Protein 6SO3 (pdb70)

Secondary structure (P-SEA, 3-state):
cccccccccccbbbbbccccccccbbbbbccbbbbbccbbbbbbbbccccccbbbbbcccccccccccccbbbbccccccccccccccccccaaaaaaaaaaaaaaccccccccccccccccccccccccaaaaaaacccccccccccaaaaaaaaaaaaacccbbbbbbbbccccccaaaaaaaaaaaaaaaaccccccccccccccccccccccccaaaaaaaaacccccccccbbbcbbbbbbcccccccccccbbbbbcccccccccccccccccccccccccccccaaaaaaacccccccccccccccccccccccccccccccaaaaaaacccaaaaaaaaaaaaaaaaaccccccccccccbbbcccccccccccccccccccccccccccbbbbcccccccccccccccccccccaaaaaaaaaaaccccccccccccccccccccccccccccccccccccccaaaaaaaaaaaaaaaaaacaaaaaaaaaacccccccccccccccccccccccccaaaaaaaacccccccaaaaaaaaaacccccccccccccccccccccccccccccccbbbbbcccccccccccccccccccccccccaaaaaaccccccccccccccccccccccccccccccaaaaaaaaaaaaaaaaaacbbbbbbbbbcccccccccccaaaaaaaacccaaaaaaaaaaccccccccccccccccccccccccccccccaaaaaaacccccccccccccccccccccccaaaaaaacccccccccccaaaaaaaaaaaaaaaaaaaaaaaaaaaaaaaaaaaaaaaaaacccccccccccc/ccccccccccccccccccccccccccccccbbbbbbccbbbbbbbbcccccccccccccccccccccccccccccccccccccccccccccccaaaaaaaaaaaaacccccccccbbbbbccccccccccaaaaaaacccccccccccaaaaaaaaaaaaaaccbbbbbbbbbcccccaaaaaaaaaaaaaacbbbbbbccccccccccccaaaaaaaaaaaaaaaccccccccccccccbbbbbbccccccccccccccccccccccccccccccccccaaaaaaaccccaaaaaaacccccccccccccccccccccccaaaaaaaaaaaaaaacccaaaaaaaaaaaaaaaaacccccccccccccccccccaaaaaacccccccaaaaaaaacccccccccbbbbccccaaaaaaaaaaaaaaaaaaaaaaaaaaaaaaacccccccbbbbbbbbbbbcccccccaaaaaaaaaaaaaaaaaaaaaccaaaaaaaaacccccbbbbbbbccccccccccccccccccccccccccccaaaaaaaaaaccccccccbbbbbccccccccbbbbbbcccccccccccaaaaaaaccccaaaaaaaaccccccccccccccccccccccccccccccccccccccccaaaaaaaaaaaacccccccccccccccccccccccccccaaaaaaaaaaaccccccccccccccbbbbaaaaaaaacccccccccccccccccaaaaaaaccccccccccccccbbbbbcccccaaaaaaaaacccaaaaaaaaaaaaaaacccccccaaaaaaaaaaaaaacccccccccccccccccccc/cccccaaaaaaaaaaccccccccbbbbcaaaaaaaaaaacccccaaaaaaacccccccccccccccaaaaaaaaaaccccccccccccccccccccccccccccccccccccccccccaaaaaaaaccccccccccccaaaaaaaaaacccccccc/cccccaaaaaaaaaaaaaacccccccccccaaaaaaaaacccccaaaaaaaccccccccccccaaaaaaaaaaaccccccccaaaaaaaaccccccccccccaaaaaaaaaaccccccaaaaaaaacccccccbbbbbaaaaaaaaaacccccccc/cccaaaaaaaaacccccccbbbcccccccccccccccccccccccccccccccccccccccccccccccccccccaaaaaaaaacccccccaaaaaaaaaacccccccaaaaaaaaacccccccaaaaaccccccccccccccaaaaaaaaacccccccaaaaaccccccccccccccaaaaaaaacccccccccc/ccaaaaaaaaaaacccccccccccccccccccccccccccbbbbbbbbbccccccccccccccccccccccccccccccccccccccccccccaaaaaaaaccccccccaaaaaaaacccccccccccccccccccccccccccaaaaaaaacccccccaaaaaaaaaaccccccccccccccccccccccccccc

Structure (mmCIF, N/CA/C/O backbone):
data_6SO3
#
_entry.id   6SO3
#
_cell.length_a   1.00
_cell.length_b   1.00
_cell.length_c   1.00
_cell.angle_alpha   90.00
_cell.angle_beta   90.00
_cell.angle_gamma   90.00
#
_symmetry.space_group_name_H-M   'P 1'
#
loop_
_entity.id
_entity.type
_entity.pdbx_description
1 polymer 'Myosin 2 heavy chain striated muscle'
2 polymer 'Myosin 2 essential light chain striated muscle'
3 polymer 'Myosin 2 regulatory light chain striated muscle'
#
loop_
_atom_site.group_PDB
_atom_site.id
_atom_site.type_symbol
_atom_site.label_atom_id
_atom_site.label_alt_id
_atom_site.label_comp_id
_atom_site.label_asym_id
_atom_site.label_entity_id
_atom_site.label_seq_id
_atom_site.pdbx_PDB_ins_code
_atom_site.Cartn_x
_atom_site.Cartn_y
_atom_site.Cartn_z
_atom_site.occupancy
_atom_site.B_iso_or_equiv
_atom_site.auth_seq_id
_atom_site.auth_comp_id
_atom_site.auth_asym_id
_atom_site.auth_atom_id
_atom_site.pdbx_PDB_model_num
ATOM 1 N N . MET A 1 1 ? 179.689 -3.684 160.785 1.00 0.00 1 MET B N 1
ATOM 2 C CA . MET A 1 1 ? 179.766 -5.042 160.173 1.00 0.00 1 MET B CA 1
ATOM 3 C C . MET A 1 1 ? 181.180 -5.492 160.088 1.00 0.00 1 MET B C 1
ATOM 4 O O . MET A 1 1 ? 182.086 -4.653 160.348 1.00 0.00 1 MET B O 1
ATOM 20 N N . ALA A 1 2 ? 181.401 -6.754 159.701 1.00 0.00 2 ALA B N 1
ATOM 21 C CA . ALA A 1 2 ? 182.677 -7.344 159.602 1.00 0.00 2 ALA B CA 1
ATOM 22 C C . ALA A 1 2 ? 182.560 -8.573 158.843 1.00 0.00 2 ALA B C 1
ATOM 23 O O . ALA A 1 2 ? 183.462 -9.307 158.774 1.00 0.00 2 ALA B O 1
ATOM 30 N N . GLU A 1 3 ? 181.370 -8.740 158.112 1.00 0.00 3 GLU B N 1
ATOM 31 C CA . GLU A 1 3 ? 181.016 -9.742 157.169 1.00 0.00 3 GLU B CA 1
ATOM 32 C C . GLU A 1 3 ? 180.304 -10.966 157.830 1.00 0.00 3 GLU B C 1
ATOM 33 O O . GLU A 1 3 ? 180.375 -12.044 157.287 1.00 0.00 3 GLU B O 1
ATOM 45 N N . ASP A 1 4 ? 179.649 -10.757 159.049 1.00 0.00 4 ASP B N 1
ATOM 46 C CA . ASP A 1 4 ? 178.828 -11.689 159.801 1.00 0.00 4 ASP B CA 1
ATOM 47 C C . ASP A 1 4 ? 177.581 -10.819 160.169 1.00 0.00 4 ASP B C 1
ATOM 48 O O . ASP A 1 4 ? 177.683 -9.656 160.567 1.00 0.00 4 ASP B O 1
ATOM 57 N N . PRO A 1 5 ? 176.338 -11.379 160.111 1.00 0.00 5 PRO B N 1
ATOM 58 C CA . PRO A 1 5 ? 175.147 -10.777 160.546 1.00 0.00 5 PRO B CA 1
ATOM 59 C C . PRO A 1 5 ? 175.095 -10.655 162.023 1.00 0.00 5 PRO B C 1
ATOM 60 O O . PRO A 1 5 ? 175.846 -11.330 162.732 1.00 0.00 5 PRO B O 1
ATOM 71 N N . ASP A 1 6 ? 174.337 -9.712 162.428 1.00 0.00 6 ASP B N 1
ATOM 72 C CA . ASP A 1 6 ? 174.332 -9.171 163.822 1.00 0.00 6 ASP B CA 1
ATOM 73 C C . ASP A 1 6 ? 173.277 -9.949 164.605 1.00 0.00 6 ASP B C 1
ATOM 74 O O . ASP A 1 6 ? 172.123 -9.801 164.203 1.00 0.00 6 ASP B O 1
ATOM 83 N N . PRO A 1 7 ? 173.551 -10.750 165.636 1.00 0.00 7 PRO B N 1
ATOM 84 C CA . PRO A 1 7 ? 172.526 -11.499 166.339 1.00 0.00 7 PRO B CA 1
ATOM 85 C C . PRO A 1 7 ? 171.499 -10.552 167.015 1.00 0.00 7 PRO B C 1
ATOM 86 O O . PRO A 1 7 ? 171.895 -9.614 167.732 1.00 0.00 7 PRO B O 1
ATOM 97 N N . THR A 1 8 ? 170.187 -10.927 166.830 1.00 0.00 8 THR B N 1
ATOM 98 C CA . THR A 1 8 ? 169.090 -10.394 167.623 1.00 0.00 8 THR B CA 1
ATOM 99 C C . THR A 1 8 ? 168.170 -11.555 167.842 1.00 0.00 8 THR B C 1
ATOM 100 O O . THR A 1 8 ? 168.085 -12.077 168.922 1.00 0.00 8 THR B O 1
ATOM 111 N N . GLU A 1 9 ? 167.487 -11.964 166.807 1.00 0.00 9 GLU B N 1
ATOM 112 C CA . GLU A 1 9 ? 166.882 -13.295 166.781 1.00 0.00 9 GLU B CA 1
ATOM 113 C C . GLU A 1 9 ? 168.006 -14.349 166.692 1.00 0.00 9 GLU B C 1
ATOM 114 O O . GLU A 1 9 ? 169.100 -14.119 166.132 1.00 0.00 9 GLU B O 1
ATOM 126 N N . TYR A 1 10 ? 167.739 -15.462 167.321 1.00 0.00 10 TYR B N 1
ATOM 127 C CA . TYR A 1 10 ? 168.756 -16.362 167.721 1.00 0.00 10 TYR B CA 1
ATOM 128 C C . TYR A 1 10 ? 169.116 -17.245 166.565 1.00 0.00 10 TYR B C 1
ATOM 129 O O . TYR A 1 10 ? 168.441 -17.231 165.547 1.00 0.00 10 TYR B O 1
ATOM 147 N N . LEU A 1 11 ? 170.169 -18.099 166.736 1.00 0.00 11 LEU B N 1
ATOM 148 C CA . LEU A 1 11 ? 170.745 -18.943 165.676 1.00 0.00 11 LEU B CA 1
ATOM 149 C C . LEU A 1 11 ? 171.102 -18.192 164.397 1.00 0.00 11 LEU B C 1
ATOM 150 O O . LEU A 1 11 ? 170.564 -18.499 163.364 1.00 0.00 11 LEU B O 1
ATOM 166 N N . TYR A 1 12 ? 171.870 -17.098 164.457 1.00 0.00 12 TYR B N 1
ATOM 167 C CA . TYR A 1 12 ? 172.525 -16.487 163.355 1.00 0.00 12 TYR B CA 1
ATOM 168 C C . TYR A 1 12 ? 173.950 -16.889 163.406 1.00 0.00 12 TYR B C 1
ATOM 169 O O . TYR A 1 12 ? 174.504 -17.074 164.503 1.00 0.00 12 TYR B O 1
ATOM 187 N N . ILE A 1 13 ? 174.517 -17.323 162.237 1.00 0.00 13 ILE B N 1
ATOM 188 C CA . ILE A 1 13 ? 175.863 -17.703 161.954 1.00 0.00 13 ILE B CA 1
ATOM 189 C C . ILE A 1 13 ? 176.764 -16.579 162.324 1.00 0.00 13 ILE B C 1
ATOM 190 O O . ILE A 1 13 ? 176.511 -15.403 162.073 1.00 0.00 13 ILE B O 1
ATOM 206 N N . SER A 1 14 ? 178.062 -16.869 162.799 1.00 0.00 14 SER B N 1
ATOM 207 C CA . SER A 1 14 ? 179.178 -15.992 162.820 1.00 0.00 14 SER B CA 1
ATOM 208 C C . SER A 1 14 ? 180.289 -16.722 162.185 1.00 0.00 14 SER B C 1
ATOM 209 O O . SER A 1 14 ? 180.738 -17.755 162.721 1.00 0.00 14 SER B O 1
ATOM 217 N N . MET A 1 15 ? 180.712 -16.307 160.932 1.00 0.00 15 MET B N 1
ATOM 218 C CA . MET A 1 15 ? 181.392 -17.167 159.993 1.00 0.00 15 MET B CA 1
ATOM 219 C C . MET A 1 15 ? 182.797 -17.288 160.334 1.00 0.00 15 MET B C 1
ATOM 220 O O . MET A 1 15 ? 183.337 -16.472 161.038 1.00 0.00 15 MET B O 1
ATOM 234 N N . GLU A 1 16 ? 183.393 -18.401 159.823 1.00 0.00 16 GLU B N 1
ATOM 235 C CA . GLU A 1 16 ? 184.848 -18.422 159.556 1.00 0.00 16 GLU B CA 1
ATOM 236 C C . GLU A 1 16 ? 185.018 -18.324 158.034 1.00 0.00 16 GLU B C 1
ATOM 237 O O . GLU A 1 16 ? 185.325 -17.277 157.511 1.00 0.00 16 GLU B O 1
ATOM 249 N N . GLN A 1 17 ? 184.803 -19.410 157.318 1.00 0.00 17 GLN B N 1
ATOM 250 C CA . GLN A 1 17 ? 184.838 -19.415 155.853 1.00 0.00 17 GLN B CA 1
ATOM 251 C C . GLN A 1 17 ? 183.763 -18.464 155.112 1.00 0.00 17 GLN B C 1
ATOM 252 O O . GLN A 1 17 ? 182.732 -18.124 155.636 1.00 0.00 17 GLN B O 1
ATOM 266 N N . LYS A 1 18 ? 184.151 -18.141 153.826 1.00 0.00 18 LYS B N 1
ATOM 267 C CA . LYS A 1 18 ? 183.359 -17.454 152.885 1.00 0.00 18 LYS B CA 1
ATOM 268 C C . LYS A 1 18 ? 183.265 -18.414 151.702 1.00 0.00 18 LYS B C 1
ATOM 269 O O . LYS A 1 18 ? 184.246 -18.984 151.236 1.00 0.00 18 LYS B O 1
ATOM 288 N N . ARG A 1 19 ? 181.992 -18.563 151.224 1.00 0.00 19 ARG B N 1
ATOM 289 C CA . ARG A 1 19 ? 181.654 -19.347 150.102 1.00 0.00 19 ARG B CA 1
ATOM 290 C C . ARG A 1 19 ? 181.838 -18.465 148.888 1.00 0.00 19 ARG B C 1
ATOM 291 O O . ARG A 1 19 ? 180.962 -17.691 148.527 1.00 0.00 19 ARG B O 1
ATOM 312 N N . LYS A 1 20 ? 183.022 -18.573 148.336 1.00 0.00 20 LYS B N 1
ATOM 313 C CA . LYS A 1 20 ? 183.607 -17.762 147.291 1.00 0.00 20 LYS B CA 1
ATOM 314 C C . LYS A 1 20 ? 184.635 -18.762 146.745 1.00 0.00 20 LYS B C 1
ATOM 315 O O . LYS A 1 20 ? 184.846 -19.840 147.199 1.00 0.00 20 LYS B O 1
ATOM 334 N N . ASP A 1 21 ? 185.277 -18.352 145.615 1.00 0.00 21 ASP B N 1
ATOM 335 C CA . ASP A 1 21 ? 186.083 -19.137 144.738 1.00 0.00 21 ASP B CA 1
ATOM 336 C C . ASP A 1 21 ? 187.173 -20.059 145.347 1.00 0.00 21 ASP B C 1
ATOM 337 O O . ASP A 1 21 ? 187.395 -21.136 144.747 1.00 0.00 21 ASP B O 1
ATOM 346 N N . GLN A 1 22 ? 187.861 -19.699 146.463 1.00 0.00 22 GLN B N 1
ATOM 347 C CA . GLN A 1 22 ? 188.798 -20.575 147.219 1.00 0.00 22 GLN B CA 1
ATOM 348 C C . GLN A 1 22 ? 188.384 -21.975 147.444 1.00 0.00 22 GLN B C 1
ATOM 349 O O . GLN A 1 22 ? 189.208 -22.930 147.354 1.00 0.00 22 GLN B O 1
ATOM 363 N N . THR A 1 23 ? 187.159 -22.241 147.861 1.00 0.00 23 THR B N 1
ATOM 364 C CA . THR A 1 23 ? 186.619 -23.496 148.276 1.00 0.00 23 THR B CA 1
ATOM 365 C C . THR A 1 23 ? 186.551 -24.530 147.170 1.00 0.00 23 THR B C 1
ATOM 366 O O . THR A 1 23 ? 186.552 -25.699 147.404 1.00 0.00 23 THR B O 1
ATOM 377 N N . LYS A 1 24 ? 186.555 -24.098 145.912 1.00 0.00 24 LYS B N 1
ATOM 378 C CA . LYS A 1 24 ? 186.344 -24.845 144.722 1.00 0.00 24 LYS B CA 1
ATOM 379 C C . LYS A 1 24 ? 187.407 -25.871 144.361 1.00 0.00 24 LYS B C 1
ATOM 380 O O . LYS A 1 24 ? 187.009 -26.925 143.947 1.00 0.00 24 LYS B O 1
ATOM 399 N N . PRO A 1 25 ? 188.681 -25.655 144.606 1.00 0.00 25 PRO B N 1
ATOM 400 C CA . PRO A 1 25 ? 189.629 -26.742 144.400 1.00 0.00 25 PRO B CA 1
ATOM 401 C C . PRO A 1 25 ? 189.644 -27.816 145.506 1.00 0.00 25 PRO B C 1
ATOM 402 O O . PRO A 1 25 ? 190.329 -28.839 145.376 1.00 0.00 25 PRO B O 1
ATOM 413 N N . TYR A 1 26 ? 188.965 -27.578 146.635 1.00 0.00 26 TYR B N 1
ATOM 414 C CA . TYR A 1 26 ? 188.798 -28.656 147.626 1.00 0.00 26 TYR B CA 1
ATOM 415 C C . TYR A 1 26 ? 187.565 -29.372 147.104 1.00 0.00 26 TYR B C 1
ATOM 416 O O . TYR A 1 26 ? 186.605 -28.733 146.719 1.00 0.00 26 TYR B O 1
ATOM 434 N N . ASP A 1 27 ? 187.662 -30.708 147.083 1.00 0.00 27 ASP B N 1
ATOM 435 C CA . ASP A 1 27 ? 186.618 -31.570 146.584 1.00 0.00 27 ASP B CA 1
ATOM 436 C C . ASP A 1 27 ? 187.343 -32.922 146.727 1.00 0.00 27 ASP B C 1
ATOM 437 O O . ASP A 1 27 ? 188.344 -33.221 146.052 1.00 0.00 27 ASP B O 1
ATOM 446 N N . GLY A 1 28 ? 186.703 -33.843 147.559 1.00 0.00 28 GLY B N 1
ATOM 447 C CA . GLY A 1 28 ? 187.257 -35.124 147.828 1.00 0.00 28 GLY B CA 1
ATOM 448 C C . GLY A 1 28 ? 188.671 -35.108 148.343 1.00 0.00 28 GLY B C 1
ATOM 449 O O . GLY A 1 28 ? 189.091 -34.180 149.052 1.00 0.00 28 GLY B O 1
ATOM 453 N N . LYS A 1 29 ? 189.517 -36.156 148.121 1.00 0.00 29 LYS B N 1
ATOM 454 C CA . LYS A 1 29 ? 189.062 -37.434 147.557 1.00 0.00 29 LYS B CA 1
ATOM 455 C C . LYS A 1 29 ? 189.506 -38.588 148.455 1.00 0.00 29 LYS B C 1
ATOM 456 O O . LYS A 1 29 ? 188.932 -39.679 148.280 1.00 0.00 29 LYS B O 1
ATOM 475 N N . LYS A 1 30 ? 190.524 -38.310 149.328 1.00 0.00 30 LYS B N 1
ATOM 476 C CA . LYS A 1 30 ? 191.354 -39.204 150.087 1.00 0.00 30 LYS B CA 1
ATOM 477 C C . LYS A 1 30 ? 190.533 -40.055 151.006 1.00 0.00 30 LYS B C 1
ATOM 478 O O . LYS A 1 30 ? 190.835 -41.194 151.152 1.00 0.00 30 LYS B O 1
ATOM 497 N N . MET A 1 31 ? 189.582 -39.326 151.671 1.00 0.00 31 MET B N 1
ATOM 498 C CA . MET A 1 31 ? 188.646 -39.893 152.635 1.00 0.00 31 MET B CA 1
ATOM 499 C C . MET A 1 31 ? 187.364 -39.866 151.959 1.00 0.00 31 MET B C 1
ATOM 500 O O . MET A 1 31 ? 187.012 -38.942 151.219 1.00 0.00 31 MET B O 1
ATOM 514 N N . VAL A 1 32 ? 186.458 -40.850 152.290 1.00 0.00 32 VAL B N 1
ATOM 515 C CA . VAL A 1 32 ? 185.204 -40.993 151.643 1.00 0.00 32 VAL B CA 1
ATOM 516 C C . VAL A 1 32 ? 184.268 -41.504 152.794 1.00 0.00 32 VAL B C 1
ATOM 517 O O . VAL A 1 32 ? 184.755 -41.855 153.873 1.00 0.00 32 VAL B O 1
ATOM 530 N N . TRP A 1 33 ? 182.952 -41.569 152.504 1.00 0.00 33 TRP B N 1
ATOM 531 C CA . TRP A 1 33 ? 181.978 -42.055 153.388 1.00 0.00 33 TRP B CA 1
ATOM 532 C C . TRP A 1 33 ? 181.475 -43.405 152.968 1.00 0.00 33 TRP B C 1
ATOM 533 O O . TRP A 1 33 ? 180.963 -43.492 151.848 1.00 0.00 33 TRP B O 1
ATOM 554 N N . VAL A 1 34 ? 181.649 -44.464 153.806 1.00 0.00 34 VAL B N 1
ATOM 555 C CA . VAL A 1 34 ? 181.188 -45.800 153.600 1.00 0.00 34 VAL B CA 1
ATOM 556 C C . VAL A 1 34 ? 180.026 -46.036 154.478 1.00 0.00 34 VAL B C 1
ATOM 557 O O . VAL A 1 34 ? 179.807 -45.399 155.493 1.00 0.00 34 VAL B O 1
ATOM 570 N N . ALA A 1 35 ? 179.141 -46.962 153.978 1.00 0.00 35 ALA B N 1
ATOM 571 C CA . ALA A 1 35 ? 177.912 -47.263 154.651 1.00 0.00 35 ALA B CA 1
ATOM 572 C C . ALA A 1 35 ? 178.105 -48.318 155.697 1.00 0.00 35 ALA B C 1
ATOM 573 O O . ALA A 1 35 ? 178.639 -49.406 155.419 1.00 0.00 35 ALA B O 1
ATOM 580 N N . ASP A 1 36 ? 177.547 -48.044 156.909 1.00 0.00 36 ASP B N 1
ATOM 581 C CA . ASP A 1 36 ? 177.561 -48.978 158.009 1.00 0.00 36 ASP B CA 1
ATOM 582 C C . ASP A 1 36 ? 176.461 -49.953 157.671 1.00 0.00 36 ASP B C 1
ATOM 583 O O . ASP A 1 36 ? 175.496 -49.623 157.026 1.00 0.00 36 ASP B O 1
ATOM 592 N N . GLU A 1 37 ? 176.596 -51.161 158.279 1.00 0.00 37 GLU B N 1
ATOM 593 C CA . GLU A 1 37 ? 175.632 -52.233 158.318 1.00 0.00 37 GLU B CA 1
ATOM 594 C C . GLU A 1 37 ? 174.610 -52.057 159.459 1.00 0.00 37 GLU B C 1
ATOM 595 O O . GLU A 1 37 ? 173.584 -52.711 159.517 1.00 0.00 37 GLU B O 1
ATOM 607 N N . LYS A 1 38 ? 174.849 -51.038 160.359 1.00 0.00 38 LYS B N 1
ATOM 608 C CA . LYS A 1 38 ? 174.041 -50.876 161.549 1.00 0.00 38 LYS B CA 1
ATOM 609 C C . LYS A 1 38 ? 173.193 -49.667 161.350 1.00 0.00 38 LYS B C 1
ATOM 610 O O . LYS A 1 38 ? 172.647 -49.264 162.369 1.00 0.00 38 LYS B O 1
ATOM 629 N N . GLU A 1 39 ? 173.137 -49.070 160.141 1.00 0.00 39 GLU B N 1
ATOM 630 C CA . GLU A 1 39 ? 172.438 -47.874 159.653 1.00 0.00 39 GLU B CA 1
ATOM 631 C C . GLU A 1 39 ? 173.325 -46.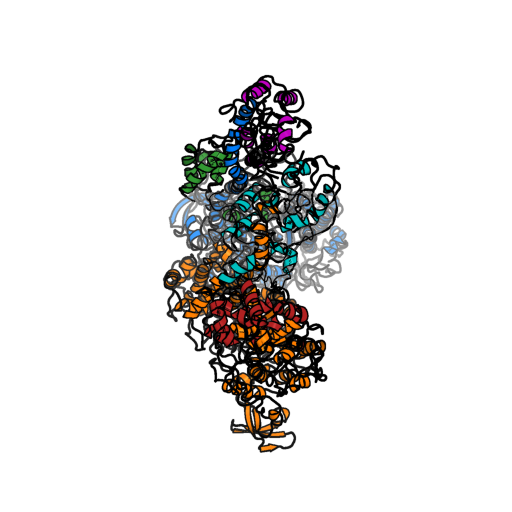640 159.896 1.00 0.00 39 GLU B C 1
ATOM 632 O O . GLU A 1 39 ? 173.901 -46.538 161.007 1.00 0.00 39 GLU B O 1
ATOM 644 N N . GLY A 1 40 ? 173.493 -45.756 158.849 1.00 0.00 40 GLY B N 1
ATOM 645 C CA . GLY A 1 40 ? 174.337 -44.573 158.956 1.00 0.00 40 GLY B CA 1
ATOM 646 C C . GLY A 1 40 ? 175.452 -44.603 157.968 1.00 0.00 40 GLY B C 1
ATOM 647 O O . GLY A 1 40 ? 175.601 -45.603 157.239 1.00 0.00 40 GLY B O 1
ATOM 651 N N . TYR A 1 41 ? 176.199 -43.458 157.910 1.00 0.00 41 TYR B N 1
ATOM 652 C CA . TYR A 1 41 ? 177.317 -43.307 157.095 1.00 0.00 41 TYR B CA 1
ATOM 653 C C . TYR A 1 41 ? 178.453 -42.832 157.998 1.00 0.00 41 TYR B C 1
ATOM 654 O O . TYR A 1 41 ? 178.274 -41.965 158.898 1.00 0.00 41 TYR B O 1
ATOM 672 N N . LEU A 1 42 ? 179.647 -43.357 157.811 1.00 0.00 42 LEU B N 1
ATOM 673 C CA . LEU A 1 42 ? 180.766 -42.914 158.624 1.00 0.00 42 LEU B CA 1
ATOM 674 C C . LEU A 1 42 ? 181.927 -42.784 157.654 1.00 0.00 42 LEU B C 1
ATOM 675 O O . LEU A 1 42 ? 181.711 -42.914 156.403 1.00 0.00 42 LEU B O 1
ATOM 691 N N . LEU A 1 43 ? 183.128 -42.512 158.158 1.00 0.00 43 LEU B N 1
ATOM 692 C CA . LEU A 1 43 ? 184.262 -42.013 157.393 1.00 0.00 43 LEU B CA 1
ATOM 693 C C . LEU A 1 43 ? 185.241 -43.099 157.240 1.00 0.00 43 LEU B C 1
ATOM 694 O O . LEU A 1 43 ? 185.719 -43.688 158.246 1.00 0.00 43 LEU B O 1
ATOM 710 N N . GLY A 1 44 ? 185.627 -43.356 155.999 1.00 0.00 44 GLY B N 1
ATOM 711 C CA . GLY A 1 44 ? 186.527 -44.428 155.603 1.00 0.00 44 GLY B CA 1
ATOM 712 C C . GLY A 1 44 ? 187.588 -43.850 154.811 1.00 0.00 44 GLY B C 1
ATOM 713 O O . GLY A 1 44 ? 187.503 -42.731 154.350 1.00 0.00 44 GLY B O 1
ATOM 717 N N . LEU A 1 45 ? 188.705 -44.586 154.736 1.00 0.00 45 LEU B N 1
ATOM 718 C CA . LEU A 1 45 ? 189.904 -44.229 153.965 1.00 0.00 45 LEU B CA 1
ATOM 719 C C . LEU A 1 45 ? 190.117 -45.331 152.971 1.00 0.00 45 LEU B C 1
ATOM 720 O O . LEU A 1 45 ? 189.832 -46.456 153.288 1.00 0.00 45 LEU B O 1
ATOM 736 N N . ILE A 1 46 ? 190.504 -45.032 151.681 1.00 0.00 46 ILE B N 1
ATOM 737 C CA . ILE A 1 46 ? 190.811 -46.016 150.592 1.00 0.00 46 ILE B CA 1
ATOM 738 C C . ILE A 1 46 ? 192.241 -46.543 150.913 1.00 0.00 46 ILE B C 1
ATOM 739 O O . ILE A 1 46 ? 193.159 -45.703 151.116 1.00 0.00 46 ILE B O 1
ATOM 755 N N . LYS A 1 47 ? 192.310 -47.872 151.172 1.00 0.00 47 LYS B N 1
ATOM 756 C CA . LYS A 1 47 ? 193.563 -48.507 151.620 1.00 0.00 47 LYS B CA 1
ATOM 757 C C . LYS A 1 47 ? 194.309 -49.044 150.413 1.00 0.00 47 LYS B C 1
ATOM 758 O O . LYS A 1 47 ? 195.578 -48.901 150.337 1.00 0.00 47 LYS B O 1
ATOM 777 N N . SER A 1 48 ? 193.511 -49.532 149.418 1.00 0.00 48 SER B N 1
ATOM 778 C CA . SER A 1 48 ? 194.042 -49.952 148.098 1.00 0.00 48 SER B CA 1
ATOM 779 C C . SER A 1 48 ? 192.854 -49.889 147.068 1.00 0.00 48 SER B C 1
ATOM 780 O O . SER A 1 48 ? 191.776 -50.263 147.400 1.00 0.00 48 SER B O 1
ATOM 788 N N . THR A 1 49 ? 193.064 -49.451 145.837 1.00 0.00 49 THR B N 1
ATOM 789 C CA . THR A 1 49 ? 192.040 -49.383 144.791 1.00 0.00 49 THR B CA 1
ATOM 790 C C . THR A 1 49 ? 192.407 -50.248 143.644 1.00 0.00 49 THR B C 1
ATOM 791 O O . THR A 1 49 ? 193.395 -50.033 142.936 1.00 0.00 49 THR B O 1
ATOM 802 N N . GLN A 1 50 ? 191.555 -51.248 143.385 1.00 0.00 50 GLN B N 1
ATOM 803 C CA . GLN A 1 50 ? 191.804 -52.210 142.347 1.00 0.00 50 GLN B CA 1
ATOM 804 C C . GLN A 1 50 ? 191.146 -51.798 141.077 1.00 0.00 50 GLN B C 1
ATOM 805 O O . GLN A 1 50 ? 190.681 -52.640 140.316 1.00 0.00 50 GLN B O 1
ATOM 819 N N . GLY A 1 51 ? 191.209 -50.528 140.706 1.00 0.00 51 GLY B N 1
ATOM 820 C CA . GLY A 1 51 ? 190.484 -49.997 139.522 1.00 0.00 51 GLY B CA 1
ATOM 821 C C . GLY A 1 51 ? 189.223 -49.531 140.010 1.00 0.00 51 GLY B C 1
ATOM 822 O O . GLY A 1 51 ? 189.113 -48.721 140.901 1.00 0.00 51 GLY B O 1
ATOM 826 N N . ASP A 1 52 ? 188.200 -50.094 139.434 1.00 0.00 52 ASP B N 1
ATOM 827 C CA . ASP A 1 52 ? 186.806 -49.777 139.639 1.00 0.00 52 ASP B CA 1
ATOM 828 C C . ASP A 1 52 ? 186.265 -50.304 140.879 1.00 0.00 52 ASP B C 1
ATOM 829 O O . ASP A 1 52 ? 185.198 -49.820 141.340 1.00 0.00 52 ASP B O 1
ATOM 838 N N . ILE A 1 53 ? 186.927 -51.282 141.538 1.00 0.00 53 ILE B N 1
ATOM 839 C CA . ILE A 1 53 ? 186.574 -51.813 142.829 1.00 0.00 53 ILE B CA 1
ATOM 840 C C . ILE A 1 53 ? 187.582 -51.039 143.759 1.00 0.00 53 ILE B C 1
ATOM 841 O O . ILE A 1 53 ? 188.652 -50.633 143.299 1.00 0.00 53 ILE B O 1
ATOM 857 N N . CYS A 1 54 ? 187.281 -50.890 145.072 1.00 0.00 54 CYS B N 1
ATOM 858 C CA . CYS A 1 54 ? 188.091 -50.237 146.085 1.00 0.00 54 CYS B CA 1
ATOM 859 C C . CYS A 1 54 ? 188.037 -51.017 147.392 1.00 0.00 54 CYS B C 1
ATOM 860 O O . CYS A 1 54 ? 187.050 -51.779 147.570 1.00 0.00 54 CYS B O 1
ATOM 868 N N . THR A 1 55 ? 189.053 -50.909 148.338 1.00 0.00 55 THR B N 1
ATOM 869 C CA . THR A 1 55 ? 188.878 -51.539 149.607 1.00 0.00 55 THR B CA 1
ATOM 870 C C . THR A 1 55 ? 188.824 -50.466 150.608 1.00 0.00 55 THR B C 1
ATOM 871 O O . THR A 1 55 ? 189.826 -49.855 150.855 1.00 0.00 55 THR B O 1
ATOM 882 N N . VAL A 1 56 ? 187.622 -50.118 151.153 1.00 0.00 56 VAL B N 1
ATOM 883 C CA . VAL A 1 56 ? 187.386 -48.981 151.989 1.00 0.00 56 VAL B CA 1
ATOM 884 C C . VAL A 1 56 ? 186.887 -49.662 153.250 1.00 0.00 56 VAL B C 1
ATOM 885 O O . VAL A 1 56 ? 185.885 -50.377 153.314 1.00 0.00 56 VAL B O 1
ATOM 898 N N . ASP A 1 57 ? 187.666 -49.388 154.302 1.00 0.00 57 ASP B N 1
ATOM 899 C CA . ASP A 1 57 ? 187.516 -49.677 155.710 1.00 0.00 57 ASP B CA 1
ATOM 900 C C . ASP A 1 57 ? 186.582 -48.676 156.381 1.00 0.00 57 ASP B C 1
ATOM 901 O O . ASP A 1 57 ? 186.324 -47.622 155.830 1.00 0.00 57 ASP B O 1
ATOM 910 N N . ILE A 1 58 ? 186.012 -49.026 157.579 1.00 0.00 58 ILE B N 1
ATOM 911 C CA . ILE A 1 58 ? 184.934 -48.339 158.177 1.00 0.00 58 ILE B CA 1
ATOM 912 C C . ILE A 1 58 ? 185.348 -48.288 159.607 1.00 0.00 58 ILE B C 1
ATOM 913 O O . ILE A 1 58 ? 186.194 -49.030 160.069 1.00 0.00 58 ILE B O 1
ATOM 929 N N . GLU A 1 59 ? 184.794 -47.329 160.428 1.00 0.00 59 GLU B N 1
ATOM 930 C CA . GLU A 1 59 ? 185.074 -47.395 161.884 1.00 0.00 59 GLU B CA 1
ATOM 931 C C . GLU A 1 59 ? 184.188 -48.397 162.625 1.00 0.00 59 GLU B C 1
ATOM 932 O O . GLU A 1 59 ? 184.209 -48.455 163.878 1.00 0.00 59 GLU B O 1
ATOM 944 N N . GLY A 1 60 ? 183.386 -49.210 161.876 1.00 0.00 60 GLY B N 1
ATOM 945 C CA . GLY A 1 60 ? 182.549 -50.329 162.320 1.00 0.00 60 GLY B CA 1
ATOM 946 C C . GLY A 1 60 ? 183.561 -51.425 162.611 1.00 0.00 60 GLY B C 1
ATOM 947 O O . GLY A 1 60 ? 183.194 -52.258 163.436 1.00 0.00 60 GLY B O 1
ATOM 951 N N . GLN A 1 61 ? 184.724 -51.389 161.927 1.00 0.00 61 GLN B N 1
ATOM 952 C CA . GLN A 1 61 ? 185.877 -52.241 162.018 1.00 0.00 61 GLN B CA 1
ATOM 953 C C . GLN A 1 61 ? 185.906 -53.361 160.987 1.00 0.00 61 GLN B C 1
ATOM 954 O O . GLN A 1 61 ? 186.306 -54.447 161.326 1.00 0.00 61 GLN B O 1
ATOM 968 N N . GLU A 1 62 ? 185.353 -53.154 159.791 1.00 0.00 62 GLU B N 1
ATOM 969 C CA . GLU A 1 62 ? 185.212 -54.093 158.673 1.00 0.00 62 GLU B CA 1
ATOM 970 C C . GLU A 1 62 ? 186.104 -53.661 157.603 1.00 0.00 62 GLU B C 1
ATOM 971 O O . GLU A 1 62 ? 186.499 -52.453 157.539 1.00 0.00 62 GLU B O 1
ATOM 983 N N . SER A 1 63 ? 186.353 -54.528 156.654 1.00 0.00 63 SER B N 1
ATOM 984 C CA . SER A 1 63 ? 187.149 -54.116 155.474 1.00 0.00 63 SER B CA 1
ATOM 985 C C . SER A 1 63 ? 186.294 -54.552 154.332 1.00 0.00 63 SER B C 1
ATOM 986 O O . SER A 1 63 ? 185.734 -55.663 154.331 1.00 0.00 63 SER B O 1
ATOM 994 N N . ARG A 1 64 ? 186.114 -53.673 153.304 1.00 0.00 64 ARG B N 1
ATOM 995 C CA . ARG A 1 64 ? 184.960 -53.936 152.424 1.00 0.00 64 ARG B CA 1
ATOM 996 C C . ARG A 1 64 ? 185.377 -53.564 151.043 1.00 0.00 64 ARG B C 1
ATOM 997 O O . ARG A 1 64 ? 185.969 -52.520 150.810 1.00 0.00 64 ARG B O 1
ATOM 1018 N N . GLN A 1 65 ? 185.040 -54.483 150.105 1.00 0.00 65 GLN B N 1
ATOM 1019 C CA . GLN A 1 65 ? 185.259 -54.203 148.721 1.00 0.00 65 GLN B CA 1
ATOM 1020 C C . GLN A 1 65 ? 184.031 -53.558 148.113 1.00 0.00 65 GLN B C 1
ATOM 1021 O O . GLN A 1 65 ? 182.950 -54.123 148.193 1.00 0.00 65 GLN B O 1
ATOM 1035 N N . VAL A 1 66 ? 184.216 -52.311 147.582 1.00 0.00 66 VAL B N 1
ATOM 1036 C CA . VAL A 1 66 ? 183.090 -51.530 147.231 1.00 0.00 66 VAL B CA 1
ATOM 1037 C C . VAL A 1 66 ? 183.375 -51.122 145.813 1.00 0.00 66 VAL B C 1
ATOM 1038 O O . VAL A 1 66 ? 184.509 -51.257 145.352 1.00 0.00 66 VAL B O 1
ATOM 1051 N N . LYS A 1 67 ? 182.297 -50.649 145.145 1.00 0.00 67 LYS B N 1
ATOM 1052 C CA . LYS A 1 67 ? 182.037 -50.227 143.787 1.00 0.00 67 LYS B CA 1
ATOM 1053 C C . LYS A 1 67 ? 181.948 -48.738 143.784 1.00 0.00 67 LYS B C 1
ATOM 1054 O O . LYS A 1 67 ? 181.181 -48.196 144.606 1.00 0.00 67 LYS B O 1
ATOM 1073 N N . LYS A 1 68 ? 182.765 -48.112 142.904 1.00 0.00 68 LYS B N 1
ATOM 1074 C CA . LYS A 1 68 ? 182.848 -46.662 142.685 1.00 0.00 68 LYS B CA 1
ATOM 1075 C C . LYS A 1 68 ? 181.824 -45.781 143.193 1.00 0.00 68 LYS B C 1
ATOM 1076 O O . LYS A 1 68 ? 182.064 -44.923 144.006 1.00 0.00 68 LYS B O 1
ATOM 1095 N N . ASP A 1 69 ? 180.534 -46.002 142.736 1.00 0.00 69 ASP B N 1
ATOM 1096 C CA . ASP A 1 69 ? 179.573 -44.966 142.749 1.00 0.00 69 ASP B CA 1
ATOM 1097 C C . ASP A 1 69 ? 178.976 -44.732 144.153 1.00 0.00 69 ASP B C 1
ATOM 1098 O O . ASP A 1 69 ? 178.369 -43.691 144.369 1.00 0.00 69 ASP B O 1
ATOM 1107 N N . LEU A 1 70 ? 179.130 -45.790 144.979 1.00 0.00 70 LEU B N 1
ATOM 1108 C CA . LEU A 1 70 ? 178.656 -45.873 146.371 1.00 0.00 70 LEU B CA 1
ATOM 1109 C C . LEU A 1 70 ? 179.449 -45.016 147.311 1.00 0.00 70 LEU B C 1
ATOM 1110 O O . LEU A 1 70 ? 178.934 -44.427 148.278 1.00 0.00 70 LEU B O 1
ATOM 1126 N N . LEU A 1 71 ? 180.765 -44.825 147.056 1.00 0.00 71 LEU B N 1
ATOM 1127 C CA . LEU A 1 71 ? 181.638 -44.160 148.053 1.00 0.00 71 LEU B CA 1
ATOM 1128 C C . LEU A 1 71 ? 181.705 -42.679 147.716 1.00 0.00 71 LEU B C 1
ATOM 1129 O O . LEU A 1 71 ? 182.266 -42.268 146.694 1.00 0.00 71 LEU B O 1
ATOM 1145 N N . GLN A 1 72 ? 181.024 -41.865 148.522 1.00 0.00 72 GLN B N 1
ATOM 1146 C CA . GLN A 1 72 ? 180.951 -40.404 148.403 1.00 0.00 72 GLN B CA 1
ATOM 1147 C C . GLN A 1 72 ? 182.202 -39.790 148.910 1.00 0.00 72 GLN B C 1
ATOM 1148 O O . GLN A 1 72 ? 182.646 -39.949 150.078 1.00 0.00 72 GLN B O 1
ATOM 1162 N N . GLN A 1 73 ? 182.842 -39.004 147.979 1.00 0.00 73 GLN B N 1
ATOM 1163 C CA . GLN A 1 73 ? 183.982 -38.169 148.229 1.00 0.00 73 GLN B CA 1
ATOM 1164 C C . GLN A 1 73 ? 183.552 -37.061 149.126 1.00 0.00 73 GLN B C 1
ATOM 1165 O O . GLN A 1 73 ? 182.407 -36.578 149.110 1.00 0.00 73 GLN B O 1
ATOM 1179 N N . VAL A 1 74 ? 184.412 -36.764 150.103 1.00 0.00 74 VAL B N 1
ATOM 1180 C CA . VAL A 1 74 ? 184.212 -35.900 151.232 1.00 0.00 74 VAL B CA 1
ATOM 1181 C C . VAL A 1 74 ? 183.897 -34.440 150.770 1.00 0.00 74 VAL B C 1
ATOM 1182 O O . VAL A 1 74 ? 184.560 -33.873 149.881 1.00 0.00 74 VAL B O 1
ATOM 1195 N N . ASN A 1 75 ? 182.870 -33.884 151.355 1.00 0.00 75 ASN B N 1
ATOM 1196 C CA . ASN A 1 75 ? 182.290 -32.647 151.112 1.00 0.00 75 ASN B CA 1
ATOM 1197 C C . ASN A 1 75 ? 183.253 -31.578 151.547 1.00 0.00 75 ASN B C 1
ATOM 1198 O O . ASN A 1 75 ? 183.824 -31.585 152.634 1.00 0.00 75 ASN B O 1
ATOM 1209 N N . PRO A 1 76 ? 183.517 -30.553 150.764 1.00 0.00 76 PRO B N 1
ATOM 1210 C CA . PRO A 1 76 ? 184.626 -29.600 150.939 1.00 0.00 76 PRO B CA 1
ATOM 1211 C C . PRO A 1 76 ? 184.190 -28.526 151.950 1.00 0.00 76 PRO B C 1
ATOM 1212 O O . PRO A 1 76 ? 183.025 -28.506 152.229 1.00 0.00 76 PRO B O 1
ATOM 1223 N N . PRO A 1 77 ? 184.977 -27.561 152.516 1.00 0.00 77 PRO B N 1
ATOM 1224 C CA . PRO A 1 77 ? 184.560 -26.485 153.420 1.00 0.00 77 PRO B CA 1
ATOM 1225 C C . PRO A 1 77 ? 183.473 -25.563 153.006 1.00 0.00 77 PRO B C 1
ATOM 1226 O O . PRO A 1 77 ? 183.294 -24.590 153.799 1.00 0.00 77 PRO B O 1
ATOM 1237 N N . LYS A 1 78 ? 182.806 -25.775 151.820 1.00 0.00 78 LYS B N 1
ATOM 1238 C CA . LYS A 1 78 ? 181.708 -24.991 151.390 1.00 0.00 78 LYS B CA 1
ATOM 1239 C C . LYS A 1 78 ? 180.540 -25.172 152.348 1.00 0.00 78 LYS B C 1
ATOM 1240 O O . LYS A 1 78 ? 179.585 -24.400 152.413 1.00 0.00 78 LYS B O 1
ATOM 1259 N N . TYR A 1 79 ? 180.616 -26.267 153.167 1.00 0.00 79 TYR B N 1
ATOM 1260 C CA . TYR A 1 79 ? 179.606 -26.637 154.165 1.00 0.00 79 TYR B CA 1
ATOM 1261 C C . TYR A 1 79 ? 180.191 -26.775 155.483 1.00 0.00 79 TYR B C 1
ATOM 1262 O O . TYR A 1 79 ? 179.851 -27.705 156.280 1.00 0.00 79 TYR B O 1
ATOM 1280 N N . GLU A 1 80 ? 181.113 -25.802 155.716 1.00 0.00 80 GLU B N 1
ATOM 1281 C CA . GLU A 1 80 ? 181.719 -25.674 157.041 1.00 0.00 80 GLU B CA 1
ATOM 1282 C C . GLU A 1 80 ? 181.864 -24.195 157.275 1.00 0.00 80 GLU B C 1
ATOM 1283 O O . GLU A 1 80 ? 182.690 -23.590 156.672 1.00 0.00 80 GLU B O 1
ATOM 1295 N N . LYS A 1 81 ? 181.013 -23.618 158.153 1.00 0.00 81 LYS B N 1
ATOM 1296 C CA . LYS A 1 81 ? 181.111 -22.277 158.616 1.00 0.00 81 LYS B CA 1
ATOM 1297 C C . LYS A 1 81 ? 180.882 -21.278 157.426 1.00 0.00 81 LYS B C 1
ATOM 1298 O O . LYS A 1 81 ? 181.597 -20.280 157.130 1.00 0.00 81 LYS B O 1
ATOM 1317 N N . CYS A 1 82 ? 179.774 -21.649 156.790 1.00 0.00 82 CYS B N 1
ATOM 1318 C CA . CYS A 1 82 ? 179.254 -20.851 155.734 1.00 0.00 82 CYS B CA 1
ATOM 1319 C C . CYS A 1 82 ? 177.745 -20.888 155.810 1.00 0.00 82 CYS B C 1
ATOM 1320 O O . CYS A 1 82 ? 177.285 -21.756 156.527 1.00 0.00 82 CYS B O 1
ATOM 1328 N N . GLU A 1 83 ? 177.052 -19.862 15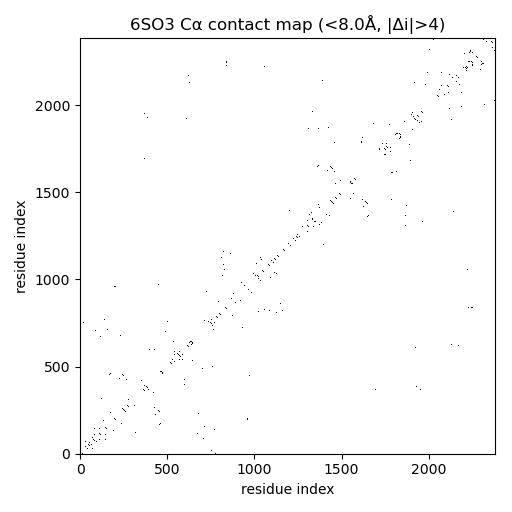5.150 1.00 0.00 83 GLU B N 1
ATOM 1329 C CA . GLU A 1 83 ? 175.576 -19.749 155.198 1.00 0.00 83 GLU B CA 1
ATOM 1330 C C . GLU A 1 83 ? 174.962 -20.695 154.283 1.00 0.00 83 GLU B C 1
ATOM 1331 O O . GLU A 1 83 ? 173.799 -21.094 154.372 1.00 0.00 83 GLU B O 1
ATOM 1343 N N . ASP A 1 84 ? 175.816 -21.013 153.291 1.00 0.00 84 ASP B N 1
ATOM 1344 C CA . ASP A 1 84 ? 175.678 -22.036 152.260 1.00 0.00 84 ASP B CA 1
ATOM 1345 C C . ASP A 1 84 ? 175.312 -23.407 152.725 1.00 0.00 84 ASP B C 1
ATOM 1346 O O . ASP A 1 84 ? 175.884 -24.009 153.605 1.00 0.00 84 ASP B O 1
ATOM 1355 N N . MET A 1 85 ? 174.350 -24.020 151.989 1.00 0.00 85 MET B N 1
ATOM 1356 C CA . MET A 1 85 ? 174.344 -25.441 151.690 1.00 0.00 85 MET B CA 1
ATOM 1357 C C . MET A 1 85 ? 173.436 -25.655 150.493 1.00 0.00 85 MET B C 1
ATOM 1358 O O . MET A 1 85 ? 173.091 -26.807 150.161 1.00 0.00 85 MET B O 1
ATOM 1372 N N . SER A 1 86 ? 173.116 -24.523 149.789 1.00 0.00 86 SER B N 1
ATOM 1373 C CA . SER A 1 86 ? 172.361 -24.302 148.567 1.00 0.00 86 SER B CA 1
ATOM 1374 C C . SER A 1 86 ? 173.086 -24.810 147.366 1.00 0.00 86 SER B C 1
ATOM 1375 O O . SER A 1 86 ? 172.439 -25.224 146.406 1.00 0.00 86 SER B O 1
ATOM 1383 N N . ASN A 1 87 ? 174.443 -24.927 147.480 1.00 0.00 87 ASN B N 1
ATOM 1384 C CA . ASN A 1 87 ? 175.296 -25.283 146.382 1.00 0.00 87 ASN B CA 1
ATOM 1385 C C . ASN A 1 87 ? 175.611 -26.750 146.276 1.00 0.00 87 ASN B C 1
ATOM 1386 O O . ASN A 1 87 ? 176.472 -27.207 145.523 1.00 0.00 87 ASN B O 1
ATOM 1397 N N . LEU A 1 88 ? 174.920 -27.600 147.095 1.00 0.00 88 LEU B N 1
ATOM 1398 C CA . LEU A 1 88 ? 174.935 -29.009 146.999 1.00 0.00 88 LEU B CA 1
ATOM 1399 C C . LEU A 1 88 ? 174.634 -29.632 145.661 1.00 0.00 88 LEU B C 1
ATOM 1400 O O . LEU A 1 88 ? 173.763 -29.123 144.925 1.00 0.00 88 LEU B O 1
ATOM 1416 N N . THR A 1 89 ? 175.469 -30.615 145.261 1.00 0.00 89 THR B N 1
ATOM 1417 C CA . THR A 1 89 ? 175.616 -31.238 143.970 1.00 0.00 89 THR B CA 1
ATOM 1418 C C . THR A 1 89 ? 176.221 -32.661 144.156 1.00 0.00 89 THR B C 1
ATOM 1419 O O . THR A 1 89 ? 176.485 -33.394 143.220 1.00 0.00 89 THR B O 1
ATOM 1430 N N . TYR A 1 90 ? 176.394 -32.952 145.430 1.00 0.00 90 TYR B N 1
ATOM 1431 C CA . TYR A 1 90 ? 176.976 -34.119 145.923 1.00 0.00 90 TYR B CA 1
ATOM 1432 C C . TYR A 1 90 ? 175.896 -35.124 146.289 1.00 0.00 90 TYR B C 1
ATOM 1433 O O . TYR A 1 90 ? 174.899 -34.777 146.848 1.00 0.00 90 TYR B O 1
ATOM 1451 N N . LEU A 1 91 ? 176.095 -36.435 145.893 1.00 0.00 91 LEU B N 1
ATOM 1452 C CA . LEU A 1 91 ? 175.086 -37.484 145.782 1.00 0.00 91 LEU B CA 1
ATOM 1453 C C . LEU A 1 91 ? 175.045 -38.343 146.959 1.00 0.00 91 LEU B C 1
ATOM 1454 O O . LEU A 1 91 ? 175.944 -38.382 147.762 1.00 0.00 91 LEU B O 1
ATOM 1470 N N . ASN A 1 92 ? 173.936 -39.159 147.070 1.00 0.00 92 ASN B N 1
ATOM 1471 C CA . ASN A 1 92 ? 173.705 -40.205 148.112 1.00 0.00 92 ASN B CA 1
ATOM 1472 C C . ASN A 1 92 ? 173.634 -39.582 149.452 1.00 0.00 92 ASN B C 1
ATOM 1473 O O . ASN A 1 92 ? 173.779 -38.316 149.521 1.00 0.00 92 ASN B O 1
ATOM 1484 N N . ASP A 1 93 ? 173.434 -40.450 150.490 1.00 0.00 93 ASP B N 1
ATOM 1485 C CA . ASP A 1 93 ? 172.982 -40.065 151.853 1.00 0.00 93 ASP B CA 1
ATOM 1486 C C . ASP A 1 93 ? 173.888 -39.165 152.608 1.00 0.00 93 ASP B C 1
ATOM 1487 O O . ASP A 1 93 ? 173.558 -38.070 153.069 1.00 0.00 93 ASP B O 1
ATOM 1496 N N . ALA A 1 94 ? 175.141 -39.670 152.729 1.00 0.00 94 ALA B N 1
ATOM 1497 C CA . ALA A 1 94 ? 176.318 -39.129 153.385 1.00 0.00 94 ALA B CA 1
ATOM 1498 C C . ALA A 1 94 ? 176.626 -37.676 153.129 1.00 0.00 94 ALA B C 1
ATOM 1499 O O . ALA A 1 94 ? 176.974 -36.956 154.042 1.00 0.00 94 ALA B O 1
ATOM 1506 N N . SER A 1 95 ? 176.478 -37.220 151.852 1.00 0.00 95 SER B N 1
ATOM 1507 C CA . SER A 1 95 ? 176.697 -35.850 151.432 1.00 0.00 95 SER B CA 1
ATOM 1508 C C . SER A 1 95 ? 175.915 -34.823 152.245 1.00 0.00 95 SER B C 1
ATOM 1509 O O . SER A 1 95 ? 176.316 -33.704 152.416 1.00 0.00 95 SER B O 1
ATOM 1517 N N . VAL A 1 96 ? 174.736 -35.252 152.548 1.00 0.00 96 VAL B N 1
ATOM 1518 C CA . VAL A 1 96 ? 173.770 -34.415 153.220 1.00 0.00 96 VAL B CA 1
ATOM 1519 C C . VAL A 1 96 ? 174.163 -34.547 154.692 1.00 0.00 96 VAL B C 1
ATOM 1520 O O . VAL A 1 96 ? 174.287 -33.557 155.405 1.00 0.00 96 VAL B O 1
ATOM 1533 N N . LEU A 1 97 ? 174.442 -35.828 155.100 1.00 0.00 97 LEU B N 1
ATOM 1534 C CA . LEU A 1 97 ? 174.592 -36.104 156.564 1.00 0.00 97 LEU B CA 1
ATOM 1535 C C . LEU A 1 97 ? 175.588 -35.274 157.341 1.00 0.00 97 LEU B C 1
ATOM 1536 O O . LEU A 1 97 ? 175.232 -34.629 158.314 1.00 0.00 97 LEU B O 1
ATOM 1552 N N . HIS A 1 98 ? 176.830 -35.249 156.837 1.00 0.00 98 HIS B N 1
ATOM 1553 C CA . HIS A 1 98 ? 178.020 -34.474 157.272 1.00 0.00 98 HIS B CA 1
ATOM 1554 C C . HIS A 1 98 ? 177.668 -33.068 157.375 1.00 0.00 98 HIS B C 1
ATOM 1555 O O . HIS A 1 98 ? 177.941 -32.512 158.441 1.00 0.00 98 HIS B O 1
ATOM 1569 N N . ASN A 1 99 ? 177.014 -32.503 156.342 1.00 0.00 99 ASN B N 1
ATOM 1570 C CA . ASN A 1 99 ? 176.777 -31.079 156.163 1.00 0.00 99 ASN B CA 1
ATOM 1571 C C . ASN A 1 99 ? 175.763 -30.595 157.215 1.00 0.00 99 ASN B C 1
ATOM 1572 O O . ASN A 1 99 ? 175.985 -29.464 157.662 1.00 0.00 99 ASN B O 1
ATOM 1583 N N . LEU A 1 100 ? 174.731 -31.441 157.609 1.00 0.00 100 LEU B N 1
ATOM 1584 C CA . LEU A 1 100 ? 173.728 -30.999 158.573 1.00 0.00 100 LEU B CA 1
ATOM 1585 C C . LEU A 1 100 ? 174.250 -31.015 159.975 1.00 0.00 100 LEU B C 1
ATOM 1586 O O . LEU A 1 100 ? 173.973 -30.143 160.806 1.00 0.00 100 LEU B O 1
ATOM 1602 N N . LYS A 1 101 ? 175.146 -31.980 160.223 1.00 0.00 101 LYS B N 1
ATOM 1603 C CA . LYS A 1 101 ? 175.985 -32.002 161.500 1.00 0.00 101 LYS B CA 1
ATOM 1604 C C . LYS A 1 101 ? 176.719 -30.698 161.678 1.00 0.00 101 LYS B C 1
ATOM 1605 O O . LYS A 1 101 ? 176.740 -30.136 162.756 1.00 0.00 101 LYS B O 1
ATOM 1624 N N . GLN A 1 102 ? 177.375 -30.195 160.585 1.00 0.00 102 GLN B N 1
ATOM 1625 C CA . GLN A 1 102 ? 178.181 -29.062 160.622 1.00 0.00 102 GLN B CA 1
ATOM 1626 C C . GLN A 1 102 ? 177.306 -27.831 160.635 1.00 0.00 102 GLN B C 1
ATOM 1627 O O . GLN A 1 102 ? 177.812 -26.752 160.657 1.00 0.00 102 GLN B O 1
ATOM 1641 N N . ARG A 1 103 ? 175.930 -27.931 160.520 1.00 0.00 103 ARG B N 1
ATOM 1642 C CA . ARG A 1 103 ? 174.987 -26.916 160.464 1.00 0.00 103 ARG B CA 1
ATOM 1643 C C . ARG A 1 103 ? 174.624 -26.592 161.875 1.00 0.00 103 ARG B C 1
ATOM 1644 O O . ARG A 1 103 ? 174.688 -25.432 162.269 1.00 0.00 103 ARG B O 1
ATOM 1665 N N . TYR A 1 104 ? 174.399 -27.643 162.698 1.00 0.00 104 TYR B N 1
ATOM 1666 C CA . TYR A 1 104 ? 174.284 -27.457 164.147 1.00 0.00 104 TYR B CA 1
ATOM 1667 C C . TYR A 1 104 ? 175.481 -26.690 164.710 1.00 0.00 104 TYR B C 1
ATOM 1668 O O . TYR A 1 104 ? 175.258 -25.687 165.329 1.00 0.00 104 TYR B O 1
ATOM 1686 N N . TYR A 1 105 ? 176.713 -27.211 164.421 1.00 0.00 105 TYR B N 1
ATOM 1687 C CA . TYR A 1 105 ? 178.035 -26.590 164.859 1.00 0.00 105 TYR B CA 1
ATOM 1688 C C . TYR A 1 105 ? 178.177 -25.086 164.460 1.00 0.00 105 TYR B C 1
ATOM 1689 O O . TYR A 1 105 ? 178.696 -24.374 165.310 1.00 0.00 105 TYR B O 1
ATOM 1707 N N . ALA A 1 106 ? 177.696 -24.708 163.192 1.00 0.00 106 ALA B N 1
ATOM 1708 C CA . ALA A 1 106 ? 177.569 -23.415 162.555 1.00 0.00 106 ALA B CA 1
ATOM 1709 C C . ALA A 1 106 ? 176.397 -22.515 163.080 1.00 0.00 106 ALA B C 1
ATOM 1710 O O . ALA A 1 106 ? 175.946 -21.712 162.372 1.00 0.00 106 ALA B O 1
ATOM 1717 N N . ASN A 1 107 ? 175.770 -22.875 164.282 1.00 0.00 107 ASN B N 1
ATOM 1718 C CA . ASN A 1 107 ? 174.681 -22.214 164.950 1.00 0.00 107 ASN B CA 1
ATOM 1719 C C . ASN A 1 107 ? 173.547 -22.084 163.999 1.00 0.00 107 ASN B C 1
ATOM 1720 O O . ASN A 1 107 ? 172.978 -20.961 163.861 1.00 0.00 107 ASN B O 1
ATOM 1731 N N . LEU A 1 108 ? 173.011 -23.151 163.263 1.00 0.00 108 LEU B N 1
ATOM 1732 C CA . LEU A 1 108 ? 171.824 -23.013 162.495 1.00 0.00 108 LEU B CA 1
ATOM 1733 C C . LEU A 1 108 ? 170.976 -24.255 162.666 1.00 0.00 108 LEU B C 1
ATOM 1734 O O . LEU A 1 108 ? 171.443 -25.296 163.073 1.00 0.00 108 LEU B O 1
ATOM 1750 N N . ILE A 1 109 ? 169.711 -24.185 162.172 1.00 0.00 109 ILE B N 1
ATOM 1751 C CA . ILE A 1 109 ? 168.872 -25.271 162.051 1.00 0.00 109 ILE B CA 1
ATOM 1752 C C . ILE A 1 109 ? 168.602 -25.511 160.588 1.00 0.00 109 ILE B C 1
ATOM 1753 O O . ILE A 1 109 ? 169.277 -26.334 160.011 1.00 0.00 109 ILE B O 1
ATOM 1769 N N . TYR A 1 110 ? 167.566 -24.870 159.882 1.00 0.00 110 TYR B N 1
ATOM 1770 C CA . TYR A 1 110 ? 167.113 -25.270 158.518 1.00 0.00 110 TYR B CA 1
ATOM 1771 C C . TYR A 1 110 ? 168.130 -24.820 157.512 1.00 0.00 110 TYR B C 1
ATOM 1772 O O . TYR A 1 110 ? 168.773 -23.795 157.671 1.00 0.00 110 TYR B O 1
ATOM 1790 N N . THR A 1 111 ? 168.314 -25.644 156.438 1.00 0.00 111 THR B N 1
ATOM 1791 C CA . THR A 1 111 ? 169.221 -25.276 155.416 1.00 0.00 111 THR B CA 1
ATOM 1792 C C . THR A 1 111 ? 168.640 -25.682 154.047 1.00 0.00 111 THR B C 1
ATOM 1793 O O . THR A 1 111 ? 167.896 -26.679 153.922 1.00 0.00 111 THR B O 1
ATOM 1804 N N . TYR A 1 112 ? 169.019 -24.922 153.028 1.00 0.00 112 TYR B N 1
ATOM 1805 C CA . TYR A 1 112 ? 168.761 -25.243 151.631 1.00 0.00 112 TYR B CA 1
ATOM 1806 C C . TYR A 1 112 ? 169.465 -26.510 151.296 1.00 0.00 112 TYR B C 1
ATOM 1807 O O . TYR A 1 112 ? 170.515 -26.818 151.906 1.00 0.00 112 TYR B O 1
ATOM 1825 N N . SER A 1 113 ? 168.833 -27.322 150.406 1.00 0.00 113 SER B N 1
ATOM 1826 C CA . SER A 1 113 ? 169.505 -28.504 149.839 1.00 0.00 113 SER B CA 1
ATOM 1827 C C . SER A 1 113 ? 169.238 -28.352 148.428 1.00 0.00 113 SER B C 1
ATOM 1828 O O . SER A 1 113 ? 168.589 -29.178 147.787 1.00 0.00 113 SER B O 1
ATOM 1836 N N . GLY A 1 114 ? 169.699 -27.229 147.786 1.00 0.00 114 GLY B N 1
ATOM 1837 C CA . GLY A 1 114 ? 169.039 -26.742 146.554 1.00 0.00 114 GLY B CA 1
ATOM 1838 C C . GLY A 1 114 ? 167.670 -26.184 146.809 1.00 0.00 114 GLY B C 1
ATOM 1839 O O . GLY A 1 114 ? 167.395 -25.676 147.876 1.00 0.00 114 GLY B O 1
ATOM 1843 N N . LEU A 1 115 ? 166.814 -26.174 145.740 1.00 0.00 115 LEU B N 1
ATOM 1844 C CA . LEU A 1 115 ? 165.436 -25.726 145.789 1.00 0.00 115 LEU B CA 1
ATOM 1845 C C . LEU A 1 115 ? 164.582 -26.554 146.771 1.00 0.00 115 LEU B C 1
ATOM 1846 O O . LEU A 1 115 ? 163.766 -25.972 147.522 1.00 0.00 115 LEU B O 1
ATOM 1862 N N . PHE A 1 116 ? 164.828 -27.953 146.734 1.00 0.00 116 PHE B N 1
ATOM 1863 C CA . PHE A 1 116 ? 164.229 -28.957 147.568 1.00 0.00 116 PHE B CA 1
ATOM 1864 C C . PHE A 1 116 ? 164.862 -29.069 148.906 1.00 0.00 116 PHE B C 1
ATOM 1865 O O . PHE A 1 116 ? 165.786 -29.878 148.940 1.00 0.00 116 PHE B O 1
ATOM 1882 N N . CYS A 1 117 ? 164.543 -28.210 149.906 1.00 0.00 117 CYS B N 1
ATOM 1883 C CA . CYS A 1 117 ? 165.347 -28.098 151.120 1.00 0.00 117 CYS B CA 1
ATOM 1884 C C . CYS A 1 117 ? 165.359 -29.311 152.002 1.00 0.00 117 CYS B C 1
ATOM 1885 O O . CYS A 1 117 ? 164.466 -30.146 151.854 1.00 0.00 117 CYS B O 1
ATOM 1893 N N . VAL A 1 118 ? 166.258 -29.406 153.007 1.00 0.00 118 VAL B N 1
ATOM 1894 C CA . VAL A 1 118 ? 166.156 -30.325 154.106 1.00 0.00 118 VAL B CA 1
ATOM 1895 C C . VAL A 1 118 ? 165.964 -29.498 155.293 1.00 0.00 118 VAL B C 1
ATOM 1896 O O . VAL A 1 118 ? 166.535 -28.475 155.497 1.00 0.00 118 VAL B O 1
ATOM 1909 N N . ALA A 1 119 ? 164.998 -29.960 156.135 1.00 0.00 119 ALA B N 1
ATOM 1910 C CA . ALA A 1 119 ? 164.694 -29.397 157.384 1.00 0.00 119 ALA B CA 1
ATOM 1911 C C . ALA A 1 119 ? 164.860 -30.446 158.425 1.00 0.00 119 ALA B C 1
ATOM 1912 O O . ALA A 1 119 ? 164.210 -31.510 158.363 1.00 0.00 119 ALA B O 1
ATOM 1919 N N . ILE A 1 120 ? 165.704 -30.028 159.358 1.00 0.00 120 ILE B N 1
ATOM 1920 C CA . ILE A 1 120 ? 166.008 -30.661 160.613 1.00 0.00 120 ILE B CA 1
ATOM 1921 C C . ILE A 1 120 ? 165.418 -29.805 161.736 1.00 0.00 120 ILE B C 1
ATOM 1922 O O . ILE A 1 120 ? 165.916 -28.653 161.954 1.00 0.00 120 ILE B O 1
ATOM 1938 N N . ASN A 1 121 ? 164.367 -30.317 162.392 1.00 0.00 121 ASN B N 1
ATOM 1939 C CA . ASN A 1 121 ? 163.406 -29.587 163.200 1.00 0.00 121 ASN B CA 1
ATOM 1940 C C . ASN A 1 121 ? 163.440 -30.092 164.663 1.00 0.00 121 ASN B C 1
ATOM 1941 O O . ASN A 1 121 ? 162.834 -31.105 164.938 1.00 0.00 121 ASN B O 1
ATOM 1952 N N . PRO A 1 122 ? 164.001 -29.349 165.578 1.00 0.00 122 PRO B N 1
ATOM 1953 C CA . PRO A 1 122 ? 163.882 -29.633 166.998 1.00 0.00 122 PRO B CA 1
ATOM 1954 C C . PRO A 1 122 ? 162.795 -28.853 167.676 1.00 0.00 122 PRO B C 1
ATOM 1955 O O . PRO A 1 122 ? 162.205 -29.368 168.662 1.00 0.00 122 PRO B O 1
ATOM 1966 N N . TYR A 1 123 ? 162.407 -27.635 166.974 1.00 0.00 123 TYR B N 1
ATOM 1967 C CA . TYR A 1 123 ? 161.504 -26.561 167.390 1.00 0.00 123 TYR B CA 1
ATOM 1968 C C . TYR A 1 123 ? 162.232 -25.681 168.453 1.00 0.00 123 TYR B C 1
ATOM 1969 O O . TYR A 1 123 ? 162.542 -26.210 169.522 1.00 0.00 123 TYR B O 1
ATOM 1987 N N . LYS A 1 124 ? 162.466 -24.428 168.062 1.00 0.00 124 LYS B N 1
ATOM 1988 C CA . LYS A 1 124 ? 162.882 -23.370 169.001 1.00 0.00 124 LYS B CA 1
ATOM 1989 C C . LYS A 1 124 ? 162.173 -22.155 168.374 1.00 0.00 124 LYS B C 1
ATOM 1990 O O . LYS A 1 124 ? 161.907 -22.103 167.181 1.00 0.00 124 LYS B O 1
ATOM 2009 N N . ARG A 1 125 ? 161.926 -21.168 169.249 1.00 0.00 125 ARG B N 1
ATOM 2010 C CA . ARG A 1 125 ? 161.287 -19.950 168.867 1.00 0.00 125 ARG B CA 1
ATOM 2011 C C . ARG A 1 125 ? 162.204 -18.793 169.187 1.00 0.00 125 ARG B C 1
ATOM 2012 O O . ARG A 1 125 ? 162.696 -18.581 170.277 1.00 0.00 125 ARG B O 1
ATOM 2033 N N . PHE A 1 126 ? 162.556 -17.975 168.148 1.00 0.00 126 PHE B N 1
ATOM 2034 C CA . PHE A 1 126 ? 163.282 -16.750 168.248 1.00 0.00 126 PHE B CA 1
ATOM 2035 C C . PHE A 1 126 ? 162.177 -15.764 168.517 1.00 0.00 126 PHE B C 1
ATOM 2036 O O . PHE A 1 126 ? 161.148 -15.838 167.851 1.00 0.00 126 PHE B O 1
ATOM 2053 N N . PRO A 1 127 ? 162.407 -14.691 169.329 1.00 0.00 127 PRO B N 1
ATOM 2054 C CA . PRO A 1 127 ? 161.496 -13.583 169.469 1.00 0.00 127 PRO B CA 1
ATOM 2055 C C . PRO A 1 127 ? 161.011 -12.965 168.170 1.00 0.00 127 PRO B C 1
ATOM 2056 O O . PRO A 1 127 ? 161.777 -12.849 167.207 1.00 0.00 127 PRO B O 1
ATOM 2067 N N . ILE A 1 128 ? 159.695 -12.747 168.094 1.00 0.00 128 ILE B N 1
ATOM 2068 C CA . ILE A 1 128 ? 159.043 -12.214 166.905 1.00 0.00 128 ILE B CA 1
ATOM 2069 C C . ILE A 1 128 ? 158.503 -10.861 167.328 1.00 0.00 128 ILE B C 1
ATOM 2070 O O . ILE A 1 128 ? 157.748 -10.250 166.605 1.00 0.00 128 ILE B O 1
ATOM 2086 N N . TYR A 1 129 ? 158.760 -10.478 168.591 1.00 0.00 129 TYR B N 1
ATOM 2087 C CA . TYR A 1 129 ? 157.868 -9.421 169.113 1.00 0.00 129 TYR B CA 1
ATOM 2088 C C . TYR A 1 129 ? 158.401 -7.981 168.841 1.00 0.00 129 TYR B C 1
ATOM 2089 O O . TYR A 1 129 ? 157.684 -6.977 168.680 1.00 0.00 129 TYR B O 1
ATOM 2107 N N . THR A 1 130 ? 159.763 -7.845 168.757 1.00 0.00 130 THR B N 1
ATOM 2108 C CA . THR A 1 130 ? 160.573 -6.743 168.569 1.00 0.00 130 THR B CA 1
ATOM 2109 C C . THR A 1 130 ? 160.320 -5.905 167.303 1.00 0.00 130 THR B C 1
ATOM 2110 O O . THR A 1 130 ? 159.807 -6.516 166.393 1.00 0.00 130 THR B O 1
ATOM 2121 N N . ASN A 1 131 ? 160.669 -4.605 167.347 1.00 0.00 131 ASN B N 1
ATOM 2122 C CA . ASN A 1 131 ? 160.397 -3.729 166.277 1.00 0.00 131 ASN B CA 1
ATOM 2123 C C . ASN A 1 131 ? 161.615 -3.851 165.275 1.00 0.00 131 ASN B C 1
ATOM 2124 O O . ASN A 1 131 ? 161.696 -3.240 164.226 1.00 0.00 131 ASN B O 1
ATOM 2135 N N . ARG A 1 132 ? 162.608 -4.626 165.803 1.00 0.00 132 ARG B N 1
ATOM 2136 C CA . ARG A 1 132 ? 163.739 -5.216 165.153 1.00 0.00 132 ARG B CA 1
ATOM 2137 C C . ARG A 1 132 ? 163.306 -6.256 164.155 1.00 0.00 132 ARG B C 1
ATOM 2138 O O . ARG A 1 132 ? 163.789 -6.201 163.031 1.00 0.00 132 ARG B O 1
ATOM 2159 N N . THR A 1 133 ? 162.450 -7.211 164.485 1.00 0.00 133 THR B N 1
ATOM 2160 C CA . THR A 1 133 ? 161.877 -8.326 163.606 1.00 0.00 133 THR B CA 1
ATOM 2161 C C . THR A 1 133 ? 161.173 -7.667 162.498 1.00 0.00 133 THR B C 1
ATOM 2162 O O . THR A 1 133 ? 161.253 -8.152 161.394 1.00 0.00 133 THR B O 1
ATOM 2173 N N . VAL A 1 134 ? 160.357 -6.606 162.687 1.00 0.00 134 VAL B N 1
ATOM 2174 C CA . VAL A 1 134 ? 159.482 -6.163 161.592 1.00 0.00 134 VAL B CA 1
ATOM 2175 C C . VAL A 1 134 ? 160.155 -5.252 160.532 1.00 0.00 134 VAL B C 1
ATOM 2176 O O . VAL A 1 134 ? 159.482 -4.749 159.565 1.00 0.00 134 VAL B O 1
ATOM 2189 N N . GLN A 1 135 ? 161.505 -5.078 160.676 1.00 0.00 135 GLN B N 1
ATOM 2190 C CA . GLN A 1 135 ? 162.458 -4.606 159.646 1.00 0.00 135 GLN B CA 1
ATOM 2191 C C . GLN A 1 135 ? 163.123 -5.771 159.000 1.00 0.00 135 GLN B C 1
ATOM 2192 O O . GLN A 1 135 ? 163.231 -5.701 157.781 1.00 0.00 135 GLN B O 1
ATOM 2206 N N . ILE A 1 136 ? 163.562 -6.817 159.796 1.00 0.00 136 ILE B N 1
ATOM 2207 C CA . ILE A 1 136 ? 164.312 -7.945 159.329 1.00 0.00 136 ILE B CA 1
ATOM 2208 C C . ILE A 1 136 ? 163.505 -8.793 158.243 1.00 0.00 136 ILE B C 1
ATOM 2209 O O . ILE A 1 136 ? 163.975 -9.136 157.158 1.00 0.00 136 ILE B O 1
ATOM 2225 N N . TYR A 1 137 ? 162.238 -8.995 158.455 1.00 0.00 137 TYR B N 1
ATOM 2226 C CA . TYR A 1 137 ? 161.418 -9.807 157.547 1.00 0.00 137 TYR B CA 1
ATOM 2227 C C . TYR A 1 137 ? 160.480 -8.915 156.747 1.00 0.00 137 TYR B C 1
ATOM 2228 O O . TYR A 1 137 ? 159.501 -9.415 156.205 1.00 0.00 137 TYR B O 1
ATOM 2246 N N . LYS A 1 138 ? 160.967 -7.681 156.595 1.00 0.00 138 LYS B N 1
ATOM 2247 C CA . LYS A 1 138 ? 160.495 -6.612 155.745 1.00 0.00 138 LYS B CA 1
ATOM 2248 C C . LYS A 1 138 ? 161.582 -6.499 154.665 1.00 0.00 138 LYS B C 1
ATOM 2249 O O . LYS A 1 138 ? 161.699 -5.497 153.915 1.00 0.00 138 LYS B O 1
ATOM 2268 N N . GLY A 1 139 ? 162.335 -7.627 154.474 1.00 0.00 139 GLY B N 1
ATOM 2269 C CA . GLY A 1 139 ? 163.359 -7.667 153.472 1.00 0.00 139 GLY B CA 1
ATOM 2270 C C . GLY A 1 139 ? 164.643 -7.069 153.851 1.00 0.00 139 GLY B C 1
ATOM 2271 O O . GLY A 1 139 ? 164.828 -5.853 154.111 1.00 0.00 139 GLY B O 1
ATOM 2275 N N . ARG A 1 140 ? 165.674 -7.948 153.848 1.00 0.00 140 ARG B N 1
ATOM 2276 C CA . ARG A 1 140 ? 167.027 -7.576 154.171 1.00 0.00 140 ARG B CA 1
ATOM 2277 C C . ARG A 1 140 ? 167.876 -8.654 153.439 1.00 0.00 140 ARG B C 1
ATOM 2278 O O . ARG A 1 140 ? 167.281 -9.445 152.677 1.00 0.00 140 ARG B O 1
ATOM 2299 N N . ARG A 1 141 ? 169.229 -8.607 153.633 1.00 0.00 141 ARG B N 1
ATOM 2300 C CA . ARG A 1 141 ? 170.211 -9.483 153.124 1.00 0.00 141 ARG B CA 1
ATOM 2301 C C . ARG A 1 141 ? 169.871 -10.942 153.258 1.00 0.00 141 ARG B C 1
ATOM 2302 O O . ARG A 1 141 ? 168.939 -11.278 153.996 1.00 0.00 141 ARG B O 1
ATOM 2323 N N . ARG A 1 142 ? 170.677 -11.861 152.683 1.00 0.00 142 ARG B N 1
ATOM 2324 C CA . ARG A 1 142 ? 170.444 -13.302 152.647 1.00 0.00 142 ARG B CA 1
ATOM 2325 C C . ARG A 1 142 ? 171.197 -13.961 153.767 1.00 0.00 142 ARG B C 1
ATOM 2326 O O . ARG A 1 142 ? 171.434 -15.159 153.747 1.00 0.00 142 ARG B O 1
ATOM 2347 N N . THR A 1 143 ? 171.742 -13.089 154.762 1.00 0.00 143 THR B N 1
ATOM 2348 C CA . THR A 1 143 ? 172.206 -13.667 155.981 1.00 0.00 143 THR B CA 1
ATOM 2349 C C . THR A 1 143 ? 171.785 -12.714 157.129 1.00 0.00 143 THR B C 1
ATOM 2350 O O . THR A 1 143 ? 171.740 -13.166 158.255 1.00 0.00 143 THR B O 1
ATOM 2361 N N . GLU A 1 144 ? 171.408 -11.426 156.894 1.00 0.00 144 GLU B N 1
ATOM 2362 C CA . GLU A 1 144 ? 170.452 -10.819 157.902 1.00 0.00 144 GLU B CA 1
ATOM 2363 C C . GLU A 1 144 ? 169.150 -11.625 158.031 1.00 0.00 144 GLU B C 1
ATOM 2364 O O . GLU A 1 144 ? 168.649 -11.898 159.133 1.00 0.00 144 GLU B O 1
ATOM 2376 N N . VAL A 1 145 ? 168.627 -12.113 156.846 1.00 0.00 145 VAL B N 1
ATOM 2377 C CA . VAL A 1 145 ? 167.488 -13.026 156.809 1.00 0.00 145 VAL B CA 1
ATOM 2378 C C . VAL A 1 145 ? 168.198 -14.359 156.924 1.00 0.00 145 VAL B C 1
ATOM 2379 O O . VAL A 1 145 ? 168.994 -14.647 156.018 1.00 0.00 145 VAL B O 1
ATOM 2392 N N . PRO A 1 146 ? 168.037 -15.327 157.795 1.00 0.00 146 PRO B N 1
ATOM 2393 C CA . PRO A 1 146 ? 168.931 -16.516 157.924 1.00 0.00 146 PRO B CA 1
ATOM 2394 C C . PRO A 1 146 ? 168.549 -17.546 156.909 1.00 0.00 146 PRO B C 1
ATOM 2395 O O . PRO A 1 146 ? 167.533 -17.290 156.246 1.00 0.00 146 PRO B O 1
ATOM 2406 N N . PRO A 1 147 ? 169.173 -18.693 156.686 1.00 0.00 147 PRO B N 1
ATOM 2407 C CA . PRO A 1 147 ? 168.833 -19.681 155.608 1.00 0.00 147 PRO B CA 1
ATOM 2408 C C . PRO A 1 147 ? 167.779 -20.567 156.086 1.00 0.00 147 PRO B C 1
ATOM 2409 O O . PRO A 1 147 ? 167.419 -21.427 155.295 1.00 0.00 147 PRO B O 1
ATOM 2420 N N . HIS A 1 148 ? 167.288 -20.287 157.390 1.00 0.00 148 HIS B N 1
ATOM 2421 C CA . HIS A 1 148 ? 165.996 -20.735 157.898 1.00 0.00 148 HIS B CA 1
ATOM 2422 C C . HIS A 1 148 ? 164.859 -20.242 157.005 1.00 0.00 148 HIS B C 1
ATOM 2423 O O . HIS A 1 148 ? 165.042 -19.196 156.434 1.00 0.00 148 HIS B O 1
ATOM 2437 N N . LEU A 1 149 ? 163.705 -20.994 157.004 1.00 0.00 149 LEU B N 1
ATOM 2438 C CA . LEU A 1 149 ? 162.383 -20.920 156.291 1.00 0.00 149 LEU B CA 1
ATOM 2439 C C . LEU A 1 149 ? 161.826 -19.495 155.971 1.00 0.00 149 LEU B C 1
ATOM 2440 O O . LEU A 1 149 ? 160.938 -19.346 155.148 1.00 0.00 149 LEU B O 1
ATOM 2456 N N . PHE A 1 150 ? 162.423 -18.487 156.651 1.00 0.00 150 PHE B N 1
ATOM 2457 C CA . PHE A 1 150 ? 162.172 -17.107 156.316 1.00 0.00 150 PHE B CA 1
ATOM 2458 C C . PHE A 1 150 ? 162.685 -16.637 154.986 1.00 0.00 150 PHE B C 1
ATOM 2459 O O . PHE A 1 150 ? 162.125 -15.876 154.227 1.00 0.00 150 PHE B O 1
ATOM 2476 N N . ALA A 1 151 ? 163.863 -17.109 154.561 1.00 0.00 151 ALA B N 1
ATOM 2477 C CA . ALA A 1 151 ? 164.593 -16.973 153.313 1.00 0.00 151 ALA B CA 1
ATOM 2478 C C . ALA A 1 151 ? 163.814 -17.395 152.165 1.00 0.00 151 ALA B C 1
ATOM 2479 O O . ALA A 1 151 ? 163.628 -16.648 151.250 1.00 0.00 151 ALA B O 1
ATOM 2486 N N . ILE A 1 152 ? 163.276 -18.643 152.153 1.00 0.00 152 ILE B N 1
ATOM 2487 C CA . ILE A 1 152 ? 162.526 -19.215 151.089 1.00 0.00 152 ILE B CA 1
ATOM 2488 C C . ILE A 1 152 ? 161.279 -18.382 150.834 1.00 0.00 152 ILE B C 1
ATOM 2489 O O . ILE A 1 152 ? 160.891 -18.200 149.691 1.00 0.00 152 ILE B O 1
ATOM 2505 N N . SER A 1 153 ? 160.635 -17.873 151.922 1.00 0.00 153 SER B N 1
ATOM 2506 C CA . SER A 1 153 ? 159.400 -17.132 151.969 1.00 0.00 153 SER B CA 1
ATOM 2507 C C . SER A 1 153 ? 159.745 -15.737 151.475 1.00 0.00 153 SER B C 1
ATOM 2508 O O . SER A 1 153 ? 158.895 -15.180 150.839 1.00 0.00 153 SER B O 1
ATOM 2516 N N . ASP A 1 154 ? 160.962 -15.120 151.690 1.00 0.00 154 ASP B N 1
ATOM 2517 C CA . ASP A 1 154 ? 161.347 -13.894 151.095 1.00 0.00 154 ASP B CA 1
ATOM 2518 C C . ASP A 1 154 ? 161.339 -14.028 149.567 1.00 0.00 154 ASP B C 1
ATOM 2519 O O . ASP A 1 154 ? 160.605 -13.378 148.869 1.00 0.00 154 ASP B O 1
ATOM 2528 N N . GLY A 1 155 ? 162.143 -14.995 149.056 1.00 0.00 155 GLY B N 1
ATOM 2529 C CA . GLY A 1 155 ? 162.350 -15.398 147.643 1.00 0.00 155 GLY B CA 1
ATOM 2530 C C . GLY A 1 155 ? 161.041 -15.966 147.015 1.00 0.00 155 GLY B C 1
ATOM 2531 O O . GLY A 1 155 ? 160.977 -16.180 145.785 1.00 0.00 155 GLY B O 1
ATOM 2535 N N . ALA A 1 156 ? 160.012 -16.340 147.798 1.00 0.00 156 ALA B N 1
ATOM 2536 C CA . ALA A 1 156 ? 158.720 -16.635 147.166 1.00 0.00 156 ALA B CA 1
ATOM 2537 C C . ALA A 1 156 ? 158.011 -15.305 146.934 1.00 0.00 156 ALA B C 1
ATOM 2538 O O . ALA A 1 156 ? 157.475 -14.999 145.881 1.00 0.00 156 ALA B O 1
ATOM 2545 N N . TYR A 1 157 ? 157.976 -14.383 147.960 1.00 0.00 157 TYR B N 1
ATOM 2546 C CA . TYR A 1 157 ? 157.303 -13.141 147.914 1.00 0.00 157 TYR B CA 1
ATOM 2547 C C . TYR A 1 157 ? 157.899 -12.258 146.806 1.00 0.00 157 TYR B C 1
ATOM 2548 O O . TYR A 1 157 ? 157.144 -12.009 145.870 1.00 0.00 157 TYR B O 1
ATOM 2566 N N . SER A 1 158 ? 159.252 -12.054 146.808 1.00 0.00 158 SER B N 1
ATOM 2567 C CA . SER A 1 158 ? 160.053 -11.464 145.769 1.00 0.00 158 SER B CA 1
ATOM 2568 C C . SER A 1 158 ? 159.878 -12.057 144.353 1.00 0.00 158 SER B C 1
ATOM 2569 O O . SER A 1 158 ? 159.804 -11.271 143.400 1.00 0.00 158 SER B O 1
ATOM 2577 N N . ALA A 1 159 ? 159.830 -13.460 144.276 1.00 0.00 159 ALA B N 1
ATOM 2578 C CA . ALA A 1 159 ? 159.489 -14.094 143.043 1.00 0.00 159 ALA B CA 1
ATOM 2579 C C . ALA A 1 159 ? 158.192 -13.732 142.501 1.00 0.00 159 ALA B C 1
ATOM 2580 O O . ALA A 1 159 ? 158.020 -13.251 141.400 1.00 0.00 159 ALA B O 1
ATOM 2587 N N . MET A 1 160 ? 157.066 -13.886 143.334 1.00 0.00 160 MET B N 1
ATOM 2588 C CA . MET A 1 160 ? 155.690 -13.767 143.014 1.00 0.00 160 MET B CA 1
ATOM 2589 C C . MET A 1 160 ? 155.425 -12.350 142.561 1.00 0.00 160 MET B C 1
ATOM 2590 O O . MET A 1 160 ? 154.876 -12.125 141.480 1.00 0.00 160 MET B O 1
ATOM 2604 N N . LEU A 1 161 ? 155.936 -11.349 143.296 1.00 0.00 161 LEU B N 1
ATOM 2605 C CA . LEU A 1 161 ? 155.794 -9.944 143.096 1.00 0.00 161 LEU B CA 1
ATOM 2606 C C . LEU A 1 161 ? 156.581 -9.448 141.841 1.00 0.00 161 LEU B C 1
ATOM 2607 O O . LEU A 1 161 ? 156.307 -8.303 141.460 1.00 0.00 161 LEU B O 1
ATOM 2623 N N . ALA A 1 162 ? 157.581 -10.185 141.288 1.00 0.00 162 ALA B N 1
ATOM 2624 C CA . ALA A 1 162 ? 158.271 -9.803 140.062 1.00 0.00 162 ALA B CA 1
ATOM 2625 C C . ALA A 1 162 ? 157.565 -10.431 138.896 1.00 0.00 162 ALA B C 1
ATOM 2626 O O . ALA A 1 162 ? 157.337 -9.693 137.908 1.00 0.00 162 ALA B O 1
ATOM 2633 N N . ASN A 1 163 ? 157.137 -11.710 138.905 1.00 0.00 163 ASN B N 1
ATOM 2634 C CA . ASN A 1 163 ? 156.731 -12.390 137.676 1.00 0.00 163 ASN B CA 1
ATOM 2635 C C . ASN A 1 163 ? 155.194 -12.609 137.530 1.00 0.00 163 ASN B C 1
ATOM 2636 O O . ASN A 1 163 ? 154.666 -12.913 136.473 1.00 0.00 163 ASN B O 1
ATOM 2647 N N . ARG A 1 164 ? 154.503 -12.350 138.616 1.00 0.00 164 ARG B N 1
ATOM 2648 C CA . ARG A 1 164 ? 153.073 -12.138 138.646 1.00 0.00 164 ARG B CA 1
ATOM 2649 C C . ARG A 1 164 ? 152.303 -13.431 138.339 1.00 0.00 164 ARG B C 1
ATOM 2650 O O . ARG A 1 164 ? 151.124 -13.374 137.935 1.00 0.00 164 ARG B O 1
ATOM 2671 N N . GLU A 1 165 ? 152.881 -14.576 138.666 1.00 0.00 165 GLU B N 1
ATOM 2672 C CA . GLU A 1 165 ? 152.230 -15.896 138.590 1.00 0.00 165 GLU B CA 1
ATOM 2673 C C . GLU A 1 165 ? 152.660 -16.687 139.796 1.00 0.00 165 GLU B C 1
ATOM 2674 O O . GLU A 1 165 ? 153.581 -16.341 140.473 1.00 0.00 165 GLU B O 1
ATOM 2686 N N . ASN A 1 166 ? 151.815 -17.724 140.162 1.00 0.00 166 ASN B N 1
ATOM 2687 C CA . ASN A 1 166 ? 151.759 -18.254 141.484 1.00 0.00 166 ASN B CA 1
ATOM 2688 C C . ASN A 1 166 ? 152.680 -19.420 141.681 1.00 0.00 166 ASN B C 1
ATOM 2689 O O . ASN A 1 166 ? 152.946 -20.251 140.825 1.00 0.00 166 ASN B O 1
ATOM 2700 N N . GLN A 1 167 ? 153.028 -19.543 142.993 1.00 0.00 167 GLN B N 1
ATOM 2701 C CA . GLN A 1 167 ? 153.982 -20.433 143.585 1.00 0.00 167 GLN B CA 1
ATOM 2702 C C . GLN A 1 167 ? 153.178 -21.153 144.708 1.00 0.00 167 GLN B C 1
ATOM 2703 O O . GLN A 1 167 ? 152.026 -20.821 145.066 1.00 0.00 167 GLN B O 1
ATOM 2717 N N . SER A 1 168 ? 153.780 -22.189 145.274 1.00 0.00 168 SER B N 1
ATOM 2718 C CA . SER A 1 168 ? 153.346 -22.925 146.409 1.00 0.00 168 SER B CA 1
ATOM 2719 C C . SER A 1 168 ? 154.641 -23.190 147.217 1.00 0.00 168 SER B C 1
ATOM 2720 O O . SER A 1 168 ? 155.710 -22.951 146.682 1.00 0.00 168 SER B O 1
ATOM 2728 N N . MET A 1 169 ? 154.487 -23.709 148.470 1.00 0.00 169 MET B N 1
ATOM 2729 C CA . MET A 1 169 ? 155.605 -24.156 149.341 1.00 0.00 169 MET B CA 1
ATOM 2730 C C . MET A 1 169 ? 155.011 -25.390 150.097 1.00 0.00 169 MET B C 1
ATOM 2731 O O . MET A 1 169 ? 154.040 -25.238 150.852 1.00 0.00 169 MET B O 1
ATOM 2745 N N . LEU A 1 170 ? 155.520 -26.613 149.701 1.00 0.00 170 LEU B N 1
ATOM 2746 C CA . LEU A 1 170 ? 154.873 -27.816 149.943 1.00 0.00 170 LEU B CA 1
ATOM 2747 C C . LEU A 1 170 ? 155.787 -28.670 150.797 1.00 0.00 170 LEU B C 1
ATOM 2748 O O . LEU A 1 170 ? 156.930 -28.893 150.414 1.00 0.00 170 LEU B O 1
ATOM 2764 N N . ILE A 1 171 ? 155.337 -28.995 152.074 1.00 0.00 171 ILE B N 1
ATOM 2765 C CA . ILE A 1 171 ? 156.264 -29.628 153.057 1.00 0.00 171 ILE B CA 1
ATOM 2766 C C . ILE A 1 171 ? 155.894 -31.074 153.153 1.00 0.00 171 ILE B C 1
ATOM 2767 O O . ILE A 1 171 ? 154.725 -31.471 153.254 1.00 0.00 171 ILE B O 1
ATOM 2783 N N . THR A 1 172 ? 156.848 -32.029 153.005 1.00 0.00 172 THR B N 1
ATOM 2784 C CA . THR A 1 172 ? 156.588 -33.367 153.217 1.00 0.00 172 THR B CA 1
ATOM 2785 C C . THR A 1 172 ? 157.347 -33.724 154.443 1.00 0.00 172 THR B C 1
ATOM 2786 O O . THR A 1 172 ? 158.143 -32.930 154.980 1.00 0.00 172 THR B O 1
ATOM 2797 N N . GLY A 1 173 ? 157.113 -34.962 154.929 1.00 0.00 173 GLY B N 1
ATOM 2798 C CA . GLY A 1 173 ? 157.743 -35.431 156.094 1.00 0.00 173 GLY B CA 1
ATOM 2799 C C . GLY A 1 173 ? 157.064 -36.655 156.551 1.00 0.00 173 GLY B C 1
ATOM 2800 O O . GLY A 1 173 ? 156.150 -37.169 155.858 1.00 0.00 173 GLY B O 1
ATOM 2804 N N . GLU A 1 174 ? 157.603 -37.221 157.711 1.00 0.00 174 GLU B N 1
ATOM 2805 C CA . GLU A 1 174 ? 157.230 -38.424 158.397 1.00 0.00 174 GLU B CA 1
ATOM 2806 C C . GLU A 1 174 ? 157.200 -38.181 159.893 1.00 0.00 174 GLU B C 1
ATOM 2807 O O . GLU A 1 174 ? 157.480 -37.118 160.410 1.00 0.00 174 GLU B O 1
ATOM 2819 N N . SER A 1 175 ? 156.874 -39.236 160.620 1.00 0.00 175 SER B N 1
ATOM 2820 C CA . SER A 1 175 ? 156.724 -39.203 162.005 1.00 0.00 175 SER B CA 1
ATOM 2821 C C . SER A 1 175 ? 158.163 -39.168 162.618 1.00 0.00 175 SER B C 1
ATOM 2822 O O . SER A 1 175 ? 158.944 -40.111 162.350 1.00 0.00 175 SER B O 1
ATOM 2830 N N . GLY A 1 176 ? 158.464 -37.997 163.208 1.00 0.00 176 GLY B N 1
ATOM 2831 C CA . GLY A 1 176 ? 159.801 -37.550 163.675 1.00 0.00 176 GLY B CA 1
ATOM 2832 C C . GLY A 1 176 ? 160.074 -36.166 163.186 1.00 0.00 176 GLY B C 1
ATOM 2833 O O . GLY A 1 176 ? 161.128 -35.636 163.467 1.00 0.00 176 GLY B O 1
ATOM 2837 N N . ALA A 1 177 ? 159.081 -35.576 162.486 1.00 0.00 177 ALA B N 1
ATOM 2838 C CA . ALA A 1 177 ? 159.089 -34.139 162.172 1.00 0.00 177 ALA B CA 1
ATOM 2839 C C . ALA A 1 177 ? 157.622 -33.726 162.200 1.00 0.00 177 ALA B C 1
ATOM 2840 O O . ALA A 1 177 ? 156.708 -34.334 161.711 1.00 0.00 177 ALA B O 1
ATOM 2847 N N . GLY A 1 178 ? 157.430 -32.604 162.904 1.00 0.00 178 GLY B N 1
ATOM 2848 C CA . GLY A 1 178 ? 156.173 -32.026 163.198 1.00 0.00 178 GLY B CA 1
ATOM 2849 C C . GLY A 1 178 ? 156.122 -30.893 162.214 1.00 0.00 178 GLY B C 1
ATOM 2850 O O . GLY A 1 178 ? 156.608 -29.822 162.615 1.00 0.00 178 GLY B O 1
ATOM 2854 N N . LYS A 1 179 ? 155.335 -31.102 161.156 1.00 0.00 179 LYS B N 1
ATOM 2855 C CA . LYS A 1 179 ? 155.158 -30.282 159.984 1.00 0.00 179 LYS B CA 1
ATOM 2856 C C . LYS A 1 179 ? 154.832 -28.806 160.364 1.00 0.00 179 LYS B C 1
ATOM 2857 O O . LYS A 1 179 ? 155.350 -27.901 159.673 1.00 0.00 179 LYS B O 1
ATOM 2876 N N . THR A 1 180 ? 153.965 -28.642 161.325 1.00 0.00 180 THR B N 1
ATOM 2877 C CA . THR A 1 180 ? 153.234 -27.437 161.753 1.00 0.00 180 THR B CA 1
ATOM 2878 C C . THR A 1 180 ? 154.125 -26.463 162.390 1.00 0.00 180 THR B C 1
ATOM 2879 O O . THR A 1 180 ? 154.032 -25.214 162.256 1.00 0.00 180 THR B O 1
ATOM 2890 N N . GLU A 1 181 ? 155.076 -26.932 163.247 1.00 0.00 181 GLU B N 1
ATOM 2891 C CA . GLU A 1 181 ? 156.149 -26.203 163.952 1.00 0.00 181 GLU B CA 1
ATOM 2892 C C . GLU A 1 181 ? 157.020 -25.469 162.968 1.00 0.00 181 GLU B C 1
ATOM 2893 O O . GLU A 1 181 ? 157.455 -24.358 163.302 1.00 0.00 181 GLU B O 1
ATOM 2905 N N . ASN A 1 182 ? 157.300 -26.011 161.803 1.00 0.00 182 ASN B N 1
ATOM 2906 C CA . ASN A 1 182 ? 157.978 -25.440 160.668 1.00 0.00 182 ASN B CA 1
ATOM 2907 C C . ASN A 1 182 ? 157.085 -24.328 160.113 1.00 0.00 182 ASN B C 1
ATOM 2908 O O . ASN A 1 182 ? 157.516 -23.196 159.828 1.00 0.00 182 ASN B O 1
ATOM 2919 N N . THR A 1 183 ? 155.853 -24.692 159.819 1.00 0.00 183 THR B N 1
ATOM 2920 C CA . THR A 1 183 ? 154.948 -23.721 159.116 1.00 0.00 183 THR B CA 1
ATOM 2921 C C . THR A 1 183 ? 154.730 -22.418 159.784 1.00 0.00 183 THR B C 1
ATOM 2922 O O . THR A 1 183 ? 154.727 -21.376 159.166 1.00 0.00 183 THR B O 1
ATOM 2933 N N . LYS A 1 184 ? 154.598 -22.290 161.084 1.00 0.00 184 LYS B N 1
ATOM 2934 C CA . LYS A 1 184 ? 154.541 -21.082 161.835 1.00 0.00 184 LYS B CA 1
ATOM 2935 C C . LYS A 1 184 ? 155.702 -20.132 161.673 1.00 0.00 184 LYS B C 1
ATOM 2936 O O . LYS A 1 184 ? 155.566 -18.963 161.904 1.00 0.00 184 LYS B O 1
ATOM 2955 N N . LYS A 1 185 ? 156.945 -20.575 161.245 1.00 0.00 185 LYS B N 1
ATOM 2956 C CA . LYS A 1 185 ? 158.110 -19.674 160.872 1.00 0.00 185 LYS B CA 1
ATOM 2957 C C . LYS A 1 185 ? 158.008 -19.131 159.412 1.00 0.00 185 LYS B C 1
ATOM 2958 O O . LYS A 1 185 ? 158.469 -18.036 159.159 1.00 0.00 185 LYS B O 1
ATOM 2977 N N . VAL A 1 186 ? 157.369 -19.937 158.456 1.00 0.00 186 VAL B N 1
ATOM 2978 C CA . VAL A 1 186 ? 156.961 -19.443 157.165 1.00 0.00 186 VAL B CA 1
ATOM 2979 C C . VAL A 1 186 ? 156.011 -18.233 157.372 1.00 0.00 186 VAL B C 1
ATOM 2980 O O . VAL A 1 186 ? 156.319 -17.166 156.786 1.00 0.00 186 VAL B O 1
ATOM 2993 N N . ILE A 1 187 ? 154.945 -18.428 158.198 1.00 0.00 187 ILE B N 1
ATOM 2994 C CA . ILE A 1 187 ? 153.973 -17.413 158.580 1.00 0.00 187 ILE B CA 1
ATOM 2995 C C . ILE A 1 187 ? 154.614 -16.232 159.324 1.00 0.00 187 ILE B C 1
ATOM 2996 O O . ILE A 1 187 ? 154.219 -15.067 159.146 1.00 0.00 187 ILE B O 1
ATOM 3012 N N . ALA A 1 188 ? 155.601 -16.463 160.227 1.00 0.00 188 ALA B N 1
ATOM 3013 C CA . ALA A 1 188 ? 156.301 -15.404 160.958 1.00 0.00 188 ALA B CA 1
ATOM 3014 C C . ALA A 1 188 ? 157.147 -14.525 160.038 1.00 0.00 188 ALA B C 1
ATOM 3015 O O . ALA A 1 188 ? 157.462 -13.408 160.471 1.00 0.00 188 ALA B O 1
ATOM 3022 N N . TYR A 1 189 ? 157.605 -14.998 158.878 1.00 0.00 189 TYR B N 1
ATOM 3023 C CA . TYR A 1 189 ? 158.156 -14.079 157.848 1.00 0.00 189 TYR B CA 1
ATOM 3024 C C . TYR A 1 189 ? 157.026 -13.134 157.387 1.00 0.00 189 TYR B C 1
ATOM 3025 O O . TYR A 1 189 ? 157.196 -11.930 157.323 1.00 0.00 189 TYR B O 1
ATOM 3043 N N . TYR A 1 190 ? 155.928 -13.856 156.946 1.00 0.00 190 TYR B N 1
ATOM 3044 C CA . TYR A 1 190 ? 154.867 -13.128 156.258 1.00 0.00 190 TYR B CA 1
ATOM 3045 C C . TYR A 1 190 ? 154.291 -12.010 157.148 1.00 0.00 190 TYR B C 1
ATOM 3046 O O . TYR A 1 190 ? 154.328 -10.830 156.801 1.00 0.00 190 TYR B O 1
ATOM 3064 N N . ALA A 1 191 ? 153.823 -12.371 158.361 1.00 0.00 191 ALA B N 1
ATOM 3065 C CA . ALA A 1 191 ? 153.226 -11.629 159.444 1.00 0.00 191 ALA B CA 1
ATOM 3066 C C . ALA A 1 191 ? 154.090 -10.512 159.951 1.00 0.00 191 ALA B C 1
ATOM 3067 O O . ALA A 1 191 ? 153.778 -9.859 160.949 1.00 0.00 191 ALA B O 1
ATOM 3074 N N . ASN A 1 192 ? 155.367 -10.330 159.515 1.00 0.00 192 ASN B N 1
ATOM 3075 C CA . ASN A 1 192 ? 156.320 -9.341 160.042 1.00 0.00 192 ASN B CA 1
ATOM 3076 C C . ASN A 1 192 ? 157.033 -8.681 158.897 1.00 0.00 192 ASN B C 1
ATOM 3077 O O . ASN A 1 192 ? 158.074 -8.115 158.996 1.00 0.00 192 ASN B O 1
ATOM 3088 N N . VAL A 1 193 ? 156.303 -8.567 157.734 1.00 0.00 193 VAL B N 1
ATOM 3089 C CA . VAL A 1 193 ? 156.680 -7.803 156.618 1.00 0.00 193 VAL B CA 1
ATOM 3090 C C . VAL A 1 193 ? 155.994 -6.458 156.918 1.00 0.00 193 VAL B C 1
ATOM 3091 O O . VAL A 1 193 ? 156.218 -5.496 156.205 1.00 0.00 193 VAL B O 1
ATOM 3104 N N . GLY A 1 194 ? 155.244 -6.287 158.040 1.00 0.00 194 GLY B N 1
ATOM 3105 C CA . GLY A 1 194 ? 154.382 -5.163 158.048 1.00 0.00 194 GLY B CA 1
ATOM 3106 C C . GLY A 1 194 ? 155.041 -3.900 158.589 1.00 0.00 194 GLY B C 1
ATOM 3107 O O . GLY A 1 194 ? 155.751 -3.920 159.594 1.00 0.00 194 GLY B O 1
ATOM 3111 N N . ALA A 1 195 ? 154.579 -2.744 158.023 1.00 0.00 195 ALA B N 1
ATOM 3112 C CA . ALA A 1 195 ? 154.928 -1.455 158.578 1.00 0.00 195 ALA B CA 1
ATOM 3113 C C . ALA A 1 195 ? 153.623 -0.730 158.886 1.00 0.00 195 ALA B C 1
ATOM 3114 O O . ALA A 1 195 ? 152.570 -1.228 158.553 1.00 0.00 195 ALA B O 1
ATOM 3121 N N . ALA A 1 196 ? 153.600 0.477 159.599 1.00 0.00 196 ALA B N 1
ATOM 3122 C CA . ALA A 1 196 ? 152.433 1.059 160.148 1.00 0.00 196 ALA B CA 1
ATOM 3123 C C . ALA A 1 196 ? 152.526 2.473 159.608 1.00 0.00 196 ALA B C 1
ATOM 3124 O O . ALA A 1 196 ? 153.599 2.823 159.070 1.00 0.00 196 ALA B O 1
ATOM 3131 N N . THR A 1 197 ? 151.427 3.270 159.765 1.00 0.00 197 THR B N 1
ATOM 3132 C CA . THR A 1 197 ? 151.346 4.673 159.446 1.00 0.00 197 THR B CA 1
ATOM 3133 C C . THR A 1 197 ? 152.389 5.602 160.086 1.00 0.00 197 THR B C 1
ATOM 3134 O O . THR A 1 197 ? 152.739 5.333 161.232 1.00 0.00 197 THR B O 1
ATOM 3145 N N . PRO A 1 198 ? 152.932 6.744 159.457 1.00 0.00 198 PRO B N 1
ATOM 3146 C CA . PRO A 1 198 ? 153.743 7.789 160.138 1.00 0.00 198 PRO B CA 1
ATOM 3147 C C . PRO A 1 198 ? 153.110 8.291 161.420 1.00 0.00 198 PRO B C 1
ATOM 3148 O O . PRO A 1 198 ? 151.908 8.368 161.395 1.00 0.00 198 PRO B O 1
ATOM 3159 N N . LYS A 1 199 ? 153.904 8.606 162.417 1.00 0.00 199 LYS B N 1
ATOM 3160 C CA . LYS A 1 199 ? 153.532 9.334 163.534 1.00 0.00 199 LYS B CA 1
ATOM 3161 C C . LYS A 1 199 ? 153.678 10.813 163.329 1.00 0.00 199 LYS B C 1
ATOM 3162 O O . LYS A 1 199 ? 154.522 11.191 162.499 1.00 0.00 199 LYS B O 1
ATOM 3181 N N . PRO A 1 200 ? 152.832 11.682 163.910 1.00 0.00 200 PRO B N 1
ATOM 3182 C CA . PRO A 1 200 ? 152.784 13.006 163.476 1.00 0.00 200 PRO B CA 1
ATOM 3183 C C . PRO A 1 200 ? 153.961 13.843 163.982 1.00 0.00 200 PRO B C 1
ATOM 3184 O O . PRO A 1 200 ? 154.297 14.930 163.423 1.00 0.00 200 PRO B O 1
ATOM 3195 N N . GLY A 1 201 ? 154.473 13.428 165.169 1.00 0.00 201 GLY B N 1
ATOM 3196 C CA . GLY A 1 201 ? 155.611 14.162 165.792 1.00 0.00 201 GLY B CA 1
ATOM 3197 C C . GLY A 1 201 ? 156.987 13.705 165.353 1.00 0.00 201 GLY B C 1
ATOM 3198 O O . GLY A 1 201 ? 158.036 14.151 165.810 1.00 0.00 201 GLY B O 1
ATOM 3202 N N . LYS A 1 202 ? 157.018 12.715 164.410 1.00 0.00 202 LYS B N 1
ATOM 3203 C CA . LYS A 1 202 ? 158.169 12.143 163.717 1.00 0.00 202 LYS B CA 1
ATOM 3204 C C . LYS A 1 202 ? 158.606 10.891 164.576 1.00 0.00 202 LYS B C 1
ATOM 3205 O O . LYS A 1 202 ? 159.754 10.452 164.496 1.00 0.00 202 LYS B O 1
ATOM 3224 N N . GLU A 1 203 ? 157.694 10.255 165.305 1.00 0.00 203 GLU B N 1
ATOM 3225 C CA . GLU A 1 203 ? 158.008 9.076 166.081 1.00 0.00 203 GLU B CA 1
ATOM 3226 C C . GLU A 1 203 ? 158.298 7.813 165.337 1.00 0.00 203 GLU B C 1
ATOM 3227 O O . GLU A 1 203 ? 157.359 7.158 164.857 1.00 0.00 203 GLU B O 1
ATOM 3239 N N . ALA A 1 204 ? 159.504 7.321 165.411 1.00 0.00 204 ALA B N 1
ATOM 3240 C CA . ALA A 1 204 ? 159.856 6.025 164.801 1.00 0.00 204 ALA B CA 1
ATOM 3241 C C . ALA A 1 204 ? 159.138 4.811 165.297 1.00 0.00 204 ALA B C 1
ATOM 3242 O O . ALA A 1 204 ? 158.766 3.954 164.492 1.00 0.00 204 ALA B O 1
ATOM 3249 N N . PRO A 1 205 ? 158.943 4.585 166.570 1.00 0.00 205 PRO B N 1
ATOM 3250 C CA . PRO A 1 205 ? 158.100 3.525 167.062 1.00 0.00 205 PRO B CA 1
ATOM 3251 C C . PRO A 1 205 ? 156.697 3.573 166.627 1.00 0.00 205 PRO B C 1
ATOM 3252 O O . PRO A 1 205 ? 156.105 4.634 166.386 1.00 0.00 205 PRO B O 1
ATOM 3263 N N . THR A 1 206 ? 156.133 2.315 166.445 1.00 0.00 206 THR B N 1
ATOM 3264 C CA . THR A 1 206 ? 154.845 1.929 165.935 1.00 0.00 206 THR B CA 1
ATOM 3265 C C . THR A 1 206 ? 155.051 0.585 165.206 1.00 0.00 206 THR B C 1
ATOM 3266 O O . THR A 1 206 ? 156.119 0.494 164.609 1.00 0.00 206 THR B O 1
ATOM 3277 N N . LYS A 1 207 ? 154.029 -0.338 165.293 1.00 0.00 207 LYS B N 1
ATOM 3278 C CA . LYS A 1 207 ? 153.998 -1.653 164.658 1.00 0.00 207 LYS B CA 1
ATOM 3279 C C . LYS A 1 207 ? 154.191 -2.626 165.759 1.00 0.00 207 LYS B C 1
ATOM 3280 O O . LYS A 1 207 ? 155.098 -2.555 166.541 1.00 0.00 207 LYS B O 1
ATOM 3299 N N . GLU A 1 208 ? 153.199 -3.586 165.814 1.00 0.00 208 GLU B N 1
ATOM 3300 C CA . GLU A 1 208 ? 152.834 -4.532 166.886 1.00 0.00 208 GLU B CA 1
ATOM 3301 C C . GLU A 1 208 ? 151.525 -4.032 167.428 1.00 0.00 208 GLU B C 1
ATOM 3302 O O . GLU A 1 208 ? 151.131 -4.326 168.539 1.00 0.00 208 GLU B O 1
ATOM 3314 N N . LYS A 1 209 ? 150.789 -3.407 166.562 1.00 0.00 209 LYS B N 1
ATOM 3315 C CA . LYS A 1 209 ? 149.495 -2.901 166.697 1.00 0.00 209 LYS B CA 1
ATOM 3316 C C . LYS A 1 209 ? 148.835 -3.376 165.382 1.00 0.00 209 LYS B C 1
ATOM 3317 O O . LYS A 1 209 ? 147.597 -3.494 165.447 1.00 0.00 209 LYS B O 1
ATOM 3336 N N . LYS A 1 210 ? 149.599 -3.646 164.310 1.00 0.00 210 LYS B N 1
ATOM 3337 C CA . LYS A 1 210 ? 149.080 -4.137 163.039 1.00 0.00 210 LYS B CA 1
ATOM 3338 C C . LYS A 1 210 ? 149.437 -5.628 162.878 1.00 0.00 210 LYS B C 1
ATOM 3339 O O . LYS A 1 210 ? 150.546 -6.067 163.113 1.00 0.00 210 LYS B O 1
ATOM 3358 N N . ALA A 1 211 ? 148.482 -6.482 162.388 1.00 0.00 211 ALA B N 1
ATOM 3359 C CA . ALA A 1 211 ? 147.129 -6.230 162.010 1.00 0.00 211 ALA B CA 1
ATOM 3360 C C . ALA A 1 211 ? 146.528 -7.597 162.187 1.00 0.00 211 ALA B C 1
ATOM 3361 O O . ALA A 1 211 ? 147.185 -8.552 161.847 1.00 0.00 211 ALA B O 1
ATOM 3368 N N . THR A 1 212 ? 145.215 -7.649 162.614 1.00 0.00 212 THR B N 1
ATOM 3369 C CA . THR A 1 212 ? 144.498 -8.823 162.984 1.00 0.00 212 THR B CA 1
ATOM 3370 C C . THR A 1 212 ? 144.419 -9.926 161.960 1.00 0.00 212 THR B C 1
ATOM 3371 O O . THR A 1 212 ? 144.174 -11.055 162.326 1.00 0.00 212 THR B O 1
ATOM 3382 N N . LEU A 1 213 ? 144.626 -9.671 160.655 1.00 0.00 213 LEU B N 1
ATOM 3383 C CA . LEU A 1 213 ? 144.719 -10.670 159.631 1.00 0.00 213 LEU B CA 1
ATOM 3384 C C . LEU A 1 213 ? 146.016 -11.473 159.851 1.00 0.00 213 LEU B C 1
ATOM 3385 O O . LEU A 1 213 ? 146.033 -12.736 159.783 1.00 0.00 213 LEU B O 1
ATOM 3401 N N . GLU A 1 214 ? 147.133 -10.800 160.156 1.00 0.00 214 GLU B N 1
ATOM 3402 C CA . GLU A 1 214 ? 148.398 -11.482 160.350 1.00 0.00 214 GLU B CA 1
ATOM 3403 C C . GLU A 1 214 ? 148.376 -12.347 161.607 1.00 0.00 214 GLU B C 1
ATOM 3404 O O . GLU A 1 214 ? 148.960 -13.420 161.592 1.00 0.00 214 GLU B O 1
ATOM 3416 N N . ASP A 1 215 ? 147.682 -11.833 162.623 1.00 0.00 215 ASP B N 1
ATOM 3417 C CA . ASP A 1 215 ? 147.449 -12.359 163.933 1.00 0.00 215 ASP B CA 1
ATOM 3418 C C . ASP A 1 215 ? 146.618 -13.632 163.825 1.00 0.00 215 ASP B C 1
ATOM 3419 O O . ASP A 1 215 ? 146.935 -14.676 164.387 1.00 0.00 215 ASP B O 1
ATOM 3428 N N . GLN A 1 216 ? 145.551 -13.591 162.966 1.00 0.00 216 GLN B N 1
ATOM 3429 C CA . GLN A 1 216 ? 144.665 -14.642 162.674 1.00 0.00 216 GLN B CA 1
ATOM 3430 C C . GLN A 1 216 ? 145.274 -15.853 162.032 1.00 0.00 216 GLN B C 1
ATOM 3431 O O . GLN A 1 216 ? 145.104 -16.939 162.551 1.00 0.00 216 GLN B O 1
ATOM 3445 N N . VAL A 1 217 ? 146.017 -15.598 160.951 1.00 0.00 217 VAL B N 1
ATOM 3446 C CA . VAL A 1 217 ? 146.900 -16.545 160.348 1.00 0.00 217 VAL B CA 1
ATOM 3447 C C . VAL A 1 217 ? 147.898 -17.289 161.223 1.00 0.00 217 VAL B C 1
ATOM 3448 O O . VAL A 1 217 ? 148.099 -18.497 161.087 1.00 0.00 217 VAL B O 1
ATOM 3461 N N . VAL A 1 218 ? 148.523 -16.610 162.173 1.00 0.00 218 VAL B N 1
ATOM 3462 C CA . VAL A 1 218 ? 149.269 -17.296 163.238 1.00 0.00 218 VAL B CA 1
ATOM 3463 C C . VAL A 1 218 ? 148.374 -18.199 164.167 1.00 0.00 218 VAL B C 1
ATOM 3464 O O . VAL A 1 218 ? 148.626 -19.392 164.213 1.00 0.00 218 VAL B O 1
ATOM 3477 N N . GLN A 1 219 ? 147.448 -17.592 164.813 1.00 0.00 219 GLN B N 1
ATOM 3478 C CA . GLN A 1 219 ? 146.686 -18.032 165.950 1.00 0.00 219 GLN B CA 1
ATOM 3479 C C . GLN A 1 219 ? 145.949 -19.341 165.699 1.00 0.00 219 GLN B C 1
ATOM 3480 O O . GLN A 1 219 ? 145.874 -20.227 166.567 1.00 0.00 219 GLN B O 1
ATOM 3494 N N . THR A 1 220 ? 145.373 -19.503 164.461 1.00 0.00 220 THR B N 1
ATOM 3495 C CA . THR A 1 220 ? 144.787 -20.709 164.005 1.00 0.00 220 THR B CA 1
ATOM 3496 C C . THR A 1 220 ? 145.638 -21.960 164.190 1.00 0.00 220 THR B C 1
ATOM 3497 O O . THR A 1 220 ? 145.039 -22.970 164.488 1.00 0.00 220 THR B O 1
ATOM 3508 N N . ASN A 1 221 ? 147.015 -21.893 164.022 1.00 0.00 221 ASN B N 1
ATOM 3509 C CA . ASN A 1 221 ? 147.923 -23.035 164.148 1.00 0.00 221 ASN B CA 1
ATOM 3510 C C . ASN A 1 221 ? 147.839 -23.497 165.580 1.00 0.00 221 ASN B C 1
ATOM 3511 O O . ASN A 1 221 ? 147.437 -24.605 165.620 1.00 0.00 221 ASN B O 1
ATOM 3522 N N . PRO A 1 222 ? 148.059 -22.814 166.724 1.00 0.00 222 PRO B N 1
ATOM 3523 C CA . PRO A 1 222 ? 147.664 -23.321 168.086 1.00 0.00 222 PRO B CA 1
ATOM 3524 C C . PRO A 1 222 ? 146.306 -23.903 168.234 1.00 0.00 222 PRO B C 1
ATOM 3525 O O . PRO A 1 222 ? 146.321 -24.967 168.899 1.00 0.00 222 PRO B O 1
ATOM 3536 N N . VAL A 1 223 ? 145.229 -23.281 167.765 1.00 0.00 223 VAL B N 1
ATOM 3537 C CA . VAL A 1 223 ? 143.887 -23.934 167.794 1.00 0.00 223 VAL B CA 1
ATOM 3538 C C . VAL A 1 223 ? 143.940 -25.290 167.129 1.00 0.00 223 VAL B C 1
ATOM 3539 O O . VAL A 1 223 ? 143.500 -26.277 167.687 1.00 0.00 223 VAL B O 1
ATOM 3552 N N . LEU A 1 224 ? 144.466 -25.396 165.907 1.00 0.00 224 LEU B N 1
ATOM 3553 C CA . LEU A 1 224 ? 144.585 -26.656 165.133 1.00 0.00 224 LEU B CA 1
ATOM 3554 C C . LEU A 1 224 ? 145.418 -27.692 165.726 1.00 0.00 224 LEU B C 1
ATOM 3555 O O . LEU A 1 224 ? 145.139 -28.936 165.686 1.00 0.00 224 LEU B O 1
ATOM 3571 N N . GLU A 1 225 ? 146.508 -27.281 166.345 1.00 0.00 225 GLU B N 1
ATOM 3572 C CA . GLU A 1 225 ? 147.406 -28.073 167.161 1.00 0.00 225 GLU B CA 1
ATOM 3573 C C . GLU A 1 225 ? 146.851 -28.638 168.383 1.00 0.00 225 GLU B C 1
ATOM 3574 O O . GLU A 1 225 ? 147.125 -29.778 168.675 1.00 0.00 225 GLU B O 1
ATOM 3586 N N . ALA A 1 226 ? 146.076 -27.883 169.279 1.00 0.00 226 ALA B N 1
ATOM 3587 C CA . ALA A 1 226 ? 145.554 -28.411 170.523 1.00 0.00 226 ALA B CA 1
ATOM 3588 C C . ALA A 1 226 ? 144.642 -29.629 170.258 1.00 0.00 226 ALA B C 1
ATOM 3589 O O . ALA A 1 226 ? 144.778 -30.657 170.880 1.00 0.00 226 ALA B O 1
ATOM 3596 N N . PHE A 1 227 ? 143.707 -29.560 169.232 1.00 0.00 227 PHE B N 1
ATOM 3597 C CA . PHE A 1 227 ? 142.892 -30.698 168.949 1.00 0.00 227 PHE B CA 1
ATOM 3598 C C . PHE A 1 227 ? 143.636 -31.840 168.210 1.00 0.00 227 PHE B C 1
ATOM 3599 O O . PHE A 1 227 ? 143.607 -33.001 168.545 1.00 0.00 227 PHE B O 1
ATOM 3616 N N . GLY A 1 228 ? 144.321 -31.431 167.105 1.00 0.00 228 GLY B N 1
ATOM 3617 C CA . GLY A 1 228 ? 144.765 -32.423 166.220 1.00 0.00 228 GLY B CA 1
ATOM 3618 C C . GLY A 1 228 ? 146.123 -33.081 166.555 1.00 0.00 228 GLY B C 1
ATOM 3619 O O . GLY A 1 228 ? 146.361 -34.260 166.257 1.00 0.00 228 GLY B O 1
ATOM 3623 N N . ASN A 1 229 ? 147.034 -32.332 167.207 1.00 0.00 229 ASN B N 1
ATOM 3624 C CA . ASN A 1 229 ? 148.319 -32.756 167.690 1.00 0.00 229 ASN B CA 1
ATOM 3625 C C . ASN A 1 229 ? 148.106 -33.462 168.971 1.00 0.00 229 ASN B C 1
ATOM 3626 O O . ASN A 1 229 ? 147.385 -32.999 169.858 1.00 0.00 229 ASN B O 1
ATOM 3637 N N . ALA A 1 230 ? 148.828 -34.588 169.098 1.00 0.00 230 ALA B N 1
ATOM 3638 C CA . ALA A 1 230 ? 149.014 -35.250 170.348 1.00 0.00 230 ALA B CA 1
ATOM 3639 C C . ALA A 1 230 ? 150.505 -35.166 170.590 1.00 0.00 230 ALA B C 1
ATOM 3640 O O . ALA A 1 230 ? 151.002 -34.079 170.433 1.00 0.00 230 ALA B O 1
ATOM 3647 N N . LYS A 1 231 ? 151.191 -36.287 170.910 1.00 0.00 231 LYS B N 1
ATOM 3648 C CA . LYS A 1 231 ? 152.638 -36.426 170.794 1.00 0.00 231 LYS B CA 1
ATOM 3649 C C . LYS A 1 231 ? 153.010 -37.876 170.681 1.00 0.00 231 LYS B C 1
ATOM 3650 O O . LYS A 1 231 ? 152.170 -38.794 170.691 1.00 0.00 231 LYS B O 1
ATOM 3669 N N . THR A 1 232 ? 154.342 -38.163 170.506 1.00 0.00 232 THR B N 1
ATOM 3670 C CA . THR A 1 232 ? 154.987 -39.452 170.436 1.00 0.00 232 THR B CA 1
ATOM 3671 C C . THR A 1 232 ? 156.253 -39.006 171.147 1.00 0.00 232 THR B C 1
ATOM 3672 O O . THR A 1 232 ? 156.445 -37.845 171.563 1.00 0.00 232 THR B O 1
ATOM 3683 N N . VAL A 1 233 ? 157.186 -39.981 171.241 1.00 0.00 233 VAL B N 1
ATOM 3684 C CA . VAL A 1 233 ? 158.427 -39.849 171.880 1.00 0.00 233 VAL B CA 1
ATOM 3685 C C . VAL A 1 233 ? 159.511 -39.910 170.828 1.00 0.00 233 VAL B C 1
ATOM 3686 O O . VAL A 1 233 ? 160.706 -39.656 171.121 1.00 0.00 233 VAL B O 1
ATOM 3699 N N . ARG A 1 234 ? 159.110 -40.251 169.539 1.00 0.00 234 ARG B N 1
ATOM 3700 C CA . ARG A 1 234 ? 159.945 -40.154 168.374 1.00 0.00 234 ARG B CA 1
ATOM 3701 C C . ARG A 1 234 ? 159.646 -38.801 167.680 1.00 0.00 234 ARG B C 1
ATOM 3702 O O . ARG A 1 234 ? 160.555 -38.311 166.949 1.00 0.00 234 ARG B O 1
ATOM 3723 N N . ASN A 1 235 ? 158.502 -38.169 168.004 1.00 0.00 235 ASN B N 1
ATOM 3724 C CA . ASN A 1 235 ? 157.878 -37.101 167.306 1.00 0.00 235 ASN B CA 1
ATOM 3725 C C . ASN A 1 235 ? 157.096 -36.268 168.334 1.00 0.00 235 ASN B C 1
ATOM 3726 O O . ASN A 1 235 ? 155.861 -36.421 168.481 1.00 0.00 235 ASN B O 1
ATOM 3737 N N . ASP A 1 236 ? 157.818 -35.428 169.168 1.00 0.00 236 ASP B N 1
ATOM 3738 C CA . ASP A 1 236 ? 157.187 -34.618 170.163 1.00 0.00 236 ASP B CA 1
ATOM 3739 C C . ASP A 1 236 ? 156.419 -33.549 169.417 1.00 0.00 236 ASP B C 1
ATOM 3740 O O . ASP A 1 236 ? 156.945 -33.030 168.466 1.00 0.00 236 ASP B O 1
ATOM 3749 N N . ASN A 1 237 ? 155.136 -33.365 169.770 1.00 0.00 237 ASN B N 1
ATOM 3750 C CA . ASN A 1 237 ? 154.236 -32.473 169.083 1.00 0.00 237 ASN B CA 1
ATOM 3751 C C . ASN A 1 237 ? 153.827 -33.057 167.749 1.00 0.00 237 ASN B C 1
ATOM 3752 O O . ASN A 1 237 ? 154.161 -32.450 166.708 1.00 0.00 237 ASN B O 1
ATOM 3763 N N . SER A 1 238 ? 153.252 -34.327 167.721 1.00 0.00 238 SER B N 1
ATOM 3764 C CA . SER A 1 238 ? 152.898 -35.085 166.520 1.00 0.00 238 SER B CA 1
ATOM 3765 C C . SER A 1 238 ? 151.504 -34.703 166.087 1.00 0.00 238 SER B C 1
ATOM 3766 O O . SER A 1 238 ? 150.558 -35.172 166.714 1.00 0.00 238 SER B O 1
ATOM 3774 N N . SER A 1 239 ? 151.392 -33.878 165.050 1.00 0.00 239 SER B N 1
ATOM 3775 C CA . SER A 1 239 ? 150.175 -33.798 164.237 1.00 0.00 239 SER B CA 1
ATOM 3776 C C . SER A 1 239 ? 149.719 -35.015 163.527 1.00 0.00 239 SER B C 1
ATOM 3777 O O . SER A 1 239 ? 150.431 -35.390 162.597 1.00 0.00 239 SER B O 1
ATOM 3785 N N . ARG A 1 240 ? 148.600 -35.643 163.902 1.00 0.00 240 ARG B N 1
ATOM 3786 C CA . ARG A 1 240 ? 148.369 -37.001 163.488 1.00 0.00 240 ARG B CA 1
ATOM 3787 C C . ARG A 1 240 ? 147.297 -37.127 162.364 1.00 0.00 240 ARG B C 1
ATOM 3788 O O . ARG A 1 240 ? 146.548 -38.098 162.258 1.00 0.00 240 ARG B O 1
ATOM 3809 N N . PHE A 1 241 ? 147.021 -36.040 161.606 1.00 0.00 241 PHE B N 1
ATOM 3810 C CA . PHE A 1 241 ? 145.722 -35.721 161.087 1.00 0.00 241 PHE B CA 1
ATOM 3811 C C . PHE A 1 241 ? 146.172 -35.055 159.826 1.00 0.00 241 PHE B C 1
ATOM 3812 O O . PHE A 1 241 ? 147.181 -35.446 159.266 1.00 0.00 241 PHE B O 1
ATOM 3829 N N . GLY A 1 242 ? 145.329 -34.149 159.295 1.00 0.00 242 GLY B N 1
ATOM 3830 C CA . GLY A 1 242 ? 145.692 -33.514 158.084 1.00 0.00 242 GLY B CA 1
ATOM 3831 C C . GLY A 1 242 ? 144.930 -32.189 157.936 1.00 0.00 242 GLY B C 1
ATOM 3832 O O . GLY A 1 242 ? 143.768 -32.086 158.280 1.00 0.00 242 GLY B O 1
ATOM 3836 N N . LYS A 1 243 ? 145.642 -31.166 157.443 1.00 0.00 243 LYS B N 1
ATOM 3837 C CA . LYS A 1 243 ? 145.139 -29.855 157.325 1.00 0.00 243 LYS B CA 1
ATOM 3838 C C . LYS A 1 243 ? 145.779 -29.312 156.116 1.00 0.00 243 LYS B C 1
ATOM 3839 O O . LYS A 1 243 ? 146.925 -29.525 155.794 1.00 0.00 243 LYS B O 1
ATOM 3858 N N . PHE A 1 244 ? 144.986 -28.492 155.394 1.00 0.00 244 PHE B N 1
ATOM 3859 C CA . PHE A 1 244 ? 145.468 -27.865 154.250 1.00 0.00 244 PHE B CA 1
ATOM 3860 C C . PHE A 1 244 ? 145.214 -26.399 154.549 1.00 0.00 244 PHE B C 1
ATOM 3861 O O . PHE A 1 244 ? 144.086 -26.042 154.856 1.00 0.00 244 PHE B O 1
ATOM 3878 N N . ILE A 1 245 ? 146.261 -25.526 154.449 1.00 0.00 245 ILE B N 1
ATOM 3879 C CA . ILE A 1 245 ? 146.398 -24.115 154.796 1.00 0.00 245 ILE B CA 1
ATOM 3880 C C . ILE A 1 245 ? 146.706 -23.413 153.481 1.00 0.00 245 ILE B C 1
ATOM 3881 O O . ILE A 1 245 ? 147.808 -23.504 153.015 1.00 0.00 245 ILE B O 1
ATOM 3897 N N . ARG A 1 246 ? 145.823 -22.595 152.917 1.00 0.00 246 ARG B N 1
ATOM 3898 C CA . ARG A 1 246 ? 146.216 -21.634 151.883 1.00 0.00 246 ARG B CA 1
ATOM 3899 C C . ARG A 1 246 ? 146.445 -20.271 152.463 1.00 0.00 246 ARG B C 1
ATOM 3900 O O . ARG A 1 246 ? 145.449 -19.605 152.633 1.00 0.00 246 ARG B O 1
ATOM 3921 N N . ILE A 1 247 ? 147.712 -19.818 152.649 1.00 0.00 247 ILE B N 1
ATOM 3922 C CA . ILE A 1 247 ? 147.965 -18.503 153.095 1.00 0.00 247 ILE B CA 1
ATOM 3923 C C . ILE A 1 247 ? 147.926 -17.476 152.002 1.00 0.00 247 ILE B C 1
ATOM 3924 O O . ILE A 1 247 ? 148.530 -17.773 150.996 1.00 0.00 247 ILE B O 1
ATOM 3940 N N . HIS A 1 248 ? 147.307 -16.225 152.110 1.00 0.00 248 HIS B N 1
ATOM 3941 C CA . HIS A 1 248 ? 147.151 -15.241 151.038 1.00 0.00 248 HIS B CA 1
ATOM 3942 C C . HIS A 1 248 ? 147.993 -14.000 151.486 1.00 0.00 248 HIS B C 1
ATOM 3943 O O . HIS A 1 248 ? 147.895 -13.637 152.616 1.00 0.00 248 HIS B O 1
ATOM 3957 N N . PHE A 1 249 ? 148.763 -13.393 150.527 1.00 0.00 249 PHE B N 1
ATOM 3958 C CA . PHE A 1 249 ? 149.736 -12.348 150.705 1.00 0.00 249 PHE B CA 1
ATOM 3959 C C . PHE A 1 249 ? 149.246 -11.175 149.851 1.00 0.00 249 PHE B C 1
ATOM 3960 O O . PHE A 1 249 ? 148.567 -11.283 148.831 1.00 0.00 249 PHE B O 1
ATOM 3977 N N . GLY A 1 250 ? 149.591 -9.919 150.316 1.00 0.00 250 GLY B N 1
ATOM 3978 C CA . GLY A 1 250 ? 149.107 -8.598 149.840 1.00 0.00 250 GLY B CA 1
ATOM 3979 C C . GLY A 1 250 ? 150.055 -8.157 148.744 1.00 0.00 250 GLY B C 1
ATOM 3980 O O . GLY A 1 250 ? 150.708 -8.939 148.107 1.00 0.00 250 GLY B O 1
ATOM 3984 N N . PRO A 1 251 ? 149.906 -6.837 148.541 1.00 0.00 251 PRO B N 1
ATOM 3985 C CA . PRO A 1 251 ? 150.720 -6.041 147.656 1.00 0.00 251 PRO B CA 1
ATOM 3986 C C . PRO A 1 251 ? 152.137 -5.875 148.253 1.00 0.00 251 PRO B C 1
ATOM 3987 O O . PRO A 1 251 ? 153.127 -5.870 147.539 1.00 0.00 251 PRO B O 1
ATOM 3998 N N . MET A 1 252 ? 152.212 -5.679 149.595 1.00 0.00 252 MET B N 1
ATOM 3999 C CA . MET A 1 252 ? 153.403 -5.470 150.325 1.00 0.00 252 MET B CA 1
ATOM 4000 C C . MET A 1 252 ? 153.782 -6.778 150.993 1.00 0.00 252 MET B C 1
ATOM 4001 O O . MET A 1 252 ? 154.732 -6.787 151.814 1.00 0.00 252 MET B O 1
ATOM 4015 N N . GLY A 1 253 ? 152.985 -7.889 150.787 1.00 0.00 253 GLY B N 1
ATOM 4016 C CA . GLY A 1 253 ? 153.385 -9.205 151.308 1.00 0.00 253 GLY B CA 1
ATOM 4017 C C . GLY A 1 253 ? 152.578 -9.503 152.575 1.00 0.00 253 GLY B C 1
ATOM 4018 O O . GLY A 1 253 ? 152.602 -10.641 153.006 1.00 0.00 253 GLY B O 1
ATOM 4022 N N . LYS A 1 254 ? 151.713 -8.494 153.008 1.00 0.00 254 LYS B N 1
ATOM 4023 C CA . LYS A 1 254 ? 151.008 -8.621 154.283 1.00 0.00 254 LYS B CA 1
ATOM 4024 C C . LYS A 1 254 ? 149.875 -9.560 154.163 1.00 0.00 254 LYS B C 1
ATOM 4025 O O . LYS A 1 254 ? 149.058 -9.584 153.245 1.00 0.00 254 LYS B O 1
ATOM 4044 N N . LEU A 1 255 ? 149.746 -10.431 155.172 1.00 0.00 255 LEU B N 1
ATOM 4045 C CA . LEU A 1 255 ? 148.845 -11.519 155.179 1.00 0.00 255 LEU B CA 1
ATOM 4046 C C . LEU A 1 255 ? 147.437 -10.960 155.242 1.00 0.00 255 LEU B C 1
ATOM 4047 O O . LEU A 1 255 ? 147.156 -9.924 155.859 1.00 0.00 255 LEU B O 1
ATOM 4063 N N . ALA A 1 256 ? 146.560 -11.654 154.475 1.00 0.00 256 ALA B N 1
ATOM 4064 C CA . ALA A 1 256 ? 145.247 -11.303 154.209 1.00 0.00 256 ALA B CA 1
ATOM 4065 C C . ALA A 1 256 ? 144.253 -12.283 154.811 1.00 0.00 256 ALA B C 1
ATOM 4066 O O . ALA A 1 256 ? 143.148 -11.863 155.127 1.00 0.00 256 ALA B O 1
ATOM 4073 N N . GLY A 1 257 ? 144.639 -13.576 155.013 1.00 0.00 257 GLY B N 1
ATOM 4074 C CA . GLY A 1 257 ? 143.905 -14.531 155.791 1.00 0.00 257 GLY B CA 1
ATOM 4075 C C . GLY A 1 257 ? 144.384 -15.877 155.310 1.00 0.00 257 GLY B C 1
ATOM 4076 O O . GLY A 1 257 ? 145.401 -15.853 154.637 1.00 0.00 257 GLY B O 1
ATOM 4080 N N . ALA A 1 258 ? 143.627 -16.951 155.737 1.00 0.00 258 ALA B N 1
ATOM 4081 C CA . ALA A 1 258 ? 144.062 -18.231 155.452 1.00 0.00 258 ALA B CA 1
ATOM 4082 C C . ALA A 1 258 ? 142.859 -19.026 155.349 1.00 0.00 258 ALA B C 1
ATOM 4083 O O . ALA A 1 258 ? 142.098 -18.998 156.278 1.00 0.00 258 ALA B O 1
ATOM 4090 N N . ASP A 1 259 ? 142.624 -19.762 154.231 1.00 0.00 259 ASP B N 1
ATOM 4091 C CA . ASP A 1 259 ? 141.471 -20.656 154.044 1.00 0.00 259 ASP B CA 1
ATOM 4092 C C . ASP A 1 259 ? 142.078 -21.948 154.466 1.00 0.00 259 ASP B C 1
ATOM 4093 O O . ASP A 1 259 ? 142.911 -22.510 153.797 1.00 0.00 259 ASP B O 1
ATOM 4102 N N . ILE A 1 260 ? 141.597 -22.391 155.670 1.00 0.00 260 ILE B N 1
ATOM 4103 C CA . ILE A 1 260 ? 142.054 -23.615 156.252 1.00 0.00 260 ILE B CA 1
ATOM 4104 C C . ILE A 1 260 ? 140.957 -24.597 156.389 1.00 0.00 260 ILE B C 1
ATOM 4105 O O . ILE A 1 260 ? 139.970 -24.351 157.076 1.00 0.00 260 ILE B O 1
ATOM 4121 N N . GLU A 1 261 ? 141.098 -25.671 155.650 1.00 0.00 261 GLU B N 1
ATOM 4122 C CA . GLU A 1 261 ? 140.258 -26.849 155.769 1.00 0.00 261 GLU B CA 1
ATOM 4123 C C . GLU A 1 261 ? 140.991 -27.865 156.662 1.00 0.00 261 GLU B C 1
ATOM 4124 O O . GLU A 1 261 ? 142.150 -27.722 156.930 1.00 0.00 261 GLU B O 1
ATOM 4136 N N . THR A 1 262 ? 140.234 -29.033 156.969 1.00 0.00 262 THR B N 1
ATOM 4137 C CA . THR A 1 262 ? 140.769 -30.180 157.683 1.00 0.00 262 THR B CA 1
ATOM 4138 C C . THR A 1 262 ? 140.342 -31.413 156.883 1.00 0.00 262 THR B C 1
ATOM 4139 O O . THR A 1 262 ? 139.230 -31.522 156.333 1.00 0.00 262 THR B O 1
ATOM 4150 N N . TYR A 1 263 ? 141.309 -32.300 156.785 1.00 0.00 263 TYR B N 1
ATOM 4151 C CA . TYR A 1 263 ? 141.165 -33.618 156.117 1.00 0.00 263 TYR B CA 1
ATOM 4152 C C . TYR A 1 263 ? 140.477 -34.623 157.103 1.00 0.00 263 TYR B C 1
ATOM 4153 O O . TYR A 1 263 ? 139.252 -34.477 157.441 1.00 0.00 263 TYR B O 1
ATOM 4171 N N . LEU A 1 264 ? 141.227 -35.516 157.722 1.00 0.00 264 LEU B N 1
ATOM 4172 C CA . LEU A 1 264 ? 140.696 -36.410 158.730 1.00 0.00 264 LEU B CA 1
ATOM 4173 C C . LEU A 1 264 ? 141.061 -35.977 160.089 1.00 0.00 264 LEU B C 1
ATOM 4174 O O . LEU A 1 264 ? 141.893 -35.188 160.328 1.00 0.00 264 LEU B O 1
ATOM 4190 N N . LEU A 1 265 ? 140.508 -36.755 161.093 1.00 0.00 265 LEU B N 1
ATOM 4191 C CA . LEU A 1 265 ? 141.148 -36.820 162.365 1.00 0.00 265 LEU B CA 1
ATOM 4192 C C . LEU A 1 265 ? 141.053 -38.176 162.931 1.00 0.00 265 LEU B C 1
ATOM 4193 O O . LEU A 1 265 ? 140.081 -38.851 162.639 1.00 0.00 265 LEU B O 1
ATOM 4209 N N . GLU A 1 266 ? 142.105 -38.602 163.733 1.00 0.00 266 GLU B N 1
ATOM 4210 C CA . GLU A 1 266 ? 142.120 -39.848 164.527 1.00 0.00 266 GLU B CA 1
ATOM 4211 C C . GLU A 1 266 ? 140.855 -40.101 165.348 1.00 0.00 266 GLU B C 1
ATOM 4212 O O . GLU A 1 266 ? 140.190 -39.164 165.869 1.00 0.00 266 GLU B O 1
ATOM 4224 N N . LYS A 1 267 ? 140.529 -41.363 165.487 1.00 0.00 267 LYS B N 1
ATOM 4225 C CA . LYS A 1 267 ? 139.555 -41.975 166.383 1.00 0.00 267 LYS B CA 1
ATOM 4226 C C . LYS A 1 267 ? 140.204 -43.194 166.924 1.00 0.00 267 LYS B C 1
ATOM 4227 O O . LYS A 1 267 ? 139.650 -44.281 166.971 1.00 0.00 267 LYS B O 1
ATOM 4246 N N . ALA A 1 268 ? 141.526 -43.167 167.271 1.00 0.00 268 ALA B N 1
ATOM 4247 C CA . ALA A 1 268 ? 142.272 -44.345 167.652 1.00 0.00 268 ALA B CA 1
ATOM 4248 C C . ALA A 1 268 ? 143.344 -44.024 168.717 1.00 0.00 268 ALA B C 1
ATOM 4249 O O . ALA A 1 268 ? 144.130 -44.938 169.079 1.00 0.00 268 ALA B O 1
ATOM 4256 N N . ARG A 1 269 ? 143.413 -42.792 169.264 1.00 0.00 269 ARG B N 1
ATOM 4257 C CA . ARG A 1 269 ? 144.395 -42.275 170.198 1.00 0.00 269 ARG B CA 1
ATOM 4258 C C . ARG A 1 269 ? 143.675 -41.831 171.430 1.00 0.00 269 ARG B C 1
ATOM 4259 O O . ARG A 1 269 ? 144.150 -40.975 172.166 1.00 0.00 269 ARG B O 1
ATOM 4280 N N . VAL A 1 270 ? 142.432 -42.449 171.695 1.00 0.00 270 VAL B N 1
ATOM 4281 C CA . VAL A 1 270 ? 141.708 -41.974 172.827 1.00 0.00 270 VAL B CA 1
ATOM 4282 C C . VAL A 1 270 ? 140.608 -43.044 173.022 1.00 0.00 270 VAL B C 1
ATOM 4283 O O . VAL A 1 270 ? 139.801 -42.985 173.940 1.00 0.00 270 VAL B O 1
ATOM 4296 N N . ILE A 1 271 ? 140.625 -44.145 172.210 1.00 0.00 271 ILE B N 1
ATOM 4297 C CA . ILE A 1 271 ? 139.747 -45.319 172.310 1.00 0.00 271 ILE B CA 1
ATOM 4298 C C . ILE A 1 271 ? 140.502 -46.368 173.049 1.00 0.00 271 ILE B C 1
ATOM 4299 O O . ILE A 1 271 ? 139.861 -47.391 173.380 1.00 0.00 271 ILE B O 1
ATOM 4315 N N . SER A 1 272 ? 141.838 -46.185 173.262 1.00 0.00 272 SER B N 1
ATOM 4316 C CA . SER A 1 272 ? 142.802 -46.935 174.046 1.00 0.00 272 SER B CA 1
ATOM 4317 C C . SER A 1 272 ? 144.119 -46.407 173.571 1.00 0.00 272 SER B C 1
ATOM 4318 O O . SER A 1 272 ? 144.215 -45.569 172.662 1.00 0.00 272 SER B O 1
ATOM 4326 N N . GLN A 1 273 ? 145.258 -46.760 174.294 1.00 0.00 273 GLN B N 1
ATOM 4327 C CA . GLN A 1 273 ? 146.573 -46.270 174.015 1.00 0.00 273 GLN B CA 1
ATOM 4328 C C . GLN A 1 273 ? 147.482 -47.396 173.789 1.00 0.00 273 GLN B C 1
ATOM 4329 O O . GLN A 1 273 ? 147.369 -48.393 174.464 1.00 0.00 273 GLN B O 1
ATOM 4343 N N . GLN A 1 274 ? 148.508 -47.152 172.887 1.00 0.00 274 GLN B N 1
ATOM 4344 C CA . GLN A 1 274 ? 149.652 -47.985 172.800 1.00 0.00 274 GLN B CA 1
ATOM 4345 C C . GLN A 1 274 ? 150.795 -47.331 173.564 1.00 0.00 274 GLN B C 1
ATOM 4346 O O . GLN A 1 274 ? 150.689 -46.163 173.769 1.00 0.00 274 GLN B O 1
ATOM 4360 N N . THR A 1 275 ? 151.884 -48.108 173.909 1.00 0.00 275 THR B N 1
ATOM 4361 C CA . THR A 1 275 ? 152.803 -47.741 174.941 1.00 0.00 275 THR B CA 1
ATOM 4362 C C . THR A 1 275 ? 153.692 -46.659 174.363 1.00 0.00 275 THR B C 1
ATOM 4363 O O . THR A 1 275 ? 154.208 -46.807 173.272 1.00 0.00 275 THR B O 1
ATOM 4374 N N . LEU A 1 276 ? 153.671 -45.486 175.076 1.00 0.00 276 LEU B N 1
ATOM 4375 C CA . LEU A 1 276 ? 154.391 -44.272 174.769 1.00 0.00 276 LEU B CA 1
ATOM 4376 C C . LEU A 1 276 ? 153.735 -43.553 173.613 1.00 0.00 276 LEU B C 1
ATOM 4377 O O . LEU A 1 276 ? 154.349 -42.954 172.745 1.00 0.00 276 LEU B O 1
ATOM 4393 N N . GLU A 1 277 ? 152.335 -43.610 173.635 1.00 0.00 277 GLU B N 1
ATOM 4394 C CA . GLU A 1 277 ? 151.544 -42.657 172.890 1.00 0.00 277 GLU B CA 1
ATOM 4395 C C . GLU A 1 277 ? 150.862 -41.852 173.936 1.00 0.00 277 GLU B C 1
ATOM 4396 O O . GLU A 1 277 ? 150.497 -42.357 175.014 1.00 0.00 277 GLU B O 1
ATOM 4408 N N . ARG A 1 278 ? 150.762 -40.501 173.692 1.00 0.00 278 ARG B N 1
ATOM 4409 C CA . ARG A 1 278 ? 150.068 -39.597 174.550 1.00 0.00 278 ARG B CA 1
ATOM 4410 C C . ARG A 1 278 ? 148.877 -39.303 173.671 1.00 0.00 278 ARG B C 1
ATOM 4411 O O . ARG A 1 278 ? 148.909 -39.291 172.435 1.00 0.00 278 ARG B O 1
ATOM 4432 N N . SER A 1 279 ? 147.711 -39.033 174.311 1.00 0.00 279 SER B N 1
ATOM 4433 C CA . SER A 1 279 ? 146.424 -38.533 173.705 1.00 0.00 279 SER B CA 1
ATOM 4434 C C . SER A 1 279 ? 146.522 -37.040 173.493 1.00 0.00 279 SER B C 1
ATOM 4435 O O . SER A 1 279 ? 147.610 -36.488 173.654 1.00 0.00 279 SER B O 1
ATOM 4443 N N . TYR A 1 280 ? 145.461 -36.357 172.961 1.00 0.00 280 TYR B N 1
ATOM 4444 C CA . TYR A 1 280 ? 145.492 -35.090 172.260 1.00 0.00 280 TYR B CA 1
ATOM 4445 C C . TYR A 1 280 ? 145.828 -34.041 173.236 1.00 0.00 280 TYR B C 1
ATOM 4446 O O . TYR A 1 280 ? 145.255 -33.999 174.317 1.00 0.00 280 TYR B O 1
ATOM 4464 N N . HIS A 1 281 ? 146.792 -33.217 172.741 1.00 0.00 281 HIS B N 1
ATOM 4465 C CA . HIS A 1 281 ? 147.523 -32.256 173.537 1.00 0.00 281 HIS B CA 1
ATOM 4466 C C . HIS A 1 281 ? 146.700 -31.395 174.485 1.00 0.00 281 HIS B C 1
ATOM 4467 O O . HIS A 1 281 ? 147.083 -31.197 175.613 1.00 0.00 281 HIS B O 1
ATOM 4481 N N . ILE A 1 282 ? 145.564 -30.954 173.954 1.00 0.00 282 ILE B N 1
ATOM 4482 C CA . ILE A 1 282 ? 144.541 -30.118 174.619 1.00 0.00 282 ILE B CA 1
ATOM 4483 C C . ILE A 1 282 ? 144.133 -30.681 175.972 1.00 0.00 282 ILE B C 1
ATOM 4484 O O . ILE A 1 282 ? 143.863 -29.876 176.853 1.00 0.00 282 ILE B O 1
ATOM 4500 N N . PHE A 1 283 ? 144.018 -32.077 176.179 1.00 0.00 283 PHE B N 1
ATOM 4501 C CA . PHE A 1 283 ? 143.504 -32.632 177.428 1.00 0.00 283 PHE B CA 1
ATOM 4502 C C . PHE A 1 283 ? 144.319 -32.131 178.584 1.00 0.00 283 PHE B C 1
ATOM 4503 O O . PHE A 1 283 ? 143.836 -31.522 179.560 1.00 0.00 283 PHE B O 1
ATOM 4520 N N . TYR A 1 284 ? 145.671 -32.301 178.456 1.00 0.00 284 TYR B N 1
ATOM 4521 C CA . TYR A 1 284 ? 146.694 -32.008 179.454 1.00 0.00 284 TYR B CA 1
ATOM 4522 C C . TYR A 1 284 ? 146.759 -30.590 179.673 1.00 0.00 284 TYR B C 1
ATOM 4523 O O . TYR A 1 284 ? 147.044 -30.099 180.764 1.00 0.00 284 TYR B O 1
ATOM 4541 N N . GLN A 1 285 ? 146.544 -29.719 178.607 1.00 0.00 285 GLN B N 1
ATOM 4542 C CA . GLN A 1 285 ? 146.539 -28.247 178.644 1.00 0.00 285 GLN B CA 1
ATOM 4543 C C . GLN A 1 285 ? 145.482 -27.756 179.638 1.00 0.00 285 GLN B C 1
ATOM 4544 O O . GLN A 1 285 ? 145.696 -26.978 180.579 1.00 0.00 285 GLN B O 1
ATOM 4558 N N . LEU A 1 286 ? 144.298 -28.300 179.411 1.00 0.00 286 LEU B N 1
ATOM 4559 C CA . LEU A 1 286 ? 143.057 -28.053 180.079 1.00 0.00 286 LEU B CA 1
ATOM 4560 C C . LEU A 1 286 ? 143.039 -28.396 181.483 1.00 0.00 286 LEU B C 1
ATOM 4561 O O . LEU A 1 286 ? 142.618 -27.593 182.365 1.00 0.00 286 LEU B O 1
ATOM 4577 N N . MET A 1 287 ? 143.659 -29.510 181.794 1.00 0.00 287 MET B N 1
ATOM 4578 C CA . MET A 1 287 ? 144.003 -29.979 183.113 1.00 0.00 287 MET B CA 1
ATOM 4579 C C . MET A 1 287 ? 145.009 -29.214 183.997 1.00 0.00 287 MET B C 1
ATOM 4580 O O . MET A 1 287 ? 144.766 -28.946 185.167 1.00 0.00 287 MET B O 1
ATOM 4594 N N . SER A 1 288 ? 146.183 -28.899 183.418 1.00 0.00 288 SER B N 1
ATOM 4595 C CA . SER A 1 288 ? 147.237 -28.272 184.200 1.00 0.00 288 SER B CA 1
ATOM 4596 C C . SER A 1 288 ? 147.024 -26.823 184.324 1.00 0.00 288 SER B C 1
ATOM 4597 O O . SER A 1 288 ? 147.057 -26.177 185.382 1.00 0.00 288 SER B O 1
ATOM 4605 N N . GLY A 1 289 ? 146.717 -26.212 183.140 1.00 0.00 289 GLY B N 1
ATOM 4606 C CA . GLY A 1 289 ? 146.579 -24.843 182.799 1.00 0.00 289 GLY B CA 1
ATOM 4607 C C . GLY A 1 289 ? 145.397 -24.152 183.375 1.00 0.00 289 GLY B C 1
ATOM 4608 O O . GLY A 1 289 ? 145.371 -22.906 183.434 1.00 0.00 289 GLY B O 1
ATOM 4612 N N . GLY A 1 290 ? 144.288 -24.950 183.759 1.00 0.00 290 GLY B N 1
ATOM 4613 C CA . GLY A 1 290 ? 142.946 -24.485 184.020 1.00 0.00 290 GLY B CA 1
ATOM 4614 C C . GLY A 1 290 ? 142.887 -23.473 185.099 1.00 0.00 290 GLY B C 1
ATOM 4615 O O . GLY A 1 290 ? 143.636 -23.683 186.038 1.00 0.00 290 GLY B O 1
ATOM 4619 N N . ILE A 1 291 ? 141.996 -22.549 184.913 1.00 0.00 291 ILE B N 1
ATOM 4620 C CA . ILE A 1 291 ? 141.696 -21.532 185.926 1.00 0.00 291 ILE B CA 1
ATOM 4621 C C . ILE A 1 291 ? 140.642 -22.157 186.720 1.00 0.00 291 ILE B C 1
ATOM 4622 O O . ILE A 1 291 ? 139.729 -22.790 186.198 1.00 0.00 291 ILE B O 1
ATOM 4638 N N . GLU A 1 292 ? 140.689 -21.857 187.994 1.00 0.00 292 GLU B N 1
ATOM 4639 C CA . GLU A 1 292 ? 139.737 -22.137 189.088 1.00 0.00 292 GLU B CA 1
ATOM 4640 C C . GLU A 1 292 ? 138.258 -22.139 188.801 1.00 0.00 292 GLU B C 1
ATOM 4641 O O . GLU A 1 292 ? 137.447 -22.762 189.530 1.00 0.00 292 GLU B O 1
ATOM 4653 N N . ASN A 1 293 ? 137.849 -21.256 187.845 1.00 0.00 293 ASN B N 1
ATOM 4654 C CA . ASN A 1 293 ? 136.449 -21.203 187.414 1.00 0.00 293 ASN B CA 1
ATOM 4655 C C . ASN A 1 293 ? 136.141 -22.536 186.709 1.00 0.00 293 ASN B C 1
ATOM 4656 O O . ASN A 1 293 ? 135.291 -23.361 187.244 1.00 0.00 293 ASN B O 1
ATOM 4667 N N . LEU A 1 294 ? 136.834 -22.778 185.545 1.00 0.00 294 LEU B N 1
ATOM 4668 C CA . LEU A 1 294 ? 136.606 -23.957 184.717 1.00 0.00 294 LEU B CA 1
ATOM 4669 C C . LEU A 1 294 ? 136.884 -25.243 185.456 1.00 0.00 294 LEU B C 1
ATOM 4670 O O . LEU A 1 294 ? 136.166 -26.214 185.290 1.00 0.00 294 LEU B O 1
ATOM 4686 N N . LYS A 1 295 ? 137.913 -25.262 186.321 1.00 0.00 295 LYS B N 1
ATOM 4687 C CA . LYS A 1 295 ? 138.226 -26.327 187.239 1.00 0.00 295 LYS B CA 1
ATOM 4688 C C . LYS A 1 295 ? 137.076 -26.904 188.127 1.00 0.00 295 LYS B C 1
ATOM 4689 O O . LYS A 1 295 ? 136.968 -28.081 188.405 1.00 0.00 295 LYS B O 1
ATOM 4708 N N . ALA A 1 296 ? 136.181 -25.952 188.576 1.00 0.00 296 ALA B N 1
ATOM 4709 C CA . ALA A 1 296 ? 135.023 -26.274 189.342 1.00 0.00 296 ALA B CA 1
ATOM 4710 C C . ALA A 1 296 ? 134.072 -26.909 188.466 1.00 0.00 296 ALA B C 1
ATOM 4711 O O . ALA A 1 296 ? 133.850 -28.102 188.545 1.00 0.00 296 ALA B O 1
ATOM 4718 N N . ASP A 1 297 ? 133.447 -26.125 187.482 1.00 0.00 297 ASP B N 1
ATOM 4719 C CA . ASP A 1 297 ? 132.426 -26.551 186.565 1.00 0.00 297 ASP B CA 1
ATOM 4720 C C . ASP A 1 297 ? 132.694 -27.863 185.867 1.00 0.00 297 ASP B C 1
ATOM 4721 O O . ASP A 1 297 ? 131.852 -28.723 185.875 1.00 0.00 297 ASP B O 1
ATOM 4730 N N . LEU A 1 298 ? 133.888 -27.913 185.141 1.00 0.00 298 LEU B N 1
ATOM 4731 C CA . LEU A 1 298 ? 134.273 -29.043 184.282 1.00 0.00 298 LEU B CA 1
ATOM 4732 C C . LEU A 1 298 ? 134.706 -30.255 185.032 1.00 0.00 298 LEU B C 1
ATOM 4733 O O . LEU A 1 298 ? 134.750 -31.317 184.480 1.00 0.00 298 LEU B O 1
ATOM 4749 N N . LEU A 1 299 ? 135.067 -30.158 186.388 1.00 0.00 299 LEU B N 1
ATOM 4750 C CA . LEU A 1 299 ? 135.341 -31.228 187.330 1.00 0.00 299 LEU B CA 1
ATOM 4751 C C . LEU A 1 299 ? 136.605 -31.885 186.914 1.00 0.00 299 LEU B C 1
ATOM 4752 O O . LEU A 1 299 ? 136.721 -33.080 186.634 1.00 0.00 299 LEU B O 1
ATOM 4768 N N . LEU A 1 300 ? 137.655 -31.127 186.898 1.00 0.00 300 LEU B N 1
ATOM 4769 C CA . LEU A 1 300 ? 138.981 -31.564 186.509 1.00 0.00 300 LEU B CA 1
ATOM 4770 C C . LEU A 1 300 ? 139.949 -31.771 187.627 1.00 0.00 300 LEU B C 1
ATOM 4771 O O . LEU A 1 300 ? 139.968 -31.082 188.615 1.00 0.00 300 LEU B O 1
ATOM 4787 N N . SER A 1 301 ? 140.745 -32.855 187.507 1.00 0.00 301 SER B N 1
ATOM 4788 C CA . SER A 1 301 ? 141.927 -33.177 188.241 1.00 0.00 301 SER B CA 1
ATOM 4789 C C . SER A 1 301 ? 143.016 -32.871 187.286 1.00 0.00 301 SER B C 1
ATOM 4790 O O . SER A 1 301 ? 142.854 -32.764 186.052 1.00 0.00 301 SER B O 1
ATOM 4798 N N . ASP A 1 302 ? 144.243 -32.622 187.958 1.00 0.00 302 ASP B N 1
ATOM 4799 C CA . ASP A 1 302 ? 145.572 -32.427 187.380 1.00 0.00 302 ASP B CA 1
ATOM 4800 C C . ASP A 1 302 ? 146.411 -33.676 187.654 1.00 0.00 302 ASP B C 1
ATOM 4801 O O . ASP A 1 302 ? 147.625 -33.826 187.350 1.00 0.00 302 ASP B O 1
ATOM 4810 N N . ASP A 1 303 ? 145.708 -34.640 188.205 1.00 0.00 303 ASP B N 1
ATOM 4811 C CA . ASP A 1 303 ? 146.294 -35.987 188.343 1.00 0.00 303 ASP B CA 1
ATOM 4812 C C . ASP A 1 303 ? 145.795 -36.892 187.204 1.00 0.00 303 ASP B C 1
ATOM 4813 O O . ASP A 1 303 ? 144.669 -36.916 186.738 1.00 0.00 303 ASP B O 1
ATOM 4822 N N . ILE A 1 304 ? 146.759 -37.749 186.797 1.00 0.00 304 ILE B N 1
ATOM 4823 C CA . ILE A 1 304 ? 146.741 -38.749 185.739 1.00 0.00 304 ILE B CA 1
ATOM 4824 C C . ILE A 1 304 ? 146.854 -40.115 186.306 1.00 0.00 304 ILE B C 1
ATOM 4825 O O . ILE A 1 304 ? 147.287 -40.294 187.418 1.00 0.00 304 ILE B O 1
ATOM 4841 N N . TYR A 1 305 ? 146.351 -41.182 185.569 1.00 0.00 305 TYR B N 1
ATOM 4842 C CA . TYR A 1 305 ? 146.220 -42.523 185.978 1.00 0.00 305 TYR B CA 1
ATOM 4843 C C . TYR A 1 305 ? 144.928 -42.688 186.788 1.00 0.00 305 TYR B C 1
ATOM 4844 O O . TYR A 1 305 ? 144.680 -43.698 187.445 1.00 0.00 305 TYR B O 1
ATOM 4862 N N . ASP A 1 306 ? 144.118 -41.634 186.735 1.00 0.00 306 ASP B N 1
ATOM 4863 C CA . ASP A 1 306 ? 142.762 -41.641 187.233 1.00 0.00 306 ASP B CA 1
ATOM 4864 C C . ASP A 1 306 ? 141.955 -41.665 185.975 1.00 0.00 306 ASP B C 1
ATOM 4865 O O . ASP A 1 306 ? 140.747 -41.415 186.023 1.00 0.00 306 ASP B O 1
ATOM 4874 N N . TYR A 1 307 ? 142.503 -42.129 184.813 1.00 0.00 307 TYR B N 1
ATOM 4875 C CA . TYR A 1 307 ? 141.877 -42.217 183.514 1.00 0.00 307 TYR B CA 1
ATOM 4876 C C . TYR A 1 307 ? 142.563 -43.466 182.906 1.00 0.00 307 TYR B C 1
ATOM 4877 O O . TYR A 1 307 ? 143.275 -44.198 183.584 1.00 0.00 307 TYR B O 1
ATOM 4895 N N . HIS A 1 308 ? 142.557 -43.599 181.562 1.00 0.00 308 HIS B N 1
ATOM 4896 C CA . HIS A 1 308 ? 143.135 -44.774 180.909 1.00 0.00 308 HIS B CA 1
ATOM 4897 C C . HIS A 1 308 ? 143.313 -44.429 179.450 1.00 0.00 308 HIS B C 1
ATOM 4898 O O . HIS A 1 308 ? 143.954 -45.124 178.708 1.00 0.00 308 HIS B O 1
ATOM 4912 N N . PHE A 1 309 ? 142.743 -43.301 178.982 1.00 0.00 309 PHE B N 1
ATOM 4913 C CA . PHE A 1 309 ? 142.946 -42.844 177.622 1.00 0.00 309 PHE B CA 1
ATOM 4914 C C . PHE A 1 309 ? 143.832 -41.571 177.767 1.00 0.00 309 PHE B C 1
ATOM 4915 O O . PHE A 1 309 ? 144.346 -41.117 176.755 1.00 0.00 309 PHE B O 1
ATOM 4932 N N . VAL A 1 310 ? 144.067 -41.173 179.040 1.00 0.00 310 VAL B N 1
ATOM 4933 C CA . VAL A 1 310 ? 144.958 -40.064 179.345 1.00 0.00 310 VAL B CA 1
ATOM 4934 C C . VAL A 1 310 ? 145.892 -40.590 180.369 1.00 0.00 310 VAL B C 1
ATOM 4935 O O . VAL A 1 310 ? 145.585 -40.699 181.543 1.00 0.00 310 VAL B O 1
ATOM 4948 N N . SER A 1 311 ? 147.106 -40.951 179.962 1.00 0.00 311 SER B N 1
ATOM 4949 C CA . SER A 1 311 ? 148.214 -41.523 180.625 1.00 0.00 311 SER B CA 1
ATOM 4950 C C . SER A 1 311 ? 149.360 -40.981 179.815 1.00 0.00 311 SER B C 1
ATOM 4951 O O . SER A 1 311 ? 149.243 -40.674 178.645 1.00 0.00 311 SER B O 1
ATOM 4959 N N . GLN A 1 312 ? 150.510 -40.916 180.451 1.00 0.00 312 GLN B N 1
ATOM 4960 C CA . GLN A 1 312 ? 151.768 -40.376 179.985 1.00 0.00 312 GLN B CA 1
ATOM 4961 C C . GLN A 1 312 ? 151.807 -38.900 180.174 1.00 0.00 312 GLN B C 1
ATOM 4962 O O . GLN A 1 312 ? 150.875 -38.170 179.804 1.00 0.00 312 GLN B O 1
ATOM 4976 N N . GLY A 1 313 ? 152.885 -38.534 180.876 1.00 0.00 313 GLY B N 1
ATOM 4977 C CA . GLY A 1 313 ? 153.135 -37.188 181.347 1.00 0.00 313 GLY B CA 1
ATOM 4978 C C . GLY A 1 313 ? 153.619 -36.273 180.284 1.00 0.00 313 GLY B C 1
ATOM 4979 O O . GLY A 1 313 ? 153.528 -36.550 179.076 1.00 0.00 313 GLY B O 1
ATOM 4983 N N . LYS A 1 314 ? 154.289 -35.230 180.674 1.00 0.00 314 LYS B N 1
ATOM 4984 C CA . LYS A 1 314 ? 155.150 -34.377 179.855 1.00 0.00 314 LYS B CA 1
ATOM 4985 C C . LYS A 1 314 ? 156.288 -35.142 179.231 1.00 0.00 314 LYS B C 1
ATOM 4986 O O . LYS A 1 314 ? 156.956 -35.948 179.890 1.00 0.00 314 LYS B O 1
ATOM 5005 N N . ILE A 1 315 ? 156.562 -34.798 177.901 1.00 0.00 315 ILE B N 1
ATOM 5006 C CA . ILE A 1 315 ? 157.661 -35.299 177.065 1.00 0.00 315 ILE B CA 1
ATOM 5007 C C . ILE A 1 315 ? 158.429 -34.099 176.703 1.00 0.00 315 ILE B C 1
ATOM 5008 O O . ILE A 1 315 ? 157.958 -32.977 176.483 1.00 0.00 315 ILE B O 1
ATOM 5024 N N . GLU A 1 316 ? 159.804 -34.277 176.852 1.00 0.00 316 GLU B N 1
ATOM 5025 C CA . GLU A 1 316 ? 160.696 -33.192 176.693 1.00 0.00 316 GLU B CA 1
ATOM 5026 C C . GLU A 1 316 ? 161.022 -32.808 175.267 1.00 0.00 316 GLU B C 1
ATOM 5027 O O . GLU A 1 316 ? 161.706 -33.550 174.506 1.00 0.00 316 GLU B O 1
ATOM 5039 N N . ILE A 1 317 ? 160.525 -31.629 174.916 1.00 0.00 317 ILE B N 1
ATOM 5040 C CA . ILE A 1 317 ? 160.943 -30.911 173.779 1.00 0.00 317 ILE B CA 1
ATOM 5041 C C . ILE A 1 317 ? 160.899 -29.369 174.303 1.00 0.00 317 ILE B C 1
ATOM 5042 O O . ILE A 1 317 ? 159.949 -29.010 174.954 1.00 0.00 317 ILE B O 1
ATOM 5058 N N . PRO A 1 318 ? 161.895 -28.597 174.006 1.00 0.00 318 PRO B N 1
ATOM 5059 C CA . PRO A 1 318 ? 161.965 -27.140 174.170 1.00 0.00 318 PRO B CA 1
ATOM 5060 C C . PRO A 1 318 ? 160.730 -26.423 173.728 1.00 0.00 318 PRO B C 1
ATOM 5061 O O . PRO A 1 318 ? 160.430 -26.471 172.535 1.00 0.00 318 PRO B O 1
ATOM 5072 N N . GLY A 1 319 ? 160.167 -25.612 174.572 1.00 0.00 319 GLY B N 1
ATOM 5073 C CA . GLY A 1 319 ? 159.455 -24.481 174.219 1.00 0.00 319 GLY B CA 1
ATOM 5074 C C . GLY A 1 319 ? 157.988 -24.892 174.294 1.00 0.00 319 GLY B C 1
ATOM 5075 O O . GLY A 1 319 ? 157.169 -24.050 173.913 1.00 0.00 319 GLY B O 1
ATOM 5079 N N . VAL A 1 320 ? 157.627 -26.101 174.770 1.00 0.00 320 VAL B N 1
ATOM 5080 C CA . VAL A 1 320 ? 156.303 -26.577 174.903 1.00 0.00 320 VAL B CA 1
ATOM 5081 C C . VAL A 1 320 ? 156.090 -26.742 176.387 1.00 0.00 320 VAL B C 1
ATOM 5082 O O . VAL A 1 320 ? 156.897 -27.222 177.153 1.00 0.00 320 VAL B O 1
ATOM 5095 N N . ASP A 1 321 ? 154.923 -26.247 176.820 1.00 0.00 321 ASP B N 1
ATOM 5096 C CA . ASP A 1 321 ? 154.257 -26.545 178.167 1.00 0.00 321 ASP B CA 1
ATOM 5097 C C . ASP A 1 321 ? 153.004 -27.273 177.871 1.00 0.00 321 ASP B C 1
ATOM 5098 O O . ASP A 1 321 ? 152.765 -27.547 176.702 1.00 0.00 321 ASP B O 1
ATOM 5107 N N . ASP A 1 322 ? 152.277 -27.583 178.914 1.00 0.00 322 ASP B N 1
ATOM 5108 C CA . ASP A 1 322 ? 150.806 -27.799 178.665 1.00 0.00 322 ASP B CA 1
ATOM 5109 C C . ASP A 1 322 ? 150.022 -26.651 179.174 1.00 0.00 322 ASP B C 1
ATOM 5110 O O . ASP A 1 322 ? 148.928 -26.340 178.635 1.00 0.00 322 ASP B O 1
ATOM 5119 N N . ALA A 1 323 ? 150.565 -25.996 180.288 1.00 0.00 323 ALA B N 1
ATOM 5120 C CA . ALA A 1 323 ? 149.824 -25.060 181.059 1.00 0.00 323 ALA B CA 1
ATOM 5121 C C . ALA A 1 323 ? 149.732 -23.747 180.343 1.00 0.00 323 ALA B C 1
ATOM 5122 O O . ALA A 1 323 ? 148.664 -23.190 180.245 1.00 0.00 323 ALA B O 1
ATOM 5129 N N . GLU A 1 324 ? 150.884 -23.294 179.838 1.00 0.00 324 GLU B N 1
ATOM 5130 C CA . GLU A 1 324 ? 150.991 -22.011 179.119 1.00 0.00 324 GLU B CA 1
ATOM 5131 C C . GLU A 1 324 ? 150.477 -21.994 177.737 1.00 0.00 324 GLU B C 1
ATOM 5132 O O . GLU A 1 324 ? 149.848 -21.011 177.344 1.00 0.00 324 GLU B O 1
ATOM 5144 N N . GLU A 1 325 ? 150.489 -23.130 177.053 1.00 0.00 325 GLU B N 1
ATOM 5145 C CA . GLU A 1 325 ? 149.857 -23.539 175.848 1.00 0.00 325 GLU B CA 1
ATOM 5146 C C . GLU A 1 325 ? 148.334 -23.494 175.858 1.00 0.00 325 GLU B C 1
ATOM 5147 O O . GLU A 1 325 ? 147.693 -23.305 174.816 1.00 0.00 325 GLU B O 1
ATOM 5159 N N . LEU A 1 326 ? 147.717 -23.681 177.082 1.00 0.00 326 LEU B N 1
ATOM 5160 C CA . LEU A 1 326 ? 146.229 -23.446 177.351 1.00 0.00 326 LEU B CA 1
ATOM 5161 C C . LEU A 1 326 ? 145.855 -21.985 177.031 1.00 0.00 326 LEU B C 1
ATOM 5162 O O . LEU A 1 326 ? 145.016 -21.741 176.200 1.00 0.00 326 LEU B O 1
ATOM 5178 N N . ARG A 1 327 ? 146.590 -21.011 177.568 1.00 0.00 327 ARG B N 1
ATOM 5179 C CA . ARG A 1 327 ? 146.368 -19.555 177.531 1.00 0.00 327 ARG B CA 1
ATOM 5180 C C . ARG A 1 327 ? 146.558 -18.959 176.182 1.00 0.00 327 ARG B C 1
ATOM 5181 O O . ARG A 1 327 ? 145.771 -18.063 175.686 1.00 0.00 327 ARG B O 1
ATOM 5202 N N . LEU A 1 328 ? 147.604 -19.506 175.486 1.00 0.00 328 LEU B N 1
ATOM 5203 C CA . LEU A 1 328 ? 147.889 -19.262 174.065 1.00 0.00 328 LEU B CA 1
ATOM 5204 C C . LEU A 1 328 ? 146.615 -19.559 173.237 1.00 0.00 328 LEU B C 1
ATOM 5205 O O . LEU A 1 328 ? 146.147 -18.628 172.621 1.00 0.00 328 LEU B O 1
ATOM 5221 N N . THR A 1 329 ? 146.069 -20.796 173.373 1.00 0.00 329 THR B N 1
ATOM 5222 C CA . THR A 1 329 ? 144.881 -21.280 172.571 1.00 0.00 329 THR B CA 1
ATOM 5223 C C . THR A 1 329 ? 143.565 -20.603 172.963 1.00 0.00 329 THR B C 1
ATOM 5224 O O . THR A 1 329 ? 142.675 -20.380 172.160 1.00 0.00 329 THR B O 1
ATOM 5235 N N . ASP A 1 330 ? 143.356 -20.354 174.279 1.00 0.00 330 ASP B N 1
ATOM 5236 C CA . ASP A 1 330 ? 142.182 -19.663 174.722 1.00 0.00 330 ASP B CA 1
ATOM 5237 C C . ASP A 1 330 ? 142.033 -18.283 174.105 1.00 0.00 330 ASP B C 1
ATOM 5238 O O . ASP A 1 330 ? 140.944 -17.921 173.608 1.00 0.00 330 ASP B O 1
ATOM 5247 N N . THR A 1 331 ? 143.132 -17.534 174.001 1.00 0.00 331 THR B N 1
ATOM 5248 C CA . THR A 1 331 ? 143.372 -16.273 173.281 1.00 0.00 331 THR B CA 1
ATOM 5249 C C . THR A 1 331 ? 143.229 -16.446 171.830 1.00 0.00 331 THR B C 1
ATOM 5250 O O . THR A 1 331 ? 142.728 -15.540 171.146 1.00 0.00 331 THR B O 1
ATOM 5261 N N . ALA A 1 332 ? 143.641 -17.596 171.295 1.00 0.00 332 ALA B N 1
ATOM 5262 C CA . ALA A 1 332 ? 143.572 -17.950 169.887 1.00 0.00 332 ALA B CA 1
ATOM 5263 C C . ALA A 1 332 ? 142.114 -18.172 169.408 1.00 0.00 332 ALA B C 1
ATOM 5264 O O . ALA A 1 332 ? 141.838 -18.036 168.220 1.00 0.00 332 ALA B O 1
ATOM 5271 N N . PHE A 1 333 ? 141.123 -18.484 170.334 1.00 0.00 333 PHE B N 1
ATOM 5272 C CA . PHE A 1 333 ? 139.703 -18.355 170.104 1.00 0.00 333 PHE B CA 1
ATOM 5273 C C . PHE A 1 333 ? 139.166 -16.942 170.076 1.00 0.00 333 PHE B C 1
ATOM 5274 O O . PHE A 1 333 ? 138.359 -16.562 169.207 1.00 0.00 333 PHE B O 1
ATOM 5291 N N . ASP A 1 334 ? 139.531 -16.144 171.096 1.00 0.00 334 ASP B N 1
ATOM 5292 C CA . ASP A 1 334 ? 139.264 -14.706 171.276 1.00 0.00 334 ASP B CA 1
ATOM 5293 C C . ASP A 1 334 ? 139.563 -13.843 170.023 1.00 0.00 334 ASP B C 1
ATOM 5294 O O . ASP A 1 334 ? 138.657 -13.134 169.596 1.00 0.00 334 ASP B O 1
ATOM 5303 N N . ILE A 1 335 ? 140.820 -13.979 169.514 1.00 0.00 335 ILE B N 1
ATOM 5304 C CA . ILE A 1 335 ? 141.369 -13.357 168.287 1.00 0.00 335 ILE B CA 1
ATOM 5305 C C . ILE A 1 335 ? 140.625 -13.687 166.968 1.00 0.00 335 ILE B C 1
ATOM 5306 O O . ILE A 1 335 ? 140.686 -12.976 165.966 1.00 0.00 335 ILE B O 1
ATOM 5322 N N . LEU A 1 336 ? 140.066 -14.950 166.864 1.00 0.00 336 LEU B N 1
ATOM 5323 C CA . LEU A 1 336 ? 139.430 -15.451 165.693 1.00 0.00 336 LEU B CA 1
ATOM 5324 C C . LEU A 1 336 ? 138.059 -14.787 165.581 1.00 0.00 336 LEU B C 1
ATOM 5325 O O . LEU A 1 336 ? 137.462 -14.710 164.502 1.00 0.00 336 LEU B O 1
ATOM 5341 N N . GLY A 1 337 ? 137.509 -14.274 166.719 1.00 0.00 337 GLY B N 1
ATOM 5342 C CA . GLY A 1 337 ? 136.231 -13.683 166.719 1.00 0.00 337 GLY B CA 1
ATOM 5343 C C . GLY A 1 337 ? 135.216 -14.669 167.021 1.00 0.00 337 GLY B C 1
ATOM 5344 O O . GLY A 1 337 ? 134.055 -14.441 166.713 1.00 0.00 337 GLY B O 1
ATOM 5348 N N . PHE A 1 338 ? 135.608 -15.909 167.466 1.00 0.00 338 PHE B N 1
ATOM 5349 C CA . PHE A 1 338 ? 134.730 -16.925 167.954 1.00 0.00 338 PHE B CA 1
ATOM 5350 C C . PHE A 1 338 ? 134.151 -16.454 169.214 1.00 0.00 338 PHE B C 1
ATOM 5351 O O . PHE A 1 338 ? 134.701 -15.613 169.957 1.00 0.00 338 PHE B O 1
ATOM 5368 N N . SER A 1 339 ? 132.908 -16.975 169.450 1.00 0.00 339 SER B N 1
ATOM 5369 C CA . SER A 1 339 ? 132.011 -16.827 170.571 1.00 0.00 339 SER B CA 1
ATOM 5370 C C . SER A 1 339 ? 132.468 -17.353 171.833 1.00 0.00 339 SER B C 1
ATOM 5371 O O . SER A 1 339 ? 133.005 -18.460 171.945 1.00 0.00 339 SER B O 1
ATOM 5379 N N . HIS A 1 340 ? 132.164 -16.496 172.822 1.00 0.00 340 HIS B N 1
ATOM 5380 C CA . HIS A 1 340 ? 132.725 -16.600 174.203 1.00 0.00 340 HIS B CA 1
ATOM 5381 C C . HIS A 1 340 ? 131.972 -17.718 174.890 1.00 0.00 340 HIS B C 1
ATOM 5382 O O . HIS A 1 340 ? 132.431 -18.229 175.913 1.00 0.00 340 HIS B O 1
ATOM 5396 N N . GLU A 1 341 ? 130.718 -17.963 174.368 1.00 0.00 341 GLU B N 1
ATOM 5397 C CA . GLU A 1 341 ? 129.815 -19.003 174.785 1.00 0.00 341 GLU B CA 1
ATOM 5398 C C . GLU A 1 341 ? 130.489 -20.266 174.412 1.00 0.00 341 GLU B C 1
ATOM 5399 O O . GLU A 1 341 ? 130.892 -21.030 175.289 1.00 0.00 341 GLU B O 1
ATOM 5411 N N . TYR A 1 342 ? 130.675 -20.514 173.138 1.00 0.00 342 TYR B N 1
ATOM 5412 C CA . TYR A 1 342 ? 130.888 -21.798 172.491 1.00 0.00 342 TYR B CA 1
ATOM 5413 C C . TYR A 1 342 ? 132.192 -22.475 172.930 1.00 0.00 342 TYR B C 1
ATOM 5414 O O . TYR A 1 342 ? 132.291 -23.658 172.848 1.00 0.00 342 TYR B O 1
ATOM 5432 N N . LYS A 1 343 ? 133.172 -21.683 173.397 1.00 0.00 343 LYS B N 1
ATOM 5433 C CA . LYS A 1 343 ? 134.372 -22.162 174.078 1.00 0.00 343 LYS B CA 1
ATOM 5434 C C . LYS A 1 343 ? 134.055 -23.079 175.227 1.00 0.00 343 LYS B C 1
ATOM 5435 O O . LYS A 1 343 ? 134.527 -24.204 175.113 1.00 0.00 343 LYS B O 1
ATOM 5454 N N . THR A 1 344 ? 133.284 -22.683 176.237 1.00 0.00 344 THR B N 1
ATOM 5455 C CA . THR A 1 344 ? 132.969 -23.542 177.416 1.00 0.00 344 THR B CA 1
ATOM 5456 C C . THR A 1 344 ? 132.146 -24.708 177.136 1.00 0.00 344 THR B C 1
ATOM 5457 O O . THR A 1 344 ? 132.396 -25.764 177.695 1.00 0.00 344 THR B O 1
ATOM 5468 N N . ASP A 1 345 ? 131.231 -24.650 176.207 1.00 0.00 345 ASP B N 1
ATOM 5469 C CA . ASP A 1 345 ? 130.333 -25.681 175.735 1.00 0.00 345 ASP B CA 1
ATOM 5470 C C . ASP A 1 345 ? 131.108 -26.783 175.040 1.00 0.00 345 ASP B C 1
ATOM 5471 O O . ASP A 1 345 ? 130.973 -27.970 175.271 1.00 0.00 345 ASP B O 1
ATOM 5480 N N . VAL A 1 346 ? 132.025 -26.377 174.185 1.00 0.00 346 VAL B N 1
ATOM 5481 C CA . VAL A 1 346 ? 133.008 -27.205 173.547 1.00 0.00 346 VAL B CA 1
ATOM 5482 C C . VAL A 1 346 ? 133.949 -27.830 174.570 1.00 0.00 346 VAL B C 1
ATOM 5483 O O . VAL A 1 346 ? 134.267 -29.017 174.430 1.00 0.00 346 VAL B O 1
ATOM 5496 N N . TYR A 1 347 ? 134.364 -27.120 175.675 1.00 0.00 347 TYR B N 1
ATOM 5497 C CA . TYR A 1 347 ? 135.197 -27.632 176.744 1.00 0.00 347 TYR B CA 1
ATOM 5498 C C . TYR A 1 347 ? 134.498 -28.646 177.517 1.00 0.00 347 TYR B C 1
ATOM 5499 O O . TYR A 1 347 ? 135.106 -29.624 177.854 1.00 0.00 347 TYR B O 1
ATOM 5517 N N . LYS A 1 348 ? 133.213 -28.481 177.851 1.00 0.00 348 LYS B N 1
ATOM 5518 C CA . LYS A 1 348 ? 132.423 -29.481 178.421 1.00 0.00 348 LYS B CA 1
ATOM 5519 C C . LYS A 1 348 ? 132.430 -30.779 177.639 1.00 0.00 348 LYS B C 1
ATOM 5520 O O . LYS A 1 348 ? 132.516 -31.823 178.295 1.00 0.00 348 LYS B O 1
ATOM 5539 N N . ILE A 1 349 ? 132.225 -30.736 176.253 1.00 0.00 349 ILE B N 1
ATOM 5540 C CA . ILE A 1 349 ? 132.288 -31.907 175.498 1.00 0.00 349 ILE B CA 1
ATOM 5541 C C . ILE A 1 349 ? 133.736 -32.480 175.415 1.00 0.00 349 ILE B C 1
ATOM 5542 O O . ILE A 1 349 ? 133.912 -33.714 175.497 1.00 0.00 349 ILE B O 1
ATOM 5558 N N . THR A 1 350 ? 134.787 -31.576 175.319 1.00 0.00 350 THR B N 1
ATOM 5559 C CA . THR A 1 350 ? 136.121 -31.971 175.224 1.00 0.00 350 THR B CA 1
ATOM 5560 C C . THR A 1 350 ? 136.534 -32.755 176.466 1.00 0.00 350 THR B C 1
ATOM 5561 O O . THR A 1 350 ? 137.193 -33.813 176.244 1.00 0.00 350 THR B O 1
ATOM 5572 N N . ALA A 1 351 ? 136.212 -32.276 177.684 1.00 0.00 351 ALA B N 1
ATOM 5573 C CA . ALA A 1 351 ? 136.781 -32.834 178.908 1.00 0.00 351 ALA B CA 1
ATOM 5574 C C . ALA A 1 351 ? 136.237 -34.156 179.388 1.00 0.00 351 ALA B C 1
ATOM 5575 O O . ALA A 1 351 ? 136.719 -34.860 180.251 1.00 0.00 351 ALA B O 1
ATOM 5582 N N . SER A 1 352 ? 135.099 -34.594 178.754 1.00 0.00 352 SER B N 1
ATOM 5583 C CA . SER A 1 352 ? 134.460 -35.845 179.115 1.00 0.00 352 SER B CA 1
ATOM 5584 C C . SER A 1 352 ? 135.337 -36.929 178.471 1.00 0.00 352 SER B C 1
ATOM 5585 O O . SER A 1 352 ? 135.281 -38.061 178.888 1.00 0.00 352 SER B O 1
ATOM 5593 N N . CYS A 1 353 ? 136.018 -36.675 177.386 1.00 0.00 353 CYS B N 1
ATOM 5594 C CA . CYS A 1 353 ? 136.970 -37.540 176.656 1.00 0.00 353 CYS B CA 1
ATOM 5595 C C . CYS A 1 353 ? 138.218 -37.878 177.421 1.00 0.00 353 CYS B C 1
ATOM 5596 O O . CYS A 1 353 ? 139.008 -38.679 176.902 1.00 0.00 353 CYS B O 1
ATOM 5604 N N . MET A 1 354 ? 138.463 -37.107 178.573 1.00 0.00 354 MET B N 1
ATOM 5605 C CA . MET A 1 354 ? 139.387 -37.566 179.599 1.00 0.00 354 MET B CA 1
ATOM 5606 C C . MET A 1 354 ? 138.803 -38.485 180.573 1.00 0.00 354 MET B C 1
ATOM 5607 O O . MET A 1 354 ? 139.360 -39.576 180.894 1.00 0.00 354 MET B O 1
ATOM 5621 N N . HIS A 1 355 ? 137.682 -38.005 181.149 1.00 0.00 355 HIS B N 1
ATOM 5622 C CA . HIS A 1 355 ? 136.914 -38.526 182.280 1.00 0.00 355 HIS B CA 1
ATOM 5623 C C . HIS A 1 355 ? 136.516 -39.961 182.089 1.00 0.00 355 HIS B C 1
ATOM 5624 O O . HIS A 1 355 ? 136.414 -40.721 183.042 1.00 0.00 355 HIS B O 1
ATOM 5638 N N . LEU A 1 356 ? 136.309 -40.344 180.787 1.00 0.00 356 LEU B N 1
ATOM 5639 C CA . LEU A 1 356 ? 135.712 -41.581 180.355 1.00 0.00 356 LEU B CA 1
ATOM 5640 C C . LEU A 1 356 ? 136.548 -42.722 180.574 1.00 0.00 356 LEU B C 1
ATOM 5641 O O . LEU A 1 356 ? 136.068 -43.851 180.808 1.00 0.00 356 LEU B O 1
ATOM 5657 N N . GLY A 1 357 ? 137.849 -42.402 180.586 1.00 0.00 357 GLY B N 1
ATOM 5658 C CA . GLY A 1 357 ? 138.835 -43.475 180.735 1.00 0.00 357 GLY B CA 1
ATOM 5659 C C . GLY A 1 357 ? 138.818 -44.030 182.170 1.00 0.00 357 GLY B C 1
ATOM 5660 O O . GLY A 1 357 ? 138.712 -43.196 183.077 1.00 0.00 357 GLY B O 1
ATOM 5664 N N . GLU A 1 358 ? 138.959 -45.378 182.389 1.00 0.00 358 GLU B N 1
ATOM 5665 C CA . GLU A 1 358 ? 139.136 -46.107 183.637 1.00 0.00 358 GLU B CA 1
ATOM 5666 C C . GLU A 1 358 ? 137.901 -46.922 183.859 1.00 0.00 358 GLU B C 1
ATOM 5667 O O . GLU A 1 358 ? 137.646 -47.424 184.939 1.00 0.00 358 GLU B O 1
ATOM 5679 N N . MET A 1 359 ? 137.082 -47.228 182.794 1.00 0.00 359 MET B N 1
ATOM 5680 C CA . MET A 1 359 ? 135.891 -47.931 182.925 1.00 0.00 359 MET B CA 1
ATOM 5681 C C . MET A 1 359 ? 135.953 -49.189 182.116 1.00 0.00 359 MET B C 1
ATOM 5682 O O . MET A 1 359 ? 136.137 -49.176 180.894 1.00 0.00 359 MET B O 1
ATOM 5696 N N . LYS A 1 360 ? 135.726 -50.292 182.837 1.00 0.00 360 LYS B N 1
ATOM 5697 C CA . LYS A 1 360 ? 135.759 -51.517 182.141 1.00 0.00 360 LYS B CA 1
ATOM 5698 C C . LYS A 1 360 ? 134.937 -52.447 182.965 1.00 0.00 360 LYS B C 1
ATOM 5699 O O . LYS A 1 360 ? 134.976 -52.353 184.221 1.00 0.00 360 LYS B O 1
ATOM 5718 N N . PHE A 1 361 ? 134.163 -53.382 182.290 1.00 0.00 361 PHE B N 1
ATOM 5719 C CA . PHE A 1 361 ? 133.616 -54.591 182.917 1.00 0.00 361 PHE B CA 1
ATOM 5720 C C . PHE A 1 361 ? 132.630 -54.259 183.948 1.00 0.00 361 PHE B C 1
ATOM 5721 O O . PHE A 1 361 ? 132.691 -54.489 185.147 1.00 0.00 361 PHE B O 1
ATOM 5738 N N . LYS A 1 362 ? 131.582 -53.541 183.387 1.00 0.00 362 LYS B N 1
ATOM 5739 C CA . LYS A 1 362 ? 130.551 -53.100 184.211 1.00 0.00 362 LYS B CA 1
ATOM 5740 C C . LYS A 1 362 ? 129.372 -54.012 183.844 1.00 0.00 362 LYS B C 1
ATOM 5741 O O . LYS A 1 362 ? 128.591 -53.690 182.976 1.00 0.00 362 LYS B O 1
ATOM 5760 N N . GLN A 1 363 ? 129.213 -55.155 184.572 1.00 0.00 363 GLN B N 1
ATOM 5761 C CA . GLN A 1 363 ? 128.107 -56.103 184.447 1.00 0.00 363 GLN B CA 1
ATOM 5762 C C . GLN A 1 363 ? 127.415 -56.050 185.764 1.00 0.00 363 GLN B C 1
ATOM 5763 O O . GLN A 1 363 ? 126.341 -56.653 185.981 1.00 0.00 363 GLN B O 1
ATOM 5777 N N . ARG A 1 364 ? 127.963 -55.223 186.824 1.00 0.00 364 ARG B N 1
ATOM 5778 C CA . ARG A 1 364 ? 127.207 -55.102 188.084 1.00 0.00 364 ARG B CA 1
ATOM 5779 C C . ARG A 1 364 ? 125.801 -54.486 187.858 1.00 0.00 364 ARG B C 1
ATOM 5780 O O . ARG A 1 364 ? 125.694 -53.389 187.330 1.00 0.00 364 ARG B O 1
ATOM 5801 N N . PRO A 1 365 ? 124.654 -55.094 188.273 1.00 0.00 365 PRO B N 1
ATOM 5802 C CA . PRO A 1 365 ? 123.314 -54.656 187.924 1.00 0.00 365 PRO B CA 1
ATOM 5803 C C . PRO A 1 365 ? 122.778 -53.724 188.899 1.00 0.00 365 PRO B C 1
ATOM 5804 O O . PRO A 1 365 ? 123.076 -53.834 190.121 1.00 0.00 365 PRO B O 1
ATOM 5815 N N . ARG A 1 366 ? 121.975 -52.824 188.369 1.00 0.00 366 ARG B N 1
ATOM 5816 C CA . ARG A 1 366 ? 121.185 -51.910 189.263 1.00 0.00 366 ARG B CA 1
ATOM 5817 C C . ARG A 1 366 ? 119.713 -51.970 188.931 1.00 0.00 366 ARG B C 1
ATOM 5818 O O . ARG A 1 366 ? 118.933 -51.575 189.769 1.00 0.00 366 ARG B O 1
ATOM 5839 N N . GLU A 1 367 ? 119.357 -52.541 187.759 1.00 0.00 367 GLU B N 1
ATOM 5840 C CA . GLU A 1 367 ? 118.094 -52.371 187.086 1.00 0.00 367 GLU B CA 1
ATOM 5841 C C . GLU A 1 367 ? 117.909 -53.608 186.169 1.00 0.00 367 GLU B C 1
ATOM 5842 O O . GLU A 1 367 ? 117.073 -53.643 185.271 1.00 0.00 367 GLU B O 1
ATOM 5854 N N . GLU A 1 368 ? 118.713 -54.666 186.409 1.00 0.00 368 GLU B N 1
ATOM 5855 C CA . GLU A 1 368 ? 118.690 -55.934 185.709 1.00 0.00 368 GLU B CA 1
ATOM 5856 C C . GLU A 1 368 ? 119.160 -55.785 184.293 1.00 0.00 368 GLU B C 1
ATOM 5857 O O . GLU A 1 368 ? 118.501 -56.171 183.374 1.00 0.00 368 GLU B O 1
ATOM 5869 N N . GLN A 1 369 ? 120.398 -55.084 184.193 1.00 0.00 369 GLN B N 1
ATOM 5870 C CA . GLN A 1 369 ? 121.010 -54.777 182.960 1.00 0.00 369 GLN B CA 1
ATOM 5871 C C . GLN A 1 369 ? 122.446 -54.303 183.353 1.00 0.00 369 GLN B C 1
ATOM 5872 O O . GLN A 1 369 ? 122.750 -54.281 184.539 1.00 0.00 369 GLN B O 1
ATOM 5886 N N . ALA A 1 370 ? 123.413 -54.328 182.354 1.00 0.00 370 ALA B N 1
ATOM 5887 C CA . ALA A 1 370 ? 124.833 -54.005 182.520 1.00 0.00 370 ALA B CA 1
ATOM 5888 C C . ALA A 1 370 ? 124.912 -52.543 182.794 1.00 0.00 370 ALA B C 1
ATOM 5889 O O . ALA A 1 370 ? 124.715 -51.711 181.945 1.00 0.00 370 ALA B O 1
ATOM 5896 N N . GLU A 1 371 ? 125.187 -52.157 184.050 1.00 0.00 371 GLU B N 1
ATOM 5897 C CA . GLU A 1 371 ? 125.624 -50.860 184.510 1.00 0.00 371 GLU B CA 1
ATOM 5898 C C . GLU A 1 371 ? 126.692 -51.004 185.594 1.00 0.00 371 GLU B C 1
ATOM 5899 O O . GLU A 1 371 ? 127.366 -52.022 185.547 1.00 0.00 371 GLU B O 1
ATOM 5911 N N . ALA A 1 372 ? 126.825 -50.044 186.507 1.00 0.00 372 ALA B N 1
ATOM 5912 C CA . ALA A 1 372 ? 128.004 -49.980 187.349 1.00 0.00 372 ALA B CA 1
ATOM 5913 C C . ALA A 1 372 ? 127.703 -49.325 188.632 1.00 0.00 372 ALA B C 1
ATOM 5914 O O . ALA A 1 372 ? 126.790 -48.558 188.806 1.00 0.00 372 ALA B O 1
ATOM 5921 N N . ASP A 1 373 ? 128.576 -49.698 189.567 1.00 0.00 373 ASP B N 1
ATOM 5922 C CA . ASP A 1 373 ? 128.569 -49.400 190.952 1.00 0.00 373 ASP B CA 1
ATOM 5923 C C . ASP A 1 373 ? 129.308 -48.124 191.227 1.00 0.00 373 ASP B C 1
ATOM 5924 O O . ASP A 1 373 ? 129.259 -47.515 192.301 1.00 0.00 373 ASP B O 1
ATOM 5933 N N . GLY A 1 374 ? 130.143 -47.593 190.209 1.00 0.00 374 GLY B N 1
ATOM 5934 C CA . GLY A 1 374 ? 130.668 -46.292 190.079 1.00 0.00 374 GLY B CA 1
ATOM 5935 C C . GLY A 1 374 ? 129.554 -45.279 190.345 1.00 0.00 374 GLY B C 1
ATOM 5936 O O . GLY A 1 374 ? 128.362 -45.594 190.074 1.00 0.00 374 GLY B O 1
ATOM 5940 N N . THR A 1 375 ? 130.016 -44.031 190.660 1.00 0.00 375 THR B N 1
ATOM 5941 C CA . THR A 1 375 ? 129.147 -42.931 190.710 1.00 0.00 375 THR B CA 1
ATOM 5942 C C . THR A 1 375 ? 129.915 -41.778 190.188 1.00 0.00 375 THR B C 1
ATOM 5943 O O . THR A 1 375 ? 129.683 -41.346 189.019 1.00 0.00 375 THR B O 1
ATOM 5954 N N . GLU A 1 376 ? 130.987 -41.306 190.901 1.00 0.00 376 GLU B N 1
ATOM 5955 C CA . GLU A 1 376 ? 131.669 -40.039 190.701 1.00 0.00 376 GLU B CA 1
ATOM 5956 C C . GLU A 1 376 ? 132.356 -39.933 189.322 1.00 0.00 376 GLU B C 1
ATOM 5957 O O . GLU A 1 376 ? 132.153 -38.953 188.640 1.00 0.00 376 GLU B O 1
ATOM 5969 N N . GLU A 1 377 ? 133.075 -40.993 188.978 1.00 0.00 377 GLU B N 1
ATOM 5970 C CA . GLU A 1 377 ? 133.606 -41.253 187.755 1.00 0.00 377 GLU B CA 1
ATOM 5971 C C . GLU A 1 377 ? 132.699 -40.805 186.602 1.00 0.00 377 GLU B C 1
ATOM 5972 O O . GLU A 1 377 ? 133.088 -40.212 185.651 1.00 0.00 377 GLU B O 1
ATOM 5984 N N . GLY A 1 378 ? 131.412 -41.210 186.644 1.00 0.00 378 GLY B N 1
ATOM 5985 C CA . GLY A 1 378 ? 130.517 -41.065 185.551 1.00 0.00 378 GLY B CA 1
ATOM 5986 C C . GLY A 1 378 ? 129.601 -39.898 185.662 1.00 0.00 378 GLY B C 1
ATOM 5987 O O . GLY A 1 378 ? 128.889 -39.571 184.707 1.00 0.00 378 GLY B O 1
ATOM 5991 N N . GLU A 1 379 ? 129.638 -39.287 186.809 1.00 0.00 379 GLU B N 1
ATOM 5992 C CA . GLU A 1 379 ? 128.861 -38.082 187.150 1.00 0.00 379 GLU B CA 1
ATOM 5993 C C . GLU A 1 379 ? 129.613 -36.913 186.519 1.00 0.00 379 GLU B C 1
ATOM 5994 O O . GLU A 1 379 ? 128.977 -36.126 185.852 1.00 0.00 379 GLU B O 1
ATOM 6006 N N . ARG A 1 380 ? 131.004 -36.897 186.629 1.00 0.00 380 ARG B N 1
ATOM 6007 C CA . ARG A 1 380 ? 131.850 -35.908 185.985 1.00 0.00 380 ARG B CA 1
ATOM 6008 C C . ARG A 1 380 ? 131.854 -35.925 184.486 1.00 0.00 380 ARG B C 1
ATOM 6009 O O . ARG A 1 380 ? 132.241 -34.839 184.022 1.00 0.00 380 ARG B O 1
ATOM 6030 N N . VAL A 1 381 ? 131.440 -37.027 183.807 1.00 0.00 381 VAL B N 1
ATOM 6031 C CA . VAL A 1 381 ? 131.003 -37.067 182.445 1.00 0.00 381 VAL B CA 1
ATOM 6032 C C . VAL A 1 381 ? 129.598 -36.495 182.330 1.00 0.00 381 VAL B C 1
ATOM 6033 O O . VAL A 1 381 ? 129.413 -35.583 181.521 1.00 0.00 381 VAL B O 1
ATOM 6046 N N . ALA A 1 382 ? 128.677 -37.097 183.137 1.00 0.00 382 ALA B N 1
ATOM 6047 C CA . ALA A 1 382 ? 127.226 -36.911 183.082 1.00 0.00 382 ALA B CA 1
ATOM 6048 C C . ALA A 1 382 ? 126.810 -35.477 183.092 1.00 0.00 382 ALA B C 1
ATOM 6049 O O . ALA A 1 382 ? 126.107 -35.126 182.149 1.00 0.00 382 ALA B O 1
ATOM 6056 N N . HIS A 1 383 ? 127.185 -34.653 184.072 1.00 0.00 383 HIS B N 1
ATOM 6057 C CA . HIS A 1 383 ? 126.790 -33.274 184.195 1.00 0.00 383 HIS B CA 1
ATOM 6058 C C . HIS A 1 383 ? 127.074 -32.375 183.039 1.00 0.00 383 HIS B C 1
ATOM 6059 O O . HIS A 1 383 ? 126.132 -31.639 182.665 1.00 0.00 383 HIS B O 1
ATOM 6073 N N . LEU A 1 384 ? 128.266 -32.501 182.453 1.00 0.00 384 LEU B N 1
ATOM 6074 C CA . LEU A 1 384 ? 128.701 -31.784 181.262 1.00 0.00 384 LEU B CA 1
ATOM 6075 C C . LEU A 1 384 ? 127.962 -32.046 180.003 1.00 0.00 384 LEU B C 1
ATOM 6076 O O . LEU A 1 384 ? 128.147 -31.377 179.016 1.00 0.00 384 LEU B O 1
ATOM 6092 N N . LEU A 1 385 ? 127.188 -33.183 179.961 1.00 0.00 385 LEU B N 1
ATOM 6093 C CA . LEU A 1 385 ? 126.412 -33.511 178.773 1.00 0.00 385 LEU B CA 1
ATOM 6094 C C . LEU A 1 385 ? 125.017 -33.114 179.060 1.00 0.00 385 LEU B C 1
ATOM 6095 O O . LEU A 1 385 ? 124.345 -32.678 178.163 1.00 0.00 385 LEU B O 1
ATOM 6111 N N . GLY A 1 386 ? 124.616 -33.172 180.336 1.00 0.00 386 GLY B N 1
ATOM 6112 C CA . GLY A 1 386 ? 123.189 -33.018 180.722 1.00 0.00 386 GLY B CA 1
ATOM 6113 C C . GLY A 1 386 ? 122.683 -34.298 181.168 1.00 0.00 386 GLY B C 1
ATOM 6114 O O . GLY A 1 386 ? 121.906 -34.387 182.112 1.00 0.00 386 GLY B O 1
ATOM 6118 N N . VAL A 1 387 ? 122.869 -35.444 180.414 1.00 0.00 387 VAL B N 1
ATOM 6119 C CA . VAL A 1 387 ? 122.313 -36.744 180.610 1.00 0.00 387 VAL B CA 1
ATOM 6120 C C . VAL A 1 387 ? 122.854 -37.261 181.902 1.00 0.00 387 VAL B C 1
ATOM 6121 O O . VAL A 1 387 ? 124.006 -36.872 182.236 1.00 0.00 387 VAL B O 1
ATOM 6134 N N . ASN A 1 388 ? 122.117 -38.095 182.687 1.00 0.00 388 ASN B N 1
ATOM 6135 C CA . ASN A 1 388 ? 122.504 -38.520 183.988 1.00 0.00 388 ASN B CA 1
ATOM 6136 C C . ASN A 1 388 ? 123.321 -39.727 183.852 1.00 0.00 388 ASN B C 1
ATOM 6137 O O . ASN A 1 388 ? 123.526 -40.356 182.808 1.00 0.00 388 ASN B O 1
ATOM 6148 N N . ALA A 1 389 ? 123.802 -40.163 185.035 1.00 0.00 389 ALA B N 1
ATOM 6149 C CA . ALA A 1 389 ? 124.753 -41.213 185.298 1.00 0.00 389 ALA B CA 1
ATOM 6150 C C . ALA A 1 389 ? 124.305 -42.497 184.816 1.00 0.00 389 ALA B C 1
ATOM 6151 O O . ALA A 1 389 ? 125.175 -43.269 184.439 1.00 0.00 389 ALA B O 1
ATOM 6158 N N . ALA A 1 390 ? 122.995 -42.788 184.914 1.00 0.00 390 ALA B N 1
ATOM 6159 C CA . ALA A 1 390 ? 122.357 -43.952 184.334 1.00 0.00 390 ALA B CA 1
ATOM 6160 C C . ALA A 1 390 ? 122.320 -44.004 182.814 1.00 0.00 390 ALA B C 1
ATOM 6161 O O . ALA A 1 390 ? 122.431 -45.116 182.281 1.00 0.00 390 ALA B O 1
ATOM 6168 N N . ASP A 1 391 ? 122.041 -42.868 182.031 1.00 0.00 391 ASP B N 1
ATOM 6169 C CA . ASP A 1 391 ? 122.038 -42.832 180.541 1.00 0.00 391 ASP B CA 1
ATOM 6170 C C . ASP A 1 391 ? 123.398 -43.315 179.954 1.00 0.00 391 ASP B C 1
ATOM 6171 O O . ASP A 1 391 ? 123.422 -44.067 178.980 1.00 0.00 391 ASP B O 1
ATOM 6180 N N . LEU A 1 392 ? 124.422 -42.826 180.662 1.00 0.00 392 LEU B N 1
ATOM 6181 C CA . LEU A 1 392 ? 125.811 -42.986 180.441 1.00 0.00 392 LEU B CA 1
ATOM 6182 C C . LEU A 1 392 ? 126.131 -44.507 180.555 1.00 0.00 392 LEU B C 1
ATOM 6183 O O . LEU A 1 392 ? 126.308 -45.209 179.575 1.00 0.00 392 LEU B O 1
ATOM 6199 N N . TYR A 1 393 ? 126.042 -45.041 181.822 1.00 0.00 393 TYR B N 1
ATOM 6200 C CA . TYR A 1 393 ? 126.454 -46.363 182.266 1.00 0.00 393 TYR B CA 1
ATOM 6201 C C . TYR A 1 393 ? 125.599 -47.496 181.662 1.00 0.00 393 TYR B C 1
ATOM 6202 O O . TYR A 1 393 ? 125.892 -48.694 181.888 1.00 0.00 393 TYR B O 1
ATOM 6220 N N . LYS A 1 394 ? 124.412 -47.164 181.017 1.00 0.00 394 LYS B N 1
ATOM 6221 C CA . LYS A 1 394 ? 123.665 -48.146 180.331 1.00 0.00 394 LYS B CA 1
ATOM 6222 C C . LYS A 1 394 ? 124.302 -48.342 179.015 1.00 0.00 394 LYS B C 1
ATOM 6223 O O . LYS A 1 394 ? 124.835 -49.416 178.758 1.00 0.00 394 LYS B O 1
ATOM 6242 N N . ASN A 1 395 ? 124.440 -47.205 178.248 1.00 0.00 395 ASN B N 1
ATOM 6243 C CA . ASN A 1 395 ? 124.724 -47.224 176.810 1.00 0.00 395 ASN B CA 1
ATOM 6244 C C . ASN A 1 395 ? 126.174 -47.559 176.438 1.00 0.00 395 ASN B C 1
ATOM 6245 O O . ASN A 1 395 ? 126.435 -47.935 175.268 1.00 0.00 395 ASN B O 1
ATOM 6256 N N . LEU A 1 396 ? 127.197 -47.344 177.334 1.00 0.00 396 LEU B N 1
ATOM 6257 C CA . LEU A 1 396 ? 128.552 -47.778 177.225 1.00 0.00 396 LEU B CA 1
ATOM 6258 C C . LEU A 1 396 ? 128.848 -49.215 176.865 1.00 0.00 396 LEU B C 1
ATOM 6259 O O . LEU A 1 396 ? 129.812 -49.537 176.174 1.00 0.00 396 LEU B O 1
ATOM 6275 N N . VAL A 1 397 ? 128.194 -50.114 177.596 1.00 0.00 397 VAL B N 1
ATOM 6276 C CA . VAL A 1 397 ? 128.682 -51.438 177.734 1.00 0.00 397 VAL B CA 1
ATOM 6277 C C . VAL A 1 397 ? 128.724 -52.288 176.520 1.00 0.00 397 VAL B C 1
ATOM 6278 O O . VAL A 1 397 ? 129.681 -52.997 176.236 1.00 0.00 397 VAL B O 1
ATOM 6291 N N . LYS A 1 398 ? 127.663 -52.222 175.683 1.00 0.00 398 LYS B N 1
ATOM 6292 C CA . LYS A 1 398 ? 127.747 -52.870 174.378 1.00 0.00 398 LYS B CA 1
ATOM 6293 C C . LYS A 1 398 ? 127.013 -52.104 173.273 1.00 0.00 398 LYS B C 1
ATOM 6294 O O . LYS A 1 398 ? 125.996 -51.509 173.523 1.00 0.00 398 LYS B O 1
ATOM 6313 N N . PRO A 1 399 ? 127.538 -52.048 171.995 1.00 0.00 399 PRO B N 1
ATOM 6314 C CA . PRO A 1 399 ? 126.873 -51.440 170.855 1.00 0.00 399 PRO B CA 1
ATOM 6315 C C . PRO A 1 399 ? 125.796 -52.301 170.339 1.00 0.00 399 PRO B C 1
ATOM 6316 O O . PRO A 1 399 ? 125.857 -53.564 170.344 1.00 0.00 399 PRO B O 1
ATOM 6327 N N . LYS A 1 400 ? 124.795 -51.610 169.816 1.00 0.00 400 LYS B N 1
ATOM 6328 C CA . LYS A 1 400 ? 123.753 -52.238 169.075 1.00 0.00 400 LYS B CA 1
ATOM 6329 C C . LYS A 1 400 ? 124.380 -52.422 167.693 1.00 0.00 400 LYS B C 1
ATOM 6330 O O . LYS A 1 400 ? 124.745 -51.421 167.021 1.00 0.00 400 LYS B O 1
ATOM 6349 N N . ILE A 1 401 ? 124.616 -53.712 167.316 1.00 0.00 401 ILE B N 1
ATOM 6350 C CA . ILE A 1 401 ? 125.284 -54.026 166.087 1.00 0.00 401 ILE B CA 1
ATOM 6351 C C . ILE A 1 401 ? 124.241 -54.336 165.088 1.00 0.00 401 ILE B C 1
ATOM 6352 O O . ILE A 1 401 ? 123.468 -55.253 165.311 1.00 0.00 401 ILE B O 1
ATOM 6368 N N . LYS A 1 402 ? 124.242 -53.531 163.946 1.00 0.00 402 LYS B N 1
ATOM 6369 C CA . LYS A 1 402 ? 123.462 -53.920 162.802 1.00 0.00 402 LYS B CA 1
ATOM 6370 C C . LYS A 1 402 ? 123.964 -55.238 162.247 1.00 0.00 402 LYS B C 1
ATOM 6371 O O . LYS A 1 402 ? 125.037 -55.285 161.713 1.00 0.00 402 LYS B O 1
ATOM 6390 N N . VAL A 1 403 ? 123.116 -56.361 162.416 1.00 0.00 403 VAL B N 1
ATOM 6391 C CA . VAL A 1 403 ? 123.327 -57.644 161.825 1.00 0.00 403 VAL B CA 1
ATOM 6392 C C . VAL A 1 403 ? 122.131 -57.893 160.928 1.00 0.00 403 VAL B C 1
ATOM 6393 O O . VAL A 1 403 ? 120.993 -58.023 161.396 1.00 0.00 403 VAL B O 1
ATOM 6406 N N . GLY A 1 404 ? 122.365 -57.824 159.629 1.00 0.00 404 GLY B N 1
ATOM 6407 C CA . GLY A 1 404 ? 121.405 -57.784 158.528 1.00 0.00 404 GLY B CA 1
ATOM 6408 C C . GLY A 1 404 ? 121.106 -56.367 158.344 1.00 0.00 404 GLY B C 1
ATOM 6409 O O . GLY A 1 404 ? 121.672 -55.666 157.473 1.00 0.00 404 GLY B O 1
ATOM 6413 N N . ASN A 1 405 ? 120.276 -55.806 159.198 1.00 0.00 405 ASN B N 1
ATOM 6414 C CA . ASN A 1 405 ? 119.989 -54.445 159.387 1.00 0.00 405 ASN B CA 1
ATOM 6415 C C . ASN A 1 405 ? 119.262 -54.298 160.655 1.00 0.00 405 ASN B C 1
ATOM 6416 O O . ASN A 1 405 ? 118.856 -53.221 161.037 1.00 0.00 405 ASN B O 1
ATOM 6427 N N . GLU A 1 406 ? 119.039 -55.432 161.396 1.00 0.00 406 GLU B N 1
ATOM 6428 C CA . GLU A 1 406 ? 118.309 -55.436 162.667 1.00 0.00 406 GLU B CA 1
ATOM 6429 C C . GLU A 1 406 ? 119.343 -55.304 163.728 1.00 0.00 406 GLU B C 1
ATOM 6430 O O . GLU A 1 406 ? 120.556 -55.197 163.394 1.00 0.00 406 GLU B O 1
ATOM 6442 N N . MET A 1 407 ? 119.019 -55.448 165.049 1.00 0.00 407 MET B N 1
ATOM 6443 C CA . MET A 1 407 ? 119.979 -55.035 166.072 1.00 0.00 407 MET B CA 1
ATOM 6444 C C . MET A 1 407 ? 120.272 -56.221 166.987 1.00 0.00 407 MET B C 1
ATOM 6445 O O . MET A 1 407 ? 119.336 -56.819 167.531 1.00 0.00 407 MET B O 1
ATOM 6459 N N . VAL A 1 408 ? 121.509 -56.668 167.172 1.00 0.00 408 VAL B N 1
ATOM 6460 C CA . VAL A 1 408 ? 121.883 -57.751 168.017 1.00 0.00 408 VAL B CA 1
ATOM 6461 C C . VAL A 1 408 ? 122.966 -57.224 168.779 1.00 0.00 408 VAL B C 1
ATOM 6462 O O . VAL A 1 408 ? 123.446 -56.109 168.596 1.00 0.00 408 VAL B O 1
ATOM 6475 N N . THR A 1 409 ? 123.395 -58.060 169.708 1.00 0.00 409 THR B N 1
ATOM 6476 C CA . THR A 1 409 ? 124.517 -57.836 170.609 1.00 0.00 409 THR B CA 1
ATOM 6477 C C . THR A 1 409 ? 125.413 -59.024 170.599 1.00 0.00 409 THR B C 1
ATOM 6478 O O . THR A 1 409 ? 124.991 -60.106 170.144 1.00 0.00 409 THR B O 1
ATOM 6489 N N . GLN A 1 410 ? 126.664 -58.781 171.117 1.00 0.00 410 GLN B N 1
ATOM 6490 C CA . GLN A 1 410 ? 127.601 -59.808 171.268 1.00 0.00 410 GLN B CA 1
ATOM 6491 C C . GLN A 1 410 ? 127.779 -59.919 172.724 1.00 0.00 410 GLN B C 1
ATOM 6492 O O . GLN A 1 410 ? 127.345 -59.061 173.462 1.00 0.00 410 GLN B O 1
ATOM 6506 N N . GLY A 1 411 ? 128.344 -61.021 173.236 1.00 0.00 411 GLY B N 1
ATOM 6507 C CA . GLY A 1 411 ? 129.013 -61.071 174.508 1.00 0.00 411 GLY B CA 1
ATOM 6508 C C . GLY A 1 411 ? 130.261 -60.209 174.427 1.00 0.00 411 GLY B C 1
ATOM 6509 O O . GLY A 1 411 ? 130.892 -60.282 173.354 1.00 0.00 411 GLY B O 1
ATOM 6513 N N . ARG A 1 412 ? 130.545 -59.352 175.440 1.00 0.00 412 ARG B N 1
ATOM 6514 C CA . ARG A 1 412 ? 131.712 -58.514 175.477 1.00 0.00 412 ARG B CA 1
ATOM 6515 C C . ARG A 1 412 ? 132.147 -58.573 176.950 1.00 0.00 412 ARG B C 1
ATOM 6516 O O . ARG A 1 412 ? 131.351 -58.544 177.912 1.00 0.00 412 ARG B O 1
ATOM 6537 N N . ASN A 1 413 ? 133.475 -58.851 177.062 1.00 0.00 413 ASN B N 1
ATOM 6538 C CA . ASN A 1 413 ? 134.159 -58.944 178.341 1.00 0.00 413 ASN B CA 1
ATOM 6539 C C . ASN A 1 413 ? 134.961 -57.705 178.560 1.00 0.00 413 ASN B C 1
ATOM 6540 O O . ASN A 1 413 ? 134.952 -56.828 177.709 1.00 0.00 413 ASN B O 1
ATOM 6551 N N . ALA A 1 414 ? 135.731 -57.680 179.662 1.00 0.00 414 ALA B N 1
ATOM 6552 C CA . ALA A 1 414 ? 136.395 -56.529 180.210 1.00 0.00 414 ALA B CA 1
ATOM 6553 C C . ALA A 1 414 ? 137.052 -55.646 179.162 1.00 0.00 414 ALA B C 1
ATOM 6554 O O . ALA A 1 414 ? 136.735 -54.515 179.018 1.00 0.00 414 ALA B O 1
ATOM 6561 N N . THR A 1 415 ? 138.043 -56.115 178.323 1.00 0.00 415 THR B N 1
ATOM 6562 C CA . THR A 1 415 ? 138.679 -55.332 177.303 1.00 0.00 415 THR B CA 1
ATOM 6563 C C . THR A 1 415 ? 137.764 -54.830 176.256 1.00 0.00 415 THR B C 1
ATOM 6564 O O . THR A 1 415 ? 137.886 -53.757 175.745 1.00 0.00 415 THR B O 1
ATOM 6575 N N . GLN A 1 416 ? 136.757 -55.619 175.835 1.00 0.00 416 GLN B N 1
ATOM 6576 C CA . GLN A 1 416 ? 135.784 -55.359 174.858 1.00 0.00 416 GLN B CA 1
ATOM 6577 C C . GLN A 1 416 ? 134.946 -54.177 175.266 1.00 0.00 416 GLN B C 1
ATOM 6578 O O . GLN A 1 416 ? 134.669 -53.248 174.503 1.00 0.00 416 GLN B O 1
ATOM 6592 N N . VAL A 1 417 ? 134.510 -54.187 176.553 1.00 0.00 417 VAL B N 1
ATOM 6593 C CA . VAL A 1 417 ? 133.741 -53.196 177.311 1.00 0.00 417 VAL B CA 1
ATOM 6594 C C . VAL A 1 417 ? 134.571 -51.870 177.438 1.00 0.00 417 VAL B C 1
ATOM 6595 O O . VAL A 1 417 ? 134.101 -50.864 176.954 1.00 0.00 417 VAL B O 1
ATOM 6608 N N . SER A 1 418 ? 135.835 -52.002 177.921 1.00 0.00 418 SER B N 1
ATOM 6609 C CA . SER A 1 418 ? 136.846 -50.909 177.895 1.00 0.00 418 SER B CA 1
ATOM 6610 C C . SER A 1 418 ? 136.858 -50.106 176.582 1.00 0.00 418 SER B C 1
ATOM 6611 O O . SER A 1 418 ? 136.707 -48.891 176.554 1.00 0.00 418 SER B O 1
ATOM 6619 N N . TYR A 1 419 ? 137.023 -50.732 175.437 1.00 0.00 419 TYR B N 1
ATOM 6620 C CA . TYR A 1 419 ? 137.198 -50.251 174.141 1.00 0.00 419 TYR B CA 1
ATOM 6621 C C . TYR A 1 419 ? 135.932 -49.522 173.680 1.00 0.00 419 TYR B C 1
ATOM 6622 O O . TYR A 1 419 ? 136.066 -48.399 173.121 1.00 0.00 419 TYR B O 1
ATOM 6640 N N . SER A 1 420 ? 134.775 -50.022 174.075 1.00 0.00 420 SER B N 1
ATOM 6641 C CA . SER A 1 420 ? 133.487 -49.411 173.856 1.00 0.00 420 SER B CA 1
ATOM 6642 C C . SER A 1 420 ? 133.150 -48.164 174.691 1.00 0.00 420 SER B C 1
ATOM 6643 O O . SER A 1 420 ? 132.091 -47.503 174.401 1.00 0.00 420 SER B O 1
ATOM 6651 N N . VAL A 1 421 ? 133.913 -47.850 175.766 1.00 0.00 421 VAL B N 1
ATOM 6652 C CA . VAL A 1 421 ? 133.802 -46.643 176.560 1.00 0.00 421 VAL B CA 1
ATOM 6653 C C . VAL A 1 421 ? 134.572 -45.600 175.733 1.00 0.00 421 VAL B C 1
ATOM 6654 O O . VAL A 1 421 ? 134.149 -44.432 175.611 1.00 0.00 421 VAL B O 1
ATOM 6667 N N . GLY A 1 422 ? 135.702 -46.022 175.191 1.00 0.00 422 GLY B N 1
ATOM 6668 C CA . GLY A 1 422 ? 136.548 -45.170 174.358 1.00 0.00 422 GLY B CA 1
ATOM 6669 C C . GLY A 1 422 ? 135.832 -44.770 173.070 1.00 0.00 422 GLY B C 1
ATOM 6670 O O . GLY A 1 422 ? 136.103 -43.781 172.384 1.00 0.00 422 GLY B O 1
ATOM 6674 N N . GLY A 1 423 ? 134.818 -45.610 172.590 1.00 0.00 423 GLY B N 1
ATOM 6675 C CA . GLY A 1 423 ? 134.012 -45.217 171.430 1.00 0.00 423 GLY B CA 1
ATOM 6676 C C . GLY A 1 423 ? 133.308 -43.938 171.537 1.00 0.00 423 GLY B C 1
ATOM 6677 O O . GLY A 1 423 ? 133.252 -43.137 170.614 1.00 0.00 423 GLY B O 1
ATOM 6681 N N . LEU A 1 424 ? 132.730 -43.721 172.749 1.00 0.00 424 LEU B N 1
ATOM 6682 C CA . LEU A 1 424 ? 131.855 -42.578 173.005 1.00 0.00 424 LEU B CA 1
ATOM 6683 C C . LEU A 1 424 ? 132.683 -41.347 172.952 1.00 0.00 424 LEU B C 1
ATOM 6684 O O . LEU A 1 424 ? 132.223 -40.370 172.359 1.00 0.00 424 LEU B O 1
ATOM 6700 N N . ALA A 1 425 ? 133.874 -41.389 173.548 1.00 0.00 425 ALA B N 1
ATOM 6701 C CA . ALA A 1 425 ? 134.786 -40.261 173.378 1.00 0.00 425 ALA B CA 1
ATOM 6702 C C . ALA A 1 425 ? 135.247 -39.945 171.973 1.00 0.00 425 ALA B C 1
ATOM 6703 O O . ALA A 1 425 ? 135.374 -38.753 171.691 1.00 0.00 425 ALA B O 1
ATOM 6710 N N . LYS A 1 426 ? 135.580 -40.978 171.098 1.00 0.00 426 LYS B N 1
ATOM 6711 C CA . LYS A 1 426 ? 136.167 -40.636 169.819 1.00 0.00 426 LYS B CA 1
ATOM 6712 C C . LYS A 1 426 ? 135.162 -40.123 168.823 1.00 0.00 426 LYS B C 1
ATOM 6713 O O . LYS A 1 426 ? 135.589 -39.491 167.870 1.00 0.00 426 LYS B O 1
ATOM 6732 N N . ALA A 1 427 ? 133.866 -40.464 168.977 1.00 0.00 427 ALA B N 1
ATOM 6733 C CA . ALA A 1 427 ? 132.836 -39.968 168.160 1.00 0.00 427 ALA B CA 1
ATOM 6734 C C . ALA A 1 427 ? 132.575 -38.514 168.463 1.00 0.00 427 ALA B C 1
ATOM 6735 O O . ALA A 1 427 ? 132.286 -37.718 167.564 1.00 0.00 427 ALA B O 1
ATOM 6742 N N . MET A 1 428 ? 132.637 -38.096 169.697 1.00 0.00 428 MET B N 1
ATOM 6743 C CA . MET A 1 428 ? 132.441 -36.720 170.104 1.00 0.00 428 MET B CA 1
ATOM 6744 C C . MET A 1 428 ? 133.552 -35.803 169.581 1.00 0.00 428 MET B C 1
ATOM 6745 O O . MET A 1 428 ? 133.250 -34.732 169.003 1.00 0.00 428 MET B O 1
ATOM 6759 N N . PHE A 1 429 ? 134.828 -36.256 169.791 1.00 0.00 429 PHE B N 1
ATOM 6760 C CA . PHE A 1 429 ? 135.977 -35.432 169.524 1.00 0.00 429 PHE B CA 1
ATOM 6761 C C . PHE A 1 429 ? 136.162 -35.213 167.974 1.00 0.00 429 PHE B C 1
ATOM 6762 O O . PHE A 1 429 ? 136.358 -34.074 167.569 1.00 0.00 429 PHE B O 1
ATOM 6779 N N . ASP A 1 430 ? 135.974 -36.318 167.215 1.00 0.00 430 ASP B N 1
ATOM 6780 C CA . ASP A 1 430 ? 135.975 -36.144 165.767 1.00 0.00 430 ASP B CA 1
ATOM 6781 C C . ASP A 1 430 ? 134.956 -35.174 165.287 1.00 0.00 430 ASP B C 1
ATOM 6782 O O . ASP A 1 430 ? 135.185 -34.293 164.467 1.00 0.00 430 ASP B O 1
ATOM 6791 N N . ARG A 1 431 ? 133.653 -35.248 165.846 1.00 0.00 431 ARG B N 1
ATOM 6792 C CA . ARG A 1 431 ? 132.570 -34.571 165.271 1.00 0.00 431 ARG B CA 1
ATOM 6793 C C . ARG A 1 431 ? 132.578 -33.127 165.612 1.00 0.00 431 ARG B C 1
ATOM 6794 O O . ARG A 1 431 ? 132.337 -32.381 164.688 1.00 0.00 431 ARG B O 1
ATOM 6815 N N . THR A 1 432 ? 133.006 -32.784 166.890 1.00 0.00 432 THR B N 1
ATOM 6816 C CA . THR A 1 432 ? 133.206 -31.405 167.318 1.00 0.00 432 THR B CA 1
ATOM 6817 C C . THR A 1 432 ? 134.269 -30.701 166.549 1.00 0.00 432 THR B C 1
ATOM 6818 O O . THR A 1 432 ? 134.063 -29.571 166.206 1.00 0.00 432 THR B O 1
ATOM 6829 N N . PHE A 1 433 ? 135.415 -31.417 166.314 1.00 0.00 433 PHE B N 1
ATOM 6830 C CA . PHE A 1 433 ? 136.502 -30.790 165.649 1.00 0.00 433 PHE B CA 1
ATOM 6831 C C . PHE A 1 433 ? 136.174 -30.444 164.206 1.00 0.00 433 PHE B C 1
ATOM 6832 O O . PHE A 1 433 ? 136.580 -29.398 163.614 1.00 0.00 433 PHE B O 1
ATOM 6849 N N . LYS A 1 434 ? 135.433 -31.333 163.579 1.00 0.00 434 LYS B N 1
ATOM 6850 C CA . LYS A 1 434 ? 134.917 -31.240 162.164 1.00 0.00 434 LYS B CA 1
ATOM 6851 C C . LYS A 1 434 ? 133.944 -30.131 161.936 1.00 0.00 434 LYS B C 1
ATOM 6852 O O . LYS A 1 434 ? 134.024 -29.459 160.888 1.00 0.00 434 LYS B O 1
ATOM 6871 N N . TRP A 1 435 ? 132.983 -29.910 162.841 1.00 0.00 435 TRP B N 1
ATOM 6872 C CA . TRP A 1 435 ? 132.147 -28.674 162.875 1.00 0.00 435 TRP B CA 1
ATOM 6873 C C . TRP A 1 435 ? 133.019 -27.465 162.958 1.00 0.00 435 TRP B C 1
ATOM 6874 O O . TRP A 1 435 ? 132.733 -26.450 162.339 1.00 0.00 435 TRP B O 1
ATOM 6895 N N . LEU A 1 436 ? 134.030 -27.611 163.833 1.00 0.00 436 LEU B N 1
ATOM 6896 C CA . LEU A 1 436 ? 134.784 -26.532 164.415 1.00 0.00 436 LEU B CA 1
ATOM 6897 C C . LEU A 1 436 ? 135.686 -25.775 163.575 1.00 0.00 436 LEU B C 1
ATOM 6898 O O . LEU A 1 436 ? 135.620 -24.549 163.514 1.00 0.00 436 LEU B O 1
ATOM 6914 N N . VAL A 1 437 ? 136.560 -26.446 162.793 1.00 0.00 437 VAL B N 1
ATOM 6915 C CA . VAL A 1 437 ? 137.390 -25.771 161.796 1.00 0.00 437 VAL B CA 1
ATOM 6916 C C . VAL A 1 437 ? 136.521 -24.975 160.841 1.00 0.00 437 VAL B C 1
ATOM 6917 O O . VAL A 1 437 ? 136.877 -23.824 160.547 1.00 0.00 437 VAL B O 1
ATOM 6930 N N . LYS A 1 438 ? 135.430 -25.594 160.279 1.00 0.00 438 LYS B N 1
ATOM 6931 C CA . LYS A 1 438 ? 134.686 -25.089 159.149 1.00 0.00 438 LYS B CA 1
ATOM 6932 C C . LYS A 1 438 ? 133.989 -23.787 159.587 1.00 0.00 438 LYS B C 1
ATOM 6933 O O . LYS A 1 438 ? 133.896 -22.822 158.862 1.00 0.00 438 LYS B O 1
ATOM 6952 N N . ARG A 1 439 ? 133.466 -23.737 160.835 1.00 0.00 439 ARG B N 1
ATOM 6953 C CA . ARG A 1 439 ? 132.885 -22.458 161.245 1.00 0.00 439 ARG B CA 1
ATOM 6954 C C . ARG A 1 439 ? 133.852 -21.357 161.554 1.00 0.00 439 ARG B C 1
ATOM 6955 O O . ARG A 1 439 ? 133.440 -20.153 161.670 1.00 0.00 439 ARG B O 1
ATOM 6976 N N . LEU A 1 440 ? 135.171 -21.682 161.754 1.00 0.00 440 LEU B N 1
ATOM 6977 C CA . LEU A 1 440 ? 136.211 -20.730 161.992 1.00 0.00 440 LEU B CA 1
ATOM 6978 C C . LEU A 1 440 ? 136.780 -20.253 160.680 1.00 0.00 440 LEU B C 1
ATOM 6979 O O . LEU A 1 440 ? 137.239 -19.119 160.527 1.00 0.00 440 LEU B O 1
ATOM 6995 N N . ASN A 1 441 ? 136.740 -21.061 159.644 1.00 0.00 441 ASN B N 1
ATOM 6996 C CA . ASN A 1 441 ? 137.157 -20.818 158.255 1.00 0.00 441 ASN B CA 1
ATOM 6997 C C . ASN A 1 441 ? 136.356 -19.708 157.588 1.00 0.00 441 ASN B C 1
ATOM 6998 O O . ASN A 1 441 ? 136.905 -18.936 156.763 1.00 0.00 441 ASN B O 1
ATOM 7009 N N . GLU A 1 442 ? 135.073 -19.593 157.941 1.00 0.00 442 GLU B N 1
ATOM 7010 C CA . GLU A 1 442 ? 134.242 -18.544 157.412 1.00 0.00 442 GLU B CA 1
ATOM 7011 C C . GLU A 1 442 ? 134.801 -17.200 157.606 1.00 0.00 442 GLU B C 1
ATOM 7012 O O . GLU A 1 442 ? 134.681 -16.362 156.713 1.00 0.00 442 GLU B O 1
ATOM 7024 N N . THR A 1 443 ? 135.313 -16.868 158.785 1.00 0.00 443 THR B N 1
ATOM 7025 C CA . THR A 1 443 ? 135.708 -15.552 159.228 1.00 0.00 443 THR B CA 1
ATOM 7026 C C . THR A 1 443 ? 136.980 -15.253 158.524 1.00 0.00 443 THR B C 1
ATOM 7027 O O . THR A 1 443 ? 137.217 -14.153 158.091 1.00 0.00 443 THR B O 1
ATOM 7038 N N . LEU A 1 444 ? 137.777 -16.286 158.196 1.00 0.00 444 LEU B N 1
ATOM 7039 C CA . LEU A 1 444 ? 139.095 -16.149 157.535 1.00 0.00 444 LEU B CA 1
ATOM 7040 C C . LEU A 1 444 ? 138.990 -16.087 156.052 1.00 0.00 444 LEU B C 1
ATOM 7041 O O . LEU A 1 444 ? 139.945 -16.426 155.353 1.00 0.00 444 LEU B O 1
ATOM 7057 N N . ASP A 1 445 ? 137.816 -15.692 155.457 1.00 0.00 445 ASP B N 1
ATOM 7058 C CA . ASP A 1 445 ? 137.606 -15.512 154.075 1.00 0.00 445 ASP B CA 1
ATOM 7059 C C . ASP A 1 445 ? 137.639 -14.085 153.637 1.00 0.00 445 ASP B C 1
ATOM 7060 O O . ASP A 1 445 ? 137.542 -13.808 152.417 1.00 0.00 445 ASP B O 1
ATOM 7069 N N . THR A 1 446 ? 137.926 -13.212 154.536 1.00 0.00 446 THR B N 1
ATOM 7070 C CA . THR A 1 446 ? 138.268 -11.790 154.212 1.00 0.00 446 THR B CA 1
ATOM 7071 C C . THR A 1 446 ? 139.635 -11.826 153.634 1.00 0.00 446 THR B C 1
ATOM 7072 O O . THR A 1 446 ? 140.424 -12.637 154.049 1.00 0.00 446 THR B O 1
ATOM 7083 N N . LYS A 1 447 ? 139.851 -11.056 152.541 1.00 0.00 447 LYS B N 1
ATOM 7084 C CA . LYS A 1 447 ? 141.074 -10.911 151.815 1.00 0.00 447 LYS B CA 1
ATOM 7085 C C . LYS A 1 447 ? 141.306 -9.446 151.726 1.00 0.00 447 LYS B C 1
ATOM 7086 O O . LYS A 1 447 ? 141.944 -8.850 152.576 1.00 0.00 447 LYS B O 1
ATOM 7105 N N . GLN A 1 448 ? 140.719 -8.755 150.736 1.00 0.00 448 GLN B N 1
ATOM 7106 C CA . GLN A 1 448 ? 140.620 -7.274 150.639 1.00 0.00 448 GLN B CA 1
ATOM 7107 C C . GLN A 1 448 ? 141.932 -6.798 150.044 1.00 0.00 448 GLN B C 1
ATOM 7108 O O . GLN A 1 448 ? 142.177 -5.603 150.074 1.00 0.00 448 GLN B O 1
ATOM 7122 N N . LYS A 1 449 ? 142.740 -7.613 149.506 1.00 0.00 449 LYS B N 1
ATOM 7123 C CA . LYS A 1 449 ? 144.061 -7.201 149.010 1.00 0.00 449 LYS B CA 1
ATOM 7124 C C . LYS A 1 449 ? 144.257 -8.100 147.721 1.00 0.00 449 LYS B C 1
ATOM 7125 O O . LYS A 1 449 ? 143.326 -8.608 147.088 1.00 0.00 449 LYS B O 1
ATOM 7144 N N . ARG A 1 450 ? 145.539 -8.291 147.343 1.00 0.00 450 ARG B N 1
ATOM 7145 C CA . ARG A 1 450 ? 145.809 -9.133 146.135 1.00 0.00 450 ARG B CA 1
ATOM 7146 C C . ARG A 1 450 ? 145.471 -10.637 146.320 1.00 0.00 450 ARG B C 1
ATOM 7147 O O . ARG A 1 450 ? 145.718 -11.234 147.394 1.00 0.00 450 ARG B O 1
ATOM 7168 N N . GLN A 1 451 ? 144.884 -11.215 145.250 1.00 0.00 451 GLN B N 1
ATOM 7169 C CA . GLN A 1 451 ? 144.480 -12.633 145.274 1.00 0.00 451 GLN B CA 1
ATOM 7170 C C . GLN A 1 451 ? 145.566 -13.644 144.914 1.00 0.00 451 GLN B C 1
ATOM 7171 O O . GLN A 1 451 ? 145.335 -14.521 144.091 1.00 0.00 451 GLN B O 1
ATOM 7185 N N . TYR A 1 452 ? 146.790 -13.635 145.499 1.00 0.00 452 TYR B N 1
ATOM 7186 C CA . TYR A 1 452 ? 147.878 -14.565 145.273 1.00 0.00 452 TYR B CA 1
ATOM 7187 C C . TYR A 1 452 ? 148.039 -15.371 146.567 1.00 0.00 452 TYR B C 1
ATOM 7188 O O . TYR A 1 452 ? 148.023 -14.824 147.675 1.00 0.00 452 TYR B O 1
ATOM 7206 N N . PHE A 1 453 ? 148.250 -16.706 146.421 1.00 0.00 453 PHE B N 1
ATOM 7207 C CA . PHE A 1 453 ? 148.384 -17.549 147.579 1.00 0.00 453 PHE B CA 1
ATOM 7208 C C . PHE A 1 453 ? 149.561 -18.403 147.357 1.00 0.00 453 PHE B C 1
ATOM 7209 O O . PHE A 1 453 ? 150.031 -18.566 146.202 1.00 0.00 453 PHE B O 1
ATOM 7226 N N . ILE A 1 454 ? 149.954 -18.894 148.510 1.00 0.00 454 ILE B N 1
ATOM 7227 C CA . ILE A 1 454 ? 150.768 -20.081 148.528 1.00 0.00 454 ILE B CA 1
ATOM 7228 C C . ILE A 1 454 ? 149.859 -21.067 149.239 1.00 0.00 454 ILE B C 1
ATOM 7229 O O . ILE A 1 454 ? 149.026 -20.553 149.994 1.00 0.00 454 ILE B O 1
ATOM 7245 N N . GLY A 1 455 ? 149.913 -22.394 148.907 1.00 0.00 455 GLY B N 1
ATOM 7246 C CA . GLY A 1 455 ? 149.146 -23.396 149.594 1.00 0.00 455 GLY B CA 1
ATOM 7247 C C . GLY A 1 455 ? 150.122 -24.287 150.183 1.00 0.00 455 GLY B C 1
ATOM 7248 O O . GLY A 1 455 ? 150.918 -24.937 149.556 1.00 0.00 455 GLY B O 1
ATOM 7252 N N . VAL A 1 456 ? 149.974 -24.404 151.501 1.00 0.00 456 VAL B N 1
ATOM 7253 C CA . VAL A 1 456 ? 150.826 -25.230 152.280 1.00 0.00 456 VAL B CA 1
ATOM 7254 C C . VAL A 1 456 ? 150.016 -26.403 152.722 1.00 0.00 456 VAL B C 1
ATOM 7255 O O . VAL A 1 456 ? 148.947 -26.173 153.298 1.00 0.00 456 VAL B O 1
ATOM 7268 N N . LEU A 1 457 ? 150.429 -27.652 152.416 1.00 0.00 457 LEU B N 1
ATOM 7269 C CA . LEU A 1 457 ? 149.797 -28.863 152.668 1.00 0.00 457 LEU B CA 1
ATOM 7270 C C . LEU A 1 457 ? 150.533 -29.568 153.786 1.00 0.00 457 LEU B C 1
ATOM 7271 O O . LEU A 1 457 ? 151.748 -29.803 153.743 1.00 0.00 457 LEU B O 1
ATOM 7287 N N . ASP A 1 458 ? 149.842 -29.885 154.901 1.00 0.00 458 ASP B N 1
ATOM 7288 C CA . ASP A 1 458 ? 150.323 -30.548 156.048 1.00 0.00 458 ASP B CA 1
ATOM 7289 C C . ASP A 1 458 ? 149.448 -31.755 156.316 1.00 0.00 458 ASP B C 1
ATOM 7290 O O . ASP A 1 458 ? 148.427 -31.653 156.995 1.00 0.00 458 ASP B O 1
ATOM 7299 N N . ILE A 1 459 ? 149.879 -32.936 155.796 1.00 0.00 459 ILE B N 1
ATOM 7300 C CA . ILE A 1 459 ? 149.268 -34.175 156.169 1.00 0.00 459 ILE B CA 1
ATOM 7301 C C . ILE A 1 459 ? 150.329 -35.082 156.719 1.00 0.00 459 ILE B C 1
ATOM 7302 O O . ILE A 1 459 ? 151.159 -35.636 155.947 1.00 0.00 459 ILE B O 1
ATOM 7318 N N . ALA A 1 460 ? 150.359 -35.273 158.092 1.00 0.00 460 ALA B N 1
ATOM 7319 C CA . ALA A 1 460 ? 151.460 -35.931 158.819 1.00 0.00 460 ALA B CA 1
ATOM 7320 C C . ALA A 1 460 ? 150.858 -36.949 159.698 1.00 0.00 460 ALA B C 1
ATOM 7321 O O . ALA A 1 460 ? 149.676 -37.267 159.753 1.00 0.00 460 ALA B O 1
ATOM 7328 N N . GLY A 1 461 ? 151.788 -37.604 160.509 1.00 0.00 461 GLY B N 1
ATOM 7329 C CA . GLY A 1 461 ? 151.404 -38.768 161.258 1.00 0.00 461 GLY B CA 1
ATOM 7330 C C . GLY A 1 461 ? 151.519 -40.055 160.365 1.00 0.00 461 GLY B C 1
ATOM 7331 O O . GLY A 1 461 ? 151.441 -39.962 159.143 1.00 0.00 461 GLY B O 1
ATOM 7335 N N . PHE A 1 462 ? 151.685 -41.269 160.915 1.00 0.00 462 PHE B N 1
ATOM 7336 C CA . PHE A 1 462 ? 152.240 -42.360 160.223 1.00 0.00 462 PHE B CA 1
ATOM 7337 C C . PHE A 1 462 ? 152.191 -43.312 161.457 1.00 0.00 462 PHE B C 1
ATOM 7338 O O . PHE A 1 462 ? 151.240 -44.126 161.442 1.00 0.00 462 PHE B O 1
ATOM 7355 N N . GLU A 1 463 ? 153.182 -43.241 162.393 1.00 0.00 463 GLU B N 1
ATOM 7356 C CA . GLU A 1 463 ? 153.215 -44.084 163.546 1.00 0.00 463 GLU B CA 1
ATOM 7357 C C . GLU A 1 463 ? 153.724 -45.482 163.176 1.00 0.00 463 GLU B C 1
ATOM 7358 O O . GLU A 1 463 ? 153.427 -45.976 162.137 1.00 0.00 463 GLU B O 1
ATOM 7370 N N . ILE A 1 464 ? 154.517 -46.156 164.074 1.00 0.00 464 ILE B N 1
ATOM 7371 C CA . ILE A 1 464 ? 155.060 -47.462 163.904 1.00 0.00 464 ILE B CA 1
ATOM 7372 C C . ILE A 1 464 ? 154.889 -48.112 165.226 1.00 0.00 464 ILE B C 1
ATOM 7373 O O . ILE A 1 464 ? 155.765 -48.068 166.081 1.00 0.00 464 ILE B O 1
ATOM 7389 N N . PHE A 1 465 ? 153.677 -48.772 165.463 1.00 0.00 465 PHE B N 1
ATOM 7390 C CA . PHE A 1 465 ? 153.357 -49.525 166.638 1.00 0.00 465 PHE B CA 1
ATOM 7391 C C . PHE A 1 465 ? 152.608 -50.743 166.100 1.00 0.00 465 PHE B C 1
ATOM 7392 O O . PHE A 1 465 ? 152.228 -50.785 164.925 1.00 0.00 465 PHE B O 1
ATOM 7409 N N . ASP A 1 466 ? 152.529 -51.805 166.969 1.00 0.00 466 ASP B N 1
ATOM 7410 C CA . ASP A 1 466 ? 151.840 -53.069 166.648 1.00 0.00 466 ASP B CA 1
ATOM 7411 C C . ASP A 1 466 ? 150.383 -52.836 166.079 1.00 0.00 466 ASP B C 1
ATOM 7412 O O . ASP A 1 466 ? 149.908 -53.672 165.272 1.00 0.00 466 ASP B O 1
ATOM 7421 N N . TYR A 1 467 ? 149.746 -51.830 166.700 1.00 0.00 467 TYR B N 1
ATOM 7422 C CA . TYR A 1 467 ? 148.363 -51.347 166.340 1.00 0.00 467 TYR B CA 1
ATOM 7423 C C . TYR A 1 467 ? 148.552 -49.898 165.892 1.00 0.00 467 TYR B C 1
ATOM 7424 O O . TYR A 1 467 ? 149.178 -49.159 166.659 1.00 0.00 467 TYR B O 1
ATOM 7442 N N . ASN A 1 468 ? 148.092 -49.538 164.668 1.00 0.00 468 ASN B N 1
ATOM 7443 C CA . ASN A 1 468 ? 147.572 -48.248 164.366 1.00 0.00 468 ASN B CA 1
ATOM 7444 C C . ASN A 1 468 ? 146.141 -48.453 163.882 1.00 0.00 468 ASN B C 1
ATOM 7445 O O . ASN A 1 468 ? 145.862 -49.479 163.310 1.00 0.00 468 ASN B O 1
ATOM 7456 N N . GLY A 1 469 ? 145.245 -47.473 164.061 1.00 0.00 469 GLY B N 1
ATOM 7457 C CA . GLY A 1 469 ? 143.927 -47.292 163.513 1.00 0.00 469 GLY B CA 1
ATOM 7458 C C . GLY A 1 469 ? 143.876 -47.263 161.976 1.00 0.00 469 GLY B C 1
ATOM 7459 O O . GLY A 1 469 ? 144.829 -46.872 161.319 1.00 0.00 469 GLY B O 1
ATOM 7463 N N . PHE A 1 470 ? 142.664 -47.557 161.423 1.00 0.00 470 PHE B N 1
ATOM 7464 C CA . PHE A 1 470 ? 142.232 -47.529 160.031 1.00 0.00 470 PHE B CA 1
ATOM 7465 C C . PHE A 1 470 ? 142.229 -46.066 159.561 1.00 0.00 470 PHE B C 1
ATOM 7466 O O . PHE A 1 470 ? 142.343 -45.750 158.388 1.00 0.00 470 PHE B O 1
ATOM 7483 N N . GLU A 1 471 ? 142.035 -45.125 160.485 1.00 0.00 471 GLU B N 1
ATOM 7484 C CA . GLU A 1 471 ? 141.962 -43.701 160.349 1.00 0.00 471 GLU B CA 1
ATOM 7485 C C . GLU A 1 471 ? 143.347 -43.181 159.854 1.00 0.00 471 GLU B C 1
ATOM 7486 O O . GLU A 1 471 ? 143.476 -42.579 158.781 1.00 0.00 471 GLU B O 1
ATOM 7498 N N . GLN A 1 472 ? 144.429 -43.542 160.480 1.00 0.00 472 GLN B N 1
ATOM 7499 C CA . GLN A 1 472 ? 145.841 -43.336 160.183 1.00 0.00 472 GLN B CA 1
ATOM 7500 C C . GLN A 1 472 ? 146.186 -43.971 158.882 1.00 0.00 472 GLN B C 1
ATOM 7501 O O . GLN A 1 472 ? 147.132 -43.417 158.281 1.00 0.00 472 GLN B O 1
ATOM 7515 N N . LEU A 1 473 ? 145.485 -45.103 158.439 1.00 0.00 473 LEU B N 1
ATOM 7516 C CA . LEU A 1 473 ? 145.816 -45.837 157.239 1.00 0.00 473 LEU B CA 1
ATOM 7517 C C . LEU A 1 473 ? 145.389 -44.951 156.069 1.00 0.00 473 LEU B C 1
ATOM 7518 O O . LEU A 1 473 ? 146.007 -44.746 155.047 1.00 0.00 473 LEU B O 1
ATOM 7534 N N . CYS A 1 474 ? 144.130 -44.382 156.239 1.00 0.00 474 CYS B N 1
ATOM 7535 C CA . CYS A 1 474 ? 143.595 -43.519 155.167 1.00 0.00 474 CYS B CA 1
ATOM 7536 C C . CYS A 1 474 ? 144.380 -42.244 155.069 1.00 0.00 474 CYS B C 1
ATOM 7537 O O . CYS A 1 474 ? 144.360 -41.560 153.983 1.00 0.00 474 CYS B O 1
ATOM 7545 N N . ILE A 1 475 ? 145.111 -41.814 156.150 1.00 0.00 475 ILE B N 1
ATOM 7546 C CA . ILE A 1 475 ? 145.956 -40.639 156.178 1.00 0.00 475 ILE B CA 1
ATOM 7547 C C . ILE A 1 475 ? 147.201 -41.002 155.386 1.00 0.00 475 ILE B C 1
ATOM 7548 O O . ILE A 1 475 ? 147.622 -40.215 154.520 1.00 0.00 475 ILE B O 1
ATOM 7564 N N . ASN A 1 476 ? 147.825 -42.195 155.627 1.00 0.00 476 ASN B N 1
ATOM 7565 C CA . ASN A 1 476 ? 149.011 -42.642 154.949 1.00 0.00 476 ASN B CA 1
ATOM 7566 C C . ASN A 1 476 ? 148.783 -42.973 153.502 1.00 0.00 476 ASN B C 1
ATOM 7567 O O . ASN A 1 476 ? 149.692 -42.894 152.641 1.00 0.00 476 ASN B O 1
ATOM 7578 N N . PHE A 1 477 ? 147.530 -43.221 153.110 1.00 0.00 477 PHE B N 1
ATOM 7579 C CA . PHE A 1 477 ? 147.232 -43.285 151.656 1.00 0.00 477 PHE B CA 1
ATOM 7580 C C . PHE A 1 477 ? 147.248 -41.889 150.978 1.00 0.00 477 PHE B C 1
ATOM 7581 O O . PHE A 1 477 ? 146.950 -41.844 149.762 1.00 0.00 477 PHE B O 1
ATOM 7598 N N . THR A 1 478 ? 147.529 -40.826 151.721 1.00 0.00 478 THR B N 1
ATOM 7599 C CA . THR A 1 478 ? 147.681 -39.509 151.168 1.00 0.00 478 THR B CA 1
ATOM 7600 C C . THR A 1 478 ? 149.132 -39.401 151.133 1.00 0.00 478 THR B C 1
ATOM 7601 O O . THR A 1 478 ? 149.652 -38.763 150.209 1.00 0.00 478 THR B O 1
ATOM 7612 N N . ASN A 1 479 ? 149.825 -39.790 152.231 1.00 0.00 479 ASN B N 1
ATOM 7613 C CA . ASN A 1 479 ? 151.271 -39.692 152.322 1.00 0.00 479 ASN B CA 1
ATOM 7614 C C . ASN A 1 479 ? 152.026 -40.243 151.104 1.00 0.00 479 ASN B C 1
ATOM 7615 O O . ASN A 1 479 ? 153.089 -39.747 150.683 1.00 0.00 479 ASN B O 1
ATOM 7626 N N . GLU A 1 480 ? 151.482 -41.379 150.539 1.00 0.00 480 GLU B N 1
ATOM 7627 C CA . GLU A 1 480 ? 151.938 -42.011 149.291 1.00 0.00 480 GLU B CA 1
ATOM 7628 C C . GLU A 1 480 ? 151.890 -40.926 148.181 1.00 0.00 480 GLU B C 1
ATOM 7629 O O . GLU A 1 480 ? 152.814 -40.755 147.360 1.00 0.00 480 GLU B O 1
ATOM 7641 N N . LYS A 1 481 ? 150.769 -40.160 148.017 1.00 0.00 481 LYS B N 1
ATOM 7642 C CA . LYS A 1 481 ? 150.455 -39.135 147.057 1.00 0.00 481 LYS B CA 1
ATOM 7643 C C . LYS A 1 481 ? 151.283 -37.862 147.214 1.00 0.00 481 LYS B C 1
ATOM 7644 O O . LYS A 1 481 ? 151.574 -37.126 146.237 1.00 0.00 481 LYS B O 1
ATOM 7663 N N . LEU A 1 482 ? 151.740 -37.548 148.424 1.00 0.00 482 LEU B N 1
ATOM 7664 C CA . LEU A 1 482 ? 152.775 -36.569 148.722 1.00 0.00 482 LEU B CA 1
ATOM 7665 C C . LEU A 1 482 ? 154.085 -36.929 148.079 1.00 0.00 482 LEU B C 1
ATOM 7666 O O . LEU A 1 482 ? 154.554 -36.095 147.324 1.00 0.00 482 LEU B O 1
ATOM 7682 N N . GLN A 1 483 ? 154.576 -38.256 148.301 1.00 0.00 483 GLN B N 1
ATOM 7683 C CA . GLN A 1 483 ? 155.746 -38.723 147.568 1.00 0.00 483 GLN B CA 1
ATOM 7684 C C . GLN A 1 483 ? 155.507 -38.644 146.072 1.00 0.00 483 GLN B C 1
ATOM 7685 O O . GLN A 1 483 ? 156.520 -38.423 145.362 1.00 0.00 483 GLN B O 1
ATOM 7699 N N . GLN A 1 484 ? 154.311 -38.843 145.492 1.00 0.00 484 GLN B N 1
ATOM 7700 C CA . GLN A 1 484 ? 154.129 -38.537 144.123 1.00 0.00 484 GLN B CA 1
ATOM 7701 C C . GLN A 1 484 ? 154.201 -37.039 143.713 1.00 0.00 484 GLN B C 1
ATOM 7702 O O . GLN A 1 484 ? 154.794 -36.741 142.604 1.00 0.00 484 GLN B O 1
ATOM 7716 N N . PHE A 1 485 ? 153.769 -36.098 144.503 1.00 0.00 485 PHE B N 1
ATOM 7717 C CA . PHE A 1 485 ? 154.047 -34.673 144.171 1.00 0.00 485 PHE B CA 1
ATOM 7718 C C . PHE A 1 485 ? 155.538 -34.334 144.239 1.00 0.00 485 PHE B C 1
ATOM 7719 O O . PHE A 1 485 ? 156.003 -33.474 143.488 1.00 0.00 485 PHE B O 1
ATOM 7736 N N . PHE A 1 486 ? 156.284 -35.081 145.136 1.00 0.00 486 PHE B N 1
ATOM 7737 C CA . PHE A 1 486 ? 157.737 -34.971 145.063 1.00 0.00 486 PHE B CA 1
ATOM 7738 C C . PHE A 1 486 ? 158.341 -35.342 143.721 1.00 0.00 486 PHE B C 1
ATOM 7739 O O . PHE A 1 486 ? 159.133 -34.531 143.192 1.00 0.00 486 PHE B O 1
ATOM 7756 N N . ASN A 1 487 ? 157.954 -36.516 143.165 1.00 0.00 487 ASN B N 1
ATOM 7757 C CA . ASN A 1 487 ? 158.400 -37.068 141.895 1.00 0.00 487 ASN B CA 1
ATOM 7758 C C . ASN A 1 487 ? 158.067 -36.093 140.791 1.00 0.00 487 ASN B C 1
ATOM 7759 O O . ASN A 1 487 ? 158.918 -35.664 140.017 1.00 0.00 487 ASN B O 1
ATOM 7770 N N . HIS A 1 488 ? 156.818 -35.658 140.773 1.00 0.00 488 HIS B N 1
ATOM 7771 C CA . HIS A 1 488 ? 156.282 -34.718 139.817 1.00 0.00 488 HIS B CA 1
ATOM 7772 C C . HIS A 1 488 ? 156.776 -33.302 139.800 1.00 0.00 488 HIS B C 1
ATOM 7773 O O . HIS A 1 488 ? 156.454 -32.515 138.878 1.00 0.00 488 HIS B O 1
ATOM 7787 N N . HIS A 1 489 ? 157.463 -32.919 140.849 1.00 0.00 489 HIS B N 1
ATOM 7788 C CA . HIS A 1 489 ? 157.945 -31.573 141.001 1.00 0.00 489 HIS B CA 1
ATOM 7789 C C . HIS A 1 489 ? 159.480 -31.539 140.945 1.00 0.00 489 HIS B C 1
ATOM 7790 O O . HIS A 1 489 ? 160.039 -30.548 140.549 1.00 0.00 489 HIS B O 1
ATOM 7804 N N . MET A 1 490 ? 160.163 -32.634 141.367 1.00 0.00 490 MET B N 1
ATOM 7805 C CA . MET A 1 490 ? 161.593 -32.784 141.405 1.00 0.00 490 MET B CA 1
ATOM 7806 C C . MET A 1 490 ? 162.167 -33.107 140.068 1.00 0.00 490 MET B C 1
ATOM 7807 O O . MET A 1 490 ? 163.117 -32.538 139.625 1.00 0.00 490 MET B O 1
ATOM 7821 N N . PHE A 1 491 ? 161.643 -34.067 139.407 1.00 0.00 491 PHE B N 1
ATOM 7822 C CA . PHE A 1 491 ? 161.823 -34.141 137.902 1.00 0.00 491 PHE B CA 1
ATOM 7823 C C . PHE A 1 491 ? 161.176 -32.993 137.183 1.00 0.00 491 PHE B C 1
ATOM 7824 O O . PHE A 1 491 ? 161.942 -32.205 136.631 1.00 0.00 491 PHE B O 1
ATOM 7841 N N . VAL A 1 492 ? 159.829 -32.966 137.206 1.00 0.00 492 VAL B N 1
ATOM 7842 C CA . VAL A 1 492 ? 159.022 -32.387 136.103 1.00 0.00 492 VAL B CA 1
ATOM 7843 C C . VAL A 1 492 ? 158.841 -30.954 136.284 1.00 0.00 492 VAL B C 1
ATOM 7844 O O . VAL A 1 492 ? 159.436 -30.134 135.525 1.00 0.00 492 VAL B O 1
ATOM 7857 N N . LEU A 1 493 ? 158.046 -30.478 137.288 1.00 0.00 493 LEU B N 1
ATOM 7858 C CA . LEU A 1 493 ? 157.634 -29.055 137.377 1.00 0.00 493 LEU B CA 1
ATOM 7859 C C . LEU A 1 493 ? 158.784 -28.104 137.735 1.00 0.00 493 LEU B C 1
ATOM 7860 O O . LEU A 1 493 ? 158.748 -26.928 137.545 1.00 0.00 493 LEU B O 1
ATOM 7876 N N . GLU A 1 494 ? 159.815 -28.684 138.403 1.00 0.00 494 GLU B N 1
ATOM 7877 C CA . GLU A 1 494 ? 161.020 -27.878 138.559 1.00 0.00 494 GLU B CA 1
ATOM 7878 C C . GLU A 1 494 ? 161.625 -27.353 137.245 1.00 0.00 494 GLU B C 1
ATOM 7879 O O . GLU A 1 494 ? 161.711 -26.114 137.057 1.00 0.00 494 GLU B O 1
ATOM 7891 N N . GLN A 1 495 ? 162.052 -28.247 136.314 1.00 0.00 495 GLN B N 1
ATOM 7892 C CA . GLN A 1 495 ? 162.597 -27.942 135.027 1.00 0.00 495 GLN B CA 1
ATOM 7893 C C . GLN A 1 495 ? 161.545 -27.418 134.010 1.00 0.00 495 GLN B C 1
ATOM 7894 O O . GLN A 1 495 ? 161.958 -26.825 133.010 1.00 0.00 495 GLN B O 1
ATOM 7908 N N . GLU A 1 496 ? 160.240 -27.641 134.071 1.00 0.00 496 GLU B N 1
ATOM 7909 C CA . GLU A 1 496 ? 159.209 -26.968 133.251 1.00 0.00 496 GLU B CA 1
ATOM 7910 C C . GLU A 1 496 ? 159.312 -25.504 133.603 1.00 0.00 496 GLU B C 1
ATOM 7911 O O . GLU A 1 496 ? 159.431 -24.658 132.715 1.00 0.00 496 GLU B O 1
ATOM 7923 N N . GLU A 1 497 ? 159.362 -25.138 134.901 1.00 0.00 497 GLU B N 1
ATOM 7924 C CA . GLU A 1 497 ? 159.608 -23.778 135.350 1.00 0.00 497 GLU B CA 1
ATOM 7925 C C . GLU A 1 497 ? 160.978 -23.227 134.891 1.00 0.00 497 GLU B C 1
ATOM 7926 O O . GLU A 1 497 ? 160.938 -22.021 134.631 1.00 0.00 497 GLU B O 1
ATOM 7938 N N . TYR A 1 498 ? 162.088 -23.992 134.800 1.00 0.00 498 TYR B N 1
ATOM 7939 C CA . TYR A 1 498 ? 163.398 -23.611 134.316 1.00 0.00 498 TYR B CA 1
ATOM 7940 C C . TYR A 1 498 ? 163.432 -23.234 132.814 1.00 0.00 498 TYR B C 1
ATOM 7941 O O . TYR A 1 498 ? 164.028 -22.192 132.461 1.00 0.00 498 TYR B O 1
ATOM 7959 N N . LYS A 1 499 ? 162.713 -24.008 132.028 1.00 0.00 499 LYS B N 1
ATOM 7960 C CA . LYS A 1 499 ? 162.430 -23.822 130.624 1.00 0.00 499 LYS B CA 1
ATOM 7961 C C . LYS A 1 499 ? 161.677 -22.551 130.268 1.00 0.00 499 LYS B C 1
ATOM 7962 O O . LYS A 1 499 ? 162.117 -21.841 129.324 1.00 0.00 499 LYS B O 1
ATOM 7981 N N . ARG A 1 500 ? 160.585 -22.284 131.012 1.00 0.00 500 ARG B N 1
ATOM 7982 C CA . ARG A 1 500 ? 159.752 -21.107 130.870 1.00 0.00 500 ARG B CA 1
ATOM 7983 C C . ARG A 1 500 ? 160.556 -19.859 131.130 1.00 0.00 500 ARG B C 1
ATOM 7984 O O . ARG A 1 500 ? 160.597 -19.024 130.249 1.00 0.00 500 ARG B O 1
ATOM 8005 N N . GLU A 1 501 ? 161.239 -19.820 132.318 1.00 0.00 501 GLU B N 1
ATOM 8006 C CA . GLU A 1 501 ? 162.126 -18.764 132.697 1.00 0.00 501 GLU B CA 1
ATOM 8007 C C . GLU A 1 501 ? 163.325 -18.484 131.757 1.00 0.00 501 GLU B C 1
ATOM 8008 O O . GLU A 1 501 ? 163.777 -17.360 131.597 1.00 0.00 501 GLU B O 1
ATOM 8020 N N . GLY A 1 502 ? 163.834 -19.569 131.055 1.00 0.00 502 GLY B N 1
ATOM 8021 C CA . GLY A 1 502 ? 164.921 -19.618 130.050 1.00 0.00 502 GLY B CA 1
ATOM 8022 C C . GLY A 1 502 ? 166.251 -19.756 130.753 1.00 0.00 502 GLY B C 1
ATOM 8023 O O . GLY A 1 502 ? 167.245 -19.721 130.071 1.00 0.00 502 GLY B O 1
ATOM 8027 N N . ILE A 1 503 ? 166.220 -19.967 132.097 1.00 0.00 503 ILE B N 1
ATOM 8028 C CA . ILE A 1 503 ? 167.451 -20.296 132.835 1.00 0.00 503 ILE B CA 1
ATOM 8029 C C . ILE A 1 503 ? 168.073 -21.581 132.363 1.00 0.00 503 ILE B C 1
ATOM 8030 O O . ILE A 1 503 ? 167.368 -22.667 132.183 1.00 0.00 503 ILE B O 1
ATOM 8046 N N . ASP A 1 504 ? 169.425 -21.470 132.219 1.00 0.00 504 ASP B N 1
ATOM 8047 C CA . ASP A 1 504 ? 170.356 -22.493 131.849 1.00 0.00 504 ASP B CA 1
ATOM 8048 C C . ASP A 1 504 ? 170.163 -23.727 132.630 1.00 0.00 504 ASP B C 1
ATOM 8049 O O . ASP A 1 504 ? 169.772 -23.634 133.812 1.00 0.00 504 ASP B O 1
ATOM 8058 N N . TRP A 1 505 ? 170.346 -24.909 131.974 1.00 0.00 505 TRP B N 1
ATOM 8059 C CA . TRP A 1 505 ? 170.258 -26.208 132.556 1.00 0.00 505 TRP B CA 1
ATOM 8060 C C . TRP A 1 505 ? 169.964 -27.156 131.418 1.00 0.00 505 TRP B C 1
ATOM 8061 O O . TRP A 1 505 ? 169.100 -26.888 130.638 1.00 0.00 505 TRP B O 1
ATOM 8082 N N . VAL A 1 506 ? 170.703 -28.341 131.346 1.00 0.00 506 VAL B N 1
ATOM 8083 C CA . VAL A 1 506 ? 170.418 -29.352 130.406 1.00 0.00 506 VAL B CA 1
ATOM 8084 C C . VAL A 1 506 ? 169.222 -30.120 130.941 1.00 0.00 506 VAL B C 1
ATOM 8085 O O . VAL A 1 506 ? 169.147 -30.515 132.070 1.00 0.00 506 VAL B O 1
ATOM 8098 N N . PHE A 1 507 ? 168.142 -30.173 130.102 1.00 0.00 507 PHE B N 1
ATOM 8099 C CA . PHE A 1 507 ? 166.841 -30.660 130.497 1.00 0.00 507 PHE B CA 1
ATOM 8100 C C . PHE A 1 507 ? 166.799 -32.184 130.340 1.00 0.00 507 PHE B C 1
ATOM 8101 O O . PHE A 1 507 ? 166.861 -32.698 129.233 1.00 0.00 507 PHE B O 1
ATOM 8118 N N . ILE A 1 508 ? 166.915 -32.862 131.486 1.00 0.00 508 ILE B N 1
ATOM 8119 C CA . ILE A 1 508 ? 167.136 -34.289 131.569 1.00 0.00 508 ILE B CA 1
ATOM 8120 C C . ILE A 1 508 ? 166.266 -34.631 132.758 1.00 0.00 508 ILE B C 1
ATOM 8121 O O . ILE A 1 508 ? 166.275 -34.043 133.834 1.00 0.00 508 ILE B O 1
ATOM 8137 N N . ASP A 1 509 ? 165.453 -35.698 132.529 1.00 0.00 509 ASP B N 1
ATOM 8138 C CA . ASP A 1 509 ? 164.632 -36.397 133.515 1.00 0.00 509 ASP B CA 1
ATOM 8139 C C . ASP A 1 509 ? 165.063 -37.852 133.588 1.00 0.00 509 ASP B C 1
ATOM 8140 O O . ASP A 1 509 ? 165.065 -38.640 132.614 1.00 0.00 509 ASP B O 1
ATOM 8149 N N . PHE A 1 510 ? 165.413 -38.187 134.858 1.00 0.00 510 PHE B N 1
ATOM 8150 C CA . PHE A 1 510 ? 165.714 -39.552 135.336 1.00 0.00 510 PHE B CA 1
ATOM 8151 C C . PHE A 1 510 ? 164.431 -40.230 135.804 1.00 0.00 510 PHE B C 1
ATOM 8152 O O . PHE A 1 510 ? 163.462 -39.530 136.095 1.00 0.00 510 PHE B O 1
ATOM 8169 N N . GLY A 1 511 ? 164.439 -41.604 135.833 1.00 0.00 511 GLY B N 1
ATOM 8170 C CA . GLY A 1 511 ? 163.310 -42.465 136.227 1.00 0.00 511 GLY B CA 1
ATOM 8171 C C . GLY A 1 511 ? 163.499 -42.669 137.783 1.00 0.00 511 GLY B C 1
ATOM 8172 O O . GLY A 1 511 ? 164.579 -43.071 138.233 1.00 0.00 511 GLY B O 1
ATOM 8176 N N . LEU A 1 512 ? 162.382 -42.341 138.461 1.00 0.00 512 LEU B N 1
ATOM 8177 C CA . LEU A 1 512 ? 162.138 -43.016 139.706 1.00 0.00 512 LEU B CA 1
ATOM 8178 C C . LEU A 1 512 ? 160.651 -43.056 140.043 1.00 0.00 512 LEU B C 1
ATOM 8179 O O . LEU A 1 512 ? 160.052 -42.035 139.915 1.00 0.00 512 LEU B O 1
ATOM 8195 N N . ASP A 1 513 ? 160.192 -44.200 140.510 1.00 0.00 513 ASP B N 1
ATOM 8196 C CA . ASP A 1 513 ? 158.790 -44.468 140.959 1.00 0.00 513 ASP B CA 1
ATOM 8197 C C . ASP A 1 513 ? 158.800 -44.765 142.459 1.00 0.00 513 ASP B C 1
ATOM 8198 O O . ASP A 1 513 ? 159.727 -45.459 142.899 1.00 0.00 513 ASP B O 1
ATOM 8207 N N . LEU A 1 514 ? 157.883 -44.225 143.285 1.00 0.00 514 LEU B N 1
ATOM 8208 C CA . LEU A 1 514 ? 157.675 -44.513 144.696 1.00 0.00 514 LEU B CA 1
ATOM 8209 C C . LEU A 1 514 ? 156.242 -44.814 144.934 1.00 0.00 514 LEU B C 1
ATOM 8210 O O . LEU A 1 514 ? 155.780 -44.828 146.106 1.00 0.00 514 LEU B O 1
ATOM 8226 N N . ALA A 1 515 ? 155.507 -45.141 143.843 1.00 0.00 515 ALA B N 1
ATOM 8227 C CA . ALA A 1 515 ? 154.046 -45.173 143.727 1.00 0.00 515 ALA B CA 1
ATOM 8228 C C . ALA A 1 515 ? 153.792 -44.574 142.407 1.00 0.00 515 ALA B C 1
ATOM 8229 O O . ALA A 1 515 ? 154.509 -43.691 141.977 1.00 0.00 515 ALA B O 1
ATOM 8236 N N . ALA A 1 516 ? 152.709 -45.036 141.753 1.00 0.00 516 ALA B N 1
ATOM 8237 C CA . ALA A 1 516 ? 152.210 -44.590 140.541 1.00 0.00 516 ALA B CA 1
ATOM 8238 C C . ALA A 1 516 ? 150.989 -45.346 140.265 1.00 0.00 516 ALA B C 1
ATOM 8239 O O . ALA A 1 516 ? 150.301 -45.102 139.335 1.00 0.00 516 ALA B O 1
ATOM 8246 N N . CYS A 1 517 ? 150.624 -46.281 141.147 1.00 0.00 517 CYS B N 1
ATOM 8247 C CA . CYS A 1 517 ? 149.478 -47.177 141.002 1.00 0.00 517 CYS B CA 1
ATOM 8248 C C . CYS A 1 517 ? 148.241 -46.464 141.565 1.00 0.00 517 CYS B C 1
ATOM 8249 O O . CYS A 1 517 ? 147.164 -46.774 141.123 1.00 0.00 517 CYS B O 1
ATOM 8257 N N . ILE A 1 518 ? 148.439 -45.336 142.352 1.00 0.00 518 ILE B N 1
ATOM 8258 C CA . ILE A 1 518 ? 147.346 -44.556 142.909 1.00 0.00 518 ILE B CA 1
ATOM 8259 C C . ILE A 1 518 ? 147.075 -43.465 141.876 1.00 0.00 518 ILE B C 1
ATOM 8260 O O . ILE A 1 518 ? 147.924 -43.166 141.056 1.00 0.00 518 ILE B O 1
ATOM 8276 N N . GLU A 1 519 ? 145.811 -42.974 141.857 1.00 0.00 519 GLU B N 1
ATOM 8277 C CA . GLU A 1 519 ? 145.244 -42.047 140.915 1.00 0.00 519 GLU B CA 1
ATOM 8278 C C . GLU A 1 519 ? 144.832 -40.895 141.836 1.00 0.00 519 GLU B C 1
ATOM 8279 O O . GLU A 1 519 ? 144.465 -41.109 142.978 1.00 0.00 519 GLU B O 1
ATOM 8291 N N . LEU A 1 520 ? 144.831 -39.643 141.296 1.00 0.00 520 LEU B N 1
ATOM 8292 C CA . LEU A 1 520 ? 144.496 -38.523 142.179 1.00 0.00 520 LEU B CA 1
ATOM 8293 C C . LEU A 1 520 ? 143.055 -38.237 141.945 1.00 0.00 520 LEU B C 1
ATOM 8294 O O . LEU A 1 520 ? 142.612 -37.161 142.296 1.00 0.00 520 LEU B O 1
ATOM 8310 N N . ILE A 1 521 ? 142.278 -39.132 141.429 1.00 0.00 521 ILE B N 1
ATOM 8311 C CA . ILE A 1 521 ? 140.814 -39.011 141.254 1.00 0.00 521 ILE B CA 1
ATOM 8312 C C . ILE A 1 521 ? 140.105 -39.952 142.289 1.00 0.00 521 ILE B C 1
ATOM 8313 O O . ILE A 1 521 ? 140.577 -41.067 142.561 1.00 0.00 521 ILE B O 1
ATOM 8329 N N . GLU A 1 522 ? 138.983 -39.524 142.804 1.00 0.00 522 GLU B N 1
ATOM 8330 C CA . GLU A 1 522 ? 138.082 -40.215 143.717 1.00 0.00 522 GLU B CA 1
ATOM 8331 C C . GLU A 1 522 ? 137.685 -41.679 143.361 1.00 0.00 522 GLU B C 1
ATOM 8332 O O . GLU A 1 522 ? 137.669 -42.524 144.238 1.00 0.00 522 GLU B O 1
ATOM 8344 N N . LYS A 1 523 ? 137.205 -41.954 142.081 1.00 0.00 523 LYS B N 1
ATOM 8345 C CA . LYS A 1 523 ? 136.532 -43.147 141.681 1.00 0.00 523 LYS B CA 1
ATOM 8346 C C . LYS A 1 523 ? 137.371 -44.422 141.882 1.00 0.00 523 LYS B C 1
ATOM 8347 O O . LYS A 1 523 ? 136.840 -45.185 142.729 1.00 0.00 523 LYS B O 1
ATOM 8366 N N . PRO A 1 524 ? 138.641 -44.648 141.326 1.00 0.00 524 PRO B N 1
ATOM 8367 C CA . PRO A 1 524 ? 139.575 -45.666 141.806 1.00 0.00 524 PRO B CA 1
ATOM 8368 C C . PRO A 1 524 ? 139.738 -45.789 143.340 1.00 0.00 524 PRO B C 1
ATOM 8369 O O . PRO A 1 524 ? 139.615 -46.887 143.868 1.00 0.00 524 PRO B O 1
ATOM 8380 N N . MET A 1 525 ? 140.000 -44.655 144.060 1.00 0.00 525 MET B N 1
ATOM 8381 C CA . MET A 1 525 ? 140.242 -44.643 145.526 1.00 0.00 525 MET B CA 1
ATOM 8382 C C . MET A 1 525 ? 138.983 -45.109 146.323 1.00 0.00 525 MET B C 1
ATOM 8383 O O . MET A 1 525 ? 139.089 -45.466 147.533 1.00 0.00 525 MET B O 1
ATOM 8397 N N . GLY A 1 526 ? 137.766 -45.007 145.752 1.00 0.00 526 GLY B N 1
ATOM 8398 C CA . GLY A 1 526 ? 136.494 -45.329 146.329 1.00 0.00 526 GLY B CA 1
ATOM 8399 C C . GLY A 1 526 ? 135.876 -46.498 145.609 1.00 0.00 526 GLY B C 1
ATOM 8400 O O . GLY A 1 526 ? 134.639 -46.571 145.657 1.00 0.00 526 GLY B O 1
ATOM 8404 N N . ILE A 1 527 ? 136.643 -47.455 144.920 1.00 0.00 527 ILE B N 1
ATOM 8405 C CA . ILE A 1 527 ? 136.422 -48.871 144.985 1.00 0.00 527 ILE B CA 1
ATOM 8406 C C . ILE A 1 527 ? 136.735 -49.460 146.405 1.00 0.00 527 ILE B C 1
ATOM 8407 O O . ILE A 1 527 ? 136.067 -50.364 146.913 1.00 0.00 527 ILE B O 1
ATOM 8423 N N . LEU A 1 528 ? 137.787 -48.941 146.978 1.00 0.00 528 LEU B N 1
ATOM 8424 C CA . LEU A 1 528 ? 138.114 -49.212 148.375 1.00 0.00 528 LEU B CA 1
ATOM 8425 C C . LEU A 1 528 ? 137.077 -48.588 149.262 1.00 0.00 528 LEU B C 1
ATOM 8426 O O . LEU A 1 528 ? 136.609 -47.473 149.006 1.00 0.00 528 LEU B O 1
ATOM 8442 N N . SER A 1 529 ? 136.639 -49.266 150.348 1.00 0.00 529 SER B N 1
ATOM 8443 C CA . SER A 1 529 ? 137.250 -50.399 150.977 1.00 0.00 529 SER B CA 1
ATOM 8444 C C . SER A 1 529 ? 136.074 -51.225 151.415 1.00 0.00 529 SER B C 1
ATOM 8445 O O . SER A 1 529 ? 135.010 -50.651 151.589 1.00 0.00 529 SER B O 1
ATOM 8453 N N . ILE A 1 530 ? 136.276 -52.513 151.684 1.00 0.00 530 ILE B N 1
ATOM 8454 C CA . ILE A 1 530 ? 135.112 -53.310 152.071 1.00 0.00 530 ILE B CA 1
ATOM 8455 C C . ILE A 1 530 ? 134.869 -53.194 153.567 1.00 0.00 530 ILE B C 1
ATOM 8456 O O . ILE A 1 530 ? 133.805 -53.601 154.072 1.00 0.00 530 ILE B O 1
ATOM 8472 N N . LEU A 1 531 ? 135.930 -52.626 154.300 1.00 0.00 531 LEU B N 1
ATOM 8473 C CA . LEU A 1 531 ? 135.884 -52.195 155.690 1.00 0.00 531 LEU B CA 1
ATOM 8474 C C . LEU A 1 531 ? 135.350 -50.775 155.864 1.00 0.00 531 LEU B C 1
ATOM 8475 O O . LEU A 1 531 ? 135.431 -50.180 156.925 1.00 0.00 531 LEU B O 1
ATOM 8491 N N . GLU A 1 532 ? 134.782 -50.297 154.740 1.00 0.00 532 GLU B N 1
ATOM 8492 C CA . GLU A 1 532 ? 134.095 -49.065 154.723 1.00 0.00 532 GLU B CA 1
ATOM 8493 C C . GLU A 1 532 ? 132.680 -49.379 154.248 1.00 0.00 532 GLU B C 1
ATOM 8494 O O . GLU A 1 532 ? 131.698 -49.398 155.054 1.00 0.00 532 GLU B O 1
ATOM 8506 N N . GLU A 1 533 ? 132.534 -49.533 152.894 1.00 0.00 533 GLU B N 1
ATOM 8507 C CA . GLU A 1 533 ? 131.318 -49.610 152.088 1.00 0.00 533 GLU B CA 1
ATOM 8508 C C . GLU A 1 533 ? 130.407 -50.743 152.374 1.00 0.00 533 GLU B C 1
ATOM 8509 O O . GLU A 1 533 ? 129.305 -50.832 151.791 1.00 0.00 533 GLU B O 1
ATOM 8521 N N . GLU A 1 534 ? 130.826 -51.771 153.185 1.00 0.00 534 GLU B N 1
ATOM 8522 C CA . GLU A 1 534 ? 130.059 -52.880 153.674 1.00 0.00 534 GLU B CA 1
ATOM 8523 C C . GLU A 1 534 ? 130.175 -53.173 155.189 1.00 0.00 534 GLU B C 1
ATOM 8524 O O . GLU A 1 534 ? 129.572 -54.110 155.690 1.00 0.00 534 GLU B O 1
ATOM 8536 N N . SER A 1 535 ? 130.930 -52.286 155.802 1.00 0.00 535 SER B N 1
ATOM 8537 C CA . SER A 1 535 ? 131.149 -52.539 157.210 1.00 0.00 535 SER B CA 1
ATOM 8538 C C . SER A 1 535 ? 130.212 -51.538 157.852 1.00 0.00 535 SER B C 1
ATOM 8539 O O . SER A 1 535 ? 130.477 -50.359 157.924 1.00 0.00 535 SER B O 1
ATOM 8547 N N . MET A 1 536 ? 129.167 -52.185 158.397 1.00 0.00 536 MET B N 1
ATOM 8548 C CA . MET A 1 536 ? 128.133 -51.582 159.180 1.00 0.00 536 MET B CA 1
ATOM 8549 C C . MET A 1 536 ? 127.128 -52.644 159.220 1.00 0.00 536 MET B C 1
ATOM 8550 O O . MET A 1 536 ? 126.006 -52.494 159.733 1.00 0.00 536 MET B O 1
ATOM 8564 N N . PHE A 1 537 ? 127.463 -53.835 158.690 1.00 0.00 537 PHE B N 1
ATOM 8565 C CA . PHE A 1 537 ? 126.775 -54.998 158.319 1.00 0.00 537 PHE B CA 1
ATOM 8566 C C . PHE A 1 537 ? 127.896 -56.019 158.472 1.00 0.00 537 PHE B C 1
ATOM 8567 O O . PHE A 1 537 ? 129.069 -55.735 158.344 1.00 0.00 537 PHE B O 1
ATOM 8584 N N . PRO A 1 538 ? 127.583 -57.338 158.706 1.00 0.00 538 PRO B N 1
ATOM 8585 C CA . PRO A 1 538 ? 128.561 -58.325 159.010 1.00 0.00 538 PRO B CA 1
ATOM 8586 C C . PRO A 1 538 ? 128.923 -59.038 157.728 1.00 0.00 538 PRO B C 1
ATOM 8587 O O . PRO A 1 538 ? 129.325 -60.251 157.769 1.00 0.00 538 PRO B O 1
ATOM 8598 N N . LYS A 1 539 ? 128.828 -58.432 156.603 1.00 0.00 539 LYS B N 1
ATOM 8599 C CA . LYS A 1 539 ? 129.102 -58.960 155.383 1.00 0.00 539 LYS B CA 1
ATOM 8600 C C . LYS A 1 539 ? 130.549 -58.563 154.960 1.00 0.00 539 LYS B C 1
ATOM 8601 O O . LYS A 1 539 ? 130.932 -58.750 153.773 1.00 0.00 539 LYS B O 1
ATOM 8620 N N . ALA A 1 540 ? 131.290 -57.925 155.893 1.00 0.00 540 ALA B N 1
ATOM 8621 C CA . ALA A 1 540 ? 132.596 -57.361 155.545 1.00 0.00 540 ALA B CA 1
ATOM 8622 C C . ALA A 1 540 ? 133.652 -58.353 155.862 1.00 0.00 540 ALA B C 1
ATOM 8623 O O . ALA A 1 540 ? 133.632 -58.767 157.026 1.00 0.00 540 ALA B O 1
ATOM 8630 N N . THR A 1 541 ? 134.529 -58.761 154.939 1.00 0.00 541 THR B N 1
ATOM 8631 C CA . THR A 1 541 ? 135.533 -59.818 155.044 1.00 0.00 541 THR B CA 1
ATOM 8632 C C . THR A 1 541 ? 136.853 -58.986 154.932 1.00 0.00 541 THR B C 1
ATOM 8633 O O . THR A 1 541 ? 136.897 -57.984 154.195 1.00 0.00 541 THR B O 1
ATOM 8644 N N . ASP A 1 542 ? 137.855 -59.298 155.726 1.00 0.00 542 ASP B N 1
ATOM 8645 C CA . ASP A 1 542 ? 139.178 -58.645 155.761 1.00 0.00 542 ASP B CA 1
ATOM 8646 C C . ASP A 1 542 ? 139.983 -59.118 154.577 1.00 0.00 542 ASP B C 1
ATOM 8647 O O . ASP A 1 542 ? 141.083 -58.562 154.403 1.00 0.00 542 ASP B O 1
ATOM 8656 N N . LYS A 1 543 ? 139.597 -60.248 153.870 1.00 0.00 543 LYS B N 1
ATOM 8657 C CA . LYS A 1 543 ? 140.185 -60.928 152.794 1.00 0.00 543 LYS B CA 1
ATOM 8658 C C . LYS A 1 543 ? 140.225 -60.011 151.560 1.00 0.00 543 LYS B C 1
ATOM 8659 O O . LYS A 1 543 ? 141.312 -59.714 151.065 1.00 0.00 543 LYS B O 1
ATOM 8678 N N . SER A 1 544 ? 138.994 -59.539 151.168 1.00 0.00 544 SER B N 1
ATOM 8679 C CA . SER A 1 544 ? 138.759 -58.704 150.024 1.00 0.00 544 SER B CA 1
ATOM 8680 C C . SER A 1 544 ? 139.370 -57.383 150.069 1.00 0.00 544 SER B C 1
ATOM 8681 O O . SER A 1 544 ? 139.800 -56.878 149.021 1.00 0.00 544 SER B O 1
ATOM 8689 N N . PHE A 1 545 ? 139.545 -56.797 151.296 1.00 0.00 545 PHE B N 1
ATOM 8690 C CA . PHE A 1 545 ? 140.298 -55.608 151.622 1.00 0.00 545 PHE B CA 1
ATOM 8691 C C . PHE A 1 545 ? 141.649 -55.656 151.073 1.00 0.00 545 PHE B C 1
ATOM 8692 O O . PHE A 1 545 ? 142.075 -54.759 150.320 1.00 0.00 545 PHE B O 1
ATOM 8709 N N . GLN A 1 546 ? 142.469 -56.658 151.371 1.00 0.00 546 GLN B N 1
ATOM 8710 C CA . GLN A 1 546 ? 143.792 -56.876 150.884 1.00 0.00 546 GLN B CA 1
ATOM 8711 C C . GLN A 1 546 ? 143.874 -57.077 149.401 1.00 0.00 546 GLN B C 1
ATOM 8712 O O . GLN A 1 546 ? 144.737 -56.613 148.703 1.00 0.00 546 GLN B O 1
ATOM 8726 N N . ASP A 1 547 ? 142.894 -57.824 148.808 1.00 0.00 547 ASP B N 1
ATOM 8727 C CA . ASP A 1 547 ? 142.826 -58.090 147.376 1.00 0.00 547 ASP B CA 1
ATOM 8728 C C . ASP A 1 547 ? 142.654 -56.775 146.640 1.00 0.00 547 ASP B C 1
ATOM 8729 O O . ASP A 1 547 ? 143.427 -56.543 145.743 1.00 0.00 547 ASP B O 1
ATOM 8738 N N . LYS A 1 548 ? 141.699 -55.905 147.067 1.00 0.00 548 LYS B N 1
ATOM 8739 C CA . LYS A 1 548 ? 141.494 -54.638 146.408 1.00 0.00 548 LYS B CA 1
ATOM 8740 C C . LYS A 1 548 ? 142.716 -53.695 146.684 1.00 0.00 548 LYS B C 1
ATOM 8741 O O . LYS A 1 548 ? 142.859 -52.714 145.981 1.00 0.00 548 LYS B O 1
ATOM 8760 N N . LEU A 1 549 ? 143.496 -53.936 147.747 1.00 0.00 549 LEU B N 1
ATOM 8761 C CA . LEU A 1 549 ? 144.745 -53.193 148.015 1.00 0.00 549 LEU B CA 1
ATOM 8762 C C . LEU A 1 549 ? 145.842 -53.420 147.030 1.00 0.00 549 LEU B C 1
ATOM 8763 O O . LEU A 1 549 ? 146.434 -52.507 146.457 1.00 0.00 549 LEU B O 1
ATOM 8779 N N . ASN A 1 550 ? 146.036 -54.740 146.780 1.00 0.00 550 ASN B N 1
ATOM 8780 C CA . ASN A 1 550 ? 147.019 -55.240 145.896 1.00 0.00 550 ASN B CA 1
ATOM 8781 C C . ASN A 1 550 ? 146.873 -54.851 144.443 1.00 0.00 550 ASN B C 1
ATOM 8782 O O . ASN A 1 550 ? 147.841 -54.870 143.629 1.00 0.00 550 ASN B O 1
ATOM 8793 N N . ALA A 1 551 ? 145.657 -54.438 143.954 1.00 0.00 551 ALA B N 1
ATOM 8794 C CA . ALA A 1 551 ? 145.456 -53.891 142.575 1.00 0.00 551 ALA B CA 1
ATOM 8795 C C . ALA A 1 551 ? 145.768 -52.461 142.545 1.00 0.00 551 ALA B C 1
ATOM 8796 O O . ALA A 1 551 ? 146.638 -52.004 141.804 1.00 0.00 551 ALA B O 1
ATOM 8803 N N . ASN A 1 552 ? 145.096 -51.674 143.438 1.00 0.00 552 ASN B N 1
ATOM 8804 C CA . ASN A 1 552 ? 145.086 -50.240 143.365 1.00 0.00 552 ASN B CA 1
ATOM 8805 C C . ASN A 1 552 ? 146.345 -49.575 143.908 1.00 0.00 552 ASN B C 1
ATOM 8806 O O . ASN A 1 552 ? 146.813 -48.563 143.374 1.00 0.00 552 ASN B O 1
ATOM 8817 N N . HIS A 1 553 ? 147.030 -50.174 144.908 1.00 0.00 553 HIS B N 1
ATOM 8818 C CA . HIS A 1 553 ? 148.221 -49.608 145.598 1.00 0.00 553 HIS B CA 1
ATOM 8819 C C . HIS A 1 553 ? 149.499 -50.347 145.102 1.00 0.00 553 HIS B C 1
ATOM 8820 O O . HIS A 1 553 ? 150.530 -49.735 145.171 1.00 0.00 553 HIS B O 1
ATOM 8834 N N . LEU A 1 554 ? 149.412 -51.579 144.562 1.00 0.00 554 LEU B N 1
ATOM 8835 C CA . LEU A 1 554 ? 150.620 -52.281 144.322 1.00 0.00 554 LEU B CA 1
ATOM 8836 C C . LEU A 1 554 ? 150.668 -52.641 142.869 1.00 0.00 554 LEU B C 1
ATOM 8837 O O . LEU A 1 554 ? 149.793 -53.242 142.282 1.00 0.00 554 LEU B O 1
ATOM 8853 N N . GLY A 1 555 ? 151.772 -52.191 142.257 1.00 0.00 555 GLY B N 1
ATOM 8854 C CA . GLY A 1 555 ? 152.135 -52.443 140.907 1.00 0.00 555 GLY B CA 1
ATOM 8855 C C . GLY A 1 555 ? 153.186 -51.555 140.474 1.00 0.00 555 GLY B C 1
ATOM 8856 O O . GLY A 1 555 ? 154.016 -52.035 139.751 1.00 0.00 555 GLY B O 1
ATOM 8860 N N . LYS A 1 556 ? 153.129 -50.304 141.001 1.00 0.00 556 LYS B N 1
ATOM 8861 C CA . LYS A 1 556 ? 154.089 -49.334 140.656 1.00 0.00 556 LYS B CA 1
ATOM 8862 C C . LYS A 1 556 ? 154.672 -48.738 141.968 1.00 0.00 556 LYS B C 1
ATOM 8863 O O . LYS A 1 556 ? 155.481 -47.799 141.851 1.00 0.00 556 LYS B O 1
ATOM 8882 N N . SER A 1 557 ? 154.272 -49.267 143.165 1.00 0.00 557 SER B N 1
ATOM 8883 C CA . SER A 1 557 ? 154.791 -48.911 144.447 1.00 0.00 557 SER B CA 1
ATOM 8884 C C . SER A 1 557 ? 155.928 -49.923 144.720 1.00 0.00 557 SER B C 1
ATOM 8885 O O . SER A 1 557 ? 155.760 -51.099 144.400 1.00 0.00 557 SER B O 1
ATOM 8893 N N . PRO A 1 558 ? 157.020 -49.487 145.333 1.00 0.00 558 PRO B N 1
ATOM 8894 C CA . PRO A 1 558 ? 158.205 -50.390 145.475 1.00 0.00 558 PRO B CA 1
ATOM 8895 C C . PRO A 1 558 ? 158.514 -50.811 146.958 1.00 0.00 558 PRO B C 1
ATOM 8896 O O . PRO A 1 558 ? 159.086 -51.911 147.093 1.00 0.00 558 PRO B O 1
ATOM 8907 N N . ASN A 1 559 ? 158.218 -49.919 147.976 1.00 0.00 559 ASN B N 1
ATOM 8908 C CA . ASN A 1 559 ? 158.594 -50.045 149.404 1.00 0.00 559 ASN B CA 1
ATOM 8909 C C . ASN A 1 559 ? 157.458 -50.562 150.165 1.00 0.00 559 ASN B C 1
ATOM 8910 O O . ASN A 1 559 ? 157.279 -50.307 151.359 1.00 0.00 559 ASN B O 1
ATOM 8921 N N . PHE A 1 560 ? 156.593 -51.304 149.412 1.00 0.00 560 PHE B N 1
ATOM 8922 C CA . PHE A 1 560 ? 155.321 -51.735 149.861 1.00 0.00 560 PHE B CA 1
ATOM 8923 C C . PHE A 1 560 ? 155.604 -53.190 150.326 1.00 0.00 560 PHE B C 1
ATOM 8924 O O . PHE A 1 560 ? 156.115 -54.030 149.586 1.00 0.00 560 PHE B O 1
ATOM 8941 N N . VAL A 1 561 ? 155.144 -53.512 151.551 1.00 0.00 561 VAL B N 1
ATOM 8942 C CA . VAL A 1 561 ? 155.398 -54.824 152.159 1.00 0.00 561 VAL B CA 1
ATOM 8943 C C . VAL A 1 561 ? 154.040 -55.460 152.062 1.00 0.00 561 VAL B C 1
ATOM 8944 O O . VAL A 1 561 ? 152.958 -54.886 152.365 1.00 0.00 561 VAL B O 1
ATOM 8957 N N . LYS A 1 562 ? 154.128 -56.643 151.445 1.00 0.00 562 LYS B N 1
ATOM 8958 C CA . LYS A 1 562 ? 152.969 -57.393 150.989 1.00 0.00 562 LYS B CA 1
ATOM 8959 C C . LYS A 1 562 ? 152.210 -57.922 152.183 1.00 0.00 562 LYS B C 1
ATOM 8960 O O . LYS A 1 562 ? 152.802 -58.174 153.227 1.00 0.00 562 LYS B O 1
ATOM 8979 N N . PRO A 1 563 ? 150.870 -58.170 152.023 1.00 0.00 563 PRO B N 1
ATOM 8980 C CA . PRO A 1 563 ? 150.040 -58.897 152.983 1.00 0.00 563 PRO B CA 1
ATOM 8981 C C . PRO A 1 563 ? 150.339 -60.353 152.819 1.00 0.00 563 PRO B C 1
ATOM 8982 O O . PRO A 1 563 ? 150.288 -60.961 151.771 1.00 0.00 563 PRO B O 1
ATOM 8993 N N . LYS A 1 564 ? 150.612 -60.958 154.045 1.00 0.00 564 LYS B N 1
ATOM 8994 C CA . LYS A 1 564 ? 150.684 -62.368 154.226 1.00 0.00 564 LYS B CA 1
ATOM 8995 C C . LYS A 1 564 ? 149.533 -62.584 155.228 1.00 0.00 564 LYS B C 1
ATOM 8996 O O . LYS A 1 564 ? 149.725 -62.209 156.355 1.00 0.00 564 LYS B O 1
ATOM 9015 N N . PRO A 1 565 ? 148.385 -63.265 154.918 1.00 0.00 565 PRO B N 1
ATOM 9016 C CA . PRO A 1 565 ? 147.187 -63.283 155.793 1.00 0.00 565 PRO B CA 1
ATOM 9017 C C . PRO A 1 565 ? 147.147 -64.492 156.736 1.00 0.00 565 PRO B C 1
ATOM 9018 O O . PRO A 1 565 ? 147.492 -65.563 156.188 1.00 0.00 565 PRO B O 1
ATOM 9029 N N . PRO A 1 566 ? 146.796 -64.472 157.967 1.00 0.00 566 PRO B N 1
ATOM 9030 C CA . PRO A 1 566 ? 146.591 -65.674 158.691 1.00 0.00 566 PRO B CA 1
ATOM 9031 C C . PRO A 1 566 ? 145.187 -66.169 158.316 1.00 0.00 566 PRO B C 1
ATOM 9032 O O . PRO A 1 566 ? 144.245 -65.455 158.618 1.00 0.00 566 PRO B O 1
ATOM 9043 N N . LYS A 1 567 ? 145.073 -67.375 157.612 1.00 0.00 567 LYS B N 1
ATOM 9044 C CA . LYS A 1 567 ? 143.919 -67.882 157.023 1.00 0.00 567 LYS B CA 1
ATOM 9045 C C . LYS A 1 567 ? 142.804 -68.061 158.038 1.00 0.00 567 LYS B C 1
ATOM 9046 O O . LYS A 1 567 ? 141.726 -67.534 157.704 1.00 0.00 567 LYS B O 1
ATOM 9065 N N . PRO A 1 568 ? 142.927 -68.662 159.226 1.00 0.00 568 PRO B N 1
ATOM 9066 C CA . PRO A 1 568 ? 141.847 -68.718 160.245 1.00 0.00 568 PRO B CA 1
ATOM 9067 C C . PRO A 1 568 ? 141.269 -67.343 160.497 1.00 0.00 568 PRO B C 1
ATOM 9068 O O . PRO A 1 568 ? 142.068 -66.415 160.609 1.00 0.00 568 PRO B O 1
ATOM 9079 N N . GLY A 1 569 ? 139.968 -67.335 160.627 1.00 0.00 569 GLY B N 1
ATOM 9080 C CA . GLY A 1 569 ? 139.162 -66.214 161.098 1.00 0.00 569 GLY B CA 1
ATOM 9081 C C . GLY A 1 569 ? 139.584 -64.904 160.600 1.00 0.00 569 GLY B C 1
ATOM 9082 O O . GLY A 1 569 ? 139.922 -64.634 159.427 1.00 0.00 569 GLY B O 1
ATOM 9086 N N . GLN A 1 570 ? 139.607 -63.948 161.541 1.00 0.00 570 GLN B N 1
ATOM 9087 C CA . GLN A 1 570 ? 139.675 -62.503 161.173 1.00 0.00 570 GLN B CA 1
ATOM 9088 C C . GLN A 1 570 ? 141.082 -62.097 161.381 1.00 0.00 570 GLN B C 1
ATOM 9089 O O . GLN A 1 570 ? 141.672 -62.463 162.390 1.00 0.00 570 GLN B O 1
ATOM 9103 N N . GLN A 1 571 ? 141.666 -61.435 160.364 1.00 0.00 571 GLN B N 1
ATOM 9104 C CA . GLN A 1 571 ? 143.105 -61.124 160.246 1.00 0.00 571 GLN B CA 1
ATOM 9105 C C . GLN A 1 571 ? 143.849 -60.569 161.444 1.00 0.00 571 GLN B C 1
ATOM 9106 O O . GLN A 1 571 ? 143.245 -60.007 162.366 1.00 0.00 571 GLN B O 1
ATOM 9120 N N . GLU A 1 572 ? 145.158 -60.941 161.629 1.00 0.00 572 GLU B N 1
ATOM 9121 C CA . GLU A 1 572 ? 146.074 -60.258 162.511 1.00 0.00 572 GLU B CA 1
ATOM 9122 C C . GLU A 1 572 ? 147.259 -59.954 161.601 1.00 0.00 572 GLU B C 1
ATOM 9123 O O . GLU A 1 572 ? 148.403 -59.697 162.002 1.00 0.00 572 GLU B O 1
ATOM 9135 N N . ALA A 1 573 ? 146.985 -59.995 160.220 1.00 0.00 573 ALA B N 1
ATOM 9136 C CA . ALA A 1 573 ? 147.802 -59.852 159.052 1.00 0.00 573 ALA B CA 1
ATOM 9137 C C . ALA A 1 573 ? 148.529 -58.580 159.167 1.00 0.00 573 ALA B C 1
ATOM 9138 O O . ALA A 1 573 ? 148.106 -57.614 159.849 1.00 0.00 573 ALA B O 1
ATOM 9145 N N . HIS A 1 574 ? 149.687 -58.577 158.494 1.00 0.00 574 HIS B N 1
ATOM 9146 C CA . HIS A 1 574 ? 150.499 -57.397 158.488 1.00 0.00 574 HIS B CA 1
ATOM 9147 C C . HIS A 1 574 ? 150.741 -57.060 157.053 1.00 0.00 574 HIS B C 1
ATOM 9148 O O . HIS A 1 574 ? 150.846 -57.948 156.192 1.00 0.00 574 HIS B O 1
ATOM 9162 N N . PHE A 1 575 ? 150.909 -55.758 156.715 1.00 0.00 575 PHE B N 1
ATOM 9163 C CA . PHE A 1 575 ? 151.377 -55.303 155.453 1.00 0.00 575 PHE B CA 1
ATOM 9164 C C . PHE A 1 575 ? 152.080 -53.989 155.778 1.00 0.00 575 PHE B C 1
ATOM 9165 O O . PHE A 1 575 ? 151.985 -53.480 156.895 1.00 0.00 575 PHE B O 1
ATOM 9182 N N . SER A 1 576 ? 152.697 -53.377 154.768 1.00 0.00 576 SER B N 1
ATOM 9183 C CA . SER A 1 576 ? 153.151 -52.035 154.896 1.00 0.00 576 SER B CA 1
ATOM 9184 C C . SER A 1 576 ? 153.149 -51.397 153.553 1.00 0.00 576 SER B C 1
ATOM 9185 O O . SER A 1 576 ? 152.763 -52.033 152.610 1.00 0.00 576 SER B O 1
ATOM 9193 N N . ILE A 1 577 ? 153.296 -50.008 153.426 1.00 0.00 577 ILE B N 1
ATOM 9194 C CA . ILE A 1 577 ? 153.063 -49.262 152.243 1.00 0.00 577 ILE B CA 1
ATOM 9195 C C . ILE A 1 577 ? 154.200 -48.315 152.182 1.00 0.00 577 ILE B C 1
ATOM 9196 O O . ILE A 1 577 ? 154.833 -48.014 153.234 1.00 0.00 577 ILE B O 1
ATOM 9212 N N . ALA A 1 578 ? 154.521 -47.778 150.981 1.00 0.00 578 ALA B N 1
ATOM 9213 C CA . ALA A 1 578 ? 155.692 -46.900 150.767 1.00 0.00 578 ALA B CA 1
ATOM 9214 C C . ALA A 1 578 ? 155.508 -45.669 151.571 1.00 0.00 578 ALA B C 1
ATOM 9215 O O . ALA A 1 578 ? 154.383 -45.202 151.778 1.00 0.00 578 ALA B O 1
ATOM 9222 N N . HIS A 1 579 ? 156.623 -45.184 152.107 1.00 0.00 579 HIS B N 1
ATOM 9223 C CA . HIS A 1 579 ? 156.710 -43.893 152.831 1.00 0.00 579 HIS B CA 1
ATOM 9224 C C . HIS A 1 579 ? 158.160 -43.787 153.020 1.00 0.00 579 HIS B C 1
ATOM 9225 O O . HIS A 1 579 ? 158.955 -44.667 152.803 1.00 0.00 579 HIS B O 1
ATOM 9239 N N . TYR A 1 580 ? 158.572 -42.585 153.572 1.00 0.00 580 TYR B N 1
ATOM 9240 C CA . TYR A 1 580 ? 159.997 -42.250 153.859 1.00 0.00 580 TYR B CA 1
ATOM 9241 C C . TYR A 1 580 ? 160.461 -42.997 155.083 1.00 0.00 580 TYR B C 1
ATOM 9242 O O . TYR A 1 580 ? 161.656 -43.330 155.168 1.00 0.00 580 TYR B O 1
ATOM 9260 N N . ALA A 1 581 ? 159.443 -43.370 155.954 1.00 0.00 581 ALA B N 1
ATOM 9261 C CA . ALA A 1 581 ? 159.597 -44.103 157.174 1.00 0.00 581 ALA B CA 1
ATOM 9262 C C . ALA A 1 581 ? 159.226 -45.564 157.049 1.00 0.00 581 ALA B C 1
ATOM 9263 O O . ALA A 1 581 ? 158.484 -45.957 156.172 1.00 0.00 581 ALA B O 1
ATOM 9270 N N . GLY A 1 582 ? 159.790 -46.326 157.964 1.00 0.00 582 GLY B N 1
ATOM 9271 C CA . GLY A 1 582 ? 159.778 -47.747 158.032 1.00 0.00 582 GLY B CA 1
ATOM 9272 C C . GLY A 1 582 ? 158.513 -48.518 157.853 1.00 0.00 582 GLY B C 1
ATOM 9273 O O . GLY A 1 582 ? 157.382 -47.996 157.605 1.00 0.00 582 GLY B O 1
ATOM 9277 N N . THR A 1 583 ? 158.666 -49.860 158.004 1.00 0.00 583 THR B N 1
ATOM 9278 C CA . THR A 1 583 ? 157.742 -50.877 158.046 1.00 0.00 583 THR B CA 1
ATOM 9279 C C . THR A 1 583 ? 156.917 -50.838 159.244 1.00 0.00 583 THR B C 1
ATOM 9280 O O . THR A 1 583 ? 157.399 -50.613 160.342 1.00 0.00 583 THR B O 1
ATOM 9291 N N . VAL A 1 584 ? 155.623 -51.053 159.074 1.00 0.00 584 VAL B N 1
ATOM 9292 C CA . VAL A 1 584 ? 154.657 -50.940 160.157 1.00 0.00 584 VAL B CA 1
ATOM 9293 C C . VAL A 1 584 ? 154.034 -52.324 160.264 1.00 0.00 584 VAL B C 1
ATOM 9294 O O . VAL A 1 584 ? 153.290 -52.636 159.265 1.00 0.00 584 VAL B O 1
ATOM 9307 N N . PRO A 1 585 ? 154.160 -53.086 161.306 1.00 0.00 585 PRO B N 1
ATOM 9308 C CA . PRO A 1 585 ? 153.284 -54.221 161.669 1.00 0.00 585 PRO B CA 1
ATOM 9309 C C . PRO A 1 585 ? 151.883 -53.714 162.027 1.00 0.00 585 PRO B C 1
ATOM 9310 O O . PRO A 1 585 ? 151.670 -52.961 162.950 1.00 0.00 585 PRO B O 1
ATOM 9321 N N . TYR A 1 586 ? 150.901 -54.068 161.163 1.00 0.00 586 TYR B N 1
ATOM 9322 C CA . TYR A 1 586 ? 149.538 -53.646 161.456 1.00 0.00 586 TYR B CA 1
ATOM 9323 C C . TYR A 1 586 ? 148.782 -54.731 162.221 1.00 0.00 586 TYR B C 1
ATOM 9324 O O . TYR A 1 586 ? 149.209 -55.897 162.169 1.00 0.00 586 TYR B O 1
ATOM 9342 N N . ASN A 1 587 ? 147.689 -54.341 162.936 1.00 0.00 587 ASN B N 1
ATOM 9343 C CA . ASN A 1 587 ? 146.713 -55.218 163.478 1.00 0.00 587 ASN B CA 1
ATOM 9344 C C . ASN A 1 587 ? 145.429 -54.768 162.647 1.00 0.00 587 ASN B C 1
ATOM 9345 O O . ASN A 1 587 ? 145.261 -53.599 162.467 1.00 0.00 587 ASN B O 1
ATOM 9356 N N . ILE A 1 588 ? 144.676 -55.673 162.102 1.00 0.00 588 ILE B N 1
ATOM 9357 C CA . ILE A 1 588 ? 143.653 -55.420 161.026 1.00 0.00 588 ILE B CA 1
ATOM 9358 C C . ILE A 1 588 ? 142.311 -55.422 161.709 1.00 0.00 588 ILE B C 1
ATOM 9359 O O . ILE A 1 588 ? 141.397 -54.730 161.234 1.00 0.00 588 ILE B O 1
ATOM 9375 N N . THR A 1 589 ? 142.131 -56.248 162.805 1.00 0.00 589 THR B N 1
ATOM 9376 C CA . THR A 1 589 ? 140.871 -56.312 163.495 1.00 0.00 589 THR B CA 1
ATOM 9377 C C . THR A 1 589 ? 140.747 -55.067 164.354 1.00 0.00 589 THR B C 1
ATOM 9378 O O . THR A 1 589 ? 141.730 -54.381 164.732 1.00 0.00 589 THR B O 1
ATOM 9389 N N . GLY A 1 590 ? 139.492 -54.818 164.649 1.00 0.00 590 GLY B N 1
ATOM 9390 C CA . GLY A 1 590 ? 139.004 -53.707 165.439 1.00 0.00 590 GLY B CA 1
ATOM 9391 C C . GLY A 1 590 ? 138.635 -52.604 164.500 1.00 0.00 590 GLY B C 1
ATOM 9392 O O . GLY A 1 590 ? 137.959 -51.649 164.824 1.00 0.00 590 GLY B O 1
ATOM 9396 N N . TRP A 1 591 ? 139.078 -52.692 163.224 1.00 0.00 591 TRP B N 1
ATOM 9397 C CA . TRP A 1 591 ? 138.802 -51.694 162.227 1.00 0.00 591 TRP B CA 1
ATOM 9398 C C . TRP A 1 591 ? 137.291 -51.777 161.880 1.00 0.00 591 TRP B C 1
ATOM 9399 O O . TRP A 1 591 ? 136.662 -50.747 161.796 1.00 0.00 591 TRP B O 1
ATOM 9420 N N . LEU A 1 592 ? 136.793 -52.998 161.935 1.00 0.00 592 LEU B N 1
ATOM 9421 C CA . LEU A 1 592 ? 135.463 -53.491 161.870 1.00 0.00 592 LEU B CA 1
ATOM 9422 C C . LEU A 1 592 ? 134.518 -52.882 162.729 1.00 0.00 592 LEU B C 1
ATOM 9423 O O . LEU A 1 592 ? 133.550 -52.303 162.264 1.00 0.00 592 LEU B O 1
ATOM 9439 N N . GLU A 1 593 ? 134.743 -53.107 164.014 1.00 0.00 593 GLU B N 1
ATOM 9440 C CA . GLU A 1 593 ? 133.909 -52.518 165.080 1.00 0.00 593 GLU B CA 1
ATOM 9441 C C . GLU A 1 593 ? 133.791 -51.014 165.091 1.00 0.00 593 GLU B C 1
ATOM 9442 O O . GLU A 1 593 ? 132.928 -50.429 165.767 1.00 0.00 593 GLU B O 1
ATOM 9454 N N . LYS A 1 594 ? 134.778 -50.295 164.503 1.00 0.00 594 LYS B N 1
ATOM 9455 C CA . LYS A 1 594 ? 134.799 -48.891 164.541 1.00 0.00 594 LYS B CA 1
ATOM 9456 C C . LYS A 1 594 ? 133.955 -48.211 163.515 1.00 0.00 594 LYS B C 1
ATOM 9457 O O . LYS A 1 594 ? 133.683 -47.034 163.680 1.00 0.00 594 LYS B O 1
ATOM 9476 N N . ASN A 1 595 ? 133.494 -48.936 162.491 1.00 0.00 595 ASN B N 1
ATOM 9477 C CA . ASN A 1 595 ? 132.619 -48.468 161.529 1.00 0.00 595 ASN B CA 1
ATOM 9478 C C . ASN A 1 595 ? 131.357 -49.326 161.560 1.00 0.00 595 ASN B C 1
ATOM 9479 O O . ASN A 1 595 ? 130.524 -49.222 160.638 1.00 0.00 595 ASN B O 1
ATOM 9490 N N . LYS A 1 596 ? 131.230 -50.079 162.672 1.00 0.00 596 LYS B N 1
ATOM 9491 C CA . LYS A 1 596 ? 129.909 -50.469 163.188 1.00 0.00 596 LYS B CA 1
ATOM 9492 C C . LYS A 1 596 ? 129.704 -49.721 164.482 1.00 0.00 596 LYS B C 1
ATOM 9493 O O . LYS A 1 596 ? 128.616 -49.838 165.079 1.00 0.00 596 LYS B O 1
ATOM 9512 N N . ASP A 1 597 ? 130.726 -48.954 164.910 1.00 0.00 597 ASP B N 1
ATOM 9513 C CA . ASP A 1 597 ? 130.759 -47.985 165.952 1.00 0.00 597 ASP B CA 1
ATOM 9514 C C . ASP A 1 597 ? 130.585 -48.630 167.318 1.00 0.00 597 ASP B C 1
ATOM 9515 O O . ASP A 1 597 ? 129.566 -49.235 167.604 1.00 0.00 597 ASP B O 1
ATOM 9524 N N . PRO A 1 598 ? 131.524 -48.395 168.264 1.00 0.00 598 PRO B N 1
ATOM 9525 C CA . PRO A 1 598 ? 131.451 -49.051 169.566 1.00 0.00 598 PRO B CA 1
ATOM 9526 C C . PRO A 1 598 ? 130.379 -48.392 170.395 1.00 0.00 598 PRO B C 1
ATOM 9527 O O . PRO A 1 598 ? 129.680 -49.056 171.198 1.00 0.00 598 PRO B O 1
ATOM 9538 N N . VAL A 1 599 ? 130.243 -47.052 170.138 1.00 0.00 599 VAL B N 1
ATOM 9539 C CA . VAL A 1 599 ? 129.160 -46.157 170.621 1.00 0.00 599 VAL B CA 1
ATOM 9540 C C . VAL A 1 599 ? 128.914 -45.383 169.347 1.00 0.00 599 VAL B C 1
ATOM 9541 O O . VAL A 1 599 ? 129.678 -44.589 168.793 1.00 0.00 599 VAL B O 1
ATOM 9554 N N . ASN A 1 600 ? 127.726 -45.838 168.851 1.00 0.00 600 ASN B N 1
ATOM 9555 C CA . ASN A 1 600 ? 126.805 -45.419 167.820 1.00 0.00 600 ASN B CA 1
ATOM 9556 C C . ASN A 1 600 ? 126.731 -43.993 167.557 1.00 0.00 600 ASN B C 1
ATOM 9557 O O . ASN A 1 600 ? 127.197 -43.115 168.298 1.00 0.00 600 ASN B O 1
ATOM 9568 N N . ASP A 1 601 ? 126.001 -43.626 166.470 1.00 0.00 601 ASP B N 1
ATOM 9569 C CA . ASP A 1 601 ? 125.495 -42.365 165.917 1.00 0.00 601 ASP B CA 1
ATOM 9570 C C . ASP A 1 601 ? 124.534 -41.840 166.924 1.00 0.00 601 ASP B C 1
ATOM 9571 O O . ASP A 1 601 ? 124.873 -40.841 167.635 1.00 0.00 601 ASP B O 1
ATOM 9580 N N . THR A 1 602 ? 123.318 -42.367 167.016 1.00 0.00 602 THR B N 1
ATOM 9581 C CA . THR A 1 602 ? 122.203 -42.081 167.978 1.00 0.00 602 THR B CA 1
ATOM 9582 C C . THR A 1 602 ? 122.588 -41.568 169.338 1.00 0.00 602 THR B C 1
ATOM 9583 O O . THR A 1 602 ? 121.998 -40.603 169.820 1.00 0.00 602 THR B O 1
ATOM 9594 N N . VAL A 1 603 ? 123.478 -42.231 170.055 1.00 0.00 603 VAL B N 1
ATOM 9595 C CA . VAL A 1 603 ? 123.797 -41.959 171.475 1.00 0.00 603 VAL B CA 1
ATOM 9596 C C . VAL A 1 603 ? 124.491 -40.642 171.682 1.00 0.00 603 VAL B C 1
ATOM 9597 O O . VAL A 1 603 ? 124.292 -39.946 172.639 1.00 0.00 603 VAL B O 1
ATOM 9610 N N . VAL A 1 604 ? 125.320 -40.338 170.701 1.00 0.00 604 VAL B N 1
ATOM 9611 C CA . VAL A 1 604 ? 126.051 -39.087 170.632 1.00 0.00 604 VAL B CA 1
ATOM 9612 C C . VAL A 1 604 ? 125.169 -37.994 170.253 1.00 0.00 604 VAL B C 1
ATOM 9613 O O . VAL A 1 604 ? 125.269 -36.870 170.696 1.00 0.00 604 VAL B O 1
ATOM 9626 N N . ASP A 1 605 ? 124.277 -38.326 169.257 1.00 0.00 605 ASP B N 1
ATOM 9627 C CA . ASP A 1 605 ? 123.442 -37.374 168.538 1.00 0.00 605 ASP B CA 1
ATOM 9628 C C . ASP A 1 605 ? 122.513 -36.617 169.398 1.00 0.00 605 ASP B C 1
ATOM 9629 O O . ASP A 1 605 ? 121.896 -35.665 168.909 1.00 0.00 605 ASP B O 1
ATOM 9638 N N . GLN A 1 606 ? 122.206 -37.091 170.589 1.00 0.00 606 GLN B N 1
ATOM 9639 C CA . GLN A 1 606 ? 121.215 -36.549 171.484 1.00 0.00 606 GLN B CA 1
ATOM 9640 C C . GLN A 1 606 ? 121.763 -35.596 172.601 1.00 0.00 606 GLN B C 1
ATOM 9641 O O . GLN A 1 606 ? 121.024 -34.837 173.213 1.00 0.00 606 GLN B O 1
ATOM 9655 N N . PHE A 1 607 ? 123.099 -35.623 172.756 1.00 0.00 607 PHE B N 1
ATOM 9656 C CA . PHE A 1 607 ? 123.762 -34.529 173.399 1.00 0.00 607 PHE B CA 1
ATOM 9657 C C . PHE A 1 607 ? 123.846 -33.337 172.545 1.00 0.00 607 PHE B C 1
ATOM 9658 O O . PHE A 1 607 ? 123.826 -32.205 173.074 1.00 0.00 607 PHE B O 1
ATOM 9675 N N . LYS A 1 608 ? 123.945 -33.503 171.209 1.00 0.00 608 LYS B N 1
ATOM 9676 C CA . LYS A 1 608 ? 123.918 -32.468 170.202 1.00 0.00 608 LYS B CA 1
ATOM 9677 C C . LYS A 1 608 ? 122.657 -31.628 170.251 1.00 0.00 608 LYS B C 1
ATOM 9678 O O . LYS A 1 608 ? 122.700 -30.379 170.064 1.00 0.00 608 LYS B O 1
ATOM 9697 N N . LYS A 1 609 ? 121.464 -32.303 170.398 1.00 0.00 609 LYS B N 1
ATOM 9698 C CA . LYS A 1 609 ? 120.113 -31.733 170.445 1.00 0.00 609 LYS B CA 1
ATOM 9699 C C . LYS A 1 609 ? 119.979 -30.778 171.631 1.00 0.00 609 LYS B C 1
ATOM 9700 O O . LYS A 1 609 ? 120.582 -31.081 172.633 1.00 0.00 609 LYS B O 1
ATOM 9719 N N . GLY A 1 610 ? 119.180 -29.720 171.507 1.00 0.00 610 GLY B N 1
ATOM 9720 C CA . GLY A 1 610 ? 119.048 -28.637 172.489 1.00 0.00 610 GLY B CA 1
ATOM 9721 C C . GLY A 1 610 ? 117.746 -28.525 173.070 1.00 0.00 610 GLY B C 1
ATOM 9722 O O . GLY A 1 610 ? 117.026 -29.509 173.280 1.00 0.00 610 GLY B O 1
ATOM 9726 N N . SER A 1 611 ? 117.381 -27.224 173.407 1.00 0.00 611 SER B N 1
ATOM 9727 C CA . SER A 1 611 ? 116.209 -26.964 174.292 1.00 0.00 611 SER B CA 1
ATOM 9728 C C . SER A 1 611 ? 115.975 -25.452 174.220 1.00 0.00 611 SER B C 1
ATOM 9729 O O . SER A 1 611 ? 115.266 -24.927 175.054 1.00 0.00 611 SER B O 1
ATOM 9737 N N . ASN A 1 612 ? 116.642 -24.755 173.277 1.00 0.00 612 ASN B N 1
ATOM 9738 C CA . ASN A 1 612 ? 116.494 -23.374 172.886 1.00 0.00 612 ASN B CA 1
ATOM 9739 C C . ASN A 1 612 ? 117.047 -23.220 171.462 1.00 0.00 612 ASN B C 1
ATOM 9740 O O . ASN A 1 612 ? 116.793 -22.174 170.916 1.00 0.00 612 ASN B O 1
ATOM 9751 N N . LYS A 1 613 ? 117.654 -24.305 170.863 1.00 0.00 613 LYS B N 1
ATOM 9752 C CA . LYS A 1 613 ? 118.109 -24.446 169.486 1.00 0.00 613 LYS B CA 1
ATOM 9753 C C . LYS A 1 613 ? 119.404 -23.766 169.217 1.00 0.00 613 LYS B C 1
ATOM 9754 O O . LYS A 1 613 ? 120.032 -24.116 168.197 1.00 0.00 613 LYS B O 1
ATOM 9773 N N . LEU A 1 614 ? 119.869 -22.913 170.197 1.00 0.00 614 LEU B N 1
ATOM 9774 C CA . LEU A 1 614 ? 121.156 -22.291 170.147 1.00 0.00 614 LEU B CA 1
ATOM 9775 C C . LEU A 1 614 ? 122.281 -23.256 170.241 1.00 0.00 614 LEU B C 1
ATOM 9776 O O . LEU A 1 614 ? 123.339 -23.097 169.644 1.00 0.00 614 LEU B O 1
ATOM 9792 N N . VAL A 1 615 ? 122.002 -24.322 171.063 1.00 0.00 615 VAL B N 1
ATOM 9793 C CA . VAL A 1 615 ? 122.827 -25.513 171.378 1.00 0.00 615 VAL B CA 1
ATOM 9794 C C . VAL A 1 615 ? 123.099 -26.221 170.071 1.00 0.00 615 VAL B C 1
ATOM 9795 O O . VAL A 1 615 ? 124.146 -26.691 169.739 1.00 0.00 615 VAL B O 1
ATOM 9808 N N . GLN A 1 616 ? 122.036 -26.316 169.172 1.00 0.00 616 GLN B N 1
ATOM 9809 C CA . GLN A 1 616 ? 122.049 -27.100 167.928 1.00 0.00 616 GLN B CA 1
ATOM 9810 C C . GLN A 1 616 ? 123.072 -26.532 166.928 1.00 0.00 616 GLN B C 1
ATOM 9811 O O . GLN A 1 616 ? 123.956 -27.250 166.460 1.00 0.00 616 GLN B O 1
ATOM 9825 N N . GLU A 1 617 ? 123.028 -25.178 166.649 1.00 0.00 617 GLU B N 1
ATOM 9826 C CA . GLU A 1 617 ? 123.929 -24.440 165.768 1.00 0.00 617 GLU B CA 1
ATOM 9827 C C . GLU A 1 617 ? 125.401 -24.708 166.071 1.00 0.00 617 GLU B C 1
ATOM 9828 O O . GLU A 1 617 ? 126.223 -24.939 165.156 1.00 0.00 617 GLU B O 1
ATOM 9840 N N . ILE A 1 618 ? 125.751 -24.710 167.344 1.00 0.00 618 ILE B N 1
ATOM 9841 C CA . ILE A 1 618 ? 127.068 -25.061 167.860 1.00 0.00 618 ILE B CA 1
ATOM 9842 C C . ILE A 1 618 ? 127.610 -26.442 167.326 1.00 0.00 618 ILE B C 1
ATOM 9843 O O . ILE A 1 618 ? 128.765 -26.805 167.398 1.00 0.00 618 ILE B O 1
ATOM 9859 N N . PHE A 1 619 ? 126.818 -27.355 166.739 1.00 0.00 619 PHE B N 1
ATOM 9860 C CA . PHE A 1 619 ? 127.270 -28.727 166.381 1.00 0.00 619 PHE B CA 1
ATOM 9861 C C . PHE A 1 619 ? 126.730 -29.237 165.029 1.00 0.00 619 PHE B C 1
ATOM 9862 O O . PHE A 1 619 ? 127.198 -30.244 164.536 1.00 0.00 619 PHE B O 1
ATOM 9879 N N . GLU A 1 620 ? 125.799 -28.489 164.382 1.00 0.00 620 GLU B N 1
ATOM 9880 C CA . GLU A 1 620 ? 124.924 -28.975 163.356 1.00 0.00 620 GLU B CA 1
ATOM 9881 C C . GLU A 1 620 ? 124.140 -27.799 162.800 1.00 0.00 620 GLU B C 1
ATOM 9882 O O . GLU A 1 620 ? 124.031 -26.790 163.438 1.00 0.00 620 GLU B O 1
ATOM 9894 N N . ASP A 1 621 ? 123.718 -27.966 161.490 1.00 0.00 621 ASP B N 1
ATOM 9895 C CA . ASP A 1 621 ? 122.623 -27.193 160.924 1.00 0.00 621 ASP B CA 1
ATOM 9896 C C . ASP A 1 621 ? 122.004 -28.222 160.123 1.00 0.00 621 ASP B C 1
ATOM 9897 O O . ASP A 1 621 ? 122.667 -28.859 159.292 1.00 0.00 621 ASP B O 1
ATOM 9906 N N . HIS A 1 622 ? 120.658 -28.320 160.378 1.00 0.00 622 HIS B N 1
ATOM 9907 C CA . HIS A 1 622 ? 120.059 -29.440 161.026 1.00 0.00 622 HIS B CA 1
ATOM 9908 C C . HIS A 1 622 ? 120.190 -30.719 160.336 1.00 0.00 622 HIS B C 1
ATOM 9909 O O . HIS A 1 622 ? 120.512 -31.606 161.085 1.00 0.00 622 HIS B O 1
ATOM 9923 N N . PRO A 1 623 ? 119.981 -30.921 159.053 1.00 0.00 623 PRO B N 1
ATOM 9924 C CA . PRO A 1 623 ? 120.531 -32.125 158.347 1.00 0.00 623 PRO B CA 1
ATOM 9925 C C . PRO A 1 623 ? 121.944 -32.618 158.686 1.00 0.00 623 PRO B C 1
ATOM 9926 O O . PRO A 1 623 ? 122.952 -32.017 158.294 1.00 0.00 623 PRO B O 1
ATOM 9937 N N . GLY A 1 624 ? 121.898 -33.758 159.409 1.00 0.00 624 GLY B N 1
ATOM 9938 C CA . GLY A 1 624 ? 123.054 -34.480 159.892 1.00 0.00 624 GLY B CA 1
ATOM 9939 C C . GLY A 1 624 ? 123.786 -33.785 161.058 1.00 0.00 624 GLY B C 1
ATOM 9940 O O . GLY A 1 624 ? 123.546 -32.672 161.444 1.00 0.00 624 GLY B O 1
ATOM 9944 N N . LEU A 1 625 ? 124.601 -34.613 161.722 1.00 0.00 625 LEU B N 1
ATOM 9945 C CA . LEU A 1 625 ? 125.469 -34.339 162.844 1.00 0.00 625 LEU B CA 1
ATOM 9946 C C . LEU A 1 625 ? 124.608 -33.976 164.101 1.00 0.00 625 LEU B C 1
ATOM 9947 O O . LEU A 1 625 ? 124.988 -32.957 164.691 1.00 0.00 625 LEU B O 1
ATOM 9963 N N . GLY A 1 626 ? 123.625 -34.765 164.532 1.00 0.00 626 GLY B N 1
ATOM 9964 C CA . GLY A 1 626 ? 122.873 -34.458 165.773 1.00 0.00 626 GLY B CA 1
ATOM 9965 C C . GLY A 1 626 ? 121.432 -34.479 165.404 1.00 0.00 626 GLY B C 1
ATOM 9966 O O . GLY A 1 626 ? 120.594 -34.166 166.251 1.00 0.00 626 GLY B O 1
ATOM 9970 N N . ALA A 1 627 ? 121.074 -34.850 164.150 1.00 0.00 627 ALA B N 1
ATOM 9971 C CA . ALA A 1 627 ? 119.663 -34.912 163.797 1.00 0.00 627 ALA B CA 1
ATOM 9972 C C . ALA A 1 627 ? 119.645 -35.735 162.577 1.00 0.00 627 ALA B C 1
ATOM 9973 O O . ALA A 1 627 ? 120.516 -35.667 161.736 1.00 0.00 627 ALA B O 1
ATOM 9980 N N . GLU A 1 628 ? 118.593 -36.628 162.497 1.00 0.00 628 GLU B N 1
ATOM 9981 C CA . GLU A 1 628 ? 118.680 -37.895 161.932 1.00 0.00 628 GLU B CA 1
ATOM 9982 C C . GLU A 1 628 ? 117.427 -38.105 161.087 1.00 0.00 628 GLU B C 1
ATOM 9983 O O . GLU A 1 628 ? 116.332 -37.663 161.423 1.00 0.00 628 GLU B O 1
ATOM 9995 N N . GLU A 1 629 ? 117.709 -38.822 159.927 1.00 0.00 629 GLU B N 1
ATOM 9996 C CA . GLU A 1 629 ? 116.696 -38.924 158.882 1.00 0.00 629 GLU B CA 1
ATOM 9997 C C . GLU A 1 629 ? 115.943 -40.232 159.146 1.00 0.00 629 GLU B C 1
ATOM 9998 O O . GLU A 1 629 ? 114.750 -40.314 158.848 1.00 0.00 629 GLU B O 1
ATOM 10010 N N . LYS A 1 630 ? 116.667 -41.012 160.057 1.00 0.00 630 LYS B N 1
ATOM 10011 C CA . LYS A 1 630 ? 116.327 -42.332 160.562 1.00 0.00 630 LYS B CA 1
ATOM 10012 C C . LYS A 1 630 ? 116.677 -43.399 159.549 1.00 0.00 630 LYS B C 1
ATOM 10013 O O . LYS A 1 630 ? 117.385 -43.055 158.572 1.00 0.00 630 LYS B O 1
ATOM 10032 N N . GLY A 1 631 ? 116.240 -44.646 159.908 1.00 0.00 631 GLY B N 1
ATOM 10033 C CA . GLY A 1 631 ? 116.384 -45.883 159.172 1.00 0.00 631 GLY B CA 1
ATOM 10034 C C . GLY A 1 631 ? 117.753 -46.470 159.336 1.00 0.00 631 GLY B C 1
ATOM 10035 O O . GLY A 1 631 ? 118.596 -45.783 159.925 1.00 0.00 631 GLY B O 1
ATOM 10039 N N . GLY A 1 632 ? 117.937 -47.733 158.910 1.00 0.00 632 GLY B N 1
ATOM 10040 C CA . GLY A 1 632 ? 119.235 -48.305 158.793 1.00 0.00 632 GLY B CA 1
ATOM 10041 C C . GLY A 1 632 ? 119.673 -47.937 157.326 1.00 0.00 632 GLY B C 1
ATOM 10042 O O . GLY A 1 632 ? 119.033 -47.172 156.639 1.00 0.00 632 GLY B O 1
ATOM 10046 N N . GLY A 1 633 ? 120.848 -48.463 156.928 1.00 0.00 633 GLY B N 1
ATOM 10047 C CA . GLY A 1 633 ? 121.518 -48.169 155.658 1.00 0.00 633 GLY B CA 1
ATOM 10048 C C . GLY A 1 633 ? 122.489 -46.995 155.787 1.00 0.00 633 GLY B C 1
ATOM 10049 O O . GLY A 1 633 ? 122.627 -46.315 156.829 1.00 0.00 633 GLY B O 1
ATOM 10053 N N . GLY A 1 634 ? 123.316 -46.844 154.695 1.00 0.00 634 GLY B N 1
ATOM 10054 C CA . GLY A 1 634 ? 124.059 -45.762 154.218 1.00 0.00 634 GLY B CA 1
ATOM 10055 C C . GLY A 1 634 ? 125.405 -45.730 154.817 1.00 0.00 634 GLY B C 1
ATOM 10056 O O . GLY A 1 634 ? 125.675 -46.415 155.820 1.00 0.00 634 GLY B O 1
ATOM 10060 N N . LYS A 1 635 ? 126.237 -44.871 154.301 1.00 0.00 635 LYS B N 1
ATOM 10061 C CA . LYS A 1 635 ? 127.615 -44.574 154.690 1.00 0.00 635 LYS B CA 1
ATOM 10062 C C . LYS A 1 635 ? 127.664 -43.115 155.073 1.00 0.00 635 LYS B C 1
ATOM 10063 O O . LYS A 1 635 ? 126.894 -42.296 154.544 1.00 0.00 635 LYS B O 1
ATOM 10082 N N . GLY A 1 636 ? 128.501 -42.816 156.138 1.00 0.00 636 GLY B N 1
ATOM 10083 C CA . GLY A 1 636 ? 128.747 -41.494 156.595 1.00 0.00 636 GLY B CA 1
ATOM 10084 C C . GLY A 1 636 ? 127.687 -40.994 157.530 1.00 0.00 636 GLY B C 1
ATOM 10085 O O . GLY A 1 636 ? 126.643 -41.573 157.593 1.00 0.00 636 GLY B O 1
ATOM 10089 N N . GLY A 1 637 ? 127.965 -39.862 158.316 1.00 0.00 637 GLY B N 1
ATOM 10090 C CA . GLY A 1 637 ? 127.084 -39.246 159.215 1.00 0.00 637 GLY B CA 1
ATOM 10091 C C . GLY A 1 637 ? 127.358 -39.836 160.572 1.00 0.00 637 GLY B C 1
ATOM 10092 O O . GLY A 1 637 ? 128.178 -40.767 160.672 1.00 0.00 637 GLY B O 1
ATOM 10096 N N . GLY A 1 638 ? 126.765 -39.320 161.629 1.00 0.00 638 GLY B N 1
ATOM 10097 C CA . GLY A 1 638 ? 125.823 -38.262 161.531 1.00 0.00 638 GLY B CA 1
ATOM 10098 C C . GLY A 1 638 ? 124.447 -38.845 161.373 1.00 0.00 638 GLY B C 1
ATOM 10099 O O . GLY A 1 638 ? 124.123 -39.839 161.969 1.00 0.00 638 GLY B O 1
ATOM 10103 N N . GLY A 1 639 ? 123.515 -38.136 160.689 1.00 0.00 639 GLY B N 1
ATOM 10104 C CA . GLY A 1 639 ? 122.272 -38.758 160.375 1.00 0.00 639 GLY B CA 1
ATOM 10105 C C . GLY A 1 639 ? 121.822 -38.277 158.996 1.00 0.00 639 GLY B C 1
ATOM 10106 O O . GLY A 1 639 ? 120.660 -38.422 158.669 1.00 0.00 639 GLY B O 1
ATOM 10110 N N . ARG A 1 640 ? 122.845 -37.731 158.234 1.00 0.00 640 ARG B N 1
ATOM 10111 C CA . ARG A 1 640 ? 122.727 -37.966 156.857 1.00 0.00 640 ARG B CA 1
ATOM 10112 C C . ARG A 1 640 ? 124.006 -38.731 156.561 1.00 0.00 640 ARG B C 1
ATOM 10113 O O . ARG A 1 640 ? 125.028 -38.264 156.980 1.00 0.00 640 ARG B O 1
ATOM 10134 N N . LYS A 1 641 ? 124.015 -39.810 155.790 1.00 0.00 641 LYS B N 1
ATOM 10135 C CA . LYS A 1 641 ? 122.926 -40.675 155.340 1.00 0.00 641 LYS B CA 1
ATOM 10136 C C . LYS A 1 641 ? 123.161 -42.064 155.852 1.00 0.00 641 LYS B C 1
ATOM 10137 O O . LYS A 1 641 ? 124.274 -42.573 155.729 1.00 0.00 641 LYS B O 1
ATOM 10156 N N . LYS A 1 642 ? 122.150 -42.762 156.433 1.00 0.00 642 LYS B N 1
ATOM 10157 C CA . LYS A 1 642 ? 120.842 -42.270 156.888 1.00 0.00 642 LYS B CA 1
ATOM 10158 C C . LYS A 1 642 ? 120.750 -42.904 158.270 1.00 0.00 642 LYS B C 1
ATOM 10159 O O . LYS A 1 642 ? 121.137 -44.099 158.414 1.00 0.00 642 LYS B O 1
ATOM 10178 N N . GLY A 1 643 ? 120.356 -42.102 159.282 1.00 0.00 643 GLY B N 1
ATOM 10179 C CA . GLY A 1 643 ? 119.998 -42.586 160.509 1.00 0.00 643 GLY B CA 1
ATOM 10180 C C . GLY A 1 643 ? 121.233 -42.908 161.359 1.00 0.00 643 GLY B C 1
ATOM 10181 O O . GLY A 1 643 ? 122.199 -42.172 161.483 1.00 0.00 643 GLY B O 1
ATOM 10185 N N . ALA A 1 644 ? 121.244 -44.127 161.952 1.00 0.00 644 ALA B N 1
ATOM 10186 C CA . ALA A 1 644 ? 122.368 -44.750 162.589 1.00 0.00 644 ALA B CA 1
ATOM 10187 C C . ALA A 1 644 ? 122.905 -45.468 161.402 1.00 0.00 644 ALA B C 1
ATOM 10188 O O . ALA A 1 644 ? 122.286 -46.409 160.939 1.00 0.00 644 ALA B O 1
ATOM 10195 N N . SER A 1 645 ? 123.997 -44.925 160.851 1.00 0.00 645 SER B N 1
ATOM 10196 C CA . SER A 1 645 ? 124.548 -45.390 159.554 1.00 0.00 645 SER B CA 1
ATOM 10197 C C . SER A 1 645 ? 125.713 -46.262 159.931 1.00 0.00 645 SER B C 1
ATOM 10198 O O . SER A 1 645 ? 125.929 -47.265 159.368 1.00 0.00 645 SER B O 1
ATOM 10206 N N . PHE A 1 646 ? 126.276 -45.928 161.164 1.00 0.00 646 PHE B N 1
ATOM 10207 C CA . PHE A 1 646 ? 127.551 -46.235 161.659 1.00 0.00 646 PHE B CA 1
ATOM 10208 C C . PHE A 1 646 ? 128.592 -45.654 160.706 1.00 0.00 646 PHE B C 1
ATOM 10209 O O . PHE A 1 646 ? 128.842 -46.242 159.679 1.00 0.00 646 PHE B O 1
ATOM 10226 N N . GLN A 1 647 ? 129.242 -44.505 161.118 1.00 0.00 647 GLN B N 1
ATOM 10227 C CA . GLN A 1 647 ? 130.028 -43.556 160.395 1.00 0.00 647 GLN B CA 1
ATOM 10228 C C . GLN A 1 647 ? 131.056 -44.220 159.512 1.00 0.00 647 GLN B C 1
ATOM 10229 O O . GLN A 1 647 ? 131.781 -45.165 159.848 1.00 0.00 647 GLN B O 1
ATOM 10243 N N . THR A 1 648 ? 131.210 -43.581 158.330 1.00 0.00 648 THR B N 1
ATOM 10244 C CA . THR A 1 648 ? 132.074 -43.954 157.189 1.00 0.00 648 THR B CA 1
ATOM 10245 C C . THR A 1 648 ? 132.388 -42.645 156.475 1.00 0.00 648 THR B C 1
ATOM 10246 O O . THR A 1 648 ? 132.116 -42.389 155.301 1.00 0.00 648 THR B O 1
ATOM 10257 N N . VAL A 1 649 ? 133.011 -41.723 157.205 1.00 0.00 649 VAL B N 1
ATOM 10258 C CA . VAL A 1 649 ? 133.304 -40.371 156.833 1.00 0.00 649 VAL B CA 1
ATOM 10259 C C . VAL A 1 649 ? 134.499 -40.352 155.955 1.00 0.00 649 VAL B C 1
ATOM 10260 O O . VAL A 1 649 ? 134.820 -39.383 155.328 1.00 0.00 649 VAL B O 1
ATOM 10273 N N . SER A 1 650 ? 135.268 -41.533 155.948 1.00 0.00 650 SER B N 1
ATOM 10274 C CA . SER A 1 650 ? 136.450 -41.886 155.225 1.00 0.00 650 SER B CA 1
ATOM 10275 C C . SER A 1 650 ? 136.091 -42.008 153.729 1.00 0.00 650 SER B C 1
ATOM 10276 O O . SER A 1 650 ? 136.939 -42.028 152.788 1.00 0.00 650 SER B O 1
ATOM 10284 N N . ALA A 1 651 ? 134.858 -42.207 153.315 1.00 0.00 651 ALA B N 1
ATOM 10285 C CA . ALA A 1 651 ? 134.425 -42.413 151.970 1.00 0.00 651 ALA B CA 1
ATOM 10286 C C . ALA A 1 651 ? 134.135 -41.070 151.398 1.00 0.00 651 ALA B C 1
ATOM 10287 O O . ALA A 1 651 ? 134.387 -40.842 150.237 1.00 0.00 651 ALA B O 1
ATOM 10294 N N . LEU A 1 652 ? 133.557 -40.172 152.186 1.00 0.00 652 LEU B N 1
ATOM 10295 C CA . LEU A 1 652 ? 133.273 -38.772 151.932 1.00 0.00 652 LEU B CA 1
ATOM 10296 C C . LEU A 1 652 ? 134.546 -37.977 151.650 1.00 0.00 652 LEU B C 1
ATOM 10297 O O . LEU A 1 652 ? 134.567 -37.056 150.827 1.00 0.00 652 LEU B O 1
ATOM 10313 N N . TYR A 1 653 ? 135.582 -38.432 152.355 1.00 0.00 653 TYR B N 1
ATOM 10314 C CA . TYR A 1 653 ? 136.970 -38.097 152.276 1.00 0.00 653 TYR B CA 1
ATOM 10315 C C . TYR A 1 653 ? 137.722 -38.813 151.110 1.00 0.00 653 TYR B C 1
ATOM 10316 O O . TYR A 1 653 ? 138.938 -38.815 151.102 1.00 0.00 653 TYR B O 1
ATOM 10334 N N . ARG A 1 654 ? 137.047 -39.434 150.088 1.00 0.00 654 ARG B N 1
ATOM 10335 C CA . ARG A 1 654 ? 137.605 -39.826 148.810 1.00 0.00 654 ARG B CA 1
ATOM 10336 C C . ARG A 1 654 ? 137.367 -38.590 147.997 1.00 0.00 654 ARG B C 1
ATOM 10337 O O . ARG A 1 654 ? 138.226 -38.001 147.365 1.00 0.00 654 ARG B O 1
ATOM 10358 N N . GLU A 1 655 ? 136.023 -38.200 148.006 1.00 0.00 655 GLU B N 1
ATOM 10359 C CA . GLU A 1 655 ? 135.434 -37.142 147.248 1.00 0.00 655 GLU B CA 1
ATOM 10360 C C . GLU A 1 655 ? 136.228 -35.916 147.347 1.00 0.00 655 GLU B C 1
ATOM 10361 O O . GLU A 1 655 ? 136.815 -35.447 146.330 1.00 0.00 655 GLU B O 1
ATOM 10373 N N . GLN A 1 656 ? 136.302 -35.402 148.584 1.00 0.00 656 GLN B N 1
ATOM 10374 C CA . GLN A 1 656 ? 137.080 -34.205 148.923 1.00 0.00 656 GLN B CA 1
ATOM 10375 C C . GLN A 1 656 ? 138.536 -34.284 148.750 1.00 0.00 656 GLN B C 1
ATOM 10376 O O . GLN A 1 656 ? 139.206 -33.314 148.445 1.00 0.00 656 GLN B O 1
ATOM 10390 N N . LEU A 1 657 ? 139.004 -35.495 148.890 1.00 0.00 657 LEU B N 1
ATOM 10391 C CA . LEU A 1 657 ? 140.430 -35.808 148.782 1.00 0.00 657 LEU B CA 1
ATOM 10392 C C . LEU A 1 657 ? 140.933 -35.510 147.348 1.00 0.00 657 LEU B C 1
ATOM 10393 O O . LEU A 1 657 ? 142.076 -35.054 147.217 1.00 0.00 657 LEU B O 1
ATOM 10409 N N . ASN A 1 658 ? 140.065 -35.778 146.313 1.00 0.00 658 ASN B N 1
ATOM 10410 C CA . ASN A 1 658 ? 140.367 -35.490 144.904 1.00 0.00 658 ASN B CA 1
ATOM 10411 C C . ASN A 1 658 ? 140.634 -33.972 144.816 1.00 0.00 658 ASN B C 1
ATOM 10412 O O . ASN A 1 658 ? 141.646 -33.482 144.295 1.00 0.00 658 ASN B O 1
ATOM 10423 N N . ARG A 1 659 ? 139.744 -33.226 145.483 1.00 0.00 659 ARG B N 1
ATOM 10424 C CA . ARG A 1 659 ? 139.650 -31.775 145.407 1.00 0.00 659 ARG B CA 1
ATOM 10425 C C . ARG A 1 659 ? 140.802 -30.972 146.023 1.00 0.00 659 ARG B C 1
ATOM 10426 O O . ARG A 1 659 ? 141.070 -29.828 145.606 1.00 0.00 659 ARG B O 1
ATOM 10447 N N . LEU A 1 660 ? 141.429 -31.546 147.056 1.00 0.00 660 LEU B N 1
ATOM 10448 C CA . LEU A 1 660 ? 142.539 -30.948 147.650 1.00 0.00 660 LEU B CA 1
ATOM 10449 C C . LEU A 1 660 ? 143.716 -31.222 146.726 1.00 0.00 660 LEU B C 1
ATOM 10450 O O . LEU A 1 660 ? 144.443 -30.304 146.471 1.00 0.00 660 LEU B O 1
ATOM 10466 N N . MET A 1 661 ? 143.847 -32.493 146.217 1.00 0.00 661 MET B N 1
ATOM 10467 C CA . MET A 1 661 ? 145.088 -33.085 145.699 1.00 0.00 661 MET B CA 1
ATOM 10468 C C . MET A 1 661 ? 145.374 -32.436 144.343 1.00 0.00 661 MET B C 1
ATOM 10469 O O . MET A 1 661 ? 146.472 -31.952 144.122 1.00 0.00 661 MET B O 1
ATOM 10483 N N . ALA A 1 662 ? 144.414 -32.453 143.354 1.00 0.00 662 ALA B N 1
ATOM 10484 C CA . ALA A 1 662 ? 144.635 -32.068 141.985 1.00 0.00 662 ALA B CA 1
ATOM 10485 C C . ALA A 1 662 ? 145.085 -30.653 141.762 1.00 0.00 662 ALA B C 1
ATOM 10486 O O . ALA A 1 662 ? 145.859 -30.425 140.857 1.00 0.00 662 ALA B O 1
ATOM 10493 N N . SER A 1 663 ? 144.464 -29.630 142.510 1.00 0.00 663 SER B N 1
ATOM 10494 C CA . SER A 1 663 ? 144.947 -28.252 142.298 1.00 0.00 663 SER B CA 1
ATOM 10495 C C . SER A 1 663 ? 146.415 -28.114 142.666 1.00 0.00 663 SER B C 1
ATOM 10496 O O . SER A 1 663 ? 147.145 -27.357 141.994 1.00 0.00 663 SER B O 1
ATOM 10504 N N . LEU A 1 664 ? 146.812 -28.729 143.779 1.00 0.00 664 LEU B N 1
ATOM 10505 C CA . LEU A 1 664 ? 148.115 -28.686 144.334 1.00 0.00 664 LEU B CA 1
ATOM 10506 C C . LEU A 1 664 ? 149.147 -29.385 143.485 1.00 0.00 664 LEU B C 1
ATOM 10507 O O . LEU A 1 664 ? 150.361 -29.189 143.730 1.00 0.00 664 LEU B O 1
ATOM 10523 N N . HIS A 1 665 ? 148.613 -30.278 142.600 1.00 0.00 665 HIS B N 1
ATOM 10524 C CA . HIS A 1 665 ? 149.450 -30.962 141.652 1.00 0.00 665 HIS B CA 1
ATOM 10525 C C . HIS A 1 665 ? 150.070 -30.037 140.657 1.00 0.00 665 HIS B C 1
ATOM 10526 O O . HIS A 1 665 ? 151.251 -30.183 140.249 1.00 0.00 665 HIS B O 1
ATOM 10540 N N . SER A 1 666 ? 149.243 -29.052 140.142 1.00 0.00 666 SER B N 1
ATOM 10541 C CA . SER A 1 666 ? 149.642 -28.111 139.108 1.00 0.00 666 SER B CA 1
ATOM 10542 C C . SER A 1 666 ? 150.425 -26.927 139.519 1.00 0.00 666 SER B C 1
ATOM 10543 O O . SER A 1 666 ? 150.772 -26.097 138.703 1.00 0.00 666 SER B O 1
ATOM 10551 N N . THR A 1 667 ? 150.685 -26.676 140.815 1.00 0.00 667 THR B N 1
ATOM 10552 C CA . THR A 1 667 ? 151.435 -25.570 141.328 1.00 0.00 667 THR B CA 1
ATOM 10553 C C . THR A 1 667 ? 152.910 -25.834 141.295 1.00 0.00 667 THR B C 1
ATOM 10554 O O . THR A 1 667 ? 153.402 -26.950 141.520 1.00 0.00 667 THR B O 1
ATOM 10565 N N . GLN A 1 668 ? 153.682 -24.779 140.881 1.00 0.00 668 GLN B N 1
ATOM 10566 C CA . GLN A 1 668 ? 155.121 -24.776 140.808 1.00 0.00 668 GLN B CA 1
ATOM 10567 C C . GLN A 1 668 ? 155.789 -24.851 142.205 1.00 0.00 668 GLN B C 1
ATOM 10568 O O . GLN A 1 668 ? 155.376 -24.142 143.133 1.00 0.00 668 GLN B O 1
ATOM 10582 N N . PRO A 1 669 ? 156.703 -25.832 142.369 1.00 0.00 669 PRO B N 1
ATOM 10583 C CA . PRO A 1 669 ? 157.378 -26.222 143.597 1.00 0.00 669 PRO B CA 1
ATOM 10584 C C . PRO A 1 669 ? 158.368 -25.187 144.266 1.00 0.00 669 PRO B C 1
ATOM 10585 O O . PRO A 1 669 ? 159.374 -24.805 143.701 1.00 0.00 669 PRO B O 1
ATOM 10596 N N . HIS A 1 670 ? 158.102 -24.985 145.593 1.00 0.00 670 HIS B N 1
ATOM 10597 C CA . HIS A 1 670 ? 159.118 -24.753 146.645 1.00 0.00 670 HIS B CA 1
ATOM 10598 C C . HIS A 1 670 ? 158.775 -25.986 147.523 1.00 0.00 670 HIS B C 1
ATOM 10599 O O . HIS A 1 670 ? 157.650 -26.349 147.660 1.00 0.00 670 HIS B O 1
ATOM 10613 N N . PHE A 1 671 ? 159.774 -26.601 148.116 1.00 0.00 671 PHE B N 1
ATOM 10614 C CA . PHE A 1 671 ? 159.622 -27.877 148.787 1.00 0.00 671 PHE B CA 1
ATOM 10615 C C . PHE A 1 671 ? 160.413 -27.795 150.023 1.00 0.00 671 PHE B C 1
ATOM 10616 O O . PHE A 1 671 ? 161.323 -26.955 150.092 1.00 0.00 671 PHE B O 1
ATOM 10633 N N . VAL A 1 672 ? 160.054 -28.533 151.096 1.00 0.00 672 VAL B N 1
ATOM 10634 C CA . VAL A 1 672 ? 160.810 -28.765 152.260 1.00 0.00 672 VAL B CA 1
ATOM 10635 C C . VAL A 1 672 ? 160.605 -30.231 152.617 1.00 0.00 672 VAL B C 1
ATOM 10636 O O . VAL A 1 672 ? 159.508 -30.672 152.966 1.00 0.00 672 VAL B O 1
ATOM 10649 N N . ARG A 1 673 ? 161.665 -31.026 152.577 1.00 0.00 673 ARG B N 1
ATOM 10650 C CA . ARG A 1 673 ? 161.624 -32.406 152.892 1.00 0.00 673 ARG B CA 1
ATOM 10651 C C . ARG A 1 673 ? 162.030 -32.647 154.299 1.00 0.00 673 ARG B C 1
ATOM 10652 O O . ARG A 1 673 ? 163.198 -32.713 154.611 1.00 0.00 673 ARG B O 1
ATOM 10673 N N . CYS A 1 674 ? 161.099 -32.662 155.226 1.00 0.00 674 CYS B N 1
ATOM 10674 C CA . CYS A 1 674 ? 161.428 -32.717 156.675 1.00 0.00 674 CYS B CA 1
ATOM 10675 C C . CYS A 1 674 ? 161.824 -34.064 157.151 1.00 0.00 674 CYS B C 1
ATOM 10676 O O . CYS A 1 674 ? 161.055 -35.002 157.080 1.00 0.00 674 CYS B O 1
ATOM 10684 N N . ILE A 1 675 ? 163.118 -34.151 157.632 1.00 0.00 675 ILE B N 1
ATOM 10685 C CA . ILE A 1 675 ? 163.859 -35.338 157.989 1.00 0.00 675 ILE B CA 1
ATOM 10686 C C . ILE A 1 675 ? 163.829 -35.374 159.510 1.00 0.00 675 ILE B C 1
ATOM 10687 O O . ILE A 1 675 ? 163.775 -34.351 160.179 1.00 0.00 675 ILE B O 1
ATOM 10703 N N . ILE A 1 676 ? 163.885 -36.588 160.109 1.00 0.00 676 ILE B N 1
ATOM 10704 C CA . ILE A 1 676 ? 163.971 -36.715 161.538 1.00 0.00 676 ILE B CA 1
ATOM 10705 C C . ILE A 1 676 ? 165.411 -36.412 161.855 1.00 0.00 676 ILE B C 1
ATOM 10706 O O . ILE A 1 676 ? 166.205 -37.324 161.613 1.00 0.00 676 ILE B O 1
ATOM 10722 N N . PRO A 1 677 ? 165.852 -35.409 162.604 1.00 0.00 677 PRO B N 1
ATOM 10723 C CA . PRO A 1 677 ? 167.273 -35.358 162.998 1.00 0.00 677 PRO B CA 1
ATOM 10724 C C . PRO A 1 677 ? 167.534 -36.359 164.073 1.00 0.00 677 PRO B C 1
ATOM 10725 O O . PRO A 1 677 ? 168.273 -37.258 163.743 1.00 0.00 677 PRO B O 1
ATOM 10736 N N . ASN A 1 678 ? 166.911 -36.148 165.314 1.00 0.00 678 ASN B N 1
ATOM 10737 C CA . ASN A 1 678 ? 167.007 -37.069 166.413 1.00 0.00 678 ASN B CA 1
ATOM 10738 C C . ASN A 1 678 ? 165.595 -37.085 166.993 1.00 0.00 678 ASN B C 1
ATOM 10739 O O . ASN A 1 678 ? 164.730 -36.266 166.647 1.00 0.00 678 ASN B O 1
ATOM 10750 N N . GLU A 1 679 ? 165.272 -38.204 167.733 1.00 0.00 679 GLU B N 1
ATOM 10751 C CA . GLU A 1 679 ? 164.058 -38.412 168.457 1.00 0.00 679 GLU B CA 1
ATOM 10752 C C . GLU A 1 679 ? 163.805 -37.505 169.598 1.00 0.00 679 GLU B C 1
ATOM 10753 O O . GLU A 1 679 ? 162.679 -37.136 169.919 1.00 0.00 679 GLU B O 1
ATOM 10765 N N . LEU A 1 680 ? 164.856 -37.047 170.313 1.00 0.00 680 LEU B N 1
ATOM 10766 C CA . LEU A 1 680 ? 164.679 -36.299 171.580 1.00 0.00 680 LEU B CA 1
ATOM 10767 C C . LEU A 1 680 ? 164.210 -34.871 171.257 1.00 0.00 680 LEU B C 1
ATOM 10768 O O . LEU A 1 680 ? 163.513 -34.176 172.019 1.00 0.00 680 LEU B O 1
ATOM 10784 N N . LYS A 1 681 ? 164.479 -34.386 170.020 1.00 0.00 681 LYS B N 1
ATOM 10785 C CA . LYS A 1 681 ? 163.977 -33.161 169.357 1.00 0.00 681 LYS B CA 1
ATOM 10786 C C . LYS A 1 681 ? 164.661 -31.961 169.937 1.00 0.00 681 LYS B C 1
ATOM 10787 O O . LYS A 1 681 ? 164.019 -31.036 170.431 1.00 0.00 681 LYS B O 1
ATOM 10806 N N . GLN A 1 682 ? 166.047 -31.876 169.846 1.00 0.00 682 GLN B N 1
ATOM 10807 C CA . GLN A 1 682 ? 166.923 -31.094 170.742 1.00 0.00 682 GLN B CA 1
ATOM 10808 C C . GLN A 1 682 ? 168.093 -30.629 169.893 1.00 0.00 682 GLN B C 1
ATOM 10809 O O . GLN A 1 682 ? 168.593 -31.484 169.063 1.00 0.00 682 GLN B O 1
ATOM 10823 N N . PRO A 1 683 ? 168.499 -29.411 169.911 1.00 0.00 683 PRO B N 1
ATOM 10824 C CA . PRO A 1 683 ? 169.615 -28.946 169.159 1.00 0.00 683 PRO B CA 1
ATOM 10825 C C . PRO A 1 683 ? 170.927 -29.547 169.671 1.00 0.00 683 PRO B C 1
ATOM 10826 O O . PRO A 1 683 ? 171.180 -29.556 170.859 1.00 0.00 683 PRO B O 1
ATOM 10837 N N . GLY A 1 684 ? 171.762 -30.021 168.687 1.00 0.00 684 GLY B N 1
ATOM 10838 C CA . GLY A 1 684 ? 173.119 -30.443 168.804 1.00 0.00 684 GLY B CA 1
ATOM 10839 C C . GLY A 1 684 ? 173.134 -31.935 168.889 1.00 0.00 684 GLY B C 1
ATOM 10840 O O . GLY A 1 684 ? 174.110 -32.527 169.185 1.00 0.00 684 GLY B O 1
ATOM 10844 N N . VAL A 1 685 ? 171.995 -32.574 168.666 1.00 0.00 685 VAL B N 1
ATOM 10845 C CA . VAL A 1 685 ? 171.922 -34.035 168.681 1.00 0.00 685 VAL B CA 1
ATOM 10846 C C . VAL A 1 685 ? 171.313 -34.271 167.357 1.00 0.00 685 VAL B C 1
ATOM 10847 O O . VAL A 1 685 ? 170.258 -33.779 166.958 1.00 0.00 685 VAL B O 1
ATOM 10860 N N . ILE A 1 686 ? 172.012 -35.148 166.622 1.00 0.00 686 ILE B N 1
ATOM 10861 C CA . ILE A 1 686 ? 171.421 -35.634 165.386 1.00 0.00 686 ILE B CA 1
ATOM 10862 C C . ILE A 1 686 ? 171.959 -37.025 165.289 1.00 0.00 686 ILE B C 1
ATOM 10863 O O . ILE A 1 686 ? 173.020 -37.377 165.775 1.00 0.00 686 ILE B O 1
ATOM 10879 N N . ASP A 1 687 ? 171.146 -37.893 164.709 1.00 0.00 687 ASP B N 1
ATOM 10880 C CA . ASP A 1 687 ? 171.418 -39.259 164.519 1.00 0.00 687 ASP B CA 1
ATOM 10881 C C . ASP A 1 687 ? 171.649 -39.478 163.097 1.00 0.00 687 ASP B C 1
ATOM 10882 O O . ASP A 1 687 ? 170.969 -38.912 162.259 1.00 0.00 687 ASP B O 1
ATOM 10891 N N . SER A 1 688 ? 172.644 -40.341 162.819 1.00 0.00 688 SER B N 1
ATOM 10892 C CA . SER A 1 688 ? 173.075 -40.712 161.500 1.00 0.00 688 SER B CA 1
ATOM 10893 C C . SER A 1 688 ? 172.192 -41.761 160.935 1.00 0.00 688 SER B C 1
ATOM 10894 O O . SER A 1 688 ? 171.877 -41.774 159.684 1.00 0.00 688 SER B O 1
ATOM 10902 N N . GLY A 1 689 ? 171.802 -42.716 161.746 1.00 0.00 689 GLY B N 1
ATOM 10903 C CA . GLY A 1 689 ? 171.093 -43.904 161.372 1.00 0.00 689 GLY B CA 1
ATOM 10904 C C . GLY A 1 689 ? 169.710 -43.639 160.771 1.00 0.00 689 GLY B C 1
ATOM 10905 O O . GLY A 1 689 ? 169.235 -44.240 159.842 1.00 0.00 689 GLY B O 1
ATOM 10909 N N . LEU A 1 690 ? 168.955 -42.676 161.429 1.00 0.00 690 LEU B N 1
ATOM 10910 C CA . LEU A 1 690 ? 167.581 -42.140 161.100 1.00 0.00 690 LEU B CA 1
ATOM 10911 C C . LEU A 1 690 ? 167.668 -41.498 159.739 1.00 0.00 690 LEU B C 1
ATOM 10912 O O . LEU A 1 690 ? 167.029 -41.979 158.772 1.00 0.00 690 LEU B O 1
ATOM 10928 N N . VAL A 1 691 ? 168.550 -40.506 159.569 1.00 0.00 691 VAL B N 1
ATOM 10929 C CA . VAL A 1 691 ? 168.753 -39.646 158.363 1.00 0.00 691 VAL B CA 1
ATOM 10930 C C . VAL A 1 691 ? 169.221 -40.497 157.171 1.00 0.00 691 VAL B C 1
ATOM 10931 O O . VAL A 1 691 ? 168.699 -40.310 156.103 1.00 0.00 691 VAL B O 1
ATOM 10944 N N . MET A 1 692 ? 170.073 -41.481 157.419 1.00 0.00 692 MET B N 1
ATOM 10945 C CA . MET A 1 692 ? 170.496 -42.438 156.425 1.00 0.00 692 MET B CA 1
ATOM 10946 C C . MET A 1 692 ? 169.356 -43.159 155.829 1.00 0.00 692 MET B C 1
ATOM 10947 O O . MET A 1 692 ? 169.336 -43.214 154.612 1.00 0.00 692 MET B O 1
ATOM 10961 N N . HIS A 1 693 ? 168.463 -43.725 156.712 1.00 0.00 693 HIS B N 1
ATOM 10962 C CA . HIS A 1 693 ? 167.226 -44.439 156.367 1.00 0.00 693 HIS B CA 1
ATOM 10963 C C . HIS A 1 693 ? 166.225 -43.517 155.579 1.00 0.00 693 HIS B C 1
ATOM 10964 O O . HIS A 1 693 ? 165.811 -43.874 154.474 1.00 0.00 693 HIS B O 1
ATOM 10978 N N . GLN A 1 694 ? 165.856 -42.264 156.052 1.00 0.00 694 GLN B N 1
ATOM 10979 C CA . GLN A 1 694 ? 164.844 -41.373 155.546 1.00 0.00 694 GLN B CA 1
ATOM 10980 C C . GLN A 1 694 ? 165.308 -41.001 154.107 1.00 0.00 694 GLN B C 1
ATOM 10981 O O . GLN A 1 694 ? 164.429 -40.972 153.212 1.00 0.00 694 GLN B O 1
ATOM 10995 N N . LEU A 1 695 ? 166.591 -40.690 153.842 1.00 0.00 695 LEU B N 1
ATOM 10996 C CA . LEU A 1 695 ? 167.063 -40.318 152.586 1.00 0.00 695 LEU B CA 1
ATOM 10997 C C . LEU A 1 695 ? 167.159 -41.351 151.544 1.00 0.00 695 LEU B C 1
ATOM 10998 O O . LEU A 1 695 ? 167.292 -40.919 150.404 1.00 0.00 695 LEU B O 1
ATOM 11014 N N . THR A 1 696 ? 167.298 -42.626 151.843 1.00 0.00 696 THR B N 1
ATOM 11015 C CA . THR A 1 696 ? 167.296 -43.696 150.853 1.00 0.00 696 THR B CA 1
ATOM 11016 C C . THR A 1 696 ? 165.927 -43.898 150.253 1.00 0.00 696 THR B C 1
ATOM 11017 O O . THR A 1 696 ? 165.806 -44.146 149.066 1.00 0.00 696 THR B O 1
ATOM 11028 N N . CYS A 1 697 ? 164.837 -43.677 151.042 1.00 0.00 697 CYS B N 1
ATOM 11029 C CA . CYS A 1 697 ? 163.441 -43.781 150.644 1.00 0.00 697 CYS B CA 1
ATOM 11030 C C . CYS A 1 697 ? 163.044 -42.470 150.043 1.00 0.00 697 CYS B C 1
ATOM 11031 O O . CYS A 1 697 ? 162.101 -42.501 149.228 1.00 0.00 697 CYS B O 1
ATOM 11039 N N . ASN A 1 698 ? 163.751 -41.377 150.357 1.00 0.00 698 ASN B N 1
ATOM 11040 C CA . ASN A 1 698 ? 163.426 -40.105 149.696 1.00 0.00 698 ASN B CA 1
ATOM 11041 C C . ASN A 1 698 ? 164.323 -39.845 148.494 1.00 0.00 698 ASN B C 1
ATOM 11042 O O . ASN A 1 698 ? 164.495 -38.636 148.208 1.00 0.00 698 ASN B O 1
ATOM 11053 N N . GLY A 1 699 ? 164.818 -40.892 147.797 1.00 0.00 699 GLY B N 1
ATOM 11054 C CA . GLY A 1 699 ? 165.540 -40.885 146.544 1.00 0.00 699 GLY B CA 1
ATOM 11055 C C . GLY A 1 699 ? 166.525 -39.706 146.400 1.00 0.00 699 GLY B C 1
ATOM 11056 O O . GLY A 1 699 ? 166.325 -38.813 145.581 1.00 0.00 699 GLY B O 1
ATOM 11060 N N . VAL A 1 700 ? 167.532 -39.704 147.296 1.00 0.00 700 VAL B N 1
ATOM 11061 C CA . VAL A 1 700 ? 168.390 -38.509 147.510 1.00 0.00 700 VAL B CA 1
ATOM 11062 C C . VAL A 1 700 ? 169.334 -38.290 146.348 1.00 0.00 700 VAL B C 1
ATOM 11063 O O . VAL A 1 700 ? 169.828 -37.234 146.099 1.00 0.00 700 VAL B O 1
ATOM 11076 N N . LEU A 1 701 ? 169.620 -39.307 145.522 1.00 0.00 701 LEU B N 1
ATOM 11077 C CA . LEU A 1 701 ? 170.598 -39.213 144.386 1.00 0.00 701 LEU B CA 1
ATOM 11078 C C . LEU A 1 701 ? 170.000 -38.328 143.309 1.00 0.00 701 LEU B C 1
ATOM 11079 O O . LEU A 1 701 ? 170.474 -37.210 143.141 1.00 0.00 701 LEU B O 1
ATOM 11095 N N . GLU A 1 702 ? 168.951 -38.868 142.647 1.00 0.00 702 GLU B N 1
ATOM 11096 C CA . GLU A 1 702 ? 167.980 -38.166 141.802 1.00 0.00 702 GLU B CA 1
ATOM 11097 C C . GLU A 1 702 ? 167.593 -36.775 142.352 1.00 0.00 702 GLU B C 1
ATOM 11098 O O . GLU A 1 702 ? 167.370 -35.860 141.567 1.00 0.00 702 GLU B O 1
ATOM 11110 N N . GLY A 1 703 ? 167.422 -36.743 143.683 1.00 0.00 703 GLY B N 1
ATOM 11111 C CA . GLY A 1 703 ? 166.950 -35.482 144.253 1.00 0.00 703 GLY B CA 1
ATOM 11112 C C . GLY A 1 703 ? 167.932 -34.299 144.282 1.00 0.00 703 GLY B C 1
ATOM 11113 O O . GLY A 1 703 ? 167.427 -33.177 144.369 1.00 0.00 703 GLY B O 1
ATOM 11117 N N . ILE A 1 704 ? 169.277 -34.529 144.161 1.00 0.00 704 ILE B N 1
ATOM 11118 C CA . ILE A 1 704 ? 170.390 -33.675 143.851 1.00 0.00 704 ILE B CA 1
ATOM 11119 C C . ILE A 1 704 ? 170.778 -33.528 142.322 1.00 0.00 704 ILE B C 1
ATOM 11120 O O . ILE A 1 704 ? 171.443 -32.544 141.988 1.00 0.00 704 ILE B O 1
ATOM 11136 N N . ARG A 1 705 ? 170.384 -34.482 141.424 1.00 0.00 705 ARG B N 1
ATOM 11137 C CA . ARG A 1 705 ? 170.713 -34.450 140.019 1.00 0.00 705 ARG B CA 1
ATOM 11138 C C . ARG A 1 705 ? 170.112 -33.368 139.241 1.00 0.00 705 ARG B C 1
ATOM 11139 O O . ARG A 1 705 ? 170.761 -32.932 138.245 1.00 0.00 705 ARG B O 1
ATOM 11160 N N . ILE A 1 706 ? 168.956 -32.911 139.630 1.00 0.00 706 ILE B N 1
ATOM 11161 C CA . ILE A 1 706 ? 168.287 -31.802 138.985 1.00 0.00 706 ILE B CA 1
ATOM 11162 C C . ILE A 1 706 ? 168.697 -30.592 139.882 1.00 0.00 706 ILE B C 1
ATOM 11163 O O . ILE A 1 706 ? 169.152 -29.568 139.336 1.00 0.00 706 ILE B O 1
ATOM 11179 N N . CYS A 1 707 ? 168.579 -30.703 141.258 1.00 0.00 707 CYS B N 1
ATOM 11180 C CA . CYS A 1 707 ? 168.797 -29.715 142.188 1.00 0.00 707 CYS B CA 1
ATOM 11181 C C . CYS A 1 707 ? 170.293 -29.578 142.389 1.00 0.00 707 CYS B C 1
ATOM 11182 O O . CYS A 1 707 ? 170.714 -29.347 143.501 1.00 0.00 707 CYS B O 1
ATOM 11190 N N . ARG A 1 708 ? 171.133 -29.822 141.392 1.00 0.00 708 ARG B N 1
ATOM 11191 C CA . ARG A 1 708 ? 172.495 -29.465 141.502 1.00 0.00 708 ARG B CA 1
ATOM 11192 C C . ARG A 1 708 ? 172.682 -28.065 141.058 1.00 0.00 708 ARG B C 1
ATOM 11193 O O . ARG A 1 708 ? 173.708 -27.412 141.292 1.00 0.00 708 ARG B O 1
ATOM 11214 N N . LYS A 1 709 ? 171.585 -27.510 140.491 1.00 0.00 709 LYS B N 1
ATOM 11215 C CA . LYS A 1 709 ? 171.487 -26.124 140.182 1.00 0.00 709 LYS B CA 1
ATOM 11216 C C . LYS A 1 709 ? 170.412 -25.405 141.035 1.00 0.00 709 LYS B C 1
ATOM 11217 O O . LYS A 1 709 ? 169.927 -24.333 140.657 1.00 0.00 709 LYS B O 1
ATOM 11236 N N . GLY A 1 710 ? 170.001 -26.016 142.194 1.00 0.00 710 GLY B N 1
ATOM 11237 C CA . GLY A 1 710 ? 168.935 -25.522 143.077 1.00 0.00 710 GLY B CA 1
ATOM 11238 C C . GLY A 1 710 ? 168.954 -24.097 143.333 1.00 0.00 710 GLY B C 1
ATOM 11239 O O . GLY A 1 710 ? 170.046 -23.690 143.640 1.00 0.00 710 GLY B O 1
ATOM 11243 N N . PHE A 1 711 ? 167.877 -23.337 143.249 1.00 0.00 711 PHE B N 1
ATOM 11244 C CA . PHE A 1 711 ? 167.919 -21.874 143.566 1.00 0.00 711 PHE B CA 1
ATOM 11245 C C . PHE A 1 711 ? 166.680 -21.733 144.503 1.00 0.00 711 PHE B C 1
ATOM 11246 O O . PHE A 1 711 ? 165.546 -21.979 144.140 1.00 0.00 711 PHE B O 1
ATOM 11263 N N . PRO A 1 712 ? 166.910 -21.316 145.755 1.00 0.00 712 PRO B N 1
ATOM 11264 C CA . PRO A 1 712 ? 165.752 -21.107 146.642 1.00 0.00 712 PRO B CA 1
ATOM 11265 C C . PRO A 1 712 ? 165.804 -19.670 147.082 1.00 0.00 712 PRO B C 1
ATOM 11266 O O . PRO A 1 712 ? 165.086 -19.252 147.996 1.00 0.00 712 PRO B O 1
ATOM 11277 N N . ASN A 1 713 ? 166.614 -18.854 146.384 1.00 0.00 713 ASN B N 1
ATOM 11278 C CA . ASN A 1 713 ? 166.472 -17.367 146.401 1.00 0.00 713 ASN B CA 1
ATOM 11279 C C . ASN A 1 713 ? 166.142 -16.990 144.963 1.00 0.00 713 ASN B C 1
ATOM 11280 O O . ASN A 1 713 ? 166.778 -17.411 144.024 1.00 0.00 713 ASN B O 1
ATOM 11291 N N . ARG A 1 714 ? 165.091 -16.149 144.870 1.00 0.00 714 ARG B N 1
ATOM 11292 C CA . ARG A 1 714 ? 164.635 -15.614 143.646 1.00 0.00 714 ARG B CA 1
ATOM 11293 C C . ARG A 1 714 ? 164.005 -14.270 143.975 1.00 0.00 714 ARG B C 1
ATOM 11294 O O . ARG A 1 714 ? 163.131 -14.179 144.861 1.00 0.00 714 ARG B O 1
ATOM 11315 N N . MET A 1 715 ? 164.585 -13.260 143.311 1.00 0.00 715 MET B N 1
ATOM 11316 C CA . MET A 1 715 ? 164.271 -11.817 143.588 1.00 0.00 715 MET B CA 1
ATOM 11317 C C . MET A 1 715 ? 164.120 -11.034 142.361 1.00 0.00 715 MET B C 1
ATOM 11318 O O . MET A 1 715 ? 163.568 -11.595 141.342 1.00 0.00 715 MET B O 1
ATOM 11332 N N . VAL A 1 716 ? 164.538 -9.720 142.287 1.00 0.00 716 VAL B N 1
ATOM 11333 C CA . VAL A 1 716 ? 164.443 -8.788 141.177 1.00 0.00 716 VAL B CA 1
ATOM 11334 C C . VAL A 1 716 ? 165.873 -8.370 140.923 1.00 0.00 716 VAL B C 1
ATOM 11335 O O . VAL A 1 716 ? 166.528 -7.977 141.871 1.00 0.00 716 VAL B O 1
ATOM 11348 N N . TYR A 1 717 ? 166.344 -8.512 139.724 1.00 0.00 717 TYR B N 1
ATOM 11349 C CA . TYR A 1 717 ? 167.645 -8.081 139.261 1.00 0.00 717 TYR B CA 1
ATOM 11350 C C . TYR A 1 717 ? 167.901 -6.621 139.350 1.00 0.00 717 TYR B C 1
ATOM 11351 O O . TYR A 1 717 ? 168.968 -6.190 139.784 1.00 0.00 717 TYR B O 1
ATOM 11369 N N . PRO A 1 718 ? 166.957 -5.732 139.074 1.00 0.00 718 PRO B N 1
ATOM 11370 C CA . PRO A 1 718 ? 167.053 -4.314 139.454 1.00 0.00 718 PRO B CA 1
ATOM 11371 C C . PRO A 1 718 ? 167.389 -4.092 140.930 1.00 0.00 718 PRO B C 1
ATOM 11372 O O . PRO A 1 718 ? 168.144 -3.144 141.195 1.00 0.00 718 PRO B O 1
ATOM 11383 N N . ASP A 1 719 ? 166.716 -4.892 141.801 1.00 0.00 719 ASP B N 1
ATOM 11384 C CA . ASP A 1 719 ? 166.630 -4.648 143.303 1.00 0.00 719 ASP B CA 1
ATOM 11385 C C . ASP A 1 719 ? 168.074 -4.786 143.871 1.00 0.00 719 ASP B C 1
ATOM 11386 O O . ASP A 1 719 ? 168.690 -3.805 144.318 1.00 0.00 719 ASP B O 1
ATOM 11395 N N . PHE A 1 720 ? 168.697 -5.938 143.680 1.00 0.00 720 PHE B N 1
ATOM 11396 C CA . PHE A 1 720 ? 170.081 -6.429 143.846 1.00 0.00 720 PHE B CA 1
ATOM 11397 C C . PHE A 1 720 ? 171.160 -5.574 143.153 1.00 0.00 720 PHE B C 1
ATOM 11398 O O . PHE A 1 720 ? 172.196 -5.409 143.736 1.00 0.00 720 PHE B O 1
ATOM 11415 N N . LYS A 1 721 ? 170.876 -4.970 141.908 1.00 0.00 721 LYS B N 1
ATOM 11416 C CA . LYS A 1 721 ? 171.757 -3.988 141.259 1.00 0.00 721 LYS B CA 1
ATOM 11417 C C . LYS A 1 721 ? 171.840 -2.742 142.082 1.00 0.00 721 LYS B C 1
ATOM 11418 O O . LYS A 1 721 ? 172.904 -2.190 142.221 1.00 0.00 721 LYS B O 1
ATOM 11437 N N . GLN A 1 722 ? 170.650 -2.312 142.585 1.00 0.00 722 GLN B N 1
ATOM 11438 C CA . GLN A 1 722 ? 170.392 -1.137 143.388 1.00 0.00 722 GLN B CA 1
ATOM 11439 C C . GLN A 1 722 ? 170.989 -1.325 144.813 1.00 0.00 722 GLN B C 1
ATOM 11440 O O . GLN A 1 722 ? 171.308 -0.341 145.460 1.00 0.00 722 GLN B O 1
ATOM 11454 N N . ARG A 1 723 ? 171.191 -2.562 145.436 1.00 0.00 723 ARG B N 1
ATOM 11455 C CA . ARG A 1 723 ? 171.556 -2.770 146.819 1.00 0.00 723 ARG B CA 1
ATOM 11456 C C . ARG A 1 723 ? 173.075 -2.590 146.823 1.00 0.00 723 ARG B C 1
ATOM 11457 O O . ARG A 1 723 ? 173.622 -2.246 147.885 1.00 0.00 723 ARG B O 1
ATOM 11478 N N . TYR A 1 724 ? 173.777 -2.768 145.715 1.00 0.00 724 TYR B N 1
ATOM 11479 C CA . TYR A 1 724 ? 175.172 -2.515 145.679 1.00 0.00 724 TYR B CA 1
ATOM 11480 C C . TYR A 1 724 ? 175.440 -1.100 145.233 1.00 0.00 724 TYR B C 1
ATOM 11481 O O . TYR A 1 724 ? 176.393 -0.471 145.669 1.00 0.00 724 TYR B O 1
ATOM 11499 N N . THR A 1 725 ? 174.499 -0.562 144.355 1.00 0.00 725 THR B N 1
ATOM 11500 C CA . THR A 1 725 ? 174.595 0.831 143.930 1.00 0.00 725 THR B CA 1
ATOM 11501 C C . THR A 1 725 ? 175.734 0.989 143.012 1.00 0.00 725 THR B C 1
ATOM 11502 O O . THR A 1 725 ? 176.850 0.768 143.409 1.00 0.00 725 THR B O 1
ATOM 11513 N N . ILE A 1 726 ? 175.447 1.483 141.810 1.00 0.00 726 ILE B N 1
ATOM 11514 C CA . ILE A 1 726 ? 176.504 1.542 140.799 1.00 0.00 726 ILE B CA 1
ATOM 11515 C C . ILE A 1 726 ? 176.579 2.998 140.290 1.00 0.00 726 ILE B C 1
ATOM 11516 O O . ILE A 1 726 ? 175.545 3.515 139.835 1.00 0.00 726 ILE B O 1
ATOM 11532 N N . LEU A 1 727 ? 177.708 3.667 140.622 1.00 0.00 727 LEU B N 1
ATOM 11533 C CA . LEU A 1 727 ? 178.012 5.010 140.325 1.00 0.00 727 LEU B CA 1
ATOM 11534 C C . LEU A 1 727 ? 179.109 5.111 139.304 1.00 0.00 727 LEU B C 1
ATOM 11535 O O . LEU A 1 727 ? 179.290 6.160 138.693 1.00 0.00 727 LEU B O 1
ATOM 11551 N N . ALA A 1 728 ? 179.737 4.063 138.891 1.00 0.00 728 ALA B N 1
ATOM 11552 C CA . ALA A 1 728 ? 180.786 4.016 137.877 1.00 0.00 728 ALA B CA 1
ATOM 11553 C C . ALA A 1 728 ? 180.051 3.613 136.667 1.00 0.00 728 ALA B C 1
ATOM 11554 O O . ALA A 1 728 ? 178.969 2.956 136.670 1.00 0.00 728 ALA B O 1
ATOM 11561 N N . ALA A 1 729 ? 180.506 4.119 135.493 1.00 0.00 729 ALA B N 1
ATOM 11562 C CA . ALA A 1 729 ? 179.879 3.860 134.208 1.00 0.00 729 ALA B CA 1
ATOM 11563 C C . ALA A 1 729 ? 180.920 3.897 133.134 1.00 0.00 729 ALA B C 1
ATOM 11564 O O . ALA A 1 729 ? 181.772 4.737 133.087 1.00 0.00 729 ALA B O 1
ATOM 11571 N N . SER A 1 730 ? 180.917 2.874 132.242 1.00 0.00 730 SER B N 1
ATOM 11572 C CA . SER A 1 730 ? 181.711 3.008 131.013 1.00 0.00 730 SER B CA 1
ATOM 11573 C C . SER A 1 730 ? 180.869 2.327 130.041 1.00 0.00 730 SER B C 1
ATOM 11574 O O . SER A 1 730 ? 181.117 2.546 128.862 1.00 0.00 730 SER B O 1
ATOM 11582 N N . ALA A 1 731 ? 179.929 1.421 130.486 1.00 0.00 731 ALA B N 1
ATOM 11583 C CA . ALA A 1 731 ? 179.340 0.365 129.674 1.00 0.00 731 ALA B CA 1
ATOM 11584 C C . ALA A 1 731 ? 178.571 -0.464 130.699 1.00 0.00 731 ALA B C 1
ATOM 11585 O O . ALA A 1 731 ? 178.062 -1.550 130.341 1.00 0.00 731 ALA B O 1
ATOM 11592 N N . VAL A 1 732 ? 178.504 -0.056 131.959 1.00 0.00 732 VAL B N 1
ATOM 11593 C CA . VAL A 1 732 ? 177.816 -0.817 133.001 1.00 0.00 732 VAL B CA 1
ATOM 11594 C C . VAL A 1 732 ? 176.353 -0.567 132.766 1.00 0.00 732 VAL B C 1
ATOM 11595 O O . VAL A 1 732 ? 175.985 0.640 132.695 1.00 0.00 732 VAL B O 1
ATOM 11608 N N . PRO A 1 733 ? 175.499 -1.576 132.543 1.00 0.00 733 PRO B N 1
ATOM 11609 C CA . PRO A 1 733 ? 174.041 -1.428 132.755 1.00 0.00 733 PRO B CA 1
ATOM 11610 C C . PRO A 1 733 ? 173.572 -0.537 133.910 1.00 0.00 733 PRO B C 1
ATOM 11611 O O . PRO A 1 733 ? 174.246 -0.342 134.951 1.00 0.00 733 PRO B O 1
ATOM 11622 N N . LYS A 1 734 ? 172.371 -0.048 133.577 1.00 0.00 734 LYS B N 1
ATOM 11623 C CA . LYS A 1 734 ? 171.388 0.406 134.605 1.00 0.00 734 LYS B CA 1
ATOM 11624 C C . LYS A 1 734 ? 170.033 -0.193 134.191 1.00 0.00 734 LYS B C 1
ATOM 11625 O O . LYS A 1 734 ? 169.027 -0.319 134.924 1.00 0.00 734 LYS B O 1
ATOM 11644 N N . GLY A 1 735 ? 170.011 -0.681 132.935 1.00 0.00 735 GLY B N 1
ATOM 11645 C CA . GLY A 1 735 ? 168.956 -1.456 132.229 1.00 0.00 735 GLY B CA 1
ATOM 11646 C C . GLY A 1 735 ? 168.467 -2.701 132.887 1.00 0.00 735 GLY B C 1
ATOM 11647 O O . GLY A 1 735 ? 169.291 -3.305 133.608 1.00 0.00 735 GLY B O 1
ATOM 11651 N N . PHE A 1 736 ? 167.189 -3.138 132.592 1.00 0.00 736 PHE B N 1
ATOM 11652 C CA . PHE A 1 736 ? 166.590 -4.388 133.113 1.00 0.00 736 PHE B CA 1
ATOM 11653 C C . PHE A 1 736 ? 166.725 -5.385 132.005 1.00 0.00 736 PHE B C 1
ATOM 11654 O O . PHE A 1 736 ? 166.136 -5.279 130.913 1.00 0.00 736 PHE B O 1
ATOM 11671 N N . VAL A 1 737 ? 167.655 -6.329 132.325 1.00 0.00 737 VAL B N 1
ATOM 11672 C CA . VAL A 1 737 ? 168.266 -7.098 131.229 1.00 0.00 737 VAL B CA 1
ATOM 11673 C C . VAL A 1 737 ? 168.765 -8.387 131.824 1.00 0.00 737 VAL B C 1
ATOM 11674 O O . VAL A 1 737 ? 168.493 -8.701 132.976 1.00 0.00 737 VAL B O 1
ATOM 11687 N N . ASP A 1 738 ? 169.487 -9.197 131.007 1.00 0.00 738 ASP B N 1
ATOM 11688 C CA . ASP A 1 738 ? 169.982 -10.514 131.393 1.00 0.00 738 ASP B CA 1
ATOM 11689 C C . ASP A 1 738 ? 171.072 -10.488 132.549 1.00 0.00 738 ASP B C 1
ATOM 11690 O O . ASP A 1 738 ? 171.651 -9.444 132.688 1.00 0.00 738 ASP B O 1
ATOM 11699 N N . ALA A 1 739 ? 171.219 -11.604 133.316 1.00 0.00 739 ALA B N 1
ATOM 11700 C CA . ALA A 1 739 ? 172.215 -11.783 134.342 1.00 0.00 739 ALA B CA 1
ATOM 11701 C C . ALA A 1 739 ? 173.036 -13.039 134.024 1.00 0.00 739 ALA B C 1
ATOM 11702 O O . ALA A 1 739 ? 173.732 -13.533 134.892 1.00 0.00 739 ALA B O 1
ATOM 11709 N N . LYS A 1 740 ? 173.042 -13.536 132.796 1.00 0.00 740 LYS B N 1
ATOM 11710 C CA . LYS A 1 740 ? 173.766 -14.761 132.404 1.00 0.00 740 LYS B CA 1
ATOM 11711 C C . LYS A 1 740 ? 175.235 -14.830 132.709 1.00 0.00 740 LYS B C 1
ATOM 11712 O O . LYS A 1 740 ? 175.683 -15.866 133.256 1.00 0.00 740 LYS B O 1
ATOM 11731 N N . LYS A 1 741 ? 175.901 -13.702 132.484 1.00 0.00 741 LYS B N 1
ATOM 11732 C CA . LYS A 1 741 ? 177.319 -13.445 132.628 1.00 0.00 741 LYS B CA 1
ATOM 11733 C C . LYS A 1 741 ? 177.507 -11.931 132.854 1.00 0.00 741 LYS B C 1
ATOM 11734 O O . LYS A 1 741 ? 178.648 -11.469 133.032 1.00 0.00 741 LYS B O 1
ATOM 11753 N N . VAL A 1 742 ? 176.367 -11.206 132.916 1.00 0.00 742 VAL B N 1
ATOM 11754 C CA . VAL A 1 742 ? 176.243 -9.802 133.219 1.00 0.00 742 VAL B CA 1
ATOM 11755 C C . VAL A 1 742 ? 176.358 -9.499 134.725 1.00 0.00 742 VAL B C 1
ATOM 11756 O O . VAL A 1 742 ? 176.839 -8.419 135.083 1.00 0.00 742 VAL B O 1
ATOM 11769 N N . THR A 1 743 ? 176.038 -10.435 135.584 1.00 0.00 743 THR B N 1
ATOM 11770 C CA . THR A 1 743 ? 176.001 -10.266 137.055 1.00 0.00 743 THR B CA 1
ATOM 11771 C C . THR A 1 743 ? 177.435 -10.046 137.486 1.00 0.00 743 THR B C 1
ATOM 11772 O O . THR A 1 743 ? 177.647 -9.306 138.426 1.00 0.00 743 THR B O 1
ATOM 11783 N N . GLU A 1 744 ? 178.475 -10.504 136.792 1.00 0.00 744 GLU B N 1
ATOM 11784 C CA . GLU A 1 744 ? 179.901 -10.386 137.090 1.00 0.00 744 GLU B CA 1
ATOM 11785 C C . GLU A 1 744 ? 180.328 -8.907 136.826 1.00 0.00 744 GLU B C 1
ATOM 11786 O O . GLU A 1 744 ? 181.313 -8.498 137.470 1.00 0.00 744 GLU B O 1
ATOM 11798 N N . ALA A 1 745 ? 179.680 -8.203 135.962 1.00 0.00 745 ALA B N 1
ATOM 11799 C CA . ALA A 1 745 ? 180.027 -6.738 135.725 1.00 0.00 745 ALA B CA 1
ATOM 11800 C C . ALA A 1 745 ? 179.461 -5.766 136.644 1.00 0.00 745 ALA B C 1
ATOM 11801 O O . ALA A 1 745 ? 180.179 -4.808 137.019 1.00 0.00 745 ALA B O 1
ATOM 11808 N N . VAL A 1 746 ? 178.189 -5.911 137.117 1.00 0.00 746 VAL B N 1
ATOM 11809 C CA . VAL A 1 746 ? 177.492 -4.997 138.066 1.00 0.00 746 VAL B CA 1
ATOM 11810 C C . VAL A 1 746 ? 177.902 -5.357 139.550 1.00 0.00 746 VAL B C 1
ATOM 11811 O O . VAL A 1 746 ? 177.406 -4.724 140.471 1.00 0.00 746 VAL B O 1
ATOM 11824 N N . LEU A 1 747 ? 178.667 -6.463 139.734 1.00 0.00 747 LEU B N 1
ATOM 11825 C CA . LEU A 1 747 ? 179.324 -6.629 140.955 1.00 0.00 747 LEU B CA 1
ATOM 11826 C C . LEU A 1 747 ? 180.647 -5.949 140.852 1.00 0.00 747 LEU B C 1
ATOM 11827 O O . LEU A 1 747 ? 180.892 -4.933 141.559 1.00 0.00 747 LEU B O 1
ATOM 11843 N N . GLY A 1 748 ? 181.493 -6.431 139.950 1.00 0.00 748 GLY B N 1
ATOM 11844 C CA . GLY A 1 748 ? 182.908 -5.998 139.891 1.00 0.00 748 GLY B CA 1
ATOM 11845 C C . GLY A 1 748 ? 183.213 -4.571 139.520 1.00 0.00 748 GLY B C 1
ATOM 11846 O O . GLY A 1 748 ? 184.417 -4.297 139.384 1.00 0.00 748 GLY B O 1
ATOM 11850 N N . ALA A 1 749 ? 182.177 -3.775 139.215 1.00 0.00 749 ALA B N 1
ATOM 11851 C CA . ALA A 1 749 ? 182.442 -2.408 138.828 1.00 0.00 749 ALA B CA 1
ATOM 11852 C C . ALA A 1 749 ? 183.184 -1.653 139.885 1.00 0.00 749 ALA B C 1
ATOM 11853 O O . ALA A 1 749 ? 184.198 -1.010 139.646 1.00 0.00 749 ALA B O 1
ATOM 11860 N N . ILE A 1 750 ? 182.604 -1.677 141.070 1.00 0.00 750 ILE B N 1
ATOM 11861 C CA . ILE A 1 750 ? 183.226 -1.086 142.256 1.00 0.00 750 ILE B CA 1
ATOM 11862 C C . ILE A 1 750 ? 183.248 -2.094 143.319 1.00 0.00 750 ILE B C 1
ATOM 11863 O O . ILE A 1 750 ? 182.210 -2.399 143.912 1.00 0.00 750 ILE B O 1
ATOM 11879 N N . GLN A 1 751 ? 184.460 -2.610 143.612 1.00 0.00 751 GLN B N 1
ATOM 11880 C CA . GLN A 1 751 ? 184.709 -3.623 144.597 1.00 0.00 751 GLN B CA 1
ATOM 11881 C C . GLN A 1 751 ? 183.900 -4.943 144.359 1.00 0.00 751 GLN B C 1
ATOM 11882 O O . GLN A 1 751 ? 183.366 -5.111 143.275 1.00 0.00 751 GLN B O 1
ATOM 11896 N N . LEU A 1 752 ? 183.679 -5.793 145.417 1.00 0.00 752 LEU B N 1
ATOM 11897 C CA . LEU A 1 752 ? 182.991 -7.054 145.374 1.00 0.00 752 LEU B CA 1
ATOM 11898 C C . LEU A 1 752 ? 183.742 -8.176 144.705 1.00 0.00 752 LEU B C 1
ATOM 11899 O O . LEU A 1 752 ? 184.553 -7.997 143.769 1.00 0.00 752 LEU B O 1
ATOM 11915 N N . ASP A 1 753 ? 183.302 -9.378 145.302 1.00 0.00 753 ASP B N 1
ATOM 11916 C CA . ASP A 1 753 ? 183.758 -10.602 144.904 1.00 0.00 753 ASP B CA 1
ATOM 11917 C C . ASP A 1 753 ? 182.459 -11.350 144.513 1.00 0.00 753 ASP B C 1
ATOM 11918 O O . ASP A 1 753 ? 181.299 -11.089 144.979 1.00 0.00 753 ASP B O 1
ATOM 11927 N N . ALA A 1 754 ? 182.625 -12.369 143.599 1.00 0.00 754 ALA B N 1
ATOM 11928 C CA . ALA A 1 754 ? 181.495 -12.948 142.914 1.00 0.00 754 ALA B CA 1
ATOM 11929 C C . ALA A 1 754 ? 181.730 -14.394 142.841 1.00 0.00 754 ALA B C 1
ATOM 11930 O O . ALA A 1 754 ? 182.821 -14.814 142.573 1.00 0.00 754 ALA B O 1
ATOM 11937 N N . ASN A 1 755 ? 180.754 -15.257 143.089 1.00 0.00 755 ASN B N 1
ATOM 11938 C CA . ASN A 1 755 ? 180.924 -16.684 143.031 1.00 0.00 755 ASN B CA 1
ATOM 11939 C C . ASN A 1 755 ? 179.496 -17.313 142.502 1.00 0.00 755 ASN B C 1
ATOM 11940 O O . ASN A 1 755 ? 179.491 -18.301 141.744 1.00 0.00 755 ASN B O 1
ATOM 11951 N N . ASP A 1 756 ? 178.360 -16.658 142.748 1.00 0.00 756 ASP B N 1
ATOM 11952 C CA . ASP A 1 756 ? 177.019 -17.208 142.562 1.00 0.00 756 ASP B CA 1
ATOM 11953 C C . ASP A 1 756 ? 176.216 -16.149 141.801 1.00 0.00 756 ASP B C 1
ATOM 11954 O O . ASP A 1 756 ? 176.056 -15.087 142.284 1.00 0.00 756 ASP B O 1
ATOM 11963 N N . TYR A 1 757 ? 175.668 -16.584 140.601 1.00 0.00 757 TYR B N 1
ATOM 11964 C CA . TYR A 1 757 ? 174.664 -15.891 139.859 1.00 0.00 757 TYR B CA 1
ATOM 11965 C C . TYR A 1 757 ? 173.927 -16.780 138.893 1.00 0.00 757 TYR B C 1
ATOM 11966 O O . TYR A 1 757 ? 174.464 -17.766 138.441 1.00 0.00 757 TYR B O 1
ATOM 11984 N N . ARG A 1 758 ? 172.741 -16.311 138.478 1.00 0.00 758 ARG B N 1
ATOM 11985 C CA . ARG A 1 758 ? 172.140 -17.091 137.403 1.00 0.00 758 ARG B CA 1
ATOM 11986 C C . ARG A 1 758 ? 171.178 -16.142 136.652 1.00 0.00 758 ARG B C 1
ATOM 11987 O O . ARG A 1 758 ? 170.395 -15.441 137.342 1.00 0.00 758 ARG B O 1
ATOM 12008 N N . LEU A 1 759 ? 171.285 -16.262 135.285 1.00 0.00 759 LEU B N 1
ATOM 12009 C CA . LEU A 1 759 ? 170.374 -15.738 134.239 1.00 0.00 759 LEU B CA 1
ATOM 12010 C C . LEU A 1 759 ? 168.941 -15.388 134.717 1.00 0.00 759 LEU B C 1
ATOM 12011 O O . LEU A 1 759 ? 168.333 -16.112 135.494 1.00 0.00 759 LEU B O 1
ATOM 12027 N N . GLY A 1 760 ? 168.423 -14.264 134.222 1.00 0.00 760 GLY B N 1
ATOM 12028 C CA . GLY A 1 760 ? 167.198 -13.742 134.692 1.00 0.00 760 GLY B CA 1
ATOM 12029 C C . GLY A 1 760 ? 166.867 -12.418 134.018 1.00 0.00 760 GLY B C 1
ATOM 12030 O O . GLY A 1 760 ? 167.809 -11.614 133.787 1.00 0.00 760 GLY B O 1
ATOM 12034 N N . ASN A 1 761 ? 165.581 -12.235 133.648 1.00 0.00 761 ASN B N 1
ATOM 12035 C CA . ASN A 1 761 ? 165.163 -11.059 132.888 1.00 0.00 761 ASN B CA 1
ATOM 12036 C C . ASN A 1 761 ? 163.809 -10.664 133.389 1.00 0.00 761 ASN B C 1
ATOM 12037 O O . ASN A 1 761 ? 163.208 -9.684 132.958 1.00 0.00 761 ASN B O 1
ATOM 12048 N N . THR A 1 762 ? 163.303 -11.464 134.304 1.00 0.00 762 THR B N 1
ATOM 12049 C CA . THR A 1 762 ? 162.193 -11.209 135.146 1.00 0.00 762 THR B CA 1
ATOM 12050 C C . THR A 1 762 ? 162.769 -11.606 136.489 1.00 0.00 762 THR B C 1
ATOM 12051 O O . THR A 1 762 ? 163.568 -10.801 137.002 1.00 0.00 762 THR B O 1
ATOM 12062 N N . LYS A 1 763 ? 162.478 -12.866 136.971 1.00 0.00 763 LYS B N 1
ATOM 12063 C CA . LYS A 1 763 ? 163.154 -13.385 138.208 1.00 0.00 763 LYS B CA 1
ATOM 12064 C C . LYS A 1 763 ? 164.684 -13.639 137.909 1.00 0.00 763 LYS B C 1
ATOM 12065 O O . LYS A 1 763 ? 165.055 -14.245 136.917 1.00 0.00 763 LYS B O 1
ATOM 12084 N N . VAL A 1 764 ? 165.465 -13.123 138.852 1.00 0.00 764 VAL B N 1
ATOM 12085 C CA . VAL A 1 764 ? 166.822 -13.390 138.991 1.00 0.00 764 VAL B CA 1
ATOM 12086 C C . VAL A 1 764 ? 166.944 -14.397 140.054 1.00 0.00 764 VAL B C 1
ATOM 12087 O O . VAL A 1 764 ? 166.102 -14.481 140.988 1.00 0.00 764 VAL B O 1
ATOM 12100 N N . PHE A 1 765 ? 167.945 -15.255 139.958 1.00 0.00 765 PHE B N 1
ATOM 12101 C CA . PHE A 1 765 ? 168.012 -16.442 140.767 1.00 0.00 765 PHE B CA 1
ATOM 12102 C C . PHE A 1 765 ? 169.341 -16.405 141.469 1.00 0.00 765 PHE B C 1
ATOM 12103 O O . PHE A 1 765 ? 170.431 -16.231 140.825 1.00 0.00 765 PHE B O 1
ATOM 12120 N N . PHE A 1 766 ? 169.248 -16.575 142.825 1.00 0.00 766 PHE B N 1
ATOM 12121 C CA . PHE A 1 766 ? 170.510 -16.750 143.574 1.00 0.00 766 PHE B CA 1
ATOM 12122 C C . PHE A 1 766 ? 170.413 -17.991 144.439 1.00 0.00 766 PHE B C 1
ATOM 12123 O O . PHE A 1 766 ? 169.337 -18.446 144.873 1.00 0.00 766 PHE B O 1
ATOM 12140 N N . ARG A 1 767 ? 171.590 -18.448 144.814 1.00 0.00 767 ARG B N 1
ATOM 12141 C CA . ARG A 1 767 ? 172.014 -19.396 145.823 1.00 0.00 767 ARG B CA 1
ATOM 12142 C C . ARG A 1 767 ? 172.779 -18.618 146.771 1.00 0.00 767 ARG B C 1
ATOM 12143 O O . ARG A 1 767 ? 173.333 -17.627 146.396 1.00 0.00 767 ARG B O 1
ATOM 12164 N N . ALA A 1 768 ? 172.668 -19.046 148.053 1.00 0.00 768 ALA B N 1
ATOM 12165 C CA . ALA A 1 768 ? 173.431 -18.668 149.210 1.00 0.00 768 ALA B CA 1
ATOM 12166 C C . ALA A 1 768 ? 174.945 -18.656 149.121 1.00 0.00 768 ALA B C 1
ATOM 12167 O O . ALA A 1 768 ? 175.604 -19.533 148.562 1.00 0.00 768 ALA B O 1
ATOM 12174 N N . GLY A 1 769 ? 175.533 -17.704 149.826 1.00 0.00 769 GLY B N 1
ATOM 12175 C CA . GLY A 1 769 ? 176.954 -17.577 149.968 1.00 0.00 769 GLY B CA 1
ATOM 12176 C C . GLY A 1 769 ? 177.238 -16.189 149.705 1.00 0.00 769 GLY B C 1
ATOM 12177 O O . GLY A 1 769 ? 176.631 -15.331 150.359 1.00 0.00 769 GLY B O 1
ATOM 12181 N N . VAL A 1 770 ? 178.049 -15.920 148.645 1.00 0.00 770 VAL B N 1
ATOM 12182 C CA . VAL A 1 770 ? 178.737 -14.693 148.354 1.00 0.00 770 VAL B CA 1
ATOM 12183 C C . VAL A 1 770 ? 177.948 -13.390 148.579 1.00 0.00 770 VAL B C 1
ATOM 12184 O O . VAL A 1 770 ? 178.603 -12.454 149.030 1.00 0.00 770 VAL B O 1
ATOM 12197 N N . LEU A 1 771 ? 176.615 -13.236 148.304 1.00 0.00 771 LEU B N 1
ATOM 12198 C CA . LEU A 1 771 ? 175.796 -11.996 148.334 1.00 0.00 771 LEU B CA 1
ATOM 12199 C C . LEU A 1 771 ? 175.706 -11.247 149.612 1.00 0.00 771 LEU B C 1
ATOM 12200 O O . LEU A 1 771 ? 176.194 -10.135 149.748 1.00 0.00 771 LEU B O 1
ATOM 12216 N N . GLY A 1 772 ? 175.142 -11.918 150.639 1.00 0.00 772 GLY B N 1
ATOM 12217 C CA . GLY A 1 772 ? 174.605 -11.290 151.789 1.00 0.00 772 GLY B CA 1
ATOM 12218 C C . GLY A 1 772 ? 175.462 -10.438 152.585 1.00 0.00 772 GLY B C 1
ATOM 12219 O O . GLY A 1 772 ? 175.059 -9.327 152.922 1.00 0.00 772 GLY B O 1
ATOM 12223 N N . ARG A 1 773 ? 176.689 -10.907 153.021 1.00 0.00 773 ARG B N 1
ATOM 12224 C CA . ARG A 1 773 ? 177.598 -10.247 153.898 1.00 0.00 773 ARG B CA 1
ATOM 12225 C C . ARG A 1 773 ? 178.349 -9.016 153.256 1.00 0.00 773 ARG B C 1
ATOM 12226 O O . ARG A 1 773 ? 178.672 -8.015 153.889 1.00 0.00 773 ARG B O 1
ATOM 12247 N N . LEU A 1 774 ? 178.588 -9.158 151.952 1.00 0.00 774 LEU B N 1
ATOM 12248 C CA . LEU A 1 774 ? 179.048 -8.076 151.118 1.00 0.00 774 LEU B CA 1
ATOM 12249 C C . LEU A 1 774 ? 178.034 -6.967 150.954 1.00 0.00 774 LEU B C 1
ATOM 12250 O O . LEU A 1 774 ? 178.423 -5.865 150.519 1.00 0.00 774 LEU B O 1
ATOM 12266 N N . GLU A 1 775 ? 176.788 -7.262 151.200 1.00 0.00 775 GLU B N 1
ATOM 12267 C CA . GLU A 1 775 ? 175.758 -6.278 151.176 1.00 0.00 775 GLU B CA 1
ATOM 12268 C C . GLU A 1 775 ? 175.587 -5.646 152.516 1.00 0.00 775 GLU B C 1
ATOM 12269 O O . GLU A 1 775 ? 174.967 -4.648 152.680 1.00 0.00 775 GLU B O 1
ATOM 12281 N N . GLU A 1 776 ? 176.168 -6.181 153.642 1.00 0.00 776 GLU B N 1
ATOM 12282 C CA . GLU A 1 776 ? 176.206 -5.523 154.929 1.00 0.00 776 GLU B CA 1
ATOM 12283 C C . GLU A 1 776 ? 177.302 -4.639 154.985 1.00 0.00 776 GLU B C 1
ATOM 12284 O O . GLU A 1 776 ? 177.165 -3.503 155.399 1.00 0.00 776 GLU B O 1
ATOM 12296 N N . MET A 1 777 ? 178.456 -4.987 154.427 1.00 0.00 777 MET B N 1
ATOM 12297 C CA . MET A 1 777 ? 179.502 -3.984 154.187 1.00 0.00 777 MET B CA 1
ATOM 12298 C C . MET A 1 777 ? 179.155 -2.759 153.343 1.00 0.00 777 MET B C 1
ATOM 12299 O O . MET A 1 777 ? 179.619 -1.677 153.644 1.00 0.00 777 MET B O 1
ATOM 12313 N N . ARG A 1 778 ? 178.186 -2.893 152.379 1.00 0.00 778 ARG B N 1
ATOM 12314 C CA . ARG A 1 778 ? 177.598 -1.652 151.736 1.00 0.00 778 ARG B CA 1
ATOM 12315 C C . ARG A 1 778 ? 176.824 -0.757 152.618 1.00 0.00 778 ARG B C 1
ATOM 12316 O O . ARG A 1 778 ? 176.467 0.346 152.176 1.00 0.00 778 ARG B O 1
ATOM 12337 N N . ASP A 1 779 ? 176.501 -1.116 153.915 1.00 0.00 779 ASP B N 1
ATOM 12338 C CA . ASP A 1 779 ? 175.971 -0.174 154.819 1.00 0.00 779 ASP B CA 1
ATOM 12339 C C . ASP A 1 779 ? 177.104 0.796 155.322 1.00 0.00 779 ASP B C 1
ATOM 12340 O O . ASP A 1 779 ? 177.011 2.044 155.421 1.00 0.00 779 ASP B O 1
ATOM 12349 N N . ASP A 1 780 ? 178.201 0.140 155.630 1.00 0.00 780 ASP B N 1
ATOM 12350 C CA . ASP A 1 780 ? 179.478 0.821 156.064 1.00 0.00 780 ASP B CA 1
ATOM 12351 C C . ASP A 1 780 ? 180.149 1.707 154.983 1.00 0.00 780 ASP B C 1
ATOM 12352 O O . ASP A 1 780 ? 180.693 2.753 155.405 1.00 0.00 780 ASP B O 1
ATOM 12361 N N . ARG A 1 781 ? 180.198 1.254 153.688 1.00 0.00 781 ARG B N 1
ATOM 12362 C CA . ARG A 1 781 ? 180.813 2.016 152.634 1.00 0.00 781 ARG B CA 1
ATOM 12363 C C . ARG A 1 781 ? 179.923 3.095 152.122 1.00 0.00 781 ARG B C 1
ATOM 12364 O O . ARG A 1 781 ? 180.417 4.182 151.821 1.00 0.00 781 ARG B O 1
ATOM 12385 N N . LEU A 1 782 ? 178.598 2.849 151.997 1.00 0.00 782 LEU B N 1
ATOM 12386 C CA . LEU A 1 782 ? 177.695 3.774 151.429 1.00 0.00 782 LEU B CA 1
ATOM 12387 C C . LEU A 1 782 ? 177.304 4.691 152.447 1.00 0.00 782 LEU B C 1
ATOM 12388 O O . LEU A 1 782 ? 176.679 4.371 153.452 1.00 0.00 782 LEU B O 1
ATOM 12404 N N . GLY A 1 783 ? 177.886 5.944 152.184 1.00 0.00 783 GLY B N 1
ATOM 12405 C CA . GLY A 1 783 ? 177.789 7.211 152.807 1.00 0.00 783 GL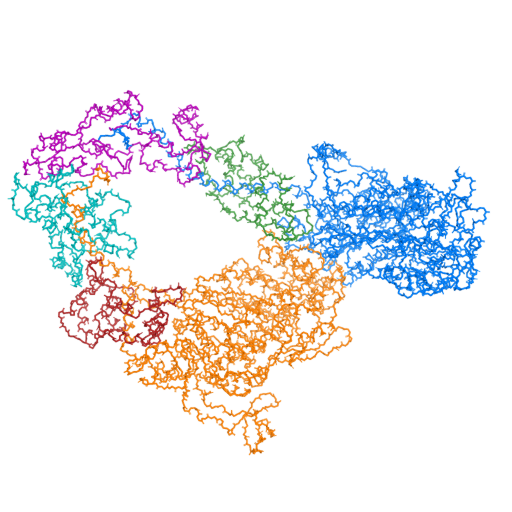Y B CA 1
ATOM 12406 C C . GLY A 1 783 ? 177.101 7.908 151.747 1.00 0.00 783 GLY B C 1
ATOM 12407 O O . GLY A 1 783 ? 176.341 7.290 150.978 1.00 0.00 783 GLY B O 1
ATOM 12411 N N . LYS A 1 784 ? 177.394 9.203 151.513 1.00 0.00 784 LYS B N 1
ATOM 12412 C CA . LYS A 1 784 ? 176.991 10.136 150.483 1.00 0.00 784 LYS B CA 1
ATOM 12413 C C . LYS A 1 784 ? 175.575 9.991 150.126 1.00 0.00 784 LYS B C 1
ATOM 12414 O O . LYS A 1 784 ? 174.681 10.347 150.870 1.00 0.00 784 LYS B O 1
ATOM 12433 N N . ILE A 1 785 ? 175.331 9.501 148.894 1.00 0.00 785 ILE B N 1
ATOM 12434 C CA . ILE A 1 785 ? 174.103 9.767 148.046 1.00 0.00 785 ILE B CA 1
ATOM 12435 C C . ILE A 1 785 ? 172.882 9.011 148.575 1.00 0.00 785 ILE B C 1
ATOM 12436 O O . ILE A 1 785 ? 171.776 9.469 148.677 1.00 0.00 785 ILE B O 1
ATOM 12452 N N . VAL A 1 786 ? 173.210 7.746 149.033 1.00 0.00 786 VAL B N 1
ATOM 12453 C CA . VAL A 1 786 ? 172.286 6.789 149.584 1.00 0.00 786 VAL B CA 1
ATOM 12454 C C . VAL A 1 786 ? 171.699 7.307 150.826 1.00 0.00 786 VAL B C 1
ATOM 12455 O O . VAL A 1 786 ? 170.512 7.100 150.933 1.00 0.00 786 VAL B O 1
ATOM 12468 N N . THR A 1 787 ? 172.503 7.743 151.785 1.00 0.00 787 THR B N 1
ATOM 12469 C CA . THR A 1 787 ? 172.144 8.136 153.114 1.00 0.00 787 THR B CA 1
ATOM 12470 C C . THR A 1 787 ? 171.496 9.497 153.115 1.00 0.00 787 THR B C 1
ATOM 12471 O O . THR A 1 787 ? 170.751 9.834 154.032 1.00 0.00 787 THR B O 1
ATOM 12482 N N . TRP A 1 788 ? 171.820 10.321 152.025 1.00 0.00 788 TRP B N 1
ATOM 12483 C CA . TRP A 1 788 ? 171.199 11.611 151.819 1.00 0.00 788 TRP B CA 1
ATOM 12484 C C . TRP A 1 788 ? 169.879 11.536 151.169 1.00 0.00 788 TRP B C 1
ATOM 12485 O O . TRP A 1 788 ? 169.031 12.444 151.323 1.00 0.00 788 TRP B O 1
ATOM 12506 N N . LEU A 1 789 ? 169.465 10.434 150.464 1.00 0.00 789 LEU B N 1
ATOM 12507 C CA . LEU A 1 789 ? 168.142 10.109 150.019 1.00 0.00 789 LEU B CA 1
ATOM 12508 C C . LEU A 1 789 ? 167.423 9.864 151.262 1.00 0.00 789 LEU B C 1
ATOM 12509 O O . LEU A 1 789 ? 166.422 10.511 151.397 1.00 0.00 789 LEU B O 1
ATOM 12525 N N . GLN A 1 790 ? 167.957 9.043 152.159 1.00 0.00 790 GLN B N 1
ATOM 12526 C CA . GLN A 1 790 ? 167.357 8.676 153.457 1.00 0.00 790 GLN B CA 1
ATOM 12527 C C . GLN A 1 790 ? 167.114 9.927 154.292 1.00 0.00 790 GLN B C 1
ATOM 12528 O O . GLN A 1 790 ? 166.010 10.095 154.812 1.00 0.00 790 GLN B O 1
ATOM 12542 N N . ALA A 1 791 ? 168.053 10.850 154.330 1.00 0.00 791 ALA B N 1
ATOM 12543 C CA . ALA A 1 791 ? 167.749 12.096 155.090 1.00 0.00 791 ALA B CA 1
ATOM 12544 C C . ALA A 1 791 ? 166.701 12.931 154.487 1.00 0.00 791 ALA B C 1
ATOM 12545 O O . ALA A 1 791 ? 165.800 13.473 155.221 1.00 0.00 791 ALA B O 1
ATOM 12552 N N . TRP A 1 792 ? 166.673 13.026 153.170 1.00 0.00 792 TRP B N 1
ATOM 12553 C CA . TRP A 1 792 ? 165.620 13.595 152.377 1.00 0.00 792 TRP B CA 1
ATOM 12554 C C . TRP A 1 792 ? 164.264 12.986 152.529 1.00 0.00 792 TRP B C 1
ATOM 12555 O O . TRP A 1 792 ? 163.384 13.779 152.567 1.00 0.00 792 TRP B O 1
ATOM 12576 N N . ILE A 1 793 ? 164.125 11.608 152.667 1.00 0.00 793 ILE B N 1
ATOM 12577 C CA . ILE A 1 793 ? 162.866 10.908 153.039 1.00 0.00 793 ILE B CA 1
ATOM 12578 C C . ILE A 1 793 ? 162.380 11.358 154.454 1.00 0.00 793 ILE B C 1
ATOM 12579 O O . ILE A 1 793 ? 161.184 11.515 154.694 1.00 0.00 793 ILE B O 1
ATOM 12595 N N . ARG A 1 794 ? 163.328 11.651 155.415 1.00 0.00 794 ARG B N 1
ATOM 12596 C CA . ARG A 1 794 ? 162.995 12.232 156.733 1.00 0.00 794 ARG B CA 1
ATOM 12597 C C . ARG A 1 794 ? 162.408 13.598 156.619 1.00 0.00 794 ARG B C 1
ATOM 12598 O O . ARG A 1 794 ? 161.409 13.874 157.249 1.00 0.00 794 ARG B O 1
ATOM 12619 N N . TRP A 1 795 ? 162.971 14.422 155.677 1.00 0.00 795 TRP B N 1
ATOM 12620 C CA . TRP A 1 795 ? 162.530 15.785 155.418 1.00 0.00 795 TRP B CA 1
ATOM 12621 C C . TRP A 1 795 ? 161.193 15.721 154.678 1.00 0.00 795 TRP B C 1
ATOM 12622 O O . TRP A 1 795 ? 160.365 16.634 154.853 1.00 0.00 795 TRP B O 1
ATOM 12643 N N . TYR A 1 796 ? 160.955 14.681 153.854 1.00 0.00 796 TYR B N 1
ATOM 12644 C CA . TYR A 1 796 ? 159.708 14.377 153.099 1.00 0.00 796 TYR B CA 1
ATOM 12645 C C . TYR A 1 796 ? 158.593 14.151 153.999 1.00 0.00 796 TYR B C 1
ATOM 12646 O O . TYR A 1 796 ? 157.581 14.814 153.969 1.00 0.00 796 TYR B O 1
ATOM 12664 N N . LEU A 1 797 ? 158.748 13.086 154.880 1.00 0.00 797 LEU B N 1
ATOM 12665 C CA . LEU A 1 797 ? 157.827 12.626 155.896 1.00 0.00 797 LEU B CA 1
ATOM 12666 C C . LEU A 1 797 ? 157.467 13.828 156.753 1.00 0.00 797 LEU B C 1
ATOM 12667 O O . LEU A 1 797 ? 156.266 14.136 156.910 1.00 0.00 797 LEU B O 1
ATOM 12683 N N . SER A 1 798 ? 158.470 14.447 157.398 1.00 0.00 798 SER B N 1
ATOM 12684 C CA . SER A 1 798 ? 158.183 15.465 158.335 1.00 0.00 798 SER B CA 1
ATOM 12685 C C . SER A 1 798 ? 157.397 16.597 157.766 1.00 0.00 798 SER B C 1
ATOM 12686 O O . SER A 1 798 ? 156.541 17.109 158.451 1.00 0.00 798 SER B O 1
ATOM 12694 N N . LYS A 1 799 ? 157.638 17.026 156.544 1.00 0.00 799 LYS B N 1
ATOM 12695 C CA . LYS A 1 799 ? 156.902 18.098 155.968 1.00 0.00 799 LYS B CA 1
ATOM 12696 C C . LYS A 1 799 ? 155.434 17.734 155.695 1.00 0.00 799 LYS B C 1
ATOM 12697 O O . LYS A 1 799 ? 154.602 18.657 155.672 1.00 0.00 799 LYS B O 1
ATOM 12716 N N . LYS A 1 800 ? 155.131 16.471 155.324 1.00 0.00 800 LYS B N 1
ATOM 12717 C CA . LYS A 1 800 ? 153.864 16.170 154.901 1.00 0.00 800 LYS B CA 1
ATOM 12718 C C . LYS A 1 800 ? 153.052 15.919 156.126 1.00 0.00 800 LYS B C 1
ATOM 12719 O O . LYS A 1 800 ? 151.895 16.303 156.161 1.00 0.00 800 LYS B O 1
ATOM 12738 N N . GLU A 1 801 ? 153.554 15.166 157.181 1.00 0.00 801 GLU B N 1
ATOM 12739 C CA . GLU A 1 801 ? 152.682 14.458 158.079 1.00 0.00 801 GLU B CA 1
ATOM 12740 C C . GLU A 1 801 ? 152.725 15.046 159.470 1.00 0.00 801 GLU B C 1
ATOM 12741 O O . GLU A 1 801 ? 152.079 14.442 160.383 1.00 0.00 801 GLU B O 1
ATOM 12753 N N . PHE A 1 802 ? 153.222 16.362 159.667 1.00 0.00 802 PHE B N 1
ATOM 12754 C CA . PHE A 1 802 ? 153.061 17.242 160.800 1.00 0.00 802 PHE B CA 1
ATOM 12755 C C . PHE A 1 802 ? 151.540 17.419 160.941 1.00 0.00 802 PHE B C 1
ATOM 12756 O O . PHE A 1 802 ? 151.023 17.166 162.004 1.00 0.00 802 PHE B O 1
ATOM 12773 N N . LYS A 1 803 ? 150.854 17.740 159.825 1.00 0.00 803 LYS B N 1
ATOM 12774 C CA . LYS A 1 803 ? 149.390 17.798 159.738 1.00 0.00 803 LYS B CA 1
ATOM 12775 C C . LYS A 1 803 ? 148.929 19.174 159.989 1.00 0.00 803 LYS B C 1
ATOM 12776 O O . LYS A 1 803 ? 147.741 19.380 160.242 1.00 0.00 803 LYS B O 1
ATOM 12795 N N . LYS A 1 804 ? 149.817 20.200 160.049 1.00 0.00 804 LYS B N 1
ATOM 12796 C CA . LYS A 1 804 ? 149.397 21.561 160.102 1.00 0.00 804 LYS B CA 1
ATOM 12797 C C . LYS A 1 804 ? 150.412 22.477 159.586 1.00 0.00 804 LYS B C 1
ATOM 12798 O O . LYS A 1 804 ? 150.071 23.661 159.386 1.00 0.00 804 LYS B O 1
ATOM 12817 N N . LEU A 1 805 ? 151.633 21.981 159.268 1.00 0.00 805 LEU B N 1
ATOM 12818 C CA . LEU A 1 805 ? 152.712 22.918 158.896 1.00 0.00 805 LEU B CA 1
ATOM 12819 C C . LEU A 1 805 ? 153.081 22.641 157.466 1.00 0.00 805 LEU B C 1
ATOM 12820 O O . LEU A 1 805 ? 153.964 23.340 156.874 1.00 0.00 805 LEU B O 1
ATOM 12836 N N . GLN A 1 806 ? 152.256 21.700 156.943 1.00 0.00 806 GLN B N 1
ATOM 12837 C CA . GLN A 1 806 ? 152.331 21.124 155.558 1.00 0.00 806 GLN B CA 1
ATOM 12838 C C . GLN A 1 806 ? 151.934 22.194 154.557 1.00 0.00 806 GLN B C 1
ATOM 12839 O O . GLN A 1 806 ? 152.507 23.262 154.432 1.00 0.00 806 GLN B O 1
ATOM 12853 N N . GLU A 1 807 ? 150.845 22.009 153.701 1.00 0.00 807 GLU B N 1
ATOM 12854 C CA . GLU A 1 807 ? 150.433 22.950 152.636 1.00 0.00 807 GLU B CA 1
ATOM 12855 C C . GLU A 1 807 ? 149.453 23.969 153.227 1.00 0.00 807 GLU B C 1
ATOM 12856 O O . GLU A 1 807 ? 149.067 24.931 152.565 1.00 0.00 807 GLU B O 1
ATOM 12868 N N . GLN A 1 808 ? 149.252 23.920 154.598 1.00 0.00 808 GLN B N 1
ATOM 12869 C CA . GLN A 1 808 ? 148.338 24.769 155.333 1.00 0.00 808 GLN B CA 1
ATOM 12870 C C . GLN A 1 808 ? 148.821 26.244 155.197 1.00 0.00 808 GLN B C 1
ATOM 12871 O O . GLN A 1 808 ? 148.051 27.157 154.829 1.00 0.00 808 GLN B O 1
ATOM 12885 N N . ARG A 1 809 ? 150.141 26.425 155.466 1.00 0.00 809 ARG B N 1
ATOM 12886 C CA . ARG A 1 809 ? 150.733 27.745 155.464 1.00 0.00 809 ARG B CA 1
ATOM 12887 C C . ARG A 1 809 ? 150.549 28.576 154.212 1.00 0.00 809 ARG B C 1
ATOM 12888 O O . ARG A 1 809 ? 150.276 29.746 154.368 1.00 0.00 809 ARG B O 1
ATOM 12909 N N . VAL A 1 810 ? 150.742 27.998 153.014 1.00 0.00 810 VAL B N 1
ATOM 12910 C CA . VAL A 1 810 ? 150.708 28.848 151.837 1.00 0.00 810 VAL B CA 1
ATOM 12911 C C . VAL A 1 810 ? 149.370 29.352 151.654 1.00 0.00 810 VAL B C 1
ATOM 12912 O O . VAL A 1 810 ? 149.180 30.553 151.408 1.00 0.00 810 VAL B O 1
ATOM 12925 N N . ALA A 1 811 ? 148.357 28.460 151.756 1.00 0.00 811 ALA B N 1
ATOM 12926 C CA . ALA A 1 811 ? 146.975 28.857 151.670 1.00 0.00 811 ALA B CA 1
ATOM 12927 C C . ALA A 1 811 ? 146.638 29.846 152.669 1.00 0.00 811 ALA B C 1
ATOM 12928 O O . ALA A 1 811 ? 146.103 30.906 152.343 1.00 0.00 811 ALA B O 1
ATOM 12935 N N . LEU A 1 812 ? 147.008 29.694 154.000 1.00 0.00 812 LEU B N 1
ATOM 12936 C CA . LEU A 1 812 ? 146.579 30.537 155.162 1.00 0.00 812 LEU B CA 1
ATOM 12937 C C . LEU A 1 812 ? 147.026 31.944 154.898 1.00 0.00 812 LEU B C 1
ATOM 12938 O O . LEU A 1 812 ? 146.266 32.837 155.259 1.00 0.00 812 LEU B O 1
ATOM 12954 N N . LEU A 1 813 ? 148.289 32.216 154.342 1.00 0.00 813 LEU B N 1
ATOM 12955 C CA . LEU A 1 813 ? 148.757 33.564 154.012 1.00 0.00 813 LEU B CA 1
ATOM 12956 C C . LEU A 1 813 ? 147.993 34.271 152.975 1.00 0.00 813 LEU B C 1
ATOM 12957 O O . LEU A 1 813 ? 147.670 35.470 153.158 1.00 0.00 813 LEU B O 1
ATOM 12973 N N . VAL A 1 814 ? 147.533 33.587 151.873 1.00 0.00 814 VAL B N 1
ATOM 12974 C CA . VAL A 1 814 ? 146.641 34.172 150.849 1.00 0.00 814 VAL B CA 1
ATOM 12975 C C . VAL A 1 814 ? 145.259 34.441 151.331 1.00 0.00 814 VAL B C 1
ATOM 12976 O O . VAL A 1 814 ? 144.684 35.521 151.012 1.00 0.00 814 VAL B O 1
ATOM 12989 N N . ILE A 1 815 ? 144.726 33.537 152.244 1.00 0.00 815 ILE B N 1
ATOM 12990 C CA . ILE A 1 815 ? 143.502 33.599 153.015 1.00 0.00 815 ILE B CA 1
ATOM 12991 C C . ILE A 1 815 ? 143.426 34.872 153.791 1.00 0.00 815 ILE B C 1
ATOM 12992 O O . ILE A 1 815 ? 142.486 35.649 153.693 1.00 0.00 815 ILE B O 1
ATOM 13008 N N . GLN A 1 816 ? 144.526 35.224 154.467 1.00 0.00 816 GLN B N 1
ATOM 13009 C CA . GLN A 1 816 ? 144.813 36.470 155.210 1.00 0.00 816 GLN B CA 1
ATOM 13010 C C . GLN A 1 816 ? 144.842 37.716 154.452 1.00 0.00 816 GLN B C 1
ATOM 13011 O O . GLN A 1 816 ? 144.172 38.638 154.843 1.00 0.00 816 GLN B O 1
ATOM 13025 N N . ARG A 1 817 ? 145.540 37.625 153.246 1.00 0.00 817 ARG B N 1
ATOM 13026 C CA . ARG A 1 817 ? 145.614 38.709 152.270 1.00 0.00 817 ARG B CA 1
ATOM 13027 C C . ARG A 1 817 ? 144.193 39.122 151.787 1.00 0.00 817 ARG B C 1
ATOM 13028 O O . ARG A 1 817 ? 143.875 40.146 151.292 1.00 0.00 817 ARG B O 1
ATOM 13049 N N . ASN A 1 818 ? 143.163 38.245 151.958 1.00 0.00 818 ASN B N 1
ATOM 13050 C CA . ASN A 1 818 ? 141.757 38.575 151.726 1.00 0.00 818 ASN B CA 1
ATOM 13051 C C . ASN A 1 818 ? 141.018 39.047 153.005 1.00 0.00 818 ASN B C 1
ATOM 13052 O O . ASN A 1 818 ? 140.219 39.965 152.985 1.00 0.00 818 ASN B O 1
ATOM 13063 N N . LEU A 1 819 ? 141.348 38.376 154.126 1.00 0.00 819 LEU B N 1
ATOM 13064 C CA . LEU A 1 819 ? 140.782 38.606 155.468 1.00 0.00 819 LEU B CA 1
ATOM 13065 C C . LEU A 1 819 ? 141.046 40.060 155.991 1.00 0.00 819 LEU B C 1
ATOM 13066 O O . LEU A 1 819 ? 140.253 40.651 156.701 1.00 0.00 819 LEU B O 1
ATOM 13082 N N . ARG A 1 820 ? 142.258 40.691 155.684 1.00 0.00 820 ARG B N 1
ATOM 13083 C CA . ARG A 1 820 ? 142.616 41.994 156.035 1.00 0.00 820 ARG B CA 1
ATOM 13084 C C . ARG A 1 820 ? 141.755 43.049 155.394 1.00 0.00 820 ARG B C 1
ATOM 13085 O O . ARG A 1 820 ? 141.971 44.220 155.633 1.00 0.00 820 ARG B O 1
ATOM 13106 N N . LYS A 1 821 ? 140.823 42.687 154.484 1.00 0.00 821 LYS B N 1
ATOM 13107 C CA . LYS A 1 821 ? 140.177 43.601 153.616 1.00 0.00 821 LYS B CA 1
ATOM 13108 C C . LYS A 1 821 ? 138.923 42.953 153.008 1.00 0.00 821 LYS B C 1
ATOM 13109 O O . LYS A 1 821 ? 138.436 43.289 151.947 1.00 0.00 821 LYS B O 1
ATOM 13128 N N . PHE A 1 822 ? 138.345 42.029 153.797 1.00 0.00 822 PHE B N 1
ATOM 13129 C CA . PHE A 1 822 ? 137.317 41.121 153.402 1.00 0.00 822 PHE B CA 1
ATOM 13130 C C . PHE A 1 822 ? 136.090 41.895 153.114 1.00 0.00 822 PHE B C 1
ATOM 13131 O O . PHE A 1 822 ? 135.432 41.641 152.140 1.00 0.00 822 PHE B O 1
ATOM 13148 N N . LEU A 1 823 ? 135.754 42.924 153.879 1.00 0.00 823 LEU B N 1
ATOM 13149 C CA . LEU A 1 823 ? 134.654 43.933 153.701 1.00 0.00 823 LEU B CA 1
ATOM 13150 C C . LEU A 1 823 ? 134.716 44.707 152.347 1.00 0.00 823 LEU B C 1
ATOM 13151 O O . LEU A 1 823 ? 133.685 45.187 151.918 1.00 0.00 823 LEU B O 1
ATOM 13167 N N . THR A 1 824 ? 135.953 44.937 151.834 1.00 0.00 824 THR B N 1
ATOM 13168 C CA . THR A 1 824 ? 136.197 45.715 150.595 1.00 0.00 824 THR B CA 1
ATOM 13169 C C . THR A 1 824 ? 136.118 44.876 149.390 1.00 0.00 824 THR B C 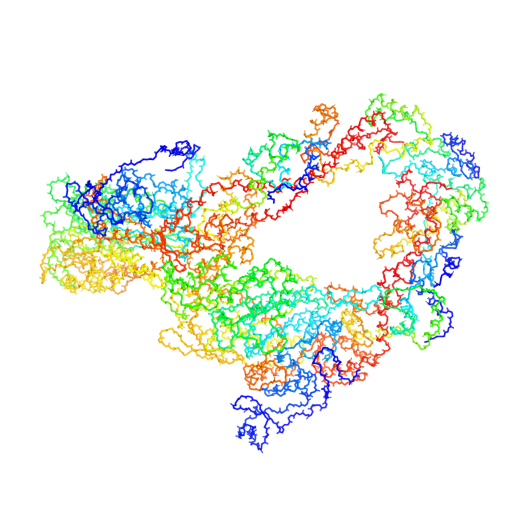1
ATOM 13170 O O . THR A 1 824 ? 135.437 45.100 148.385 1.00 0.00 824 THR B O 1
ATOM 13181 N N . LEU A 1 825 ? 136.783 43.760 149.432 1.00 0.00 825 LEU B N 1
ATOM 13182 C CA . LEU A 1 825 ? 137.246 42.908 148.389 1.00 0.00 825 LEU B CA 1
ATOM 13183 C C . LEU A 1 825 ? 136.214 41.903 148.033 1.00 0.00 825 LEU B C 1
ATOM 13184 O O . LEU A 1 825 ? 136.359 41.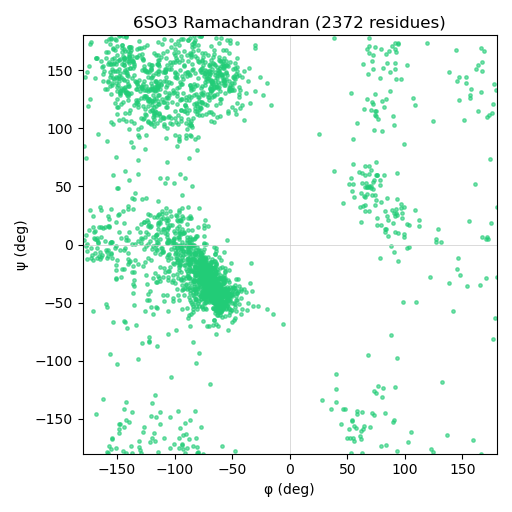233 147.017 1.00 0.00 825 LEU B O 1
ATOM 13200 N N . ARG A 1 826 ? 135.084 41.896 148.725 1.00 0.00 826 ARG B N 1
ATOM 13201 C CA . ARG A 1 826 ? 133.986 41.046 148.402 1.00 0.00 826 ARG B CA 1
ATOM 13202 C C . ARG A 1 826 ? 132.973 41.748 147.574 1.00 0.00 826 ARG B C 1
ATOM 13203 O O . ARG A 1 826 ? 131.909 41.225 147.163 1.00 0.00 826 ARG B O 1
ATOM 13224 N N . ASN A 1 827 ? 133.376 42.995 147.180 1.00 0.00 827 ASN B N 1
ATOM 13225 C CA . ASN A 1 827 ? 132.687 43.819 146.225 1.00 0.00 827 ASN B CA 1
ATOM 13226 C C . ASN A 1 827 ? 133.673 44.647 145.590 1.00 0.00 827 ASN B C 1
ATOM 13227 O O . ASN A 1 827 ? 134.846 44.488 145.842 1.00 0.00 827 ASN B O 1
ATOM 13238 N N . TRP A 1 828 ? 133.154 45.592 144.708 1.00 0.00 828 TRP B N 1
ATOM 13239 C CA . TRP A 1 828 ? 134.026 46.295 143.822 1.00 0.00 828 TRP B CA 1
ATOM 13240 C C . TRP A 1 828 ? 133.230 47.608 143.573 1.00 0.00 828 TRP B C 1
ATOM 13241 O O . TRP A 1 828 ? 132.311 47.838 144.318 1.00 0.00 828 TRP B O 1
ATOM 13262 N N . LEU A 1 829 ? 133.627 48.422 142.579 1.00 0.00 829 LEU B N 1
ATOM 13263 C CA . LEU A 1 829 ? 133.006 49.708 142.292 1.00 0.00 829 LEU B CA 1
ATOM 13264 C C . LEU A 1 829 ? 131.597 49.516 142.007 1.00 0.00 829 LEU B C 1
ATOM 13265 O O . LEU A 1 829 ? 130.791 50.343 142.423 1.00 0.00 829 LEU B O 1
ATOM 13281 N N . TRP A 1 830 ? 131.224 48.472 141.214 1.00 0.00 830 TRP B N 1
ATOM 13282 C CA . TRP A 1 830 ? 129.862 48.322 140.812 1.00 0.00 830 TRP B CA 1
ATOM 13283 C C . TRP A 1 830 ? 129.337 47.063 141.381 1.00 0.00 830 TRP B C 1
ATOM 13284 O O . TRP A 1 830 ? 129.778 45.927 141.052 1.00 0.00 830 TRP B O 1
ATOM 13305 N N . TYR A 1 831 ? 128.381 47.234 142.273 1.00 0.00 831 TYR B N 1
ATOM 13306 C CA . TYR A 1 831 ? 127.621 46.217 142.944 1.00 0.00 831 TYR B CA 1
ATOM 13307 C C . TYR A 1 831 ? 126.691 45.636 141.934 1.00 0.00 831 TYR B C 1
ATOM 13308 O O . TYR A 1 831 ? 125.907 46.348 141.291 1.00 0.00 831 TYR B O 1
ATOM 13326 N N . LYS A 1 832 ? 126.874 44.296 141.730 1.00 0.00 832 LYS B N 1
ATOM 13327 C CA . LYS A 1 832 ? 126.346 43.545 140.587 1.00 0.00 832 LYS B CA 1
ATOM 13328 C C . LYS A 1 832 ? 125.373 42.551 141.046 1.00 0.00 832 LYS B C 1
ATOM 13329 O O . LYS A 1 832 ? 124.751 41.770 140.304 1.00 0.00 832 LYS B O 1
ATOM 13348 N N . LEU A 1 833 ? 125.199 42.407 142.359 1.00 0.00 833 LEU B N 1
ATOM 13349 C CA . LEU A 1 833 ? 124.401 41.422 143.020 1.00 0.00 833 LEU B CA 1
ATOM 13350 C C . LEU A 1 833 ? 123.106 42.053 143.247 1.00 0.00 833 LEU B C 1
ATOM 13351 O O . LEU A 1 833 ? 123.019 43.042 143.964 1.00 0.00 833 LEU B O 1
ATOM 13367 N N . TYR A 1 834 ? 122.033 41.523 142.612 1.00 0.00 834 TYR B N 1
ATOM 13368 C CA . TYR A 1 834 ? 120.728 41.949 142.721 1.00 0.00 834 TYR B CA 1
ATOM 13369 C C . TYR A 1 834 ? 119.865 40.734 142.521 1.00 0.00 834 TYR B C 1
ATOM 13370 O O . TYR A 1 834 ? 118.711 40.888 142.172 1.00 0.00 834 TYR B O 1
ATOM 13388 N N . ILE A 1 835 ? 120.450 39.497 142.824 1.00 0.00 835 ILE B N 1
ATOM 13389 C CA . ILE A 1 835 ? 119.997 38.239 142.163 1.00 0.00 835 ILE B CA 1
ATOM 13390 C C . ILE A 1 835 ? 119.445 37.394 143.276 1.00 0.00 835 ILE B C 1
ATOM 13391 O O . ILE A 1 835 ? 118.464 36.709 143.087 1.00 0.00 835 ILE B O 1
ATOM 13407 N N . LYS A 1 836 ? 119.946 37.452 144.543 1.00 0.00 836 LYS B N 1
ATOM 13408 C CA . LYS A 1 836 ? 119.886 36.381 145.489 1.00 0.00 836 LYS B CA 1
ATOM 13409 C C . LYS A 1 836 ? 120.704 36.859 146.718 1.00 0.00 836 LYS B C 1
ATOM 13410 O O . LYS A 1 836 ? 121.851 36.489 146.994 1.00 0.00 836 LYS B O 1
ATOM 13429 N N . VAL A 1 837 ? 120.035 37.812 147.435 1.00 0.00 837 VAL B N 1
ATOM 13430 C CA . VAL A 1 837 ? 120.736 38.485 148.557 1.00 0.00 837 VAL B CA 1
ATOM 13431 C C . VAL A 1 837 ? 119.683 38.483 149.655 1.00 0.00 837 VAL B C 1
ATOM 13432 O O . VAL A 1 837 ? 118.481 38.576 149.408 1.00 0.00 837 VAL B O 1
ATOM 13445 N N . LYS A 1 838 ? 120.064 38.353 150.939 1.00 0.00 838 LYS B N 1
ATOM 13446 C CA . LYS A 1 838 ? 119.228 38.095 152.058 1.00 0.00 838 LYS B CA 1
ATOM 13447 C C . LYS A 1 838 ? 118.239 39.205 152.292 1.00 0.00 838 LYS B C 1
ATOM 13448 O O . LYS A 1 838 ? 117.134 38.796 152.631 1.00 0.00 838 LYS B O 1
ATOM 13467 N N . PRO A 1 839 ? 118.519 40.487 152.170 1.00 0.00 839 PRO B N 1
ATOM 13468 C CA . PRO A 1 839 ? 117.446 41.475 152.042 1.00 0.00 839 PRO B CA 1
ATOM 13469 C C . PRO A 1 839 ? 117.246 42.109 150.785 1.00 0.00 839 PRO B C 1
ATOM 13470 O O . PRO A 1 839 ? 116.104 42.518 150.504 1.00 0.00 839 PRO B O 1
ATOM 13481 N N . LEU A 1 840 ? 118.269 42.195 149.865 1.00 0.00 840 LEU B N 1
ATOM 13482 C CA . LEU A 1 840 ? 118.206 43.002 148.625 1.00 0.00 840 LEU B CA 1
ATOM 13483 C C . LEU A 1 840 ? 117.394 42.178 147.617 1.00 0.00 840 LEU B C 1
ATOM 13484 O O . LEU A 1 840 ? 117.308 40.998 147.840 1.00 0.00 840 LEU B O 1
ATOM 13500 N N . MET B 2 1 ? 179.615 23.229 150.628 1.00 0.00 1 MET D N 1
ATOM 13501 C CA . MET B 2 1 ? 179.762 24.213 151.781 1.00 0.00 1 MET D CA 1
ATOM 13502 C C . MET B 2 1 ? 179.252 25.620 151.520 1.00 0.00 1 MET D C 1
ATOM 13503 O O . MET B 2 1 ? 178.806 25.962 150.470 1.00 0.00 1 MET D O 1
ATOM 13519 N N . ALA B 2 2 ? 179.470 26.464 152.546 1.00 0.00 2 ALA D N 1
ATOM 13520 C CA . ALA B 2 2 ? 179.321 27.880 152.460 1.00 0.00 2 ALA D CA 1
ATOM 13521 C C . ALA B 2 2 ? 179.332 28.376 153.880 1.00 0.00 2 ALA D C 1
ATOM 13522 O O . ALA B 2 2 ? 178.859 27.597 154.678 1.00 0.00 2 ALA D O 1
ATOM 13529 N N . ASP B 2 3 ? 179.851 29.622 154.029 1.00 0.00 3 ASP D N 1
ATOM 13530 C CA . ASP B 2 3 ? 180.038 30.339 155.241 1.00 0.00 3 ASP D CA 1
ATOM 13531 C C . ASP B 2 3 ? 178.821 31.137 155.419 1.00 0.00 3 ASP D C 1
ATOM 13532 O O . ASP B 2 3 ? 177.813 30.979 154.718 1.00 0.00 3 ASP D O 1
ATOM 13541 N N . LEU B 2 4 ? 178.880 32.101 156.273 1.00 0.00 4 LEU D N 1
ATOM 13542 C CA . LEU B 2 4 ? 177.686 32.899 156.590 1.00 0.00 4 LEU D CA 1
ATOM 13543 C C . LEU B 2 4 ? 177.582 33.925 155.519 1.00 0.00 4 LEU D C 1
ATOM 13544 O O . LEU B 2 4 ? 178.514 34.716 155.328 1.00 0.00 4 LEU D O 1
ATOM 13560 N N . LYS B 2 5 ? 176.491 33.945 154.673 1.00 0.00 5 LYS D N 1
ATOM 13561 C CA . LYS B 2 5 ? 176.299 34.739 153.525 1.00 0.00 5 LYS D CA 1
ATOM 13562 C C . LYS B 2 5 ? 174.755 35.049 153.379 1.00 0.00 5 LYS D C 1
ATOM 13563 O O . LYS B 2 5 ? 173.944 34.329 153.895 1.00 0.00 5 LYS D O 1
ATOM 13582 N N . ALA B 2 6 ? 174.375 36.224 152.761 1.00 0.00 6 ALA D N 1
ATOM 13583 C CA . ALA B 2 6 ? 172.962 36.650 152.638 1.00 0.00 6 ALA D CA 1
ATOM 13584 C C . ALA B 2 6 ? 171.962 35.587 152.193 1.00 0.00 6 ALA D C 1
ATOM 13585 O O . ALA B 2 6 ? 170.752 35.560 152.599 1.00 0.00 6 ALA D O 1
ATOM 13592 N N . ALA B 2 7 ? 172.429 34.785 151.230 1.00 0.00 7 ALA D N 1
ATOM 13593 C CA . ALA B 2 7 ? 171.714 33.716 150.489 1.00 0.00 7 ALA D CA 1
ATOM 13594 C C . ALA B 2 7 ? 171.258 32.623 151.414 1.00 0.00 7 ALA D C 1
ATOM 13595 O O . ALA B 2 7 ? 170.069 32.284 151.404 1.00 0.00 7 ALA D O 1
ATOM 13602 N N . GLU B 2 8 ? 172.119 32.172 152.349 1.00 0.00 8 GLU D N 1
ATOM 13603 C CA . GLU B 2 8 ? 171.805 31.170 153.400 1.00 0.00 8 GLU D CA 1
ATOM 13604 C C . GLU B 2 8 ? 170.745 31.744 154.353 1.00 0.00 8 GLU D C 1
ATOM 13605 O O . GLU B 2 8 ? 169.868 31.082 154.878 1.00 0.00 8 GLU D O 1
ATOM 13617 N N . VAL B 2 9 ? 170.889 33.055 154.711 1.00 0.00 9 VAL D N 1
ATOM 13618 C CA . VAL B 2 9 ? 169.972 33.658 155.669 1.00 0.00 9 VAL D CA 1
ATOM 13619 C C . VAL B 2 9 ? 168.571 33.607 155.085 1.00 0.00 9 VAL D C 1
ATOM 13620 O O . VAL B 2 9 ? 167.632 33.299 155.850 1.00 0.00 9 VAL D O 1
ATOM 13633 N N . GLU B 2 10 ? 168.365 33.879 153.777 1.00 0.00 10 GLU D N 1
ATOM 13634 C CA . GLU B 2 10 ? 167.177 33.756 153.067 1.00 0.00 10 GLU D CA 1
ATOM 13635 C C . GLU B 2 10 ? 166.608 32.351 153.024 1.00 0.00 10 GLU D C 1
ATOM 13636 O O . GLU B 2 10 ? 165.384 32.260 153.227 1.00 0.00 10 GLU D O 1
ATOM 13648 N N . LYS B 2 11 ? 167.486 31.360 152.812 1.00 0.00 11 LYS D N 1
ATOM 13649 C CA . LYS B 2 11 ? 167.133 29.966 152.776 1.00 0.00 11 LYS D CA 1
ATOM 13650 C C . LYS B 2 11 ? 166.517 29.528 154.065 1.00 0.00 11 LYS D C 1
ATOM 13651 O O . LYS B 2 11 ? 165.436 28.923 154.083 1.00 0.00 11 LYS D O 1
ATOM 13670 N N . ALA B 2 12 ? 167.210 29.911 155.217 1.00 0.00 12 ALA D N 1
ATOM 13671 C CA . ALA B 2 12 ? 166.722 29.668 156.530 1.00 0.00 12 ALA D CA 1
ATOM 13672 C C . ALA B 2 12 ? 165.406 30.370 156.908 1.00 0.00 12 ALA D C 1
ATOM 13673 O O . ALA B 2 12 ? 164.490 29.857 157.557 1.00 0.00 12 ALA D O 1
ATOM 13680 N N . ARG B 2 13 ? 165.218 31.694 156.471 1.00 0.00 13 ARG D N 1
ATOM 13681 C CA . ARG B 2 13 ? 163.987 32.471 156.719 1.00 0.00 13 ARG D CA 1
ATOM 13682 C C . ARG B 2 13 ? 162.816 31.828 155.973 1.00 0.00 13 ARG D C 1
ATOM 13683 O O . ARG B 2 13 ? 161.781 31.578 156.591 1.00 0.00 13 ARG D O 1
ATOM 13704 N N . GLU B 2 14 ? 163.013 31.463 154.671 1.00 0.00 14 GLU D N 1
ATOM 13705 C CA . GLU B 2 14 ? 162.066 30.772 153.842 1.00 0.00 14 GLU D CA 1
ATOM 13706 C C . GLU B 2 14 ? 161.547 29.443 154.424 1.00 0.00 14 GLU D C 1
ATOM 13707 O O . GLU B 2 14 ? 160.322 29.195 154.542 1.00 0.00 14 GLU D O 1
ATOM 13719 N N . HIS B 2 15 ? 162.439 28.510 154.890 1.00 0.00 15 HIS D N 1
ATOM 13720 C CA . HIS B 2 15 ? 162.009 27.259 155.446 1.00 0.00 15 HIS D CA 1
ATOM 13721 C C . HIS B 2 15 ? 161.215 27.484 156.740 1.00 0.00 15 HIS D C 1
ATOM 13722 O O . HIS B 2 15 ? 160.252 26.861 157.012 1.00 0.00 15 HIS D O 1
ATOM 13736 N N . PHE B 2 16 ? 161.692 28.437 157.548 1.00 0.00 16 PHE D N 1
ATOM 13737 C CA . PHE B 2 16 ? 161.082 28.766 158.783 1.00 0.00 16 PHE D CA 1
ATOM 13738 C C . PHE B 2 16 ? 159.648 29.224 158.612 1.00 0.00 16 PHE D C 1
ATOM 13739 O O . PHE B 2 16 ? 158.717 28.758 159.253 1.00 0.00 16 PHE D O 1
ATOM 13756 N N . GLU B 2 17 ? 159.451 30.131 157.614 1.00 0.00 17 GLU D N 1
ATOM 13757 C CA . GLU B 2 17 ? 158.151 30.733 157.251 1.00 0.00 17 GLU D CA 1
ATOM 13758 C C . GLU B 2 17 ? 157.128 29.768 156.746 1.00 0.00 17 GLU D C 1
ATOM 13759 O O . GLU B 2 17 ? 155.954 29.926 157.046 1.00 0.00 17 GLU D O 1
ATOM 13771 N N . ILE B 2 18 ? 157.579 28.687 156.043 1.00 0.00 18 ILE D N 1
ATOM 13772 C CA . ILE B 2 18 ? 156.759 27.565 155.798 1.00 0.00 18 ILE D CA 1
ATOM 13773 C C . ILE B 2 18 ? 156.315 26.835 157.035 1.00 0.00 18 ILE D C 1
ATOM 13774 O O . ILE B 2 18 ? 155.147 26.543 157.290 1.00 0.00 18 ILE D O 1
ATOM 13790 N N . TYR B 2 19 ? 157.316 26.559 157.927 1.00 0.00 19 TYR D N 1
ATOM 13791 C CA . TYR B 2 19 ? 157.193 25.723 159.111 1.00 0.00 19 TYR D CA 1
ATOM 13792 C C . TYR B 2 19 ? 156.303 26.294 160.210 1.00 0.00 19 TYR D C 1
ATOM 13793 O O . TYR B 2 19 ? 155.778 25.544 161.051 1.00 0.00 19 TYR D O 1
ATOM 13811 N N . ASP B 2 20 ? 155.993 27.641 160.297 1.00 0.00 20 ASP D N 1
ATOM 13812 C CA . ASP B 2 20 ? 155.086 28.226 161.206 1.00 0.00 20 ASP D CA 1
ATOM 13813 C C . ASP B 2 20 ? 153.701 27.986 160.607 1.00 0.00 20 ASP D C 1
ATOM 13814 O O . ASP B 2 20 ? 153.566 27.293 159.584 1.00 0.00 20 ASP D O 1
ATOM 13823 N N . TRP B 2 21 ? 152.703 28.572 161.247 1.00 0.00 21 TRP D N 1
ATOM 13824 C CA . TRP B 2 21 ? 151.401 28.578 160.631 1.00 0.00 21 TRP D CA 1
ATOM 13825 C C . TRP B 2 21 ? 150.523 29.474 161.442 1.00 0.00 21 TRP D C 1
ATOM 13826 O O . TRP B 2 21 ? 149.432 29.808 161.009 1.00 0.00 21 TRP D O 1
ATOM 13847 N N . GLU B 2 22 ? 151.018 29.798 162.604 1.00 0.00 22 GLU D N 1
ATOM 13848 C CA . GLU B 2 22 ? 150.330 30.520 163.699 1.00 0.00 22 GLU D CA 1
ATOM 13849 C C . GLU B 2 22 ? 150.330 32.028 163.350 1.00 0.00 22 GLU D C 1
ATOM 13850 O O . GLU B 2 22 ? 149.451 32.786 163.700 1.00 0.00 22 GLU D O 1
ATOM 13862 N N . GLY B 2 23 ? 151.361 32.425 162.610 1.00 0.00 23 GLY D N 1
ATOM 13863 C CA . GLY B 2 23 ? 151.504 33.761 162.163 1.00 0.00 23 GLY D CA 1
ATOM 13864 C C . GLY B 2 23 ? 152.179 34.534 163.254 1.00 0.00 23 GLY D C 1
ATOM 13865 O O . GLY B 2 23 ? 151.973 35.760 163.319 1.00 0.00 23 GLY D O 1
ATOM 13869 N N . GLU B 2 24 ? 152.910 33.813 164.213 1.00 0.00 24 GLU D N 1
ATOM 13870 C CA . GLU B 2 24 ? 153.436 34.402 165.378 1.00 0.00 24 GLU D CA 1
ATOM 13871 C C . GLU B 2 24 ? 154.953 34.303 165.317 1.00 0.00 24 GLU D C 1
ATOM 13872 O O . GLU B 2 24 ? 155.675 34.806 166.143 1.00 0.00 24 GLU D O 1
ATOM 13884 N N . GLY B 2 25 ? 155.464 33.698 164.211 1.00 0.00 25 GLY D N 1
ATOM 13885 C CA . GLY B 2 25 ? 156.862 33.487 164.066 1.00 0.00 25 GLY D CA 1
ATOM 13886 C C . GLY B 2 25 ? 157.470 32.514 165.078 1.00 0.00 25 GLY D C 1
ATOM 13887 O O . GLY B 2 25 ? 158.660 32.631 165.447 1.00 0.00 25 GLY D O 1
ATOM 13891 N N . LYS B 2 26 ? 156.720 31.472 165.504 1.00 0.00 26 LYS D N 1
ATOM 13892 C CA . LYS B 2 26 ? 157.235 30.528 166.447 1.00 0.00 26 LYS D CA 1
ATOM 13893 C C . LYS B 2 26 ? 157.043 29.153 165.788 1.00 0.00 26 LYS D C 1
ATOM 13894 O O . LYS B 2 26 ? 155.900 28.795 165.328 1.00 0.00 26 LYS D O 1
ATOM 13913 N N . ILE B 2 27 ? 158.130 28.379 165.723 1.00 0.00 27 ILE D N 1
ATOM 13914 C CA . ILE B 2 27 ? 158.168 26.996 165.305 1.00 0.00 27 ILE D CA 1
ATOM 13915 C C . ILE B 2 27 ? 158.578 26.180 166.549 1.00 0.00 27 ILE D C 1
ATOM 13916 O O . ILE B 2 27 ? 159.197 26.770 167.366 1.00 0.00 27 ILE D O 1
ATOM 13932 N N . ASP B 2 28 ? 158.092 24.905 166.643 1.00 0.00 28 ASP D N 1
ATOM 13933 C CA . ASP B 2 28 ? 158.480 24.013 167.684 1.00 0.00 28 ASP D CA 1
ATOM 13934 C C . ASP B 2 28 ? 159.858 23.448 167.455 1.00 0.00 28 ASP D C 1
ATOM 13935 O O . ASP B 2 28 ? 160.412 23.520 166.349 1.00 0.00 28 ASP D O 1
ATOM 13944 N N . ALA B 2 29 ? 160.417 22.850 168.548 1.00 0.00 29 ALA D N 1
ATOM 13945 C CA . ALA B 2 29 ? 161.700 22.231 168.730 1.00 0.00 29 ALA D CA 1
ATOM 13946 C C . ALA B 2 29 ? 162.076 21.221 167.656 1.00 0.00 29 ALA D C 1
ATOM 13947 O O . ALA B 2 29 ? 163.266 21.048 167.288 1.00 0.00 29 ALA D O 1
ATOM 13954 N N . ARG B 2 30 ? 161.052 20.407 167.298 1.00 0.00 30 ARG D N 1
ATOM 13955 C CA . ARG B 2 30 ? 161.251 19.316 166.337 1.00 0.00 30 ARG D CA 1
ATOM 13956 C C . ARG B 2 30 ? 161.538 19.696 164.932 1.00 0.00 30 ARG D C 1
ATOM 13957 O O . ARG B 2 30 ? 162.184 18.953 164.256 1.00 0.00 30 ARG D O 1
ATOM 13978 N N . ASP B 2 31 ? 161.088 20.883 164.500 1.00 0.00 31 ASP D N 1
ATOM 13979 C CA . ASP B 2 31 ? 161.158 21.454 163.226 1.00 0.00 31 ASP D CA 1
ATOM 13980 C C . ASP B 2 31 ? 162.528 21.980 162.807 1.00 0.00 31 ASP D C 1
ATOM 13981 O O . ASP B 2 31 ? 162.899 22.197 161.634 1.00 0.00 31 ASP D O 1
ATOM 13990 N N . LEU B 2 32 ? 163.466 22.094 163.844 1.00 0.00 32 LEU D N 1
ATOM 13991 C CA . LEU B 2 32 ? 164.872 22.368 163.729 1.00 0.00 32 LEU D CA 1
ATOM 13992 C C . LEU B 2 32 ? 165.591 21.323 162.867 1.00 0.00 32 LEU D C 1
ATOM 13993 O O . LEU B 2 32 ? 166.625 21.560 162.192 1.00 0.00 32 LEU D O 1
ATOM 14009 N N . GLY B 2 33 ? 164.995 20.133 162.893 1.00 0.00 33 GLY D N 1
ATOM 14010 C CA . GLY B 2 33 ? 165.414 18.910 162.304 1.00 0.00 33 GLY D CA 1
ATOM 14011 C C . GLY B 2 33 ? 165.362 19.078 160.861 1.00 0.00 33 GLY D C 1
ATOM 14012 O O . GLY B 2 33 ? 166.419 19.059 160.213 1.00 0.00 33 GLY D O 1
ATOM 14016 N N . ASP B 2 34 ? 164.116 19.179 160.332 1.00 0.00 34 ASP D N 1
ATOM 14017 C CA . ASP B 2 34 ? 163.894 19.256 158.896 1.00 0.00 34 ASP D CA 1
ATOM 14018 C C . ASP B 2 34 ? 164.268 20.555 158.317 1.00 0.00 34 ASP D C 1
ATOM 14019 O O . ASP B 2 34 ? 164.480 20.688 157.137 1.00 0.00 34 ASP D O 1
ATOM 14028 N N . LEU B 2 35 ? 164.421 21.668 159.091 1.00 0.00 35 LEU D N 1
ATOM 14029 C CA . LEU B 2 35 ? 164.902 23.018 158.651 1.00 0.00 35 LEU D CA 1
ATOM 14030 C C . LEU B 2 35 ? 166.314 22.863 158.233 1.00 0.00 35 LEU D C 1
ATOM 14031 O O . LEU B 2 35 ? 166.601 23.211 157.079 1.00 0.00 35 LEU D O 1
ATOM 14047 N N . LEU B 2 36 ? 167.128 22.350 159.131 1.00 0.00 36 LEU D N 1
ATOM 14048 C CA . LEU B 2 36 ? 168.501 22.064 158.850 1.00 0.00 36 LEU D CA 1
ATOM 14049 C C . LEU B 2 36 ? 168.769 21.108 157.624 1.00 0.00 36 LEU D C 1
ATOM 14050 O O . LEU B 2 36 ? 169.722 21.385 156.867 1.00 0.00 36 LEU D O 1
ATOM 14066 N N . ARG B 2 37 ? 167.962 20.060 157.407 1.00 0.00 37 ARG D N 1
ATOM 14067 C CA . ARG B 2 37 ? 167.949 19.158 156.311 1.00 0.00 37 ARG D CA 1
ATOM 14068 C C . ARG B 2 37 ? 167.661 19.861 154.999 1.00 0.00 37 ARG D C 1
ATOM 14069 O O . ARG B 2 37 ? 168.354 19.611 154.019 1.00 0.00 37 ARG D O 1
ATOM 14090 N N . SER B 2 38 ? 166.639 20.716 154.961 1.00 0.00 38 SER D N 1
ATOM 14091 C CA . SER B 2 38 ? 166.282 21.522 153.810 1.00 0.00 38 SER D CA 1
ATOM 14092 C C . SER B 2 38 ? 167.336 22.504 153.393 1.00 0.00 38 SER D C 1
ATOM 14093 O O . SER B 2 38 ? 167.515 22.796 152.248 1.00 0.00 38 SER D O 1
ATOM 14101 N N . LEU B 2 39 ? 168.080 23.024 154.474 1.00 0.00 39 LEU D N 1
ATOM 14102 C CA . LEU B 2 39 ? 169.232 23.869 154.256 1.00 0.00 39 LEU D CA 1
ATOM 14103 C C . LEU B 2 39 ? 170.409 23.228 153.667 1.00 0.00 39 LEU D C 1
ATOM 14104 O O . LEU B 2 39 ? 171.304 23.920 153.163 1.00 0.00 39 LEU D O 1
ATOM 14120 N N . ASP B 2 40 ? 170.461 21.835 153.668 1.00 0.00 40 ASP D N 1
ATOM 14121 C CA . ASP B 2 40 ? 171.408 21.043 152.951 1.00 0.00 40 ASP D CA 1
ATOM 14122 C C . ASP B 2 40 ? 172.738 21.130 153.831 1.00 0.00 40 ASP D C 1
ATOM 14123 O O . ASP B 2 40 ? 173.852 21.289 153.258 1.00 0.00 40 ASP D O 1
ATOM 14132 N N . CYS B 2 41 ? 172.629 20.849 155.138 1.00 0.00 41 CYS D N 1
ATOM 14133 C CA . CYS B 2 41 ? 173.748 20.512 155.988 1.00 0.00 41 CYS D CA 1
ATOM 14134 C C . CYS B 2 41 ? 173.908 19.033 156.110 1.00 0.00 41 CYS D C 1
ATOM 14135 O O . CYS B 2 41 ? 174.945 18.507 156.490 1.00 0.00 41 CYS D O 1
ATOM 14143 N N . LYS B 2 42 ? 172.820 18.311 155.724 1.00 0.00 42 LYS D N 1
ATOM 14144 C CA . LYS B 2 42 ? 172.776 16.853 155.754 1.00 0.00 42 LYS D CA 1
ATOM 14145 C C . LYS B 2 42 ? 172.956 16.315 157.206 1.00 0.00 42 LYS D C 1
ATOM 14146 O O . LYS B 2 42 ? 173.602 15.278 157.380 1.00 0.00 42 LYS D O 1
ATOM 14165 N N . PRO B 2 43 ? 172.308 16.859 158.222 1.00 0.00 43 PRO D N 1
ATOM 14166 C CA . PRO B 2 43 ? 172.392 16.252 159.543 1.00 0.00 43 PRO D CA 1
ATOM 14167 C C . PRO B 2 43 ? 171.888 14.894 159.683 1.00 0.00 43 PRO D C 1
ATOM 14168 O O . PRO B 2 43 ? 171.126 14.416 158.877 1.00 0.00 43 PRO D O 1
ATOM 14179 N N . THR B 2 44 ? 172.331 14.222 160.793 1.00 0.00 44 THR D N 1
ATOM 14180 C CA . THR B 2 44 ? 171.705 13.006 161.258 1.00 0.00 44 THR D CA 1
ATOM 14181 C C . THR B 2 44 ? 170.894 13.338 162.407 1.00 0.00 44 THR D C 1
ATOM 14182 O O . THR B 2 44 ? 170.862 14.492 162.783 1.00 0.00 44 THR D O 1
ATOM 14193 N N . LEU B 2 45 ? 170.068 12.359 162.831 1.00 0.00 45 LEU D N 1
ATOM 14194 C CA . LEU B 2 45 ? 169.103 12.510 163.961 1.00 0.00 45 LEU D CA 1
ATOM 14195 C C . LEU B 2 45 ? 169.808 12.837 165.249 1.00 0.00 45 LEU D C 1
ATOM 14196 O O . LEU B 2 45 ? 169.288 13.565 166.057 1.00 0.00 45 LEU D O 1
ATOM 14212 N N . ALA B 2 46 ? 171.058 12.354 165.463 1.00 0.00 46 ALA D N 1
ATOM 14213 C CA . ALA B 2 46 ? 171.954 12.760 166.437 1.00 0.00 46 ALA D CA 1
ATOM 14214 C C . ALA B 2 46 ? 172.265 14.199 166.519 1.00 0.00 46 ALA D C 1
ATOM 14215 O O . ALA B 2 46 ? 172.232 14.786 167.574 1.00 0.00 46 ALA D O 1
ATOM 14222 N N . MET B 2 47 ? 172.560 14.810 165.352 1.00 0.00 47 MET D N 1
ATOM 14223 C CA . MET B 2 47 ? 172.772 16.272 165.222 1.00 0.00 47 MET D CA 1
ATOM 14224 C C . MET B 2 47 ? 171.580 17.087 165.587 1.00 0.00 47 MET D C 1
ATOM 14225 O O . MET B 2 47 ? 171.765 18.090 166.282 1.00 0.00 47 MET D O 1
ATOM 14239 N N . VAL B 2 48 ? 170.323 16.623 165.249 1.00 0.00 48 VAL D N 1
ATOM 14240 C CA . VAL B 2 48 ? 169.118 17.219 165.708 1.00 0.00 48 VAL D CA 1
ATOM 14241 C C . VAL B 2 48 ? 169.034 17.210 167.250 1.00 0.00 48 VAL D C 1
ATOM 14242 O O . VAL B 2 48 ? 168.827 18.240 167.855 1.00 0.00 48 VAL D O 1
ATOM 14255 N N . LYS B 2 49 ? 169.187 15.992 167.879 1.00 0.00 49 LYS D N 1
ATOM 14256 C CA . LYS B 2 49 ? 169.048 15.870 169.342 1.00 0.00 49 LYS D CA 1
ATOM 14257 C C . LYS B 2 49 ? 170.095 16.592 170.144 1.00 0.00 49 LYS D C 1
ATOM 14258 O O . LYS B 2 49 ? 169.806 17.068 171.252 1.00 0.00 49 LYS D O 1
ATOM 14277 N N . LYS B 2 50 ? 171.293 16.782 169.559 1.00 0.00 50 LYS D N 1
ATOM 14278 C CA . LYS B 2 50 ? 172.359 17.601 170.017 1.00 0.00 50 LYS D CA 1
ATOM 14279 C C . LYS B 2 50 ? 171.906 19.064 170.197 1.00 0.00 50 LYS D C 1
ATOM 14280 O O . LYS B 2 50 ? 172.458 19.778 171.087 1.00 0.00 50 LYS D O 1
ATOM 14299 N N . ASN B 2 51 ? 170.953 19.555 169.355 1.00 0.00 51 ASN D N 1
ATOM 14300 C CA . ASN B 2 51 ? 170.492 20.920 169.290 1.00 0.00 51 ASN D CA 1
ATOM 14301 C C . ASN B 2 51 ? 169.174 20.999 169.973 1.00 0.00 51 ASN D C 1
ATOM 14302 O O . ASN B 2 51 ? 168.466 21.938 169.694 1.00 0.00 51 ASN D O 1
ATOM 14313 N N . GLY B 2 52 ? 168.917 20.039 170.923 1.00 0.00 52 GLY D N 1
ATOM 14314 C CA . GLY B 2 52 ? 167.738 20.000 171.727 1.00 0.00 52 GLY D CA 1
ATOM 14315 C C . GLY B 2 52 ? 166.466 19.863 171.021 1.00 0.00 52 GLY D C 1
ATOM 14316 O O . GLY B 2 52 ? 165.397 20.350 171.444 1.00 0.00 52 GLY D O 1
ATOM 14320 N N . GLY B 2 53 ? 166.600 19.124 169.885 1.00 0.00 53 GLY D N 1
ATOM 14321 C CA . GLY B 2 53 ? 165.443 18.963 168.994 1.00 0.00 53 GLY D CA 1
ATOM 14322 C C . GLY B 2 53 ? 164.668 17.763 169.506 1.00 0.00 53 GLY D C 1
ATOM 14323 O O . GLY B 2 53 ? 165.000 17.125 170.527 1.00 0.00 53 GLY D O 1
ATOM 14327 N N . SER B 2 54 ? 163.677 17.297 168.607 1.00 0.00 54 SER D N 1
ATOM 14328 C CA . SER B 2 54 ? 162.963 16.147 168.971 1.00 0.00 54 SER D CA 1
ATOM 14329 C C . SER B 2 54 ? 162.469 15.414 167.681 1.00 0.00 54 SER D C 1
ATOM 14330 O O . SER B 2 54 ? 162.392 16.059 166.638 1.00 0.00 54 SER D O 1
ATOM 14338 N N . ASP B 2 55 ? 162.135 14.075 167.893 1.00 0.00 55 ASP D N 1
ATOM 14339 C CA . ASP B 2 55 ? 161.391 13.254 167.003 1.00 0.00 55 ASP D CA 1
ATOM 14340 C C . ASP B 2 55 ? 160.132 12.864 167.633 1.00 0.00 55 ASP D C 1
ATOM 14341 O O . ASP B 2 55 ? 159.529 11.866 167.293 1.00 0.00 55 ASP D O 1
ATOM 14350 N N . LYS B 2 56 ? 159.730 13.697 168.600 1.00 0.00 56 LYS D N 1
ATOM 14351 C CA . LYS B 2 56 ? 158.417 13.589 169.277 1.00 0.00 56 LYS D CA 1
ATOM 14352 C C . LYS B 2 56 ? 157.843 14.960 169.239 1.00 0.00 56 LYS D C 1
ATOM 14353 O O . LYS B 2 56 ? 158.470 15.921 168.786 1.00 0.00 56 LYS D O 1
ATOM 14372 N N . ARG B 2 57 ? 156.563 15.014 169.606 1.00 0.00 57 ARG D N 1
ATOM 14373 C CA . ARG B 2 57 ? 155.896 16.276 169.893 1.00 0.00 57 ARG D CA 1
ATOM 14374 C C . ARG B 2 57 ? 156.735 17.303 170.556 1.00 0.00 57 ARG D C 1
ATOM 14375 O O . ARG B 2 57 ? 157.612 16.987 171.333 1.00 0.00 57 ARG D O 1
ATOM 14396 N N . GLY B 2 58 ? 156.572 18.589 170.147 1.00 0.00 58 GLY D N 1
ATOM 14397 C CA . GLY B 2 58 ? 157.290 19.735 170.751 1.00 0.00 58 GLY D CA 1
ATOM 14398 C C . GLY B 2 58 ? 157.171 19.917 172.209 1.00 0.00 58 GLY D C 1
ATOM 14399 O O . GLY B 2 58 ? 156.424 19.250 172.909 1.00 0.00 58 GLY D O 1
ATOM 14403 N N . GLU B 2 59 ? 158.018 20.779 172.792 1.00 0.00 59 GLU D N 1
ATOM 14404 C CA . GLU B 2 59 ? 158.198 20.882 174.261 1.00 0.00 59 GLU D CA 1
ATOM 14405 C C . GLU B 2 59 ? 158.215 22.336 174.488 1.00 0.00 59 GLU D C 1
ATOM 14406 O O . GLU B 2 59 ? 157.699 22.833 175.491 1.00 0.00 59 GLU D O 1
ATOM 14418 N N . LYS B 2 60 ? 158.772 23.076 173.526 1.00 0.00 60 LYS D N 1
ATOM 14419 C CA . LYS B 2 60 ? 158.928 24.506 173.611 1.00 0.00 60 LYS D CA 1
ATOM 14420 C C . LYS B 2 60 ? 158.973 25.155 172.239 1.00 0.00 60 LYS D C 1
ATOM 14421 O O . LYS B 2 60 ? 158.921 24.452 171.241 1.00 0.00 60 LYS D O 1
ATOM 14440 N N . LYS B 2 61 ? 158.881 26.483 172.161 1.00 0.00 61 LYS D N 1
ATOM 14441 C CA . LYS B 2 61 ? 158.815 27.259 170.862 1.00 0.00 61 LYS D CA 1
ATOM 14442 C C . LYS B 2 61 ? 160.158 27.972 170.664 1.00 0.00 61 LYS D C 1
ATOM 14443 O O . LYS B 2 61 ? 160.778 28.470 171.583 1.00 0.00 61 LYS D O 1
ATOM 14462 N N . LEU B 2 62 ? 160.563 27.951 169.411 1.00 0.00 62 LEU D N 1
ATOM 14463 C CA . LEU B 2 62 ? 161.800 28.645 168.970 1.00 0.00 62 LEU D CA 1
ATOM 14464 C C . LEU B 2 62 ? 161.471 29.780 168.029 1.00 0.00 62 LEU D C 1
ATOM 14465 O O . LEU B 2 62 ? 160.763 29.668 167.039 1.00 0.00 62 LEU D O 1
ATOM 14481 N N . THR B 2 63 ? 162.137 30.911 168.252 1.00 0.00 63 THR D N 1
ATOM 14482 C CA . THR B 2 63 ? 162.203 32.059 167.352 1.00 0.00 63 THR D CA 1
ATOM 14483 C C . THR B 2 63 ? 163.451 31.879 166.554 1.00 0.00 63 THR D C 1
ATOM 14484 O O . THR B 2 63 ? 164.216 30.968 166.830 1.00 0.00 63 THR D O 1
ATOM 14495 N N . LEU B 2 64 ? 163.545 32.612 165.410 1.00 0.00 64 LEU D N 1
ATOM 14496 C CA . LEU B 2 64 ? 164.673 32.531 164.528 1.00 0.00 64 LEU D CA 1
ATOM 14497 C C . LEU B 2 64 ? 165.936 33.061 165.177 1.00 0.00 64 LEU D C 1
ATOM 14498 O O . LEU B 2 64 ? 167.008 32.540 164.861 1.00 0.00 64 LEU D O 1
ATOM 14514 N N . GLU B 2 65 ? 165.740 33.989 166.110 1.00 0.00 65 GLU D N 1
ATOM 14515 C CA . GLU B 2 65 ? 166.771 34.536 166.872 1.00 0.00 65 GLU D CA 1
ATOM 14516 C C . GLU B 2 65 ? 167.504 33.493 167.736 1.00 0.00 65 GLU D C 1
ATOM 14517 O O . GLU B 2 65 ? 168.659 33.731 168.125 1.00 0.00 65 GLU D O 1
ATOM 14529 N N . GLU B 2 66 ? 166.816 32.357 168.177 1.00 0.00 66 GLU D N 1
ATOM 14530 C CA . GLU B 2 66 ? 167.476 31.259 168.818 1.00 0.00 66 GLU D CA 1
ATOM 14531 C C . GLU B 2 66 ? 168.158 30.389 167.800 1.00 0.00 66 GLU D C 1
ATOM 14532 O O . GLU B 2 66 ? 169.328 30.070 167.918 1.00 0.00 66 GLU D O 1
ATOM 14544 N N . PHE B 2 67 ? 167.411 29.952 166.801 1.00 0.00 67 PHE D N 1
ATOM 14545 C CA . PHE B 2 67 ? 167.790 29.058 165.776 1.00 0.00 67 PHE D CA 1
ATOM 14546 C C . PHE B 2 67 ? 169.107 29.379 165.023 1.00 0.00 67 PHE D C 1
ATOM 14547 O O . PHE B 2 67 ? 169.879 28.461 164.729 1.00 0.00 67 PHE D O 1
ATOM 14564 N N . LEU B 2 68 ? 169.372 30.650 164.668 1.00 0.00 68 LEU D N 1
ATOM 14565 C CA . LEU B 2 68 ? 170.555 31.069 163.944 1.00 0.00 68 LEU D CA 1
ATOM 14566 C C . LEU B 2 68 ? 171.979 30.966 164.560 1.00 0.00 68 LEU D C 1
ATOM 14567 O O . LEU B 2 68 ? 172.894 30.481 163.873 1.00 0.00 68 LEU D O 1
ATOM 14583 N N . PRO B 2 69 ? 172.311 31.305 165.856 1.00 0.00 69 PRO D N 1
ATOM 14584 C CA . PRO B 2 69 ? 173.524 30.822 166.522 1.00 0.00 69 PRO D CA 1
ATOM 14585 C C . PRO B 2 69 ? 173.700 29.342 166.791 1.00 0.00 69 PRO D C 1
ATOM 14586 O O . PRO B 2 69 ? 174.792 28.974 167.236 1.00 0.00 69 PRO D O 1
ATOM 14597 N N . ILE B 2 70 ? 172.709 28.489 166.477 1.00 0.00 70 ILE D N 1
ATOM 14598 C CA . ILE B 2 70 ? 172.863 27.033 166.261 1.00 0.00 70 ILE D CA 1
ATOM 14599 C C . ILE B 2 70 ? 173.340 26.787 164.892 1.00 0.00 70 ILE D C 1
ATOM 14600 O O . ILE B 2 70 ? 174.369 26.083 164.633 1.00 0.00 70 ILE D O 1
ATOM 14616 N N . PHE B 2 71 ? 172.549 27.414 163.953 1.00 0.00 71 PHE D N 1
ATOM 14617 C CA . PHE B 2 71 ? 172.805 27.206 162.541 1.00 0.00 71 PHE D CA 1
ATOM 14618 C C . PHE B 2 71 ? 174.130 27.598 161.998 1.00 0.00 71 PHE D C 1
ATOM 14619 O O . PHE B 2 71 ? 174.738 26.782 161.264 1.00 0.00 71 PHE D O 1
ATOM 14636 N N . SER B 2 72 ? 174.636 28.794 162.354 1.00 0.00 72 SER D N 1
ATOM 14637 C CA . SER B 2 72 ? 176.009 29.214 161.980 1.00 0.00 72 SER D CA 1
ATOM 14638 C C . SER B 2 72 ? 177.105 28.297 162.509 1.00 0.00 72 SER D C 1
ATOM 14639 O O . SER B 2 72 ? 178.253 28.394 162.030 1.00 0.00 72 SER D O 1
ATOM 14647 N N . GLN B 2 73 ? 176.850 27.385 163.447 1.00 0.00 73 GLN D N 1
ATOM 14648 C CA . GLN B 2 73 ? 177.739 26.338 163.799 1.00 0.00 73 GLN D CA 1
ATOM 14649 C C . GLN B 2 73 ? 177.535 25.151 162.844 1.00 0.00 73 GLN D C 1
ATOM 14650 O O . GLN B 2 73 ? 178.451 24.642 162.174 1.00 0.00 73 GLN D O 1
ATOM 14664 N N . ILE B 2 74 ? 176.246 24.733 162.695 1.00 0.00 74 ILE D N 1
ATOM 14665 C CA . ILE B 2 74 ? 175.906 23.559 161.804 1.00 0.00 74 ILE D CA 1
ATOM 14666 C C . ILE B 2 74 ? 176.567 23.540 160.388 1.00 0.00 74 ILE D C 1
ATOM 14667 O O . ILE B 2 74 ? 176.956 22.481 159.853 1.00 0.00 74 ILE D O 1
ATOM 14683 N N . LYS B 2 75 ? 176.632 24.796 159.724 1.00 0.00 75 LYS D N 1
ATOM 14684 C CA . LYS B 2 75 ? 177.163 24.941 158.356 1.00 0.00 75 LYS D CA 1
ATOM 14685 C C . LYS B 2 75 ? 178.569 24.337 158.168 1.00 0.00 75 LYS D C 1
ATOM 14686 O O . LYS B 2 75 ? 178.957 24.204 157.036 1.00 0.00 75 LYS D O 1
ATOM 14705 N N . LYS B 2 76 ? 179.306 24.184 159.230 1.00 0.00 76 LYS D N 1
ATOM 14706 C CA . LYS B 2 76 ? 180.697 23.773 159.055 1.00 0.00 76 LYS D CA 1
ATOM 14707 C C . LYS B 2 76 ? 180.777 22.271 158.911 1.00 0.00 76 LYS D C 1
ATOM 14708 O O . LYS B 2 76 ? 180.287 21.545 159.717 1.00 0.00 76 LYS D O 1
ATOM 14727 N N . GLU B 2 77 ? 181.348 21.812 157.728 1.00 0.00 77 GLU D N 1
ATOM 14728 C CA . GLU B 2 77 ? 181.373 20.465 157.231 1.00 0.00 77 GLU D CA 1
ATOM 14729 C C . GLU B 2 77 ? 179.949 20.174 156.765 1.00 0.00 77 GLU D C 1
ATOM 14730 O O . GLU B 2 77 ? 179.093 19.719 157.552 1.00 0.00 77 GLU D O 1
ATOM 14742 N N . LYS B 2 78 ? 179.748 20.300 155.484 1.00 0.00 78 LYS D N 1
ATOM 14743 C CA . LYS B 2 78 ? 178.483 19.977 154.859 1.00 0.00 78 LYS D CA 1
ATOM 14744 C C . LYS B 2 78 ? 178.824 19.961 153.367 1.00 0.00 78 LYS D C 1
ATOM 14745 O O . LYS B 2 78 ? 179.774 20.628 152.903 1.00 0.00 78 LYS D O 1
ATOM 14764 N N . GLU B 2 79 ? 177.954 19.300 152.646 1.00 0.00 79 GLU D N 1
ATOM 14765 C CA . GLU B 2 79 ? 177.951 19.226 151.237 1.00 0.00 79 GLU D CA 1
ATOM 14766 C C . GLU B 2 79 ? 176.530 19.627 150.955 1.00 0.00 79 GLU D C 1
ATOM 14767 O O . GLU B 2 79 ? 175.670 19.310 151.782 1.00 0.00 79 GLU D O 1
ATOM 14779 N N . VAL B 2 80 ? 176.374 20.488 149.945 1.00 0.00 80 VAL D N 1
ATOM 14780 C CA . VAL B 2 80 ? 175.061 20.994 149.518 1.00 0.00 80 VAL D CA 1
ATOM 14781 C C . VAL B 2 80 ? 174.472 19.901 148.608 1.00 0.00 80 VAL D C 1
ATOM 14782 O O . VAL B 2 80 ? 173.299 19.952 148.372 1.00 0.00 80 VAL D O 1
ATOM 14795 N N . GLY B 2 81 ? 175.198 18.836 148.236 1.00 0.00 81 GLY D N 1
ATOM 14796 C CA . GLY B 2 81 ? 174.679 17.762 147.364 1.00 0.00 81 GLY D CA 1
ATOM 14797 C C . GLY B 2 81 ? 174.351 18.303 146.008 1.00 0.00 81 GLY D C 1
ATOM 14798 O O . GLY B 2 81 ? 174.050 19.470 145.800 1.00 0.00 81 GLY D O 1
ATOM 14802 N N . THR B 2 82 ? 174.373 17.382 145.040 1.00 0.00 82 THR D N 1
ATOM 14803 C CA . THR B 2 82 ? 174.017 17.649 143.645 1.00 0.00 82 THR D CA 1
ATOM 14804 C C . THR B 2 82 ? 172.703 16.997 143.496 1.00 0.00 82 THR D C 1
ATOM 14805 O O . THR B 2 82 ? 172.253 16.318 144.454 1.00 0.00 82 THR D O 1
ATOM 14816 N N . LEU B 2 83 ? 171.971 17.297 142.404 1.00 0.00 83 LEU D N 1
ATOM 14817 C CA . LEU B 2 83 ? 170.807 16.658 142.037 1.00 0.00 83 LEU D CA 1
ATOM 14818 C C . LEU B 2 83 ? 171.018 15.428 141.202 1.00 0.00 83 LEU D C 1
ATOM 14819 O O . LEU B 2 83 ? 170.348 14.402 141.364 1.00 0.00 83 LEU D O 1
ATOM 14835 N N . GLU B 2 84 ? 171.982 15.531 140.306 1.00 0.00 84 GLU D N 1
ATOM 14836 C CA . GLU B 2 84 ? 172.116 14.639 139.174 1.00 0.00 84 GLU D CA 1
ATOM 14837 C C . GLU B 2 84 ? 172.550 13.332 139.714 1.00 0.00 84 GLU D C 1
ATOM 14838 O O . GLU B 2 84 ? 172.364 12.304 139.084 1.00 0.00 84 GLU D O 1
ATOM 14850 N N . ASP B 2 85 ? 173.191 13.333 140.911 1.00 0.00 85 ASP D N 1
ATOM 14851 C CA . ASP B 2 85 ? 173.647 12.106 141.609 1.00 0.00 85 ASP D CA 1
ATOM 14852 C C . ASP B 2 85 ? 172.531 11.132 142.005 1.00 0.00 85 ASP D C 1
ATOM 14853 O O . ASP B 2 85 ? 172.654 9.927 141.812 1.00 0.00 85 ASP D O 1
ATOM 14862 N N . PHE B 2 86 ? 171.421 11.643 142.557 1.00 0.00 86 PHE D N 1
ATOM 14863 C CA . PHE B 2 86 ? 170.285 10.862 142.958 1.00 0.00 86 PHE D CA 1
ATOM 14864 C C . PHE B 2 86 ? 169.619 10.307 141.721 1.00 0.00 86 PHE D C 1
ATOM 14865 O O . PHE B 2 86 ? 169.097 9.188 141.731 1.00 0.00 86 PHE D O 1
ATOM 14882 N N . MET B 2 87 ? 169.508 11.004 140.603 1.00 0.00 87 MET D N 1
ATOM 14883 C CA . MET B 2 87 ? 168.946 10.474 139.338 1.00 0.00 87 MET D CA 1
ATOM 14884 C C . MET B 2 87 ? 169.742 9.271 138.870 1.00 0.00 87 MET D C 1
ATOM 14885 O O . MET B 2 87 ? 169.222 8.214 138.753 1.00 0.00 87 MET D O 1
ATOM 14899 N N . GLU B 2 88 ? 171.093 9.420 138.682 1.00 0.00 88 GLU D N 1
ATOM 14900 C CA . GLU B 2 88 ? 172.057 8.393 138.230 1.00 0.00 88 GLU D CA 1
ATOM 14901 C C . GLU B 2 88 ? 172.022 7.134 139.042 1.00 0.00 88 GLU D C 1
ATOM 14902 O O . GLU B 2 88 ? 172.078 5.996 138.573 1.00 0.00 88 GLU D O 1
ATOM 14914 N N . GLY B 2 89 ? 171.914 7.323 140.441 1.00 0.00 89 GLY D N 1
ATOM 14915 C CA . GLY B 2 89 ? 171.820 6.357 141.501 1.00 0.00 89 GLY D CA 1
ATOM 14916 C C . GLY B 2 89 ? 170.590 5.541 141.272 1.00 0.00 89 GLY D C 1
ATOM 14917 O O . GLY B 2 89 ? 170.688 4.313 141.166 1.00 0.00 89 GLY D O 1
ATOM 14921 N N . LEU B 2 90 ? 169.408 6.180 141.198 1.00 0.00 90 LEU D N 1
ATOM 14922 C CA . LEU B 2 90 ? 168.044 5.586 141.119 1.00 0.00 90 LEU D CA 1
ATOM 14923 C C . LEU B 2 90 ? 167.755 5.047 139.680 1.00 0.00 90 LEU D C 1
ATOM 14924 O O . LEU B 2 90 ? 166.804 4.302 139.480 1.00 0.00 90 LEU D O 1
ATOM 14940 N N . LYS B 2 91 ? 168.581 5.424 138.695 1.00 0.00 91 LYS D N 1
ATOM 14941 C CA . LYS B 2 91 ? 168.446 4.747 137.429 1.00 0.00 91 LYS D CA 1
ATOM 14942 C C . LYS B 2 91 ? 168.820 3.322 137.497 1.00 0.00 91 LYS D C 1
ATOM 14943 O O . LYS B 2 91 ? 168.349 2.510 136.713 1.00 0.00 91 LYS D O 1
ATOM 14962 N N . VAL B 2 92 ? 169.604 2.944 138.531 1.00 0.00 92 VAL D N 1
ATOM 14963 C CA . VAL B 2 92 ? 170.144 1.597 138.645 1.00 0.00 92 VAL D CA 1
ATOM 14964 C C . VAL B 2 92 ? 169.085 0.528 138.721 1.00 0.00 92 VAL D C 1
ATOM 14965 O O . VAL B 2 92 ? 169.230 -0.469 138.066 1.00 0.00 92 VAL D O 1
ATOM 14978 N N . TYR B 2 93 ? 168.003 0.849 139.455 1.00 0.00 93 TYR D N 1
ATOM 14979 C CA . TYR B 2 93 ? 166.777 0.002 139.517 1.00 0.00 93 TYR D CA 1
ATOM 14980 C C . TYR B 2 93 ? 165.938 0.444 138.354 1.00 0.00 93 TYR D C 1
ATOM 14981 O O . TYR B 2 93 ? 165.803 1.589 137.997 1.00 0.00 93 TYR D O 1
ATOM 14999 N N . ASP B 2 94 ? 165.342 -0.567 137.647 1.00 0.00 94 ASP D N 1
ATOM 15000 C CA . ASP B 2 94 ? 164.522 -0.386 136.479 1.00 0.00 94 ASP D CA 1
ATOM 15001 C C . ASP B 2 94 ? 163.448 -1.388 136.550 1.00 0.00 94 ASP D C 1
ATOM 15002 O O . ASP B 2 94 ? 163.434 -2.189 137.476 1.00 0.00 94 ASP D O 1
ATOM 15011 N N . LYS B 2 95 ? 162.316 -1.300 135.716 1.00 0.00 95 LYS D N 1
ATOM 15012 C CA . LYS B 2 95 ? 161.209 -2.184 135.899 1.00 0.00 95 LYS D CA 1
ATOM 15013 C C . LYS B 2 95 ? 160.377 -2.077 134.607 1.00 0.00 95 LYS D C 1
ATOM 15014 O O . LYS B 2 95 ? 159.250 -2.560 134.521 1.00 0.00 95 LYS D O 1
ATOM 15033 N N . ALA B 2 96 ? 161.010 -1.488 133.541 1.00 0.00 96 ALA D N 1
ATOM 15034 C CA . ALA B 2 96 ? 160.410 -1.293 132.263 1.00 0.00 96 ALA D CA 1
ATOM 15035 C C . ALA B 2 96 ? 161.423 -0.921 131.258 1.00 0.00 96 ALA D C 1
ATOM 15036 O O . ALA B 2 96 ? 161.180 -0.865 130.069 1.00 0.00 96 ALA D O 1
ATOM 15043 N N . GLU B 2 97 ? 162.658 -0.600 131.790 1.00 0.00 97 GLU D N 1
ATOM 15044 C CA . GLU B 2 97 ? 163.864 -0.128 131.142 1.00 0.00 97 GLU D CA 1
ATOM 15045 C C . GLU B 2 97 ? 163.626 1.382 131.017 1.00 0.00 97 GLU D C 1
ATOM 15046 O O . GLU B 2 97 ? 164.180 2.052 130.118 1.00 0.00 97 GLU D O 1
ATOM 15058 N N . ASN B 2 98 ? 162.814 1.978 131.973 1.00 0.00 98 ASN D N 1
ATOM 15059 C CA . ASN B 2 98 ? 162.508 3.360 131.831 1.00 0.00 98 ASN D CA 1
ATOM 15060 C C . ASN B 2 98 ? 162.796 4.093 133.127 1.00 0.00 98 ASN D C 1
ATOM 15061 O O . ASN B 2 98 ? 162.471 5.284 133.296 1.00 0.00 98 ASN D O 1
ATOM 15072 N N . GLY B 2 99 ? 163.392 3.422 134.172 1.00 0.00 99 GLY D N 1
ATOM 15073 C CA . GLY B 2 99 ? 163.712 4.126 135.448 1.00 0.00 99 GLY D CA 1
ATOM 15074 C C . GLY B 2 99 ? 162.442 4.086 136.278 1.00 0.00 99 GLY D C 1
ATOM 15075 O O . GLY B 2 99 ? 162.216 5.051 136.999 1.00 0.00 99 GLY D O 1
ATOM 15079 N N . THR B 2 100 ? 161.677 3.006 136.310 1.00 0.00 100 THR D N 1
ATOM 15080 C CA . THR B 2 100 ? 160.470 2.840 137.063 1.00 0.00 100 THR D CA 1
ATOM 15081 C C . THR B 2 100 ? 160.724 1.927 138.183 1.00 0.00 100 THR D C 1
ATOM 15082 O O . THR B 2 100 ? 161.641 1.106 138.124 1.00 0.00 100 THR D O 1
ATOM 15093 N N . MET B 2 101 ? 159.958 2.087 139.330 1.00 0.00 101 MET D N 1
ATOM 15094 C CA . MET B 2 101 ? 160.408 1.606 140.616 1.00 0.00 101 MET D CA 1
ATOM 15095 C C . MET B 2 101 ? 159.300 1.100 141.348 1.00 0.00 101 MET D C 1
ATOM 15096 O O . MET B 2 101 ? 158.480 1.942 141.783 1.00 0.00 101 MET D O 1
ATOM 15110 N N . LEU B 2 102 ? 159.196 -0.223 141.637 1.00 0.00 102 LEU D N 1
ATOM 15111 C CA . LEU B 2 102 ? 158.198 -0.597 142.577 1.00 0.00 102 LEU D CA 1
ATOM 15112 C C . LEU B 2 102 ? 158.473 -0.088 144.025 1.00 0.00 102 LEU D C 1
ATOM 15113 O O . LEU B 2 102 ? 159.548 -0.270 144.616 1.00 0.00 102 LEU D O 1
ATOM 15129 N N . ALA B 2 103 ? 157.419 0.484 144.608 1.00 0.00 103 ALA D N 1
ATOM 15130 C CA . ALA B 2 103 ? 157.381 1.131 145.887 1.00 0.00 103 ALA D CA 1
ATOM 15131 C C . ALA B 2 103 ? 157.913 0.373 147.027 1.00 0.00 103 ALA D C 1
ATOM 15132 O O . ALA B 2 103 ? 158.617 1.030 147.826 1.00 0.00 103 ALA D O 1
ATOM 15139 N N . ALA B 2 104 ? 157.599 -0.906 147.157 1.00 0.00 104 ALA D N 1
ATOM 15140 C CA . ALA B 2 104 ? 158.105 -1.697 148.274 1.00 0.00 104 ALA D CA 1
ATOM 15141 C C . ALA B 2 104 ? 159.590 -1.831 148.125 1.00 0.00 104 ALA D C 1
ATOM 15142 O O . ALA B 2 104 ? 160.246 -1.528 149.078 1.00 0.00 104 ALA D O 1
ATOM 15149 N N . GLU B 2 105 ? 159.973 -2.180 146.901 1.00 0.00 105 GLU D N 1
ATOM 15150 C CA . GLU B 2 105 ? 161.332 -2.441 146.523 1.00 0.00 105 GLU D CA 1
ATOM 15151 C C . GLU B 2 105 ? 162.330 -1.256 146.735 1.00 0.00 105 GLU D C 1
ATOM 15152 O O . GLU B 2 105 ? 163.505 -1.337 146.980 1.00 0.00 105 GLU D O 1
ATOM 15164 N N . LEU B 2 106 ? 161.689 -0.053 146.622 1.00 0.00 106 LEU D N 1
ATOM 15165 C CA . LEU B 2 106 ? 162.441 1.178 146.791 1.00 0.00 106 LEU D CA 1
ATOM 15166 C C . LEU B 2 106 ? 162.598 1.538 148.250 1.00 0.00 106 LEU D C 1
ATOM 15167 O O . LEU B 2 106 ? 163.578 2.155 148.671 1.00 0.00 106 LEU D O 1
ATOM 15183 N N . ALA B 2 107 ? 161.600 1.163 149.070 1.00 0.00 107 ALA D N 1
ATOM 15184 C CA . ALA B 2 107 ? 161.728 1.278 150.504 1.00 0.00 107 ALA D CA 1
ATOM 15185 C C . ALA B 2 107 ? 162.789 0.326 151.095 1.00 0.00 107 ALA D C 1
ATOM 15186 O O . ALA B 2 107 ? 163.670 0.654 151.913 1.00 0.00 107 ALA D O 1
ATOM 15193 N N . HIS B 2 108 ? 162.742 -0.904 150.637 1.00 0.00 108 HIS D N 1
ATOM 15194 C CA . HIS B 2 108 ? 163.589 -1.971 151.146 1.00 0.00 108 HIS D CA 1
ATOM 15195 C C . HIS B 2 108 ? 165.055 -1.798 150.977 1.00 0.00 108 HIS D C 1
ATOM 15196 O O . HIS B 2 108 ? 165.918 -2.055 151.877 1.00 0.00 108 HIS D O 1
ATOM 15210 N N . VAL B 2 109 ? 165.523 -1.376 149.759 1.00 0.00 109 VAL D N 1
ATOM 15211 C CA . VAL B 2 109 ? 166.941 -1.084 149.556 1.00 0.00 109 VAL D CA 1
ATOM 15212 C C . VAL B 2 109 ? 167.549 0.029 150.417 1.00 0.00 109 VAL D C 1
ATOM 15213 O O . VAL B 2 109 ? 168.690 0.023 150.698 1.00 0.00 109 VAL D O 1
ATOM 15226 N N . LEU B 2 110 ? 166.714 1.013 150.886 1.00 0.00 110 LEU D N 1
ATOM 15227 C CA . LEU B 2 110 ? 167.107 2.087 151.755 1.00 0.00 110 LEU D CA 1
ATOM 15228 C C . LEU B 2 110 ? 167.191 1.685 153.148 1.00 0.00 110 LEU D C 1
ATOM 15229 O O . LEU B 2 110 ? 167.988 2.196 153.949 1.00 0.00 110 LEU D O 1
ATOM 15245 N N . LEU B 2 111 ? 166.331 0.743 153.532 1.00 0.00 111 LEU D N 1
ATOM 15246 C CA . LEU B 2 111 ? 166.161 0.177 154.835 1.00 0.00 111 LEU D CA 1
ATOM 15247 C C . LEU B 2 111 ? 167.378 -0.537 155.253 1.00 0.00 111 LEU D C 1
ATOM 15248 O O . LEU B 2 111 ? 167.855 -0.348 156.358 1.00 0.00 111 LEU D O 1
ATOM 15264 N N . SER B 2 112 ? 168.048 -1.216 154.374 1.00 0.00 112 SER D N 1
ATOM 15265 C CA . SER B 2 112 ? 168.899 -2.251 154.661 1.00 0.00 112 SER D CA 1
ATOM 15266 C C . SER B 2 112 ? 170.268 -1.640 154.471 1.00 0.00 112 SER D C 1
ATOM 15267 O O . SER B 2 112 ? 171.261 -2.331 154.588 1.00 0.00 112 SER D O 1
ATOM 15275 N N . LEU B 2 113 ? 170.400 -0.282 154.158 1.00 0.00 113 LEU D N 1
ATOM 15276 C CA . LEU B 2 113 ? 171.651 0.482 154.008 1.00 0.00 113 LEU D CA 1
ATOM 15277 C C . LEU B 2 113 ? 171.701 1.712 154.863 1.00 0.00 113 LEU D C 1
ATOM 15278 O O . LEU B 2 113 ? 170.644 2.216 155.302 1.00 0.00 113 LEU D O 1
ATOM 15294 N N . GLY B 2 114 ? 172.955 2.142 155.212 1.00 0.00 114 GLY D N 1
ATOM 15295 C CA . GLY B 2 114 ? 173.099 3.438 155.873 1.00 0.00 114 GLY D CA 1
ATOM 15296 C C . GLY B 2 114 ? 172.876 3.432 157.310 1.00 0.00 114 GLY D C 1
ATOM 15297 O O . GLY B 2 114 ? 173.188 2.468 157.990 1.00 0.00 114 GLY D O 1
ATOM 15301 N N . GLU B 2 115 ? 172.311 4.486 157.829 1.00 0.00 115 GLU D N 1
ATOM 15302 C CA . GLU B 2 115 ? 171.842 4.614 159.188 1.00 0.00 115 GLU D CA 1
ATOM 15303 C C . GLU B 2 115 ? 170.553 3.768 159.392 1.00 0.00 115 GLU D C 1
ATOM 15304 O O . GLU B 2 115 ? 170.060 3.533 160.463 1.00 0.00 115 GLU D O 1
ATOM 15316 N N . ARG B 2 116 ? 169.869 3.357 158.342 1.00 0.00 116 ARG D N 1
ATOM 15317 C CA . ARG B 2 116 ? 168.742 2.432 158.222 1.00 0.00 116 ARG D CA 1
ATOM 15318 C C . ARG B 2 116 ? 167.410 3.174 158.602 1.00 0.00 116 ARG D C 1
ATOM 15319 O O . ARG B 2 116 ? 167.220 3.764 159.652 1.00 0.00 116 ARG D O 1
ATOM 15340 N N . LEU B 2 117 ? 166.536 3.063 157.524 1.00 0.00 117 LEU D N 1
ATOM 15341 C CA . LEU B 2 117 ? 165.191 3.544 157.440 1.00 0.00 117 LEU D CA 1
ATOM 15342 C C . LEU B 2 117 ? 164.424 2.934 158.576 1.00 0.00 117 LEU D C 1
ATOM 15343 O O . LEU B 2 117 ? 164.556 1.763 159.018 1.00 0.00 117 LEU D O 1
ATOM 15359 N N . THR B 2 118 ? 163.600 3.816 159.070 1.00 0.00 118 THR D N 1
ATOM 15360 C CA . THR B 2 118 ? 162.662 3.537 160.149 1.00 0.00 118 THR D CA 1
ATOM 15361 C C . THR B 2 118 ? 161.425 2.919 159.529 1.00 0.00 118 THR D C 1
ATOM 15362 O O . THR B 2 118 ? 161.253 2.869 158.327 1.00 0.00 118 THR D O 1
ATOM 15373 N N . ASP B 2 119 ? 160.515 2.298 160.434 1.00 0.00 119 ASP D N 1
ATOM 15374 C CA . ASP B 2 119 ? 159.172 1.736 160.081 1.00 0.00 119 ASP D CA 1
ATOM 15375 C C . ASP B 2 119 ? 158.309 2.729 159.327 1.00 0.00 119 ASP D C 1
ATOM 15376 O O . ASP B 2 119 ? 157.815 2.470 158.186 1.00 0.00 119 ASP D O 1
ATOM 15385 N N . ILE B 2 120 ? 158.244 4.049 159.860 1.00 0.00 120 ILE D N 1
ATOM 15386 C CA . ILE B 2 120 ? 157.502 5.133 159.388 1.00 0.00 120 ILE D CA 1
ATOM 15387 C C . ILE B 2 120 ? 157.945 5.563 157.995 1.00 0.00 120 ILE D C 1
ATOM 15388 O O . ILE B 2 120 ? 157.065 5.626 157.093 1.00 0.00 120 ILE D O 1
ATOM 15404 N N . GLU B 2 121 ? 159.177 5.817 157.735 1.00 0.00 121 GLU D N 1
ATOM 15405 C CA . GLU B 2 121 ? 159.633 6.279 156.388 1.00 0.00 121 GLU D CA 1
ATOM 15406 C C . GLU B 2 121 ? 159.460 5.372 155.276 1.00 0.00 121 GLU D C 1
ATOM 15407 O O . GLU B 2 121 ? 159.162 5.876 154.231 1.00 0.00 121 GLU D O 1
ATOM 15419 N N . CYS B 2 122 ? 159.609 4.013 155.431 1.00 0.00 122 CYS D N 1
ATOM 15420 C CA . CYS B 2 122 ? 159.278 3.036 154.478 1.00 0.00 122 CYS D CA 1
ATOM 15421 C C . CYS B 2 122 ? 157.829 3.095 154.208 1.00 0.00 122 CYS D C 1
ATOM 15422 O O . CYS B 2 122 ? 157.383 3.049 153.080 1.00 0.00 122 CYS D O 1
ATOM 15430 N N . GLU B 2 123 ? 156.893 3.295 155.176 1.00 0.00 123 GLU D N 1
ATOM 15431 C CA . GLU B 2 123 ? 155.463 3.636 154.914 1.00 0.00 123 GLU D CA 1
ATOM 15432 C C . GLU B 2 123 ? 155.234 4.882 154.064 1.00 0.00 123 GLU D C 1
ATOM 15433 O O . GLU B 2 123 ? 154.299 4.998 153.275 1.00 0.00 123 GLU D O 1
ATOM 15445 N N . GLU B 2 124 ? 156.069 5.956 154.271 1.00 0.00 124 GLU D N 1
ATOM 15446 C CA . GLU B 2 124 ? 156.033 7.163 153.519 1.00 0.00 124 GLU D CA 1
ATOM 15447 C C . GLU B 2 124 ? 156.531 6.891 152.131 1.00 0.00 124 GLU D C 1
ATOM 15448 O O . GLU B 2 124 ? 155.901 7.398 151.230 1.00 0.00 124 GLU D O 1
ATOM 15460 N N . ILE B 2 125 ? 157.610 6.113 151.914 1.00 0.00 125 ILE D N 1
ATOM 15461 C CA . ILE B 2 125 ? 158.109 5.848 150.491 1.00 0.00 125 ILE D CA 1
ATOM 15462 C C . ILE B 2 125 ? 157.049 5.097 149.730 1.00 0.00 125 ILE D C 1
ATOM 15463 O O . ILE B 2 125 ? 156.822 5.235 148.529 1.00 0.00 125 ILE D O 1
ATOM 15479 N N . MET B 2 126 ? 156.376 4.121 150.481 1.00 0.00 126 MET D N 1
ATOM 15480 C CA . MET B 2 126 ? 155.340 3.301 150.042 1.00 0.00 126 MET D CA 1
ATOM 15481 C C . MET B 2 126 ? 154.026 4.052 149.738 1.00 0.00 126 MET D C 1
ATOM 15482 O O . MET B 2 126 ? 153.158 3.676 148.923 1.00 0.00 126 MET D O 1
ATOM 15496 N N . ARG B 2 127 ? 153.802 5.190 150.480 1.00 0.00 127 ARG D N 1
ATOM 15497 C CA . ARG B 2 127 ? 152.509 5.881 150.698 1.00 0.00 127 ARG D CA 1
ATOM 15498 C C . ARG B 2 127 ? 151.700 6.216 149.428 1.00 0.00 127 ARG D C 1
ATOM 15499 O O . ARG B 2 127 ? 150.470 6.027 149.421 1.00 0.00 127 ARG D O 1
ATOM 15520 N N . VAL B 2 128 ? 152.406 6.686 148.432 1.00 0.00 128 VAL D N 1
ATOM 15521 C CA . VAL B 2 128 ? 151.978 7.119 147.140 1.00 0.00 128 VAL D CA 1
ATOM 15522 C C . VAL B 2 128 ? 151.067 6.063 146.446 1.00 0.00 128 VAL D C 1
ATOM 15523 O O . VAL B 2 128 ? 150.035 6.408 145.891 1.00 0.00 128 VAL D O 1
ATOM 15536 N N . CYS B 2 129 ? 151.580 4.800 146.426 1.00 0.00 129 CYS D N 1
ATOM 15537 C CA . CYS B 2 129 ? 150.956 3.741 145.684 1.00 0.00 129 CYS D CA 1
ATOM 15538 C C . CYS B 2 129 ? 150.397 2.736 146.689 1.00 0.00 129 CYS D C 1
ATOM 15539 O O . CYS B 2 129 ? 150.242 1.595 146.325 1.00 0.00 129 CYS D O 1
ATOM 15547 N N . ASP B 2 130 ? 150.115 3.076 147.996 1.00 0.00 130 ASP D N 1
ATOM 15548 C CA . ASP B 2 130 ? 149.787 2.109 149.050 1.00 0.00 130 ASP D CA 1
ATOM 15549 C C . ASP B 2 130 ? 148.647 1.141 148.683 1.00 0.00 130 ASP D C 1
ATOM 15550 O O . ASP B 2 130 ? 147.599 1.561 148.247 1.00 0.00 130 ASP D O 1
ATOM 15559 N N . GLU B 2 131 ? 148.884 -0.139 148.942 1.00 0.00 131 GLU D N 1
ATOM 15560 C CA . GLU B 2 131 ? 147.884 -1.178 149.177 1.00 0.00 131 GLU D CA 1
ATOM 15561 C C . GLU B 2 131 ? 146.842 -1.351 148.107 1.00 0.00 131 GLU D C 1
ATOM 15562 O O . GLU B 2 131 ? 145.668 -0.921 148.145 1.00 0.00 131 GLU D O 1
ATOM 15574 N N . ASP B 2 132 ? 147.409 -1.863 146.984 1.00 0.00 132 ASP D N 1
ATOM 15575 C CA . ASP B 2 132 ? 146.607 -1.991 145.766 1.00 0.00 132 ASP D CA 1
ATOM 15576 C C . ASP B 2 132 ? 147.162 -3.123 144.893 1.00 0.00 132 ASP D C 1
ATOM 15577 O O . ASP B 2 132 ? 146.533 -4.196 144.756 1.00 0.00 132 ASP D O 1
ATOM 15586 N N . ASP B 2 133 ? 148.392 -2.993 144.327 1.00 0.00 133 ASP D N 1
ATOM 15587 C CA . ASP B 2 133 ? 149.016 -3.932 143.397 1.00 0.00 133 ASP D CA 1
ATOM 15588 C C . ASP B 2 133 ? 150.542 -3.848 143.576 1.00 0.00 133 ASP D C 1
ATOM 15589 O O . ASP B 2 133 ? 151.263 -4.731 143.223 1.00 0.00 133 ASP D O 1
ATOM 15598 N N . ASP B 2 134 ? 151.079 -2.719 144.127 1.00 0.00 134 ASP D N 1
ATOM 15599 C CA . ASP B 2 134 ? 152.443 -2.341 144.332 1.00 0.00 134 ASP D CA 1
ATOM 15600 C C . ASP B 2 134 ? 153.160 -2.425 142.970 1.00 0.00 134 ASP D C 1
ATOM 15601 O O . ASP B 2 134 ? 153.740 -3.464 142.674 1.00 0.00 134 ASP D O 1
ATOM 15610 N N . GLY B 2 135 ? 153.170 -1.270 142.209 1.00 0.00 135 GLY D N 1
ATOM 15611 C CA . GLY B 2 135 ? 152.793 0.091 142.571 1.00 0.00 135 GLY D CA 1
ATOM 15612 C C . GLY B 2 135 ? 154.053 0.820 142.212 1.00 0.00 135 GLY D C 1
ATOM 15613 O O . GLY B 2 135 ? 155.009 0.665 142.982 1.00 0.00 135 GLY D O 1
ATOM 15617 N N . PHE B 2 136 ? 153.974 1.563 141.092 1.00 0.00 136 PHE D N 1
ATOM 15618 C CA . PHE B 2 136 ? 155.147 1.962 140.376 1.00 0.00 136 PHE D CA 1
ATOM 15619 C C . PHE B 2 136 ? 155.302 3.457 140.384 1.00 0.00 136 PHE D C 1
ATOM 15620 O O . PHE B 2 136 ? 154.372 4.211 140.129 1.00 0.00 136 PHE D O 1
ATOM 15637 N N . LEU B 2 137 ? 156.494 3.865 140.840 1.00 0.00 137 LEU D N 1
ATOM 15638 C CA . LEU B 2 137 ? 157.034 5.201 140.787 1.00 0.00 137 LEU D CA 1
ATOM 15639 C C . LEU B 2 137 ? 157.845 5.318 139.531 1.00 0.00 137 LEU D C 1
ATOM 15640 O O . LEU B 2 137 ? 158.089 4.282 138.920 1.00 0.00 137 LEU D O 1
ATOM 15656 N N . LYS B 2 138 ? 158.360 6.500 139.301 1.00 0.00 138 LYS D N 1
ATOM 15657 C CA . LYS B 2 138 ? 159.228 6.829 138.203 1.00 0.00 138 LYS D CA 1
ATOM 15658 C C . LYS B 2 138 ? 160.233 7.764 138.856 1.00 0.00 138 LYS D C 1
ATOM 15659 O O . LYS B 2 138 ? 159.739 8.619 139.669 1.00 0.00 138 LYS D O 1
ATOM 15678 N N . TYR B 2 139 ? 161.572 7.642 138.541 1.00 0.00 139 TYR D N 1
ATOM 15679 C CA . TYR B 2 139 ? 162.677 8.330 139.280 1.00 0.00 139 TYR D CA 1
ATOM 15680 C C . TYR B 2 139 ? 162.572 9.843 139.158 1.00 0.00 139 TYR D C 1
ATOM 15681 O O . TYR B 2 139 ? 162.919 10.532 140.103 1.00 0.00 139 TYR D O 1
ATOM 15699 N N . GLU B 2 140 ? 162.180 10.358 138.033 1.00 0.00 140 GLU D N 1
ATOM 15700 C CA . GLU B 2 140 ? 162.278 11.773 137.767 1.00 0.00 140 GLU D CA 1
ATOM 15701 C C . GLU B 2 140 ? 161.257 12.618 138.543 1.00 0.00 140 GLU D C 1
ATOM 15702 O O . GLU B 2 140 ? 161.679 13.462 139.335 1.00 0.00 140 GLU D O 1
ATOM 15714 N N . PRO B 2 141 ? 159.962 12.394 138.485 1.00 0.00 141 PRO D N 1
ATOM 15715 C CA . PRO B 2 141 ? 158.902 13.010 139.314 1.00 0.00 141 PRO D CA 1
ATOM 15716 C C . PRO B 2 141 ? 159.096 12.597 140.779 1.00 0.00 141 PRO D C 1
ATOM 15717 O O . PRO B 2 141 ? 158.712 13.414 141.644 1.00 0.00 141 PRO D O 1
ATOM 15728 N N . PHE B 2 142 ? 159.739 11.443 141.168 1.00 0.00 142 PHE D N 1
ATOM 15729 C CA . PHE B 2 142 ? 160.038 11.155 142.553 1.00 0.00 142 PHE D CA 1
ATOM 15730 C C . PHE B 2 142 ? 160.904 12.093 143.222 1.00 0.00 142 PHE D C 1
ATOM 15731 O O . PHE B 2 142 ? 160.454 12.808 144.153 1.00 0.00 142 PHE D O 1
ATOM 15748 N N . VAL B 2 143 ? 162.216 12.292 142.722 1.00 0.00 143 VAL D N 1
ATOM 15749 C CA . VAL B 2 143 ? 163.215 13.103 143.292 1.00 0.00 143 VAL D CA 1
ATOM 15750 C C . VAL B 2 143 ? 162.764 14.517 143.335 1.00 0.00 143 VAL D C 1
ATOM 15751 O O . VAL B 2 143 ? 162.836 15.223 144.372 1.00 0.00 143 VAL D O 1
ATOM 15764 N N . LYS B 2 144 ? 162.226 14.952 142.171 1.00 0.00 144 LYS D N 1
ATOM 15765 C CA . LYS B 2 144 ? 161.732 16.318 141.969 1.00 0.00 144 LYS D CA 1
ATOM 15766 C C . LYS B 2 144 ? 160.681 16.888 142.844 1.00 0.00 144 LYS D C 1
ATOM 15767 O O . LYS B 2 144 ? 160.843 18.028 143.260 1.00 0.00 144 LYS D O 1
ATOM 15786 N N . THR B 2 145 ? 159.641 16.081 143.282 1.00 0.00 145 THR D N 1
ATOM 15787 C CA . THR B 2 145 ? 158.650 16.530 144.229 1.00 0.00 145 THR D CA 1
ATOM 15788 C C . THR B 2 145 ? 159.141 16.601 145.665 1.00 0.00 145 THR D C 1
ATOM 15789 O O . THR B 2 145 ? 158.756 17.533 146.404 1.00 0.00 145 THR D O 1
ATOM 15800 N N . ILE B 2 146 ? 160.097 15.705 145.986 1.00 0.00 146 ILE D N 1
ATOM 15801 C CA . ILE B 2 146 ? 160.818 15.779 147.202 1.00 0.00 146 ILE D CA 1
ATOM 15802 C C . ILE B 2 146 ? 161.650 17.029 147.381 1.00 0.00 146 ILE D C 1
ATOM 15803 O O . ILE B 2 146 ? 161.389 17.668 148.387 1.00 0.00 146 ILE D O 1
ATOM 15819 N N . ILE B 2 147 ? 162.562 17.329 146.421 1.00 0.00 147 ILE D N 1
ATOM 15820 C CA . ILE B 2 147 ? 163.464 18.524 146.562 1.00 0.00 147 ILE D CA 1
ATOM 15821 C C . ILE B 2 147 ? 162.784 19.821 146.488 1.00 0.00 147 ILE D C 1
ATOM 15822 O O . ILE B 2 147 ? 163.099 20.824 147.057 1.00 0.00 147 ILE D O 1
ATOM 15838 N N . ALA B 2 148 ? 161.780 19.863 145.577 1.00 0.00 148 ALA D N 1
ATOM 15839 C CA . ALA B 2 148 ? 161.034 21.126 145.359 1.00 0.00 148 ALA D CA 1
ATOM 15840 C C . ALA B 2 148 ? 160.239 21.596 146.571 1.00 0.00 148 ALA D C 1
ATOM 15841 O O . ALA B 2 148 ? 159.983 22.795 146.797 1.00 0.00 148 ALA D O 1
ATOM 15848 N N . GLY B 2 149 ? 159.787 20.538 147.288 1.00 0.00 149 GLY D N 1
ATOM 15849 C CA . GLY B 2 149 ? 158.981 20.630 148.466 1.00 0.00 149 GLY D CA 1
ATOM 15850 C C . GLY B 2 149 ? 157.588 20.680 147.917 1.00 0.00 149 GLY D C 1
ATOM 15851 O O . GLY B 2 149 ? 157.369 21.191 146.805 1.00 0.00 149 GLY D O 1
ATOM 15855 N N . PRO B 2 150 ? 156.580 20.128 148.675 1.00 0.00 150 PRO D N 1
ATOM 15856 C CA . PRO B 2 150 ? 155.179 20.127 148.153 1.00 0.00 150 PRO D CA 1
ATOM 15857 C C . PRO B 2 150 ? 154.446 21.426 148.599 1.00 0.00 150 PRO D C 1
ATOM 15858 O O . PRO B 2 150 ? 153.981 21.494 149.778 1.00 0.00 150 PRO D O 1
ATOM 15869 N N . PHE B 2 151 ? 154.492 22.457 147.785 1.00 0.00 151 PHE D N 1
ATOM 15870 C CA . PHE B 2 151 ? 154.021 23.818 147.902 1.00 0.00 151 PHE D CA 1
ATOM 15871 C C . PHE B 2 151 ? 154.938 24.595 148.817 1.00 0.00 151 PHE D C 1
ATOM 15872 O O . PHE B 2 151 ? 154.510 24.935 149.929 1.00 0.00 151 PHE D O 1
ATOM 15889 N N . PRO B 2 152 ? 156.213 24.989 148.513 1.00 0.00 152 PRO D N 1
ATOM 15890 C CA . PRO B 2 152 ? 156.958 25.999 149.264 1.00 0.00 152 PRO D CA 1
ATOM 15891 C C . PRO B 2 152 ? 156.286 27.330 149.130 1.00 0.00 152 PRO D C 1
ATOM 15892 O O . PRO B 2 152 ? 156.509 28.204 149.983 1.00 0.00 152 PRO D O 1
ATOM 15903 N N . ASP B 2 153 ? 155.511 27.548 148.071 1.00 0.00 153 ASP D N 1
ATOM 15904 C CA . ASP B 2 153 ? 154.636 28.596 147.774 1.00 0.00 153 ASP D CA 1
ATOM 15905 C C . ASP B 2 153 ? 154.522 28.364 146.290 1.00 0.00 153 ASP D C 1
ATOM 15906 O O . ASP B 2 153 ? 155.410 27.748 145.676 1.00 0.00 153 ASP D O 1
ATOM 15915 N N . GLU B 2 154 ? 153.340 28.754 145.692 1.00 0.00 154 GLU D N 1
ATOM 15916 C CA . GLU B 2 154 ? 153.094 28.676 144.228 1.00 0.00 154 GLU D CA 1
ATOM 15917 C C . GLU B 2 154 ? 152.397 29.915 143.869 1.00 0.00 154 GLU D C 1
ATOM 15918 O O . GLU B 2 154 ? 151.874 30.632 144.674 1.00 0.00 154 GLU D O 1
ATOM 15930 N N . GLY B 2 155 ? 152.305 30.265 142.543 1.00 0.00 155 GLY D N 1
ATOM 15931 C CA . GLY B 2 155 ? 151.502 31.386 142.117 1.00 0.00 155 GLY D CA 1
ATOM 15932 C C . GLY B 2 155 ? 150.148 30.849 141.707 1.00 0.00 155 GLY D C 1
ATOM 15933 O O . GLY B 2 155 ? 149.364 31.728 141.328 1.00 0.00 155 GLY D O 1
ATOM 15937 N N . LYS B 2 156 ? 149.782 29.525 141.746 1.00 0.00 156 LYS D N 1
ATOM 15938 C CA . LYS B 2 156 ? 148.530 28.975 141.402 1.00 0.00 156 LYS D CA 1
ATOM 15939 C C . LYS B 2 156 ? 147.993 28.268 142.614 1.00 0.00 156 LYS D C 1
ATOM 15940 O O . LYS B 2 156 ? 147.006 28.822 143.237 0.00 0.00 156 LYS D O 1
ATOM 15960 N N . MET C 3 1 ? 161.498 33.274 159.622 1.00 0.00 1 MET F N 1
ATOM 15961 C CA . MET C 3 1 ? 161.273 34.604 160.091 1.00 0.00 1 MET F CA 1
ATOM 15962 C C . MET C 3 1 ? 160.789 34.538 161.583 1.00 0.00 1 MET F C 1
ATOM 15963 O O . MET C 3 1 ? 159.727 33.968 161.895 1.00 0.00 1 MET F O 1
ATOM 15979 N N . GLY C 3 2 ? 161.534 35.124 162.537 1.00 0.00 2 GLY F N 1
ATOM 15980 C CA . GLY C 3 2 ? 161.261 35.233 163.986 1.00 0.00 2 GLY F CA 1
ATOM 15981 C C . GLY C 3 2 ? 159.990 36.011 164.230 1.00 0.00 2 GLY F C 1
ATOM 15982 O O . GLY C 3 2 ? 159.502 36.658 163.349 1.00 0.00 2 GLY F O 1
ATOM 15986 N N . ASP C 3 3 ? 159.522 36.085 165.465 1.00 0.00 3 ASP F N 1
ATOM 15987 C CA . ASP C 3 3 ? 158.471 36.857 165.952 1.00 0.00 3 ASP F CA 1
ATOM 15988 C C . ASP C 3 3 ? 158.252 38.260 165.397 1.00 0.00 3 ASP F C 1
ATOM 15989 O O . ASP C 3 3 ? 157.235 38.647 164.883 1.00 0.00 3 ASP F O 1
ATOM 15998 N N . GLU C 3 4 ? 159.332 38.997 165.541 1.00 0.00 4 GLU F N 1
ATOM 15999 C CA . GLU C 3 4 ? 159.507 40.383 165.260 1.00 0.00 4 GLU F CA 1
ATOM 16000 C C . GLU C 3 4 ? 159.458 40.668 163.780 1.00 0.00 4 GLU F C 1
ATOM 16001 O O . GLU C 3 4 ? 158.866 41.645 163.331 1.00 0.00 4 GLU F O 1
ATOM 16013 N N . GLU C 3 5 ? 160.111 39.767 163.026 1.00 0.00 5 GLU F N 1
ATOM 16014 C CA . GLU C 3 5 ? 160.284 39.764 161.608 1.00 0.00 5 GLU F CA 1
ATOM 16015 C C . GLU C 3 5 ? 159.033 39.750 160.846 1.00 0.00 5 GLU F C 1
ATOM 16016 O O . GLU C 3 5 ? 158.940 40.420 159.787 1.00 0.00 5 GLU F O 1
ATOM 16028 N N . LYS C 3 6 ? 158.047 38.949 161.259 1.00 0.00 6 LYS F N 1
ATOM 16029 C CA . LYS C 3 6 ? 156.865 38.784 160.433 1.00 0.00 6 LYS F CA 1
ATOM 16030 C C . LYS C 3 6 ? 155.964 39.992 160.710 1.00 0.00 6 LYS F C 1
ATOM 16031 O O . LYS C 3 6 ? 155.037 40.125 159.937 1.00 0.00 6 LYS F O 1
ATOM 16050 N N . LYS C 3 7 ? 156.170 40.829 161.794 1.00 0.00 7 LYS F N 1
ATOM 16051 C CA . LYS C 3 7 ? 155.533 42.182 161.958 1.00 0.00 7 LYS F CA 1
ATOM 16052 C C . LYS C 3 7 ? 156.039 43.052 160.840 1.00 0.00 7 LYS F C 1
ATOM 16053 O O . LYS C 3 7 ? 155.277 43.724 160.148 1.00 0.00 7 LYS F O 1
ATOM 16072 N N . GLU C 3 8 ? 157.437 43.096 160.744 1.00 0.00 8 GLU F N 1
ATOM 16073 C CA . GLU C 3 8 ? 158.143 43.944 159.769 1.00 0.00 8 GLU F CA 1
ATOM 16074 C C . GLU C 3 8 ? 157.789 43.656 158.319 1.00 0.00 8 GLU F C 1
ATOM 16075 O O . GLU C 3 8 ? 157.421 44.570 157.607 1.00 0.00 8 GLU F O 1
ATOM 16087 N N . LYS C 3 9 ? 157.818 42.373 157.834 1.00 0.00 9 LYS F N 1
ATOM 16088 C CA . LYS C 3 9 ? 157.511 42.021 156.474 1.00 0.00 9 LYS F CA 1
ATOM 16089 C C . LYS C 3 9 ? 156.036 41.793 156.226 1.00 0.00 9 LYS F C 1
ATOM 16090 O O . LYS C 3 9 ? 155.807 41.024 155.313 1.00 0.00 9 LYS F O 1
ATOM 16109 N N . LYS C 3 10 ? 155.050 42.341 156.986 1.00 0.00 10 LYS F N 1
ATOM 16110 C CA . LYS C 3 10 ? 153.764 42.721 156.512 1.00 0.00 10 LYS F CA 1
ATOM 16111 C C . LYS C 3 10 ? 154.006 44.038 155.752 1.00 0.00 10 LYS F C 1
ATOM 16112 O O . LYS C 3 10 ? 153.724 44.194 154.549 1.00 0.00 10 LYS F O 1
ATOM 16131 N N . LYS C 3 11 ? 154.663 45.017 156.456 1.00 0.00 11 LYS F N 1
ATOM 16132 C CA . LYS C 3 11 ? 154.816 46.397 155.960 1.00 0.00 11 LYS F CA 1
ATOM 16133 C C . LYS C 3 11 ? 155.825 46.459 154.900 1.00 0.00 11 LYS F C 1
ATOM 16134 O O . LYS C 3 11 ? 155.854 47.394 154.111 1.00 0.00 11 LYS F O 1
ATOM 16153 N N . LYS C 3 12 ? 156.766 45.490 154.924 1.00 0.00 12 LYS F N 1
ATOM 16154 C CA . LYS C 3 12 ? 157.856 45.303 154.010 1.00 0.00 12 LYS F CA 1
ATOM 16155 C C . LYS C 3 12 ? 157.546 44.173 152.994 1.00 0.00 12 LYS F C 1
ATOM 16156 O O . LYS C 3 12 ? 158.332 44.026 152.044 1.00 0.00 12 LYS F O 1
ATOM 16175 N N . SER C 3 13 ? 156.374 43.523 152.998 1.00 0.00 13 SER F N 1
ATOM 16176 C CA . SER C 3 13 ? 156.083 42.608 151.926 1.00 0.00 13 SER F CA 1
ATOM 16177 C C . SER C 3 13 ? 154.597 42.472 151.924 1.00 0.00 13 SER F C 1
ATOM 16178 O O . SER C 3 13 ? 154.104 41.546 152.563 1.00 0.00 13 SER F O 1
ATOM 16186 N N . LYS C 3 14 ? 153.731 43.299 151.192 1.00 0.00 14 LYS F N 1
ATOM 16187 C CA . LYS C 3 14 ? 154.071 44.417 150.294 1.00 0.00 14 LYS F CA 1
ATOM 16188 C C . LYS C 3 14 ? 154.690 43.920 148.982 1.00 0.00 14 LYS F C 1
ATOM 16189 O O . LYS C 3 14 ? 155.720 44.515 148.581 1.00 0.00 14 LYS F O 1
ATOM 16208 N N . LYS C 3 15 ? 154.029 43.007 148.257 1.00 0.00 15 LYS F N 1
ATOM 16209 C CA . LYS C 3 15 ? 154.401 42.673 146.896 1.00 0.00 15 LYS F CA 1
ATOM 16210 C C . LYS C 3 15 ? 153.026 42.781 146.320 1.00 0.00 15 LYS F C 1
ATOM 16211 O O . LYS C 3 15 ? 152.126 42.009 146.730 1.00 0.00 15 LYS F O 1
ATOM 16230 N N . LYS C 3 16 ? 152.861 43.621 145.293 1.00 0.00 16 LYS F N 1
ATOM 16231 C CA . LYS C 3 16 ? 151.649 44.057 144.694 1.00 0.00 16 LYS F CA 1
ATOM 16232 C C . LYS C 3 16 ? 150.807 42.875 144.210 1.00 0.00 16 LYS F C 1
ATOM 16233 O O . LYS C 3 16 ? 151.381 41.899 143.708 1.00 0.00 16 LYS F O 1
ATOM 16252 N N . SER C 3 17 ? 149.444 42.867 144.421 1.00 0.00 17 SER F N 1
ATOM 16253 C CA . SER C 3 17 ? 148.765 43.852 145.281 1.00 0.00 17 SER F CA 1
ATOM 16254 C C . SER C 3 17 ? 148.794 43.403 146.714 1.00 0.00 17 SER F C 1
ATOM 16255 O O . SER C 3 17 ? 148.020 42.540 147.089 1.00 0.00 17 SER F O 1
ATOM 16263 N N . GLU C 3 18 ? 149.624 44.063 147.444 1.00 0.00 18 GLU F N 1
ATOM 16264 C CA . GLU C 3 18 ? 149.690 43.987 148.909 1.00 0.00 18 GLU F CA 1
ATOM 16265 C C . GLU C 3 18 ? 150.252 45.224 149.400 1.00 0.00 18 GLU F C 1
ATOM 16266 O O . GLU C 3 18 ? 150.453 45.398 150.611 1.00 0.00 18 GLU F O 1
ATOM 16278 N N . GLU C 3 19 ? 150.587 46.241 148.529 1.00 0.00 19 GLU F N 1
ATOM 16279 C CA . GLU C 3 19 ? 151.267 47.412 148.884 1.00 0.00 19 GLU F CA 1
ATOM 16280 C C . GLU C 3 19 ? 150.170 48.386 149.042 1.00 0.00 19 GLU F C 1
ATOM 16281 O O . GLU C 3 19 ? 149.752 49.057 148.110 1.00 0.00 19 GLU F O 1
ATOM 16293 N N . GLU C 3 20 ? 149.598 48.355 150.250 1.00 0.00 20 GLU F N 1
ATOM 16294 C CA . GLU C 3 20 ? 148.321 48.968 150.615 1.00 0.00 20 GLU F CA 1
ATOM 16295 C C . GLU C 3 20 ? 148.546 49.304 152.086 1.00 0.00 20 GLU F C 1
ATOM 16296 O O . GLU C 3 20 ? 149.622 48.893 152.678 1.00 0.00 20 GLU F O 1
ATOM 16308 N N . GLY C 3 21 ? 147.724 50.185 152.694 1.00 0.00 21 GLY F N 1
ATOM 16309 C CA . GLY C 3 21 ? 148.117 50.723 153.996 1.00 0.00 21 GLY F CA 1
ATOM 16310 C C . GLY C 3 21 ? 147.698 49.683 155.070 1.00 0.00 21 GLY F C 1
ATOM 16311 O O . GLY C 3 21 ? 148.388 49.559 156.047 1.00 0.00 21 GLY F O 1
ATOM 16315 N N . GLY C 3 22 ? 146.573 48.958 154.868 1.00 0.00 22 GLY F N 1
ATOM 16316 C CA . GLY C 3 22 ? 146.305 47.883 155.771 1.00 0.00 22 GLY F CA 1
ATOM 16317 C C . GLY C 3 22 ? 145.179 48.236 156.772 1.00 0.00 22 GLY F C 1
ATOM 16318 O O . GLY C 3 22 ? 144.428 49.201 156.563 1.00 0.00 22 GLY F O 1
ATOM 16322 N N . ASP C 3 23 ? 145.206 47.423 157.821 1.00 0.00 23 ASP F N 1
ATOM 16323 C CA . ASP C 3 23 ? 144.340 47.554 158.996 1.00 0.00 23 ASP F CA 1
ATOM 16324 C C . ASP C 3 23 ? 145.246 47.727 160.168 1.00 0.00 23 ASP F C 1
ATOM 16325 O O . ASP C 3 23 ? 144.703 48.079 161.232 1.00 0.00 23 ASP F O 1
ATOM 16334 N N . ALA C 3 24 ? 146.578 47.476 160.087 1.00 0.00 24 ALA F N 1
ATOM 16335 C CA . ALA C 3 24 ? 147.564 47.402 161.171 1.00 0.00 24 ALA F CA 1
ATOM 16336 C C . ALA C 3 24 ? 148.633 46.638 160.416 1.00 0.00 24 ALA F C 1
ATOM 16337 O O . ALA C 3 24 ? 149.073 45.599 160.961 1.00 0.00 24 ALA F O 1
ATOM 16344 N N . ALA C 3 25 ? 149.010 47.160 159.200 1.00 0.00 25 ALA F N 1
ATOM 16345 C CA . ALA C 3 25 ? 149.930 46.649 158.267 1.00 0.00 25 ALA F CA 1
ATOM 16346 C C . ALA C 3 25 ? 149.186 45.767 157.265 1.00 0.00 25 ALA F C 1
ATOM 16347 O O . ALA C 3 25 ? 148.176 45.203 157.698 1.00 0.00 25 ALA F O 1
ATOM 16354 N N . PRO C 3 26 ? 149.546 45.574 156.020 1.00 0.00 26 PRO F N 1
ATOM 16355 C CA . PRO C 3 26 ? 148.854 44.787 155.074 1.00 0.00 26 PRO F CA 1
ATOM 16356 C C . PRO C 3 26 ? 149.347 43.288 155.212 1.00 0.00 26 PRO F C 1
ATOM 16357 O O . PRO C 3 26 ? 149.649 42.889 156.300 1.00 0.00 26 PRO F O 1
ATOM 16368 N N . ALA C 3 27 ? 149.329 42.490 154.151 1.00 0.00 27 ALA F N 1
ATOM 16369 C CA . ALA C 3 27 ? 149.362 41.045 154.164 1.00 0.00 27 ALA F CA 1
ATOM 16370 C C . ALA C 3 27 ? 150.578 40.468 154.800 1.00 0.00 27 ALA F C 1
ATOM 16371 O O . ALA C 3 27 ? 151.645 41.117 154.787 1.00 0.00 27 ALA F O 1
ATOM 16378 N N . PRO C 3 28 ? 150.437 39.231 155.376 1.00 0.00 28 PRO F N 1
ATOM 16379 C CA . PRO C 3 28 ? 151.489 38.498 156.233 1.00 0.00 28 PRO F CA 1
ATOM 16380 C C . PRO C 3 28 ? 152.516 38.033 155.259 1.00 0.00 28 PRO F C 1
ATOM 16381 O O . PRO C 3 28 ? 152.096 37.797 154.132 1.00 0.00 28 PRO F O 1
ATOM 16392 N N . PRO C 3 29 ? 153.743 37.967 155.569 1.00 0.00 29 PRO F N 1
ATOM 16393 C CA . PRO C 3 29 ? 154.870 37.691 154.706 1.00 0.00 29 PRO F CA 1
ATOM 16394 C C . PRO C 3 29 ? 154.634 36.558 153.671 1.00 0.00 29 PRO F C 1
ATOM 16395 O O . PRO C 3 29 ? 154.513 35.462 154.222 1.00 0.00 29 PRO F O 1
ATOM 16406 N N . PRO C 3 30 ? 154.692 36.664 152.375 1.00 0.00 30 PRO F N 1
ATOM 16407 C CA . PRO C 3 30 ? 154.789 35.510 151.552 1.00 0.00 30 PRO F CA 1
ATOM 16408 C C . PRO C 3 30 ? 156.190 34.993 151.696 1.00 0.00 30 PRO F C 1
ATOM 16409 O O . PRO C 3 30 ? 157.110 35.849 151.885 1.00 0.00 30 PRO F O 1
ATOM 16420 N N . PRO C 3 31 ? 156.560 33.710 151.585 1.00 0.00 31 PRO F N 1
ATOM 16421 C CA . PRO C 3 31 ? 157.929 33.245 151.591 1.00 0.00 31 PRO F CA 1
ATOM 16422 C C . PRO C 3 31 ? 158.766 33.877 150.513 1.00 0.00 31 PRO F C 1
ATOM 16423 O O . PRO C 3 31 ? 158.265 34.480 149.553 1.00 0.00 31 PRO F O 1
ATOM 16434 N N . LYS C 3 32 ? 160.119 33.822 150.697 1.00 0.00 32 LYS F N 1
ATOM 16435 C CA . LYS C 3 32 ? 161.198 34.661 150.132 1.00 0.00 32 LYS F CA 1
ATOM 16436 C C . LYS C 3 32 ? 161.163 34.715 148.620 1.00 0.00 32 LYS F C 1
ATOM 16437 O O . LYS C 3 32 ? 161.198 35.886 148.203 1.00 0.00 32 LYS F O 1
ATOM 16456 N N . PRO C 3 33 ? 161.012 33.698 147.835 1.00 0.00 33 PRO F N 1
ATOM 16457 C CA . PRO C 3 33 ? 160.720 33.821 146.427 1.00 0.00 33 PRO F CA 1
ATOM 16458 C C . PRO C 3 33 ? 159.376 34.469 146.018 1.00 0.00 33 PRO F C 1
ATOM 16459 O O . PRO C 3 33 ? 158.447 34.080 146.685 1.00 0.00 33 PRO F O 1
ATOM 16470 N N . PRO C 3 34 ? 159.260 35.358 145.066 1.00 0.00 34 PRO F N 1
ATOM 16471 C CA . PRO C 3 34 ? 158.025 36.024 144.737 1.00 0.00 34 PRO F CA 1
ATOM 16472 C C . PRO C 3 34 ? 157.211 35.298 143.669 1.00 0.00 34 PRO F C 1
ATOM 16473 O O . PRO C 3 34 ? 156.821 35.828 142.632 1.00 0.00 34 PRO F O 1
ATOM 16484 N N . SER C 3 35 ? 156.814 33.928 143.904 1.00 0.00 35 SER F N 1
ATOM 16485 C CA . SER C 3 35 ? 155.788 33.234 143.182 1.00 0.00 35 SER F CA 1
ATOM 16486 C C . SER C 3 35 ? 154.385 33.686 143.440 1.00 0.00 35 SER F C 1
ATOM 16487 O O . SER C 3 35 ? 153.616 33.929 142.506 1.00 0.00 35 SER F O 1
ATOM 16495 N N . GLN C 3 36 ? 154.076 33.937 144.765 1.00 0.00 36 GLN F N 1
ATOM 16496 C CA . GLN C 3 36 ? 152.802 34.136 145.338 1.00 0.00 36 GLN F CA 1
ATOM 16497 C C . GLN C 3 36 ? 152.142 35.518 145.063 1.00 0.00 36 GLN F C 1
ATOM 16498 O O . GLN C 3 36 ? 150.929 35.735 145.331 1.00 0.00 36 GLN F O 1
ATOM 16512 N N . LYS C 3 37 ? 152.860 36.490 144.528 1.00 0.00 37 LYS F N 1
ATOM 16513 C CA . LYS C 3 37 ? 152.379 37.698 143.949 1.00 0.00 37 LYS F CA 1
ATOM 16514 C C . LYS C 3 37 ? 151.223 37.566 143.042 1.00 0.00 37 LYS F C 1
ATOM 16515 O O . LYS C 3 37 ? 150.499 38.562 142.812 1.00 0.00 37 LYS F O 1
ATOM 16534 N N . ARG C 3 38 ? 151.119 36.420 142.375 1.00 0.00 38 ARG F N 1
ATOM 16535 C CA . ARG C 3 38 ? 150.118 36.133 141.397 1.00 0.00 38 ARG F CA 1
ATOM 16536 C C . ARG C 3 38 ? 148.853 35.874 142.076 1.00 0.00 38 ARG F C 1
ATOM 16537 O O . ARG C 3 38 ? 147.810 35.882 141.451 1.00 0.00 38 ARG F O 1
ATOM 16558 N N . ARG C 3 39 ? 148.839 35.518 143.397 1.00 0.00 39 ARG F N 1
ATOM 16559 C CA . ARG C 3 39 ? 147.654 35.319 144.155 1.00 0.00 39 ARG F CA 1
ATOM 16560 C C . ARG C 3 39 ? 147.322 36.526 144.940 1.00 0.00 39 ARG F C 1
ATOM 16561 O O . ARG C 3 39 ? 146.259 36.644 145.534 1.00 0.00 39 ARG F O 1
ATOM 16582 N N . ALA C 3 40 ? 148.275 37.443 145.086 1.00 0.00 40 ALA F N 1
ATOM 16583 C CA . ALA C 3 40 ? 148.094 38.818 145.473 1.00 0.00 40 ALA F CA 1
ATOM 16584 C C . ALA C 3 40 ? 147.428 39.715 144.518 1.00 0.00 40 ALA F C 1
ATOM 16585 O O . ALA C 3 40 ? 146.930 40.743 144.910 1.00 0.00 40 ALA F O 1
ATOM 16592 N N . GLN C 3 41 ? 147.625 39.457 143.212 1.00 0.00 41 GLN F N 1
ATOM 16593 C CA . GLN C 3 41 ? 146.910 40.200 142.213 1.00 0.00 41 GLN F CA 1
ATOM 16594 C C . GLN C 3 41 ? 146.592 39.199 141.075 1.00 0.00 41 GLN F C 1
ATOM 16595 O O . GLN C 3 41 ? 147.407 38.426 140.702 1.00 0.00 41 GLN F O 1
ATOM 16609 N N . ARG C 3 42 ? 145.358 39.148 140.610 1.00 0.00 42 ARG F N 1
ATOM 16610 C CA . ARG C 3 42 ? 145.068 38.623 139.379 1.00 0.00 42 ARG F CA 1
ATOM 16611 C C . ARG C 3 42 ? 144.439 39.691 138.600 1.00 0.00 42 ARG F C 1
ATOM 16612 O O . ARG C 3 42 ? 143.905 40.698 139.121 1.00 0.00 42 ARG F O 1
ATOM 16633 N N . SER C 3 43 ? 144.548 39.621 137.194 1.00 0.00 43 SER F N 1
ATOM 16634 C CA . SER C 3 43 ? 144.030 40.679 136.361 1.00 0.00 43 SER F CA 1
ATOM 16635 C C . SER C 3 43 ? 143.692 39.976 135.023 1.00 0.00 43 SER F C 1
ATOM 16636 O O . SER C 3 43 ? 144.478 39.113 134.566 1.00 0.00 43 SER F O 1
ATOM 16644 N N . GLY C 3 44 ? 142.558 40.406 134.371 1.00 0.00 44 GLY F N 1
ATOM 16645 C CA . GLY C 3 44 ? 142.028 39.824 133.194 1.00 0.00 44 GLY F CA 1
ATOM 16646 C C . GLY C 3 44 ? 142.062 40.969 132.220 1.00 0.00 44 GLY F C 1
ATOM 16647 O O . GLY C 3 44 ? 142.945 41.822 132.393 1.00 0.00 44 GLY F O 1
ATOM 16651 N N . SER C 3 45 ? 141.089 41.036 131.271 1.00 0.00 45 SER F N 1
ATOM 16652 C CA . SER C 3 45 ? 140.827 42.198 130.490 1.00 0.00 45 SER F CA 1
ATOM 16653 C C . SER C 3 45 ? 139.616 42.036 129.524 1.00 0.00 45 SER F C 1
ATOM 16654 O O . SER C 3 45 ? 139.867 41.839 128.362 1.00 0.00 45 SER F O 1
ATOM 16662 N N . ASN C 3 46 ? 138.340 42.072 130.109 1.00 0.00 46 ASN F N 1
ATOM 16663 C CA . ASN C 3 46 ? 137.149 42.259 129.216 1.00 0.00 46 ASN F CA 1
ATOM 16664 C C . ASN C 3 46 ? 136.472 43.512 129.628 1.00 0.00 46 ASN F C 1
ATOM 16665 O O . ASN C 3 46 ? 136.140 43.675 130.805 1.00 0.00 46 ASN F O 1
ATOM 16676 N N . VAL C 3 47 ? 136.094 44.407 128.713 1.00 0.00 47 VAL F N 1
ATOM 16677 C CA . VAL C 3 47 ? 135.528 45.678 128.940 1.00 0.00 47 VAL F CA 1
ATOM 16678 C C . VAL C 3 47 ? 134.061 45.459 128.785 1.00 0.00 47 VAL F C 1
ATOM 16679 O O . VAL C 3 47 ? 133.674 44.819 127.795 1.00 0.00 47 VAL F O 1
ATOM 16692 N N . PHE C 3 48 ? 133.275 46.025 129.730 1.00 0.00 48 PHE F N 1
ATOM 16693 C CA . PHE C 3 48 ? 131.860 45.973 129.546 1.00 0.00 48 PHE F CA 1
ATOM 16694 C C . PHE C 3 48 ? 131.255 47.322 129.403 1.00 0.00 48 PHE F C 1
ATOM 16695 O O . PHE C 3 48 ? 131.653 48.265 130.058 1.00 0.00 48 PHE F O 1
ATOM 16712 N N . ALA C 3 49 ? 130.268 47.437 128.508 1.00 0.00 49 ALA F N 1
ATOM 16713 C CA . ALA C 3 49 ? 129.587 48.611 128.155 1.00 0.00 49 ALA F CA 1
ATOM 16714 C C . ALA C 3 49 ? 128.837 49.273 129.320 1.00 0.00 49 ALA F C 1
ATOM 16715 O O . ALA C 3 49 ? 128.284 48.545 130.173 1.00 0.00 49 ALA F O 1
ATOM 16722 N N . MET C 3 50 ? 128.761 50.632 129.326 1.00 0.00 50 MET F N 1
ATOM 16723 C CA . MET C 3 50 ? 128.162 51.555 130.228 1.00 0.00 50 MET F CA 1
ATOM 16724 C C . MET C 3 50 ? 126.873 51.914 129.598 1.00 0.00 50 MET F C 1
ATOM 16725 O O . MET C 3 50 ? 126.752 51.990 128.369 1.00 0.00 50 MET F O 1
ATOM 16739 N N . PHE C 3 51 ? 125.736 52.148 130.394 1.00 0.00 51 PHE F N 1
ATOM 16740 C CA . PHE C 3 51 ? 124.449 52.514 129.928 1.00 0.00 51 PHE F CA 1
ATOM 16741 C C . PHE C 3 51 ? 123.768 51.507 129.117 1.00 0.00 51 PHE F C 1
ATOM 16742 O O . PHE C 3 51 ? 123.169 51.791 128.101 1.00 0.00 51 PHE F O 1
ATOM 16759 N N . THR C 3 52 ? 123.852 50.181 129.510 1.00 0.00 52 THR F N 1
ATOM 16760 C CA . THR C 3 52 ? 123.348 49.088 128.756 1.00 0.00 52 THR F CA 1
ATOM 16761 C C . THR C 3 52 ? 122.391 48.380 129.655 1.00 0.00 52 THR F C 1
ATOM 16762 O O . THR C 3 52 ? 121.458 47.785 129.159 1.00 0.00 52 THR F O 1
ATOM 16773 N N . GLN C 3 53 ? 122.455 48.784 130.921 1.00 0.00 53 GLN F N 1
ATOM 16774 C CA . GLN C 3 53 ? 121.848 48.134 132.022 1.00 0.00 53 GLN F CA 1
ATOM 16775 C C . GLN C 3 53 ? 120.681 48.893 132.404 1.00 0.00 53 GLN F C 1
ATOM 16776 O O . GLN C 3 53 ? 119.953 49.434 131.610 1.00 0.00 53 GLN F O 1
ATOM 16790 N N . HIS C 3 54 ? 120.362 48.887 133.687 1.00 0.00 54 HIS F N 1
ATOM 16791 C CA . HIS C 3 54 ? 119.513 49.881 134.361 1.00 0.00 54 HIS F CA 1
ATOM 16792 C C . HIS C 3 54 ? 119.838 49.623 135.809 1.00 0.00 54 HIS F C 1
ATOM 16793 O O . HIS C 3 54 ? 119.167 50.150 136.705 1.00 0.00 54 HIS F O 1
ATOM 16807 N N . GLN C 3 55 ? 120.839 48.737 136.073 1.00 0.00 55 GLN F N 1
ATOM 16808 C CA . GLN C 3 55 ? 121.508 48.730 137.381 1.00 0.00 55 GLN F CA 1
ATOM 16809 C C . GLN C 3 55 ? 122.728 49.573 137.171 1.00 0.00 55 GLN F C 1
ATOM 16810 O O . GLN C 3 55 ? 123.689 49.409 137.918 1.00 0.00 55 GLN F O 1
ATOM 16824 N N . VAL C 3 56 ? 122.726 50.438 136.131 1.00 0.00 56 VAL F N 1
ATOM 16825 C CA . VAL C 3 56 ? 123.776 51.325 135.730 1.00 0.00 56 VAL F CA 1
ATOM 16826 C C . VAL C 3 56 ? 123.919 52.475 136.731 1.00 0.00 56 VAL F C 1
ATOM 16827 O O . VAL C 3 56 ? 125.044 52.981 136.983 1.00 0.00 56 VAL F O 1
ATOM 16840 N N . GLN C 3 57 ? 122.735 52.829 137.384 1.00 0.00 57 GLN F N 1
ATOM 16841 C CA . GLN C 3 57 ? 122.497 53.655 138.557 1.00 0.00 57 GLN F CA 1
ATOM 16842 C C . GLN C 3 57 ? 123.591 53.568 139.571 1.00 0.00 57 GLN F C 1
ATOM 16843 O O . GLN C 3 57 ? 123.950 54.560 140.182 1.00 0.00 57 GLN F O 1
ATOM 16857 N N . GLU C 3 58 ? 124.169 52.345 139.832 1.00 0.00 58 GLU F N 1
ATOM 16858 C CA . GLU C 3 58 ? 125.280 52.039 140.691 1.00 0.00 58 GLU F CA 1
ATOM 16859 C C . GLU C 3 58 ? 126.455 53.004 140.623 1.00 0.00 58 GLU F C 1
ATOM 16860 O O . GLU C 3 58 ? 127.173 53.328 141.571 1.00 0.00 58 GLU F O 1
ATOM 16872 N N . PHE C 3 59 ? 126.866 53.533 139.401 1.00 0.00 59 PHE F N 1
ATOM 16873 C CA . PHE C 3 59 ? 127.993 54.383 139.132 1.00 0.00 59 PHE F CA 1
ATOM 16874 C C . PHE C 3 59 ? 127.681 55.726 139.904 1.00 0.00 59 PHE F C 1
ATOM 16875 O O . PHE C 3 59 ? 128.607 56.349 140.382 1.00 0.00 59 PHE F O 1
ATOM 16892 N N . LYS C 3 60 ? 126.367 56.160 140.017 1.00 0.00 60 LYS F N 1
ATOM 16893 C CA . LYS C 3 60 ? 125.906 57.336 140.708 1.00 0.00 60 LYS F CA 1
ATOM 16894 C C . LYS C 3 60 ? 125.987 57.142 142.214 1.00 0.00 60 LYS F C 1
ATOM 16895 O O . LYS C 3 60 ? 126.173 58.106 142.940 1.00 0.00 60 LYS F O 1
ATOM 16914 N N . GLU C 3 61 ? 125.861 55.868 142.662 1.00 0.00 61 GLU F N 1
ATOM 16915 C CA . GLU C 3 61 ? 126.020 55.522 144.072 1.00 0.00 61 GLU F CA 1
ATOM 16916 C C . GLU C 3 61 ? 127.487 55.700 144.517 1.00 0.00 61 GLU F C 1
ATOM 16917 O O . GLU C 3 61 ? 127.731 56.133 145.642 1.00 0.00 61 GLU F O 1
ATOM 16929 N N . ALA C 3 62 ? 128.460 55.348 143.701 1.00 0.00 62 ALA F N 1
ATOM 16930 C CA . ALA C 3 62 ? 129.842 55.419 143.976 1.00 0.00 62 ALA F CA 1
ATOM 16931 C C . ALA C 3 62 ? 130.300 56.885 143.840 1.00 0.00 62 ALA F C 1
ATOM 16932 O O . ALA C 3 62 ? 131.145 57.369 144.640 1.00 0.00 62 ALA F O 1
ATOM 16939 N N . PHE C 3 63 ? 129.865 57.570 142.788 1.00 0.00 63 PHE F N 1
ATOM 16940 C CA . PHE C 3 63 ? 130.205 58.863 142.258 1.00 0.00 63 PHE F CA 1
ATOM 16941 C C . PHE C 3 63 ? 130.895 59.892 143.175 1.00 0.00 63 PHE F C 1
ATOM 16942 O O . PHE C 3 63 ? 131.943 60.414 142.858 1.00 0.00 63 PHE F O 1
ATOM 16959 N N . GLN C 3 64 ? 130.261 60.201 144.328 1.00 0.00 64 GLN F N 1
ATOM 16960 C CA . GLN C 3 64 ? 130.531 61.349 145.189 1.00 0.00 64 GLN F CA 1
ATOM 16961 C C . GLN C 3 64 ? 131.964 61.325 145.737 1.00 0.00 64 GLN F C 1
ATOM 16962 O O . GLN C 3 64 ? 132.736 62.363 145.684 1.00 0.00 64 GLN F O 1
ATOM 16976 N N . LEU C 3 65 ? 132.432 60.109 146.128 1.00 0.00 65 LEU F N 1
ATOM 16977 C CA . LEU C 3 65 ? 133.721 59.877 146.620 1.00 0.00 65 LEU F CA 1
ATOM 16978 C C . LEU C 3 65 ? 134.786 60.003 145.537 1.00 0.00 65 LEU F C 1
ATOM 16979 O O . LEU C 3 65 ? 135.910 60.372 145.895 1.00 0.00 65 LEU F O 1
ATOM 16995 N N . ILE C 3 66 ? 134.445 59.803 144.253 1.00 0.00 66 ILE F N 1
ATOM 16996 C CA . ILE C 3 66 ? 135.365 59.659 143.176 1.00 0.00 66 ILE F CA 1
ATOM 16997 C C . ILE C 3 66 ? 135.261 60.800 142.190 1.00 0.00 66 ILE F C 1
ATOM 16998 O O . ILE C 3 66 ? 135.852 60.784 141.170 1.00 0.00 66 ILE F O 1
ATOM 17014 N N . ASP C 3 67 ? 134.594 61.842 142.568 1.00 0.00 67 ASP F N 1
ATOM 17015 C CA . ASP C 3 67 ? 134.034 62.975 141.812 1.00 0.00 67 ASP F CA 1
ATOM 17016 C C . ASP C 3 67 ? 133.451 63.744 142.911 1.00 0.00 67 ASP F C 1
ATOM 17017 O O . ASP C 3 67 ? 132.272 63.659 143.256 1.00 0.00 67 ASP F O 1
ATOM 17026 N N . GLN C 3 68 ? 134.292 64.559 143.538 1.00 0.00 68 GLN F N 1
ATOM 17027 C CA . GLN C 3 68 ? 133.895 65.682 144.347 1.00 0.00 68 GLN F CA 1
ATOM 17028 C C . GLN C 3 68 ? 133.176 66.664 143.420 1.00 0.00 68 GLN F C 1
ATOM 17029 O O . GLN C 3 68 ? 132.158 67.289 143.797 1.00 0.00 68 GLN F O 1
ATOM 17043 N N . ASP C 3 69 ? 133.625 66.942 142.147 1.00 0.00 69 ASP F N 1
ATOM 17044 C CA . ASP C 3 69 ? 133.128 68.022 141.351 1.00 0.00 69 ASP F CA 1
ATOM 17045 C C . ASP C 3 69 ? 131.928 67.431 140.590 1.00 0.00 69 ASP F C 1
ATOM 17046 O O . ASP C 3 69 ? 131.820 66.220 140.420 1.00 0.00 69 ASP F O 1
ATOM 17055 N N . LYS C 3 70 ? 131.113 68.313 140.068 1.00 0.00 70 LYS F N 1
ATOM 17056 C CA . LYS C 3 70 ? 129.884 68.024 139.401 1.00 0.00 70 LYS F CA 1
ATOM 17057 C C . LYS C 3 70 ? 130.145 67.546 137.912 1.00 0.00 70 LYS F C 1
ATOM 17058 O O . LYS C 3 70 ? 129.236 66.938 137.398 1.00 0.00 70 LYS F O 1
ATOM 17077 N N . ASP C 3 71 ? 131.286 67.829 137.262 1.00 0.00 71 ASP F N 1
ATOM 17078 C CA . ASP C 3 71 ? 131.732 67.151 136.024 1.00 0.00 71 ASP F CA 1
ATOM 17079 C C . ASP C 3 71 ? 133.071 66.387 136.218 1.00 0.00 71 ASP F C 1
ATOM 17080 O O . ASP C 3 71 ? 133.724 66.100 135.195 1.00 0.00 71 ASP F O 1
ATOM 17089 N N . GLY C 3 72 ? 133.432 65.981 137.464 1.00 0.00 72 GLY F N 1
ATOM 17090 C CA . GLY C 3 72 ? 134.569 65.168 137.875 1.00 0.00 72 GLY F CA 1
ATOM 17091 C C . GLY C 3 72 ? 135.906 65.891 137.413 1.00 0.00 72 GLY F C 1
ATOM 17092 O O . GLY C 3 72 ? 135.967 67.129 137.371 1.00 0.00 72 GLY F O 1
ATOM 17096 N N . PHE C 3 73 ? 136.959 65.071 137.028 1.00 0.00 73 PHE F N 1
ATOM 17097 C CA . PHE C 3 73 ? 138.367 65.382 136.731 1.00 0.00 73 PHE F CA 1
ATOM 17098 C C . PHE C 3 73 ? 139.000 66.157 137.946 1.00 0.00 73 PHE F C 1
ATOM 17099 O O . PHE C 3 73 ? 139.549 67.239 137.740 1.00 0.00 73 PHE F O 1
ATOM 17116 N N . ILE C 3 74 ? 138.722 65.622 139.218 1.00 0.00 74 ILE F N 1
ATOM 17117 C CA . ILE C 3 74 ? 139.367 65.895 140.421 1.00 0.00 74 ILE F CA 1
ATOM 17118 C C . ILE C 3 74 ? 140.679 65.166 140.465 1.00 0.00 74 ILE F C 1
ATOM 17119 O O . ILE C 3 74 ? 141.015 64.410 139.531 1.00 0.00 74 ILE F O 1
ATOM 17135 N N . SER C 3 75 ? 141.352 65.396 141.607 1.00 0.00 75 SER F N 1
ATOM 17136 C CA . SER C 3 75 ? 142.655 64.910 141.964 1.00 0.00 75 SER F CA 1
ATOM 17137 C C . SER C 3 75 ? 142.802 63.408 141.951 1.00 0.00 75 SER F C 1
ATOM 17138 O O . SER C 3 75 ? 141.823 62.690 141.956 1.00 0.00 75 SER F O 1
ATOM 17146 N N . LYS C 3 76 ? 144.039 62.921 141.698 1.00 0.00 76 LYS F N 1
ATOM 17147 C CA . LYS C 3 76 ? 144.142 61.634 141.076 1.00 0.00 76 LYS F CA 1
ATOM 17148 C C . LYS C 3 76 ? 144.359 60.628 142.143 1.00 0.00 76 LYS F C 1
ATOM 17149 O O . LYS C 3 76 ? 144.281 59.456 141.883 1.00 0.00 76 LYS F O 1
ATOM 17168 N N . ASN C 3 77 ? 144.590 61.030 143.397 1.00 0.00 77 ASN F N 1
ATOM 17169 C CA . ASN C 3 77 ? 144.867 60.130 144.480 1.00 0.00 77 ASN F CA 1
ATOM 17170 C C . ASN C 3 77 ? 143.607 59.980 145.299 1.00 0.00 77 ASN F C 1
ATOM 17171 O O . ASN C 3 77 ? 143.654 59.371 146.371 1.00 0.00 77 ASN F O 1
ATOM 17182 N N . ASP C 3 78 ? 142.491 60.649 144.893 1.00 0.00 78 ASP F N 1
ATOM 17183 C CA . ASP C 3 78 ? 141.420 60.829 145.854 1.00 0.00 78 ASP F CA 1
ATOM 17184 C C . ASP C 3 78 ? 140.485 59.707 145.724 1.00 0.00 78 ASP F C 1
ATOM 17185 O O . ASP C 3 78 ? 139.816 59.370 146.674 1.00 0.00 78 ASP F O 1
ATOM 17194 N N . ILE C 3 79 ? 140.589 59.025 144.584 1.00 0.00 79 ILE F N 1
ATOM 17195 C CA . ILE C 3 79 ? 140.056 57.704 144.399 1.00 0.00 79 ILE F CA 1
ATOM 17196 C C . ILE C 3 79 ? 140.708 56.649 145.233 1.00 0.00 79 ILE F C 1
ATOM 17197 O O . ILE C 3 79 ? 140.109 55.797 145.786 1.00 0.00 79 ILE F O 1
ATOM 17213 N N . ARG C 3 80 ? 142.070 56.836 145.337 1.00 0.00 80 ARG F N 1
ATOM 17214 C CA . ARG C 3 80 ? 142.998 55.973 146.040 1.00 0.00 80 ARG F CA 1
ATOM 17215 C C . ARG C 3 80 ? 142.992 56.244 147.521 1.00 0.00 80 ARG F C 1
ATOM 17216 O O . ARG C 3 80 ? 143.730 55.542 148.248 1.00 0.00 80 ARG F O 1
ATOM 17237 N N . ALA C 3 81 ? 142.178 57.277 148.035 1.00 0.00 81 ALA F N 1
ATOM 17238 C CA . ALA C 3 81 ? 142.185 57.671 149.401 1.00 0.00 81 ALA F CA 1
ATOM 17239 C C . ALA C 3 81 ? 140.914 57.493 150.025 1.00 0.00 81 ALA F C 1
ATOM 17240 O O . ALA C 3 81 ? 140.730 56.826 151.049 1.00 0.00 81 ALA F O 1
ATOM 17247 N N . THR C 3 82 ? 139.874 58.210 149.456 1.00 0.00 82 THR F N 1
ATOM 17248 C CA . THR C 3 82 ? 138.579 58.310 150.196 1.00 0.00 82 THR F CA 1
ATOM 17249 C C . THR C 3 82 ? 137.738 57.178 150.080 1.00 0.00 82 THR F C 1
ATOM 17250 O O . THR C 3 82 ? 137.123 56.723 151.088 1.00 0.00 82 THR F O 1
ATOM 17261 N N . PHE C 3 83 ? 137.755 56.578 148.838 1.00 0.00 83 PHE F N 1
ATOM 17262 C CA . PHE C 3 83 ? 136.879 55.468 148.411 1.00 0.00 83 PHE F CA 1
ATOM 17263 C C . PHE C 3 83 ? 137.237 54.279 149.218 1.00 0.00 83 PHE F C 1
ATOM 17264 O O . PHE C 3 83 ? 136.348 53.440 149.454 1.00 0.00 83 PHE F O 1
ATOM 17281 N N . ASP C 3 84 ? 138.508 54.217 149.730 1.00 0.00 84 ASP F N 1
ATOM 17282 C CA . ASP C 3 84 ? 138.978 53.198 150.624 1.00 0.00 84 ASP F CA 1
ATOM 17283 C C . ASP C 3 84 ? 138.165 52.996 151.822 1.00 0.00 84 ASP F C 1
ATOM 17284 O O . ASP C 3 84 ? 138.176 51.897 152.385 1.00 0.00 84 ASP F O 1
ATOM 17293 N N . SER C 3 85 ? 137.622 54.146 152.427 1.00 0.00 85 SER F N 1
ATOM 17294 C CA . SER C 3 85 ? 137.143 54.136 153.783 1.00 0.00 85 SER F CA 1
ATOM 17295 C C . SER C 3 85 ? 135.548 53.976 153.940 1.00 0.00 85 SER F C 1
ATOM 17296 O O . SER C 3 85 ? 135.091 53.908 155.065 1.00 0.00 85 SER F O 1
ATOM 17304 N N . LEU C 3 86 ? 134.763 53.850 152.853 1.00 0.00 86 LEU F N 1
ATOM 17305 C CA . LEU C 3 86 ? 133.345 53.597 153.124 1.00 0.00 86 LEU F CA 1
ATOM 17306 C C . LEU C 3 86 ? 132.802 53.303 151.675 1.00 0.00 86 LEU F C 1
ATOM 17307 O O . LEU C 3 86 ? 131.756 52.732 151.520 1.00 0.00 86 LEU F O 1
ATOM 17323 N N . GLY C 3 87 ? 133.570 53.515 150.612 1.00 0.00 87 GLY F N 1
ATOM 17324 C CA . GLY C 3 87 ? 133.083 53.188 149.251 1.00 0.00 87 GLY F CA 1
ATOM 17325 C C . GLY C 3 87 ? 133.380 51.737 149.014 1.00 0.00 87 GLY F C 1
ATOM 17326 O O . GLY C 3 87 ? 134.454 51.399 149.451 1.00 0.00 87 GLY F O 1
ATOM 17330 N N . ARG C 3 88 ? 132.498 50.901 148.472 1.00 0.00 88 ARG F N 1
ATOM 17331 C CA . ARG C 3 88 ? 132.419 49.386 148.479 1.00 0.00 88 ARG F CA 1
ATOM 17332 C C . ARG C 3 88 ? 132.652 48.762 149.838 1.00 0.00 88 ARG F C 1
ATOM 17333 O O . ARG C 3 88 ? 133.285 47.708 149.998 1.00 0.00 88 ARG F O 1
ATOM 17354 N N . LEU C 3 89 ? 132.122 49.553 150.842 1.00 0.00 89 LEU F N 1
ATOM 17355 C CA . LEU C 3 89 ? 131.977 49.343 152.281 1.00 0.00 89 LEU F CA 1
ATOM 17356 C C . LEU C 3 89 ? 133.266 49.787 152.947 1.00 0.00 89 LEU F C 1
ATOM 17357 O O . LEU C 3 89 ? 134.182 50.070 152.178 1.00 0.00 89 LEU F O 1
ATOM 17373 N N . CYS C 3 90 ? 133.259 49.940 154.296 1.00 0.00 90 CYS F N 1
ATOM 17374 C CA . CYS C 3 90 ? 134.299 50.462 155.247 1.00 0.00 90 CYS F CA 1
ATOM 17375 C C . CYS C 3 90 ? 135.702 49.905 155.222 1.00 0.00 90 CYS F C 1
ATOM 17376 O O . CYS C 3 90 ? 135.957 48.950 154.512 1.00 0.00 90 CYS F O 1
ATOM 17384 N N . THR C 3 91 ? 136.607 50.532 156.022 1.00 0.00 91 THR F N 1
ATOM 17385 C CA . THR C 3 91 ? 137.960 50.130 156.357 1.00 0.00 91 THR F CA 1
ATOM 17386 C C . THR C 3 91 ? 138.901 50.267 155.178 1.00 0.00 91 THR F C 1
ATOM 17387 O O . THR C 3 91 ? 138.651 49.624 154.195 1.00 0.00 91 THR F O 1
ATOM 17398 N N . GLU C 3 92 ? 139.906 51.159 155.296 1.00 0.00 92 GLU F N 1
ATOM 17399 C CA . GLU C 3 92 ? 140.898 51.444 154.276 1.00 0.00 92 GLU F CA 1
ATOM 17400 C C . GLU C 3 92 ? 141.963 50.377 154.080 1.00 0.00 92 GLU F C 1
ATOM 17401 O O . GLU C 3 92 ? 142.441 49.701 154.982 1.00 0.00 92 GLU F O 1
ATOM 17413 N N . GLN C 3 93 ? 142.374 50.300 152.840 1.00 0.00 93 GLN F N 1
ATOM 17414 C CA . GLN C 3 93 ? 143.482 49.555 152.291 1.00 0.00 93 GLN F CA 1
ATOM 17415 C C . GLN C 3 93 ? 143.228 49.273 150.818 1.00 0.00 93 GLN F C 1
ATOM 17416 O O . GLN C 3 93 ? 143.749 48.310 150.251 1.00 0.00 93 GLN F O 1
ATOM 17430 N N . GLU C 3 94 ? 142.324 50.059 150.166 1.00 0.00 94 GLU F N 1
ATOM 17431 C CA . GLU C 3 94 ? 141.828 49.855 148.888 1.00 0.00 94 GLU F CA 1
ATOM 17432 C C . GLU C 3 94 ? 142.722 50.532 147.907 1.00 0.00 94 GLU F C 1
ATOM 17433 O O . GLU C 3 94 ? 142.383 50.783 146.737 1.00 0.00 94 GLU F O 1
ATOM 17445 N N . LEU C 3 95 ? 143.960 50.868 148.297 1.00 0.00 95 LEU F N 1
ATOM 17446 C CA . LEU C 3 95 ? 144.931 51.689 147.536 1.00 0.00 95 LEU F CA 1
ATOM 17447 C C . LEU C 3 95 ? 145.133 51.121 146.135 1.00 0.00 95 LEU F C 1
ATOM 17448 O O . LEU C 3 95 ? 144.804 51.652 145.076 1.00 0.00 95 LEU F O 1
ATOM 17464 N N . ASP C 3 96 ? 145.866 49.971 146.012 1.00 0.00 96 ASP F N 1
ATOM 17465 C CA . ASP C 3 96 ? 146.203 49.336 144.798 1.00 0.00 96 ASP F CA 1
ATOM 17466 C C . ASP C 3 96 ? 144.995 48.699 144.099 1.00 0.00 96 ASP F C 1
ATOM 17467 O O . ASP C 3 96 ? 145.165 48.260 142.984 1.00 0.00 96 ASP F O 1
ATOM 17476 N N . SER C 3 97 ? 143.869 48.532 144.796 1.00 0.00 97 SER F N 1
ATOM 17477 C CA . SER C 3 97 ? 142.711 48.067 144.178 1.00 0.00 97 SER F CA 1
ATOM 17478 C C . SER C 3 97 ? 142.064 49.143 143.307 1.00 0.00 97 SER F C 1
ATOM 17479 O O . SER C 3 97 ? 141.707 48.928 142.149 1.00 0.00 97 SER F O 1
ATOM 17487 N N . MET C 3 98 ? 142.069 50.339 143.899 1.00 0.00 98 MET F N 1
ATOM 17488 C CA . MET C 3 98 ? 141.637 51.552 143.279 1.00 0.00 98 MET F CA 1
ATOM 17489 C C . MET C 3 98 ? 142.485 52.120 142.140 1.00 0.00 98 MET F C 1
ATOM 17490 O O . MET C 3 98 ? 141.970 52.829 141.326 1.00 0.00 98 MET F O 1
ATOM 17504 N N . VAL C 3 99 ? 143.789 51.858 142.178 1.00 0.00 99 VAL F N 1
ATOM 17505 C CA . VAL C 3 99 ? 144.734 52.275 141.176 1.00 0.00 99 VAL F CA 1
ATOM 17506 C C . VAL C 3 99 ? 144.820 51.288 139.966 1.00 0.00 99 VAL F C 1
ATOM 17507 O O . VAL C 3 99 ? 145.503 51.583 138.975 1.00 0.00 99 VAL F O 1
ATOM 17520 N N . ALA C 3 100 ? 143.918 50.278 140.026 1.00 0.00 100 ALA F N 1
ATOM 17521 C CA . ALA C 3 100 ? 143.936 49.126 139.140 1.00 0.00 100 ALA F CA 1
ATOM 17522 C C . ALA C 3 100 ? 142.489 48.841 138.688 1.00 0.00 100 ALA F C 1
ATOM 17523 O O . ALA C 3 100 ? 142.201 47.909 137.912 1.00 0.00 100 ALA F O 1
ATOM 17530 N N . GLU C 3 101 ? 141.552 49.676 139.161 1.00 0.00 101 GLU F N 1
ATOM 17531 C CA . GLU C 3 101 ? 140.143 49.725 138.675 1.00 0.00 101 GLU F CA 1
ATOM 17532 C C . GLU C 3 101 ? 139.850 51.100 138.114 1.00 0.00 101 GLU F C 1
ATOM 17533 O O . GLU C 3 101 ? 138.763 51.281 137.549 1.00 0.00 101 GLU F O 1
ATOM 17545 N N . ALA C 3 102 ? 140.847 52.059 138.222 1.00 0.00 102 ALA F N 1
ATOM 17546 C CA . ALA C 3 102 ? 140.712 53.355 137.638 1.00 0.00 102 ALA F CA 1
ATOM 17547 C C . ALA C 3 102 ? 142.047 53.716 137.059 1.00 0.00 102 ALA F C 1
ATOM 17548 O O . ALA C 3 102 ? 142.999 53.604 137.791 1.00 0.00 102 ALA F O 1
ATOM 17555 N N . PRO C 3 103 ? 142.121 54.259 135.879 1.00 0.00 103 PRO F N 1
ATOM 17556 C CA . PRO C 3 103 ? 143.446 54.385 135.264 1.00 0.00 103 PRO F CA 1
ATOM 17557 C C . PRO C 3 103 ? 143.704 55.848 135.161 1.00 0.00 103 PRO F C 1
ATOM 17558 O O . PRO C 3 103 ? 144.225 56.332 134.190 1.00 0.00 103 PRO F O 1
ATOM 17569 N N . GLY C 3 104 ? 143.264 56.562 136.179 1.00 0.00 104 GLY F N 1
ATOM 17570 C CA . GLY C 3 104 ? 143.212 58.017 136.221 1.00 0.00 104 GLY F CA 1
ATOM 17571 C C . GLY C 3 104 ? 141.782 58.314 136.523 1.00 0.00 104 GLY F C 1
ATOM 17572 O O . GLY C 3 104 ? 141.004 57.361 136.586 1.00 0.00 104 GLY F O 1
ATOM 17576 N N . PRO C 3 105 ? 141.430 59.636 136.601 1.00 0.00 105 PRO F N 1
ATOM 17577 C CA . PRO C 3 105 ? 140.205 60.114 137.183 1.00 0.00 105 PRO F CA 1
ATOM 17578 C C . PRO C 3 105 ? 138.979 59.453 136.632 1.00 0.00 105 PRO F C 1
ATOM 17579 O O . PRO C 3 105 ? 138.853 59.205 135.447 1.00 0.00 105 PRO F O 1
ATOM 17590 N N . ILE C 3 106 ? 138.040 59.051 137.523 1.00 0.00 106 ILE F N 1
ATOM 17591 C CA . ILE C 3 106 ? 136.827 58.368 137.092 1.00 0.00 106 ILE F CA 1
ATOM 17592 C C . ILE C 3 106 ? 135.753 59.386 136.963 1.00 0.00 106 ILE F C 1
ATOM 17593 O O . ILE C 3 106 ? 135.562 60.314 137.775 1.00 0.00 106 ILE F O 1
ATOM 17609 N N . ASN C 3 107 ? 134.912 59.256 135.884 1.00 0.00 107 ASN F N 1
ATOM 17610 C CA . ASN C 3 107 ? 133.738 60.071 135.690 1.00 0.00 107 ASN F CA 1
ATOM 17611 C C . ASN C 3 107 ? 132.910 59.226 134.725 1.00 0.00 107 ASN F C 1
ATOM 17612 O O . ASN C 3 107 ? 133.316 58.178 134.194 1.00 0.00 107 ASN F O 1
ATOM 17623 N N . PHE C 3 108 ? 131.635 59.716 134.429 1.00 0.00 108 PHE F N 1
ATOM 17624 C CA . PHE C 3 108 ? 130.646 59.077 133.561 1.00 0.00 108 PHE F CA 1
ATOM 17625 C C . PHE C 3 108 ? 131.130 58.763 132.232 1.00 0.00 108 PHE F C 1
ATOM 17626 O O . PHE C 3 108 ? 130.729 57.673 131.791 1.00 0.00 108 PHE F O 1
ATOM 17643 N N . THR C 3 109 ? 131.983 59.613 131.519 1.00 0.00 109 THR F N 1
ATOM 17644 C CA . THR C 3 109 ? 132.673 59.321 130.277 1.00 0.00 109 THR F CA 1
ATOM 17645 C C . THR C 3 109 ? 133.661 58.121 130.389 1.00 0.00 109 THR F C 1
ATOM 17646 O O . THR C 3 109 ? 133.938 57.379 129.425 1.00 0.00 109 THR F O 1
ATOM 17657 N N . MET C 3 110 ? 134.397 57.953 131.532 1.00 0.00 110 MET F N 1
ATOM 17658 C CA . MET C 3 110 ? 135.610 57.211 131.825 1.00 0.00 110 MET F CA 1
ATOM 17659 C C . MET C 3 110 ? 135.151 55.784 132.235 1.00 0.00 110 MET F C 1
ATOM 17660 O O . MET C 3 110 ? 135.868 54.778 132.155 1.00 0.00 110 MET F O 1
ATOM 17674 N N . PHE C 3 111 ? 133.904 55.682 132.688 1.00 0.00 111 PHE F N 1
ATOM 17675 C CA . PHE C 3 111 ? 133.114 54.531 133.190 1.00 0.00 111 PHE F CA 1
ATOM 17676 C C . PHE C 3 111 ? 133.196 53.273 132.417 1.00 0.00 111 PHE F C 1
ATOM 17677 O O . PHE C 3 111 ? 133.302 52.242 133.091 1.00 0.00 111 PHE F O 1
ATOM 17694 N N . LEU C 3 112 ? 133.297 53.293 131.089 1.00 0.00 112 LEU F N 1
ATOM 17695 C CA . LEU C 3 112 ? 133.523 52.071 130.325 1.00 0.00 112 LEU F CA 1
ATOM 17696 C C . LEU C 3 112 ? 134.741 51.261 130.748 1.00 0.00 112 LEU F C 1
ATOM 17697 O O . LEU C 3 112 ? 134.583 50.054 131.085 1.00 0.00 112 LEU F O 1
ATOM 17713 N N . THR C 3 113 ? 135.900 51.903 130.917 1.00 0.00 113 THR F N 1
ATOM 17714 C CA . THR C 3 113 ? 137.096 51.372 131.455 1.00 0.00 113 THR F CA 1
ATOM 17715 C C . THR C 3 113 ? 137.196 51.824 132.895 1.00 0.00 113 THR F C 1
ATOM 17716 O O . THR C 3 113 ? 138.187 52.467 133.186 1.00 0.00 113 THR F O 1
ATOM 17727 N N . ILE C 3 114 ? 136.195 51.626 133.737 1.00 0.00 114 ILE F N 1
ATOM 17728 C CA . ILE C 3 114 ? 136.386 51.189 135.020 1.00 0.00 114 ILE F CA 1
ATOM 17729 C C . ILE C 3 114 ? 135.584 49.958 135.281 1.00 0.00 114 ILE F C 1
ATOM 17730 O O . ILE C 3 114 ? 135.902 49.169 136.178 1.00 0.00 114 ILE F O 1
ATOM 17746 N N . PHE C 3 115 ? 134.496 49.811 134.548 1.00 0.00 115 PHE F N 1
ATOM 17747 C CA . PHE C 3 115 ? 133.554 48.763 134.615 1.00 0.00 115 PHE F CA 1
ATOM 17748 C C . PHE C 3 115 ? 134.218 47.544 134.023 1.00 0.00 115 PHE F C 1
ATOM 17749 O O . PHE C 3 115 ? 134.104 46.433 134.440 1.00 0.00 115 PHE F O 1
ATOM 17766 N N . GLY C 3 116 ? 134.937 47.831 132.928 1.00 0.00 116 GLY F N 1
ATOM 17767 C CA . GLY C 3 116 ? 135.911 46.963 132.327 1.00 0.00 116 GLY F CA 1
ATOM 17768 C C . GLY C 3 116 ? 137.142 46.564 133.181 1.00 0.00 116 GLY F C 1
ATOM 17769 O O . GLY C 3 116 ? 137.525 45.430 133.290 1.00 0.00 116 GLY F O 1
ATOM 17773 N N . ASP C 3 117 ? 137.772 47.526 133.930 1.00 0.00 117 ASP F N 1
ATOM 17774 C CA . ASP C 3 117 ? 138.922 47.471 134.853 1.00 0.00 117 ASP F CA 1
ATOM 17775 C C . ASP C 3 117 ? 138.565 46.948 136.204 1.00 0.00 117 ASP F C 1
ATOM 17776 O O . ASP C 3 117 ? 139.397 46.741 137.044 1.00 0.00 117 ASP F O 1
ATOM 17785 N N . ARG C 3 118 ? 137.239 46.672 136.467 1.00 0.00 118 ARG F N 1
ATOM 17786 C CA . ARG C 3 118 ? 136.773 45.853 137.553 1.00 0.00 118 ARG F CA 1
ATOM 17787 C C . ARG C 3 118 ? 137.290 44.456 137.313 1.00 0.00 118 ARG F C 1
ATOM 17788 O O . ARG C 3 118 ? 137.718 43.742 138.200 1.00 0.00 118 ARG F O 1
ATOM 17809 N N . ILE C 3 119 ? 137.157 44.000 136.081 1.00 0.00 119 ILE F N 1
ATOM 17810 C CA . ILE C 3 119 ? 137.485 42.605 135.594 1.00 0.00 119 ILE F CA 1
ATOM 17811 C C . ILE C 3 119 ? 139.014 42.521 135.421 1.00 0.00 119 ILE F C 1
ATOM 17812 O O . ILE C 3 119 ? 139.563 41.424 135.167 1.00 0.00 119 ILE F O 1
ATOM 17828 N N . ALA C 3 120 ? 139.732 43.583 135.554 1.00 0.00 120 ALA F N 1
ATOM 17829 C CA . ALA C 3 120 ? 141.187 43.470 135.654 1.00 0.00 120 ALA F CA 1
ATOM 17830 C C . ALA C 3 120 ? 141.607 43.547 137.141 1.00 0.00 120 ALA F C 1
ATOM 17831 O O . ALA C 3 120 ? 141.749 42.539 137.769 1.00 0.00 120 ALA F O 1
ATOM 17838 N N . GLY C 3 121 ? 141.533 44.754 137.732 1.00 0.00 121 GLY F N 1
ATOM 17839 C CA . GLY C 3 121 ? 141.469 44.889 139.159 1.00 0.00 121 GLY F CA 1
ATOM 17840 C C . GLY C 3 121 ? 142.438 44.065 139.973 1.00 0.00 121 GLY F C 1
ATOM 17841 O O . GLY C 3 121 ? 143.583 43.944 139.598 1.00 0.00 121 GLY F O 1
ATOM 17845 N N . THR C 3 122 ? 142.020 43.505 141.152 1.00 0.00 122 THR F N 1
ATOM 17846 C CA . THR C 3 122 ? 142.876 42.646 141.939 1.00 0.00 122 THR F CA 1
ATOM 17847 C C . THR C 3 122 ? 142.137 41.418 142.363 1.00 0.00 122 THR F C 1
ATOM 17848 O O . THR C 3 122 ? 141.042 41.555 142.906 1.00 0.00 122 THR F O 1
ATOM 17859 N N . ASP C 3 123 ? 142.662 40.242 141.979 1.00 0.00 123 ASP F N 1
ATOM 17860 C CA . ASP C 3 123 ? 142.039 38.922 142.342 1.00 0.00 123 ASP F CA 1
ATOM 17861 C C . ASP C 3 123 ? 140.629 38.890 141.679 1.00 0.00 123 ASP F C 1
ATOM 17862 O O . ASP C 3 123 ? 139.564 38.684 142.303 1.00 0.00 123 ASP F O 1
ATOM 17871 N N . GLU C 3 124 ? 140.796 38.967 140.312 1.00 0.00 124 GLU F N 1
ATOM 17872 C CA . GLU C 3 124 ? 139.754 38.955 139.322 1.00 0.00 124 GLU F CA 1
ATOM 17873 C C . GLU C 3 124 ? 140.140 37.930 138.235 1.00 0.00 124 GLU F C 1
ATOM 17874 O O . GLU C 3 124 ? 141.187 38.029 137.627 1.00 0.00 124 GLU F O 1
ATOM 17886 N N . GLU C 3 125 ? 139.289 36.881 138.003 1.00 0.00 125 GLU F N 1
ATOM 17887 C CA . GLU C 3 125 ? 139.397 35.909 136.984 1.00 0.00 125 GLU F CA 1
ATOM 17888 C C . GLU C 3 125 ? 140.745 35.227 137.337 1.00 0.00 125 GLU F C 1
ATOM 17889 O O . GLU C 3 125 ? 141.350 35.433 138.432 1.00 0.00 125 GLU F O 1
ATOM 17901 N N . ASP C 3 126 ? 141.306 34.377 136.361 1.00 0.00 126 ASP F N 1
ATOM 17902 C CA . ASP C 3 126 ? 142.488 33.574 136.470 1.00 0.00 126 ASP F CA 1
ATOM 17903 C C . ASP C 3 126 ? 142.337 32.523 137.575 1.00 0.00 126 ASP F C 1
ATOM 17904 O O . ASP C 3 126 ? 143.308 31.859 138.006 1.00 0.00 126 ASP F O 1
ATOM 17913 N N . VAL C 3 127 ? 140.994 32.303 137.907 1.00 0.00 127 VAL F N 1
ATOM 17914 C CA . VAL C 3 127 ? 140.352 31.136 138.641 1.00 0.00 127 VAL F CA 1
ATOM 17915 C C . VAL C 3 127 ? 141.159 29.923 138.751 1.00 0.00 127 VAL F C 1
ATOM 17916 O O . VAL C 3 127 ? 141.570 29.201 137.863 1.00 0.00 127 VAL F O 1
ATOM 17929 N N . ILE C 3 128 ? 141.403 29.556 140.047 1.00 0.00 128 ILE F N 1
ATOM 17930 C CA . ILE C 3 128 ? 142.204 28.462 140.306 1.00 0.00 128 ILE F CA 1
ATOM 17931 C C . ILE C 3 128 ? 141.673 27.991 141.625 1.00 0.00 128 ILE F C 1
ATOM 17932 O O . ILE C 3 128 ? 141.071 28.769 142.411 1.00 0.00 128 ILE F O 1
ATOM 17948 N N . VAL C 3 129 ? 141.780 26.702 141.804 1.00 0.00 129 VAL F N 1
ATOM 17949 C CA . VAL C 3 129 ? 141.148 25.956 142.884 1.00 0.00 129 VAL F CA 1
ATOM 17950 C C . VAL C 3 129 ? 142.105 26.124 144.037 1.00 0.00 129 VAL F C 1
ATOM 17951 O O . VAL C 3 129 ? 141.718 26.531 145.126 1.00 0.00 129 VAL F O 1
ATOM 17964 N N . ASN C 3 130 ? 143.404 25.698 143.874 1.00 0.00 130 ASN F N 1
ATOM 17965 C CA . ASN C 3 130 ? 144.313 25.455 144.942 1.00 0.00 130 ASN F CA 1
ATOM 17966 C C . ASN C 3 130 ? 144.635 26.561 145.954 1.00 0.00 130 ASN F C 1
ATOM 17967 O O . ASN C 3 130 ? 145.000 26.161 147.078 1.00 0.00 130 ASN F O 1
ATOM 17978 N N . ALA C 3 131 ? 144.501 27.818 145.544 1.00 0.00 131 ALA F N 1
ATOM 17979 C CA . ALA C 3 131 ? 144.903 28.916 146.373 1.00 0.00 131 ALA F CA 1
ATOM 17980 C C . ALA C 3 131 ? 144.449 28.963 147.839 1.00 0.00 131 ALA F C 1
ATOM 17981 O O . ALA C 3 131 ? 145.302 28.881 148.753 1.00 0.00 131 ALA F O 1
ATOM 17988 N N . PHE C 3 132 ? 143.128 29.094 148.079 1.00 0.00 132 PHE F N 1
ATOM 17989 C CA . PHE C 3 132 ? 142.558 29.020 149.411 1.00 0.00 132 PHE F CA 1
ATOM 17990 C C . PHE C 3 132 ? 142.510 27.551 149.789 1.00 0.00 132 PHE F C 1
ATOM 17991 O O . PHE C 3 132 ? 142.692 27.274 150.980 1.00 0.00 132 PHE F O 1
ATOM 18008 N N . ASN C 3 133 ? 142.052 26.648 148.842 1.00 0.00 133 ASN F N 1
ATOM 18009 C CA . ASN C 3 133 ? 141.802 25.196 148.979 1.00 0.00 133 ASN F CA 1
ATOM 18010 C C . ASN C 3 133 ? 142.755 24.354 149.782 1.00 0.00 133 ASN F C 1
ATOM 18011 O O . ASN C 3 133 ? 142.318 23.484 150.495 1.00 0.00 133 ASN F O 1
ATOM 18022 N N . LEU C 3 134 ? 144.075 24.636 149.683 1.00 0.00 134 LEU F N 1
ATOM 18023 C CA . LEU C 3 134 ? 145.017 23.889 150.417 1.00 0.00 134 LEU F CA 1
ATOM 18024 C C . LEU C 3 134 ? 145.028 23.943 151.960 1.00 0.00 134 LEU F C 1
ATOM 18025 O O . LEU C 3 134 ? 145.629 23.175 152.666 1.00 0.00 134 LEU F O 1
ATOM 18041 N N . PHE C 3 135 ? 144.180 24.896 152.487 1.00 0.00 135 PHE F N 1
ATOM 18042 C CA . PHE C 3 135 ? 143.857 25.140 153.929 1.00 0.00 135 PHE F CA 1
ATOM 18043 C C . PHE C 3 135 ? 142.538 24.319 154.174 1.00 0.00 135 PHE F C 1
ATOM 18044 O O . PHE C 3 135 ? 141.487 24.557 153.575 1.00 0.00 135 PHE F O 1
ATOM 18061 N N . ASP C 3 136 ? 142.563 23.445 155.172 1.00 0.00 136 ASP F N 1
ATOM 18062 C CA . ASP C 3 136 ? 141.574 22.322 155.543 1.00 0.00 136 ASP F CA 1
ATOM 18063 C C . ASP C 3 136 ? 142.184 21.004 155.075 1.00 0.00 136 ASP F C 1
ATOM 18064 O O . ASP C 3 136 ? 141.503 19.978 155.064 1.00 0.00 136 ASP F O 1
ATOM 18073 N N . GLU C 3 137 ? 143.480 21.024 154.830 1.00 0.00 137 GLU F N 1
ATOM 18074 C CA . GLU C 3 137 ? 144.266 19.916 154.468 1.00 0.00 137 GLU F CA 1
ATOM 18075 C C . GLU C 3 137 ? 143.917 19.267 153.143 1.00 0.00 137 GLU F C 1
ATOM 18076 O O . GLU C 3 137 ? 144.044 18.032 152.936 1.00 0.00 137 GLU F O 1
ATOM 18088 N N . GLY C 3 138 ? 143.463 20.120 152.181 1.00 0.00 138 GLY F N 1
ATOM 18089 C CA . GLY C 3 138 ? 143.077 19.828 150.815 1.00 0.00 138 GLY F CA 1
ATOM 18090 C C . GLY C 3 138 ? 141.750 19.179 150.728 1.00 0.00 138 GLY F C 1
ATOM 18091 O O . GLY C 3 138 ? 141.464 18.544 149.731 1.00 0.00 138 GLY F O 1
ATOM 18095 N N . GLU C 3 139 ? 140.936 19.244 151.791 1.00 0.00 139 GLU F N 1
ATOM 18096 C CA . GLU C 3 139 ? 139.706 18.553 151.883 1.00 0.00 139 GLU F CA 1
ATOM 18097 C C . GLU C 3 139 ? 138.537 19.542 151.812 1.00 0.00 139 GLU F C 1
ATOM 18098 O O . GLU C 3 139 ? 138.237 20.285 152.703 1.00 0.00 139 GLU F O 1
ATOM 18110 N N . GLY C 3 140 ? 137.784 19.532 150.653 1.00 0.00 140 GLY F N 1
ATOM 18111 C CA . GLY C 3 140 ? 136.687 20.345 150.284 1.00 0.00 140 GLY F CA 1
ATOM 18112 C C . GLY C 3 140 ? 137.183 21.797 150.048 1.00 0.00 140 GLY F C 1
ATOM 18113 O O . GLY C 3 140 ? 138.272 22.220 150.431 1.00 0.00 140 GLY F O 1
ATOM 18117 N N . LYS C 3 141 ? 136.282 22.571 149.374 1.00 0.00 141 LYS F N 1
ATOM 18118 C CA . LYS C 3 141 ? 136.471 23.950 149.034 1.00 0.00 141 LYS F CA 1
ATOM 18119 C C . LYS C 3 141 ? 136.392 24.778 150.262 1.00 0.00 141 LYS F C 1
ATOM 18120 O O . LYS C 3 141 ? 135.685 24.519 151.245 1.00 0.00 141 LYS F O 1
ATOM 18139 N N . CYS C 3 142 ? 137.254 25.794 150.214 1.00 0.00 142 CYS F N 1
ATOM 18140 C CA . CYS C 3 142 ? 137.665 26.527 151.326 1.00 0.00 142 CYS F CA 1
ATOM 18141 C C . CYS C 3 142 ? 136.889 27.814 151.036 1.00 0.00 142 CYS F C 1
ATOM 18142 O O . CYS C 3 142 ? 137.092 28.344 149.890 1.00 0.00 142 CYS F O 1
ATOM 18150 N N . LYS C 3 143 ? 135.938 28.202 151.965 1.00 0.00 143 LYS F N 1
ATOM 18151 C CA . LYS C 3 143 ? 134.852 29.135 151.896 1.00 0.00 143 LYS F CA 1
ATOM 18152 C C . LYS C 3 143 ? 134.818 29.956 153.139 1.00 0.00 143 LYS F C 1
ATOM 18153 O O . LYS C 3 143 ? 135.231 29.502 154.243 1.00 0.00 143 LYS F O 1
ATOM 18172 N N . GLU C 3 144 ? 134.202 31.085 153.026 1.00 0.00 144 GLU F N 1
ATOM 18173 C CA . GLU C 3 144 ? 133.874 32.031 154.119 1.00 0.00 144 GLU F CA 1
ATOM 18174 C C . GLU C 3 144 ? 134.123 31.737 155.577 1.00 0.00 144 GLU F C 1
ATOM 18175 O O . GLU C 3 144 ? 134.952 32.409 156.197 1.00 0.00 144 GLU F O 1
ATOM 18187 N N . GLU C 3 145 ? 133.390 30.764 156.227 1.00 0.00 145 GLU F N 1
ATOM 18188 C CA . GLU C 3 145 ? 133.296 30.406 157.624 1.00 0.00 145 GLU F CA 1
ATOM 18189 C C . GLU C 3 145 ? 134.579 29.887 158.210 1.00 0.00 145 GLU F C 1
ATOM 18190 O O . GLU C 3 145 ? 134.900 30.186 159.362 1.00 0.00 145 GLU F O 1
ATOM 18202 N N . THR C 3 146 ? 135.445 29.174 157.442 1.00 0.00 146 THR F N 1
ATOM 18203 C CA . THR C 3 146 ? 136.782 28.791 157.813 1.00 0.00 146 THR F CA 1
ATOM 18204 C C . THR C 3 146 ? 137.748 29.958 157.743 1.00 0.00 146 THR F C 1
ATOM 18205 O O . THR C 3 146 ? 138.796 29.936 158.453 1.00 0.00 146 THR F O 1
ATOM 18216 N N . LEU C 3 147 ? 137.506 30.976 156.918 1.00 0.00 147 LEU F N 1
ATOM 18217 C CA . LEU C 3 147 ? 138.345 32.195 156.901 1.00 0.00 147 LEU F CA 1
ATOM 18218 C C . LEU C 3 147 ? 138.177 33.030 158.112 1.00 0.00 147 LEU F C 1
ATOM 18219 O O . LEU C 3 147 ? 139.154 33.524 158.623 1.00 0.00 147 LEU F O 1
ATOM 18235 N N . LYS C 3 148 ? 136.945 33.182 158.570 1.00 0.00 148 LYS F N 1
ATOM 18236 C CA . LYS C 3 148 ? 136.576 33.866 159.806 1.00 0.00 148 LYS F CA 1
ATOM 18237 C C . LYS C 3 148 ? 137.214 33.206 160.924 1.00 0.00 148 LYS F C 1
ATOM 18238 O O . LYS C 3 148 ? 137.734 33.849 161.801 1.00 0.00 148 LYS F O 1
ATOM 18257 N N . ARG C 3 149 ? 137.149 31.853 160.868 1.00 0.00 149 ARG F N 1
ATOM 18258 C CA . ARG C 3 149 ? 137.765 31.023 161.920 1.00 0.00 149 ARG F CA 1
ATOM 18259 C C . ARG C 3 149 ? 139.220 31.368 162.073 1.00 0.00 149 ARG F C 1
ATOM 18260 O O . ARG C 3 149 ? 139.696 31.739 163.143 1.00 0.00 149 ARG F O 1
ATOM 18281 N N . SER C 3 150 ? 139.878 31.250 160.921 1.00 0.00 150 SER F N 1
ATOM 18282 C CA . SER C 3 150 ? 141.331 31.386 160.922 1.00 0.00 150 SER F CA 1
ATOM 18283 C C . SER C 3 150 ? 141.873 32.696 161.458 1.00 0.00 150 SER F C 1
ATOM 18284 O O . SER C 3 150 ? 142.981 32.766 161.907 1.00 0.00 150 SER F O 1
ATOM 18292 N N . LEU C 3 151 ? 141.029 33.812 161.289 1.00 0.00 151 LEU F N 1
ATOM 18293 C CA . LEU C 3 151 ? 141.402 35.164 161.599 1.00 0.00 151 LEU F CA 1
ATOM 18294 C C . LEU C 3 151 ? 141.485 35.357 163.111 1.00 0.00 151 LEU F C 1
ATOM 18295 O O . LEU C 3 151 ? 142.258 36.187 163.610 1.00 0.00 151 LEU F O 1
ATOM 18311 N N . THR C 3 152 ? 140.642 34.615 163.913 1.00 0.00 152 THR F N 1
ATOM 18312 C CA . THR C 3 152 ? 140.665 34.644 165.386 1.00 0.00 152 THR F CA 1
ATOM 18313 C C . THR C 3 152 ? 141.533 33.584 165.979 1.00 0.00 152 THR F C 1
ATOM 18314 O O . THR C 3 152 ? 141.796 33.573 167.236 1.00 0.00 152 THR F O 1
ATOM 18325 N N . THR C 3 153 ? 142.128 32.614 165.176 1.00 0.00 153 THR F N 1
ATOM 18326 C CA . THR C 3 153 ? 142.929 31.648 165.820 1.00 0.00 153 THR F CA 1
ATOM 18327 C C . THR C 3 153 ? 144.380 31.780 165.375 1.00 0.00 153 THR F C 1
ATOM 18328 O O . THR C 3 153 ? 145.307 32.109 166.175 1.00 0.00 153 THR F O 1
ATOM 18339 N N . TRP C 3 154 ? 144.618 31.736 164.001 1.00 0.00 154 TRP F N 1
ATOM 18340 C CA . TRP C 3 154 ? 145.994 31.622 163.517 1.00 0.00 154 TRP F CA 1
ATOM 18341 C C . TRP C 3 154 ? 146.239 32.893 162.657 1.00 0.00 154 TRP F C 1
ATOM 18342 O O . TRP C 3 154 ? 145.505 33.806 162.725 1.00 0.00 154 TRP F O 1
ATOM 18363 N N . GLY C 3 155 ? 147.305 32.890 161.890 1.00 0.00 155 GLY F N 1
ATOM 18364 C CA . GLY C 3 155 ? 147.596 33.816 160.907 1.00 0.00 155 GLY F CA 1
ATOM 18365 C C . GLY C 3 155 ? 147.914 35.156 161.494 1.00 0.00 155 GLY F C 1
ATOM 18366 O O . GLY C 3 155 ? 147.699 35.359 162.697 1.00 0.00 155 GLY F O 1
ATOM 18370 N N . GLU C 3 156 ? 148.285 36.245 160.708 1.00 0.00 156 GLU F N 1
ATOM 18371 C CA . GLU C 3 156 ? 148.522 37.546 161.242 1.00 0.00 156 GLU F CA 1
ATOM 18372 C C . GLU C 3 156 ? 147.213 38.182 161.544 1.00 0.00 156 GLU F C 1
ATOM 18373 O O . GLU C 3 156 ? 146.132 37.740 161.039 1.00 0.00 156 GLU F O 1
ATOM 18385 N N . LYS C 3 157 ? 147.187 39.196 162.452 1.00 0.00 157 LYS F N 1
ATOM 18386 C CA . LYS C 3 157 ? 145.936 39.743 162.968 1.00 0.00 157 LYS F CA 1
ATOM 18387 C C . LYS C 3 157 ? 145.583 41.045 162.348 1.00 0.00 157 LYS F C 1
ATOM 18388 O O . LYS C 3 157 ? 146.412 41.868 161.983 1.00 0.00 157 LYS F O 1
ATOM 18407 N N . PHE C 3 158 ? 144.270 41.146 162.064 1.00 0.00 158 PHE F N 1
ATOM 18408 C CA . PHE C 3 158 ? 143.685 42.260 161.321 1.00 0.00 158 PHE F CA 1
ATOM 18409 C C . PHE C 3 158 ? 142.276 42.423 161.873 1.00 0.00 158 PHE F C 1
ATOM 18410 O O . PHE C 3 158 ? 141.691 41.467 162.372 1.00 0.00 158 PHE F O 1
ATOM 18427 N N . SER C 3 159 ? 141.791 43.672 161.631 1.00 0.00 159 SER F N 1
ATOM 18428 C CA . SER C 3 159 ? 140.448 44.176 162.072 1.00 0.00 159 SER F CA 1
ATOM 18429 C C . SER C 3 159 ? 139.236 43.374 161.849 1.00 0.00 159 SER F C 1
ATOM 18430 O O . SER C 3 159 ? 138.780 43.016 160.737 1.00 0.00 159 SER F O 1
ATOM 18438 N N . GLN C 3 160 ? 138.658 42.993 163.006 1.00 0.00 160 GLN F N 1
ATOM 18439 C CA . GLN C 3 160 ? 137.658 42.001 163.160 1.00 0.00 160 GLN F CA 1
ATOM 18440 C C . GLN C 3 160 ? 136.311 42.415 162.579 1.00 0.00 160 GLN F C 1
ATOM 18441 O O . GLN C 3 160 ? 135.536 41.560 162.216 1.00 0.00 160 GLN F O 1
ATOM 18455 N N . ASP C 3 161 ? 136.067 43.813 162.508 1.00 0.00 161 ASP F N 1
ATOM 18456 C CA . ASP C 3 161 ? 134.846 44.387 161.995 1.00 0.00 161 ASP F CA 1
ATOM 18457 C C . ASP C 3 161 ? 134.548 43.865 160.588 1.00 0.00 161 ASP F C 1
ATOM 18458 O O . ASP C 3 161 ? 133.449 43.375 160.329 1.00 0.00 161 ASP F O 1
ATOM 18467 N N . GLU C 3 162 ? 135.554 43.976 159.714 1.00 0.00 162 GLU F N 1
ATOM 18468 C CA . GLU C 3 162 ? 135.448 43.661 158.306 1.00 0.00 162 GLU F CA 1
ATOM 18469 C C . GLU C 3 162 ? 134.912 42.236 158.032 1.00 0.00 162 GLU F C 1
ATOM 18470 O O . GLU C 3 162 ? 133.950 42.014 157.305 1.00 0.00 162 GLU F O 1
ATOM 18482 N N . VAL C 3 163 ? 135.438 41.231 158.819 1.00 0.00 163 VAL F N 1
ATOM 18483 C CA . VAL C 3 163 ? 135.030 39.848 158.741 1.00 0.00 163 VAL F CA 1
ATOM 18484 C C . VAL C 3 163 ? 133.569 39.554 159.153 1.00 0.00 163 VAL F C 1
ATOM 18485 O O . VAL C 3 163 ? 132.848 38.869 158.395 1.00 0.00 163 VAL F O 1
ATOM 18498 N N . GLU C 3 164 ? 133.107 40.126 160.293 1.00 0.00 164 GLU F N 1
ATOM 18499 C CA . GLU C 3 164 ? 131.751 39.824 160.798 1.00 0.00 164 GLU F CA 1
ATOM 18500 C C . GLU C 3 164 ? 130.672 40.435 159.908 1.00 0.00 164 GLU F C 1
ATOM 18501 O O . GLU C 3 164 ? 129.571 39.905 159.795 1.00 0.00 164 GLU F O 1
ATOM 18513 N N . GLU C 3 165 ? 131.088 41.630 159.352 1.00 0.00 165 GLU F N 1
ATOM 18514 C CA . GLU C 3 165 ? 130.343 42.327 158.344 1.00 0.00 165 GLU F CA 1
ATOM 18515 C C . GLU C 3 165 ? 130.196 41.521 157.074 1.00 0.00 165 GLU F C 1
ATOM 18516 O O . GLU C 3 165 ? 129.119 41.427 156.555 1.00 0.00 165 GLU F O 1
ATOM 18528 N N . ALA C 3 166 ? 131.305 41.021 156.613 1.00 0.00 166 ALA F N 1
ATOM 18529 C CA . ALA C 3 166 ? 131.401 40.221 155.368 1.00 0.00 166 ALA F CA 1
ATOM 18530 C C . ALA C 3 166 ? 130.613 38.886 155.259 1.00 0.00 166 ALA F C 1
ATOM 18531 O O . ALA C 3 166 ? 129.875 38.543 154.360 1.00 0.00 166 ALA F O 1
ATOM 18538 N N . LEU C 3 167 ? 130.567 38.129 156.357 1.00 0.00 167 LEU F N 1
ATOM 18539 C CA . LEU C 3 167 ? 129.721 36.944 156.542 1.00 0.00 167 LEU F CA 1
ATOM 18540 C C . LEU C 3 167 ? 128.179 37.276 156.435 1.00 0.00 167 LEU F C 1
ATOM 18541 O O . LEU C 3 167 ? 127.460 36.608 155.697 1.00 0.00 167 LEU F O 1
ATOM 18557 N N . SER C 3 168 ? 127.709 38.305 157.199 1.00 0.00 168 SER F N 1
ATOM 18558 C CA . SER C 3 168 ? 126.378 38.857 157.212 1.00 0.00 168 SER F CA 1
ATOM 18559 C C . SER C 3 168 ? 125.933 39.342 155.887 1.00 0.00 168 SER F C 1
ATOM 18560 O O . SER C 3 168 ? 124.737 39.501 155.676 1.00 0.00 168 SER F O 1
ATOM 18568 N N . GLU C 3 169 ? 126.895 39.808 155.027 1.00 0.00 169 GLU F N 1
ATOM 18569 C CA . GLU C 3 169 ? 126.605 40.443 153.787 1.00 0.00 169 GLU F CA 1
ATOM 18570 C C . GLU C 3 169 ? 126.634 39.415 152.706 1.00 0.00 169 GLU F C 1
ATOM 18571 O O . GLU C 3 169 ? 126.353 39.741 151.578 1.00 0.00 169 GLU F O 1
ATOM 18583 N N . ALA C 3 170 ? 126.949 38.184 153.025 1.00 0.00 170 ALA F N 1
ATOM 18584 C CA . ALA C 3 170 ? 126.980 37.049 152.096 1.00 0.00 170 ALA F CA 1
ATOM 18585 C C . ALA C 3 170 ? 125.696 36.834 151.351 1.00 0.00 170 ALA F C 1
ATOM 18586 O O . ALA C 3 170 ? 124.684 37.093 151.958 1.00 0.00 170 ALA F O 1
ATOM 18593 N N . PRO C 3 171 ? 125.652 36.451 150.057 1.00 0.00 171 PRO F N 1
ATOM 18594 C CA . PRO C 3 171 ? 124.501 36.198 149.308 1.00 0.00 171 PRO F CA 1
ATOM 18595 C C . PRO C 3 171 ? 123.825 34.977 149.813 1.00 0.00 171 PRO F C 1
ATOM 18596 O O . PRO C 3 171 ? 122.622 34.800 149.669 1.00 0.00 171 PRO F O 1
ATOM 18607 N N . ILE C 3 172 ? 124.686 34.009 150.133 1.00 0.00 172 ILE F N 1
ATOM 18608 C CA . ILE C 3 172 ? 124.499 32.600 150.453 1.00 0.00 172 ILE F CA 1
ATOM 18609 C C . ILE C 3 172 ? 124.128 31.837 149.197 1.00 0.00 172 ILE F C 1
ATOM 18610 O O . ILE C 3 172 ? 123.158 32.075 148.479 1.00 0.00 172 ILE F O 1
ATOM 18626 N N . ASP C 3 173 ? 124.993 30.824 148.867 1.00 0.00 173 ASP F N 1
ATOM 18627 C CA . ASP C 3 173 ? 124.857 29.732 147.897 1.00 0.00 173 ASP F CA 1
ATOM 18628 C C . ASP C 3 173 ? 124.765 28.367 148.570 1.00 0.00 173 ASP F C 1
ATOM 18629 O O . ASP C 3 173 ? 124.430 27.331 148.055 1.00 0.00 173 ASP F O 1
ATOM 18638 N N . GLY C 3 174 ? 125.228 28.356 149.816 1.00 0.00 174 GLY F N 1
ATOM 18639 C CA . GLY C 3 174 ? 124.953 27.274 150.734 1.00 0.00 174 GLY F CA 1
ATOM 18640 C C . GLY C 3 174 ? 126.138 26.654 151.226 1.00 0.00 174 GLY F C 1
ATOM 18641 O O . GLY C 3 174 ? 126.099 26.146 152.319 1.00 0.00 174 GLY F O 1
ATOM 18645 N N . ASN C 3 175 ? 127.248 26.694 150.397 1.00 0.00 175 ASN F N 1
ATOM 18646 C CA . ASN C 3 175 ? 128.597 26.325 150.779 1.00 0.00 175 ASN F CA 1
ATOM 18647 C C . ASN C 3 175 ? 129.346 27.636 150.718 1.00 0.00 175 ASN F C 1
ATOM 18648 O O . ASN C 3 175 ? 130.544 27.715 150.539 1.00 0.00 175 ASN F O 1
ATOM 18659 N N . GLY C 3 176 ? 128.580 28.812 150.905 1.00 0.00 176 GLY F N 1
ATOM 18660 C CA . GLY C 3 176 ? 129.267 30.071 151.126 1.00 0.00 176 GLY F CA 1
ATOM 18661 C C . GLY C 3 176 ? 129.881 30.524 149.846 1.00 0.00 176 GLY F C 1
ATOM 18662 O O . GLY C 3 176 ? 129.373 30.242 148.751 1.00 0.00 176 GLY F O 1
ATOM 18666 N N . LEU C 3 177 ? 131.035 31.198 149.938 1.00 0.00 177 LEU F N 1
ATOM 18667 C CA . LEU C 3 177 ? 131.767 31.756 148.754 1.00 0.00 177 LEU F CA 1
ATOM 18668 C C . LEU C 3 177 ? 133.120 31.051 148.732 1.00 0.00 177 LEU F C 1
ATOM 18669 O O . LEU C 3 177 ? 134.021 31.401 149.466 1.00 0.00 177 LEU F O 1
ATOM 18685 N N . ILE C 3 178 ? 133.203 30.054 147.810 1.00 0.00 178 ILE F N 1
ATOM 18686 C CA . ILE C 3 178 ? 134.345 29.231 147.375 1.00 0.00 178 ILE F CA 1
ATOM 18687 C C . ILE C 3 178 ? 135.315 30.105 146.703 1.00 0.00 178 ILE F C 1
ATOM 18688 O O . ILE C 3 178 ? 135.117 31.298 146.421 1.00 0.00 178 ILE F O 1
ATOM 18704 N N . ASP C 3 179 ? 136.579 29.587 146.530 1.00 0.00 179 ASP F N 1
ATOM 18705 C CA . ASP C 3 179 ? 137.753 30.260 146.048 1.00 0.00 179 ASP F CA 1
ATOM 18706 C C . ASP C 3 179 ? 137.530 30.764 144.617 1.00 0.00 179 ASP F C 1
ATOM 18707 O O . ASP C 3 179 ? 138.039 31.811 144.216 1.00 0.00 179 ASP F O 1
ATOM 18716 N N . ILE C 3 180 ? 136.691 30.020 143.906 1.00 0.00 180 ILE F N 1
ATOM 18717 C CA . ILE C 3 180 ? 136.336 30.265 142.558 1.00 0.00 180 ILE F CA 1
ATOM 18718 C C . ILE C 3 180 ? 135.674 31.611 142.423 1.00 0.00 180 ILE F C 1
ATOM 18719 O O . ILE C 3 180 ? 136.050 32.333 141.493 1.00 0.00 180 ILE F O 1
ATOM 18735 N N . LYS C 3 181 ? 134.723 31.837 143.387 1.00 0.00 181 LYS F N 1
ATOM 18736 C CA . LYS C 3 181 ? 133.914 33.016 143.455 1.00 0.00 181 LYS F CA 1
ATOM 18737 C C . LYS C 3 181 ? 134.609 34.116 144.114 1.00 0.00 181 LYS F C 1
ATOM 18738 O O . LYS C 3 181 ? 134.307 35.296 143.802 1.00 0.00 181 LYS F O 1
ATOM 18757 N N . LYS C 3 182 ? 135.538 33.847 144.996 1.00 0.00 182 LYS F N 1
ATOM 18758 C CA . LYS C 3 182 ? 136.447 34.830 145.599 1.00 0.00 182 LYS F CA 1
ATOM 18759 C C . LYS C 3 182 ? 137.338 35.546 144.607 1.00 0.00 182 LYS F C 1
ATOM 18760 O O . LYS C 3 182 ? 137.832 36.645 144.995 1.00 0.00 182 LYS F O 1
ATOM 18779 N N . PHE C 3 183 ? 137.648 34.855 143.461 1.00 0.00 183 PHE F N 1
ATOM 18780 C CA . PHE C 3 183 ? 138.300 35.442 142.378 1.00 0.00 183 PHE F CA 1
ATOM 18781 C C . PHE C 3 183 ? 137.249 36.058 141.474 1.00 0.00 183 PHE F C 1
ATOM 18782 O O . PHE C 3 183 ? 137.173 37.308 141.311 1.00 0.00 183 PHE F O 1
ATOM 18799 N N . ALA C 3 184 ? 136.340 35.177 140.966 1.00 0.00 184 ALA F N 1
ATOM 18800 C CA . ALA C 3 184 ? 135.279 35.381 139.961 1.00 0.00 184 ALA F CA 1
ATOM 18801 C C . ALA C 3 184 ? 134.072 36.218 140.408 1.00 0.00 184 ALA F C 1
ATOM 18802 O O . ALA C 3 184 ? 132.981 36.120 139.856 1.00 0.00 184 ALA F O 1
ATOM 18809 N N . GLN C 3 185 ? 134.289 36.954 141.554 1.00 0.00 185 GLN F N 1
ATOM 18810 C CA . GLN C 3 185 ? 133.399 37.895 142.343 1.00 0.00 185 GLN F CA 1
ATOM 18811 C C . GLN C 3 185 ? 132.838 39.017 141.527 1.00 0.00 185 GLN F C 1
ATOM 18812 O O . GLN C 3 185 ? 131.699 39.457 141.694 1.00 0.00 185 GLN F O 1
ATOM 18826 N N . ILE C 3 186 ? 133.613 39.460 140.484 1.00 0.00 186 ILE F N 1
ATOM 18827 C CA . ILE C 3 186 ? 133.122 40.453 139.554 1.00 0.00 186 ILE F CA 1
ATOM 18828 C C . ILE C 3 186 ? 131.885 39.948 138.801 1.00 0.00 186 ILE F C 1
ATOM 18829 O O . ILE C 3 186 ? 130.942 40.697 138.516 1.00 0.00 186 ILE F O 1
ATOM 18845 N N . LEU C 3 187 ? 131.938 38.654 138.345 1.00 0.00 187 LEU F N 1
ATOM 18846 C CA . LEU C 3 187 ? 130.804 38.041 137.654 1.00 0.00 187 LEU F CA 1
ATOM 18847 C C . LEU C 3 187 ? 130.013 37.265 138.644 1.00 0.00 187 LEU F C 1
ATOM 18848 O O . LEU C 3 187 ? 130.377 36.147 138.929 1.00 0.00 187 LEU F O 1
ATOM 18864 N N . THR C 3 188 ? 129.019 37.913 139.195 1.00 0.00 188 THR F N 1
ATOM 18865 C CA . THR C 3 188 ? 128.059 37.421 140.216 1.00 0.00 188 THR F CA 1
ATOM 18866 C C . THR C 3 188 ? 128.737 37.519 141.549 1.00 0.00 188 THR F C 1
ATOM 18867 O O . THR C 3 188 ? 129.960 37.379 141.698 1.00 0.00 188 THR F O 1
ATOM 18878 N N . LYS C 3 189 ? 127.915 37.701 142.586 1.00 0.00 189 LYS F N 1
ATOM 18879 C CA . LYS C 3 189 ? 128.226 37.648 143.977 1.00 0.00 189 LYS F CA 1
ATOM 18880 C C . LYS C 3 189 ? 128.997 38.870 144.474 1.00 0.00 189 LYS F C 1
ATOM 18881 O O . LYS C 3 189 ? 130.143 39.044 144.011 1.00 0.00 189 LYS F O 1
ATOM 18900 N N . GLY C 3 190 ? 128.397 39.664 145.364 1.00 0.00 190 GLY F N 1
ATOM 18901 C CA . GLY C 3 190 ? 128.993 41.011 145.743 1.00 0.00 190 GLY F CA 1
ATOM 18902 C C . GLY C 3 190 ? 128.736 41.158 147.247 1.00 0.00 190 GLY F C 1
ATOM 18903 O O . GLY C 3 190 ? 128.875 40.164 147.915 1.00 0.00 190 GLY F O 1
ATOM 18907 N N . ALA C 3 191 ? 128.279 42.315 147.746 1.00 0.00 191 ALA F N 1
ATOM 18908 C CA . ALA C 3 191 ? 127.953 42.521 149.177 1.00 0.00 191 ALA F CA 1
ATOM 18909 C C . ALA C 3 191 ? 126.592 43.167 149.461 1.00 0.00 191 ALA F C 1
ATOM 18910 O O . ALA C 3 191 ? 125.829 43.231 148.529 1.00 0.00 191 ALA F O 1
ATOM 18917 N N . GLU C 3 192 ? 126.319 43.596 150.709 1.00 0.00 192 GLU F N 1
ATOM 18918 C CA . GLU C 3 192 ? 125.035 44.303 151.127 1.00 0.00 192 GLU F CA 1
ATOM 18919 C C . GLU C 3 192 ? 125.450 45.579 151.816 1.00 0.00 192 GLU F C 1
ATOM 18920 O O . GLU C 3 192 ? 126.575 46.023 151.550 1.00 0.00 192 GLU F O 1
ATOM 18932 N N . GLU C 3 193 ? 124.532 46.134 152.692 1.00 0.00 193 GLU F N 1
ATOM 18933 C CA . GLU C 3 193 ? 124.675 47.137 153.747 1.00 0.00 193 GLU F CA 1
ATOM 18934 C C . GLU C 3 193 ? 125.266 48.373 153.219 1.00 0.00 193 GLU F C 1
ATOM 18935 O O . GLU C 3 193 ? 125.226 48.558 151.999 1.00 0.00 193 GLU F O 1
ATOM 18947 N N . GLU C 3 194 ? 125.897 49.196 154.052 1.00 0.00 194 GLU F N 1
ATOM 18948 C CA . GLU C 3 194 ? 126.263 50.605 153.811 1.00 0.00 194 GLU F CA 1
ATOM 18949 C C . GLU C 3 194 ? 127.267 50.767 152.703 1.00 0.00 194 GLU F C 1
ATOM 18950 O O . GLU C 3 194 ? 127.990 49.861 152.342 1.00 0.00 194 GLU F O 1
ATOM 18962 N N . GLY C 3 195 ? 127.212 51.955 152.112 1.00 0.00 195 GLY F N 1
ATOM 18963 C CA . GLY C 3 195 ? 128.092 52.255 150.986 1.00 0.00 195 GLY F CA 1
ATOM 18964 C C . GLY C 3 195 ? 127.391 51.916 149.685 1.00 0.00 195 GLY F C 1
ATOM 18965 O O . GLY C 3 195 ?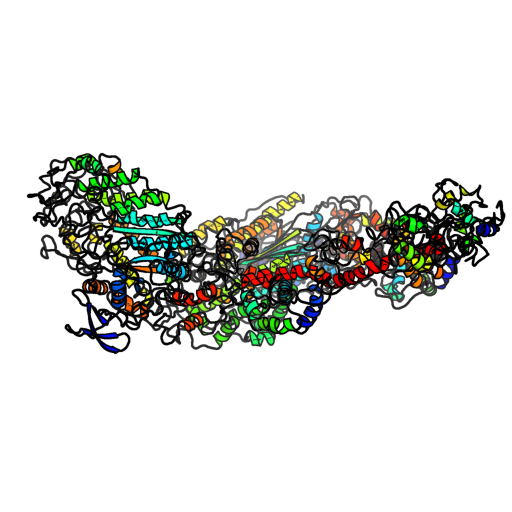 126.319 51.265 149.751 1.00 0.00 195 GLY F O 1
ATOM 18969 N N . ALA C 3 196 ? 127.898 52.366 148.561 1.00 0.00 196 ALA F N 1
ATOM 18970 C CA . ALA C 3 196 ? 129.269 52.723 148.409 1.00 0.00 196 ALA F CA 1
ATOM 18971 C C . ALA C 3 196 ? 129.468 54.131 148.725 1.00 0.00 196 ALA F C 1
ATOM 18972 O O . ALA C 3 196 ? 129.877 54.404 149.863 0.00 0.00 196 ALA F O 1
ATOM 18980 N N . MET D 1 1 ? 83.952 -43.025 159.078 1.00 0.00 1 MET A N 1
ATOM 18981 C CA . MET D 1 1 ? 84.671 -41.883 159.690 1.00 0.00 1 MET A CA 1
ATOM 18982 C C . MET D 1 1 ? 84.712 -41.906 161.174 1.00 0.00 1 MET A C 1
ATOM 18983 O O . MET D 1 1 ? 84.197 -42.877 161.694 1.00 0.00 1 MET A O 1
ATOM 18999 N N . ALA D 1 2 ? 85.384 -40.881 161.869 1.00 0.00 2 ALA A N 1
ATOM 19000 C CA . ALA D 1 2 ? 85.550 -40.993 163.288 1.00 0.00 2 ALA A CA 1
ATOM 19001 C C . ALA D 1 2 ? 85.727 -39.521 163.641 1.00 0.00 2 ALA A C 1
ATOM 19002 O O . ALA D 1 2 ? 86.145 -39.365 164.772 1.00 0.00 2 ALA A O 1
ATOM 19009 N N . GLU D 1 3 ? 85.391 -38.502 162.781 1.00 0.00 3 GLU A N 1
ATOM 19010 C CA . GLU D 1 3 ? 85.462 -37.110 163.082 1.00 0.00 3 GLU A CA 1
ATOM 19011 C C . GLU D 1 3 ? 85.205 -36.426 161.769 1.00 0.00 3 GLU A C 1
ATOM 19012 O O . GLU D 1 3 ? 86.068 -36.476 160.826 1.00 0.00 3 GLU A O 1
ATOM 19024 N N . ASP D 1 4 ? 84.037 -35.789 161.669 1.00 0.00 4 ASP A N 1
ATOM 19025 C CA . ASP D 1 4 ? 83.585 -35.121 160.510 1.00 0.00 4 ASP A CA 1
ATOM 19026 C C . ASP D 1 4 ? 83.007 -33.808 160.856 1.00 0.00 4 ASP A C 1
ATOM 19027 O O . ASP D 1 4 ? 81.827 -33.779 161.179 1.00 0.00 4 ASP A O 1
ATOM 19036 N N . PRO D 1 5 ? 83.652 -32.658 160.642 1.00 0.00 5 PRO A N 1
ATOM 19037 C CA . PRO D 1 5 ? 82.971 -31.335 160.621 1.00 0.00 5 PRO A CA 1
ATOM 19038 C C . PRO D 1 5 ? 81.620 -31.083 160.007 1.00 0.00 5 PRO A C 1
ATOM 19039 O O . PRO D 1 5 ? 81.243 -31.764 159.064 1.00 0.00 5 PRO A O 1
ATOM 19050 N N . ASP D 1 6 ? 80.830 -30.145 160.518 1.00 0.00 6 ASP A N 1
ATOM 19051 C CA . ASP D 1 6 ? 79.540 -29.850 159.962 1.00 0.00 6 ASP A CA 1
ATOM 19052 C C . ASP D 1 6 ? 79.580 -29.310 158.530 1.00 0.00 6 ASP A C 1
ATOM 19053 O O . ASP D 1 6 ? 78.734 -29.689 157.739 1.00 0.00 6 ASP A O 1
ATOM 19062 N N . PRO D 1 7 ? 80.558 -28.497 158.088 1.00 0.00 7 PRO A N 1
ATOM 19063 C CA . PRO D 1 7 ? 80.577 -28.063 156.670 1.00 0.00 7 PRO A CA 1
ATOM 19064 C C . PRO D 1 7 ? 81.028 -29.076 155.637 1.00 0.00 7 PRO A C 1
ATOM 19065 O O . PRO D 1 7 ? 80.961 -28.720 154.437 1.00 0.00 7 PRO A O 1
ATOM 19076 N N . THR D 1 8 ? 81.497 -30.249 156.092 1.00 0.00 8 THR A N 1
ATOM 19077 C CA . THR D 1 8 ? 82.054 -31.332 155.332 1.00 0.00 8 THR A CA 1
ATOM 19078 C C . THR D 1 8 ? 80.924 -32.290 155.120 1.00 0.00 8 THR A C 1
ATOM 19079 O O . THR D 1 8 ? 81.068 -33.392 154.498 1.00 0.00 8 THR A O 1
ATOM 19090 N N . GLU D 1 9 ? 79.665 -31.848 155.468 1.00 0.00 9 GLU A N 1
ATOM 19091 C CA . GLU D 1 9 ? 78.480 -32.629 155.245 1.00 0.00 9 GLU A CA 1
ATOM 19092 C C . GLU D 1 9 ? 77.909 -32.325 153.858 1.00 0.00 9 GLU A C 1
ATOM 19093 O O . GLU D 1 9 ? 77.191 -31.324 153.765 1.00 0.00 9 GLU A O 1
ATOM 19105 N N . TYR D 1 10 ? 78.192 -33.198 152.877 1.00 0.00 10 TYR A N 1
ATOM 19106 C CA . TYR D 1 10 ? 77.681 -33.134 151.483 1.00 0.00 10 TYR A CA 1
ATOM 19107 C C . TYR D 1 10 ? 77.813 -34.583 150.943 1.00 0.00 10 TYR A C 1
ATOM 19108 O O . TYR D 1 10 ? 77.240 -34.903 149.884 1.00 0.00 10 TYR A O 1
ATOM 19126 N N . LEU D 1 11 ? 78.526 -35.436 151.758 1.00 0.00 11 LEU A N 1
ATOM 19127 C CA . LEU D 1 11 ? 78.683 -36.781 151.368 1.00 0.00 11 LEU A CA 1
ATOM 19128 C C . LEU D 1 11 ? 79.011 -37.721 152.562 1.00 0.00 11 LEU A C 1
ATOM 19129 O O . LEU D 1 11 ? 79.170 -38.897 152.526 1.00 0.00 11 LEU A O 1
ATOM 19145 N N . TYR D 1 12 ? 79.243 -37.101 153.823 1.00 0.00 12 TYR A N 1
ATOM 19146 C CA . TYR D 1 12 ? 79.694 -37.721 154.983 1.00 0.00 12 TYR A CA 1
ATOM 19147 C C . TYR D 1 12 ? 78.819 -37.295 156.124 1.00 0.00 12 TYR A C 1
ATOM 19148 O O . TYR D 1 12 ? 78.581 -36.123 156.427 1.00 0.00 12 TYR A O 1
ATOM 19166 N N . ILE D 1 13 ? 78.427 -38.349 156.899 1.00 0.00 13 ILE A N 1
ATOM 19167 C CA . ILE D 1 13 ? 77.738 -38.129 158.155 1.00 0.00 13 ILE A CA 1
ATOM 19168 C C . ILE D 1 13 ? 78.578 -37.549 159.212 1.00 0.00 13 ILE A C 1
ATOM 19169 O O . ILE D 1 13 ? 79.657 -38.064 159.483 1.00 0.00 13 ILE A O 1
ATOM 19185 N N . SER D 1 14 ? 78.179 -36.429 159.851 1.00 0.00 14 SER A N 1
ATOM 19186 C CA . SER D 1 14 ? 78.953 -35.793 160.888 1.00 0.00 14 SER A CA 1
ATOM 19187 C C . SER D 1 14 ? 79.147 -36.652 162.121 1.00 0.00 14 SER A C 1
ATOM 19188 O O . SER D 1 14 ? 78.308 -37.513 162.456 1.00 0.00 14 SER A O 1
ATOM 19196 N N . MET D 1 15 ? 80.258 -36.402 162.828 1.00 0.00 15 MET A N 1
ATOM 19197 C CA . MET D 1 15 ? 80.676 -36.996 164.016 1.00 0.00 15 MET A CA 1
ATOM 19198 C C . MET D 1 15 ? 81.259 -35.827 164.840 1.00 0.00 15 MET A C 1
ATOM 19199 O O . MET D 1 15 ? 81.967 -35.063 164.180 1.00 0.00 15 MET A O 1
ATOM 19213 N N . GLU D 1 16 ? 80.823 -35.668 166.139 1.00 0.00 16 GLU A N 1
ATOM 19214 C CA . GLU D 1 16 ? 81.103 -34.518 166.909 1.00 0.00 16 GLU A CA 1
ATOM 19215 C C . GLU D 1 16 ? 81.296 -35.034 168.292 1.00 0.00 16 GLU A C 1
ATOM 19216 O O . GLU D 1 16 ? 80.541 -35.860 168.810 1.00 0.00 16 GLU A O 1
ATOM 19228 N N . GLN D 1 17 ? 82.338 -34.357 168.955 1.00 0.00 17 GLN A N 1
ATOM 19229 C CA . GLN D 1 17 ? 82.729 -34.508 170.351 1.00 0.00 17 GLN A CA 1
ATOM 19230 C C . GLN D 1 17 ? 82.458 -33.155 170.985 1.00 0.00 17 GLN A C 1
ATOM 19231 O O . GLN D 1 17 ? 82.833 -32.952 172.138 1.00 0.00 17 GLN A O 1
ATOM 19245 N N . LYS D 1 18 ? 81.789 -32.230 170.216 1.00 0.00 18 LYS A N 1
ATOM 19246 C CA . LYS D 1 18 ? 81.361 -31.016 170.797 1.00 0.00 18 LYS A CA 1
ATOM 19247 C C . LYS D 1 18 ? 80.047 -31.358 171.382 1.00 0.00 18 LYS A C 1
ATOM 19248 O O . LYS D 1 18 ? 79.164 -31.943 170.777 1.00 0.00 18 LYS A O 1
ATOM 19267 N N . ARG D 1 19 ? 79.848 -31.069 172.701 1.00 0.00 19 ARG A N 1
ATOM 19268 C CA . ARG D 1 19 ? 78.673 -31.531 173.518 1.00 0.00 19 ARG A CA 1
ATOM 19269 C C . ARG D 1 19 ? 78.705 -33.020 173.733 1.00 0.00 19 ARG A C 1
ATOM 19270 O O . ARG D 1 19 ? 79.363 -33.446 174.624 1.00 0.00 19 ARG A O 1
ATOM 19291 N N . LYS D 1 20 ? 78.037 -33.860 172.939 1.00 0.00 20 LYS A N 1
ATOM 19292 C CA . LYS D 1 20 ? 78.015 -35.299 173.044 1.00 0.00 20 LYS A CA 1
ATOM 19293 C C . LYS D 1 20 ? 79.330 -35.710 172.508 1.00 0.00 20 LYS A C 1
ATOM 19294 O O . LYS D 1 20 ? 80.064 -34.995 171.754 1.00 0.00 20 LYS A O 1
ATOM 19313 N N . ASP D 1 21 ? 79.671 -36.922 172.852 1.00 0.00 21 ASP A N 1
ATOM 19314 C CA . ASP D 1 21 ? 80.936 -37.553 172.414 1.00 0.00 21 ASP A CA 1
ATOM 19315 C C . ASP D 1 21 ? 80.573 -38.607 171.460 1.00 0.00 21 ASP A C 1
ATOM 19316 O O . ASP D 1 21 ? 81.370 -39.529 171.325 1.00 0.00 21 ASP A O 1
ATOM 19325 N N . GLN D 1 22 ? 79.303 -38.580 170.987 1.00 0.00 22 GLN A N 1
ATOM 19326 C CA . GLN D 1 22 ? 78.635 -39.668 170.228 1.00 0.00 22 GLN A CA 1
ATOM 19327 C C . GLN D 1 22 ? 78.197 -40.712 171.166 1.00 0.00 22 GLN A C 1
ATOM 19328 O O . GLN D 1 22 ? 78.628 -41.793 171.149 1.00 0.00 22 GLN A O 1
ATOM 19342 N N . THR D 1 23 ? 77.384 -40.198 172.154 1.00 0.00 23 THR A N 1
ATOM 19343 C CA . THR D 1 23 ? 76.942 -40.895 173.377 1.00 0.00 23 THR A CA 1
ATOM 19344 C C . THR D 1 23 ? 78.002 -40.563 174.390 1.00 0.00 23 THR A C 1
ATOM 19345 O O . THR D 1 23 ? 79.135 -41.082 174.329 1.00 0.00 23 THR A O 1
ATOM 19356 N N . LYS D 1 24 ? 77.588 -39.585 175.275 1.00 0.00 24 LYS A N 1
ATOM 19357 C CA . LYS D 1 24 ? 78.476 -39.044 176.300 1.00 0.00 24 LYS A CA 1
ATOM 19358 C C . LYS D 1 24 ? 79.007 -40.058 177.294 1.00 0.00 24 LYS A C 1
ATOM 19359 O O . LYS D 1 24 ? 80.230 -39.984 177.520 1.00 0.00 24 LYS A O 1
ATOM 19378 N N . PRO D 1 25 ? 78.323 -41.077 177.806 1.00 0.00 25 PRO A N 1
ATOM 19379 C CA . PRO D 1 25 ? 78.994 -42.079 178.539 1.00 0.00 25 PRO A CA 1
ATOM 19380 C C . PRO D 1 25 ? 79.349 -43.197 177.623 1.00 0.00 25 PRO A C 1
ATOM 19381 O O . PRO D 1 25 ? 78.506 -43.616 176.800 1.00 0.00 25 PRO A O 1
ATOM 19392 N N . TYR D 1 26 ? 80.503 -43.851 177.848 1.00 0.00 26 TYR A N 1
ATOM 19393 C CA . TYR D 1 26 ? 80.919 -45.048 177.233 1.00 0.00 26 TYR A CA 1
ATOM 19394 C C . TYR D 1 26 ? 80.498 -46.086 178.218 1.00 0.00 26 TYR A C 1
ATOM 19395 O O . TYR D 1 26 ? 80.443 -45.715 179.367 1.00 0.00 26 TYR A O 1
ATOM 19413 N N . ASP D 1 27 ? 80.160 -47.308 177.829 1.00 0.00 27 ASP A N 1
ATOM 19414 C CA . ASP D 1 27 ? 79.741 -48.281 178.835 1.00 0.00 27 ASP A CA 1
ATOM 19415 C C . ASP D 1 27 ? 80.051 -49.634 178.213 1.00 0.00 27 ASP A C 1
ATOM 19416 O O . ASP D 1 27 ? 80.256 -49.812 177.016 1.00 0.00 27 ASP A O 1
ATOM 19425 N N . GLY D 1 28 ? 80.153 -50.630 179.109 1.00 0.00 28 GLY A N 1
ATOM 19426 C CA . GLY D 1 28 ? 80.463 -52.018 178.891 1.00 0.00 28 GLY A CA 1
ATOM 19427 C C . GLY D 1 28 ? 79.362 -52.889 178.417 1.00 0.00 28 GLY A C 1
ATOM 19428 O O . GLY D 1 28 ? 78.230 -52.413 178.252 1.00 0.00 28 GLY A O 1
ATOM 19432 N N . LYS D 1 29 ? 79.510 -54.235 178.173 1.00 0.00 29 LYS A N 1
ATOM 19433 C CA . LYS D 1 29 ? 78.477 -55.165 177.723 1.00 0.00 29 LYS A CA 1
ATOM 19434 C C . LYS D 1 29 ? 79.029 -56.579 177.799 1.00 0.00 29 LYS A C 1
ATOM 19435 O O . LYS D 1 29 ? 78.563 -57.516 177.173 1.00 0.00 29 LYS A O 1
ATOM 19454 N N . LYS D 1 30 ? 80.173 -56.795 178.514 1.00 0.00 30 LYS A N 1
ATOM 19455 C CA . LYS D 1 30 ? 80.946 -57.983 178.605 1.00 0.00 30 LYS A CA 1
ATOM 19456 C C . LYS D 1 30 ? 80.524 -58.877 179.789 1.00 0.00 30 LYS A C 1
ATOM 19457 O O . LYS D 1 30 ? 79.804 -58.509 180.731 1.00 0.00 30 LYS A O 1
ATOM 19476 N N . MET D 1 31 ? 81.001 -60.124 179.789 1.00 0.00 31 MET A N 1
ATOM 19477 C CA . MET D 1 31 ? 80.791 -61.026 180.907 1.00 0.00 31 MET A CA 1
ATOM 19478 C C . MET D 1 31 ? 82.117 -61.791 181.001 1.00 0.00 31 MET A C 1
ATOM 19479 O O . MET D 1 31 ? 83.050 -61.605 180.164 1.00 0.00 31 MET A O 1
ATOM 19493 N N . VAL D 1 32 ? 82.201 -62.713 182.017 1.00 0.00 32 VAL A N 1
ATOM 19494 C CA . VAL D 1 32 ? 83.392 -63.529 182.104 1.00 0.00 32 VAL A CA 1
ATOM 19495 C C . VAL D 1 32 ? 83.135 -64.846 181.535 1.00 0.00 32 VAL A C 1
ATOM 19496 O O . VAL D 1 32 ? 82.222 -65.528 182.041 1.00 0.00 32 VAL A O 1
ATOM 19509 N N . TRP D 1 33 ? 83.826 -65.159 180.429 1.00 0.00 33 TRP A N 1
ATOM 19510 C CA . TRP D 1 33 ? 83.718 -66.425 179.693 1.00 0.00 33 TRP A CA 1
ATOM 19511 C C . TRP D 1 33 ? 85.071 -67.198 179.785 1.00 0.00 33 TRP A C 1
ATOM 19512 O O . TRP D 1 33 ? 86.078 -66.528 180.019 1.00 0.00 33 TRP A O 1
ATOM 19533 N N . VAL D 1 34 ? 85.057 -68.505 179.578 1.00 0.00 34 VAL A N 1
ATOM 19534 C CA . VAL D 1 34 ? 86.193 -69.311 179.595 1.00 0.00 34 VAL A CA 1
ATOM 19535 C C . VAL D 1 34 ? 86.059 -70.100 178.306 1.00 0.00 34 VAL A C 1
ATOM 19536 O O . VAL D 1 34 ? 84.969 -70.437 177.794 1.00 0.00 34 VAL A O 1
ATOM 19549 N N . ALA D 1 35 ? 87.178 -70.326 177.635 1.00 0.00 35 ALA A N 1
ATOM 19550 C CA . ALA D 1 35 ? 87.280 -70.925 176.294 1.00 0.00 35 ALA A CA 1
ATOM 19551 C C . ALA D 1 35 ? 87.062 -72.447 176.467 1.00 0.00 35 ALA A C 1
ATOM 19552 O O . ALA D 1 35 ? 87.615 -73.107 177.362 1.00 0.00 35 ALA A O 1
ATOM 19559 N N . ASP D 1 36 ? 86.213 -72.981 175.538 1.00 0.00 36 ASP A N 1
ATOM 19560 C CA . ASP D 1 36 ? 85.800 -74.358 175.484 1.00 0.00 36 ASP A CA 1
ATOM 19561 C C . ASP D 1 36 ? 86.884 -74.980 174.623 1.00 0.00 36 ASP A C 1
ATOM 19562 O O . ASP D 1 36 ? 87.738 -74.254 174.075 1.00 0.00 36 ASP A O 1
ATOM 19571 N N . GLU D 1 37 ? 86.852 -76.325 174.420 1.00 0.00 37 GLU A N 1
ATOM 19572 C CA . GLU D 1 37 ? 87.828 -77.109 173.636 1.00 0.00 37 GLU A CA 1
ATOM 19573 C C . GLU D 1 37 ? 87.001 -77.908 172.623 1.00 0.00 37 GLU A C 1
ATOM 19574 O O . GLU D 1 37 ? 87.477 -78.833 172.009 1.00 0.00 37 GLU A O 1
ATOM 19586 N N . LYS D 1 38 ? 85.764 -77.444 172.399 1.00 0.00 38 LYS A N 1
ATOM 19587 C CA . LYS D 1 38 ? 84.803 -77.929 171.369 1.00 0.00 38 LYS A CA 1
ATOM 19588 C C . LYS D 1 38 ? 84.452 -76.759 170.524 1.00 0.00 38 LYS A C 1
ATOM 19589 O O . LYS D 1 38 ? 84.831 -76.576 169.351 1.00 0.00 38 LYS A O 1
ATOM 19608 N N . GLU D 1 39 ? 83.444 -75.938 171.039 1.00 0.00 39 GLU A N 1
ATOM 19609 C CA . GLU D 1 39 ? 82.828 -74.981 170.231 1.00 0.00 39 GLU A CA 1
ATOM 19610 C C . GLU D 1 39 ? 82.522 -73.901 171.220 1.00 0.00 39 GLU A C 1
ATOM 19611 O O . GLU D 1 39 ? 82.354 -74.110 172.405 1.00 0.00 39 GLU A O 1
ATOM 19623 N N . GLY D 1 40 ? 82.307 -72.691 170.722 1.00 0.00 40 GLY A N 1
ATOM 19624 C CA . GLY D 1 40 ? 81.758 -71.537 171.491 1.00 0.00 40 GLY A CA 1
ATOM 19625 C C . GLY D 1 40 ? 82.387 -71.197 172.813 1.00 0.00 40 GLY A C 1
ATOM 19626 O O . GLY D 1 40 ? 83.490 -71.663 173.141 1.00 0.00 40 GLY A O 1
ATOM 19630 N N . TYR D 1 41 ? 81.694 -70.344 173.610 1.00 0.00 41 TYR A N 1
ATOM 19631 C CA . TYR D 1 41 ? 82.035 -69.871 174.923 1.00 0.00 41 TYR A CA 1
ATOM 19632 C C . TYR D 1 41 ? 80.918 -70.342 175.786 1.00 0.00 41 TYR A C 1
ATOM 19633 O O . TYR D 1 41 ? 79.790 -70.404 175.404 1.00 0.00 41 TYR A O 1
ATOM 19651 N N . LEU D 1 42 ? 81.324 -70.490 177.095 1.00 0.00 42 LEU A N 1
ATOM 19652 C CA . LEU D 1 42 ? 80.438 -70.801 178.167 1.00 0.00 42 LEU A CA 1
ATOM 19653 C C . LEU D 1 42 ? 80.980 -69.989 179.339 1.00 0.00 42 LEU A C 1
ATOM 19654 O O . LEU D 1 42 ? 82.168 -69.721 179.364 1.00 0.00 42 LEU A O 1
ATOM 19670 N N . LEU D 1 43 ? 80.050 -69.596 180.225 1.00 0.00 43 LEU A N 1
ATOM 19671 C CA . LEU D 1 43 ? 80.164 -68.858 181.496 1.00 0.00 43 LEU A CA 1
ATOM 19672 C C . LEU D 1 43 ? 81.166 -69.500 182.353 1.00 0.00 43 LEU A C 1
ATOM 19673 O O . LEU D 1 43 ? 81.411 -70.706 182.354 1.00 0.00 43 LEU A O 1
ATOM 19689 N N . GLY D 1 44 ? 81.700 -68.652 183.300 1.00 0.00 44 GLY A N 1
ATOM 19690 C CA . GLY D 1 44 ? 82.680 -69.099 184.236 1.00 0.00 44 GLY A CA 1
ATOM 19691 C C . GLY D 1 44 ? 83.003 -68.007 185.192 1.00 0.00 44 GLY A C 1
ATOM 19692 O O . GLY D 1 44 ? 82.879 -66.861 184.846 1.00 0.00 44 GLY A O 1
ATOM 19696 N N . LEU D 1 45 ? 83.343 -68.438 186.413 1.00 0.00 45 LEU A N 1
ATOM 19697 C CA . LEU D 1 45 ? 83.728 -67.465 187.437 1.00 0.00 45 LEU A CA 1
ATOM 19698 C C . LEU D 1 45 ? 85.160 -67.601 187.805 1.00 0.00 45 LEU A C 1
ATOM 19699 O O . LEU D 1 45 ? 85.760 -68.690 187.704 1.00 0.00 45 LEU A O 1
ATOM 19715 N N . ILE D 1 46 ? 85.818 -66.460 188.207 1.00 0.00 46 ILE A N 1
ATOM 19716 C CA . ILE D 1 46 ? 87.199 -66.487 188.637 1.00 0.00 46 ILE A CA 1
ATOM 19717 C C . ILE D 1 46 ? 87.154 -67.105 190.040 1.00 0.00 46 ILE A C 1
ATOM 19718 O O . ILE D 1 46 ? 86.448 -66.698 190.908 1.00 0.00 46 ILE A O 1
ATOM 19734 N N . LYS D 1 47 ? 87.980 -68.121 190.247 1.00 0.00 47 LYS A N 1
ATOM 19735 C CA . LYS D 1 47 ? 88.206 -68.823 191.475 1.00 0.00 47 LYS A CA 1
ATOM 19736 C C . LYS D 1 47 ? 89.274 -68.052 192.265 1.00 0.00 47 LYS A C 1
ATOM 19737 O O . LYS D 1 47 ? 89.013 -67.658 193.425 1.00 0.00 47 LYS A O 1
ATOM 19756 N N . SER D 1 48 ? 90.477 -67.876 191.707 1.00 0.00 48 SER A N 1
ATOM 19757 C CA . SER D 1 48 ? 91.469 -67.148 192.512 1.00 0.00 48 SER A CA 1
ATOM 19758 C C . SER D 1 48 ? 92.399 -66.535 191.546 1.00 0.00 48 SER A C 1
ATOM 19759 O O . SER D 1 48 ? 92.664 -67.159 190.491 1.00 0.00 48 SER A O 1
ATOM 19767 N N . THR D 1 49 ? 92.868 -65.323 191.851 1.00 0.00 49 THR A N 1
ATOM 19768 C CA . THR D 1 49 ? 93.795 -64.579 191.018 1.00 0.00 49 THR A CA 1
ATOM 19769 C C . THR D 1 49 ? 95.070 -64.530 191.892 1.00 0.00 49 THR A C 1
ATOM 19770 O O . THR D 1 49 ? 95.102 -64.078 193.028 1.00 0.00 49 THR A O 1
ATOM 19781 N N . GLN D 1 50 ? 96.180 -65.079 191.358 1.00 0.00 50 GLN A N 1
ATOM 19782 C CA . GLN D 1 50 ? 97.507 -65.180 191.975 1.00 0.00 50 GLN A CA 1
ATOM 19783 C C . GLN D 1 50 ? 98.413 -64.690 190.889 1.00 0.00 50 GLN A C 1
ATOM 19784 O O . GLN D 1 50 ? 99.014 -65.540 190.206 1.00 0.00 50 GLN A O 1
ATOM 19798 N N . GLY D 1 51 ? 98.350 -63.309 190.684 1.00 0.00 51 GLY A N 1
ATOM 19799 C CA . GLY D 1 51 ? 99.045 -62.529 189.699 1.00 0.00 51 GLY A CA 1
ATOM 19800 C C . GLY D 1 51 ? 98.446 -62.752 188.351 1.00 0.00 51 GLY A C 1
ATOM 19801 O O . GLY D 1 51 ? 97.309 -62.460 188.057 1.00 0.00 51 GLY A O 1
ATOM 19805 N N . ASP D 1 52 ? 99.340 -63.116 187.439 1.00 0.00 52 ASP A N 1
ATOM 19806 C CA . ASP D 1 52 ? 98.964 -63.118 186.034 1.00 0.00 52 ASP A CA 1
ATOM 19807 C C . ASP D 1 52 ? 98.349 -64.400 185.631 1.00 0.00 52 ASP A C 1
ATOM 19808 O O . ASP D 1 52 ? 97.631 -64.525 184.624 1.00 0.00 52 ASP A O 1
ATOM 19817 N N . ILE D 1 53 ? 98.579 -65.440 186.516 1.00 0.00 53 ILE A N 1
ATOM 19818 C CA . ILE D 1 53 ? 97.856 -66.700 186.423 1.00 0.00 53 ILE A CA 1
ATOM 19819 C C . ILE D 1 53 ? 96.456 -66.391 186.997 1.00 0.00 53 ILE A C 1
ATOM 19820 O O . ILE D 1 53 ? 96.243 -65.502 187.846 1.00 0.00 53 ILE A O 1
ATOM 19836 N N . CYS D 1 54 ? 95.406 -67.185 186.490 1.00 0.00 54 CYS A N 1
ATOM 19837 C CA . CYS D 1 54 ? 94.065 -67.014 186.908 1.00 0.00 54 CYS A CA 1
ATOM 19838 C C . CYS D 1 54 ? 93.363 -68.285 186.705 1.00 0.00 54 CYS A C 1
ATOM 19839 O O . CYS D 1 54 ? 93.016 -68.671 185.623 1.00 0.00 54 CYS A O 1
ATOM 19847 N N . THR D 1 55 ? 93.165 -68.915 187.897 1.00 0.00 55 THR A N 1
ATOM 19848 C CA . THR D 1 55 ? 92.491 -70.176 187.997 1.00 0.00 55 THR A CA 1
ATOM 19849 C C . THR D 1 55 ? 90.955 -69.886 187.904 1.00 0.00 55 THR A C 1
ATOM 19850 O O . THR D 1 55 ? 90.414 -68.926 188.527 1.00 0.00 55 THR A O 1
ATOM 19861 N N . VAL D 1 56 ? 90.276 -70.572 186.999 1.00 0.00 56 VAL A N 1
ATOM 19862 C CA . VAL D 1 56 ? 88.933 -70.414 186.621 1.00 0.00 56 VAL A CA 1
ATOM 19863 C C . VAL D 1 56 ? 88.076 -71.621 186.974 1.00 0.00 56 VAL A C 1
ATOM 19864 O O . VAL D 1 56 ? 88.625 -72.690 187.006 1.00 0.00 56 VAL A O 1
ATOM 19877 N N . ASP D 1 57 ? 86.681 -71.406 187.151 1.00 0.00 57 ASP A N 1
ATOM 19878 C CA . ASP D 1 57 ? 85.718 -72.410 187.400 1.00 0.00 57 ASP A CA 1
ATOM 19879 C C . ASP D 1 57 ? 84.662 -72.138 186.276 1.00 0.00 57 ASP A C 1
ATOM 19880 O O . ASP D 1 57 ? 83.901 -71.148 186.367 1.00 0.00 57 ASP A O 1
ATOM 19889 N N . ILE D 1 58 ? 84.548 -73.016 185.230 1.00 0.00 58 ILE A N 1
ATOM 19890 C CA . ILE D 1 58 ? 83.531 -72.990 184.222 1.00 0.00 58 ILE A CA 1
ATOM 19891 C C . ILE D 1 58 ? 82.259 -73.432 184.918 1.00 0.00 58 ILE A C 1
ATOM 19892 O O . ILE D 1 58 ? 82.306 -74.448 185.607 1.00 0.00 58 ILE A O 1
ATOM 19908 N N . GLU D 1 59 ? 81.169 -72.642 184.826 1.00 0.00 59 GLU A N 1
ATOM 19909 C CA . GLU D 1 59 ? 79.933 -72.935 185.554 1.00 0.00 59 GLU A CA 1
ATOM 19910 C C . GLU D 1 59 ? 79.120 -73.892 184.756 1.00 0.00 59 GLU A C 1
ATOM 19911 O O . GLU D 1 59 ? 78.549 -73.512 183.739 1.00 0.00 59 GLU A O 1
ATOM 19923 N N . GLY D 1 60 ? 79.186 -75.221 185.179 1.00 0.00 60 GLY A N 1
ATOM 19924 C CA . GLY D 1 60 ? 78.411 -76.260 184.443 1.00 0.00 60 GLY A CA 1
ATOM 19925 C C . GLY D 1 60 ? 79.234 -77.021 183.468 1.00 0.00 60 GLY A C 1
ATOM 19926 O O . GLY D 1 60 ? 78.774 -77.435 182.438 1.00 0.00 60 GLY A O 1
ATOM 19930 N N . GLN D 1 61 ? 80.532 -77.195 183.803 1.00 0.00 61 GLN A N 1
ATOM 19931 C CA . GLN D 1 61 ? 81.477 -77.870 182.909 1.00 0.00 61 GLN A CA 1
ATOM 19932 C C . GLN D 1 61 ? 82.530 -78.385 183.746 1.00 0.00 61 GLN A C 1
ATOM 19933 O O . GLN D 1 61 ? 82.418 -79.523 184.224 1.00 0.00 61 GLN A O 1
ATOM 19947 N N . GLU D 1 62 ? 83.628 -77.649 183.920 1.00 0.00 62 GLU A N 1
ATOM 19948 C CA . GLU D 1 62 ? 84.780 -78.244 184.619 1.00 0.00 62 GLU A CA 1
ATOM 19949 C C . GLU D 1 62 ? 85.536 -77.134 185.291 1.00 0.00 62 GLU A C 1
ATOM 19950 O O . GLU D 1 62 ? 85.143 -75.979 185.166 1.00 0.00 62 GLU A O 1
ATOM 19962 N N . SER D 1 63 ? 86.578 -77.497 186.030 1.00 0.00 63 SER A N 1
ATOM 19963 C CA . SER D 1 63 ? 87.370 -76.507 186.689 1.00 0.00 63 SER A CA 1
ATOM 19964 C C . SER D 1 63 ? 88.794 -76.730 186.267 1.00 0.00 63 SER A C 1
ATOM 19965 O O . SER D 1 63 ? 89.214 -77.880 185.980 1.00 0.00 63 SER A O 1
ATOM 19973 N N . ARG D 1 64 ? 89.583 -75.646 186.229 1.00 0.00 64 ARG A N 1
ATOM 19974 C CA . ARG D 1 64 ? 90.962 -75.672 185.784 1.00 0.00 64 ARG A CA 1
ATOM 19975 C C . ARG D 1 64 ? 91.728 -75.009 186.836 1.00 0.00 64 ARG A C 1
ATOM 19976 O O . ARG D 1 64 ? 91.108 -74.488 187.776 1.00 0.00 64 ARG A O 1
ATOM 19997 N N . GLN D 1 65 ? 93.046 -74.859 186.703 1.00 0.00 65 GLN A N 1
ATOM 19998 C CA . GLN D 1 65 ? 93.894 -74.139 187.589 1.00 0.00 65 GLN A CA 1
ATOM 19999 C C . GLN D 1 65 ? 95.284 -74.250 186.888 1.00 0.00 65 GLN A C 1
ATOM 20000 O O . GLN D 1 65 ? 96.316 -73.963 187.490 1.00 0.00 65 GLN A O 1
ATOM 20014 N N . VAL D 1 66 ? 95.331 -74.779 185.673 1.00 0.00 66 VAL A N 1
ATOM 20015 C CA . VAL D 1 66 ? 96.529 -75.106 185.014 1.00 0.00 66 VAL A CA 1
ATOM 20016 C C . VAL D 1 66 ? 97.135 -73.828 184.450 1.00 0.00 66 VAL A C 1
ATOM 20017 O O . VAL D 1 66 ? 96.660 -72.672 184.546 1.00 0.00 66 VAL A O 1
ATOM 20030 N N . LYS D 1 67 ? 98.314 -73.964 183.795 1.00 0.00 67 LYS A N 1
ATOM 20031 C CA . LYS D 1 67 ? 99.021 -72.879 183.171 1.00 0.00 67 LYS A CA 1
ATOM 20032 C C . LYS D 1 67 ? 98.259 -72.167 182.116 1.00 0.00 67 LYS A C 1
ATOM 20033 O O . LYS D 1 67 ? 97.522 -72.766 181.363 1.00 0.00 67 LYS A O 1
ATOM 20052 N N . LYS D 1 68 ? 98.478 -70.825 181.973 1.00 0.00 68 LYS A N 1
ATOM 20053 C CA . LYS D 1 68 ? 97.860 -69.996 180.989 1.00 0.00 68 LYS A CA 1
ATOM 20054 C C . LYS D 1 68 ? 98.466 -69.977 179.674 1.00 0.00 68 LYS A C 1
ATOM 20055 O O . LYS D 1 68 ? 98.045 -69.349 178.765 1.00 0.00 68 LYS A O 1
ATOM 20074 N N . ASP D 1 69 ? 99.551 -70.863 179.449 1.00 0.00 69 ASP A N 1
ATOM 20075 C CA . ASP D 1 69 ? 100.144 -71.045 178.178 1.00 0.00 69 ASP A CA 1
ATOM 20076 C C . ASP D 1 69 ? 99.506 -72.095 177.399 1.00 0.00 69 ASP A C 1
ATOM 20077 O O . ASP D 1 69 ? 99.964 -72.265 176.266 1.00 0.00 69 ASP A O 1
ATOM 20086 N N . LEU D 1 70 ? 98.456 -72.686 177.952 1.00 0.00 70 LEU A N 1
ATOM 20087 C CA . LEU D 1 70 ? 97.570 -73.670 177.340 1.00 0.00 70 LEU A CA 1
ATOM 20088 C C . LEU D 1 70 ? 96.166 -73.390 177.799 1.00 0.00 70 LEU A C 1
ATOM 20089 O O . LEU D 1 70 ? 95.239 -74.128 177.514 1.00 0.00 70 LEU A O 1
ATOM 20105 N N . LEU D 1 71 ? 95.957 -72.330 178.549 1.00 0.00 71 LEU A N 1
ATOM 20106 C CA . LEU D 1 71 ? 94.582 -71.959 179.055 1.00 0.00 71 LEU A CA 1
ATOM 20107 C C . LEU D 1 71 ? 94.334 -70.598 178.677 1.00 0.00 71 LEU A C 1
ATOM 20108 O O . LEU D 1 71 ? 95.167 -69.756 178.980 1.00 0.00 71 LEU A O 1
ATOM 20124 N N . GLN D 1 72 ? 93.169 -70.334 177.974 1.00 0.00 72 GLN A N 1
ATOM 20125 C CA . GLN D 1 72 ? 92.897 -69.010 177.460 1.00 0.00 72 GLN A CA 1
ATOM 20126 C C . GLN D 1 72 ? 91.483 -68.595 177.885 1.00 0.00 72 GLN A C 1
ATOM 20127 O O . GLN D 1 72 ? 90.554 -69.416 177.806 1.00 0.00 72 GLN A O 1
ATOM 20141 N N . GLN D 1 73 ? 91.314 -67.371 178.430 1.00 0.00 73 GLN A N 1
ATOM 20142 C CA . GLN D 1 73 ? 90.056 -67.016 178.915 1.00 0.00 73 GLN A CA 1
ATOM 20143 C C . GLN D 1 73 ? 89.834 -65.493 178.919 1.00 0.00 73 GLN A C 1
ATOM 20144 O O . GLN D 1 73 ? 90.789 -64.795 179.298 1.00 0.00 73 GLN A O 1
ATOM 20158 N N . VAL D 1 74 ? 88.638 -65.095 178.533 1.00 0.00 74 VAL A N 1
ATOM 20159 C CA . VAL D 1 74 ? 88.215 -63.734 178.369 1.00 0.00 74 VAL A CA 1
ATOM 20160 C C . VAL D 1 74 ? 88.279 -63.013 179.727 1.00 0.00 74 VAL A C 1
ATOM 20161 O O . VAL D 1 74 ? 87.906 -63.523 180.763 1.00 0.00 74 VAL A O 1
ATOM 20174 N N . ASN D 1 75 ? 88.975 -61.812 179.622 1.00 0.00 75 ASN A N 1
ATOM 20175 C CA . ASN D 1 75 ? 89.345 -60.992 180.717 1.00 0.00 75 ASN A CA 1
ATOM 20176 C C . ASN D 1 75 ? 88.080 -60.291 181.241 1.00 0.00 75 ASN A C 1
ATOM 20177 O O . ASN D 1 75 ? 87.076 -60.270 180.511 1.00 0.00 75 ASN A O 1
ATOM 20188 N N . PRO D 1 76 ? 88.134 -59.714 182.450 1.00 0.00 76 PRO A N 1
ATOM 20189 C CA . PRO D 1 76 ? 87.052 -58.803 182.946 1.00 0.00 76 PRO A CA 1
ATOM 20190 C C . PRO D 1 76 ? 86.748 -57.672 181.970 1.00 0.00 76 PRO A C 1
ATOM 20191 O O . PRO D 1 76 ? 87.541 -57.472 181.047 1.00 0.00 76 PRO A O 1
ATOM 20202 N N . PRO D 1 77 ? 85.614 -56.978 182.125 1.00 0.00 77 PRO A N 1
ATOM 20203 C CA . PRO D 1 77 ? 85.215 -55.925 181.184 1.00 0.00 77 PRO A CA 1
ATOM 20204 C C . PRO D 1 77 ? 86.197 -54.811 180.919 1.00 0.00 77 PRO A C 1
ATOM 20205 O O . PRO D 1 77 ? 86.220 -54.313 179.783 1.00 0.00 77 PRO A O 1
ATOM 20216 N N . LYS D 1 78 ? 86.919 -54.446 182.037 1.00 0.00 78 LYS A N 1
ATOM 20217 C CA . LYS D 1 78 ? 87.881 -53.331 182.176 1.00 0.00 78 LYS A CA 1
ATOM 20218 C C . LYS D 1 78 ? 89.014 -53.667 181.274 1.00 0.00 78 LYS A C 1
ATOM 20219 O O . LYS D 1 78 ? 89.537 -52.744 180.647 1.00 0.00 78 LYS A O 1
ATOM 20238 N N . TYR D 1 79 ? 89.478 -54.927 181.195 1.00 0.00 79 TYR A N 1
ATOM 20239 C CA . TYR D 1 79 ? 90.559 -55.414 180.423 1.00 0.00 79 TYR A CA 1
ATOM 20240 C C . TYR D 1 79 ? 90.157 -55.962 179.044 1.00 0.00 79 TYR A C 1
ATOM 20241 O O . TYR D 1 79 ? 91.002 -56.380 178.235 1.00 0.00 79 TYR A O 1
ATOM 20259 N N . GLU D 1 80 ? 88.937 -55.672 178.630 1.00 0.00 80 GLU A N 1
ATOM 20260 C CA . GLU D 1 80 ? 88.441 -55.689 177.271 1.00 0.00 80 GLU A CA 1
ATOM 20261 C C . GLU D 1 80 ? 88.285 -54.230 176.985 1.00 0.00 80 GLU A C 1
ATOM 20262 O O . GLU D 1 80 ? 88.001 -53.364 177.886 1.00 0.00 80 GLU A O 1
ATOM 20274 N N . LYS D 1 81 ? 88.438 -53.923 175.663 1.00 0.00 81 LYS A N 1
ATOM 20275 C CA . LYS D 1 81 ? 88.271 -52.593 175.082 1.00 0.00 81 LYS A CA 1
ATOM 20276 C C . LYS D 1 81 ? 89.543 -51.840 175.493 1.00 0.00 81 LYS A C 1
ATOM 20277 O O . LYS D 1 81 ? 89.509 -50.906 176.282 1.00 0.00 81 LYS A O 1
ATOM 20296 N N . CYS D 1 82 ? 90.718 -52.368 175.056 1.00 0.00 82 CYS A N 1
ATOM 20297 C CA . CYS D 1 82 ? 92.050 -51.848 175.436 1.00 0.00 82 CYS A CA 1
ATOM 20298 C C . CYS D 1 82 ? 92.916 -52.009 174.206 1.00 0.00 82 CYS A C 1
ATOM 20299 O O . CYS D 1 82 ? 92.473 -52.699 173.311 1.00 0.00 82 CYS A O 1
ATOM 20307 N N . GLU D 1 83 ? 94.021 -51.244 174.160 1.00 0.00 83 GLU A N 1
ATOM 20308 C CA . GLU D 1 83 ? 94.882 -51.348 172.995 1.00 0.00 83 GLU A CA 1
ATOM 20309 C C . GLU D 1 83 ? 96.182 -51.818 173.501 1.00 0.00 83 GLU A C 1
ATOM 20310 O O . GLU D 1 83 ? 96.692 -51.461 174.584 1.00 0.00 83 GLU A O 1
ATOM 20322 N N . ASP D 1 84 ? 96.774 -52.603 172.617 1.00 0.00 84 ASP A N 1
ATOM 20323 C CA . ASP D 1 84 ? 98.063 -53.192 172.746 1.00 0.00 84 ASP A CA 1
ATOM 20324 C C . ASP D 1 84 ? 97.856 -54.206 173.781 1.00 0.00 84 ASP A C 1
ATOM 20325 O O . ASP D 1 84 ? 98.286 -54.145 174.903 1.00 0.00 84 ASP A O 1
ATOM 20334 N N . MET D 1 85 ? 97.019 -55.190 173.459 1.00 0.00 85 MET A N 1
ATOM 20335 C CA . MET D 1 85 ? 96.545 -56.174 174.391 1.00 0.00 85 MET A CA 1
ATOM 20336 C C . MET D 1 85 ? 97.556 -57.264 174.536 1.00 0.00 85 MET A C 1
ATOM 20337 O O . MET D 1 85 ? 97.507 -58.270 173.864 1.00 0.00 85 MET A O 1
ATOM 20351 N N . SER D 1 86 ? 98.468 -57.021 175.565 1.00 0.00 86 SER A N 1
ATOM 20352 C CA . SER D 1 86 ? 99.539 -57.820 175.943 1.00 0.00 86 SER A CA 1
ATOM 20353 C C . SER D 1 86 ? 100.111 -57.113 177.168 1.00 0.00 86 SER A C 1
ATOM 20354 O O . SER D 1 86 ? 101.124 -57.555 177.729 1.00 0.00 86 SER A O 1
ATOM 20362 N N . ASN D 1 87 ? 99.448 -55.993 177.530 1.00 0.00 87 ASN A N 1
ATOM 20363 C CA . ASN D 1 87 ? 99.832 -55.105 178.658 1.00 0.00 87 ASN A CA 1
ATOM 20364 C C . ASN D 1 87 ? 98.931 -55.259 179.840 1.00 0.00 87 ASN A C 1
ATOM 20365 O O . ASN D 1 87 ? 99.057 -54.559 180.853 1.00 0.00 87 ASN A O 1
ATOM 20376 N N . LEU D 1 88 ? 97.981 -56.160 179.718 1.00 0.00 88 LEU A N 1
ATOM 20377 C CA . LEU D 1 88 ? 96.907 -56.412 180.639 1.00 0.00 88 LEU A CA 1
ATOM 20378 C C . LEU D 1 88 ? 97.450 -57.263 181.813 1.00 0.00 88 LEU A C 1
ATOM 20379 O O . LEU D 1 88 ? 98.634 -57.574 181.862 1.00 0.00 88 LEU A O 1
ATOM 20395 N N . THR D 1 89 ? 96.551 -57.600 182.735 1.00 0.00 89 THR A N 1
ATOM 20396 C CA . THR D 1 89 ? 96.865 -58.216 183.912 1.00 0.00 89 THR A CA 1
ATOM 20397 C C . THR D 1 89 ? 96.741 -59.740 183.708 1.00 0.00 89 THR A C 1
ATOM 20398 O O . THR D 1 89 ? 97.490 -60.490 184.421 1.00 0.00 89 THR A O 1
ATOM 20409 N N . TYR D 1 90 ? 95.828 -60.157 182.742 1.00 0.00 90 TYR A N 1
ATOM 20410 C CA . TYR D 1 90 ? 95.659 -61.503 182.468 1.00 0.00 90 TYR A CA 1
ATOM 20411 C C . TYR D 1 90 ? 95.972 -61.567 181.010 1.00 0.00 90 TYR A C 1
ATOM 20412 O O . TYR D 1 90 ? 95.501 -60.775 180.220 1.00 0.00 90 TYR A O 1
ATOM 20430 N N . LEU D 1 91 ? 96.936 -62.445 180.655 1.00 0.00 91 LEU A N 1
ATOM 20431 C CA . LEU D 1 91 ? 97.587 -62.550 179.381 1.00 0.00 91 LEU A CA 1
ATOM 20432 C C . LEU D 1 91 ? 96.873 -63.638 178.555 1.00 0.00 91 LEU A C 1
ATOM 20433 O O . LEU D 1 91 ? 97.165 -64.833 178.617 1.00 0.00 91 LEU A O 1
ATOM 20449 N N . ASN D 1 92 ? 95.834 -63.202 177.802 1.00 0.00 92 ASN A N 1
ATOM 20450 C CA . ASN D 1 92 ? 94.975 -64.065 176.991 1.00 0.00 92 ASN A CA 1
ATOM 20451 C C . ASN D 1 92 ? 94.767 -63.519 175.582 1.00 0.00 92 ASN A C 1
ATOM 20452 O O . ASN D 1 92 ? 94.499 -62.332 175.453 1.00 0.00 92 ASN A O 1
ATOM 20463 N N . ASP D 1 93 ? 94.786 -64.455 174.568 1.00 0.00 93 ASP A N 1
ATOM 20464 C CA . ASP D 1 93 ? 94.382 -64.148 173.202 1.00 0.00 93 ASP A CA 1
ATOM 20465 C C . ASP D 1 93 ? 92.854 -64.241 173.082 1.00 0.00 93 ASP A C 1
ATOM 20466 O O . ASP D 1 93 ? 92.216 -63.785 172.113 1.00 0.00 93 ASP A O 1
ATOM 20475 N N . ALA D 1 94 ? 92.205 -64.830 174.131 1.00 0.00 94 ALA A N 1
ATOM 20476 C CA . ALA D 1 94 ? 90.732 -65.077 174.223 1.00 0.00 94 ALA A CA 1
ATOM 20477 C C . ALA D 1 94 ? 90.011 -63.763 174.490 1.00 0.00 94 ALA A C 1
ATOM 20478 O O . ALA D 1 94 ? 88.889 -63.545 173.978 1.00 0.00 94 ALA A O 1
ATOM 20485 N N . SER D 1 95 ? 90.698 -62.883 175.247 1.00 0.00 95 SER A N 1
ATOM 20486 C CA . SER D 1 95 ? 90.130 -61.549 175.414 1.00 0.00 95 SER A CA 1
ATOM 20487 C C . SER D 1 95 ? 90.178 -60.716 174.181 1.00 0.00 95 SER A C 1
ATOM 20488 O O . SER D 1 95 ? 89.285 -59.846 173.987 1.00 0.00 95 SER A O 1
ATOM 20496 N N . VAL D 1 96 ? 91.160 -60.996 173.307 1.00 0.00 96 VAL A N 1
ATOM 20497 C CA . VAL D 1 96 ? 91.202 -60.244 172.036 1.00 0.00 96 VAL A CA 1
ATOM 20498 C C . VAL D 1 96 ? 90.117 -60.649 171.052 1.00 0.00 96 VAL A C 1
ATOM 20499 O O . VAL D 1 96 ? 89.457 -59.855 170.306 1.00 0.00 96 VAL A O 1
ATOM 20512 N N . LEU D 1 97 ? 89.913 -61.990 171.036 1.00 0.00 97 LEU A N 1
ATOM 20513 C CA . LEU D 1 97 ? 88.935 -62.650 170.216 1.00 0.00 97 LEU A CA 1
ATOM 20514 C C . LEU D 1 97 ? 87.509 -62.421 170.572 1.00 0.00 97 LEU A C 1
ATOM 20515 O O . LEU D 1 97 ? 86.667 -62.174 169.664 1.00 0.00 97 LEU A O 1
ATOM 20531 N N . HIS D 1 98 ? 87.205 -62.331 171.887 1.00 0.00 98 HIS A N 1
ATOM 20532 C CA . HIS D 1 98 ? 85.916 -62.020 172.381 1.00 0.00 98 HIS A CA 1
ATOM 20533 C C . HIS D 1 98 ? 85.581 -60.593 172.129 1.00 0.00 98 HIS A C 1
ATOM 20534 O O . HIS D 1 98 ? 84.455 -60.163 171.981 1.00 0.00 98 HIS A O 1
ATOM 20548 N N . ASN D 1 99 ? 86.591 -59.661 172.146 1.00 0.00 99 ASN A N 1
ATOM 20549 C CA . ASN D 1 99 ? 86.381 -58.263 172.022 1.00 0.00 99 ASN A CA 1
ATOM 20550 C C . ASN D 1 99 ? 86.021 -58.058 170.453 1.00 0.00 99 ASN A C 1
ATOM 20551 O O . ASN D 1 99 ? 85.073 -57.400 170.036 1.00 0.00 99 ASN A O 1
ATOM 20562 N N . LEU D 1 100 ? 86.735 -58.815 169.618 1.00 0.00 100 LEU A N 1
ATOM 20563 C CA . LEU D 1 100 ? 86.568 -58.977 168.185 1.00 0.00 100 LEU A CA 1
ATOM 20564 C C . LEU D 1 100 ? 85.278 -59.726 167.727 1.00 0.00 100 LEU A C 1
ATOM 20565 O O . LEU D 1 100 ? 84.874 -59.550 166.621 1.00 0.00 100 LEU A O 1
ATOM 20581 N N . LYS D 1 101 ? 84.662 -60.474 168.632 1.00 0.00 101 LYS A N 1
ATOM 20582 C CA . LYS D 1 101 ? 83.492 -61.226 168.299 1.00 0.00 101 LYS A CA 1
ATOM 20583 C C . LYS D 1 101 ? 82.319 -60.331 168.218 1.00 0.00 101 LYS A C 1
ATOM 20584 O O . LYS D 1 101 ? 81.575 -60.299 167.248 1.00 0.00 101 LYS A O 1
ATOM 20603 N N . GLN D 1 102 ? 82.190 -59.403 169.170 1.00 0.00 102 GLN A N 1
ATOM 20604 C CA . GLN D 1 102 ? 81.076 -58.447 169.248 1.00 0.00 102 GLN A CA 1
ATOM 20605 C C . GLN D 1 102 ? 81.193 -57.367 168.244 1.00 0.00 102 GLN A C 1
ATOM 20606 O O . GLN D 1 102 ? 80.260 -56.740 167.707 1.00 0.00 102 GLN A O 1
ATOM 20620 N N . ARG D 1 103 ? 82.492 -57.075 167.997 1.00 0.00 103 ARG A N 1
ATOM 20621 C CA . ARG D 1 103 ? 82.882 -56.051 167.087 1.00 0.00 103 ARG A CA 1
ATOM 20622 C C . ARG D 1 103 ? 82.810 -56.467 165.611 1.00 0.00 103 ARG A C 1
ATOM 20623 O O . ARG D 1 103 ? 82.565 -55.605 164.774 1.00 0.00 103 ARG A O 1
ATOM 20644 N N . TYR D 1 104 ? 82.931 -57.819 165.336 1.00 0.00 104 TYR A N 1
ATOM 20645 C CA . TYR D 1 104 ? 82.712 -58.374 163.965 1.00 0.00 104 TYR A CA 1
ATOM 20646 C C . TYR D 1 104 ? 81.285 -58.168 163.507 1.00 0.00 104 TYR A C 1
ATOM 20647 O O . TYR D 1 104 ? 81.080 -57.938 162.286 1.00 0.00 104 TYR A O 1
ATOM 20665 N N . TYR D 1 105 ? 80.356 -58.230 164.458 1.00 0.00 105 TYR A N 1
ATOM 20666 C CA . TYR D 1 105 ? 78.982 -58.045 164.065 1.00 0.00 105 TYR A CA 1
ATOM 20667 C C . TYR D 1 105 ? 78.726 -56.597 163.771 1.00 0.00 105 TYR A C 1
ATOM 20668 O O . TYR D 1 105 ? 77.770 -56.428 162.977 1.00 0.00 105 TYR A O 1
ATOM 20686 N N . ALA D 1 106 ? 79.529 -55.723 164.385 1.00 0.00 106 ALA A N 1
ATOM 20687 C CA . ALA D 1 106 ? 79.465 -54.303 164.188 1.00 0.00 106 ALA A CA 1
ATOM 20688 C C . ALA D 1 106 ? 80.438 -53.790 163.219 1.00 0.00 106 ALA A C 1
ATOM 20689 O O . ALA D 1 106 ? 80.757 -52.612 163.239 1.00 0.00 106 ALA A O 1
ATOM 20696 N N . ASN D 1 107 ? 80.969 -54.661 162.349 1.00 0.00 107 ASN A N 1
ATOM 20697 C CA . ASN D 1 107 ? 81.855 -54.324 161.272 1.00 0.00 107 ASN A CA 1
ATOM 20698 C C . ASN D 1 107 ? 83.083 -53.497 161.766 1.00 0.00 107 ASN A C 1
ATOM 20699 O O . ASN D 1 107 ? 83.347 -52.434 161.279 1.00 0.00 107 ASN A O 1
ATOM 20710 N N . LEU D 1 108 ? 83.793 -54.067 162.694 1.00 0.00 108 LEU A N 1
ATOM 20711 C CA . LEU D 1 108 ? 85.120 -53.565 163.164 1.00 0.00 108 LEU A CA 1
ATOM 20712 C C . LEU D 1 108 ? 85.793 -54.810 163.569 1.00 0.00 108 LEU A C 1
ATOM 20713 O O . LEU D 1 108 ? 85.369 -55.510 164.446 1.00 0.00 108 LEU A O 1
ATOM 20729 N N . ILE D 1 109 ? 86.863 -55.136 162.750 1.00 0.00 109 ILE A N 1
ATOM 20730 C CA . ILE D 1 109 ? 87.481 -56.418 162.703 1.00 0.00 109 ILE A CA 1
ATOM 20731 C C . ILE D 1 109 ? 88.919 -56.357 163.159 1.00 0.00 109 ILE A C 1
ATOM 20732 O O . ILE D 1 109 ? 89.620 -57.353 163.154 1.00 0.00 109 ILE A O 1
ATOM 20748 N N . TYR D 1 110 ? 89.392 -55.168 163.708 1.00 0.00 110 TYR A N 1
ATOM 20749 C CA . TYR D 1 110 ? 90.748 -55.104 164.250 1.00 0.00 110 TYR A CA 1
ATOM 20750 C C . TYR D 1 110 ? 90.636 -54.836 165.758 1.00 0.00 110 TYR A C 1
ATOM 20751 O O . TYR D 1 110 ? 89.901 -53.972 166.197 1.00 0.00 110 TYR A O 1
ATOM 20769 N N . THR D 1 111 ? 91.441 -55.613 166.583 1.00 0.00 111 THR A N 1
ATOM 20770 C CA . THR D 1 111 ? 91.531 -55.441 168.002 1.00 0.00 111 THR A CA 1
ATOM 20771 C C . THR D 1 111 ? 92.971 -55.832 168.217 1.00 0.00 111 THR A C 1
ATOM 20772 O O . THR D 1 111 ? 93.375 -56.817 167.754 1.00 0.00 111 THR A O 1
ATOM 20783 N N . TYR D 1 112 ? 93.748 -55.014 168.934 1.00 0.00 112 TYR A N 1
ATOM 20784 C CA . TYR D 1 112 ? 95.152 -55.267 169.122 1.00 0.00 112 TYR A CA 1
ATOM 20785 C C . TYR D 1 112 ? 95.472 -56.486 169.978 1.00 0.00 112 TYR A C 1
ATOM 20786 O O . TYR D 1 112 ? 94.621 -57.050 170.622 1.00 0.00 112 TYR A O 1
ATOM 20804 N N . SER D 1 113 ? 96.718 -56.971 169.783 1.00 0.00 113 SER A N 1
ATOM 20805 C CA . SER D 1 113 ? 97.208 -58.188 170.335 1.00 0.00 113 SER A CA 1
ATOM 20806 C C . SER D 1 113 ? 98.717 -57.922 170.514 1.00 0.00 113 SER A C 1
ATOM 20807 O O . SER D 1 113 ? 99.581 -58.764 170.263 1.00 0.00 113 SER A O 1
ATOM 20815 N N . GLY D 1 114 ? 98.955 -56.707 171.148 1.00 0.00 114 GLY A N 1
ATOM 20816 C CA . GLY D 1 114 ? 100.241 -56.226 171.499 1.00 0.00 114 GLY A CA 1
ATOM 20817 C C . GLY D 1 114 ? 100.805 -55.650 170.282 1.00 0.00 114 GLY A C 1
ATOM 20818 O O . GLY D 1 114 ? 100.199 -54.739 169.731 1.00 0.00 114 GLY A O 1
ATOM 20822 N N . LEU D 1 115 ? 101.984 -56.120 169.849 1.00 0.00 115 LEU A N 1
ATOM 20823 C CA . LEU D 1 115 ? 102.572 -55.690 168.617 1.00 0.00 115 LEU A CA 1
ATOM 20824 C C . LEU D 1 115 ? 101.736 -55.764 167.408 1.00 0.00 115 LEU A C 1
ATOM 20825 O O . LEU D 1 115 ? 101.753 -54.888 166.546 1.00 0.00 115 LEU A O 1
ATOM 20841 N N . PHE D 1 116 ? 101.046 -56.905 167.363 1.00 0.00 116 PHE A N 1
ATOM 20842 C CA . PHE D 1 116 ? 100.222 -57.443 166.290 1.00 0.00 116 PHE A CA 1
ATOM 20843 C C . PHE D 1 116 ? 98.732 -57.203 166.577 1.00 0.00 116 PHE A C 1
ATOM 20844 O O . PHE D 1 116 ? 98.445 -56.466 167.529 1.00 0.00 116 PHE A O 1
ATOM 20861 N N . CYS D 1 117 ? 97.828 -57.772 165.796 1.00 0.00 117 CYS A N 1
ATOM 20862 C CA . CYS D 1 117 ? 96.406 -57.636 165.977 1.00 0.00 117 CYS A CA 1
ATOM 20863 C C . CYS D 1 117 ? 95.771 -58.845 165.329 1.00 0.00 117 CYS A C 1
ATOM 20864 O O . CYS D 1 117 ? 96.290 -59.350 164.334 1.00 0.00 117 CYS A O 1
ATOM 20872 N N . VAL D 1 118 ? 94.628 -59.301 165.881 1.00 0.00 118 VAL A N 1
ATOM 20873 C CA . VAL D 1 118 ? 93.859 -60.403 165.357 1.00 0.00 118 VAL A CA 1
ATOM 20874 C C . VAL D 1 118 ? 92.749 -59.898 164.505 1.00 0.00 118 VAL A C 1
ATOM 20875 O O . VAL D 1 118 ? 92.343 -58.725 164.539 1.00 0.00 118 VAL A O 1
ATOM 20888 N N . ALA D 1 119 ? 92.248 -60.753 163.575 1.00 0.00 119 ALA A N 1
ATOM 20889 C CA . ALA D 1 119 ? 91.317 -60.339 162.511 1.00 0.00 119 ALA A CA 1
ATOM 20890 C C . ALA D 1 119 ? 90.398 -61.501 162.185 1.00 0.00 119 ALA A C 1
ATOM 20891 O O . ALA D 1 119 ? 90.841 -62.619 162.230 1.00 0.00 119 ALA A O 1
ATOM 20898 N N . ILE D 1 120 ? 89.085 -61.181 161.881 1.00 0.00 120 ILE A N 1
ATOM 20899 C CA . ILE D 1 120 ? 88.125 -62.175 161.429 1.00 0.00 120 ILE A CA 1
ATOM 20900 C C . ILE D 1 120 ? 87.395 -61.475 160.326 1.00 0.00 120 ILE A C 1
ATOM 20901 O O . ILE D 1 120 ? 87.067 -60.312 160.473 1.00 0.00 120 ILE A O 1
ATOM 20917 N N . ASN D 1 121 ? 87.243 -62.117 159.129 1.00 0.00 121 ASN A N 1
ATOM 20918 C CA . ASN D 1 121 ? 86.705 -61.375 157.984 1.00 0.00 121 ASN A CA 1
ATOM 20919 C C . ASN D 1 121 ? 86.129 -62.365 156.975 1.00 0.00 121 ASN A C 1
ATOM 20920 O O . ASN D 1 121 ? 86.682 -63.454 156.886 1.00 0.00 121 ASN A O 1
ATOM 20931 N N . PRO D 1 122 ? 85.168 -62.070 156.083 1.00 0.00 122 PRO A N 1
ATOM 20932 C CA . PRO D 1 122 ? 84.838 -62.964 155.032 1.00 0.00 122 PRO A CA 1
ATOM 20933 C C . PRO D 1 122 ? 85.743 -62.877 153.731 1.00 0.00 122 PRO A C 1
ATOM 20934 O O . PRO D 1 122 ? 85.493 -63.663 152.771 1.00 0.00 122 PRO A O 1
ATOM 20945 N N . TYR D 1 123 ? 86.694 -61.959 153.784 1.00 0.00 123 TYR A N 1
ATOM 20946 C CA . TYR D 1 123 ? 87.565 -61.533 152.679 1.00 0.00 123 TYR A CA 1
ATOM 20947 C C . TYR D 1 123 ? 86.821 -60.565 151.773 1.00 0.00 123 TYR A C 1
ATOM 20948 O O . TYR D 1 123 ? 86.950 -60.621 150.539 1.00 0.00 123 TYR A O 1
ATOM 20966 N N . LYS D 1 124 ? 85.944 -59.674 152.377 1.00 0.00 124 LYS A N 1
ATOM 20967 C CA . LYS D 1 124 ? 85.126 -58.730 151.643 1.00 0.00 124 LYS A CA 1
ATOM 20968 C C . LYS D 1 124 ? 85.085 -57.438 152.238 1.00 0.00 124 LYS A C 1
ATOM 20969 O O . LYS D 1 124 ? 85.499 -57.210 153.327 1.00 0.00 124 LYS A O 1
ATOM 20988 N N . ARG D 1 125 ? 84.560 -56.455 151.439 1.00 0.00 125 ARG A N 1
ATOM 20989 C CA . ARG D 1 125 ? 84.460 -55.072 151.737 1.00 0.00 125 ARG A CA 1
ATOM 20990 C C . ARG D 1 125 ? 83.526 -54.784 152.890 1.00 0.00 125 ARG A C 1
ATOM 20991 O O . ARG D 1 125 ? 82.487 -55.405 152.930 1.00 0.00 125 ARG A O 1
ATOM 21012 N N . PHE D 1 126 ? 83.789 -53.753 153.755 1.00 0.00 126 PHE A N 1
ATOM 21013 C CA . PHE D 1 126 ? 82.898 -53.247 154.791 1.00 0.00 126 PHE A CA 1
ATOM 21014 C C . PHE D 1 126 ? 83.101 -51.720 154.715 1.00 0.00 126 PHE A C 1
ATOM 21015 O O . PHE D 1 126 ? 84.062 -51.278 154.084 1.00 0.00 126 PHE A O 1
ATOM 21032 N N . PRO D 1 127 ? 82.286 -50.789 155.313 1.00 0.00 127 PRO A N 1
ATOM 21033 C CA . PRO D 1 127 ? 82.530 -49.306 155.170 1.00 0.00 127 PRO A CA 1
ATOM 21034 C C . PRO D 1 127 ? 83.700 -48.801 155.990 1.00 0.00 127 PRO A C 1
ATOM 21035 O O . PRO D 1 127 ? 83.813 -47.532 156.085 1.00 0.00 127 PRO A O 1
ATOM 21046 N N . ILE D 1 128 ? 84.525 -49.659 156.654 1.00 0.00 128 ILE A N 1
ATOM 21047 C CA . ILE D 1 128 ? 85.647 -49.194 157.476 1.00 0.00 128 ILE A CA 1
ATOM 21048 C C . ILE D 1 128 ? 86.887 -49.024 156.640 1.00 0.00 128 ILE A C 1
ATOM 21049 O O . ILE D 1 128 ? 87.986 -48.691 157.111 1.00 0.00 128 ILE A O 1
ATOM 21065 N N . TYR D 1 129 ? 86.726 -49.355 155.338 1.00 0.00 129 TYR A N 1
ATOM 21066 C CA . TYR D 1 129 ? 87.767 -49.376 154.328 1.00 0.00 129 TYR A CA 1
ATOM 21067 C C . TYR D 1 129 ? 88.015 -48.186 153.434 1.00 0.00 129 TYR A C 1
ATOM 21068 O O . TYR D 1 129 ? 89.016 -48.109 152.711 1.00 0.00 129 TYR A O 1
ATOM 21086 N N . THR D 1 130 ? 87.120 -47.179 153.664 1.00 0.00 130 THR A N 1
ATOM 21087 C CA . THR D 1 130 ? 87.094 -45.842 153.191 1.00 0.00 130 THR A CA 1
ATOM 21088 C C . THR D 1 130 ? 88.418 -45.168 153.388 1.00 0.00 130 THR A C 1
ATOM 21089 O O . THR D 1 130 ? 89.109 -45.516 154.299 1.00 0.00 130 THR A O 1
ATOM 21100 N N . ASN D 1 131 ? 88.841 -44.167 152.559 1.00 0.00 131 ASN A N 1
ATOM 21101 C CA . ASN D 1 131 ? 90.086 -43.410 152.760 1.00 0.00 131 ASN A CA 1
ATOM 21102 C C . ASN D 1 131 ? 89.949 -42.288 153.742 1.00 0.00 131 ASN A C 1
ATOM 21103 O O . ASN D 1 131 ? 90.966 -41.742 154.175 1.00 0.00 131 ASN A O 1
ATOM 21114 N N . ARG D 1 132 ? 88.652 -42.014 154.115 1.00 0.00 132 ARG A N 1
ATOM 21115 C CA . ARG D 1 132 ? 88.344 -40.955 155.043 1.00 0.00 132 ARG A CA 1
ATOM 21116 C C . ARG D 1 132 ? 88.782 -41.135 156.488 1.00 0.00 132 ARG A C 1
ATOM 21117 O O . ARG D 1 132 ? 88.991 -40.157 157.215 1.00 0.00 132 ARG A O 1
ATOM 21138 N N . THR D 1 133 ? 88.767 -42.407 156.910 1.00 0.00 133 THR A N 1
ATOM 21139 C CA . THR D 1 133 ? 89.069 -42.817 158.269 1.00 0.00 133 THR A CA 1
ATOM 21140 C C . THR D 1 133 ? 90.615 -43.060 158.439 1.00 0.00 133 THR A C 1
ATOM 21141 O O . THR D 1 133 ? 91.053 -43.226 159.569 1.00 0.00 133 THR A O 1
ATOM 21152 N N . VAL D 1 134 ? 91.386 -42.989 157.243 1.00 0.00 134 VAL A N 1
ATOM 21153 C CA . VAL D 1 134 ? 92.775 -43.151 157.225 1.00 0.00 134 VAL A CA 1
ATOM 21154 C C . VAL D 1 134 ? 93.454 -41.819 157.562 1.00 0.00 134 VAL A C 1
ATOM 21155 O O . VAL D 1 134 ? 94.357 -41.840 158.416 1.00 0.00 134 VAL A O 1
ATOM 21168 N N . GLN D 1 135 ? 92.947 -40.698 157.034 1.00 0.00 135 GLN A N 1
ATOM 21169 C CA . GLN D 1 135 ? 93.379 -39.319 157.270 1.00 0.00 135 GLN A CA 1
ATOM 21170 C C . GLN D 1 135 ? 93.056 -38.907 158.638 1.00 0.00 135 GLN A C 1
ATOM 21171 O O . GLN D 1 135 ? 93.727 -38.030 159.109 1.00 0.00 135 GLN A O 1
ATOM 21185 N N . ILE D 1 136 ? 92.094 -39.492 159.365 1.00 0.00 136 ILE A N 1
ATOM 21186 C CA . ILE D 1 136 ? 91.837 -39.129 160.707 1.00 0.00 136 ILE A CA 1
ATOM 21187 C C . ILE D 1 136 ? 92.903 -39.669 161.619 1.00 0.00 136 ILE A C 1
ATOM 21188 O O . ILE D 1 136 ? 93.406 -39.037 162.574 1.00 0.00 136 ILE A O 1
ATOM 21204 N N . TYR D 1 137 ? 93.290 -40.904 161.363 1.00 0.00 137 TYR A N 1
ATOM 21205 C CA . TYR D 1 137 ? 94.300 -41.593 162.193 1.00 0.00 137 TYR A CA 1
ATOM 21206 C C . TYR D 1 137 ? 95.664 -41.251 161.671 1.00 0.00 137 TYR A C 1
ATOM 21207 O O . TYR D 1 137 ? 96.659 -41.803 162.205 1.00 0.00 137 TYR A O 1
ATOM 21225 N N . LYS D 1 138 ? 95.801 -40.298 160.668 1.00 0.00 138 LYS A N 1
ATOM 21226 C CA . LYS D 1 138 ? 97.004 -39.835 160.061 1.00 0.00 138 LYS A CA 1
ATOM 21227 C C . LYS D 1 138 ? 97.800 -39.038 161.086 1.00 0.00 138 LYS A C 1
ATOM 21228 O O . LYS D 1 138 ? 97.375 -37.926 161.526 1.00 0.00 138 LYS A O 1
ATOM 21247 N N . GLY D 1 139 ? 98.977 -39.574 161.469 1.00 0.00 139 GLY A N 1
ATOM 21248 C CA . GLY D 1 139 ? 99.920 -39.020 162.418 1.00 0.00 139 GLY A CA 1
ATOM 21249 C C . GLY D 1 139 ? 99.489 -39.164 163.811 1.00 0.00 139 GLY A C 1
ATOM 21250 O O . GLY D 1 139 ? 100.022 -38.497 164.725 1.00 0.00 139 GLY A O 1
ATOM 21254 N N . ARG D 1 140 ? 98.597 -40.157 164.070 1.00 0.00 140 ARG A N 1
ATOM 21255 C CA . ARG D 1 140 ? 98.156 -40.438 165.418 1.00 0.00 140 ARG A CA 1
ATOM 21256 C C . ARG D 1 140 ? 98.865 -41.548 166.056 1.00 0.00 140 ARG A C 1
ATOM 21257 O O . ARG D 1 140 ? 98.664 -41.873 167.224 1.00 0.00 140 ARG A O 1
ATOM 21278 N N . ARG D 1 141 ? 99.745 -42.172 165.309 1.00 0.00 141 ARG A N 1
ATOM 21279 C CA . ARG D 1 141 ? 100.519 -43.318 165.677 1.00 0.00 141 ARG A CA 1
ATOM 21280 C C . ARG D 1 141 ? 99.700 -44.522 166.179 1.00 0.00 141 ARG A C 1
ATOM 21281 O O . ARG D 1 141 ? 98.667 -44.856 165.618 1.00 0.00 141 ARG A O 1
ATOM 21302 N N . ARG D 1 142 ? 100.276 -45.367 167.073 1.00 0.00 142 ARG A N 1
ATOM 21303 C CA . ARG D 1 142 ? 99.645 -46.630 167.348 1.00 0.00 142 ARG A CA 1
ATOM 21304 C C . ARG D 1 142 ? 98.396 -46.563 168.185 1.00 0.00 142 ARG A C 1
ATOM 21305 O O . ARG D 1 142 ? 97.363 -47.181 167.896 1.00 0.00 142 ARG A O 1
ATOM 21326 N N . THR D 1 143 ? 98.528 -45.768 169.315 1.00 0.00 143 THR A N 1
ATOM 21327 C CA . THR D 1 143 ? 97.474 -45.593 170.226 1.00 0.00 143 THR A CA 1
ATOM 21328 C C . THR D 1 143 ? 97.242 -44.150 170.288 1.00 0.00 143 THR A C 1
ATOM 21329 O O . THR D 1 143 ? 98.164 -43.345 170.159 1.00 0.00 143 THR A O 1
ATOM 21340 N N . GLU D 1 144 ? 95.913 -43.866 170.443 1.00 0.00 144 GLU A N 1
ATOM 21341 C CA . GLU D 1 144 ? 95.253 -42.624 170.474 1.00 0.00 144 GLU A CA 1
ATOM 21342 C C . GLU D 1 144 ? 93.927 -42.764 169.649 1.00 0.00 144 GLU A C 1
ATOM 21343 O O . GLU D 1 144 ? 92.979 -42.053 169.931 1.00 0.00 144 GLU A O 1
ATOM 21355 N N . VAL D 1 145 ? 93.946 -43.610 168.584 1.00 0.00 145 VAL A N 1
ATOM 21356 C CA . VAL D 1 145 ? 92.816 -43.661 167.717 1.00 0.00 145 VAL A CA 1
ATOM 21357 C C . VAL D 1 145 ? 92.186 -45.016 167.859 1.00 0.00 145 VAL A C 1
ATOM 21358 O O . VAL D 1 145 ? 92.936 -45.906 168.226 1.00 0.00 145 VAL A O 1
ATOM 21371 N N . PRO D 1 146 ? 90.975 -45.331 167.664 1.00 0.00 146 PRO A N 1
ATOM 21372 C CA . PRO D 1 146 ? 90.283 -46.685 167.793 1.00 0.00 146 PRO A CA 1
ATOM 21373 C C . PRO D 1 146 ? 91.044 -47.799 166.992 1.00 0.00 146 PRO A C 1
ATOM 21374 O O . PRO D 1 146 ? 91.590 -47.439 165.935 1.00 0.00 146 PRO A O 1
ATOM 21385 N N . PRO D 1 147 ? 91.261 -49.007 167.446 1.00 0.00 147 PRO A N 1
ATOM 21386 C CA . PRO D 1 147 ? 92.049 -50.080 166.738 1.00 0.00 147 PRO A CA 1
ATOM 21387 C C . PRO D 1 147 ? 91.639 -50.329 165.317 1.00 0.00 147 PRO A C 1
ATOM 21388 O O . PRO D 1 147 ? 90.444 -50.406 165.111 1.00 0.00 147 PRO A O 1
ATOM 21399 N N . HIS D 1 148 ? 92.645 -50.405 164.394 1.00 0.00 148 HIS A N 1
ATOM 21400 C CA . HIS D 1 148 ? 92.492 -50.538 162.970 1.00 0.00 148 HIS A CA 1
ATOM 21401 C C . HIS D 1 148 ? 93.797 -50.965 162.416 1.00 0.00 148 HIS A C 1
ATOM 21402 O O . HIS D 1 148 ? 94.854 -50.747 162.999 1.00 0.00 148 HIS A O 1
ATOM 21416 N N . LEU D 1 149 ? 93.792 -51.593 161.173 1.00 0.00 149 LEU A N 1
ATOM 21417 C CA . LEU D 1 149 ? 94.993 -51.951 160.383 1.00 0.00 149 LEU A CA 1
ATOM 21418 C C . LEU D 1 149 ? 95.766 -50.729 159.928 1.00 0.00 149 LEU A C 1
ATOM 21419 O O . LEU D 1 149 ? 97.007 -50.867 159.753 1.00 0.00 149 LEU A O 1
ATOM 21435 N N . PHE D 1 150 ? 95.109 -49.527 159.671 1.00 0.00 150 PHE A N 1
ATOM 21436 C CA . PHE D 1 150 ? 95.748 -48.329 159.217 1.00 0.00 150 PHE A CA 1
ATOM 21437 C C . PHE D 1 150 ? 96.652 -47.799 160.364 1.00 0.00 150 PHE A C 1
ATOM 21438 O O . PHE D 1 150 ? 97.700 -47.190 160.084 1.00 0.00 150 PHE A O 1
ATOM 21455 N N . ALA D 1 151 ? 96.259 -47.967 161.659 1.00 0.00 151 ALA A N 1
ATOM 21456 C CA . ALA D 1 151 ? 97.085 -47.419 162.702 1.00 0.00 151 ALA A CA 1
ATOM 21457 C C . ALA D 1 151 ? 98.129 -48.430 163.107 1.00 0.00 151 ALA A C 1
ATOM 21458 O O . ALA D 1 151 ? 99.040 -48.056 163.840 1.00 0.00 151 ALA A O 1
ATOM 21465 N N . ILE D 1 152 ? 98.069 -49.717 162.536 1.00 0.00 152 ILE A N 1
ATOM 21466 C CA . ILE D 1 152 ? 99.191 -50.619 162.767 1.00 0.00 152 ILE A CA 1
ATOM 21467 C C . ILE D 1 152 ? 100.281 -50.142 161.881 1.00 0.00 152 ILE A C 1
ATOM 21468 O O . ILE D 1 152 ? 101.406 -50.016 162.389 1.00 0.00 152 ILE A O 1
ATOM 21484 N N . SER D 1 153 ? 99.872 -49.780 160.588 1.00 0.00 153 SER A N 1
ATOM 21485 C CA . SER D 1 153 ? 100.835 -49.342 159.657 1.00 0.00 153 SER A CA 1
ATOM 21486 C C . SER D 1 153 ? 101.361 -48.010 160.063 1.00 0.00 153 SER A C 1
ATOM 21487 O O . SER D 1 153 ? 102.478 -47.646 159.730 1.00 0.00 153 SER A O 1
ATOM 21495 N N . ASP D 1 154 ? 100.593 -47.224 160.838 1.00 0.00 154 ASP A N 1
ATOM 21496 C CA . ASP D 1 154 ? 101.171 -46.008 161.330 1.00 0.00 154 ASP A CA 1
ATOM 21497 C C . ASP D 1 154 ? 102.172 -46.135 162.455 1.00 0.00 154 ASP A C 1
ATOM 21498 O O . ASP D 1 154 ? 103.104 -45.381 162.586 1.00 0.00 154 ASP A O 1
ATOM 21507 N N . GLY D 1 155 ? 101.933 -47.137 163.279 1.00 0.00 155 GLY A N 1
ATOM 21508 C CA . GLY D 1 155 ? 102.693 -47.518 164.453 1.00 0.00 155 GLY A CA 1
ATOM 21509 C C . GLY D 1 155 ? 103.983 -48.079 164.093 1.00 0.00 155 GLY A C 1
ATOM 21510 O O . GLY D 1 155 ? 104.989 -48.085 164.776 1.00 0.00 155 GLY A O 1
ATOM 21514 N N . ALA D 1 156 ? 103.988 -48.627 162.821 1.00 0.00 156 ALA A N 1
ATOM 21515 C CA . ALA D 1 156 ? 105.110 -49.238 162.157 1.00 0.00 156 ALA A CA 1
ATOM 21516 C C . ALA D 1 156 ? 105.807 -48.209 161.236 1.00 0.00 156 ALA A C 1
ATOM 21517 O O . ALA D 1 156 ? 106.958 -48.398 160.870 1.00 0.00 156 ALA A O 1
ATOM 21524 N N . TYR D 1 157 ? 105.108 -47.116 160.864 1.00 0.00 157 TYR A N 1
ATOM 21525 C CA . TYR D 1 157 ? 105.727 -46.068 160.024 1.00 0.00 157 TYR A CA 1
ATOM 21526 C C . TYR D 1 157 ? 106.702 -45.331 160.962 1.00 0.00 157 TYR A C 1
ATOM 21527 O O . TYR D 1 157 ? 107.848 -44.916 160.690 1.00 0.00 157 TYR A O 1
ATOM 21545 N N . SER D 1 158 ? 106.267 -45.126 162.184 1.00 0.00 158 SER A N 1
ATOM 21546 C CA . SER D 1 158 ? 106.931 -44.457 163.241 1.00 0.00 158 SER A CA 1
ATOM 21547 C C . SER D 1 158 ? 107.949 -45.340 163.937 1.00 0.00 158 SER A C 1
ATOM 21548 O O . SER D 1 158 ? 108.953 -44.719 164.287 1.00 0.00 158 SER A O 1
ATOM 21556 N N . ALA D 1 159 ? 107.637 -46.684 164.072 1.00 0.00 159 ALA A N 1
ATOM 21557 C CA . ALA D 1 159 ? 108.706 -47.478 164.689 1.00 0.00 159 ALA A CA 1
ATOM 21558 C C . ALA D 1 159 ? 109.773 -47.725 163.654 1.00 0.00 159 ALA A C 1
ATOM 21559 O O . ALA D 1 159 ? 110.906 -47.999 164.058 1.00 0.00 159 ALA A O 1
ATOM 21566 N N . MET D 1 160 ? 109.413 -47.525 162.364 1.00 0.00 160 MET A N 1
ATOM 21567 C CA . MET D 1 160 ? 110.496 -47.596 161.368 1.00 0.00 160 MET A CA 1
ATOM 21568 C C . MET D 1 160 ? 111.330 -46.395 161.385 1.00 0.00 160 MET A C 1
ATOM 21569 O O . MET D 1 160 ? 112.539 -46.455 161.262 1.00 0.00 160 MET A O 1
ATOM 21583 N N . LEU D 1 161 ? 110.683 -45.244 161.602 1.00 0.00 161 LEU A N 1
ATOM 21584 C CA . LEU D 1 161 ? 111.390 -44.068 161.724 1.00 0.00 161 LEU A CA 1
ATOM 21585 C C . LEU D 1 161 ? 111.823 -43.830 163.209 1.00 0.00 161 LEU A C 1
ATOM 21586 O O . LEU D 1 161 ? 111.908 -42.671 163.637 1.00 0.00 161 LEU A O 1
ATOM 21602 N N . ALA D 1 162 ? 112.116 -44.782 164.045 1.00 0.00 162 ALA A N 1
ATOM 21603 C CA . ALA D 1 162 ? 112.465 -44.577 165.356 1.00 0.00 162 ALA A CA 1
ATOM 21604 C C . ALA D 1 162 ? 113.381 -45.647 165.857 1.00 0.00 162 ALA A C 1
ATOM 21605 O O . ALA D 1 162 ? 114.101 -45.408 166.847 1.00 0.00 162 ALA A O 1
ATOM 21612 N N . ASN D 1 163 ? 113.487 -46.831 165.188 1.00 0.00 163 ASN A N 1
ATOM 21613 C CA . ASN D 1 163 ? 114.458 -47.874 165.520 1.00 0.00 163 ASN A CA 1
ATOM 21614 C C . ASN D 1 163 ? 115.867 -47.781 164.834 1.00 0.00 163 ASN A C 1
ATOM 21615 O O . ASN D 1 163 ? 116.827 -48.376 165.306 1.00 0.00 163 ASN A O 1
ATOM 21626 N N . ARG D 1 164 ? 115.935 -47.119 163.681 1.00 0.00 164 ARG A N 1
ATOM 21627 C CA . ARG D 1 164 ? 117.114 -47.049 162.858 1.00 0.00 164 ARG A CA 1
ATOM 21628 C C . ARG D 1 164 ? 117.414 -48.396 162.253 1.00 0.00 164 ARG A C 1
ATOM 21629 O O . ARG D 1 164 ? 118.555 -48.876 162.246 1.00 0.00 164 ARG A O 1
ATOM 21650 N N . GLU D 1 165 ? 116.331 -48.966 161.670 1.00 0.00 165 GLU A N 1
ATOM 21651 C CA . GLU D 1 165 ? 116.413 -50.214 160.957 1.00 0.00 165 GLU A CA 1
ATOM 21652 C C . GLU D 1 165 ? 115.348 -49.984 159.923 1.00 0.00 165 GLU A C 1
ATOM 21653 O O . GLU D 1 165 ? 114.643 -48.975 160.012 1.00 0.00 165 GLU A O 1
ATOM 21665 N N . ASN D 1 166 ? 115.192 -51.060 159.043 1.00 0.00 166 ASN A N 1
ATOM 21666 C CA . ASN D 1 166 ? 114.070 -51.091 158.100 1.00 0.00 166 ASN A CA 1
ATOM 21667 C C . ASN D 1 166 ? 112.997 -51.917 158.837 1.00 0.00 166 ASN A C 1
ATOM 21668 O O . ASN D 1 166 ? 113.087 -52.207 160.040 1.00 0.00 166 ASN A O 1
ATOM 21679 N N . GLN D 1 167 ? 111.811 -52.068 158.255 1.00 0.00 167 GLN A N 1
ATOM 21680 C CA . GLN D 1 167 ? 110.628 -52.580 158.907 1.00 0.00 167 GLN A CA 1
ATOM 21681 C C . GLN D 1 167 ? 110.091 -53.505 157.890 1.00 0.00 167 GLN A C 1
ATOM 21682 O O . GLN D 1 167 ? 110.351 -53.307 156.759 1.00 0.00 167 GLN A O 1
ATOM 21696 N N . SER D 1 168 ? 109.303 -54.464 158.279 1.00 0.00 168 SER A N 1
ATOM 21697 C CA . SER D 1 168 ? 108.654 -55.356 157.289 1.00 0.00 168 SER A CA 1
ATOM 21698 C C . SER D 1 168 ? 107.348 -55.796 157.809 1.00 0.00 168 SER A C 1
ATOM 21699 O O . SER D 1 168 ? 107.170 -56.701 158.601 1.00 0.00 168 SER A O 1
ATOM 21707 N N . MET D 1 169 ? 106.261 -55.255 157.244 1.00 0.00 169 MET A N 1
ATOM 21708 C CA . MET D 1 169 ? 104.912 -55.751 157.626 1.00 0.00 169 MET A CA 1
ATOM 21709 C C . MET D 1 169 ? 104.709 -57.128 156.981 1.00 0.00 169 MET A C 1
ATOM 21710 O O . MET D 1 169 ? 105.066 -57.312 155.832 1.00 0.00 169 MET A O 1
ATOM 21724 N N . LEU D 1 170 ? 104.089 -58.094 157.697 1.00 0.00 170 LEU A N 1
ATOM 21725 C CA . LEU D 1 170 ? 103.848 -59.377 157.105 1.00 0.00 170 LEU A CA 1
ATOM 21726 C C . LEU D 1 170 ? 102.541 -59.803 157.686 1.00 0.00 170 LEU A C 1
ATOM 21727 O O . LEU D 1 170 ? 102.141 -59.332 158.787 1.00 0.00 170 LEU A O 1
ATOM 21743 N N . ILE D 1 171 ? 101.899 -60.782 157.035 1.00 0.00 171 ILE A N 1
ATOM 21744 C CA . ILE D 1 171 ? 100.683 -61.285 157.521 1.00 0.00 171 ILE A CA 1
ATOM 21745 C C . ILE D 1 171 ? 100.899 -62.732 157.890 1.00 0.00 171 ILE A C 1
ATOM 21746 O O . ILE D 1 171 ? 101.068 -63.611 157.051 1.00 0.00 171 ILE A O 1
ATOM 21762 N N . THR D 1 172 ? 100.851 -63.033 159.209 1.00 0.00 172 THR A N 1
ATOM 21763 C CA . THR D 1 172 ? 100.879 -64.344 159.791 1.00 0.00 172 THR A CA 1
ATOM 21764 C C . THR D 1 172 ? 99.435 -64.706 160.020 1.00 0.00 172 THR A C 1
ATOM 21765 O O . THR D 1 172 ? 98.551 -63.841 159.938 1.00 0.00 172 THR A O 1
ATOM 21776 N N . GLY D 1 173 ? 99.106 -66.001 160.420 1.00 0.00 173 GLY A N 1
ATOM 21777 C CA . GLY D 1 173 ? 97.828 -66.550 160.773 1.00 0.00 173 GLY A CA 1
ATOM 21778 C C . GLY D 1 173 ? 97.467 -67.677 159.977 1.00 0.00 173 GLY A C 1
ATOM 21779 O O . GLY D 1 173 ? 98.256 -68.179 159.144 1.00 0.00 173 GLY A O 1
ATOM 21783 N N . GLU D 1 174 ? 96.236 -68.164 160.221 1.00 0.00 174 GLU A N 1
ATOM 21784 C CA . GLU D 1 174 ? 95.606 -69.272 159.562 1.00 0.00 174 GLU A CA 1
ATOM 21785 C C . GLU D 1 174 ? 94.550 -68.643 158.728 1.00 0.00 174 GLU A C 1
ATOM 21786 O O . GLU D 1 174 ? 93.774 -67.746 159.116 1.00 0.00 174 GLU A O 1
ATOM 21798 N N . SER D 1 175 ? 94.461 -68.996 157.456 1.00 0.00 175 SER A N 1
ATOM 21799 C CA . SER D 1 175 ? 93.479 -68.472 156.497 1.00 0.00 175 SER A CA 1
ATOM 21800 C C . SER D 1 175 ? 92.091 -68.821 156.972 1.00 0.00 175 SER A C 1
ATOM 21801 O O . SER D 1 175 ? 91.904 -69.831 157.602 1.00 0.00 175 SER A O 1
ATOM 21809 N N . GLY D 1 176 ? 91.144 -67.908 156.626 1.00 0.00 176 GLY A N 1
ATOM 21810 C CA . GLY D 1 176 ? 89.811 -67.985 157.002 1.00 0.00 176 GLY A CA 1
ATOM 21811 C C . GLY D 1 176 ? 89.397 -66.552 157.142 1.00 0.00 176 GLY A C 1
ATOM 21812 O O . GLY D 1 176 ? 88.186 -66.265 157.130 1.00 0.00 176 GLY A O 1
ATOM 21816 N N . ALA D 1 177 ? 90.344 -65.670 157.423 1.00 0.00 177 ALA A N 1
ATOM 21817 C CA . ALA D 1 177 ? 90.137 -64.301 157.684 1.00 0.00 177 ALA A CA 1
ATOM 21818 C C . ALA D 1 177 ? 91.056 -63.640 156.807 1.00 0.00 177 ALA A C 1
ATOM 21819 O O . ALA D 1 177 ? 92.177 -64.036 156.592 1.00 0.00 177 ALA A O 1
ATOM 21826 N N . GLY D 1 178 ? 90.585 -62.622 156.180 1.00 0.00 178 GLY A N 1
ATOM 21827 C CA . GLY D 1 178 ? 91.207 -61.817 155.195 1.00 0.00 178 GLY A CA 1
ATOM 21828 C C . GLY D 1 178 ? 92.647 -61.434 155.449 1.00 0.00 178 GLY A C 1
ATOM 21829 O O . GLY D 1 178 ? 92.977 -60.755 156.429 1.00 0.00 178 GLY A O 1
ATOM 21833 N N . LYS D 1 179 ? 93.541 -61.877 154.554 1.00 0.00 179 LYS A N 1
ATOM 21834 C CA . LYS D 1 179 ? 95.028 -61.645 154.572 1.00 0.00 179 LYS A CA 1
ATOM 21835 C C . LYS D 1 179 ? 95.254 -60.665 153.404 1.00 0.00 179 LYS A C 1
ATOM 21836 O O . LYS D 1 179 ? 95.982 -59.715 153.576 1.00 0.00 179 LYS A O 1
ATOM 21855 N N . THR D 1 180 ? 94.660 -60.985 152.181 1.00 0.00 180 THR A N 1
ATOM 21856 C CA . THR D 1 180 ? 94.790 -60.295 150.929 1.00 0.00 180 THR A CA 1
ATOM 21857 C C . THR D 1 180 ? 94.098 -58.912 151.041 1.00 0.00 180 THR A C 1
ATOM 21858 O O . THR D 1 180 ? 94.673 -57.854 150.695 1.00 0.00 180 THR A O 1
ATOM 21869 N N . GLU D 1 181 ? 92.950 -58.891 151.772 1.00 0.00 181 GLU A N 1
ATOM 21870 C CA . GLU D 1 181 ? 92.117 -57.712 152.187 1.00 0.00 181 GLU A CA 1
ATOM 21871 C C . GLU D 1 181 ? 92.860 -56.848 153.191 1.00 0.00 181 GLU A C 1
ATOM 21872 O O . GLU D 1 181 ? 92.902 -55.644 153.136 1.00 0.00 181 GLU A O 1
ATOM 21884 N N . ASN D 1 182 ? 93.542 -57.520 154.125 1.00 0.00 182 ASN A N 1
ATOM 21885 C CA . ASN D 1 182 ? 94.348 -56.860 155.065 1.00 0.00 182 ASN A CA 1
ATOM 21886 C C . ASN D 1 182 ? 95.605 -56.294 154.443 1.00 0.00 182 ASN A C 1
ATOM 21887 O O . ASN D 1 182 ? 96.279 -55.475 155.024 1.00 0.00 182 ASN A O 1
ATOM 21898 N N . THR D 1 183 ? 96.014 -56.775 153.197 1.00 0.00 183 THR A N 1
ATOM 21899 C CA . THR D 1 183 ? 97.267 -56.292 152.631 1.00 0.00 183 THR A CA 1
ATOM 21900 C C . THR D 1 183 ? 97.106 -54.937 152.136 1.00 0.00 183 THR A C 1
ATOM 21901 O O . THR D 1 183 ? 98.033 -54.179 152.113 1.00 0.00 183 THR A O 1
ATOM 21912 N N . LYS D 1 184 ? 95.858 -54.655 151.677 1.00 0.00 184 LYS A N 1
ATOM 21913 C CA . LYS D 1 184 ? 95.346 -53.446 151.055 1.00 0.00 184 LYS A CA 1
ATOM 21914 C C . LYS D 1 184 ? 95.324 -52.328 152.012 1.00 0.00 184 LYS A C 1
ATOM 21915 O O . LYS D 1 184 ? 95.369 -51.151 151.702 1.00 0.00 184 LYS A O 1
ATOM 21934 N N . LYS D 1 185 ? 95.172 -52.774 153.327 1.00 0.00 185 LYS A N 1
ATOM 21935 C CA . LYS D 1 185 ? 95.143 -51.760 154.289 1.00 0.00 185 LYS A CA 1
ATOM 21936 C C . LYS D 1 185 ? 96.502 -51.315 154.713 1.00 0.00 185 LYS A C 1
ATOM 21937 O O . LYS D 1 185 ? 96.720 -50.246 155.313 1.00 0.00 185 LYS A O 1
ATOM 21956 N N . VAL D 1 186 ? 97.623 -52.068 154.329 1.00 0.00 186 VAL A N 1
ATOM 21957 C CA . VAL D 1 186 ? 98.940 -51.705 154.678 1.00 0.00 186 VAL A CA 1
ATOM 21958 C C . VAL D 1 186 ? 99.452 -50.729 153.641 1.00 0.00 186 VAL A C 1
ATOM 21959 O O . VAL D 1 186 ? 100.019 -49.690 153.942 1.00 0.00 186 VAL A O 1
ATOM 21972 N N . ILE D 1 187 ? 99.281 -51.099 152.341 1.00 0.00 187 ILE A N 1
ATOM 21973 C CA . ILE D 1 187 ? 99.695 -50.445 151.116 1.00 0.00 187 ILE A CA 1
ATOM 21974 C C . ILE D 1 187 ? 98.940 -49.094 151.045 1.00 0.00 187 ILE A C 1
ATOM 21975 O O . ILE D 1 187 ? 99.583 -48.055 150.851 1.00 0.00 187 ILE A O 1
ATOM 21991 N N . ALA D 1 188 ? 97.608 -49.054 151.458 1.00 0.00 188 ALA A N 1
ATOM 21992 C CA . ALA D 1 188 ? 96.816 -47.794 151.522 1.00 0.00 188 ALA A CA 1
ATOM 21993 C C . ALA D 1 188 ? 97.148 -46.809 152.588 1.00 0.00 188 ALA A C 1
ATOM 21994 O O . ALA D 1 188 ? 96.678 -45.706 152.590 1.00 0.00 188 ALA A O 1
ATOM 22001 N N . TYR D 1 189 ? 97.989 -47.165 153.574 1.00 0.00 189 TYR A N 1
ATOM 22002 C CA . TYR D 1 189 ? 98.366 -46.214 154.630 1.00 0.00 189 TYR A CA 1
ATOM 22003 C C . TYR D 1 189 ? 99.539 -45.449 154.100 1.00 0.00 189 TYR A C 1
ATOM 22004 O O . TYR D 1 189 ? 99.588 -44.242 154.336 1.00 0.00 189 TYR A O 1
ATOM 22022 N N . TYR D 1 190 ? 100.474 -46.206 153.416 1.00 0.00 190 TYR A N 1
ATOM 22023 C CA . TYR D 1 190 ? 101.681 -45.654 152.777 1.00 0.00 190 TYR A CA 1
ATOM 22024 C C . TYR D 1 190 ? 101.423 -44.848 151.519 1.00 0.00 190 TYR A C 1
ATOM 22025 O O . TYR D 1 190 ? 102.111 -43.916 151.157 1.00 0.00 190 TYR A O 1
ATOM 22043 N N . ALA D 1 191 ? 100.224 -45.066 150.901 1.00 0.00 191 ALA A N 1
ATOM 22044 C CA . ALA D 1 191 ? 99.626 -44.325 149.804 1.00 0.00 191 ALA A CA 1
ATOM 22045 C C . ALA D 1 191 ? 99.212 -42.928 150.273 1.00 0.00 191 ALA A C 1
ATOM 22046 O O . ALA D 1 191 ? 98.831 -42.073 149.493 1.00 0.00 191 ALA A O 1
ATOM 22053 N N . ASN D 1 192 ? 99.077 -42.747 151.599 1.00 0.00 192 ASN A N 1
ATOM 22054 C CA . ASN D 1 192 ? 98.421 -41.573 152.127 1.00 0.00 192 ASN A CA 1
ATOM 22055 C C . ASN D 1 192 ? 99.495 -40.636 152.576 1.00 0.00 192 ASN A C 1
ATOM 22056 O O . ASN D 1 192 ? 99.498 -39.451 152.241 1.00 0.00 192 ASN A O 1
ATOM 22067 N N . VAL D 1 193 ? 100.490 -41.134 153.358 1.00 0.00 193 VAL A N 1
ATOM 22068 C CA . VAL D 1 193 ? 101.574 -40.348 153.785 1.00 0.00 193 VAL A CA 1
ATOM 22069 C C . VAL D 1 193 ? 102.557 -40.084 152.650 1.00 0.00 193 VAL A C 1
ATOM 22070 O O . VAL D 1 193 ? 103.291 -39.097 152.688 1.00 0.00 193 VAL A O 1
ATOM 22083 N N . GLY D 1 194 ? 102.532 -40.995 151.572 1.00 0.00 194 GLY A N 1
ATOM 22084 C CA . GLY D 1 194 ? 103.404 -40.959 150.465 1.00 0.00 194 GLY A CA 1
ATOM 22085 C C . GLY D 1 194 ? 102.984 -39.922 149.483 1.00 0.00 194 GLY A C 1
ATOM 22086 O O . GLY D 1 194 ? 103.686 -39.481 148.607 1.00 0.00 194 GLY A O 1
ATOM 22090 N N . ALA D 1 195 ? 101.796 -39.349 149.635 1.00 0.00 195 ALA A N 1
ATOM 22091 C CA . ALA D 1 195 ? 101.271 -38.240 148.772 1.00 0.00 195 ALA A CA 1
ATOM 22092 C C . ALA D 1 195 ? 100.887 -37.071 149.680 1.00 0.00 195 ALA A C 1
ATOM 22093 O O . ALA D 1 195 ? 100.538 -35.964 149.318 1.00 0.00 195 ALA A O 1
ATOM 22100 N N . ALA D 1 196 ? 101.059 -37.292 150.956 1.00 0.00 196 ALA A N 1
ATOM 22101 C CA . ALA D 1 196 ? 100.857 -36.402 152.117 1.00 0.00 196 ALA A CA 1
ATOM 22102 C C . ALA D 1 196 ? 99.381 -36.118 152.320 1.00 0.00 196 ALA A C 1
ATOM 22103 O O . ALA D 1 196 ? 98.589 -36.547 151.486 1.00 0.00 196 ALA A O 1
ATOM 22110 N N . THR D 1 197 ? 98.956 -35.454 153.467 1.00 0.00 197 THR A N 1
ATOM 22111 C CA . THR D 1 197 ? 97.593 -35.190 153.876 1.00 0.00 197 THR A CA 1
ATOM 22112 C C . THR D 1 197 ? 97.592 -33.873 154.594 1.00 0.00 197 THR A C 1
ATOM 22113 O O . THR D 1 197 ? 98.180 -33.791 155.647 1.00 0.00 197 THR A O 1
ATOM 22124 N N . PRO D 1 198 ? 96.862 -32.849 154.180 1.00 0.00 198 PRO A N 1
ATOM 22125 C CA . PRO D 1 198 ? 96.741 -31.625 154.998 1.00 0.00 198 PRO A CA 1
ATOM 22126 C C . PRO D 1 198 ? 95.629 -31.701 156.035 1.00 0.00 198 PRO A C 1
ATOM 22127 O O . PRO D 1 198 ? 95.372 -30.761 156.804 1.00 0.00 198 PRO A O 1
ATOM 22138 N N . LYS D 1 199 ? 94.902 -32.821 156.103 1.00 0.00 199 LYS A N 1
ATOM 22139 C CA . LYS D 1 199 ? 93.824 -33.175 157.071 1.00 0.00 199 LYS A CA 1
ATOM 22140 C C . LYS D 1 199 ? 92.432 -32.892 156.507 1.00 0.00 199 LYS A C 1
ATOM 22141 O O . LYS D 1 199 ? 92.315 -31.997 155.654 1.00 0.00 199 LYS A O 1
ATOM 22160 N N . PRO D 1 200 ? 91.319 -33.657 156.700 1.00 0.00 200 PRO A N 1
ATOM 22161 C CA . PRO D 1 200 ? 90.006 -33.531 156.120 1.00 0.00 200 PRO A CA 1
ATOM 22162 C C . PRO D 1 200 ? 89.446 -32.100 155.818 1.00 0.00 200 PRO A C 1
ATOM 22163 O O . PRO D 1 200 ? 89.429 -31.193 156.711 1.00 0.00 200 PRO A O 1
ATOM 22174 N N . GLY D 1 201 ? 89.090 -31.852 154.477 1.00 0.00 201 GLY A N 1
ATOM 22175 C CA . GLY D 1 201 ? 88.542 -30.605 153.983 1.00 0.00 201 GLY A CA 1
ATOM 22176 C C . GLY D 1 201 ? 87.333 -30.080 154.731 1.00 0.00 201 GLY A C 1
ATOM 22177 O O . GLY D 1 201 ? 86.815 -30.800 155.563 1.00 0.00 201 GLY A O 1
ATOM 22181 N N . LYS D 1 202 ? 86.772 -28.878 154.423 1.00 0.00 202 LYS A N 1
ATOM 22182 C CA . LYS D 1 202 ? 85.545 -28.379 154.998 1.00 0.00 202 LYS A CA 1
ATOM 22183 C C . LYS D 1 202 ? 84.608 -28.423 153.808 1.00 0.00 202 LYS A C 1
ATOM 22184 O O . LYS D 1 202 ? 83.644 -27.728 153.631 1.00 0.00 202 LYS A O 1
ATOM 22203 N N . GLU D 1 203 ? 84.971 -29.388 152.852 1.00 0.00 203 GLU A N 1
ATOM 22204 C CA . GLU D 1 203 ? 84.191 -29.605 151.663 1.00 0.00 203 GLU A CA 1
ATOM 22205 C C . GLU D 1 203 ? 84.060 -31.034 151.485 1.00 0.00 203 GLU A C 1
ATOM 22206 O O . GLU D 1 203 ? 84.951 -31.762 151.839 1.00 0.00 203 GLU A O 1
ATOM 22218 N N . ALA D 1 204 ? 83.006 -31.538 150.784 1.00 0.00 204 ALA A N 1
ATOM 22219 C CA . ALA D 1 204 ? 82.894 -32.903 150.388 1.00 0.00 204 ALA A CA 1
ATOM 22220 C C . ALA D 1 204 ? 82.204 -32.734 149.008 1.00 0.00 204 ALA A C 1
ATOM 22221 O O . ALA D 1 204 ? 81.520 -31.746 148.817 1.00 0.00 204 ALA A O 1
ATOM 22228 N N . PRO D 1 205 ? 82.283 -33.739 148.146 1.00 0.00 205 PRO A N 1
ATOM 22229 C CA . PRO D 1 205 ? 81.628 -33.658 146.781 1.00 0.00 205 PRO A CA 1
ATOM 22230 C C . PRO D 1 205 ? 80.243 -32.952 146.673 1.00 0.00 205 PRO A C 1
ATOM 22231 O O . PRO D 1 205 ? 79.321 -33.319 147.354 1.00 0.00 205 PRO A O 1
ATOM 22242 N N . THR D 1 206 ? 80.129 -32.007 145.687 1.00 0.00 206 THR A N 1
ATOM 22243 C CA . THR D 1 206 ? 78.948 -31.320 145.221 1.00 0.00 206 THR A CA 1
ATOM 22244 C C . THR D 1 206 ? 78.876 -31.258 143.693 1.00 0.00 206 THR A C 1
ATOM 22245 O O . THR D 1 206 ? 77.807 -31.667 143.136 1.00 0.00 206 THR A O 1
ATOM 22256 N N . LYS D 1 207 ? 79.899 -30.791 142.859 1.00 0.00 207 LYS A N 1
ATOM 22257 C CA . LYS D 1 207 ? 81.287 -30.519 143.127 1.00 0.00 207 LYS A CA 1
ATOM 22258 C C . LYS D 1 207 ? 82.191 -31.747 143.340 1.00 0.00 207 LYS A C 1
ATOM 22259 O O . LYS D 1 207 ? 82.871 -31.716 144.354 1.00 0.00 207 LYS A O 1
ATOM 22278 N N . GLU D 1 208 ? 82.118 -32.749 142.486 1.00 0.00 208 GLU A N 1
ATOM 22279 C CA . GLU D 1 208 ? 82.781 -34.028 142.534 1.00 0.00 208 GLU A CA 1
ATOM 22280 C C . GLU D 1 208 ? 84.292 -33.951 142.444 1.00 0.00 208 GLU A C 1
ATOM 22281 O O . GLU D 1 208 ? 84.753 -33.332 141.518 1.00 0.00 208 GLU A O 1
ATOM 22293 N N . LYS D 1 209 ? 85.044 -34.470 143.523 1.00 0.00 209 LYS A N 1
ATOM 22294 C CA . LYS D 1 209 ? 86.440 -34.311 143.654 1.00 0.00 209 LYS A CA 1
ATOM 22295 C C . LYS D 1 209 ? 86.812 -35.526 144.522 1.00 0.00 209 LYS A C 1
ATOM 22296 O O . LYS D 1 209 ? 86.037 -36.435 144.652 1.00 0.00 209 LYS A O 1
ATOM 22315 N N . LYS D 1 210 ? 88.127 -35.495 145.091 1.00 0.00 210 LYS A N 1
ATOM 22316 C CA . LYS D 1 210 ? 88.821 -36.463 145.895 1.00 0.00 210 LYS A CA 1
ATOM 22317 C C . LYS D 1 210 ? 89.362 -37.503 144.932 1.00 0.00 210 LYS A C 1
ATOM 22318 O O . LYS D 1 210 ? 88.675 -38.427 144.541 1.00 0.00 210 LYS A O 1
ATOM 22337 N N . ALA D 1 211 ? 90.714 -37.314 144.588 1.00 0.00 211 ALA A N 1
ATOM 22338 C CA . ALA D 1 211 ? 91.405 -38.215 143.700 1.00 0.00 211 ALA A CA 1
ATOM 22339 C C . ALA D 1 211 ? 92.875 -38.181 144.235 1.00 0.00 211 ALA A C 1
ATOM 22340 O O . ALA D 1 211 ? 93.456 -37.168 144.599 1.00 0.00 211 ALA A O 1
ATOM 22347 N N . THR D 1 212 ? 93.466 -39.377 144.119 1.00 0.00 212 THR A N 1
ATOM 22348 C CA . THR D 1 212 ? 94.887 -39.556 144.445 1.00 0.00 212 THR A CA 1
ATOM 22349 C C . THR D 1 212 ? 95.184 -40.775 143.556 1.00 0.00 212 THR A C 1
ATOM 22350 O O . THR D 1 212 ? 94.268 -41.603 143.381 1.00 0.00 212 THR A O 1
ATOM 22361 N N . LEU D 1 213 ? 96.452 -41.020 143.020 1.00 0.00 213 LEU A N 1
ATOM 22362 C CA . LEU D 1 213 ? 96.657 -42.247 142.166 1.00 0.00 213 LEU A CA 1
ATOM 22363 C C . LEU D 1 213 ? 97.583 -43.186 142.846 1.00 0.00 213 LEU A C 1
ATOM 22364 O O . LEU D 1 213 ? 97.994 -44.203 142.204 1.00 0.00 213 LEU A O 1
ATOM 22380 N N . GLU D 1 214 ? 97.830 -43.116 144.173 1.00 0.00 214 GLU A N 1
ATOM 22381 C CA . GLU D 1 214 ? 98.549 -44.067 145.003 1.00 0.00 214 GLU A CA 1
ATOM 22382 C C . GLU D 1 214 ? 97.726 -45.273 145.290 1.00 0.00 214 GLU A C 1
ATOM 22383 O O . GLU D 1 214 ? 98.256 -46.262 145.779 1.00 0.00 214 GLU A O 1
ATOM 22395 N N . ASP D 1 215 ? 96.357 -45.143 144.958 1.00 0.00 215 ASP A N 1
ATOM 22396 C CA . ASP D 1 215 ? 95.365 -46.205 145.279 1.00 0.00 215 ASP A CA 1
ATOM 22397 C C . ASP D 1 215 ? 95.677 -47.395 144.387 1.00 0.00 215 ASP A C 1
ATOM 22398 O O . ASP D 1 215 ? 95.283 -48.508 144.727 1.00 0.00 215 ASP A O 1
ATOM 22407 N N . GLN D 1 216 ? 96.342 -47.271 143.211 1.00 0.00 216 GLN A N 1
ATOM 22408 C CA . GLN D 1 216 ? 96.478 -48.339 142.254 1.00 0.00 216 GLN A CA 1
ATOM 22409 C C . GLN D 1 216 ? 97.375 -49.431 142.776 1.00 0.00 216 GLN A C 1
ATOM 22410 O O . GLN D 1 216 ? 97.296 -50.583 142.290 1.00 0.00 216 GLN A O 1
ATOM 22424 N N . VAL D 1 217 ? 98.272 -49.133 143.792 1.00 0.00 217 VAL A N 1
ATOM 22425 C CA . VAL D 1 217 ? 99.109 -50.081 144.392 1.00 0.00 217 VAL A CA 1
ATOM 22426 C C . VAL D 1 217 ? 98.274 -50.944 145.193 1.00 0.00 217 VAL A C 1
ATOM 22427 O O . VAL D 1 217 ? 98.514 -52.102 145.363 1.00 0.00 217 VAL A O 1
ATOM 22440 N N . VAL D 1 218 ? 97.239 -50.407 145.836 1.00 0.00 218 VAL A N 1
ATOM 22441 C CA . VAL D 1 218 ? 96.369 -51.034 146.770 1.00 0.00 218 VAL A CA 1
ATOM 22442 C C . VAL D 1 218 ? 95.512 -52.046 146.011 1.00 0.00 218 VAL A C 1
ATOM 22443 O O . VAL D 1 218 ? 95.212 -53.126 146.533 1.00 0.00 218 VAL A O 1
ATOM 22456 N N . GLN D 1 219 ? 95.087 -51.709 144.778 1.00 0.00 219 GLN A N 1
ATOM 22457 C CA . GLN D 1 219 ? 94.270 -52.545 143.956 1.00 0.00 219 GLN A CA 1
ATOM 22458 C C . GLN D 1 219 ? 95.001 -53.701 143.346 1.00 0.00 219 GLN A C 1
ATOM 22459 O O . GLN D 1 219 ? 94.413 -54.511 142.619 1.00 0.00 219 GLN A O 1
ATOM 22473 N N . THR D 1 220 ? 96.347 -53.864 143.652 1.00 0.00 220 THR A N 1
ATOM 22474 C CA . THR D 1 220 ? 97.160 -54.972 143.189 1.00 0.00 220 THR A CA 1
ATOM 22475 C C . THR D 1 220 ? 96.702 -56.211 143.861 1.00 0.00 220 THR A C 1
ATOM 22476 O O . THR D 1 220 ? 96.745 -57.282 143.295 1.00 0.00 220 THR A O 1
ATOM 22487 N N . ASN D 1 221 ? 96.274 -56.056 145.108 1.00 0.00 221 ASN A N 1
ATOM 22488 C CA . ASN D 1 221 ? 95.845 -57.142 145.948 1.00 0.00 221 ASN A CA 1
ATOM 22489 C C . ASN D 1 221 ? 94.565 -57.880 145.571 1.00 0.00 221 ASN A C 1
ATOM 22490 O O . ASN D 1 221 ? 94.589 -59.116 145.579 1.00 0.00 221 ASN A O 1
ATOM 22501 N N . PRO D 1 222 ? 93.418 -57.272 145.185 1.00 0.00 222 PRO A N 1
ATOM 22502 C CA . PRO D 1 222 ? 92.223 -57.985 144.749 1.00 0.00 222 PRO A CA 1
ATOM 22503 C C . PRO D 1 222 ? 92.350 -58.672 143.442 1.00 0.00 222 PRO A C 1
ATOM 22504 O O . PRO D 1 222 ? 91.580 -59.632 143.225 1.00 0.00 222 PRO A O 1
ATOM 22515 N N . VAL D 1 223 ? 93.320 -58.280 142.553 1.00 0.00 223 VAL A N 1
ATOM 22516 C CA . VAL D 1 223 ? 93.551 -58.994 141.309 1.00 0.00 223 VAL A CA 1
ATOM 22517 C C . VAL D 1 223 ? 94.132 -60.365 141.668 1.00 0.00 223 VAL A C 1
ATOM 22518 O O . VAL D 1 223 ? 93.839 -61.416 141.148 1.00 0.00 223 VAL A O 1
ATOM 22531 N N . LEU D 1 224 ? 95.099 -60.389 142.661 1.00 0.00 224 LEU A N 1
ATOM 22532 C CA . LEU D 1 224 ? 95.784 -61.610 143.047 1.00 0.00 224 LEU A CA 1
ATOM 22533 C C . LEU D 1 224 ? 94.956 -62.492 143.966 1.00 0.00 224 LEU A C 1
ATOM 22534 O O . LEU D 1 224 ? 95.127 -63.700 144.064 1.00 0.00 224 LEU A O 1
ATOM 22550 N N . GLU D 1 225 ? 93.910 -61.862 144.593 1.00 0.00 225 GLU A N 1
ATOM 22551 C CA . GLU D 1 225 ? 92.941 -62.581 145.421 1.00 0.00 225 GLU A CA 1
ATOM 22552 C C . GLU D 1 225 ? 91.990 -63.490 144.640 1.00 0.00 225 GLU A C 1
ATOM 22553 O O . GLU D 1 225 ? 91.390 -64.452 145.060 1.00 0.00 225 GLU A O 1
ATOM 22565 N N . ALA D 1 226 ? 91.836 -63.112 143.334 1.00 0.00 226 ALA A N 1
ATOM 22566 C CA . ALA D 1 226 ? 91.036 -63.923 142.449 1.00 0.00 226 ALA A CA 1
ATOM 22567 C C . ALA D 1 226 ? 91.708 -65.201 141.997 1.00 0.00 226 ALA A C 1
ATOM 22568 O O . ALA D 1 226 ? 91.096 -66.246 141.789 1.00 0.00 226 ALA A O 1
ATOM 22575 N N . PHE D 1 227 ? 93.023 -65.127 141.857 1.00 0.00 227 PHE A N 1
ATOM 22576 C CA . PHE D 1 227 ? 93.913 -66.235 141.496 1.00 0.00 227 PHE A CA 1
ATOM 22577 C C . PHE D 1 227 ? 94.641 -66.588 142.740 1.00 0.00 227 PHE A C 1
ATOM 22578 O O . PHE D 1 227 ? 95.850 -66.612 142.716 1.00 0.00 227 PHE A O 1
ATOM 22595 N N . GLY D 1 228 ? 93.841 -66.917 143.797 1.00 0.00 228 GLY A N 1
ATOM 22596 C CA . GLY D 1 228 ? 94.372 -67.299 145.071 1.00 0.00 228 GLY A CA 1
ATOM 22597 C C . GLY D 1 228 ? 93.360 -67.624 146.129 1.00 0.00 228 GLY A C 1
ATOM 22598 O O . GLY D 1 228 ? 93.761 -68.348 147.096 1.00 0.00 228 GLY A O 1
ATOM 22602 N N . ASN D 1 229 ? 92.106 -67.054 146.124 1.00 0.00 229 ASN A N 1
ATOM 22603 C CA . ASN D 1 229 ? 91.197 -67.351 147.195 1.00 0.00 229 ASN A CA 1
ATOM 22604 C C . ASN D 1 229 ? 89.901 -67.853 146.626 1.00 0.00 229 ASN A C 1
ATOM 22605 O O . ASN D 1 229 ? 89.360 -67.316 145.648 1.00 0.00 229 ASN A O 1
ATOM 22616 N N . ALA D 1 230 ? 89.330 -68.844 147.271 1.00 0.00 230 ALA A N 1
ATOM 22617 C CA . ALA D 1 230 ? 88.052 -69.393 146.864 1.00 0.00 230 ALA A CA 1
ATOM 22618 C C . ALA D 1 230 ? 87.531 -70.079 148.097 1.00 0.00 230 ALA A C 1
ATOM 22619 O O . ALA D 1 230 ? 88.174 -70.056 149.191 1.00 0.00 230 ALA A O 1
ATOM 22626 N N . LYS D 1 231 ? 86.326 -70.727 147.997 1.00 0.00 231 LYS A N 1
ATOM 22627 C CA . LYS D 1 231 ? 85.744 -71.453 149.148 1.00 0.00 231 LYS A CA 1
ATOM 22628 C C . LYS D 1 231 ? 86.650 -72.636 149.606 1.00 0.00 231 LYS A C 1
ATOM 22629 O O . LYS D 1 231 ? 87.271 -73.285 148.756 1.00 0.00 231 LYS A O 1
ATOM 22648 N N . THR D 1 232 ? 86.750 -72.811 150.961 1.00 0.00 232 THR A N 1
ATOM 22649 C CA . THR D 1 232 ? 87.557 -73.880 151.382 1.00 0.00 232 THR A CA 1
ATOM 22650 C C . THR D 1 232 ? 86.807 -74.182 152.573 1.00 0.00 232 THR A C 1
ATOM 22651 O O . THR D 1 232 ? 85.616 -73.906 152.751 1.00 0.00 232 THR A O 1
ATOM 22662 N N . VAL D 1 233 ? 87.406 -74.962 153.610 1.00 0.00 233 VAL A N 1
ATOM 22663 C CA . VAL D 1 233 ? 86.736 -75.463 154.814 1.00 0.00 233 VAL A CA 1
ATOM 22664 C C . VAL D 1 233 ? 86.765 -74.410 155.924 1.00 0.00 233 VAL A C 1
ATOM 22665 O O . VAL D 1 233 ? 86.139 -74.741 156.958 1.00 0.00 233 VAL A O 1
ATOM 22678 N N . ARG D 1 234 ? 87.362 -73.228 155.734 1.00 0.00 234 ARG A N 1
ATOM 22679 C CA . ARG D 1 234 ? 87.318 -72.173 156.686 1.00 0.00 234 ARG A CA 1
ATOM 22680 C C . ARG D 1 234 ? 86.722 -70.897 156.149 1.00 0.00 234 ARG A C 1
ATOM 22681 O O . ARG D 1 234 ? 87.133 -70.346 155.164 1.00 0.00 234 ARG A O 1
ATOM 22702 N N . ASN D 1 235 ? 85.534 -70.511 156.730 1.00 0.00 235 ASN A N 1
ATOM 22703 C CA . ASN D 1 235 ? 84.652 -69.375 156.268 1.00 0.00 235 ASN A CA 1
ATOM 22704 C C . ASN D 1 235 ? 84.441 -69.333 154.703 1.00 0.00 235 ASN A C 1
ATOM 22705 O O . ASN D 1 235 ? 84.438 -70.360 154.028 1.00 0.00 235 ASN A O 1
ATOM 22716 N N . ASP D 1 236 ? 84.149 -68.107 154.185 1.00 0.00 236 ASP A N 1
ATOM 22717 C CA . ASP D 1 236 ? 83.736 -67.887 152.788 1.00 0.00 236 ASP A CA 1
ATOM 22718 C C . ASP D 1 236 ? 84.899 -68.078 151.787 1.00 0.00 236 ASP A C 1
ATOM 22719 O O . ASP D 1 236 ? 84.694 -68.669 150.743 1.00 0.00 236 ASP A O 1
ATOM 22728 N N . ASN D 1 237 ? 86.104 -67.634 152.098 1.00 0.00 237 ASN A N 1
ATOM 22729 C CA . ASN D 1 237 ? 87.314 -67.838 151.357 1.00 0.00 237 ASN A CA 1
ATOM 22730 C C . ASN D 1 237 ? 88.368 -68.141 152.401 1.00 0.00 237 ASN A C 1
ATOM 22731 O O . ASN D 1 237 ? 88.137 -67.944 153.578 1.00 0.00 237 ASN A O 1
ATOM 22742 N N . SER D 1 238 ? 89.552 -68.578 151.861 1.00 0.00 238 SER A N 1
ATOM 22743 C CA . SER D 1 238 ? 90.771 -68.812 152.552 1.00 0.00 238 SER A CA 1
ATOM 22744 C C . SER D 1 238 ? 91.783 -68.623 151.560 1.00 0.00 238 SER A C 1
ATOM 22745 O O . SER D 1 238 ? 91.636 -69.081 150.396 1.00 0.00 238 SER A O 1
ATOM 22753 N N . SER D 1 239 ? 92.917 -68.170 151.984 1.00 0.00 239 SER A N 1
ATOM 22754 C CA . SER D 1 239 ? 94.110 -68.135 151.181 1.00 0.00 239 SER A CA 1
ATOM 22755 C C . SER D 1 239 ? 94.747 -69.453 151.020 1.00 0.00 239 SER A C 1
ATOM 22756 O O . SER D 1 239 ? 95.007 -70.133 152.033 1.00 0.00 239 SER A O 1
ATOM 22764 N N . ARG D 1 240 ? 95.069 -69.811 149.776 1.00 0.00 240 ARG A N 1
ATOM 22765 C CA . ARG D 1 240 ? 95.731 -71.001 149.446 1.00 0.00 240 ARG A CA 1
ATOM 22766 C C . ARG D 1 240 ? 96.741 -70.792 148.376 1.00 0.00 240 ARG A C 1
ATOM 22767 O O . ARG D 1 240 ? 97.033 -71.705 147.586 1.00 0.00 240 ARG A O 1
ATOM 22788 N N . PHE D 1 241 ? 97.330 -69.570 148.343 1.00 0.00 241 PHE A N 1
ATOM 22789 C CA . PHE D 1 241 ? 98.366 -69.242 147.412 1.00 0.00 241 PHE A CA 1
ATOM 22790 C C . PHE D 1 241 ? 99.276 -68.451 148.264 1.00 0.00 241 PHE A C 1
ATOM 22791 O O . PHE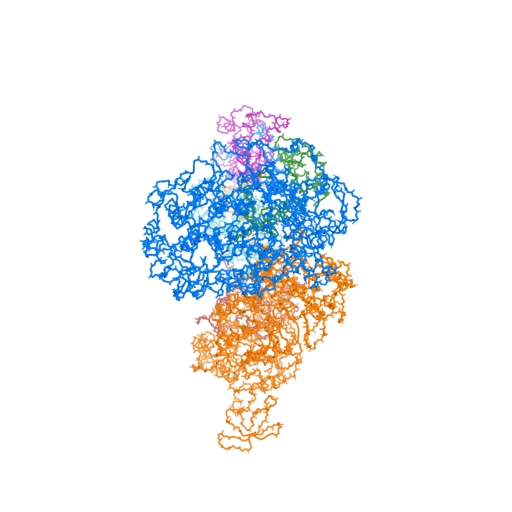 D 1 241 ? 98.961 -67.829 149.282 1.00 0.00 241 PHE A O 1
ATOM 22808 N N . GLY D 1 242 ? 100.586 -68.287 147.860 1.00 0.00 242 GLY A N 1
ATOM 22809 C CA . GLY D 1 242 ? 101.501 -67.448 148.450 1.00 0.00 242 GLY A CA 1
ATOM 22810 C C . GLY D 1 242 ? 101.627 -66.211 147.586 1.00 0.00 242 GLY A C 1
ATOM 22811 O O . GLY D 1 242 ? 102.096 -66.396 146.460 1.00 0.00 242 GLY A O 1
ATOM 22815 N N . LYS D 1 243 ? 101.386 -65.036 148.140 1.00 0.00 243 LYS A N 1
ATOM 22816 C CA . LYS D 1 243 ? 101.637 -63.697 147.678 1.00 0.00 243 LYS A CA 1
ATOM 22817 C C . LYS D 1 243 ? 102.812 -63.135 148.432 1.00 0.00 243 LYS A C 1
ATOM 22818 O O . LYS D 1 243 ? 102.733 -63.224 149.667 1.00 0.00 243 LYS A O 1
ATOM 22837 N N . PHE D 1 244 ? 103.857 -62.543 147.811 1.00 0.00 244 PHE A N 1
ATOM 22838 C CA . PHE D 1 244 ? 104.909 -61.912 148.545 1.00 0.00 244 PHE A CA 1
ATOM 22839 C C . PHE D 1 244 ? 105.155 -60.642 147.839 1.00 0.00 244 PHE A C 1
ATOM 22840 O O . PHE D 1 244 ? 106.049 -60.473 146.939 1.00 0.00 244 PHE A O 1
ATOM 22857 N N . ILE D 1 245 ? 104.380 -59.552 148.120 1.00 0.00 245 ILE A N 1
ATOM 22858 C CA . ILE D 1 245 ? 104.670 -58.248 147.480 1.00 0.00 245 ILE A CA 1
ATOM 22859 C C . ILE D 1 245 ? 105.673 -57.450 148.373 1.00 0.00 245 ILE A C 1
ATOM 22860 O O . ILE D 1 245 ? 105.389 -57.136 149.517 1.00 0.00 245 ILE A O 1
ATOM 22876 N N . ARG D 1 246 ? 106.836 -57.044 147.723 1.00 0.00 246 ARG A N 1
ATOM 22877 C CA . ARG D 1 246 ? 107.804 -56.228 148.327 1.00 0.00 246 ARG A CA 1
ATOM 22878 C C . ARG D 1 246 ? 107.502 -54.889 147.790 1.00 0.00 246 ARG A C 1
ATOM 22879 O O . ARG D 1 246 ? 107.895 -54.567 146.666 1.00 0.00 246 ARG A O 1
ATOM 22900 N N . ILE D 1 247 ? 106.682 -54.110 148.572 1.00 0.00 247 ILE A N 1
ATOM 22901 C CA . ILE D 1 247 ? 106.276 -52.772 148.185 1.00 0.00 247 ILE A CA 1
ATOM 22902 C C . ILE D 1 247 ? 107.389 -51.853 148.535 1.00 0.00 247 ILE A C 1
ATOM 22903 O O . ILE D 1 247 ? 107.765 -51.746 149.693 1.00 0.00 247 ILE A O 1
ATOM 22919 N N . HIS D 1 248 ? 108.035 -51.033 147.517 1.00 0.00 248 HIS A N 1
ATOM 22920 C CA . HIS D 1 248 ? 109.146 -50.147 147.844 1.00 0.00 248 HIS A CA 1
ATOM 22921 C C . HIS D 1 248 ? 108.579 -48.838 148.139 1.00 0.00 248 HIS A C 1
ATOM 22922 O O . HIS D 1 248 ? 107.938 -48.291 147.206 1.00 0.00 248 HIS A O 1
ATOM 22936 N N . PHE D 1 249 ? 108.991 -48.285 149.245 1.00 0.00 249 PHE A N 1
ATOM 22937 C CA . PHE D 1 249 ? 108.913 -46.934 149.697 1.00 0.00 249 PHE A CA 1
ATOM 22938 C C . PHE D 1 249 ? 110.268 -46.245 149.407 1.00 0.00 249 PHE A C 1
ATOM 22939 O O . PHE D 1 249 ? 111.285 -46.918 149.186 1.00 0.00 249 PHE A O 1
ATOM 22956 N N . GLY D 1 250 ? 110.377 -44.923 149.329 1.00 0.00 250 GLY A N 1
ATOM 22957 C CA . GLY D 1 250 ? 111.595 -44.245 148.938 1.00 0.00 250 GLY A CA 1
ATOM 22958 C C . GLY D 1 250 ? 112.357 -43.900 150.222 1.00 0.00 250 GLY A C 1
ATOM 22959 O O . GLY D 1 250 ? 111.956 -44.310 151.335 1.00 0.00 250 GLY A O 1
ATOM 22963 N N . PRO D 1 251 ? 113.440 -43.125 150.107 1.00 0.00 251 PRO A N 1
ATOM 22964 C CA . PRO D 1 251 ? 114.225 -42.636 151.172 1.00 0.00 251 PRO A CA 1
ATOM 22965 C C . PRO D 1 251 ? 113.604 -41.494 151.984 1.00 0.00 251 PRO A C 1
ATOM 22966 O O . PRO D 1 251 ? 114.244 -40.877 152.841 1.00 0.00 251 PRO A O 1
ATOM 22977 N N . MET D 1 252 ? 112.223 -41.309 151.827 1.00 0.00 252 MET A N 1
ATOM 22978 C CA . MET D 1 252 ? 111.416 -40.400 152.566 1.00 0.00 252 MET A CA 1
ATOM 22979 C C . MET D 1 252 ? 110.412 -41.321 153.160 1.00 0.00 252 MET A C 1
ATOM 22980 O O . MET D 1 252 ? 110.087 -41.273 154.330 1.00 0.00 252 MET A O 1
ATOM 22994 N N . GLY D 1 253 ? 109.852 -42.194 152.305 1.00 0.00 253 GLY A N 1
ATOM 22995 C CA . GLY D 1 253 ? 108.807 -43.089 152.774 1.00 0.00 253 GLY A CA 1
ATOM 22996 C C . GLY D 1 253 ? 107.626 -42.996 151.877 1.00 0.00 253 GLY A C 1
ATOM 22997 O O . GLY D 1 253 ? 106.506 -43.389 152.232 1.00 0.00 253 GLY A O 1
ATOM 23001 N N . LYS D 1 254 ? 107.876 -42.330 150.653 1.00 0.00 254 LYS A N 1
ATOM 23002 C CA . LYS D 1 254 ? 106.840 -41.994 149.724 1.00 0.00 254 LYS A CA 1
ATOM 23003 C C . LYS D 1 254 ? 106.645 -43.154 148.877 1.00 0.00 254 LYS A C 1
ATOM 23004 O O . LYS D 1 254 ? 107.646 -43.748 148.481 1.00 0.00 254 LYS A O 1
ATOM 23023 N N . LEU D 1 255 ? 105.384 -43.546 148.564 1.00 0.00 255 LEU A N 1
ATOM 23024 C CA . LEU D 1 255 ? 105.122 -44.702 147.831 1.00 0.00 255 LEU A CA 1
ATOM 23025 C C . LEU D 1 255 ? 105.292 -44.490 146.313 1.00 0.00 255 LEU A C 1
ATOM 23026 O O . LEU D 1 255 ? 104.779 -43.527 145.786 1.00 0.00 255 LEU A O 1
ATOM 23042 N N . ALA D 1 256 ? 106.088 -45.393 145.591 1.00 0.00 256 ALA A N 1
ATOM 23043 C CA . ALA D 1 256 ? 106.273 -45.196 144.186 1.00 0.00 256 ALA A CA 1
ATOM 23044 C C . ALA D 1 256 ? 106.099 -46.560 143.457 1.00 0.00 256 ALA A C 1
ATOM 23045 O O . ALA D 1 256 ? 105.654 -46.601 142.319 1.00 0.00 256 ALA A O 1
ATOM 23052 N N . GLY D 1 257 ? 106.553 -47.707 144.113 1.00 0.00 257 GLY A N 1
ATOM 23053 C CA . GLY D 1 257 ? 106.611 -48.959 143.393 1.00 0.00 257 GLY A CA 1
ATOM 23054 C C . GLY D 1 257 ? 106.307 -50.115 144.254 1.00 0.00 257 GLY A C 1
ATOM 23055 O O . GLY D 1 257 ? 106.173 -49.983 145.438 1.00 0.00 257 GLY A O 1
ATOM 23059 N N . ALA D 1 258 ? 106.172 -51.280 143.545 1.00 0.00 258 ALA A N 1
ATOM 23060 C CA . ALA D 1 258 ? 105.913 -52.588 144.173 1.00 0.00 258 ALA A CA 1
ATOM 23061 C C . ALA D 1 258 ? 106.323 -53.737 143.256 1.00 0.00 258 ALA A C 1
ATOM 23062 O O . ALA D 1 258 ? 106.061 -53.686 142.018 1.00 0.00 258 ALA A O 1
ATOM 23069 N N . ASP D 1 259 ? 107.062 -54.769 143.857 1.00 0.00 259 ASP A N 1
ATOM 23070 C CA . ASP D 1 259 ? 107.664 -55.945 143.201 1.00 0.00 259 ASP A CA 1
ATOM 23071 C C . ASP D 1 259 ? 106.899 -57.164 143.748 1.00 0.00 259 ASP A C 1
ATOM 23072 O O . ASP D 1 259 ? 106.912 -57.472 144.890 1.00 0.00 259 ASP A O 1
ATOM 23081 N N . ILE D 1 260 ? 106.143 -57.845 142.871 1.00 0.00 260 ILE A N 1
ATOM 23082 C CA . ILE D 1 260 ? 105.271 -58.983 143.120 1.00 0.00 260 ILE A CA 1
ATOM 23083 C C . ILE D 1 260 ? 106.224 -60.110 142.795 1.00 0.00 260 ILE A C 1
ATOM 23084 O O . ILE D 1 260 ? 106.480 -60.377 141.631 1.00 0.00 260 ILE A O 1
ATOM 23100 N N . GLU D 1 261 ? 106.569 -60.963 143.844 1.00 0.00 261 GLU A N 1
ATOM 23101 C CA . GLU D 1 261 ? 107.263 -62.252 143.750 1.00 0.00 261 GLU A CA 1
ATOM 23102 C C . GLU D 1 261 ? 106.165 -63.249 144.091 1.00 0.00 261 GLU A C 1
ATOM 23103 O O . GLU D 1 261 ? 105.743 -63.400 145.240 1.00 0.00 261 GLU A O 1
ATOM 23115 N N . THR D 1 262 ? 105.760 -63.982 142.982 1.00 0.00 262 THR A N 1
ATOM 23116 C CA . THR D 1 262 ? 104.719 -65.100 143.095 1.00 0.00 262 THR A CA 1
ATOM 23117 C C . THR D 1 262 ? 105.401 -66.393 143.557 1.00 0.00 262 THR A C 1
ATOM 23118 O O . THR D 1 262 ? 106.426 -66.751 142.956 1.00 0.00 262 THR A O 1
ATOM 23129 N N . TYR D 1 263 ? 104.849 -67.064 144.636 1.00 0.00 263 TYR A N 1
ATOM 23130 C CA . TYR D 1 263 ? 105.353 -68.273 145.300 1.00 0.00 263 TYR A CA 1
ATOM 23131 C C . TYR D 1 263 ? 104.872 -69.459 144.547 1.00 0.00 263 TYR A C 1
ATOM 23132 O O . TYR D 1 263 ? 105.622 -69.977 143.711 1.00 0.00 263 TYR A O 1
ATOM 23150 N N . LEU D 1 264 ? 103.667 -69.903 144.824 1.00 0.00 264 LEU A N 1
ATOM 23151 C CA . LEU D 1 264 ? 103.044 -71.072 144.324 1.00 0.00 264 LEU A CA 1
ATOM 23152 C C . LEU D 1 264 ? 101.529 -70.836 144.553 1.00 0.00 264 LEU A C 1
ATOM 23153 O O . LEU D 1 264 ? 101.167 -70.497 145.697 1.00 0.00 264 LEU A O 1
ATOM 23169 N N . LEU D 1 265 ? 100.737 -71.138 143.503 1.00 0.00 265 LEU A N 1
ATOM 23170 C CA . LEU D 1 265 ? 99.326 -71.097 143.506 1.00 0.00 265 LEU A CA 1
ATOM 23171 C C . LEU D 1 265 ? 99.095 -72.589 143.353 1.00 0.00 265 LEU A C 1
ATOM 23172 O O . LEU D 1 265 ? 99.759 -73.217 142.563 1.00 0.00 265 LEU A O 1
ATOM 23188 N N . GLU D 1 266 ? 98.190 -73.204 144.152 1.00 0.00 266 GLU A N 1
ATOM 23189 C CA . GLU D 1 266 ? 97.848 -74.660 144.181 1.00 0.00 266 GLU A CA 1
ATOM 23190 C C . GLU D 1 266 ? 97.969 -75.448 142.916 1.00 0.00 266 GLU A C 1
ATOM 23191 O O . GLU D 1 266 ? 97.497 -74.989 141.901 1.00 0.00 266 GLU A O 1
ATOM 23203 N N . LYS D 1 267 ? 98.625 -76.627 142.982 1.00 0.00 267 LYS A N 1
ATOM 23204 C CA . LYS D 1 267 ? 98.961 -77.513 141.871 1.00 0.00 267 LYS A CA 1
ATOM 23205 C C . LYS D 1 267 ? 98.056 -78.668 141.986 1.00 0.00 267 LYS A C 1
ATOM 23206 O O . LYS D 1 267 ? 98.511 -79.786 142.249 1.00 0.00 267 LYS A O 1
ATOM 23225 N N . ALA D 1 268 ? 96.780 -78.394 141.679 1.00 0.00 268 ALA A N 1
ATOM 23226 C CA . ALA D 1 268 ? 95.860 -79.490 141.576 1.00 0.00 268 ALA A CA 1
ATOM 23227 C C . ALA D 1 268 ? 94.821 -79.058 140.563 1.00 0.00 268 ALA A C 1
ATOM 23228 O O . ALA D 1 268 ? 95.172 -79.089 139.391 1.00 0.00 268 ALA A O 1
ATOM 23235 N N . ARG D 1 269 ? 93.563 -78.623 140.896 1.00 0.00 269 ARG A N 1
ATOM 23236 C CA . ARG D 1 269 ? 92.840 -78.359 142.113 1.00 0.00 269 ARG A CA 1
ATOM 23237 C C . ARG D 1 269 ? 91.471 -78.088 141.535 1.00 0.00 269 ARG A C 1
ATOM 23238 O O . ARG D 1 269 ? 90.694 -77.275 142.103 1.00 0.00 269 ARG A O 1
ATOM 23259 N N . VAL D 1 270 ? 91.134 -78.714 140.370 1.00 0.00 270 VAL A N 1
ATOM 23260 C CA . VAL D 1 270 ? 89.989 -78.640 139.551 1.00 0.00 270 VAL A CA 1
ATOM 23261 C C . VAL D 1 270 ? 89.689 -80.119 139.240 1.00 0.00 270 VAL A C 1
ATOM 23262 O O . VAL D 1 270 ? 88.532 -80.511 139.105 1.00 0.00 270 VAL A O 1
ATOM 23275 N N . ILE D 1 271 ? 90.763 -80.898 139.212 1.00 0.00 271 ILE A N 1
ATOM 23276 C CA . ILE D 1 271 ? 90.808 -82.271 138.996 1.00 0.00 271 ILE A CA 1
ATOM 23277 C C . ILE D 1 271 ? 90.266 -82.993 140.171 1.00 0.00 271 ILE A C 1
ATOM 23278 O O . ILE D 1 271 ? 89.912 -84.151 140.011 1.00 0.00 271 ILE A O 1
ATOM 23294 N N . SER D 1 272 ? 90.225 -82.399 141.327 1.00 0.00 272 SER A N 1
ATOM 23295 C CA . SER D 1 272 ? 89.708 -82.991 142.535 1.00 0.00 272 SER A CA 1
ATOM 23296 C C . SER D 1 272 ? 89.048 -81.844 143.245 1.00 0.00 272 SER A C 1
ATOM 23297 O O . SER D 1 272 ? 89.390 -80.653 143.003 1.00 0.00 272 SER A O 1
ATOM 23305 N N . GLN D 1 273 ? 88.069 -82.177 144.087 1.00 0.00 273 GLN A N 1
ATOM 23306 C CA . GLN D 1 273 ? 87.279 -81.193 144.819 1.00 0.00 273 GLN A CA 1
ATOM 23307 C C . GLN D 1 273 ? 87.104 -81.769 146.233 1.00 0.00 273 GLN A C 1
ATOM 23308 O O . GLN D 1 273 ? 87.127 -82.993 146.496 1.00 0.00 273 GLN A O 1
ATOM 23322 N N . GLN D 1 274 ? 86.949 -80.798 147.158 1.00 0.00 274 GLN A N 1
ATOM 23323 C CA . GLN D 1 274 ? 86.840 -81.145 148.580 1.00 0.00 274 GLN A CA 1
ATOM 23324 C C . GLN D 1 274 ? 85.348 -81.625 148.792 1.00 0.00 274 GLN A C 1
ATOM 23325 O O . GLN D 1 274 ? 84.612 -81.746 147.820 1.00 0.00 274 GLN A O 1
ATOM 23339 N N . THR D 1 275 ? 85.024 -82.170 149.990 1.00 0.00 275 THR A N 1
ATOM 23340 C CA . THR D 1 275 ? 83.750 -82.913 150.268 1.00 0.00 275 THR A CA 1
ATOM 23341 C C . THR D 1 275 ? 82.898 -82.079 151.043 1.00 0.00 275 THR A C 1
ATOM 23342 O O . THR D 1 275 ? 83.110 -81.768 152.200 1.00 0.00 275 THR A O 1
ATOM 23353 N N . LEU D 1 276 ? 81.804 -81.627 150.355 1.00 0.00 276 LEU A N 1
ATOM 23354 C CA . LEU D 1 276 ? 80.725 -80.766 150.819 1.00 0.00 276 LEU A CA 1
ATOM 23355 C C . LEU D 1 276 ? 81.016 -79.317 150.587 1.00 0.00 276 LEU A C 1
ATOM 23356 O O . LEU D 1 276 ? 80.151 -78.486 150.923 1.00 0.00 276 LEU A O 1
ATOM 23372 N N . GLU D 1 277 ? 82.267 -78.977 150.116 1.00 0.00 277 GLU A N 1
ATOM 23373 C CA . GLU D 1 277 ? 82.791 -77.670 149.886 1.00 0.00 277 GLU A CA 1
ATOM 23374 C C . GLU D 1 277 ? 83.333 -77.836 148.540 1.00 0.00 277 GLU A C 1
ATOM 23375 O O . GLU D 1 277 ? 83.181 -78.827 147.858 1.00 0.00 277 GLU A O 1
ATOM 23387 N N . ARG D 1 278 ? 84.010 -76.727 148.149 1.00 0.00 278 ARG A N 1
ATOM 23388 C CA . ARG D 1 278 ? 84.741 -76.585 146.931 1.00 0.00 278 ARG A CA 1
ATOM 23389 C C . ARG D 1 278 ? 86.159 -76.354 147.347 1.00 0.00 278 ARG A C 1
ATOM 23390 O O . ARG D 1 278 ? 86.490 -76.058 148.482 1.00 0.00 278 ARG A O 1
ATOM 23411 N N . SER D 1 279 ? 87.134 -76.494 146.405 1.00 0.00 279 SER A N 1
ATOM 23412 C CA . SER D 1 279 ? 88.523 -76.409 146.705 1.00 0.00 279 SER A CA 1
ATOM 23413 C C . SER D 1 279 ? 89.164 -75.149 146.130 1.00 0.00 279 SER A C 1
ATOM 23414 O O . SER D 1 279 ? 90.115 -74.611 146.673 1.00 0.00 279 SER A O 1
ATOM 23422 N N . TYR D 1 280 ? 88.504 -74.751 145.040 1.00 0.00 280 TYR A N 1
ATOM 23423 C CA . TYR D 1 280 ? 88.981 -73.576 144.390 1.00 0.00 280 TYR A CA 1
ATOM 23424 C C . TYR D 1 280 ? 87.883 -73.443 143.322 1.00 0.00 280 TYR A C 1
ATOM 23425 O O . TYR D 1 280 ? 87.790 -74.325 142.456 1.00 0.00 280 TYR A O 1
ATOM 23443 N N . HIS D 1 281 ? 87.201 -72.355 143.387 1.00 0.00 281 HIS A N 1
ATOM 23444 C CA . HIS D 1 281 ? 86.028 -71.913 142.567 1.00 0.00 281 HIS A CA 1
ATOM 23445 C C . HIS D 1 281 ? 86.492 -70.837 141.598 1.00 0.00 281 HIS A C 1
ATOM 23446 O O . HIS D 1 281 ? 85.698 -70.095 141.060 1.00 0.00 281 HIS A O 1
ATOM 23460 N N . ILE D 1 282 ? 87.821 -70.658 141.361 1.00 0.00 282 ILE A N 1
ATOM 23461 C CA . ILE D 1 282 ? 88.462 -69.634 140.583 1.00 0.00 282 ILE A CA 1
ATOM 23462 C C . ILE D 1 282 ? 88.749 -70.069 139.181 1.00 0.00 282 ILE A C 1
ATOM 23463 O O . ILE D 1 282 ? 89.152 -69.299 138.364 1.00 0.00 282 ILE A O 1
ATOM 23479 N N . PHE D 1 283 ? 88.396 -71.349 138.888 1.00 0.00 283 PHE A N 1
ATOM 23480 C CA . PHE D 1 283 ? 88.475 -71.749 137.517 1.00 0.00 283 PHE A CA 1
ATOM 23481 C C . PHE D 1 283 ? 87.018 -71.637 137.017 1.00 0.00 283 PHE A C 1
ATOM 23482 O O . PHE D 1 283 ? 86.726 -71.869 135.836 1.00 0.00 283 PHE A O 1
ATOM 23499 N N . TYR D 1 284 ? 86.089 -71.376 137.974 1.00 0.00 284 TYR A N 1
ATOM 23500 C CA . TYR D 1 284 ? 84.657 -71.402 137.716 1.00 0.00 284 TYR A CA 1
ATOM 23501 C C . TYR D 1 284 ? 84.170 -69.960 137.623 1.00 0.00 284 TYR A C 1
ATOM 23502 O O . TYR D 1 284 ? 82.943 -69.730 137.605 1.00 0.00 284 TYR A O 1
ATOM 23520 N N . GLN D 1 285 ? 85.051 -68.957 137.439 1.00 0.00 285 GLN A N 1
ATOM 23521 C CA . GLN D 1 285 ? 84.726 -67.575 137.224 1.00 0.00 285 GLN A CA 1
ATOM 23522 C C . GLN D 1 285 ? 84.404 -67.278 135.796 1.00 0.00 285 GLN A C 1
ATOM 23523 O O . GLN D 1 285 ? 84.055 -66.132 135.557 1.00 0.00 285 GLN A O 1
ATOM 23537 N N . LEU D 1 286 ? 84.452 -68.267 134.884 1.00 0.00 286 LEU A N 1
ATOM 23538 C CA . LEU D 1 286 ? 83.986 -68.134 133.557 1.00 0.00 286 LEU A CA 1
ATOM 23539 C C . LEU D 1 286 ? 82.930 -69.233 133.327 1.00 0.00 286 LEU A C 1
ATOM 23540 O O . LEU D 1 286 ? 82.565 -69.3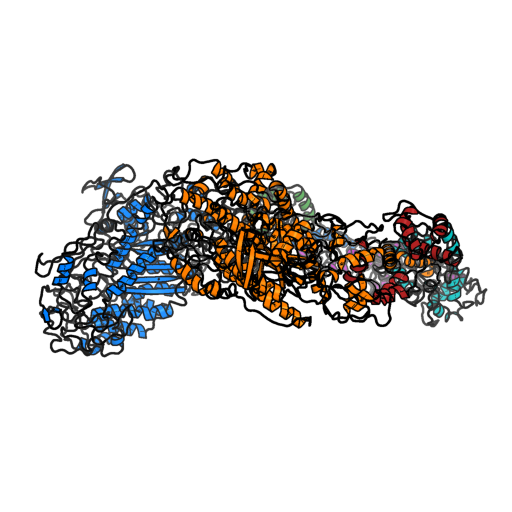56 132.170 1.00 0.00 286 LEU A O 1
ATOM 23556 N N . MET D 1 287 ? 82.541 -69.922 134.420 1.00 0.00 287 MET A N 1
ATOM 23557 C CA . MET D 1 287 ? 81.493 -70.916 134.417 1.00 0.00 287 MET A CA 1
ATOM 23558 C C . MET D 1 287 ? 80.211 -70.288 135.042 1.00 0.00 287 MET A C 1
ATOM 23559 O O . MET D 1 287 ? 79.228 -71.012 135.073 1.00 0.00 287 MET A O 1
ATOM 23573 N N . SER D 1 288 ? 80.235 -69.052 135.541 1.00 0.00 288 SER A N 1
ATOM 23574 C CA . SER D 1 288 ? 79.093 -68.416 136.195 1.00 0.00 288 SER A CA 1
ATOM 23575 C C . SER D 1 288 ? 79.300 -66.865 136.053 1.00 0.00 288 SER A C 1
ATOM 23576 O O . SER D 1 288 ? 78.373 -66.138 136.375 1.00 0.00 288 SER A O 1
ATOM 23584 N N . GLY D 1 289 ? 80.456 -66.356 135.572 1.00 0.00 289 GLY A N 1
ATOM 23585 C CA . GLY D 1 289 ? 80.779 -64.973 135.274 1.00 0.00 289 GLY A CA 1
ATOM 23586 C C . GLY D 1 289 ? 81.588 -65.081 134.053 1.00 0.00 289 GLY A C 1
ATOM 23587 O O . GLY D 1 289 ? 81.266 -65.992 133.279 1.00 0.00 289 GLY A O 1
ATOM 23591 N N . GLY D 1 290 ? 82.533 -64.142 133.793 1.00 0.00 290 GLY A N 1
ATOM 23592 C CA . GLY D 1 290 ? 83.382 -63.891 132.614 1.00 0.00 290 GLY A CA 1
ATOM 23593 C C . GLY D 1 290 ? 82.662 -63.897 131.353 1.00 0.00 290 GLY A C 1
ATOM 23594 O O . GLY D 1 290 ? 81.558 -63.305 131.245 1.00 0.00 290 GLY A O 1
ATOM 23598 N N . ILE D 1 291 ? 83.362 -64.478 130.345 1.00 0.00 291 ILE A N 1
ATOM 23599 C CA . ILE D 1 291 ? 82.813 -64.449 128.973 1.00 0.00 291 ILE A CA 1
ATOM 23600 C C . ILE D 1 291 ? 82.361 -65.902 128.756 1.00 0.00 291 ILE A C 1
ATOM 23601 O O . ILE D 1 291 ? 83.157 -66.781 128.457 1.00 0.00 291 ILE A O 1
ATOM 23617 N N . GLU D 1 292 ? 81.043 -66.094 128.924 1.00 0.00 292 GLU A N 1
ATOM 23618 C CA . GLU D 1 292 ? 80.361 -67.366 128.786 1.00 0.00 292 GLU A CA 1
ATOM 23619 C C . GLU D 1 292 ? 80.395 -68.052 127.427 1.00 0.00 292 GLU A C 1
ATOM 23620 O O . GLU D 1 292 ? 80.200 -69.222 127.262 1.00 0.00 292 GLU A O 1
ATOM 23632 N N . ASN D 1 293 ? 80.607 -67.174 126.416 1.00 0.00 293 ASN A N 1
ATOM 23633 C CA . ASN D 1 293 ? 80.675 -67.598 125.044 1.00 0.00 293 ASN A CA 1
ATOM 23634 C C . ASN D 1 293 ? 81.937 -68.333 124.646 1.00 0.00 293 ASN A C 1
ATOM 23635 O O . ASN D 1 293 ? 81.925 -69.073 123.703 1.00 0.00 293 ASN A O 1
ATOM 23646 N N . LEU D 1 294 ? 83.079 -67.997 125.356 1.00 0.00 294 LEU A N 1
ATOM 23647 C CA . LEU D 1 294 ? 84.507 -68.503 125.176 1.00 0.00 294 LEU A CA 1
ATOM 23648 C C . LEU D 1 294 ? 84.610 -69.597 126.172 1.00 0.00 294 LEU A C 1
ATOM 23649 O O . LEU D 1 294 ? 85.618 -70.310 126.153 1.00 0.00 294 LEU A O 1
ATOM 23665 N N . LYS D 1 295 ? 83.465 -69.948 126.884 1.00 0.00 295 LYS A N 1
ATOM 23666 C CA . LYS D 1 295 ? 83.461 -71.207 127.577 1.00 0.00 295 LYS A CA 1
ATOM 23667 C C . LYS D 1 295 ? 83.087 -72.369 126.639 1.00 0.00 295 LYS A C 1
ATOM 23668 O O . LYS D 1 295 ? 83.494 -73.503 126.768 1.00 0.00 295 LYS A O 1
ATOM 23687 N N . ALA D 1 296 ? 82.109 -72.120 125.683 1.00 0.00 296 ALA A N 1
ATOM 23688 C CA . ALA D 1 296 ? 81.631 -73.145 124.797 1.00 0.00 296 ALA A CA 1
ATOM 23689 C C . ALA D 1 296 ? 82.519 -73.238 123.578 1.00 0.00 296 ALA A C 1
ATOM 23690 O O . ALA D 1 296 ? 82.400 -74.241 122.807 1.00 0.00 296 ALA A O 1
ATOM 23697 N N . ASP D 1 297 ? 83.393 -72.198 123.324 1.00 0.00 297 ASP A N 1
ATOM 23698 C CA . ASP D 1 297 ? 84.195 -72.149 122.100 1.00 0.00 297 ASP A CA 1
ATOM 23699 C C . ASP D 1 297 ? 85.456 -73.027 122.166 1.00 0.00 297 ASP A C 1
ATOM 23700 O O . ASP D 1 297 ? 86.035 -73.448 121.144 1.00 0.00 297 ASP A O 1
ATOM 23709 N N . LEU D 1 298 ? 85.857 -73.259 123.454 1.00 0.00 298 LEU A N 1
ATOM 23710 C CA . LEU D 1 298 ? 87.040 -73.991 123.831 1.00 0.00 298 LEU A CA 1
ATOM 23711 C C . LEU D 1 298 ? 86.696 -75.432 123.999 1.00 0.00 298 LEU A C 1
ATOM 23712 O O . LEU D 1 298 ? 87.647 -76.239 124.037 1.00 0.00 298 LEU A O 1
ATOM 23728 N N . LEU D 1 299 ? 85.392 -75.871 123.971 1.00 0.00 299 LEU A N 1
ATOM 23729 C CA . LEU D 1 299 ? 84.808 -77.178 123.969 1.00 0.00 299 LEU A CA 1
ATOM 23730 C C . LEU D 1 299 ? 84.721 -77.777 125.359 1.00 0.00 299 LEU A C 1
ATOM 23731 O O . LEU D 1 299 ? 85.290 -78.789 125.666 1.00 0.00 299 LEU A O 1
ATOM 23747 N N . LEU D 1 300 ? 83.995 -77.053 126.215 1.00 0.00 300 LEU A N 1
ATOM 23748 C CA . LEU D 1 300 ? 83.706 -77.425 127.551 1.00 0.00 300 LEU A CA 1
ATOM 23749 C C . LEU D 1 300 ? 82.247 -77.178 127.742 1.00 0.00 300 LEU A C 1
ATOM 23750 O O . LEU D 1 300 ? 81.722 -76.089 127.516 1.00 0.00 300 LEU A O 1
ATOM 23766 N N . SER D 1 301 ? 81.546 -78.266 128.156 1.00 0.00 301 SER A N 1
ATOM 23767 C CA . SER D 1 301 ? 80.090 -78.250 128.432 1.00 0.00 301 SER A CA 1
ATOM 23768 C C . SER D 1 301 ? 79.929 -79.116 129.658 1.00 0.00 301 SER A C 1
ATOM 23769 O O . SER D 1 301 ? 80.297 -80.280 129.597 1.00 0.00 301 SER A O 1
ATOM 23777 N N . ASP D 1 302 ? 79.327 -78.588 130.721 1.00 0.00 302 ASP A N 1
ATOM 23778 C CA . ASP D 1 302 ? 79.020 -79.412 131.867 1.00 0.00 302 ASP A CA 1
ATOM 23779 C C . ASP D 1 302 ? 77.549 -79.455 132.000 1.00 0.00 302 ASP A C 1
ATOM 23780 O O . ASP D 1 302 ? 76.936 -78.440 131.766 1.00 0.00 302 ASP A O 1
ATOM 23789 N N . ASP D 1 303 ? 76.926 -80.584 132.337 1.00 0.00 303 ASP A N 1
ATOM 23790 C CA . ASP D 1 303 ? 75.496 -80.828 132.419 1.00 0.00 303 ASP A CA 1
ATOM 23791 C C . ASP D 1 303 ? 75.143 -80.516 133.814 1.00 0.00 303 ASP A C 1
ATOM 23792 O O . ASP D 1 303 ? 75.711 -81.119 134.708 1.00 0.00 303 ASP A O 1
ATOM 23801 N N . ILE D 1 304 ? 74.236 -79.546 134.020 1.00 0.00 304 ILE A N 1
ATOM 23802 C CA . ILE D 1 304 ? 74.010 -79.179 135.356 1.00 0.00 304 ILE A CA 1
ATOM 23803 C C . ILE D 1 304 ? 73.326 -80.322 136.145 1.00 0.00 304 ILE A C 1
ATOM 23804 O O . ILE D 1 304 ? 72.506 -81.053 135.620 1.00 0.00 304 ILE A O 1
ATOM 23820 N N . TYR D 1 305 ? 73.757 -80.510 137.446 1.00 0.00 305 TYR A N 1
ATOM 23821 C CA . TYR D 1 305 ? 73.157 -81.528 138.291 1.00 0.00 305 TYR A CA 1
ATOM 23822 C C . TYR D 1 305 ? 71.684 -81.416 138.470 1.00 0.00 305 TYR A C 1
ATOM 23823 O O . TYR D 1 305 ? 70.954 -82.405 138.600 1.00 0.00 305 TYR A O 1
ATOM 23841 N N . ASP D 1 306 ? 71.240 -80.145 138.445 1.00 0.00 306 ASP A N 1
ATOM 23842 C CA . ASP D 1 306 ? 69.856 -79.696 138.596 1.00 0.00 306 ASP A CA 1
ATOM 23843 C C . ASP D 1 306 ? 69.360 -79.795 140.003 1.00 0.00 306 ASP A C 1
ATOM 23844 O O . ASP D 1 306 ? 68.158 -79.970 140.241 1.00 0.00 306 ASP A O 1
ATOM 23853 N N . TYR D 1 307 ? 70.272 -79.572 140.981 1.00 0.00 307 TYR A N 1
ATOM 23854 C CA . TYR D 1 307 ? 70.087 -79.512 142.426 1.00 0.00 307 TYR A CA 1
ATOM 23855 C C . TYR D 1 307 ? 70.565 -80.828 142.974 1.00 0.00 307 TYR A C 1
ATOM 23856 O O . TYR D 1 307 ? 70.549 -81.864 142.348 1.00 0.00 307 TYR A O 1
ATOM 23874 N N . HIS D 1 308 ? 71.000 -80.855 144.244 1.00 0.00 308 HIS A N 1
ATOM 23875 C CA . HIS D 1 308 ? 71.456 -82.099 144.844 1.00 0.00 308 HIS A CA 1
ATOM 23876 C C . HIS D 1 308 ? 70.412 -83.217 144.821 1.00 0.00 308 HIS A C 1
ATOM 23877 O O . HIS D 1 308 ? 69.240 -83.010 144.901 1.00 0.00 308 HIS A O 1
ATOM 23891 N N . PHE D 1 309 ? 70.899 -84.451 144.789 1.00 0.00 309 PHE A N 1
ATOM 23892 C CA . PHE D 1 309 ? 70.099 -85.654 144.742 1.00 0.00 309 PHE A CA 1
ATOM 23893 C C . PHE D 1 309 ? 70.995 -86.836 145.147 1.00 0.00 309 PHE A C 1
ATOM 23894 O O . PHE D 1 309 ? 70.558 -87.935 145.477 1.00 0.00 309 PHE A O 1
ATOM 23911 N N . VAL D 1 310 ? 72.328 -86.532 145.264 1.00 0.00 310 VAL A N 1
ATOM 23912 C CA . VAL D 1 310 ? 73.472 -87.324 145.736 1.00 0.00 310 VAL A CA 1
ATOM 23913 C C . VAL D 1 310 ? 74.071 -88.060 144.526 1.00 0.00 310 VAL A C 1
ATOM 23914 O O . VAL D 1 310 ? 73.490 -89.012 143.978 1.00 0.00 310 VAL A O 1
ATOM 23927 N N . SER D 1 311 ? 75.242 -87.642 144.133 1.00 0.00 311 SER A N 1
ATOM 23928 C CA . SER D 1 311 ? 76.071 -88.169 143.123 1.00 0.00 311 SER A CA 1
ATOM 23929 C C . SER D 1 311 ? 77.281 -87.321 143.144 1.00 0.00 311 SER A C 1
ATOM 23930 O O . SER D 1 311 ? 78.149 -87.393 142.289 1.00 0.00 311 SER A O 1
ATOM 23938 N N . GLN D 1 312 ? 77.337 -86.370 144.120 1.00 0.00 312 GLN A N 1
ATOM 23939 C CA . GLN D 1 312 ? 78.315 -85.344 144.184 1.00 0.00 312 GLN A CA 1
ATOM 23940 C C . GLN D 1 312 ? 78.534 -85.078 145.682 1.00 0.00 312 GLN A C 1
ATOM 23941 O O . GLN D 1 312 ? 78.345 -85.935 146.546 1.00 0.00 312 GLN A O 1
ATOM 23955 N N . GLY D 1 313 ? 78.986 -83.852 146.035 1.00 0.00 313 GLY A N 1
ATOM 23956 C CA . GLY D 1 313 ? 79.335 -83.481 147.312 1.00 0.00 313 GLY A CA 1
ATOM 23957 C C . GLY D 1 313 ? 80.591 -84.041 147.948 1.00 0.00 313 GLY A C 1
ATOM 23958 O O . GLY D 1 313 ? 80.507 -84.520 149.104 1.00 0.00 313 GLY A O 1
ATOM 23962 N N . LYS D 1 314 ? 81.811 -84.032 147.278 1.00 0.00 314 LYS A N 1
ATOM 23963 C CA . LYS D 1 314 ? 82.202 -83.422 146.081 1.00 0.00 314 LYS A CA 1
ATOM 23964 C C . LYS D 1 314 ? 81.714 -82.028 145.785 1.00 0.00 314 LYS A C 1
ATOM 23965 O O . LYS D 1 314 ? 81.943 -81.124 146.622 1.00 0.00 314 LYS A O 1
ATOM 23984 N N . ILE D 1 315 ? 81.043 -81.842 144.626 1.00 0.00 315 ILE A N 1
ATOM 23985 C CA . ILE D 1 315 ? 80.436 -80.549 144.227 1.00 0.00 315 ILE A CA 1
ATOM 23986 C C . ILE D 1 315 ? 79.378 -80.141 145.256 1.00 0.00 315 ILE A C 1
ATOM 23987 O O . ILE D 1 315 ? 78.473 -80.896 145.582 1.00 0.00 315 ILE A O 1
ATOM 24003 N N . GLU D 1 316 ? 79.481 -78.984 145.907 1.00 0.00 316 GLU A N 1
ATOM 24004 C CA . GLU D 1 316 ? 78.547 -78.436 146.873 1.00 0.00 316 GLU A CA 1
ATOM 24005 C C . GLU D 1 316 ? 79.256 -77.213 147.398 1.00 0.00 316 GLU A C 1
ATOM 24006 O O . GLU D 1 316 ? 80.240 -77.341 148.111 1.00 0.00 316 GLU A O 1
ATOM 24018 N N . ILE D 1 317 ? 78.673 -76.046 147.036 1.00 0.00 317 ILE A N 1
ATOM 24019 C CA . ILE D 1 317 ? 79.052 -74.707 147.497 1.00 0.00 317 ILE A CA 1
ATOM 24020 C C . ILE D 1 317 ? 78.133 -74.404 148.652 1.00 0.00 317 ILE A C 1
ATOM 24021 O O . ILE D 1 317 ? 76.892 -74.491 148.478 1.00 0.00 317 ILE A O 1
ATOM 24037 N N . PRO D 1 318 ? 78.582 -74.053 149.911 1.00 0.00 318 PRO A N 1
ATOM 24038 C CA . PRO D 1 318 ? 77.684 -73.737 150.950 1.00 0.00 318 PRO A CA 1
ATOM 24039 C C . PRO D 1 318 ? 77.656 -72.291 151.060 1.00 0.00 318 PRO A C 1
ATOM 24040 O O . PRO D 1 318 ? 76.779 -71.771 151.734 1.00 0.00 318 PRO A O 1
ATOM 24051 N N . GLY D 1 319 ? 78.642 -71.519 150.481 1.00 0.00 319 GLY A N 1
ATOM 24052 C CA . GLY D 1 319 ? 78.627 -70.122 150.573 1.00 0.00 319 GLY A CA 1
ATOM 24053 C C . GLY D 1 319 ? 78.009 -69.473 149.387 1.00 0.00 319 GLY A C 1
ATOM 24054 O O . GLY D 1 319 ? 77.289 -70.151 148.647 1.00 0.00 319 GLY A O 1
ATOM 24058 N N . VAL D 1 320 ? 78.208 -68.138 149.278 1.00 0.00 320 VAL A N 1
ATOM 24059 C CA . VAL D 1 320 ? 77.594 -67.319 148.181 1.00 0.00 320 VAL A CA 1
ATOM 24060 C C . VAL D 1 320 ? 78.331 -67.865 146.941 1.00 0.00 320 VAL A C 1
ATOM 24061 O O . VAL D 1 320 ? 79.470 -68.291 147.008 1.00 0.00 320 VAL A O 1
ATOM 24074 N N . ASP D 1 321 ? 77.569 -68.041 145.774 1.00 0.00 321 ASP A N 1
ATOM 24075 C CA . ASP D 1 321 ? 77.818 -68.768 144.551 1.00 0.00 321 ASP A CA 1
ATOM 24076 C C . ASP D 1 321 ? 79.108 -68.311 143.924 1.00 0.00 321 ASP A C 1
ATOM 24077 O O . ASP D 1 321 ? 79.542 -67.239 144.124 1.00 0.00 321 ASP A O 1
ATOM 24086 N N . ASP D 1 322 ? 79.725 -69.280 143.099 1.00 0.00 322 ASP A N 1
ATOM 24087 C CA . ASP D 1 322 ? 80.977 -69.167 142.364 1.00 0.00 322 ASP A CA 1
ATOM 24088 C C . ASP D 1 322 ? 80.819 -68.039 141.454 1.00 0.00 322 ASP A C 1
ATOM 24089 O O . ASP D 1 322 ? 79.757 -67.762 140.954 1.00 0.00 322 ASP A O 1
ATOM 24098 N N . ALA D 1 323 ? 81.972 -67.367 141.284 1.00 0.00 323 ALA A N 1
ATOM 24099 C CA . ALA D 1 323 ? 82.149 -66.178 140.499 1.00 0.00 323 ALA A CA 1
ATOM 24100 C C . ALA D 1 323 ? 82.015 -64.921 141.295 1.00 0.00 323 ALA A C 1
ATOM 24101 O O . ALA D 1 323 ? 81.709 -63.860 140.874 1.00 0.00 323 ALA A O 1
ATOM 24108 N N . GLU D 1 324 ? 82.303 -65.148 142.571 1.00 0.00 324 GLU A N 1
ATOM 24109 C CA . GLU D 1 324 ? 82.272 -64.105 143.631 1.00 0.00 324 GLU A CA 1
ATOM 24110 C C . GLU D 1 324 ? 83.568 -63.267 143.648 1.00 0.00 324 GLU A C 1
ATOM 24111 O O . GLU D 1 324 ? 83.554 -62.165 144.180 1.00 0.00 324 GLU A O 1
ATOM 24123 N N . GLU D 1 325 ? 84.641 -63.875 143.010 1.00 0.00 325 GLU A N 1
ATOM 24124 C CA . GLU D 1 325 ? 85.993 -63.389 142.808 1.00 0.00 325 GLU A CA 1
ATOM 24125 C C . GLU D 1 325 ? 85.990 -62.592 141.501 1.00 0.00 325 GLU A C 1
ATOM 24126 O O . GLU D 1 325 ? 87.015 -61.975 141.216 1.00 0.00 325 GLU A O 1
ATOM 24138 N N . LEU D 1 326 ? 84.971 -62.721 140.647 1.00 0.00 326 LEU A N 1
ATOM 24139 C CA . LEU D 1 326 ? 84.915 -62.221 139.295 1.00 0.00 326 LEU A CA 1
ATOM 24140 C C . LEU D 1 326 ? 84.562 -60.741 139.330 1.00 0.00 326 LEU A C 1
ATOM 24141 O O . LEU D 1 326 ? 85.228 -59.907 138.637 1.00 0.00 326 LEU A O 1
ATOM 24157 N N . ARG D 1 327 ? 83.667 -60.372 140.263 1.00 0.00 327 ARG A N 1
ATOM 24158 C CA . ARG D 1 327 ? 83.424 -58.990 140.530 1.00 0.00 327 ARG A CA 1
ATOM 24159 C C . ARG D 1 327 ? 84.583 -58.228 141.189 1.00 0.00 327 ARG A C 1
ATOM 24160 O O . ARG D 1 327 ? 84.685 -57.039 140.861 1.00 0.00 327 ARG A O 1
ATOM 24181 N N . LEU D 1 328 ? 85.339 -58.919 142.042 1.00 0.00 328 LEU A N 1
ATOM 24182 C CA . LEU D 1 328 ? 86.393 -58.207 142.747 1.00 0.00 328 LEU A CA 1
ATOM 24183 C C . LEU D 1 328 ? 87.444 -57.846 141.757 1.00 0.00 328 LEU A C 1
ATOM 24184 O O . LEU D 1 328 ? 87.918 -56.692 141.843 1.00 0.00 328 LEU A O 1
ATOM 24200 N N . THR D 1 329 ? 87.861 -58.803 140.887 1.00 0.00 329 THR A N 1
ATOM 24201 C CA . THR D 1 329 ? 88.960 -58.676 139.991 1.00 0.00 329 THR A CA 1
ATOM 24202 C C . THR D 1 329 ? 88.713 -57.771 138.738 1.00 0.00 329 THR A C 1
ATOM 24203 O O . THR D 1 329 ? 89.624 -57.178 138.205 1.00 0.00 329 THR A O 1
ATOM 24214 N N . ASP D 1 330 ? 87.454 -57.693 138.276 1.00 0.00 330 ASP A N 1
ATOM 24215 C CA . ASP D 1 330 ? 87.296 -56.875 137.088 1.00 0.00 330 ASP A CA 1
ATOM 24216 C C . ASP D 1 330 ? 87.400 -55.346 137.265 1.00 0.00 330 ASP A C 1
ATOM 24217 O O . ASP D 1 330 ? 87.874 -54.685 136.386 1.00 0.00 330 ASP A O 1
ATOM 24226 N N . THR D 1 331 ? 86.901 -54.898 138.418 1.00 0.00 331 THR A N 1
ATOM 24227 C CA . THR D 1 331 ? 86.990 -53.486 138.824 1.00 0.00 331 THR A CA 1
ATOM 24228 C C . THR D 1 331 ? 88.369 -53.164 139.134 1.00 0.00 331 THR A C 1
ATOM 24229 O O . THR D 1 331 ? 88.730 -52.043 138.712 1.00 0.00 331 THR A O 1
ATOM 24240 N N . ALA D 1 332 ? 89.159 -54.075 139.823 1.00 0.00 332 ALA A N 1
ATOM 24241 C CA . ALA D 1 332 ? 90.536 -53.804 140.128 1.00 0.00 332 ALA A CA 1
ATOM 24242 C C . ALA D 1 332 ? 91.521 -53.756 139.039 1.00 0.00 332 ALA A C 1
ATOM 24243 O O . ALA D 1 332 ? 92.581 -53.188 139.269 1.00 0.00 332 ALA A O 1
ATOM 24250 N N . PHE D 1 333 ? 91.270 -54.326 137.863 1.00 0.00 333 PHE A N 1
ATOM 24251 C CA . PHE D 1 333 ? 92.178 -54.322 136.720 1.00 0.00 333 PHE A CA 1
ATOM 24252 C C . PHE D 1 333 ? 92.249 -52.957 136.074 1.00 0.00 333 PHE A C 1
ATOM 24253 O O . PHE D 1 333 ? 93.304 -52.575 135.619 1.00 0.00 333 PHE A O 1
ATOM 24270 N N . ASP D 1 334 ? 91.112 -52.212 135.941 1.00 0.00 334 ASP A N 1
ATOM 24271 C CA . ASP D 1 334 ? 91.025 -50.901 135.321 1.00 0.00 334 ASP A CA 1
ATOM 24272 C C . ASP D 1 334 ? 91.684 -49.799 136.070 1.00 0.00 334 ASP A C 1
ATOM 24273 O O . ASP D 1 334 ? 92.203 -48.917 135.442 1.00 0.00 334 ASP A O 1
ATOM 24282 N N . ILE D 1 335 ? 91.873 -49.853 137.444 1.00 0.00 335 ILE A N 1
ATOM 24283 C CA . ILE D 1 335 ? 92.534 -48.919 138.267 1.00 0.00 335 ILE A CA 1
ATOM 24284 C C . ILE D 1 335 ? 94.025 -49.013 138.014 1.00 0.00 335 ILE A C 1
ATOM 24285 O O . ILE D 1 335 ? 94.646 -48.006 137.973 1.00 0.00 335 ILE A O 1
ATOM 24301 N N . LEU D 1 336 ? 94.595 -50.292 137.835 1.00 0.00 336 LEU A N 1
ATOM 24302 C CA . LEU D 1 336 ? 95.924 -50.601 137.556 1.00 0.00 336 LEU A CA 1
ATOM 24303 C C . LEU D 1 336 ? 96.351 -50.285 136.163 1.00 0.00 336 LEU A C 1
ATOM 24304 O O . LEU D 1 336 ? 97.526 -50.058 135.948 1.00 0.00 336 LEU A O 1
ATOM 24320 N N . GLY D 1 337 ? 95.421 -50.332 135.239 1.00 0.00 337 GLY A N 1
ATOM 24321 C CA . GLY D 1 337 ? 95.707 -50.079 133.831 1.00 0.00 337 GLY A CA 1
ATOM 24322 C C . GLY D 1 337 ? 96.082 -51.299 133.161 1.00 0.00 337 GLY A C 1
ATOM 24323 O O . GLY D 1 337 ? 96.802 -51.298 132.167 1.00 0.00 337 GLY A O 1
ATOM 24327 N N . PHE D 1 338 ? 95.484 -52.417 133.728 1.00 0.00 338 PHE A N 1
ATOM 24328 C CA . PHE D 1 338 ? 95.604 -53.808 133.297 1.00 0.00 338 PHE A CA 1
ATOM 24329 C C . PHE D 1 338 ? 94.517 -54.013 132.198 1.00 0.00 338 PHE A C 1
ATOM 24330 O O . PHE D 1 338 ? 93.358 -54.111 132.598 1.00 0.00 338 PHE A O 1
ATOM 24347 N N . SER D 1 339 ? 94.989 -54.053 130.911 1.00 0.00 339 SER A N 1
ATOM 24348 C CA . SER D 1 339 ? 94.223 -54.187 129.647 1.00 0.00 339 SER A CA 1
ATOM 24349 C C . SER D 1 339 ? 93.090 -55.180 129.658 1.00 0.00 339 SER A C 1
ATOM 24350 O O . SER D 1 339 ? 93.118 -56.298 130.251 1.00 0.00 339 SER A O 1
ATOM 24358 N N . HIS D 1 340 ? 92.013 -54.798 128.935 1.00 0.00 340 HIS A N 1
ATOM 24359 C CA . HIS D 1 340 ? 90.919 -55.748 128.774 1.00 0.00 340 HIS A CA 1
ATOM 24360 C C . HIS D 1 340 ? 91.234 -56.952 127.975 1.00 0.00 340 HIS A C 1
ATOM 24361 O O . HIS D 1 340 ? 90.664 -58.030 128.207 1.00 0.00 340 HIS A O 1
ATOM 24375 N N . GLU D 1 341 ? 92.222 -56.831 127.025 1.00 0.00 341 GLU A N 1
ATOM 24376 C CA . GLU D 1 341 ? 92.668 -57.863 126.200 1.00 0.00 341 GLU A CA 1
ATOM 24377 C C . GLU D 1 341 ? 93.545 -58.830 126.973 1.00 0.00 341 GLU A C 1
ATOM 24378 O O . GLU D 1 341 ? 93.677 -60.048 126.713 1.00 0.00 341 GLU A O 1
ATOM 24390 N N . TYR D 1 342 ? 94.229 -58.331 128.061 1.00 0.00 342 TYR A N 1
ATOM 24391 C CA . TYR D 1 342 ? 95.074 -59.152 128.864 1.00 0.00 342 TYR A CA 1
ATOM 24392 C C . TYR D 1 342 ? 94.280 -60.024 129.772 1.00 0.00 342 TYR A C 1
ATOM 24393 O O . TYR D 1 342 ? 94.725 -61.131 130.026 1.00 0.00 342 TYR A O 1
ATOM 24411 N N . LYS D 1 343 ? 93.056 -59.622 130.324 1.00 0.00 343 LYS A N 1
ATOM 24412 C CA . LYS D 1 343 ? 92.294 -60.539 131.165 1.00 0.00 343 LYS A CA 1
ATOM 24413 C C . LYS D 1 343 ? 91.676 -61.662 130.422 1.00 0.00 343 LYS A C 1
ATOM 24414 O O . LYS D 1 343 ? 91.397 -62.615 131.080 1.00 0.00 343 LYS A O 1
ATOM 24433 N N . THR D 1 344 ? 91.441 -61.550 129.109 1.00 0.00 344 THR A N 1
ATOM 24434 C CA . THR D 1 344 ? 90.769 -62.518 128.356 1.00 0.00 344 THR A CA 1
ATOM 24435 C C . THR D 1 344 ? 91.595 -63.781 128.227 1.00 0.00 344 THR A C 1
ATOM 24436 O O . THR D 1 344 ? 90.993 -64.872 128.392 1.00 0.00 344 THR A O 1
ATOM 24447 N N . ASP D 1 345 ? 92.918 -63.524 127.987 1.00 0.00 345 ASP A N 1
ATOM 24448 C CA . ASP D 1 345 ? 93.945 -64.521 127.857 1.00 0.00 345 ASP A CA 1
ATOM 24449 C C . ASP D 1 345 ? 94.264 -65.273 129.123 1.00 0.00 345 ASP A C 1
ATOM 24450 O O . ASP D 1 345 ? 94.775 -66.391 129.005 1.00 0.00 345 ASP A O 1
ATOM 24459 N N . VAL D 1 346 ? 93.974 -64.739 130.282 1.00 0.00 346 VAL A N 1
ATOM 24460 C CA . VAL D 1 346 ? 94.144 -65.450 131.559 1.00 0.00 346 VAL A CA 1
ATOM 24461 C C . VAL D 1 346 ? 93.148 -66.656 131.620 1.00 0.00 346 VAL A C 1
ATOM 24462 O O . VAL D 1 346 ? 93.526 -67.754 132.077 1.00 0.00 346 VAL A O 1
ATOM 24475 N N . TYR D 1 347 ? 91.897 -66.248 131.296 1.00 0.00 347 TYR A N 1
ATOM 24476 C CA . TYR D 1 347 ? 90.725 -67.063 131.469 1.00 0.00 347 TYR A CA 1
ATOM 24477 C C . TYR D 1 347 ? 90.689 -68.166 130.473 1.00 0.00 347 TYR A C 1
ATOM 24478 O O . TYR D 1 347 ? 89.994 -69.208 130.714 1.00 0.00 347 TYR A O 1
ATOM 24496 N N . LYS D 1 348 ? 91.466 -68.047 129.412 1.00 0.00 348 LYS A N 1
ATOM 24497 C CA . LYS D 1 348 ? 91.621 -69.131 128.458 1.00 0.00 348 LYS A CA 1
ATOM 24498 C C . LYS D 1 348 ? 92.407 -70.206 128.961 1.00 0.00 348 LYS A C 1
ATOM 24499 O O . LYS D 1 348 ? 92.174 -71.405 128.824 1.00 0.00 348 LYS A O 1
ATOM 24518 N N . ILE D 1 349 ? 93.549 -69.863 129.626 1.00 0.00 349 ILE A N 1
ATOM 24519 C CA . ILE D 1 349 ? 94.479 -70.832 130.091 1.00 0.00 349 ILE A CA 1
ATOM 24520 C C . ILE D 1 349 ? 93.913 -71.488 131.330 1.00 0.00 349 ILE A C 1
ATOM 24521 O O . ILE D 1 349 ? 94.279 -72.659 131.596 1.00 0.00 349 ILE A O 1
ATOM 24537 N N . THR D 1 350 ? 92.936 -70.759 131.949 1.00 0.00 350 THR A N 1
ATOM 24538 C CA . THR D 1 350 ? 92.234 -71.300 133.095 1.00 0.00 350 THR A CA 1
ATOM 24539 C C . THR D 1 350 ? 91.231 -72.297 132.580 1.00 0.00 350 THR A C 1
ATOM 24540 O O . THR D 1 350 ? 91.152 -73.359 133.149 1.00 0.00 350 THR A O 1
ATOM 24551 N N . ALA D 1 351 ? 90.499 -72.130 131.508 1.00 0.00 351 ALA A N 1
ATOM 24552 C CA . ALA D 1 351 ? 89.663 -73.217 130.935 1.00 0.00 351 ALA A CA 1
ATOM 24553 C C . ALA D 1 351 ? 90.546 -74.224 130.266 1.00 0.00 351 ALA A C 1
ATOM 24554 O O . ALA D 1 351 ? 90.063 -75.302 129.904 1.00 0.00 351 ALA A O 1
ATOM 24561 N N . SER D 1 352 ? 91.878 -73.959 130.060 1.00 0.00 352 SER A N 1
ATOM 24562 C CA . SER D 1 352 ? 92.735 -75.030 129.552 1.00 0.00 352 SER A CA 1
ATOM 24563 C C . SER D 1 352 ? 92.974 -75.990 130.695 1.00 0.00 352 SER A C 1
ATOM 24564 O O . SER D 1 352 ? 93.048 -77.173 130.440 1.00 0.00 352 SER A O 1
ATOM 24572 N N . CYS D 1 353 ? 93.060 -75.495 131.906 1.00 0.00 353 CYS A N 1
ATOM 24573 C CA . CYS D 1 353 ? 93.343 -76.239 133.098 1.00 0.00 353 CYS A CA 1
ATOM 24574 C C . CYS D 1 353 ? 92.139 -77.124 133.452 1.00 0.00 353 CYS A C 1
ATOM 24575 O O . CYS D 1 353 ? 92.239 -78.161 134.115 1.00 0.00 353 CYS A O 1
ATOM 24583 N N . MET D 1 354 ? 90.954 -76.631 132.988 1.00 0.00 354 MET A N 1
ATOM 24584 C CA . MET D 1 354 ? 89.656 -77.388 133.153 1.00 0.00 354 MET A CA 1
ATOM 24585 C C . MET D 1 354 ? 89.494 -78.554 132.186 1.00 0.00 354 MET A C 1
ATOM 24586 O O . MET D 1 354 ? 88.765 -79.500 132.501 1.00 0.00 354 MET A O 1
ATOM 24600 N N . HIS D 1 355 ? 90.126 -78.514 130.974 1.00 0.00 355 HIS A N 1
ATOM 24601 C CA . HIS D 1 355 ? 89.890 -79.594 130.107 1.00 0.00 355 HIS A CA 1
ATOM 24602 C C . HIS D 1 355 ? 90.487 -80.863 130.500 1.00 0.00 355 HIS A C 1
ATOM 24603 O O . HIS D 1 355 ? 89.829 -81.904 130.322 1.00 0.00 355 HIS A O 1
ATOM 24617 N N . LEU D 1 356 ? 91.643 -80.919 131.212 1.00 0.00 356 LEU A N 1
ATOM 24618 C CA . LEU D 1 356 ? 92.099 -82.158 131.754 1.00 0.00 356 LEU A CA 1
ATOM 24619 C C . LEU D 1 356 ? 91.316 -82.609 132.894 1.00 0.00 356 LEU A C 1
ATOM 24620 O O . LEU D 1 356 ? 90.960 -83.802 132.901 1.00 0.00 356 LEU A O 1
ATOM 24636 N N . GLY D 1 357 ? 90.951 -81.670 133.817 1.00 0.00 357 GLY A N 1
ATOM 24637 C CA . GLY D 1 357 ? 90.177 -81.874 134.954 1.00 0.00 357 GLY A CA 1
ATOM 24638 C C . GLY D 1 357 ? 88.657 -81.890 134.745 1.00 0.00 357 GLY A C 1
ATOM 24639 O O . GLY D 1 357 ? 88.109 -82.414 133.803 1.00 0.00 357 GLY A O 1
ATOM 24643 N N . GLU D 1 358 ? 88.028 -81.287 135.824 1.00 0.00 358 GLU A N 1
ATOM 24644 C CA . GLU D 1 358 ? 86.618 -81.172 136.079 1.00 0.00 358 GLU A CA 1
ATOM 24645 C C . GLU D 1 358 ? 86.146 -82.360 136.908 1.00 0.00 358 GLU A C 1
ATOM 24646 O O . GLU D 1 358 ? 86.762 -83.413 136.978 1.00 0.00 358 GLU A O 1
ATOM 24658 N N . MET D 1 359 ? 85.013 -82.186 137.644 1.00 0.00 359 MET A N 1
ATOM 24659 C CA . MET D 1 359 ? 84.340 -83.193 138.469 1.00 0.00 359 MET A CA 1
ATOM 24660 C C . MET D 1 359 ? 82.914 -82.623 138.447 1.00 0.00 359 MET A C 1
ATOM 24661 O O . MET D 1 359 ? 81.946 -83.250 138.883 1.00 0.00 359 MET A O 1
ATOM 24675 N N . LYS D 1 360 ? 82.650 -81.319 137.964 1.00 0.00 360 LYS A N 1
ATOM 24676 C CA . LYS D 1 360 ? 81.397 -80.655 137.963 1.00 0.00 360 LYS A CA 1
ATOM 24677 C C . LYS D 1 360 ? 80.437 -81.296 136.986 1.00 0.00 360 LYS A C 1
ATOM 24678 O O . LYS D 1 360 ? 80.855 -81.645 135.906 1.00 0.00 360 LYS A O 1
ATOM 24697 N N . PHE D 1 361 ? 79.150 -81.407 137.335 1.00 0.00 361 PHE A N 1
ATOM 24698 C CA . PHE D 1 361 ? 78.508 -81.035 138.610 1.00 0.00 361 PHE A CA 1
ATOM 24699 C C . PHE D 1 361 ? 78.276 -82.302 139.499 1.00 0.00 361 PHE A C 1
ATOM 24700 O O . PHE D 1 361 ? 77.882 -82.106 140.651 1.00 0.00 361 PHE A O 1
ATOM 24717 N N . LYS D 1 362 ? 78.629 -83.521 139.015 1.00 0.00 362 LYS A N 1
ATOM 24718 C CA . LYS D 1 362 ? 78.495 -84.722 139.783 1.00 0.00 362 LYS A CA 1
ATOM 24719 C C . LYS D 1 362 ? 79.453 -85.696 139.113 1.00 0.00 362 LYS A C 1
ATOM 24720 O O . LYS D 1 362 ? 79.969 -85.432 137.990 1.00 0.00 362 LYS A O 1
ATOM 24739 N N . GLN D 1 363 ? 79.701 -86.818 139.900 1.00 0.00 363 GLN A N 1
ATOM 24740 C CA . GLN D 1 363 ? 80.771 -87.765 139.535 1.00 0.00 363 GLN A CA 1
ATOM 24741 C C . GLN D 1 363 ? 80.243 -88.595 138.408 1.00 0.00 363 GLN A C 1
ATOM 24742 O O . GLN D 1 363 ? 79.047 -88.772 138.295 1.00 0.00 363 GLN A O 1
ATOM 24756 N N . ARG D 1 364 ? 81.126 -89.125 137.461 1.00 0.00 364 ARG A N 1
ATOM 24757 C CA . ARG D 1 364 ? 80.705 -89.960 136.401 1.00 0.00 364 ARG A CA 1
ATOM 24758 C C . ARG D 1 364 ? 80.327 -91.319 136.987 1.00 0.00 364 ARG A C 1
ATOM 24759 O O . ARG D 1 364 ? 80.949 -91.781 137.971 1.00 0.00 364 ARG A O 1
ATOM 24780 N N . PRO D 1 365 ? 79.370 -92.037 136.470 1.00 0.00 365 PRO A N 1
ATOM 24781 C CA . PRO D 1 365 ? 78.980 -93.412 136.900 1.00 0.00 365 PRO A CA 1
ATOM 24782 C C . PRO D 1 365 ? 79.949 -94.583 136.501 1.00 0.00 365 PRO A C 1
ATOM 24783 O O . PRO D 1 365 ? 79.574 -95.752 136.480 1.00 0.00 365 PRO A O 1
ATOM 24794 N N . ARG D 1 366 ? 81.239 -94.324 136.196 1.00 0.00 366 ARG A N 1
ATOM 24795 C CA . ARG D 1 366 ? 82.189 -95.348 135.918 1.00 0.00 366 ARG A CA 1
ATOM 24796 C C . ARG D 1 366 ? 83.528 -94.657 135.773 1.00 0.00 366 ARG A C 1
ATOM 24797 O O . ARG D 1 366 ? 84.485 -95.311 135.403 1.00 0.00 366 ARG A O 1
ATOM 24818 N N . GLU D 1 367 ? 83.678 -93.366 136.149 1.00 0.00 367 GLU A N 1
ATOM 24819 C CA . GLU D 1 367 ? 84.903 -92.616 136.152 1.00 0.00 367 GLU A CA 1
ATOM 24820 C C . GLU D 1 367 ? 84.769 -91.973 137.487 1.00 0.00 367 GLU A C 1
ATOM 24821 O O . GLU D 1 367 ? 83.891 -91.093 137.702 1.00 0.00 367 GLU A O 1
ATOM 24833 N N . GLU D 1 368 ? 85.716 -92.210 138.413 1.00 0.00 368 GLU A N 1
ATOM 24834 C CA . GLU D 1 368 ? 86.936 -92.987 138.521 1.00 0.00 368 GLU A CA 1
ATOM 24835 C C . GLU D 1 368 ? 87.945 -92.408 137.593 1.00 0.00 368 GLU A C 1
ATOM 24836 O O . GLU D 1 368 ? 88.534 -93.230 136.841 1.00 0.00 368 GLU A O 1
ATOM 24848 N N . GLN D 1 369 ? 88.034 -91.067 137.583 1.00 0.00 369 GLN A N 1
ATOM 24849 C CA . GLN D 1 369 ? 88.876 -90.264 136.748 1.00 0.00 369 GLN A CA 1
ATOM 24850 C C . GLN D 1 369 ? 88.145 -89.016 136.417 1.00 0.00 369 GLN A C 1
ATOM 24851 O O . GLN D 1 369 ? 86.956 -89.079 136.116 1.00 0.00 369 GLN A O 1
ATOM 24865 N N . ALA D 1 370 ? 88.845 -87.912 136.404 1.00 0.00 370 ALA A N 1
ATOM 24866 C CA . ALA D 1 370 ? 88.400 -86.630 136.044 1.00 0.00 370 ALA A CA 1
ATOM 24867 C C . ALA D 1 370 ? 87.806 -86.505 134.686 1.00 0.00 370 ALA A C 1
ATOM 24868 O O . ALA D 1 370 ? 88.454 -86.859 133.668 1.00 0.00 370 ALA A O 1
ATOM 24875 N N . GLU D 1 371 ? 86.623 -85.891 134.557 1.00 0.00 371 GLU A N 1
ATOM 24876 C CA . GLU D 1 371 ? 86.125 -85.762 133.165 1.00 0.00 371 GLU A CA 1
ATOM 24877 C C . GLU D 1 371 ? 84.916 -84.909 133.417 1.00 0.00 371 GLU A C 1
ATOM 24878 O O . GLU D 1 371 ? 84.642 -84.580 134.565 1.00 0.00 371 GLU A O 1
ATOM 24890 N N . ALA D 1 372 ? 84.203 -84.395 132.318 1.00 0.00 372 ALA A N 1
ATOM 24891 C CA . ALA D 1 372 ? 83.162 -83.477 132.466 1.00 0.00 372 ALA A CA 1
ATOM 24892 C C . ALA D 1 372 ? 81.914 -84.334 132.368 1.00 0.00 372 ALA A C 1
ATOM 24893 O O . ALA D 1 372 ? 81.918 -85.431 131.816 1.00 0.00 372 ALA A O 1
ATOM 24900 N N . ASP D 1 373 ? 80.720 -83.710 132.736 1.00 0.00 373 ASP A N 1
ATOM 24901 C CA . ASP D 1 373 ? 79.446 -84.281 132.416 1.00 0.00 373 ASP A CA 1
ATOM 24902 C C . ASP D 1 373 ? 79.165 -83.855 130.968 1.00 0.00 373 ASP A C 1
ATOM 24903 O O . ASP D 1 373 ? 78.862 -82.702 130.738 1.00 0.00 373 ASP A O 1
ATOM 24912 N N . GLY D 1 374 ? 79.100 -84.832 130.029 1.00 0.00 374 GLY A N 1
ATOM 24913 C CA . GLY D 1 374 ? 78.584 -84.729 128.727 1.00 0.00 374 GLY A CA 1
ATOM 24914 C C . GLY D 1 374 ? 79.384 -85.606 127.894 1.00 0.00 374 GLY A C 1
ATOM 24915 O O . GLY D 1 374 ? 78.843 -86.010 126.885 1.00 0.00 374 GLY A O 1
ATOM 24919 N N . THR D 1 375 ? 80.544 -86.113 128.432 1.00 0.00 375 THR A N 1
ATOM 24920 C CA . THR D 1 375 ? 81.343 -87.211 127.897 1.00 0.00 375 THR A CA 1
ATOM 24921 C C . THR D 1 375 ? 82.133 -86.673 126.690 1.00 0.00 375 THR A C 1
ATOM 24922 O O . THR D 1 375 ? 81.929 -87.102 125.554 1.00 0.00 375 THR A O 1
ATOM 24933 N N . GLU D 1 376 ? 82.985 -85.632 127.005 1.00 0.00 376 GLU A N 1
ATOM 24934 C CA . GLU D 1 376 ? 83.722 -84.840 126.009 1.00 0.00 376 GLU A CA 1
ATOM 24935 C C . GLU D 1 376 ? 85.045 -85.433 125.606 1.00 0.00 376 GLU A C 1
ATOM 24936 O O . GLU D 1 376 ? 85.748 -84.913 124.720 1.00 0.00 376 GLU A O 1
ATOM 24948 N N . GLU D 1 377 ? 85.444 -86.574 126.273 1.00 0.00 377 GLU A N 1
ATOM 24949 C CA . GLU D 1 377 ? 86.685 -87.246 126.030 1.00 0.00 377 GLU A CA 1
ATOM 24950 C C . GLU D 1 377 ? 87.893 -86.333 126.180 1.00 0.00 377 GLU A C 1
ATOM 24951 O O . GLU D 1 377 ? 87.905 -85.222 126.671 1.00 0.00 377 GLU A O 1
ATOM 24963 N N . GLY D 1 378 ? 89.091 -86.709 125.728 1.00 0.00 378 GLY A N 1
ATOM 24964 C CA . GLY D 1 378 ? 90.280 -85.926 125.837 1.00 0.00 378 GLY A CA 1
ATOM 24965 C C . GLY D 1 378 ? 90.494 -85.142 124.595 1.00 0.00 378 GLY A C 1
ATOM 24966 O O . GLY D 1 378 ? 91.613 -84.719 124.385 1.00 0.00 378 GLY A O 1
ATOM 24970 N N . GLU D 1 379 ? 89.452 -84.900 123.794 1.00 0.00 379 GLU A N 1
ATOM 24971 C CA . GLU D 1 379 ? 89.485 -84.155 122.583 1.00 0.00 379 GLU A CA 1
ATOM 24972 C C . GLU D 1 379 ? 89.563 -82.666 122.795 1.00 0.00 379 GLU A C 1
ATOM 24973 O O . GLU D 1 379 ? 90.205 -81.893 122.088 1.00 0.00 379 GLU A O 1
ATOM 24985 N N . ARG D 1 380 ? 89.012 -82.231 123.929 1.00 0.00 380 ARG A N 1
ATOM 24986 C CA . ARG D 1 380 ? 89.186 -80.823 124.281 1.00 0.00 380 ARG A CA 1
ATOM 24987 C C . ARG D 1 380 ? 90.453 -80.469 124.919 1.00 0.00 380 ARG A C 1
ATOM 24988 O O . ARG D 1 380 ? 90.792 -79.296 124.965 1.00 0.00 380 ARG A O 1
ATOM 25009 N N . VAL D 1 381 ? 91.214 -81.431 125.404 1.00 0.00 381 VAL A N 1
ATOM 25010 C CA . VAL D 1 381 ? 92.570 -81.312 125.913 1.00 0.00 381 VAL A CA 1
ATOM 25011 C C . VAL D 1 381 ? 93.466 -81.101 124.740 1.00 0.00 381 VAL A C 1
ATOM 25012 O O . VAL D 1 381 ? 94.333 -80.264 124.744 1.00 0.00 381 VAL A O 1
ATOM 25025 N N . ALA D 1 382 ? 93.211 -81.885 123.693 1.00 0.00 382 ALA A N 1
ATOM 25026 C CA . ALA D 1 382 ? 93.970 -81.866 122.430 1.00 0.00 382 ALA A CA 1
ATOM 25027 C C . ALA D 1 382 ? 93.668 -80.725 121.536 1.00 0.00 382 ALA A C 1
ATOM 25028 O O . ALA D 1 382 ? 94.449 -80.505 120.591 1.00 0.00 382 ALA A O 1
ATOM 25035 N N . HIS D 1 383 ? 92.573 -79.933 121.738 1.00 0.00 383 HIS A N 1
ATOM 25036 C CA . HIS D 1 383 ? 92.282 -78.817 120.923 1.00 0.00 383 HIS A CA 1
ATOM 25037 C C . HIS D 1 383 ? 93.180 -77.685 121.093 1.00 0.00 383 HIS A C 1
ATOM 25038 O O . HIS D 1 383 ? 93.525 -77.044 120.176 1.00 0.00 383 HIS A O 1
ATOM 25052 N N . LEU D 1 384 ? 93.596 -77.469 122.393 1.00 0.00 384 LEU A N 1
ATOM 25053 C CA . LEU D 1 384 ? 94.603 -76.431 122.736 1.00 0.00 384 LEU A CA 1
ATOM 25054 C C . LEU D 1 384 ? 96.065 -76.788 122.873 1.00 0.00 384 LEU A C 1
ATOM 25055 O O . LEU D 1 384 ? 96.982 -75.920 122.854 1.00 0.00 384 LEU A O 1
ATOM 25071 N N . LEU D 1 385 ? 96.402 -78.135 123.036 1.00 0.00 385 LEU A N 1
ATOM 25072 C CA . LEU D 1 385 ? 97.769 -78.553 123.145 1.00 0.00 385 LEU A CA 1
ATOM 25073 C C . LEU D 1 385 ? 98.170 -79.474 121.969 1.00 0.00 385 LEU A C 1
ATOM 25074 O O . LEU D 1 385 ? 99.394 -79.646 121.641 1.00 0.00 385 LEU A O 1
ATOM 25090 N N . GLY D 1 386 ? 97.139 -80.183 121.317 1.00 0.00 386 GLY A N 1
ATOM 25091 C CA . GLY D 1 386 ? 97.426 -81.073 120.170 1.00 0.00 386 GLY A CA 1
ATOM 25092 C C . GLY D 1 386 ? 97.861 -82.500 120.681 1.00 0.00 386 GLY A C 1
ATOM 25093 O O . GLY D 1 386 ? 98.584 -83.269 120.024 1.00 0.00 386 GLY A O 1
ATOM 25097 N N . VAL D 1 387 ? 97.455 -82.879 121.885 1.00 0.00 387 VAL A N 1
ATOM 25098 C CA . VAL D 1 387 ? 97.907 -84.156 122.475 1.00 0.00 387 VAL A CA 1
ATOM 25099 C C . VAL D 1 387 ? 97.244 -85.352 121.786 1.00 0.00 387 VAL A C 1
ATOM 25100 O O . VAL D 1 387 ? 96.066 -85.296 121.462 1.00 0.00 387 VAL A O 1
ATOM 25113 N N . ASN D 1 388 ? 97.986 -86.419 121.620 1.00 0.00 388 ASN A N 1
ATOM 25114 C CA . ASN D 1 388 ? 97.567 -87.635 120.981 1.00 0.00 388 ASN A CA 1
ATOM 25115 C C . ASN D 1 388 ? 98.211 -88.701 121.701 1.00 0.00 388 ASN A C 1
ATOM 25116 O O . ASN D 1 388 ? 99.217 -88.477 122.385 1.00 0.00 388 ASN A O 1
ATOM 25127 N N . ALA D 1 389 ? 97.661 -89.906 121.634 1.00 0.00 389 ALA A N 1
ATOM 25128 C CA . ALA D 1 389 ? 98.080 -90.992 122.362 1.00 0.00 389 ALA A CA 1
ATOM 25129 C C . ALA D 1 389 ? 96.946 -91.925 122.157 1.00 0.00 389 ALA A C 1
ATOM 25130 O O . ALA D 1 389 ? 95.785 -91.526 121.959 1.00 0.00 389 ALA A O 1
ATOM 25137 N N . ALA D 1 390 ? 97.181 -93.229 122.317 1.00 0.00 390 ALA A N 1
ATOM 25138 C CA . ALA D 1 390 ? 96.212 -94.274 122.224 1.00 0.00 390 ALA A CA 1
ATOM 25139 C C . ALA D 1 390 ? 95.995 -94.681 123.593 1.00 0.00 390 ALA A C 1
ATOM 25140 O O . ALA D 1 390 ? 95.372 -95.695 123.924 1.00 0.00 390 ALA A O 1
ATOM 25147 N N . ASP D 1 391 ? 96.432 -93.891 124.567 1.00 0.00 391 ASP A N 1
ATOM 25148 C CA . ASP D 1 391 ? 96.250 -93.947 125.960 1.00 0.00 391 ASP A CA 1
ATOM 25149 C C . ASP D 1 391 ? 95.564 -92.749 126.400 1.00 0.00 391 ASP A C 1
ATOM 25150 O O . ASP D 1 391 ? 95.429 -92.485 127.620 1.00 0.00 391 ASP A O 1
ATOM 25159 N N . LEU D 1 392 ? 95.078 -91.841 125.425 1.00 0.00 392 LEU A N 1
ATOM 25160 C CA . LEU D 1 392 ? 94.343 -90.570 125.673 1.00 0.00 392 LEU A CA 1
ATOM 25161 C C . LEU D 1 392 ? 92.896 -90.955 125.956 1.00 0.00 392 LEU A C 1
ATOM 25162 O O . LEU D 1 392 ? 92.038 -91.014 125.024 1.00 0.00 392 LEU A O 1
ATOM 25178 N N . TYR D 1 393 ? 92.576 -91.147 127.266 1.00 0.00 393 TYR A N 1
ATOM 25179 C CA . TYR D 1 393 ? 91.291 -91.579 127.810 1.00 0.00 393 TYR A CA 1
ATOM 25180 C C . TYR D 1 393 ? 90.792 -92.933 127.584 1.00 0.00 393 TYR A C 1
ATOM 25181 O O . TYR D 1 393 ? 90.977 -93.566 126.578 1.00 0.00 393 TYR A O 1
ATOM 25199 N N . LYS D 1 394 ? 90.054 -93.442 128.618 1.00 0.00 394 LYS A N 1
ATOM 25200 C CA . LYS D 1 394 ? 89.375 -94.696 128.623 1.00 0.00 394 LYS A CA 1
ATOM 25201 C C . LYS D 1 394 ? 90.410 -95.805 128.896 1.00 0.00 394 LYS A C 1
ATOM 25202 O O . LYS D 1 394 ? 90.173 -96.996 128.643 1.00 0.00 394 LYS A O 1
ATOM 25221 N N . ASN D 1 395 ? 91.602 -95.412 129.416 1.00 0.00 395 ASN A N 1
ATOM 25222 C CA . ASN D 1 395 ? 92.696 -96.213 129.814 1.00 0.00 395 ASN A CA 1
ATOM 25223 C C . ASN D 1 395 ? 93.355 -95.443 130.925 1.00 0.00 395 ASN A C 1
ATOM 25224 O O . ASN D 1 395 ? 94.135 -95.975 131.695 1.00 0.00 395 ASN A O 1
ATOM 25235 N N . LEU D 1 396 ? 92.978 -94.124 131.083 1.00 0.00 396 LEU A N 1
ATOM 25236 C CA . LEU D 1 396 ? 93.333 -93.334 132.268 1.00 0.00 396 LEU A CA 1
ATOM 25237 C C . LEU D 1 396 ? 92.386 -93.522 133.425 1.00 0.00 396 LEU A C 1
ATOM 25238 O O . LEU D 1 396 ? 92.748 -93.145 134.520 1.00 0.00 396 LEU A O 1
ATOM 25254 N N . VAL D 1 397 ? 91.194 -94.077 133.077 1.00 0.00 397 VAL A N 1
ATOM 25255 C CA . VAL D 1 397 ? 90.083 -94.434 133.958 1.00 0.00 397 VAL A CA 1
ATOM 25256 C C . VAL D 1 397 ? 90.644 -95.412 134.949 1.00 0.00 397 VAL A C 1
ATOM 25257 O O . VAL D 1 397 ? 90.390 -95.288 136.141 1.00 0.00 397 VAL A O 1
ATOM 25270 N N . LYS D 1 398 ? 91.426 -96.365 134.506 1.00 0.00 398 LYS A N 1
ATOM 25271 C CA . LYS D 1 398 ? 92.152 -97.317 135.391 1.00 0.00 398 LYS A CA 1
ATOM 25272 C C . LYS D 1 398 ? 93.394 -96.523 135.872 1.00 0.00 398 LYS A C 1
ATOM 25273 O O . LYS D 1 398 ? 94.173 -96.229 134.954 1.00 0.00 398 LYS A O 1
ATOM 25292 N N . PRO D 1 399 ? 93.652 -96.248 137.147 1.00 0.00 399 PRO A N 1
ATOM 25293 C CA . PRO D 1 399 ? 94.860 -95.595 137.667 1.00 0.00 399 PRO A CA 1
ATOM 25294 C C . PRO D 1 399 ? 96.140 -96.310 137.150 1.00 0.00 399 PRO A C 1
ATOM 25295 O O . PRO D 1 399 ? 96.242 -97.522 137.227 1.00 0.00 399 PRO A O 1
ATOM 25306 N N . LYS D 1 400 ? 97.165 -95.548 136.696 1.00 0.00 400 LYS A N 1
ATOM 25307 C CA . LYS D 1 400 ? 98.491 -96.009 136.312 1.00 0.00 400 LYS A CA 1
ATOM 25308 C C . LYS D 1 400 ? 99.485 -94.983 136.740 1.00 0.00 400 LYS A C 1
ATOM 25309 O O . LYS D 1 400 ? 99.208 -93.850 136.495 1.00 0.00 400 LYS A O 1
ATOM 25328 N N . ILE D 1 401 ? 100.618 -95.370 137.401 1.00 0.00 401 ILE A N 1
ATOM 25329 C CA . ILE D 1 401 ? 101.558 -94.374 137.910 1.00 0.00 401 ILE A CA 1
ATOM 25330 C C . ILE D 1 401 ? 102.836 -94.730 137.096 1.00 0.00 401 ILE A C 1
ATOM 25331 O O . ILE D 1 401 ? 103.370 -95.819 137.201 1.00 0.00 401 ILE A O 1
ATOM 25347 N N . LYS D 1 402 ? 103.349 -93.805 136.108 1.00 0.00 402 LYS A N 1
ATOM 25348 C CA . LYS D 1 402 ? 104.407 -94.087 135.203 1.00 0.00 402 LYS A CA 1
ATOM 25349 C C . LYS D 1 402 ? 105.761 -93.593 135.628 1.00 0.00 402 LYS A C 1
ATOM 25350 O O . LYS D 1 402 ? 105.997 -92.370 135.789 1.00 0.00 402 LYS A O 1
ATOM 25369 N N . VAL D 1 403 ? 106.609 -94.558 135.930 1.00 0.00 403 VAL A N 1
ATOM 25370 C CA . VAL D 1 403 ? 107.991 -94.484 136.468 1.00 0.00 403 VAL A CA 1
ATOM 25371 C C . VAL D 1 403 ? 108.772 -94.942 135.207 1.00 0.00 403 VAL A C 1
ATOM 25372 O O . VAL D 1 403 ? 108.812 -96.152 134.893 1.00 0.00 403 VAL A O 1
ATOM 25385 N N . GLY D 1 404 ? 109.378 -93.939 134.543 1.00 0.00 404 GLY A N 1
ATOM 25386 C CA . GLY D 1 404 ? 110.103 -94.256 133.372 1.00 0.00 404 GLY A CA 1
ATOM 25387 C C . GLY D 1 404 ? 109.175 -94.522 132.183 1.00 0.00 404 GLY A C 1
ATOM 25388 O O . GLY D 1 404 ? 108.440 -93.645 131.774 1.00 0.00 404 GLY A O 1
ATOM 25392 N N . ASN D 1 405 ? 109.322 -95.746 131.632 1.00 0.00 405 ASN A N 1
ATOM 25393 C CA . ASN D 1 405 ? 108.686 -96.244 130.423 1.00 0.00 405 ASN A CA 1
ATOM 25394 C C . ASN D 1 405 ? 107.864 -97.358 130.990 1.00 0.00 405 ASN A C 1
ATOM 25395 O O . ASN D 1 405 ? 106.993 -97.873 130.263 1.00 0.00 405 ASN A O 1
ATOM 25406 N N . GLU D 1 406 ? 108.032 -97.698 132.318 1.00 0.00 406 GLU A N 1
ATOM 25407 C CA . GLU D 1 406 ? 107.309 -98.738 133.049 1.00 0.00 406 GLU A CA 1
ATOM 25408 C C . GLU D 1 406 ? 105.955 -98.202 133.601 1.00 0.00 406 GLU A C 1
ATOM 25409 O O . GLU D 1 406 ? 105.779 -97.006 133.635 1.00 0.00 406 GLU A O 1
ATOM 25421 N N . MET D 1 407 ? 105.108 -99.159 134.109 1.00 0.00 407 MET A N 1
ATOM 25422 C CA . MET D 1 407 ? 103.875 -98.718 134.746 1.00 0.00 407 MET A CA 1
ATOM 25423 C C . MET D 1 407 ? 103.807 -99.430 136.019 1.00 0.00 407 MET A C 1
ATOM 25424 O O . MET D 1 407 ? 103.477 -100.612 136.077 1.00 0.00 407 MET A O 1
ATOM 25438 N N . VAL D 1 408 ? 104.199 -98.740 137.143 1.00 0.00 408 VAL A N 1
ATOM 25439 C CA . VAL D 1 408 ? 104.234 -99.379 138.443 1.00 0.00 408 VAL A CA 1
ATOM 25440 C C . VAL D 1 408 ? 102.847 -99.081 138.946 1.00 0.00 408 VAL A C 1
ATOM 25441 O O . VAL D 1 408 ? 102.557 -97.881 139.086 1.00 0.00 408 VAL A O 1
ATOM 25454 N N . THR D 1 409 ? 101.947 -100.072 139.170 1.00 0.00 409 THR A N 1
ATOM 25455 C CA . THR D 1 409 ? 100.560 -99.732 139.651 1.00 0.00 409 THR A CA 1
ATOM 25456 C C . THR D 1 409 ? 100.578 -100.087 141.137 1.00 0.00 409 THR A C 1
ATOM 25457 O O . THR D 1 409 ? 100.561 -101.249 141.600 1.00 0.00 409 THR A O 1
ATOM 25468 N N . GLN D 1 410 ? 100.656 -99.066 142.054 1.00 0.00 410 GLN A N 1
ATOM 25469 C CA . GLN D 1 410 ? 100.781 -99.229 143.470 1.00 0.00 410 GLN A CA 1
ATOM 25470 C C . GLN D 1 410 ? 99.756 -98.235 144.193 1.00 0.00 410 GLN A C 1
ATOM 25471 O O . GLN D 1 410 ? 99.549 -97.078 143.769 1.00 0.00 410 GLN A O 1
ATOM 25485 N N . GLY D 1 411 ? 99.135 -98.710 145.252 1.00 0.00 411 GLY A N 1
ATOM 25486 C CA . GLY D 1 411 ? 98.216 -97.826 145.938 1.00 0.00 411 GLY A CA 1
ATOM 25487 C C . GLY D 1 411 ? 97.012 -97.403 145.048 1.00 0.00 411 GLY A C 1
ATOM 25488 O O . GLY D 1 411 ? 96.465 -98.176 144.238 1.00 0.00 411 GLY A O 1
ATOM 25492 N N . ARG D 1 412 ? 96.616 -96.108 145.272 1.00 0.00 412 ARG A N 1
ATOM 25493 C CA . ARG D 1 412 ? 95.565 -95.341 144.593 1.00 0.00 412 ARG A CA 1
ATOM 25494 C C . ARG D 1 412 ? 94.174 -95.785 145.111 1.00 0.00 412 ARG A C 1
ATOM 25495 O O . ARG D 1 412 ? 93.580 -96.826 144.765 1.00 0.00 412 ARG A O 1
ATOM 25516 N N . ASN D 1 413 ? 93.589 -94.806 145.921 1.00 0.00 413 ASN A N 1
ATOM 25517 C CA . ASN D 1 413 ? 92.279 -94.921 146.517 1.00 0.00 413 ASN A CA 1
ATOM 25518 C C . ASN D 1 413 ? 91.416 -94.363 145.361 1.00 0.00 413 ASN A C 1
ATOM 25519 O O . ASN D 1 413 ? 91.839 -94.123 144.258 1.00 0.00 413 ASN A O 1
ATOM 25530 N N . ALA D 1 414 ? 90.059 -94.343 145.522 1.00 0.00 414 ALA A N 1
ATOM 25531 C CA . ALA D 1 414 ? 89.144 -94.100 144.459 1.00 0.00 414 ALA A CA 1
ATOM 25532 C C . ALA D 1 414 ? 88.837 -92.682 144.229 1.00 0.00 414 ALA A C 1
ATOM 25533 O O . ALA D 1 414 ? 88.256 -92.278 143.206 1.00 0.00 414 ALA A O 1
ATOM 25540 N N . THR D 1 415 ? 89.259 -91.836 145.190 1.00 0.00 415 THR A N 1
ATOM 25541 C CA . THR D 1 415 ? 89.003 -90.459 145.155 1.00 0.00 415 THR A CA 1
ATOM 25542 C C . THR D 1 415 ? 90.155 -89.732 144.546 1.00 0.00 415 THR A C 1
ATOM 25543 O O . THR D 1 415 ? 90.089 -88.507 144.415 1.00 0.00 415 THR A O 1
ATOM 25554 N N . GLN D 1 416 ? 91.337 -90.476 144.312 1.00 0.00 416 GLN A N 1
ATOM 25555 C CA . GLN D 1 416 ? 92.626 -90.073 143.978 1.00 0.00 416 GLN A CA 1
ATOM 25556 C C . GLN D 1 416 ? 92.953 -90.395 142.518 1.00 0.00 416 GLN A C 1
ATOM 25557 O O . GLN D 1 416 ? 94.144 -90.240 142.172 1.00 0.00 416 GLN A O 1
ATOM 25571 N N . VAL D 1 417 ? 91.899 -90.841 141.690 1.00 0.00 417 VAL A N 1
ATOM 25572 C CA . VAL D 1 417 ? 92.106 -91.115 140.316 1.00 0.00 417 VAL A CA 1
ATOM 25573 C C . VAL D 1 417 ? 91.898 -89.826 139.492 1.00 0.00 417 VAL A C 1
ATOM 25574 O O . VAL D 1 417 ? 90.765 -89.279 139.420 1.00 0.00 417 VAL A O 1
ATOM 25587 N N . SER D 1 418 ? 93.011 -89.338 139.023 1.00 0.00 418 SER A N 1
ATOM 25588 C CA . SER D 1 418 ? 93.086 -88.069 138.283 1.00 0.00 418 SER A CA 1
ATOM 25589 C C . SER D 1 418 ? 94.536 -87.708 138.082 1.00 0.00 418 SER A C 1
ATOM 25590 O O . SER D 1 418 ? 94.761 -86.586 137.585 1.00 0.00 418 SER A O 1
ATOM 25598 N N . TYR D 1 419 ? 95.458 -88.542 138.430 1.00 0.00 419 TYR A N 1
ATOM 25599 C CA . TYR D 1 419 ? 96.911 -88.256 138.197 1.00 0.00 419 TYR A CA 1
ATOM 25600 C C . TYR D 1 419 ? 97.259 -88.865 136.880 1.00 0.00 419 TYR A C 1
ATOM 25601 O O . TYR D 1 419 ? 98.344 -88.632 136.392 1.00 0.00 419 TYR A O 1
ATOM 25619 N N . SER D 1 420 ? 96.393 -89.731 136.301 1.00 0.00 420 SER A N 1
ATOM 25620 C CA . SER D 1 420 ? 96.728 -90.490 135.108 1.00 0.00 420 SER A CA 1
ATOM 25621 C C . SER D 1 420 ? 96.620 -89.468 133.901 1.00 0.00 420 SER A C 1
ATOM 25622 O O . SER D 1 420 ? 97.427 -89.616 132.943 1.00 0.00 420 SER A O 1
ATOM 25630 N N . VAL D 1 421 ? 95.718 -88.398 133.990 1.00 0.00 421 VAL A N 1
ATOM 25631 C CA . VAL D 1 421 ? 95.657 -87.311 133.007 1.00 0.00 421 VAL A CA 1
ATOM 25632 C C . VAL D 1 421 ? 96.720 -86.297 133.366 1.00 0.00 421 VAL A C 1
ATOM 25633 O O . VAL D 1 421 ? 97.227 -85.614 132.507 1.00 0.00 421 VAL A O 1
ATOM 25646 N N . GLY D 1 422 ? 96.996 -86.211 134.705 1.00 0.00 422 GLY A N 1
ATOM 25647 C CA . GLY D 1 422 ? 97.901 -85.275 135.307 1.00 0.00 422 GLY A CA 1
ATOM 25648 C C . GLY D 1 422 ? 97.507 -83.794 135.161 1.00 0.00 422 GLY A C 1
ATOM 25649 O O . GLY D 1 422 ? 96.344 -83.459 135.106 1.00 0.00 422 GLY A O 1
ATOM 25653 N N . GLY D 1 423 ? 98.451 -82.749 135.282 1.00 0.00 423 GLY A N 1
ATOM 25654 C CA . GLY D 1 423 ? 99.874 -82.856 135.328 1.00 0.00 423 GLY A CA 1
ATOM 25655 C C . GLY D 1 423 ? 100.211 -81.656 134.538 1.00 0.00 423 GLY A C 1
ATOM 25656 O O . GLY D 1 423 ? 100.816 -80.683 135.045 1.00 0.00 423 GLY A O 1
ATOM 25660 N N . LEU D 1 424 ? 99.746 -81.473 133.264 1.00 0.00 424 LEU A N 1
ATOM 25661 C CA . LEU D 1 424 ? 99.979 -80.199 132.522 1.00 0.00 424 LEU A CA 1
ATOM 25662 C C . LEU D 1 424 ? 99.191 -79.066 133.070 1.00 0.00 424 LEU A C 1
ATOM 25663 O O . LEU D 1 424 ? 99.616 -77.924 133.099 1.00 0.00 424 LEU A O 1
ATOM 25679 N N . ALA D 1 425 ? 97.924 -79.342 133.519 1.00 0.00 425 ALA A N 1
ATOM 25680 C CA . ALA D 1 425 ? 96.970 -78.281 133.999 1.00 0.00 425 ALA A CA 1
ATOM 25681 C C . ALA D 1 425 ? 97.405 -77.676 135.334 1.00 0.00 425 ALA A C 1
ATOM 25682 O O . ALA D 1 425 ? 97.221 -76.533 135.629 1.00 0.00 425 ALA A O 1
ATOM 25689 N N . LYS D 1 426 ? 98.174 -78.492 136.151 1.00 0.00 426 LYS A N 1
ATOM 25690 C CA . LYS D 1 426 ? 98.784 -78.002 137.363 1.00 0.00 426 LYS A CA 1
ATOM 25691 C C . LYS D 1 426 ? 99.913 -77.073 137.070 1.00 0.00 426 LYS A C 1
ATOM 25692 O O . LYS D 1 426 ? 100.044 -76.027 137.657 1.00 0.00 426 LYS A O 1
ATOM 25711 N N . ALA D 1 427 ? 100.758 -77.465 136.130 1.00 0.00 427 ALA A N 1
ATOM 25712 C CA . ALA D 1 427 ? 101.839 -76.726 135.608 1.00 0.00 427 ALA A CA 1
ATOM 25713 C C . ALA D 1 427 ? 101.469 -75.523 134.811 1.00 0.00 427 ALA A C 1
ATOM 25714 O O . ALA D 1 427 ? 102.385 -74.634 134.703 1.00 0.00 427 ALA A O 1
ATOM 25721 N N . MET D 1 428 ? 100.232 -75.445 134.295 1.00 0.00 428 MET A N 1
ATOM 25722 C CA . MET D 1 428 ? 99.670 -74.330 133.538 1.00 0.00 428 MET A CA 1
ATOM 25723 C C . MET D 1 428 ? 99.004 -73.336 134.401 1.00 0.00 428 MET A C 1
ATOM 25724 O O . MET D 1 428 ? 99.039 -72.123 134.120 1.00 0.00 428 MET A O 1
ATOM 25738 N N . PHE D 1 429 ? 98.315 -73.759 135.558 1.00 0.00 429 PHE A N 1
ATOM 25739 C CA . PHE D 1 429 ? 97.637 -72.806 136.439 1.00 0.00 429 PHE A CA 1
ATOM 25740 C C . PHE D 1 429 ? 98.553 -71.984 137.312 1.00 0.00 429 PHE A C 1
ATOM 25741 O O . PHE D 1 429 ? 98.373 -70.784 137.631 1.00 0.00 429 PHE A O 1
ATOM 25758 N N . ASP D 1 430 ? 99.688 -72.595 137.818 1.00 0.00 430 ASP A N 1
ATOM 25759 C CA . ASP D 1 430 ? 100.699 -71.870 138.634 1.00 0.00 430 ASP A CA 1
ATOM 25760 C C . ASP D 1 430 ? 101.434 -70.908 137.734 1.00 0.00 430 ASP A C 1
ATOM 25761 O O . ASP D 1 430 ? 101.802 -69.795 138.200 1.00 0.00 430 ASP A O 1
ATOM 25770 N N . ARG D 1 431 ? 101.685 -71.309 136.410 1.00 0.00 431 ARG A N 1
ATOM 25771 C CA . ARG D 1 431 ? 102.451 -70.496 135.531 1.00 0.00 431 ARG A CA 1
ATOM 25772 C C . ARG D 1 431 ? 101.629 -69.324 135.122 1.00 0.00 431 ARG A C 1
ATOM 25773 O O . ARG D 1 431 ? 102.123 -68.301 134.896 1.00 0.00 431 ARG A O 1
ATOM 25794 N N . THR D 1 432 ? 100.314 -69.438 135.070 1.00 0.00 432 THR A N 1
ATOM 25795 C CA . THR D 1 432 ? 99.362 -68.405 134.733 1.00 0.00 432 THR A CA 1
ATOM 25796 C C . THR D 1 432 ? 99.404 -67.333 135.889 1.00 0.00 432 THR A C 1
ATOM 25797 O O . THR D 1 432 ? 99.282 -66.117 135.636 1.00 0.00 432 THR A O 1
ATOM 25808 N N . PHE D 1 433 ? 99.595 -67.830 137.092 1.00 0.00 433 PHE A N 1
ATOM 25809 C CA . PHE D 1 433 ? 99.751 -67.044 138.298 1.00 0.00 433 PHE A CA 1
ATOM 25810 C C . PHE D 1 433 ? 100.925 -66.203 138.226 1.00 0.00 433 PHE A C 1
ATOM 25811 O O . PHE D 1 433 ? 100.835 -65.016 138.633 1.00 0.00 433 PHE A O 1
ATOM 25828 N N . LYS D 1 434 ? 101.991 -66.671 137.633 1.00 0.00 434 LYS A N 1
ATOM 25829 C CA . LYS D 1 434 ? 103.221 -65.866 137.339 1.00 0.00 434 LYS A CA 1
ATOM 25830 C C . LYS D 1 434 ? 103.204 -65.006 136.092 1.00 0.00 434 LYS A C 1
ATOM 25831 O O . LYS D 1 434 ? 103.967 -64.090 135.923 1.00 0.00 434 LYS A O 1
ATOM 25850 N N . TRP D 1 435 ? 102.193 -65.132 135.285 1.00 0.00 435 TRP A N 1
ATOM 25851 C CA . TRP D 1 435 ? 101.935 -64.224 134.112 1.00 0.00 435 TRP A CA 1
ATOM 25852 C C . TRP D 1 435 ? 101.540 -62.872 134.530 1.00 0.00 435 TRP A C 1
ATOM 25853 O O . TRP D 1 435 ? 101.836 -61.841 133.958 1.00 0.00 435 TRP A O 1
ATOM 25874 N N . LEU D 1 436 ? 100.836 -62.874 135.702 1.00 0.00 436 LEU A N 1
ATOM 25875 C CA . LEU D 1 436 ? 100.350 -61.717 136.406 1.00 0.00 436 LEU A CA 1
ATOM 25876 C C . LEU D 1 436 ? 101.421 -60.799 136.962 1.00 0.00 436 LEU A C 1
ATOM 25877 O O . LEU D 1 436 ? 101.179 -59.586 137.222 1.00 0.00 436 LEU A O 1
ATOM 25893 N N . VAL D 1 437 ? 102.612 -61.468 137.170 1.00 0.00 437 VAL A N 1
ATOM 25894 C CA . VAL D 1 437 ? 103.765 -60.694 137.648 1.00 0.00 437 VAL A CA 1
ATOM 25895 C C . VAL D 1 437 ? 104.290 -59.797 136.455 1.00 0.00 437 VAL A C 1
ATOM 25896 O O . VAL D 1 437 ? 104.722 -58.679 136.657 1.00 0.00 437 VAL A O 1
ATOM 25909 N N . LYS D 1 438 ? 104.253 -60.267 135.156 1.00 0.00 438 LYS A N 1
ATOM 25910 C CA . LYS D 1 438 ? 104.877 -59.574 134.048 1.00 0.00 438 LYS A CA 1
ATOM 25911 C C . LYS D 1 438 ? 104.109 -58.423 133.551 1.00 0.00 438 LYS A C 1
ATOM 25912 O O . LYS D 1 438 ? 104.646 -57.635 132.752 1.00 0.00 438 LYS A O 1
ATOM 25931 N N . ARG D 1 439 ? 102.829 -58.301 133.920 1.00 0.00 439 ARG A N 1
ATOM 25932 C CA . ARG D 1 439 ? 101.905 -57.287 133.476 1.00 0.00 439 ARG A CA 1
ATOM 25933 C C . ARG D 1 439 ? 101.626 -56.285 134.524 1.00 0.00 439 ARG A C 1
ATOM 25934 O O . ARG D 1 439 ? 101.659 -55.134 134.186 1.00 0.00 439 ARG A O 1
ATOM 25955 N N . LEU D 1 440 ? 101.409 -56.689 135.758 1.00 0.00 440 LEU A N 1
ATOM 25956 C CA . LEU D 1 440 ? 101.089 -55.787 136.850 1.00 0.00 440 LEU A CA 1
ATOM 25957 C C . LEU D 1 440 ? 102.296 -54.975 137.258 1.00 0.00 440 LEU A C 1
ATOM 25958 O O . LEU D 1 440 ? 102.163 -53.775 137.473 1.00 0.00 440 LEU A O 1
ATOM 25974 N N . ASN D 1 441 ? 103.548 -55.507 137.303 1.00 0.00 441 ASN A N 1
ATOM 25975 C CA . ASN D 1 441 ? 104.753 -54.699 137.585 1.00 0.00 441 ASN A CA 1
ATOM 25976 C C . ASN D 1 441 ? 105.117 -53.697 136.506 1.00 0.00 441 ASN A C 1
ATOM 25977 O O . ASN D 1 441 ? 105.878 -52.792 136.831 1.00 0.00 441 ASN A O 1
ATOM 25988 N N . GLU D 1 442 ? 104.551 -53.808 135.273 1.00 0.00 442 GLU A N 1
ATOM 25989 C CA . GLU D 1 442 ? 104.813 -52.871 134.134 1.00 0.00 442 GLU A CA 1
ATOM 25990 C C . GLU D 1 442 ? 104.310 -51.446 134.422 1.00 0.00 442 GLU A C 1
ATOM 25991 O O . GLU D 1 442 ? 105.005 -50.501 134.036 1.00 0.00 442 GLU A O 1
ATOM 26003 N N . THR D 1 443 ? 103.144 -51.377 135.118 1.00 0.00 443 THR A N 1
ATOM 26004 C CA . THR D 1 443 ? 102.545 -50.187 135.483 1.00 0.00 443 THR A CA 1
ATOM 26005 C C . THR D 1 443 ? 102.903 -49.815 136.919 1.00 0.00 443 THR A C 1
ATOM 26006 O O . THR D 1 443 ? 102.785 -48.618 137.253 1.00 0.00 443 THR A O 1
ATOM 26017 N N . LEU D 1 444 ? 103.185 -50.761 137.855 1.00 0.00 444 LEU A N 1
ATOM 26018 C CA . LEU D 1 444 ? 103.422 -50.401 139.286 1.00 0.00 444 LEU A CA 1
ATOM 26019 C C . LEU D 1 444 ? 104.750 -49.740 139.538 1.00 0.00 444 LEU A C 1
ATOM 26020 O O . LEU D 1 444 ? 104.708 -48.683 140.136 1.00 0.00 444 LEU A O 1
ATOM 26036 N N . ASP D 1 445 ? 105.850 -50.312 139.053 1.00 0.00 445 ASP A N 1
ATOM 26037 C CA . ASP D 1 445 ? 107.174 -49.757 139.221 1.00 0.00 445 ASP A CA 1
ATOM 26038 C C . ASP D 1 445 ? 107.355 -48.533 138.367 1.00 0.00 445 ASP A C 1
ATOM 26039 O O . ASP D 1 445 ? 106.862 -48.541 137.247 1.00 0.00 445 ASP A O 1
ATOM 26048 N N . THR D 1 446 ? 108.095 -47.487 138.876 1.00 0.00 446 THR A N 1
ATOM 26049 C CA . THR D 1 446 ? 108.535 -46.284 138.199 1.00 0.00 446 THR A CA 1
ATOM 26050 C C . THR D 1 446 ? 109.948 -46.160 138.676 1.00 0.00 446 THR A C 1
ATOM 26051 O O . THR D 1 446 ? 110.783 -45.689 137.896 1.00 0.00 446 THR A O 1
ATOM 26062 N N . LYS D 1 447 ? 110.315 -46.738 139.821 1.00 0.00 447 LYS A N 1
ATOM 26063 C CA . LYS D 1 447 ? 111.684 -47.090 140.177 1.00 0.00 447 LYS A CA 1
ATOM 26064 C C . LYS D 1 447 ? 111.582 -48.400 140.974 1.00 0.00 447 LYS A C 1
ATOM 26065 O O . LYS D 1 447 ? 110.470 -48.735 141.307 1.00 0.00 447 LYS A O 1
ATOM 26084 N N . GLN D 1 448 ? 112.718 -49.061 141.202 1.00 0.00 448 GLN A N 1
ATOM 26085 C CA . GLN D 1 448 ? 112.728 -50.304 141.904 1.00 0.00 448 GLN A CA 1
ATOM 26086 C C . GLN D 1 448 ? 114.000 -50.507 142.615 1.00 0.00 448 GLN A C 1
ATOM 26087 O O . GLN D 1 448 ? 115.064 -50.154 142.147 1.00 0.00 448 GLN A O 1
ATOM 26101 N N . LYS D 1 449 ? 113.903 -51.132 143.822 1.00 0.00 449 LYS A N 1
ATOM 26102 C CA . LYS D 1 449 ? 114.894 -51.492 144.778 1.00 0.00 449 LYS A CA 1
ATOM 26103 C C . LYS D 1 449 ? 115.594 -50.324 145.398 1.00 0.00 449 LYS A C 1
ATOM 26104 O O . LYS D 1 449 ? 116.245 -49.575 144.694 1.00 0.00 449 LYS A O 1
ATOM 26123 N N . ARG D 1 450 ? 115.406 -50.215 146.716 1.00 0.00 450 ARG A N 1
ATOM 26124 C CA . ARG D 1 450 ? 116.005 -49.135 147.525 1.00 0.00 450 ARG A CA 1
ATOM 26125 C C . ARG D 1 450 ? 115.242 -49.324 148.821 1.00 0.00 450 ARG A C 1
ATOM 26126 O O . ARG D 1 450 ? 114.251 -50.008 149.012 1.00 0.00 450 ARG A O 1
ATOM 26147 N N . GLN D 1 451 ? 115.778 -48.650 149.911 1.00 0.00 451 GLN A N 1
ATOM 26148 C CA . GLN D 1 451 ? 115.195 -48.693 151.278 1.00 0.00 451 GLN A CA 1
ATOM 26149 C C . GLN D 1 451 ? 114.387 -47.438 151.393 1.00 0.00 451 GLN A C 1
ATOM 26150 O O . GLN D 1 451 ? 114.786 -46.398 150.789 1.00 0.00 451 GLN A O 1
ATOM 26164 N N . TYR D 1 452 ? 113.218 -47.477 152.072 1.00 0.00 452 TYR A N 1
ATOM 26165 C CA . TYR D 1 452 ? 112.667 -48.621 152.806 1.00 0.00 452 TYR A CA 1
ATOM 26166 C C . TYR D 1 452 ? 111.894 -49.521 151.884 1.00 0.00 452 TYR A C 1
ATOM 26167 O O . TYR D 1 452 ? 111.415 -49.206 150.802 1.00 0.00 452 TYR A O 1
ATOM 26185 N N . PHE D 1 453 ? 111.665 -50.753 152.379 1.00 0.00 453 PHE A N 1
ATOM 26186 C CA . PHE D 1 453 ? 110.776 -51.653 151.663 1.00 0.00 453 PHE A CA 1
ATOM 26187 C C . PHE D 1 453 ? 110.376 -52.660 152.601 1.00 0.00 453 PHE A C 1
ATOM 26188 O O . PHE D 1 453 ? 111.054 -52.866 153.581 1.00 0.00 453 PHE A O 1
ATOM 26205 N N . ILE D 1 454 ? 109.178 -53.139 152.383 1.00 0.00 454 ILE A N 1
ATOM 26206 C CA . ILE D 1 454 ? 108.423 -54.015 153.289 1.00 0.00 454 ILE A CA 1
ATOM 26207 C C . ILE D 1 454 ? 108.196 -55.283 152.536 1.00 0.00 454 ILE A C 1
ATOM 26208 O O . ILE D 1 454 ? 107.663 -55.303 151.466 1.00 0.00 454 ILE A O 1
ATOM 26224 N N . GLY D 1 455 ? 108.569 -56.380 153.247 1.00 0.00 455 GLY A N 1
ATOM 26225 C CA . GLY D 1 455 ? 108.390 -57.786 152.836 1.00 0.00 455 GLY A CA 1
ATOM 26226 C C . GLY D 1 455 ? 107.020 -58.216 153.244 1.00 0.00 455 GLY A C 1
ATOM 26227 O O . GLY D 1 455 ? 106.859 -58.462 154.439 1.00 0.00 455 GLY A O 1
ATOM 26231 N N . VAL D 1 456 ? 105.976 -58.321 152.375 1.00 0.00 456 VAL A N 1
ATOM 26232 C CA . VAL D 1 456 ? 104.646 -58.702 152.871 1.00 0.00 456 VAL A CA 1
ATOM 26233 C C . VAL D 1 456 ? 104.196 -60.058 152.373 1.00 0.00 456 VAL A C 1
ATOM 26234 O O . VAL D 1 456 ? 103.867 -60.254 151.229 1.00 0.00 456 VAL A O 1
ATOM 26247 N N . LEU D 1 457 ? 104.135 -61.023 153.295 1.00 0.00 457 LEU A N 1
ATOM 26248 C CA . LEU D 1 457 ? 103.651 -62.378 153.013 1.00 0.00 457 LEU A CA 1
ATOM 26249 C C . LEU D 1 457 ? 102.179 -62.530 153.323 1.00 0.00 457 LEU A C 1
ATOM 26250 O O . LEU D 1 457 ? 101.716 -62.140 154.364 1.00 0.00 457 LEU A O 1
ATOM 26266 N N . ASP D 1 458 ? 101.448 -63.217 152.445 1.00 0.00 458 ASP A N 1
ATOM 26267 C CA . ASP D 1 458 ? 100.067 -63.662 152.581 1.00 0.00 458 ASP A CA 1
ATOM 26268 C C . ASP D 1 458 ? 100.014 -65.054 151.990 1.00 0.00 458 ASP A C 1
ATOM 26269 O O . ASP D 1 458 ? 100.019 -65.396 150.811 1.00 0.00 458 ASP A O 1
ATOM 26278 N N . ILE D 1 459 ? 100.053 -65.981 152.941 1.00 0.00 459 ILE A N 1
ATOM 26279 C CA . ILE D 1 459 ? 100.186 -67.360 152.669 1.00 0.00 459 ILE A CA 1
ATOM 26280 C C . ILE D 1 459 ? 99.012 -68.111 153.249 1.00 0.00 459 ILE A C 1
ATOM 26281 O O . ILE D 1 459 ? 97.977 -67.496 153.501 1.00 0.00 459 ILE A O 1
ATOM 26297 N N . ALA D 1 460 ? 99.115 -69.471 153.252 1.00 0.00 460 ALA A N 1
ATOM 26298 C CA . ALA D 1 460 ? 98.045 -70.362 153.540 1.00 0.00 460 ALA A CA 1
ATOM 26299 C C . ALA D 1 460 ? 97.956 -70.515 155.077 1.00 0.00 460 ALA A C 1
ATOM 26300 O O . ALA D 1 460 ? 98.583 -69.755 155.814 1.00 0.00 460 ALA A O 1
ATOM 26307 N N . GLY D 1 461 ? 97.030 -71.491 155.465 1.00 0.00 461 GLY A N 1
ATOM 26308 C CA . GLY D 1 461 ? 96.793 -71.761 156.848 1.00 0.00 461 GLY A CA 1
ATOM 26309 C C . GLY D 1 461 ? 96.547 -73.191 157.052 1.00 0.00 461 GLY A C 1
ATOM 26310 O O . GLY D 1 461 ? 97.215 -74.013 156.450 1.00 0.00 461 GLY A O 1
ATOM 26314 N N . PHE D 1 462 ? 95.561 -73.505 158.005 1.00 0.00 462 PHE A N 1
ATOM 26315 C CA . PHE D 1 462 ? 95.132 -74.816 158.386 1.00 0.00 462 PHE A CA 1
ATOM 26316 C C . PHE D 1 462 ? 93.866 -75.159 157.638 1.00 0.00 462 PHE A C 1
ATOM 26317 O O . PHE D 1 462 ? 92.936 -74.404 157.591 1.00 0.00 462 PHE A O 1
ATOM 26334 N N . GLU D 1 463 ? 93.931 -76.379 156.973 1.00 0.00 463 GLU A N 1
ATOM 26335 C CA . GLU D 1 463 ? 92.789 -76.927 156.162 1.00 0.00 463 GLU A CA 1
ATOM 26336 C C . GLU D 1 463 ? 92.761 -78.389 156.406 1.00 0.00 463 GLU A C 1
ATOM 26337 O O . GLU D 1 463 ? 93.808 -79.009 156.687 1.00 0.00 463 GLU A O 1
ATOM 26349 N N . ILE D 1 464 ? 91.578 -79.076 156.404 1.00 0.00 464 ILE A N 1
ATOM 26350 C CA . ILE D 1 464 ? 91.507 -80.530 156.561 1.00 0.00 464 ILE A CA 1
ATOM 26351 C C . ILE D 1 464 ? 90.782 -81.004 155.389 1.00 0.00 464 ILE A C 1
ATOM 26352 O O . ILE D 1 464 ? 89.844 -80.334 154.907 1.00 0.00 464 ILE A O 1
ATOM 26368 N N . PHE D 1 465 ? 91.119 -82.267 154.943 1.00 0.00 465 PHE A N 1
ATOM 26369 C CA . PHE D 1 465 ? 90.556 -83.003 153.845 1.00 0.00 465 PHE A CA 1
ATOM 26370 C C . PHE D 1 465 ? 91.591 -83.952 153.335 1.00 0.00 465 PHE A C 1
ATOM 26371 O O . PHE D 1 465 ? 92.751 -83.703 153.273 1.00 0.00 465 PHE A O 1
ATOM 26388 N N . ASP D 1 466 ? 91.093 -85.175 153.025 1.00 0.00 466 ASP A N 1
ATOM 26389 C CA . ASP D 1 466 ? 91.873 -86.254 152.572 1.00 0.00 466 ASP A CA 1
ATOM 26390 C C . ASP D 1 466 ? 92.806 -85.905 151.530 1.00 0.00 466 ASP A C 1
ATOM 26391 O O . ASP D 1 466 ? 93.955 -86.342 151.587 1.00 0.00 466 ASP A O 1
ATOM 26400 N N . TYR D 1 467 ? 92.356 -85.190 150.504 1.00 0.00 467 TYR A N 1
ATOM 26401 C CA . TYR D 1 467 ? 93.093 -84.850 149.311 1.00 0.00 467 TYR A CA 1
ATOM 26402 C C . TYR D 1 467 ? 93.813 -83.553 149.537 1.00 0.00 467 TYR A C 1
ATOM 26403 O O . TYR D 1 467 ? 93.194 -82.499 149.623 1.00 0.00 467 TYR A O 1
ATOM 26421 N N . ASN D 1 468 ? 95.155 -83.840 149.540 1.00 0.00 468 ASN A N 1
ATOM 26422 C CA . ASN D 1 468 ? 96.160 -82.806 149.674 1.00 0.00 468 ASN A CA 1
ATOM 26423 C C . ASN D 1 468 ? 97.321 -83.557 149.176 1.00 0.00 468 ASN A C 1
ATOM 26424 O O . ASN D 1 468 ? 97.359 -84.774 149.392 1.00 0.00 468 ASN A O 1
ATOM 26435 N N . GLY D 1 469 ? 98.337 -83.055 148.504 1.00 0.00 469 GLY A N 1
ATOM 26436 C CA . GLY D 1 469 ? 99.494 -83.784 147.954 1.00 0.00 469 GLY A CA 1
ATOM 26437 C C . GLY D 1 469 ? 100.389 -82.629 147.759 1.00 0.00 469 GLY A C 1
ATOM 26438 O O . GLY D 1 469 ? 100.549 -81.838 148.666 1.00 0.00 469 GLY A O 1
ATOM 26442 N N . PHE D 1 470 ? 101.014 -82.571 146.546 1.00 0.00 470 PHE A N 1
ATOM 26443 C CA . PHE D 1 470 ? 101.914 -81.452 146.273 1.00 0.00 470 PHE A CA 1
ATOM 26444 C C . PHE D 1 470 ? 100.995 -80.504 145.707 1.00 0.00 470 PHE A C 1
ATOM 26445 O O . PHE D 1 470 ? 100.296 -80.749 144.742 1.00 0.00 470 PHE A O 1
ATOM 26462 N N . GLU D 1 471 ? 100.898 -79.401 146.384 1.00 0.00 471 GLU A N 1
ATOM 26463 C CA . GLU D 1 471 ? 99.952 -78.362 146.134 1.00 0.00 471 GLU A CA 1
ATOM 26464 C C . GLU D 1 471 ? 100.166 -77.235 147.214 1.00 0.00 471 GLU A C 1
ATOM 26465 O O . GLU D 1 471 ? 100.432 -76.088 146.746 1.00 0.00 471 GLU A O 1
ATOM 26477 N N . GLN D 1 472 ? 99.982 -77.466 148.515 1.00 0.00 472 GLN A N 1
ATOM 26478 C CA . GLN D 1 472 ? 99.984 -76.621 149.705 1.00 0.00 472 GLN A CA 1
ATOM 26479 C C . GLN D 1 472 ? 101.366 -76.679 150.328 1.00 0.00 472 GLN A C 1
ATOM 26480 O O . GLN D 1 472 ? 101.482 -76.225 151.448 1.00 0.00 472 GLN A O 1
ATOM 26494 N N . LEU D 1 473 ? 102.382 -77.297 149.610 1.00 0.00 473 LEU A N 1
ATOM 26495 C CA . LEU D 1 473 ? 103.647 -77.527 150.270 1.00 0.00 473 LEU A CA 1
ATOM 26496 C C . LEU D 1 473 ? 104.464 -76.317 150.494 1.00 0.00 473 LEU A C 1
ATOM 26497 O O . LEU D 1 473 ? 104.990 -76.165 151.555 1.00 0.00 473 LEU A O 1
ATOM 26513 N N . CYS D 1 474 ? 104.559 -75.502 149.393 1.00 0.00 474 CYS A N 1
ATOM 26514 C CA . CYS D 1 474 ? 105.437 -74.319 149.369 1.00 0.00 474 CYS A CA 1
ATOM 26515 C C . CYS D 1 474 ? 104.717 -73.039 149.665 1.00 0.00 474 CYS A C 1
ATOM 26516 O O . CYS D 1 474 ? 105.158 -71.922 149.415 1.00 0.00 474 CYS A O 1
ATOM 26524 N N . ILE D 1 475 ? 103.413 -73.201 150.215 1.00 0.00 475 ILE A N 1
ATOM 26525 C CA . ILE D 1 475 ? 102.436 -72.266 150.575 1.00 0.00 475 ILE A CA 1
ATOM 26526 C C . ILE D 1 475 ? 102.475 -72.252 152.083 1.00 0.00 475 ILE A C 1
ATOM 26527 O O . ILE D 1 475 ? 102.766 -71.265 152.713 1.00 0.00 475 ILE A O 1
ATOM 26543 N N . ASN D 1 476 ? 102.254 -73.481 152.627 1.00 0.00 476 ASN A N 1
ATOM 26544 C CA . ASN D 1 476 ? 102.246 -73.858 154.084 1.00 0.00 476 ASN A CA 1
ATOM 26545 C C . ASN D 1 476 ? 103.599 -73.811 154.675 1.00 0.00 476 ASN A C 1
ATOM 26546 O O . ASN D 1 476 ? 103.756 -73.483 155.831 1.00 0.00 476 ASN A O 1
ATOM 26557 N N . PHE D 1 477 ? 104.647 -74.107 153.867 1.00 0.00 477 PHE A N 1
ATOM 26558 C CA . PHE D 1 477 ? 105.960 -74.074 154.483 1.00 0.00 477 PHE A CA 1
ATOM 26559 C C . PHE D 1 477 ? 106.397 -72.665 154.678 1.00 0.00 477 PHE A C 1
ATOM 26560 O O . PHE D 1 477 ? 107.233 -72.361 155.507 1.00 0.00 477 PHE A O 1
ATOM 26577 N N . THR D 1 478 ? 105.822 -71.671 153.866 1.00 0.00 478 THR A N 1
ATOM 26578 C CA . THR D 1 478 ? 106.059 -70.271 154.053 1.00 0.00 478 THR A CA 1
ATOM 26579 C C . THR D 1 478 ? 105.480 -69.713 155.320 1.00 0.00 478 THR A C 1
ATOM 26580 O O . THR D 1 478 ? 106.225 -69.074 156.051 1.00 0.00 478 THR A O 1
ATOM 26591 N N . ASN D 1 479 ? 104.182 -70.157 155.635 1.00 0.00 479 ASN A N 1
ATOM 26592 C CA . ASN D 1 479 ? 103.611 -69.837 156.915 1.00 0.00 479 ASN A CA 1
ATOM 26593 C C . ASN D 1 479 ? 104.363 -70.489 158.081 1.00 0.00 479 ASN A C 1
ATOM 26594 O O . ASN D 1 479 ? 104.315 -69.968 159.191 1.00 0.00 479 ASN A O 1
ATOM 26605 N N . GLU D 1 480 ? 104.953 -71.629 157.773 1.00 0.00 480 GLU A N 1
ATOM 26606 C CA . GLU D 1 480 ? 105.711 -72.371 158.798 1.00 0.00 480 GLU A CA 1
ATOM 26607 C C . GLU D 1 480 ? 107.017 -71.681 159.102 1.00 0.00 480 GLU A C 1
ATOM 26608 O O . GLU D 1 480 ? 107.518 -71.582 160.233 1.00 0.00 480 GLU A O 1
ATOM 26620 N N . LYS D 1 481 ? 107.638 -71.113 158.122 1.00 0.00 481 LYS A N 1
ATOM 26621 C CA . LYS D 1 481 ? 108.847 -70.316 158.319 1.00 0.00 481 LYS A CA 1
ATOM 26622 C C . LYS D 1 481 ? 108.588 -68.984 159.016 1.00 0.00 481 LYS A C 1
ATOM 26623 O O . LYS D 1 481 ? 109.244 -68.529 159.945 1.00 0.00 481 LYS A O 1
ATOM 26642 N N . LEU D 1 482 ? 107.399 -68.345 158.655 1.00 0.00 482 LEU A N 1
ATOM 26643 C CA . LEU D 1 482 ? 106.962 -67.143 159.357 1.00 0.00 482 LEU A CA 1
ATOM 26644 C C . LEU D 1 482 ? 106.499 -67.370 160.806 1.00 0.00 482 LEU A C 1
ATOM 26645 O O . LEU D 1 482 ? 106.742 -66.467 161.650 1.00 0.00 482 LEU A O 1
ATOM 26661 N N . GLN D 1 483 ? 105.842 -68.579 161.026 1.00 0.00 483 GLN A N 1
ATOM 26662 C CA . GLN D 1 483 ? 105.361 -69.025 162.353 1.00 0.00 483 GLN A CA 1
ATOM 26663 C C . GLN D 1 483 ? 106.530 -69.163 163.238 1.00 0.00 483 GLN A C 1
ATOM 26664 O O . GLN D 1 483 ? 106.495 -68.905 164.460 1.00 0.00 483 GLN A O 1
ATOM 26678 N N . GLN D 1 484 ? 107.624 -69.680 162.603 1.00 0.00 484 GLN A N 1
ATOM 26679 C CA . GLN D 1 484 ? 108.896 -69.915 163.255 1.00 0.00 484 GLN A CA 1
ATOM 26680 C C . GLN D 1 484 ? 109.560 -68.550 163.478 1.00 0.00 484 GLN A C 1
ATOM 26681 O O . GLN D 1 484 ? 110.211 -68.434 164.558 1.00 0.00 484 GLN A O 1
ATOM 26695 N N . PHE D 1 485 ? 109.426 -67.504 162.633 1.00 0.00 485 PHE A N 1
ATOM 26696 C CA . PHE D 1 485 ? 110.012 -66.179 162.964 1.00 0.00 485 PHE A CA 1
ATOM 26697 C C . PHE D 1 485 ? 109.295 -65.515 164.157 1.00 0.00 485 PHE A C 1
ATOM 26698 O O . PHE D 1 485 ? 109.863 -64.733 164.885 1.00 0.00 485 PHE A O 1
ATOM 26715 N N . PHE D 1 486 ? 107.982 -65.759 164.295 1.00 0.00 486 PHE A N 1
ATOM 26716 C CA . PHE D 1 486 ? 107.102 -65.240 165.347 1.00 0.00 486 PHE A CA 1
ATOM 26717 C C . PHE D 1 486 ? 107.474 -65.930 166.606 1.00 0.00 486 PHE A C 1
ATOM 26718 O O . PHE D 1 486 ? 107.410 -65.282 167.668 1.00 0.00 486 PHE A O 1
ATOM 26735 N N . ASN D 1 487 ? 107.883 -67.198 166.470 1.00 0.00 487 ASN A N 1
ATOM 26736 C CA . ASN D 1 487 ? 108.347 -67.871 167.669 1.00 0.00 487 ASN A CA 1
ATOM 26737 C C . ASN D 1 487 ? 109.836 -67.787 167.925 1.00 0.00 487 ASN A C 1
ATOM 26738 O O . ASN D 1 487 ? 110.325 -68.582 168.713 1.00 0.00 487 ASN A O 1
ATOM 26749 N N . HIS D 1 488 ? 110.654 -66.978 167.217 1.00 0.00 488 HIS A N 1
ATOM 26750 C CA . HIS D 1 488 ? 112.131 -66.984 167.183 1.00 0.00 488 HIS A CA 1
ATOM 26751 C C . HIS D 1 488 ? 112.443 -65.633 167.766 1.00 0.00 488 HIS A C 1
ATOM 26752 O O . HIS D 1 488 ? 113.230 -65.522 168.670 1.00 0.00 488 HIS A O 1
ATOM 26766 N N . HIS D 1 489 ? 111.830 -64.585 167.139 1.00 0.00 489 HIS A N 1
ATOM 26767 C CA . HIS D 1 489 ? 112.025 -63.185 167.412 1.00 0.00 489 HIS A CA 1
ATOM 26768 C C . HIS D 1 489 ? 111.491 -62.713 168.756 1.00 0.00 489 HIS A C 1
ATOM 26769 O O . HIS D 1 489 ? 111.936 -61.746 169.381 1.00 0.00 489 HIS A O 1
ATOM 26783 N N . MET D 1 490 ? 110.504 -63.459 169.248 1.00 0.00 490 MET A N 1
ATOM 26784 C CA . MET D 1 490 ? 109.781 -63.302 170.459 1.00 0.00 490 MET A CA 1
ATOM 26785 C C . MET D 1 490 ? 110.339 -64.111 171.585 1.00 0.00 490 MET A C 1
ATOM 26786 O O . MET D 1 490 ? 110.137 -63.823 172.734 1.00 0.00 490 MET A O 1
ATOM 26800 N N . PHE D 1 491 ? 110.985 -65.294 171.248 1.00 0.00 491 PHE A N 1
ATOM 26801 C CA . PHE D 1 491 ? 111.396 -66.240 172.332 1.00 0.00 491 PHE A CA 1
ATOM 26802 C C . PHE D 1 491 ? 112.844 -66.554 172.287 1.00 0.00 491 PHE A C 1
ATOM 26803 O O . PHE D 1 491 ? 113.448 -66.650 173.336 1.00 0.00 491 PHE A O 1
ATOM 26820 N N . VAL D 1 492 ? 113.460 -66.900 171.114 1.00 0.00 492 VAL A N 1
ATOM 26821 C CA . VAL D 1 492 ? 114.815 -67.408 171.177 1.00 0.00 492 VAL A CA 1
ATOM 26822 C C . VAL D 1 492 ? 115.837 -66.349 170.985 1.00 0.00 492 VAL A C 1
ATOM 26823 O O . VAL D 1 492 ? 116.614 -66.115 171.940 1.00 0.00 492 VAL A O 1
ATOM 26836 N N . LEU D 1 493 ? 115.780 -65.534 169.793 1.00 0.00 493 LEU A N 1
ATOM 26837 C CA . LEU D 1 493 ? 116.656 -64.429 169.536 1.00 0.00 493 LEU A CA 1
ATOM 26838 C C . LEU D 1 493 ? 116.420 -63.355 170.519 1.00 0.00 493 LEU A C 1
ATOM 26839 O O . LEU D 1 493 ? 117.387 -62.740 170.947 1.00 0.00 493 LEU A O 1
ATOM 26855 N N . GLU D 1 494 ? 115.163 -63.225 170.973 1.00 0.00 494 GLU A N 1
ATOM 26856 C CA . GLU D 1 494 ? 114.824 -62.206 171.905 1.00 0.00 494 GLU A CA 1
ATOM 26857 C C . GLU D 1 494 ? 115.451 -62.382 173.267 1.00 0.00 494 GLU A C 1
ATOM 26858 O O . GLU D 1 494 ? 115.732 -61.341 173.876 1.00 0.00 494 GLU A O 1
ATOM 26870 N N . GLN D 1 495 ? 115.655 -63.625 173.781 1.00 0.00 495 GLN A N 1
ATOM 26871 C CA . GLN D 1 495 ? 116.192 -63.833 175.080 1.00 0.00 495 GLN A CA 1
ATOM 26872 C C . GLN D 1 495 ? 117.703 -63.990 174.924 1.00 0.00 495 GLN A C 1
ATOM 26873 O O . GLN D 1 495 ? 118.422 -63.987 175.919 1.00 0.00 495 GLN A O 1
ATOM 26887 N N . GLU D 1 496 ? 118.296 -64.133 173.677 1.00 0.00 496 GLU A N 1
ATOM 26888 C CA . GLU D 1 496 ? 119.710 -64.332 173.442 1.00 0.00 496 GLU A CA 1
ATOM 26889 C C . GLU D 1 496 ? 120.330 -63.015 173.608 1.00 0.00 496 GLU A C 1
ATOM 26890 O O . GLU D 1 496 ? 121.476 -62.990 174.086 1.00 0.00 496 GLU A O 1
ATOM 26902 N N . GLU D 1 497 ? 119.658 -61.897 173.202 1.00 0.00 497 GLU A N 1
ATOM 26903 C CA . GLU D 1 497 ? 120.106 -60.562 173.383 1.00 0.00 497 GLU A CA 1
ATOM 26904 C C . GLU D 1 497 ? 119.922 -60.085 174.763 1.00 0.00 497 GLU A C 1
ATOM 26905 O O . GLU D 1 497 ? 120.545 -59.020 175.025 1.00 0.00 497 GLU A O 1
ATOM 26917 N N . TYR D 1 498 ? 119.240 -60.836 175.657 1.00 0.00 498 TYR A N 1
ATOM 26918 C CA . TYR D 1 498 ? 119.052 -60.496 177.010 1.00 0.00 498 TYR A CA 1
ATOM 26919 C C . TYR D 1 498 ? 119.953 -61.480 177.748 1.00 0.00 498 TYR A C 1
ATOM 26920 O O . TYR D 1 498 ? 119.550 -62.149 178.681 1.00 0.00 498 TYR A O 1
ATOM 26938 N N . LYS D 1 499 ? 121.253 -61.537 177.349 1.00 0.00 499 LYS A N 1
ATOM 26939 C CA . LYS D 1 499 ? 122.217 -62.428 177.969 1.00 0.00 499 LYS A CA 1
ATOM 26940 C C . LYS D 1 499 ? 123.472 -61.896 177.249 1.00 0.00 499 LYS A C 1
ATOM 26941 O O . LYS D 1 499 ? 124.583 -62.202 177.718 1.00 0.00 499 LYS A O 1
ATOM 26960 N N . ARG D 1 500 ? 123.306 -61.011 176.151 1.00 0.00 500 ARG A N 1
ATOM 26961 C CA . ARG D 1 500 ? 124.430 -60.480 175.503 1.00 0.00 500 ARG A CA 1
ATOM 26962 C C . ARG D 1 500 ? 124.478 -59.035 175.787 1.00 0.00 500 ARG A C 1
ATOM 26963 O O . ARG D 1 500 ? 125.208 -58.318 175.176 1.00 0.00 500 ARG A O 1
ATOM 26984 N N . GLU D 1 501 ? 123.626 -58.605 176.730 1.00 0.00 501 GLU A N 1
ATOM 26985 C CA . GLU D 1 501 ? 123.492 -57.185 177.095 1.00 0.00 501 GLU A CA 1
ATOM 26986 C C . GLU D 1 501 ? 123.583 -57.093 178.582 1.00 0.00 501 GLU A C 1
ATOM 26987 O O . GLU D 1 501 ? 123.356 -56.032 179.235 1.00 0.00 501 GLU A O 1
ATOM 26999 N N . GLY D 1 502 ? 123.983 -58.229 179.243 1.00 0.00 502 GLY A N 1
ATOM 27000 C CA . GLY D 1 502 ? 124.135 -58.319 180.701 1.00 0.00 502 GLY A CA 1
ATOM 27001 C C . GLY D 1 502 ? 122.846 -58.161 181.383 1.00 0.00 502 GLY A C 1
ATOM 27002 O O . GLY D 1 502 ? 122.830 -57.697 182.550 1.00 0.00 502 GLY A O 1
ATOM 27006 N N . ILE D 1 503 ? 121.765 -58.541 180.716 1.00 0.00 503 ILE A N 1
ATOM 27007 C CA . ILE D 1 503 ? 120.420 -58.465 181.264 1.00 0.00 503 ILE A CA 1
ATOM 27008 C C . ILE D 1 503 ? 119.978 -59.657 182.054 1.00 0.00 503 ILE A C 1
ATOM 27009 O O . ILE D 1 503 ? 120.191 -60.787 181.696 1.00 0.00 503 ILE A O 1
ATOM 27025 N N . ASP D 1 504 ? 119.487 -59.383 183.320 1.00 0.00 504 ASP A N 1
ATOM 27026 C CA . ASP D 1 504 ? 119.140 -60.410 184.266 1.00 0.00 504 ASP A CA 1
ATOM 27027 C C . ASP D 1 504 ? 117.670 -60.665 184.148 1.00 0.00 504 ASP A C 1
ATOM 27028 O O . ASP D 1 504 ? 116.876 -60.504 185.100 1.00 0.00 504 ASP A O 1
ATOM 27037 N N . TRP D 1 505 ? 117.248 -61.079 182.957 1.00 0.00 505 TRP A N 1
ATOM 27038 C CA . TRP D 1 505 ? 115.904 -61.384 182.574 1.00 0.00 505 TRP A CA 1
ATOM 27039 C C . TRP D 1 505 ? 116.046 -62.553 181.600 1.00 0.00 505 TRP A C 1
ATOM 27040 O O . TRP D 1 505 ? 115.268 -62.748 180.720 1.00 0.00 505 TRP A O 1
ATOM 27061 N N . VAL D 1 506 ? 117.121 -63.332 181.814 1.00 0.00 506 VAL A N 1
ATOM 27062 C CA . VAL D 1 506 ? 117.473 -64.422 180.910 1.00 0.00 506 VAL A CA 1
ATOM 27063 C C . VAL D 1 506 ? 116.334 -65.424 180.854 1.00 0.00 506 VAL A C 1
ATOM 27064 O O . VAL D 1 506 ? 115.556 -65.578 181.802 1.00 0.00 506 VAL A O 1
ATOM 27077 N N . PHE D 1 507 ? 116.331 -66.104 179.688 1.00 0.00 507 PHE A N 1
ATOM 27078 C CA . PHE D 1 507 ? 115.484 -67.228 179.299 1.00 0.00 507 PHE A CA 1
ATOM 27079 C C . PHE D 1 507 ? 114.167 -67.325 179.984 1.00 0.00 507 PHE A C 1
ATOM 27080 O O . PHE D 1 507 ? 114.047 -67.982 181.071 1.00 0.00 507 PHE A O 1
ATOM 27097 N N . ILE D 1 508 ? 113.107 -66.753 179.300 1.00 0.00 508 ILE A N 1
ATOM 27098 C CA . ILE D 1 508 ? 111.739 -66.776 179.651 1.00 0.00 508 ILE A CA 1
ATOM 27099 C C . ILE D 1 508 ? 111.091 -67.352 178.374 1.00 0.00 508 ILE A C 1
ATOM 27100 O O . ILE D 1 508 ? 110.574 -66.683 177.547 1.00 0.00 508 ILE A O 1
ATOM 27116 N N . ASP D 1 509 ? 111.134 -68.650 178.287 1.00 0.00 509 ASP A N 1
ATOM 27117 C CA . ASP D 1 509 ? 110.522 -69.300 177.143 1.00 0.00 509 ASP A CA 1
ATOM 27118 C C . ASP D 1 509 ? 109.419 -70.160 177.495 1.00 0.00 509 ASP A C 1
ATOM 27119 O O . ASP D 1 509 ? 109.569 -70.927 178.440 1.00 0.00 509 ASP A O 1
ATOM 27128 N N . PHE D 1 510 ? 108.302 -70.107 176.773 1.00 0.00 510 PHE A N 1
ATOM 27129 C CA . PHE D 1 510 ? 107.150 -70.909 176.984 1.00 0.00 510 PHE A CA 1
ATOM 27130 C C . PHE D 1 510 ? 106.934 -71.579 175.712 1.00 0.00 510 PHE A C 1
ATOM 27131 O O . PHE D 1 510 ? 106.909 -70.925 174.694 1.00 0.00 510 PHE A O 1
ATOM 27148 N N . GLY D 1 511 ? 107.010 -72.931 175.856 1.00 0.00 511 GLY A N 1
ATOM 27149 C CA . GLY D 1 511 ? 107.038 -74.012 174.837 1.00 0.00 511 GLY A CA 1
ATOM 27150 C C . GLY D 1 511 ? 106.338 -73.785 173.557 1.00 0.00 511 GLY A C 1
ATOM 27151 O O . GLY D 1 511 ? 105.542 -72.870 173.354 1.00 0.00 511 GLY A O 1
ATOM 27155 N N . LEU D 1 512 ? 106.636 -74.736 172.655 1.00 0.00 512 LEU A N 1
ATOM 27156 C CA . LEU D 1 512 ? 106.216 -74.858 171.279 1.00 0.00 512 LEU A CA 1
ATOM 27157 C C . LEU D 1 512 ? 106.801 -73.910 170.374 1.00 0.00 512 LEU A C 1
ATOM 27158 O O . LEU D 1 512 ? 106.096 -73.455 169.475 1.00 0.00 512 LEU A O 1
ATOM 27174 N N . ASP D 1 513 ? 108.114 -73.699 170.559 1.00 0.00 513 ASP A N 1
ATOM 27175 C CA . ASP D 1 513 ? 108.810 -72.748 169.673 1.00 0.00 513 ASP A CA 1
ATOM 27176 C C . ASP D 1 513 ? 109.719 -73.423 168.708 1.00 0.00 513 ASP A C 1
ATOM 27177 O O . ASP D 1 513 ? 110.334 -74.472 168.978 1.00 0.00 513 ASP A O 1
ATOM 27186 N N . LEU D 1 514 ? 109.814 -72.742 167.546 1.00 0.00 514 LEU A N 1
ATOM 27187 C CA . LEU D 1 514 ? 110.655 -73.177 166.518 1.00 0.00 514 LEU A CA 1
ATOM 27188 C C . LEU D 1 514 ? 111.568 -71.947 166.227 1.00 0.00 514 LEU A C 1
ATOM 27189 O O . LEU D 1 514 ? 111.137 -70.810 166.263 1.00 0.00 514 LEU A O 1
ATOM 27205 N N . ALA D 1 515 ? 112.880 -72.177 166.054 1.00 0.00 515 ALA A N 1
ATOM 27206 C CA . ALA D 1 515 ? 113.845 -71.144 165.939 1.00 0.00 515 ALA A CA 1
ATOM 27207 C C . ALA D 1 515 ? 114.916 -71.624 164.882 1.00 0.00 515 ALA A C 1
ATOM 27208 O O . ALA D 1 515 ? 116.102 -71.842 165.224 1.00 0.00 515 ALA A O 1
ATOM 27215 N N . ALA D 1 516 ? 114.382 -71.792 163.669 1.00 0.00 516 ALA A N 1
ATOM 27216 C CA . ALA D 1 516 ? 115.157 -72.226 162.491 1.00 0.00 516 ALA A CA 1
ATOM 27217 C C . ALA D 1 516 ? 115.449 -73.662 162.624 1.00 0.00 516 ALA A C 1
ATOM 27218 O O . ALA D 1 516 ? 116.541 -74.122 162.377 1.00 0.00 516 ALA A O 1
ATOM 27225 N N . CYS D 1 517 ? 114.385 -74.384 163.061 1.00 0.00 517 CYS A N 1
ATOM 27226 C CA . CYS D 1 517 ? 114.574 -75.756 163.284 1.00 0.00 517 CYS A CA 1
ATOM 27227 C C . CYS D 1 517 ? 113.913 -76.490 162.140 1.00 0.00 517 CYS A C 1
ATOM 27228 O O . CYS D 1 517 ? 113.953 -77.700 162.101 1.00 0.00 517 CYS A O 1
ATOM 27236 N N . ILE D 1 518 ? 113.388 -75.714 161.206 1.00 0.00 518 ILE A N 1
ATOM 27237 C CA . ILE D 1 518 ? 112.772 -76.272 160.077 1.00 0.00 518 ILE A CA 1
ATOM 27238 C C . ILE D 1 518 ? 113.325 -75.533 158.913 1.00 0.00 518 ILE A C 1
ATOM 27239 O O . ILE D 1 518 ? 112.885 -75.713 157.752 1.00 0.00 518 ILE A O 1
ATOM 27255 N N . GLU D 1 519 ? 114.442 -74.775 159.136 1.00 0.00 519 GLU A N 1
ATOM 27256 C CA . GLU D 1 519 ? 115.107 -74.086 158.044 1.00 0.00 519 GLU A CA 1
ATOM 27257 C C . GLU D 1 519 ? 116.173 -74.940 157.420 1.00 0.00 519 GLU A C 1
ATOM 27258 O O . GLU D 1 519 ? 116.782 -74.629 156.346 1.00 0.00 519 GLU A O 1
ATOM 27270 N N . LEU D 1 520 ? 116.348 -76.128 157.969 1.00 0.00 520 LEU A N 1
ATOM 27271 C CA . LEU D 1 520 ? 117.185 -77.161 157.440 1.00 0.00 520 LEU A CA 1
ATOM 27272 C C . LEU D 1 520 ? 116.452 -77.648 156.173 1.00 0.00 520 LEU A C 1
ATOM 27273 O O . LEU D 1 520 ? 115.212 -77.651 156.041 1.00 0.00 520 LEU A O 1
ATOM 27289 N N . ILE D 1 521 ? 117.288 -78.090 155.111 1.00 0.00 521 ILE A N 1
ATOM 27290 C CA . ILE D 1 521 ? 116.802 -78.469 153.853 1.00 0.00 521 ILE A CA 1
ATOM 27291 C C . ILE D 1 521 ? 116.313 -79.891 153.907 1.00 0.00 521 ILE A C 1
ATOM 27292 O O . ILE D 1 521 ? 115.604 -80.369 152.996 1.00 0.00 521 ILE A O 1
ATOM 27308 N N . GLU D 1 522 ? 116.770 -80.599 154.936 1.00 0.00 522 GLU A N 1
ATOM 27309 C CA . GLU D 1 522 ? 116.614 -81.996 155.075 1.00 0.00 522 GLU A CA 1
ATOM 27310 C C . GLU D 1 522 ? 115.758 -82.362 156.256 1.00 0.00 522 GLU A C 1
ATOM 27311 O O . GLU D 1 522 ? 115.727 -83.552 156.478 1.00 0.00 522 GLU A O 1
ATOM 27323 N N . LYS D 1 523 ? 115.079 -81.364 156.933 1.00 0.00 523 LYS A N 1
ATOM 27324 C CA . LYS D 1 523 ? 114.149 -81.495 158.025 1.00 0.00 523 LYS A CA 1
ATOM 27325 C C . LYS D 1 523 ? 113.095 -80.383 157.998 1.00 0.00 523 LYS A C 1
ATOM 27326 O O . LYS D 1 523 ? 112.939 -79.687 158.971 1.00 0.00 523 LYS A O 1
ATOM 27345 N N . PRO D 1 524 ? 112.429 -80.054 156.941 1.00 0.00 524 PRO A N 1
ATOM 27346 C CA . PRO D 1 524 ? 111.581 -78.884 156.866 1.00 0.00 524 PRO A CA 1
ATOM 27347 C C . PRO D 1 524 ? 110.250 -79.230 157.573 1.00 0.00 524 PRO A C 1
ATOM 27348 O O . PRO D 1 524 ? 109.757 -78.482 158.377 1.00 0.00 524 PRO A O 1
ATOM 27359 N N . MET D 1 525 ? 109.742 -80.399 157.175 1.00 0.00 525 MET A N 1
ATOM 27360 C CA . MET D 1 525 ? 108.561 -81.065 157.672 1.00 0.00 525 MET A CA 1
ATOM 27361 C C . MET D 1 525 ? 108.635 -82.481 157.118 1.00 0.00 525 MET A C 1
ATOM 27362 O O . MET D 1 525 ? 107.673 -83.182 157.457 1.00 0.00 525 MET A O 1
ATOM 27376 N N . GLY D 1 526 ? 109.699 -82.858 156.370 1.00 0.00 526 GLY A N 1
ATOM 27377 C CA . GLY D 1 526 ? 109.904 -84.207 155.897 1.00 0.00 526 GLY A CA 1
ATOM 27378 C C . GLY D 1 526 ? 109.438 -84.424 154.427 1.00 0.00 526 GLY A C 1
ATOM 27379 O O . GLY D 1 526 ? 110.135 -85.104 153.645 1.00 0.00 526 GLY A O 1
ATOM 27383 N N . ILE D 1 527 ? 108.203 -84.014 154.030 1.00 0.00 527 ILE A N 1
ATOM 27384 C CA . ILE D 1 527 ? 107.749 -84.365 152.648 1.00 0.00 527 ILE A CA 1
ATOM 27385 C C . ILE D 1 527 ? 108.471 -83.603 151.640 1.00 0.00 527 ILE A C 1
ATOM 27386 O O . ILE D 1 527 ? 108.806 -84.154 150.598 1.00 0.00 527 ILE A O 1
ATOM 27402 N N . LEU D 1 528 ? 108.733 -82.229 151.800 1.00 0.00 528 LEU A N 1
ATOM 27403 C CA . LEU D 1 528 ? 109.343 -81.277 150.867 1.00 0.00 528 LEU A CA 1
ATOM 27404 C C . LEU D 1 528 ? 110.777 -81.518 150.544 1.00 0.00 528 LEU A C 1
ATOM 27405 O O . LEU D 1 528 ? 111.234 -81.074 149.551 1.00 0.00 528 LEU A O 1
ATOM 27421 N N . SER D 1 529 ? 111.569 -82.323 151.394 1.00 0.00 529 SER A N 1
ATOM 27422 C CA . SER D 1 529 ? 112.905 -82.621 151.056 1.00 0.00 529 SER A CA 1
ATOM 27423 C C . SER D 1 529 ? 112.900 -83.723 149.990 1.00 0.00 529 SER A C 1
ATOM 27424 O O . SER D 1 529 ? 113.743 -83.806 149.100 1.00 0.00 529 SER A O 1
ATOM 27432 N N . ILE D 1 530 ? 111.889 -84.600 150.140 1.00 0.00 530 ILE A N 1
ATOM 27433 C CA . ILE D 1 530 ? 111.770 -85.750 149.336 1.00 0.00 530 ILE A CA 1
ATOM 27434 C C . ILE D 1 530 ? 111.224 -85.508 147.884 1.00 0.00 530 ILE A C 1
ATOM 27435 O O . ILE D 1 530 ? 111.724 -86.146 146.922 1.00 0.00 530 ILE A O 1
ATOM 27451 N N . LEU D 1 531 ? 110.307 -84.440 147.784 1.00 0.00 531 LEU A N 1
ATOM 27452 C CA . LEU D 1 531 ? 109.774 -83.950 146.520 1.00 0.00 531 LEU A CA 1
ATOM 27453 C C . LEU D 1 531 ? 110.863 -83.374 145.649 1.00 0.00 531 LEU A C 1
ATOM 27454 O O . LEU D 1 531 ? 110.860 -83.529 144.465 1.00 0.00 531 LEU A O 1
ATOM 27470 N N . GLU D 1 532 ? 111.727 -82.641 146.365 1.00 0.00 532 GLU A N 1
ATOM 27471 C CA . GLU D 1 532 ? 112.793 -81.890 145.674 1.00 0.00 532 GLU A CA 1
ATOM 27472 C C . GLU D 1 532 ? 113.954 -82.808 145.150 1.00 0.00 532 GLU A C 1
ATOM 27473 O O . GLU D 1 532 ? 114.650 -82.505 144.176 1.00 0.00 532 GLU A O 1
ATOM 27485 N N . GLU D 1 533 ? 114.245 -83.968 145.810 1.00 0.00 533 GLU A N 1
ATOM 27486 C CA . GLU D 1 533 ? 115.278 -84.800 145.438 1.00 0.00 533 GLU A CA 1
ATOM 27487 C C . GLU D 1 533 ? 114.849 -85.750 144.298 1.00 0.00 533 GLU A C 1
ATOM 27488 O O . GLU D 1 533 ? 115.638 -86.134 143.435 1.00 0.00 533 GLU A O 1
ATOM 27500 N N . GLU D 1 534 ? 113.533 -86.130 144.276 1.00 0.00 534 GLU A N 1
ATOM 27501 C CA . GLU D 1 534 ? 113.037 -87.071 143.276 1.00 0.00 534 GLU A CA 1
ATOM 27502 C C . GLU D 1 534 ? 112.290 -86.417 142.071 1.00 0.00 534 GLU A C 1
ATOM 27503 O O . GLU D 1 534 ? 111.763 -87.141 141.182 1.00 0.00 534 GLU A O 1
ATOM 27515 N N . SER D 1 535 ? 112.371 -85.106 141.929 1.00 0.00 535 SER A N 1
ATOM 27516 C CA . SER D 1 535 ? 111.872 -84.317 140.780 1.00 0.00 535 SER A CA 1
ATOM 27517 C C . SER D 1 535 ? 113.072 -83.738 140.040 1.00 0.00 535 SER A C 1
ATOM 27518 O O . SER D 1 535 ? 113.260 -82.538 139.971 1.00 0.00 535 SER A O 1
ATOM 27526 N N . MET D 1 536 ? 113.975 -84.648 139.603 1.00 0.00 536 MET A N 1
ATOM 27527 C CA . MET D 1 536 ? 115.175 -84.291 139.072 1.00 0.00 536 MET A CA 1
ATOM 27528 C C . MET D 1 536 ? 115.523 -85.278 138.019 1.00 0.00 536 MET A C 1
ATOM 27529 O O . MET D 1 536 ? 116.367 -84.988 137.193 1.00 0.00 536 MET A O 1
ATOM 27543 N N . PHE D 1 537 ? 114.925 -86.467 138.087 1.00 0.00 537 PHE A N 1
ATOM 27544 C CA . PHE D 1 537 ? 115.158 -87.550 137.237 1.00 0.00 537 PHE A CA 1
ATOM 27545 C C . PHE D 1 537 ? 113.806 -88.284 137.213 1.00 0.00 537 PHE A C 1
ATOM 27546 O O . PHE D 1 537 ? 113.076 -88.140 138.178 1.00 0.00 537 PHE A O 1
ATOM 27563 N N . PRO D 1 538 ? 113.476 -89.090 136.236 1.00 0.00 538 PRO A N 1
ATOM 27564 C CA . PRO D 1 538 ? 112.281 -89.881 136.090 1.00 0.00 538 PRO A CA 1
ATOM 27565 C C . PRO D 1 538 ? 112.125 -90.711 137.331 1.00 0.00 538 PRO A C 1
ATOM 27566 O O . PRO D 1 538 ? 112.983 -91.625 137.508 1.00 0.00 538 PRO A O 1
ATOM 27577 N N . LYS D 1 539 ? 111.097 -90.473 138.172 1.00 0.00 539 LYS A N 1
ATOM 27578 C CA . LYS D 1 539 ? 110.826 -91.165 139.382 1.00 0.00 539 LYS A CA 1
ATOM 27579 C C . LYS D 1 539 ? 109.508 -90.623 139.812 1.00 0.00 539 LYS A C 1
ATOM 27580 O O . LYS D 1 539 ? 109.373 -89.390 139.912 1.00 0.00 539 LYS A O 1
ATOM 27599 N N . ALA D 1 540 ? 108.575 -91.588 140.019 1.00 0.00 540 ALA A N 1
ATOM 27600 C CA . ALA D 1 540 ? 107.243 -91.229 140.357 1.00 0.00 540 ALA A CA 1
ATOM 27601 C C . ALA D 1 540 ? 106.666 -92.390 141.098 1.00 0.00 540 ALA A C 1
ATOM 27602 O O . ALA D 1 540 ? 105.450 -92.685 141.124 1.00 0.00 540 ALA A O 1
ATOM 27609 N N . THR D 1 541 ? 107.578 -93.084 141.792 1.00 0.00 541 THR A N 1
ATOM 27610 C CA . THR D 1 541 ? 107.251 -94.135 142.739 1.00 0.00 541 THR A CA 1
ATOM 27611 C C . THR D 1 541 ? 107.052 -93.379 144.018 1.00 0.00 541 THR A C 1
ATOM 27612 O O . THR D 1 541 ? 107.962 -92.774 144.607 1.00 0.00 541 THR A O 1
ATOM 27623 N N . ASP D 1 542 ? 105.812 -93.371 144.617 1.00 0.00 542 ASP A N 1
ATOM 27624 C CA . ASP D 1 542 ? 105.429 -92.805 145.854 1.00 0.00 542 ASP A CA 1
ATOM 27625 C C . ASP D 1 542 ? 105.732 -93.664 147.014 1.00 0.00 542 ASP A C 1
ATOM 27626 O O . ASP D 1 542 ? 105.549 -93.227 148.152 1.00 0.00 542 ASP A O 1
ATOM 27635 N N . LYS D 1 543 ? 106.154 -94.908 146.774 1.00 0.00 543 LYS A N 1
ATOM 27636 C CA . LYS D 1 543 ? 106.476 -95.852 147.779 1.00 0.00 543 LYS A CA 1
ATOM 27637 C C . LYS D 1 543 ? 107.842 -95.396 148.408 1.00 0.00 543 LYS A C 1
ATOM 27638 O O . LYS D 1 543 ? 107.988 -95.475 149.597 1.00 0.00 543 LYS A O 1
ATOM 27657 N N . SER D 1 544 ? 108.768 -94.936 147.520 1.00 0.00 544 SER A N 1
ATOM 27658 C CA . SER D 1 544 ? 110.072 -94.515 147.948 1.00 0.00 544 SER A CA 1
ATOM 27659 C C . SER D 1 544 ? 109.846 -93.145 148.615 1.00 0.00 544 SER A C 1
ATOM 27660 O O . SER D 1 544 ? 110.666 -92.707 149.482 1.00 0.00 544 SER A O 1
ATOM 27668 N N . PHE D 1 545 ? 108.814 -92.386 148.213 1.00 0.00 545 PHE A N 1
ATOM 27669 C CA . PHE D 1 545 ? 108.627 -91.061 148.783 1.00 0.00 545 PHE A CA 1
ATOM 27670 C C . PHE D 1 545 ? 108.131 -91.095 150.184 1.00 0.00 545 PHE A C 1
ATOM 27671 O O . PHE D 1 545 ? 108.495 -90.265 151.021 1.00 0.00 545 PHE A O 1
ATOM 27688 N N . GLN D 1 546 ? 107.385 -92.176 150.498 1.00 0.00 546 GLN A N 1
ATOM 27689 C CA . GLN D 1 546 ? 106.810 -92.564 151.745 1.00 0.00 546 GLN A CA 1
ATOM 27690 C C . GLN D 1 546 ? 107.889 -93.288 152.489 1.00 0.00 546 GLN A C 1
ATOM 27691 O O . GLN D 1 546 ? 107.926 -93.293 153.748 1.00 0.00 546 GLN A O 1
ATOM 27705 N N . ASP D 1 547 ? 108.814 -93.983 151.850 1.00 0.00 547 ASP A N 1
ATOM 27706 C CA . ASP D 1 547 ? 109.829 -94.722 152.586 1.00 0.00 547 ASP A CA 1
ATOM 27707 C C . ASP D 1 547 ? 110.890 -93.829 153.219 1.00 0.00 547 ASP A C 1
ATOM 27708 O O . ASP D 1 547 ? 111.347 -94.089 154.332 1.00 0.00 547 ASP A O 1
ATOM 27717 N N . LYS D 1 548 ? 111.331 -92.765 152.538 1.00 0.00 548 LYS A N 1
ATOM 27718 C CA . LYS D 1 548 ? 112.297 -91.817 153.053 1.00 0.00 548 LYS A CA 1
ATOM 27719 C C . LYS D 1 548 ? 111.619 -90.897 154.111 1.00 0.00 548 LYS A C 1
ATOM 27720 O O . LYS D 1 548 ? 112.295 -90.456 155.055 1.00 0.00 548 LYS A O 1
ATOM 27739 N N . LEU D 1 549 ? 110.303 -90.654 154.031 1.00 0.00 549 LEU A N 1
ATOM 27740 C CA . LEU D 1 549 ? 109.488 -89.910 154.970 1.00 0.00 549 LEU A CA 1
ATOM 27741 C C . LEU D 1 549 ? 109.342 -90.748 156.254 1.00 0.00 549 LEU A C 1
ATOM 27742 O O . LEU D 1 549 ? 109.302 -90.213 157.335 1.00 0.00 549 LEU A O 1
ATOM 27758 N N . ASN D 1 550 ? 109.379 -92.167 156.126 1.00 0.00 550 ASN A N 1
ATOM 27759 C CA . ASN D 1 550 ? 109.323 -93.168 157.136 1.00 0.00 550 ASN A CA 1
ATOM 27760 C C . ASN D 1 550 ? 110.761 -93.551 157.533 1.00 0.00 550 ASN A C 1
ATOM 27761 O O . ASN D 1 550 ? 111.005 -94.602 158.054 1.00 0.00 550 ASN A O 1
ATOM 27772 N N . ALA D 1 551 ? 111.724 -92.586 157.453 1.00 0.00 551 ALA A N 1
ATOM 27773 C CA . ALA D 1 551 ? 113.113 -92.715 157.913 1.00 0.00 551 ALA A CA 1
ATOM 27774 C C . ALA D 1 551 ? 113.521 -91.328 158.362 1.00 0.00 551 ALA A C 1
ATOM 27775 O O . ALA D 1 551 ? 114.635 -91.057 158.682 1.00 0.00 551 ALA A O 1
ATOM 27782 N N . ASN D 1 552 ? 112.536 -90.374 158.476 1.00 0.00 552 ASN A N 1
ATOM 27783 C CA . ASN D 1 552 ? 112.673 -89.006 158.901 1.00 0.00 552 ASN A CA 1
ATOM 27784 C C . ASN D 1 552 ? 111.912 -88.885 160.207 1.00 0.00 552 ASN A C 1
ATOM 27785 O O . ASN D 1 552 ? 110.745 -89.119 160.227 1.00 0.00 552 ASN A O 1
ATOM 27796 N N . HIS D 1 553 ? 112.587 -88.489 161.310 1.00 0.00 553 HIS A N 1
ATOM 27797 C CA . HIS D 1 553 ? 112.068 -88.234 162.682 1.00 0.00 553 HIS A CA 1
ATOM 27798 C C . HIS D 1 553 ? 112.451 -86.818 163.023 1.00 0.00 553 HIS A C 1
ATOM 27799 O O . HIS D 1 553 ? 113.562 -86.485 163.339 1.00 0.00 553 HIS A O 1
ATOM 27813 N N . LEU D 1 554 ? 111.449 -85.875 163.010 1.00 0.00 554 LEU A N 1
ATOM 27814 C CA . LEU D 1 554 ? 111.508 -84.458 163.312 1.00 0.00 554 LEU A CA 1
ATOM 27815 C C . LEU D 1 554 ? 110.430 -84.305 164.292 1.00 0.00 554 LEU A C 1
ATOM 27816 O O . LEU D 1 554 ? 109.396 -84.830 164.018 1.00 0.00 554 LEU A O 1
ATOM 27832 N N . GLY D 1 555 ? 110.558 -83.358 165.212 1.00 0.00 555 GLY A N 1
ATOM 27833 C CA . GLY D 1 555 ? 109.408 -82.942 166.018 1.00 0.00 555 GLY A CA 1
ATOM 27834 C C . GLY D 1 555 ? 109.881 -82.420 167.321 1.00 0.00 555 GLY A C 1
ATOM 27835 O O . GLY D 1 555 ? 110.747 -83.009 167.930 1.00 0.00 555 GLY A O 1
ATOM 27839 N N . LYS D 1 556 ? 109.120 -81.378 167.760 1.00 0.00 556 LYS A N 1
ATOM 27840 C CA . LYS D 1 556 ? 109.264 -80.793 169.077 1.00 0.00 556 LYS A CA 1
ATOM 27841 C C . LYS D 1 556 ? 108.184 -79.736 169.230 1.00 0.00 556 LYS A C 1
ATOM 27842 O O . LYS D 1 556 ? 107.925 -79.177 170.325 1.00 0.00 556 LYS A O 1
ATOM 27861 N N . SER D 1 557 ? 107.492 -79.572 168.077 1.00 0.00 557 SER A N 1
ATOM 27862 C CA . SER D 1 557 ? 106.426 -78.681 167.861 1.00 0.00 557 SER A CA 1
ATOM 27863 C C . SER D 1 557 ? 105.735 -79.348 166.689 1.00 0.00 557 SER A C 1
ATOM 27864 O O . SER D 1 557 ? 106.426 -80.054 165.926 1.00 0.00 557 SER A O 1
ATOM 27872 N N . PRO D 1 558 ? 104.441 -79.094 166.456 1.00 0.00 558 PRO A N 1
ATOM 27873 C CA . PRO D 1 558 ? 103.739 -79.526 165.228 1.00 0.00 558 PRO A CA 1
ATOM 27874 C C . PRO D 1 558 ? 104.617 -79.201 164.002 1.00 0.00 558 PRO A C 1
ATOM 27875 O O . PRO D 1 558 ? 104.961 -78.019 163.810 1.00 0.00 558 PRO A O 1
ATOM 27886 N N . ASN D 1 559 ? 104.991 -80.210 163.177 1.00 0.00 559 ASN A N 1
ATOM 27887 C CA . ASN D 1 559 ? 105.786 -80.002 161.994 1.00 0.00 559 ASN A CA 1
ATOM 27888 C C . ASN D 1 559 ? 106.124 -81.389 161.400 1.00 0.00 559 ASN A C 1
ATOM 27889 O O . ASN D 1 559 ? 107.108 -81.373 160.644 1.00 0.00 559 ASN A O 1
ATOM 27900 N N . PHE D 1 560 ? 105.363 -82.456 161.786 1.00 0.00 560 PHE A N 1
ATOM 27901 C CA . PHE D 1 560 ? 105.680 -83.797 161.337 1.00 0.00 560 PHE A CA 1
ATOM 27902 C C . PHE D 1 560 ? 104.867 -84.733 162.232 1.00 0.00 560 PHE A C 1
ATOM 27903 O O . PHE D 1 560 ? 104.900 -84.578 163.453 1.00 0.00 560 PHE A O 1
ATOM 27920 N N . VAL D 1 561 ? 104.142 -85.708 161.668 1.00 0.00 561 VAL A N 1
ATOM 27921 C CA . VAL D 1 561 ? 103.328 -86.792 162.221 1.00 0.00 561 VAL A CA 1
ATOM 27922 C C . VAL D 1 561 ? 103.737 -87.965 161.373 1.00 0.00 561 VAL A C 1
ATOM 27923 O O . VAL D 1 561 ? 104.186 -87.755 160.242 1.00 0.00 561 VAL A O 1
ATOM 27936 N N . LYS D 1 562 ? 103.690 -89.198 161.826 1.00 0.00 562 LYS A N 1
ATOM 27937 C CA . LYS D 1 562 ? 104.203 -90.357 161.050 1.00 0.00 562 LYS A CA 1
ATOM 27938 C C . LYS D 1 562 ? 103.376 -90.677 159.811 1.00 0.00 562 LYS A C 1
ATOM 27939 O O . LYS D 1 562 ? 102.165 -90.389 159.724 1.00 0.00 562 LYS A O 1
ATOM 27958 N N . PRO D 1 563 ? 103.985 -91.187 158.768 1.00 0.00 563 PRO A N 1
ATOM 27959 C CA . PRO D 1 563 ? 103.328 -91.481 157.501 1.00 0.00 563 PRO A CA 1
ATOM 27960 C C . PRO D 1 563 ? 102.675 -92.819 157.508 1.00 0.00 563 PRO A C 1
ATOM 27961 O O . PRO D 1 563 ? 102.887 -93.561 158.433 1.00 0.00 563 PRO A O 1
ATOM 27972 N N . LYS D 1 564 ? 101.926 -93.079 156.419 1.00 0.00 564 LYS A N 1
ATOM 27973 C CA . LYS D 1 564 ? 101.361 -94.448 156.109 1.00 0.00 564 LYS A CA 1
ATOM 27974 C C . LYS D 1 564 ? 101.645 -94.822 154.673 1.00 0.00 564 LYS A C 1
ATOM 27975 O O . LYS D 1 564 ? 100.748 -94.490 153.818 1.00 0.00 564 LYS A O 1
ATOM 27994 N N . PRO D 1 565 ? 102.709 -95.545 154.370 1.00 0.00 565 PRO A N 1
ATOM 27995 C CA . PRO D 1 565 ? 103.018 -96.098 153.087 1.00 0.00 565 PRO A CA 1
ATOM 27996 C C . PRO D 1 565 ? 101.956 -96.765 152.291 1.00 0.00 565 PRO A C 1
ATOM 27997 O O . PRO D 1 565 ? 101.100 -97.352 152.963 1.00 0.00 565 PRO A O 1
ATOM 28008 N N . PRO D 1 566 ? 101.904 -96.723 150.945 1.00 0.00 566 PRO A N 1
ATOM 28009 C CA . PRO D 1 566 ? 100.921 -97.480 150.083 1.00 0.00 566 PRO A CA 1
ATOM 28010 C C . PRO D 1 566 ? 100.995 -98.996 150.240 1.00 0.00 566 PRO A C 1
ATOM 28011 O O . PRO D 1 566 ? 99.915 -99.572 150.183 1.00 0.00 566 PRO A O 1
ATOM 28022 N N . LYS D 1 567 ? 102.166 -99.688 150.415 1.00 0.00 567 LYS A N 1
ATOM 28023 C CA . LYS D 1 567 ? 102.061 -101.047 150.867 1.00 0.00 567 LYS A CA 1
ATOM 28024 C C . LYS D 1 567 ? 103.072 -101.166 151.979 1.00 0.00 567 LYS A C 1
ATOM 28025 O O . LYS D 1 567 ? 102.552 -101.330 153.124 1.00 0.00 567 LYS A O 1
ATOM 28044 N N . PRO D 1 568 ? 104.361 -101.140 151.884 1.00 0.00 568 PRO A N 1
ATOM 28045 C CA . PRO D 1 568 ? 105.150 -102.069 152.756 1.00 0.00 568 PRO A CA 1
ATOM 28046 C C . PRO D 1 568 ? 105.350 -101.338 154.059 1.00 0.00 568 PRO A C 1
ATOM 28047 O O . PRO D 1 568 ? 105.095 -100.121 154.011 1.00 0.00 568 PRO A O 1
ATOM 28058 N N . GLY D 1 569 ? 105.751 -101.996 155.181 1.00 0.00 569 GLY A N 1
ATOM 28059 C CA . GLY D 1 569 ? 105.766 -101.311 156.428 1.00 0.00 569 GLY A CA 1
ATOM 28060 C C . GLY D 1 569 ? 104.300 -101.045 156.956 1.00 0.00 569 GLY A C 1
ATOM 28061 O O . GLY D 1 569 ? 103.475 -101.898 156.718 1.00 0.00 569 GLY A O 1
ATOM 28065 N N . GLN D 1 570 ? 104.096 -99.907 157.610 1.00 0.00 570 GLN A N 1
ATOM 28066 C CA . GLN D 1 570 ? 102.852 -99.384 158.123 1.00 0.00 570 GLN A CA 1
ATOM 28067 C C . GLN D 1 570 ? 101.744 -99.496 157.088 1.00 0.00 570 GLN A C 1
ATOM 28068 O O . GLN D 1 570 ? 101.916 -99.371 155.909 1.00 0.00 570 GLN A O 1
ATOM 28082 N N . GLN D 1 571 ? 100.502 -99.662 157.524 1.00 0.00 571 GLN A N 1
ATOM 28083 C CA . GLN D 1 571 ? 99.312 -99.751 156.784 1.00 0.00 571 GLN A CA 1
ATOM 28084 C C . GLN D 1 571 ? 99.002 -98.671 155.847 1.00 0.00 571 GLN A C 1
ATOM 28085 O O . GLN D 1 571 ? 99.664 -97.650 155.748 1.00 0.00 571 GLN A O 1
ATOM 28099 N N . GLU D 1 572 ? 97.919 -98.854 155.115 1.00 0.00 572 GLU A N 1
ATOM 28100 C CA . GLU D 1 572 ? 97.256 -97.780 154.495 1.00 0.00 572 GLU A CA 1
ATOM 28101 C C . GLU D 1 572 ? 96.314 -97.153 155.394 1.00 0.00 572 GLU A C 1
ATOM 28102 O O . GLU D 1 572 ? 95.942 -97.743 156.403 1.00 0.00 572 GLU A O 1
ATOM 28114 N N . ALA D 1 573 ? 95.965 -95.952 155.037 1.00 0.00 573 ALA A N 1
ATOM 28115 C CA . ALA D 1 573 ? 94.922 -95.162 155.585 1.00 0.00 573 ALA A CA 1
ATOM 28116 C C . ALA D 1 573 ? 95.529 -93.784 155.497 1.00 0.00 573 ALA A C 1
ATOM 28117 O O . ALA D 1 573 ? 96.760 -93.633 155.301 1.00 0.00 573 ALA A O 1
ATOM 28124 N N . HIS D 1 574 ? 94.707 -92.748 155.694 1.00 0.00 574 HIS A N 1
ATOM 28125 C CA . HIS D 1 574 ? 95.230 -91.393 155.573 1.00 0.00 574 HIS A CA 1
ATOM 28126 C C . HIS D 1 574 ? 95.970 -91.004 156.789 1.00 0.00 574 HIS A C 1
ATOM 28127 O O . HIS D 1 574 ? 95.504 -90.807 157.908 1.00 0.00 574 HIS A O 1
ATOM 28141 N N . PHE D 1 575 ? 97.288 -90.801 156.460 1.00 0.00 575 PHE A N 1
ATOM 28142 C CA . PHE D 1 575 ? 98.333 -90.238 157.305 1.00 0.00 575 PHE A CA 1
ATOM 28143 C C . PHE D 1 575 ? 98.228 -88.758 157.211 1.00 0.00 575 PHE A C 1
ATOM 28144 O O . PHE D 1 575 ? 97.483 -88.231 156.393 1.00 0.00 575 PHE A O 1
ATOM 28161 N N . SER D 1 576 ? 99.021 -88.085 158.037 1.00 0.00 576 SER A N 1
ATOM 28162 C CA . SER D 1 576 ? 99.065 -86.697 158.053 1.00 0.00 576 SER A CA 1
ATOM 28163 C C . SER D 1 576 ? 100.444 -86.215 158.282 1.00 0.00 576 SER A C 1
ATOM 28164 O O . SER D 1 576 ? 101.373 -86.986 158.491 1.00 0.00 576 SER A O 1
ATOM 28172 N N . ILE D 1 577 ? 100.607 -84.861 158.329 1.00 0.00 577 ILE A N 1
ATOM 28173 C CA . ILE D 1 577 ? 101.796 -84.162 158.575 1.00 0.00 577 ILE A CA 1
ATOM 28174 C C . ILE D 1 577 ? 101.312 -82.913 159.243 1.00 0.00 577 ILE A C 1
ATOM 28175 O O . ILE D 1 577 ? 100.263 -82.424 158.926 1.00 0.00 577 ILE A O 1
ATOM 28191 N N . ALA D 1 578 ? 102.075 -82.451 160.205 1.00 0.00 578 ALA A N 1
ATOM 28192 C CA . ALA D 1 578 ? 101.719 -81.218 160.920 1.00 0.00 578 ALA A CA 1
ATOM 28193 C C . ALA D 1 578 ? 102.572 -80.161 160.403 1.00 0.00 578 ALA A C 1
ATOM 28194 O O . ALA D 1 578 ? 103.664 -80.483 159.931 1.00 0.00 578 ALA A O 1
ATOM 28201 N N . HIS D 1 579 ? 102.087 -78.865 160.497 1.00 0.00 579 HIS A N 1
ATOM 28202 C CA . HIS D 1 579 ? 102.822 -77.753 159.971 1.00 0.00 579 HIS A CA 1
ATOM 28203 C C . HIS D 1 579 ? 103.039 -76.877 161.259 1.00 0.00 579 HIS A C 1
ATOM 28204 O O . HIS D 1 579 ? 104.136 -76.399 161.403 1.00 0.00 579 HIS A O 1
ATOM 28218 N N . TYR D 1 580 ? 101.896 -76.549 161.983 1.00 0.00 580 TYR A N 1
ATOM 28219 C CA . TYR D 1 580 ? 101.842 -75.563 163.062 1.00 0.00 580 TYR A CA 1
ATOM 28220 C C . TYR D 1 580 ? 100.562 -75.825 163.717 1.00 0.00 580 TYR A C 1
ATOM 28221 O O . TYR D 1 580 ? 100.302 -75.168 164.763 1.00 0.00 580 TYR A O 1
ATOM 28239 N N . ALA D 1 581 ? 99.678 -76.647 163.167 1.00 0.00 581 ALA A N 1
ATOM 28240 C CA . ALA D 1 581 ? 98.361 -76.761 163.664 1.00 0.00 581 ALA A CA 1
ATOM 28241 C C . ALA D 1 581 ? 97.943 -78.217 163.389 1.00 0.00 581 ALA A C 1
ATOM 28242 O O . ALA D 1 581 ? 98.144 -78.824 162.313 1.00 0.00 581 ALA A O 1
ATOM 28249 N N . GLY D 1 582 ? 97.218 -78.811 164.364 1.00 0.00 582 GLY A N 1
ATOM 28250 C CA . GLY D 1 582 ? 96.607 -80.127 164.420 1.00 0.00 582 GLY A CA 1
ATOM 28251 C C . GLY D 1 582 ? 97.255 -81.245 163.601 1.00 0.00 582 GLY A C 1
ATOM 28252 O O . GLY D 1 582 ? 98.487 -81.404 163.493 1.00 0.00 582 GLY A O 1
ATOM 28256 N N . THR D 1 583 ? 96.361 -82.040 162.852 1.00 0.00 583 THR A N 1
ATOM 28257 C CA . THR D 1 583 ? 96.655 -83.015 161.845 1.00 0.00 583 THR A CA 1
ATOM 28258 C C . THR D 1 583 ? 96.138 -82.521 160.517 1.00 0.00 583 THR A C 1
ATOM 28259 O O . THR D 1 583 ? 94.950 -82.122 160.447 1.00 0.00 583 THR A O 1
ATOM 28270 N N . VAL D 1 584 ? 96.980 -82.503 159.440 1.00 0.00 584 VAL A N 1
ATOM 28271 C CA . VAL D 1 584 ? 96.615 -82.049 158.071 1.00 0.00 584 VAL A CA 1
ATOM 28272 C C . VAL D 1 584 ? 96.668 -83.297 157.251 1.00 0.00 584 VAL A C 1
ATOM 28273 O O . VAL D 1 584 ? 97.824 -83.758 157.089 1.00 0.00 584 VAL A O 1
ATOM 28286 N N . PRO D 1 585 ? 95.598 -83.890 156.825 1.00 0.00 585 PRO A N 1
ATOM 28287 C CA . PRO D 1 585 ? 95.690 -85.197 156.118 1.00 0.00 585 PRO A CA 1
ATOM 28288 C C . PRO D 1 585 ? 96.280 -85.119 154.726 1.00 0.00 585 PRO A C 1
ATOM 28289 O O . PRO D 1 585 ? 96.398 -84.015 154.205 1.00 0.00 585 PRO A O 1
ATOM 28300 N N . TYR D 1 586 ? 96.720 -86.341 154.182 1.00 0.00 586 TYR A N 1
ATOM 28301 C CA . TYR D 1 586 ? 97.388 -86.396 152.893 1.00 0.00 586 TYR A CA 1
ATOM 28302 C C . TYR D 1 586 ? 97.206 -87.799 152.263 1.00 0.00 586 TYR A C 1
ATOM 28303 O O . TYR D 1 586 ? 96.953 -88.774 152.955 1.00 0.00 586 TYR A O 1
ATOM 28321 N N . ASN D 1 587 ? 97.292 -87.857 150.922 1.00 0.00 587 ASN A N 1
ATOM 28322 C CA . ASN D 1 587 ? 97.129 -89.002 150.098 1.00 0.00 587 ASN A CA 1
ATOM 28323 C C . ASN D 1 587 ? 98.430 -89.764 150.031 1.00 0.00 587 ASN A C 1
ATOM 28324 O O . ASN D 1 587 ? 99.524 -89.200 150.118 1.00 0.00 587 ASN A O 1
ATOM 28335 N N . ILE D 1 588 ? 98.362 -91.088 149.839 1.00 0.00 588 ILE A N 1
ATOM 28336 C CA . ILE D 1 588 ? 99.496 -92.032 149.612 1.00 0.00 588 ILE A CA 1
ATOM 28337 C C . ILE D 1 588 ? 100.322 -91.898 148.347 1.00 0.00 588 ILE A C 1
ATOM 28338 O O . ILE D 1 588 ? 101.544 -92.072 148.327 1.00 0.00 588 ILE A O 1
ATOM 28354 N N . THR D 1 589 ? 99.609 -91.606 147.210 1.00 0.00 589 THR A N 1
ATOM 28355 C CA . THR D 1 589 ? 100.211 -91.448 145.911 1.00 0.00 589 THR A CA 1
ATOM 28356 C C . THR D 1 589 ? 99.930 -89.982 145.661 1.00 0.00 589 THR A C 1
ATOM 28357 O O . THR D 1 589 ? 98.967 -89.416 146.160 1.00 0.00 589 THR A O 1
ATOM 28368 N N . GLY D 1 590 ? 100.716 -89.280 144.829 1.00 0.00 590 GLY A N 1
ATOM 28369 C CA . GLY D 1 590 ? 100.489 -87.967 144.434 1.00 0.00 590 GLY A CA 1
ATOM 28370 C C . GLY D 1 590 ? 101.306 -87.062 145.223 1.00 0.00 590 GLY A C 1
ATOM 28371 O O . GLY D 1 590 ? 100.922 -86.523 146.283 1.00 0.00 590 GLY A O 1
ATOM 28375 N N . TRP D 1 591 ? 102.555 -86.878 144.708 1.00 0.00 591 TRP A N 1
ATOM 28376 C CA . TRP D 1 591 ? 103.613 -86.056 145.244 1.00 0.00 591 TRP A CA 1
ATOM 28377 C C . TRP D 1 591 ? 104.434 -85.861 143.998 1.00 0.00 591 TRP A C 1
ATOM 28378 O O . TRP D 1 591 ? 104.687 -84.735 143.594 1.00 0.00 591 TRP A O 1
ATOM 28399 N N . LEU D 1 592 ? 104.796 -87.033 143.351 1.00 0.00 592 LEU A N 1
ATOM 28400 C CA . LEU D 1 592 ? 105.533 -86.992 142.176 1.00 0.00 592 LEU A CA 1
ATOM 28401 C C . LEU D 1 592 ? 104.686 -87.222 141.016 1.00 0.00 592 LEU A C 1
ATOM 28402 O O . LEU D 1 592 ? 105.266 -87.482 140.014 1.00 0.00 592 LEU A O 1
ATOM 28418 N N . GLU D 1 593 ? 103.375 -87.088 141.177 1.00 0.00 593 GLU A N 1
ATOM 28419 C CA . GLU D 1 593 ? 102.507 -87.322 140.044 1.00 0.00 593 GLU A CA 1
ATOM 28420 C C . GLU D 1 593 ? 101.856 -85.987 139.747 1.00 0.00 593 GLU A C 1
ATOM 28421 O O . GLU D 1 593 ? 100.893 -85.911 138.969 1.00 0.00 593 GLU A O 1
ATOM 28433 N N . LYS D 1 594 ? 102.250 -84.974 140.532 1.00 0.00 594 LYS A N 1
ATOM 28434 C CA . LYS D 1 594 ? 101.783 -83.630 140.670 1.00 0.00 594 LYS A CA 1
ATOM 28435 C C . LYS D 1 594 ? 102.943 -82.728 140.452 1.00 0.00 594 LYS A C 1
ATOM 28436 O O . LYS D 1 594 ? 102.835 -81.533 140.704 1.00 0.00 594 LYS A O 1
ATOM 28455 N N . ASN D 1 595 ? 104.083 -83.282 139.963 1.00 0.00 595 ASN A N 1
ATOM 28456 C CA . ASN D 1 595 ? 105.293 -82.522 139.751 1.00 0.00 595 ASN A CA 1
ATOM 28457 C C . ASN D 1 595 ? 106.043 -83.143 138.630 1.00 0.00 595 ASN A C 1
ATOM 28458 O O . ASN D 1 595 ? 106.673 -82.464 137.792 1.00 0.00 595 ASN A O 1
ATOM 28469 N N . LYS D 1 596 ? 105.886 -84.462 138.440 1.00 0.00 596 LYS A N 1
ATOM 28470 C CA . LYS D 1 596 ? 106.470 -85.079 137.178 1.00 0.00 596 LYS A CA 1
ATOM 28471 C C . LYS D 1 596 ? 105.439 -84.821 136.135 1.00 0.00 596 LYS A C 1
ATOM 28472 O O . LYS D 1 596 ? 105.845 -84.571 134.979 1.00 0.00 596 LYS A O 1
ATOM 28491 N N . ASP D 1 597 ? 104.239 -84.641 136.531 1.00 0.00 597 ASP A N 1
ATOM 28492 C CA . ASP D 1 597 ? 103.257 -84.047 135.672 1.00 0.00 597 ASP A CA 1
ATOM 28493 C C . ASP D 1 597 ? 102.773 -84.816 134.473 1.00 0.00 597 ASP A C 1
ATOM 28494 O O . ASP D 1 597 ? 103.097 -84.460 133.340 1.00 0.00 597 ASP A O 1
ATOM 28503 N N . PRO D 1 598 ? 102.033 -85.936 134.566 1.00 0.00 598 PRO A N 1
ATOM 28504 C CA . PRO D 1 598 ? 101.459 -86.685 133.469 1.00 0.00 598 PRO A CA 1
ATOM 28505 C C . PRO D 1 598 ? 100.569 -85.976 132.497 1.00 0.00 598 PRO A C 1
ATOM 28506 O O . PRO D 1 598 ? 100.101 -84.927 132.840 1.00 0.00 598 PRO A O 1
ATOM 28517 N N . VAL D 1 599 ? 100.403 -86.518 131.265 1.00 0.00 599 VAL A N 1
ATOM 28518 C CA . VAL D 1 599 ? 99.772 -85.846 130.156 1.00 0.00 599 VAL A CA 1
ATOM 28519 C C . VAL D 1 599 ? 98.601 -86.763 129.714 1.00 0.00 599 VAL A C 1
ATOM 28520 O O . VAL D 1 599 ? 97.492 -86.255 129.488 1.00 0.00 599 VAL A O 1
ATOM 28533 N N . ASN D 1 600 ? 98.891 -88.060 129.680 1.00 0.00 600 ASN A N 1
ATOM 28534 C CA . ASN D 1 600 ? 97.939 -89.036 129.420 1.00 0.00 600 ASN A CA 1
ATOM 28535 C C . ASN D 1 600 ? 98.604 -90.395 129.453 1.00 0.00 600 ASN A C 1
ATOM 28536 O O . ASN D 1 600 ? 98.192 -91.262 128.747 1.00 0.00 600 ASN A O 1
ATOM 28547 N N . ASP D 1 601 ? 99.655 -90.488 130.347 1.00 0.00 601 ASP A N 1
ATOM 28548 C CA . ASP D 1 601 ? 100.553 -91.647 130.620 1.00 0.00 601 ASP A CA 1
ATOM 28549 C C . ASP D 1 601 ? 101.237 -92.140 129.396 1.00 0.00 601 ASP A C 1
ATOM 28550 O O . ASP D 1 601 ? 101.524 -93.306 129.249 1.00 0.00 601 ASP A O 1
ATOM 28559 N N . THR D 1 602 ? 101.680 -91.151 128.576 1.00 0.00 602 THR A N 1
ATOM 28560 C CA . THR D 1 602 ? 102.466 -91.474 127.419 1.00 0.00 602 THR A CA 1
ATOM 28561 C C . THR D 1 602 ? 103.399 -90.349 127.537 1.00 0.00 602 THR A C 1
ATOM 28562 O O . THR D 1 602 ? 102.974 -89.202 127.564 1.00 0.00 602 THR A O 1
ATOM 28573 N N . VAL D 1 603 ? 104.749 -90.647 127.529 1.00 0.00 603 VAL A N 1
ATOM 28574 C CA . VAL D 1 603 ? 105.819 -89.669 127.622 1.00 0.00 603 VAL A CA 1
ATOM 28575 C C . VAL D 1 603 ? 105.669 -88.588 126.600 1.00 0.00 603 VAL A C 1
ATOM 28576 O O . VAL D 1 603 ? 105.297 -88.858 125.476 1.00 0.00 603 VAL A O 1
ATOM 28589 N N . VAL D 1 604 ? 105.978 -87.335 127.011 1.00 0.00 604 VAL A N 1
ATOM 28590 C CA . VAL D 1 604 ? 105.866 -86.168 126.249 1.00 0.00 604 VAL A CA 1
ATOM 28591 C C . VAL D 1 604 ? 106.928 -86.234 125.210 1.00 0.00 604 VAL A C 1
ATOM 28592 O O . VAL D 1 604 ? 107.988 -86.826 125.392 1.00 0.00 604 VAL A O 1
ATOM 28605 N N . ASP D 1 605 ? 106.657 -85.636 124.062 1.00 0.00 605 ASP A N 1
ATOM 28606 C CA . ASP D 1 605 ? 107.504 -85.647 122.954 1.00 0.00 605 ASP A CA 1
ATOM 28607 C C . ASP D 1 605 ? 107.529 -84.339 122.292 1.00 0.00 605 ASP A C 1
ATOM 28608 O O . ASP D 1 605 ? 108.406 -84.031 121.521 1.00 0.00 605 ASP A O 1
ATOM 28617 N N . GLN D 1 606 ? 106.546 -83.427 122.593 1.00 0.00 606 GLN A N 1
ATOM 28618 C CA . GLN D 1 606 ? 106.363 -82.099 122.036 1.00 0.00 606 GLN A CA 1
ATOM 28619 C C . GLN D 1 606 ? 105.055 -81.763 122.635 1.00 0.00 606 GLN A C 1
ATOM 28620 O O . GLN D 1 606 ? 104.490 -80.756 122.163 1.00 0.00 606 GLN A O 1
ATOM 28634 N N . PHE D 1 607 ? 104.450 -82.573 123.520 1.00 0.00 607 PHE A N 1
ATOM 28635 C CA . PHE D 1 607 ? 103.149 -82.428 124.094 1.00 0.00 607 PHE A CA 1
ATOM 28636 C C . PHE D 1 607 ? 103.261 -81.584 125.338 1.00 0.00 607 PHE A C 1
ATOM 28637 O O . PHE D 1 607 ? 102.254 -81.281 125.955 1.00 0.00 607 PHE A O 1
ATOM 28654 N N . LYS D 1 608 ? 104.559 -81.201 125.702 1.00 0.00 608 LYS A N 1
ATOM 28655 C CA . LYS D 1 608 ? 104.785 -80.332 126.895 1.00 0.00 608 LYS A CA 1
ATOM 28656 C C . LYS D 1 608 ? 104.663 -78.871 126.555 1.00 0.00 608 LYS A C 1
ATOM 28657 O O . LYS D 1 608 ? 104.515 -77.957 127.341 1.00 0.00 608 LYS A O 1
ATOM 28676 N N . LYS D 1 609 ? 104.652 -78.674 125.215 1.00 0.00 609 LYS A N 1
ATOM 28677 C CA . LYS D 1 609 ? 104.388 -77.373 124.599 1.00 0.00 609 LYS A CA 1
ATOM 28678 C C . LYS D 1 609 ? 103.040 -77.485 123.898 1.00 0.00 609 LYS A C 1
ATOM 28679 O O . LYS D 1 609 ? 102.750 -78.436 123.151 1.00 0.00 609 LYS A O 1
ATOM 28698 N N . GLY D 1 610 ? 102.205 -76.397 124.069 1.00 0.00 610 GLY A N 1
ATOM 28699 C CA . GLY D 1 610 ? 100.947 -76.214 123.426 1.00 0.00 610 GLY A CA 1
ATOM 28700 C C . GLY D 1 610 ? 100.961 -76.170 121.914 1.00 0.00 610 GLY A C 1
ATOM 28701 O O . GLY D 1 610 ? 101.967 -76.216 121.262 1.00 0.00 610 GLY A O 1
ATOM 28705 N N . SER D 1 611 ? 99.753 -76.048 121.353 1.00 0.00 611 SER A N 1
ATOM 28706 C CA . SER D 1 611 ? 99.458 -75.940 119.952 1.00 0.00 611 SER A CA 1
ATOM 28707 C C . SER D 1 611 ? 99.084 -74.530 119.698 1.00 0.00 611 SER A C 1
ATOM 28708 O O . SER D 1 611 ? 98.919 -74.222 118.495 1.00 0.00 611 SER A O 1
ATOM 28716 N N . ASN D 1 612 ? 98.904 -73.705 120.767 1.00 0.00 612 ASN A N 1
ATOM 28717 C CA . ASN D 1 612 ? 98.547 -72.306 120.618 1.00 0.00 612 ASN A CA 1
ATOM 28718 C C . ASN D 1 612 ? 99.773 -71.700 121.134 1.00 0.00 612 ASN A C 1
ATOM 28719 O O . ASN D 1 612 ? 100.605 -72.284 121.818 1.00 0.00 612 ASN A O 1
ATOM 28730 N N . LYS D 1 613 ? 99.912 -70.393 120.678 1.00 0.00 613 LYS A N 1
ATOM 28731 C CA . LYS D 1 613 ? 101.084 -69.558 121.012 1.00 0.00 613 LYS A CA 1
ATOM 28732 C C . LYS D 1 613 ? 100.999 -69.051 122.440 1.00 0.00 613 LYS A C 1
ATOM 28733 O O . LYS D 1 613 ? 101.950 -68.835 123.119 1.00 0.00 613 LYS A O 1
ATOM 28752 N N . LEU D 1 614 ? 99.732 -68.916 122.858 1.00 0.00 614 LEU A N 1
ATOM 28753 C CA . LEU D 1 614 ? 99.405 -68.484 124.152 1.00 0.00 614 LEU A CA 1
ATOM 28754 C C . LEU D 1 614 ? 99.501 -69.549 125.262 1.00 0.00 614 LEU A C 1
ATOM 28755 O O . LEU D 1 614 ? 99.675 -69.252 126.441 1.00 0.00 614 LEU A O 1
ATOM 28771 N N . VAL D 1 615 ? 99.378 -70.825 124.888 1.00 0.00 615 VAL A N 1
ATOM 28772 C CA . VAL D 1 615 ? 99.420 -71.909 125.855 1.00 0.00 615 VAL A CA 1
ATOM 28773 C C . VAL D 1 615 ? 100.901 -72.250 125.998 1.00 0.00 615 VAL A C 1
ATOM 28774 O O . VAL D 1 615 ? 101.443 -72.639 127.071 1.00 0.00 615 VAL A O 1
ATOM 28787 N N . GLN D 1 616 ? 101.659 -71.994 124.837 1.00 0.00 616 GLN A N 1
ATOM 28788 C CA . GLN D 1 616 ? 103.048 -72.232 124.685 1.00 0.00 616 GLN A CA 1
ATOM 28789 C C . GLN D 1 616 ? 103.950 -71.364 125.594 1.00 0.00 616 GLN A C 1
ATOM 28790 O O . GLN D 1 616 ? 104.951 -71.869 126.142 1.00 0.00 616 GLN A O 1
ATOM 28804 N N . GLU D 1 617 ? 103.600 -70.085 125.823 1.00 0.00 617 GLU A N 1
ATOM 28805 C CA . GLU D 1 617 ? 104.421 -69.198 126.613 1.00 0.00 617 GLU A CA 1
ATOM 28806 C C . GLU D 1 617 ? 104.268 -69.464 128.082 1.00 0.00 617 GLU A C 1
ATOM 28807 O O . GLU D 1 617 ? 105.131 -69.040 128.880 1.00 0.00 617 GLU A O 1
ATOM 28819 N N . ILE D 1 618 ? 103.160 -70.128 128.467 1.00 0.00 618 ILE A N 1
ATOM 28820 C CA . ILE D 1 618 ? 102.863 -70.525 129.818 1.00 0.00 618 ILE A CA 1
ATOM 28821 C C . ILE D 1 618 ? 103.843 -71.469 130.309 1.00 0.00 618 ILE A C 1
ATOM 28822 O O . ILE D 1 618 ? 104.302 -71.340 131.442 1.00 0.00 618 ILE A O 1
ATOM 28838 N N . PHE D 1 619 ? 104.220 -72.435 129.485 1.00 0.00 619 PHE A N 1
ATOM 28839 C CA . PHE D 1 619 ? 105.205 -73.430 129.932 1.00 0.00 619 PHE A CA 1
ATOM 28840 C C . PHE D 1 619 ? 106.603 -72.737 130.006 1.00 0.00 619 PHE A C 1
ATOM 28841 O O . PHE D 1 619 ? 107.021 -72.052 129.072 1.00 0.00 619 PHE A O 1
ATOM 28858 N N . GLU D 1 620 ? 107.356 -72.864 131.147 1.00 0.00 620 GLU A N 1
ATOM 28859 C CA . GLU D 1 620 ? 108.671 -72.231 131.335 1.00 0.00 620 GLU A CA 1
ATOM 28860 C C . GLU D 1 620 ? 109.542 -73.114 132.115 1.00 0.00 620 GLU A C 1
ATOM 28861 O O . GLU D 1 620 ? 110.538 -73.561 131.547 1.00 0.00 620 GLU A O 1
ATOM 28873 N N . ASP D 1 621 ? 109.285 -73.407 133.381 1.00 0.00 621 ASP A N 1
ATOM 28874 C CA . ASP D 1 621 ? 110.027 -74.337 134.226 1.00 0.00 621 ASP A CA 1
ATOM 28875 C C . ASP D 1 621 ? 108.937 -75.175 134.840 1.00 0.00 621 ASP A C 1
ATOM 28876 O O . ASP D 1 621 ? 107.915 -74.665 135.242 1.00 0.00 621 ASP A O 1
ATOM 28885 N N . HIS D 1 622 ? 109.144 -76.490 134.898 1.00 0.00 622 HIS A N 1
ATOM 28886 C CA . HIS D 1 622 ? 108.304 -77.578 135.451 1.00 0.00 622 HIS A CA 1
ATOM 28887 C C . HIS D 1 622 ? 108.666 -78.886 134.805 1.00 0.00 622 HIS A C 1
ATOM 28888 O O . HIS D 1 622 ? 108.601 -78.838 133.563 1.00 0.00 622 HIS A O 1
ATOM 28902 N N . PRO D 1 623 ? 109.026 -80.044 135.460 1.00 0.00 623 PRO A N 1
ATOM 28903 C CA . PRO D 1 623 ? 109.286 -81.256 134.759 1.00 0.00 623 PRO A CA 1
ATOM 28904 C C . PRO D 1 623 ? 108.126 -81.818 133.993 1.00 0.00 623 PRO A C 1
ATOM 28905 O O . PRO D 1 623 ? 106.977 -81.638 134.434 1.00 0.00 623 PRO A O 1
ATOM 28916 N N . GLY D 1 624 ? 108.388 -82.537 132.870 1.00 0.00 624 GLY A N 1
ATOM 28917 C CA . GLY D 1 624 ? 107.245 -83.129 132.227 1.00 0.00 624 GLY A CA 1
ATOM 28918 C C . GLY D 1 624 ? 107.408 -84.601 132.496 1.00 0.00 624 GLY A C 1
ATOM 28919 O O . GLY D 1 624 ? 108.402 -85.041 133.143 1.00 0.00 624 GLY A O 1
ATOM 28923 N N . LEU D 1 625 ? 106.363 -85.414 132.018 1.00 0.00 625 LEU A N 1
ATOM 28924 C CA . LEU D 1 625 ? 106.438 -86.864 132.228 1.00 0.00 625 LEU A CA 1
ATOM 28925 C C . LEU D 1 625 ? 107.548 -87.510 131.457 1.00 0.00 625 LEU A C 1
ATOM 28926 O O . LEU D 1 625 ? 107.813 -87.016 130.376 1.00 0.00 625 LEU A O 1
ATOM 28942 N N . GLY D 1 626 ? 108.323 -88.484 132.031 1.00 0.00 626 GLY A N 1
ATOM 28943 C CA . GLY D 1 626 ? 109.467 -88.906 131.268 1.00 0.00 626 GLY A CA 1
ATOM 28944 C C . GLY D 1 626 ? 110.586 -88.016 131.473 1.00 0.00 626 GLY A C 1
ATOM 28945 O O . GLY D 1 626 ? 110.611 -87.052 132.327 1.00 0.00 626 GLY A O 1
ATOM 28949 N N . ALA D 1 627 ? 111.612 -88.244 130.701 1.00 0.00 627 ALA A N 1
ATOM 28950 C CA . ALA D 1 627 ? 112.849 -87.495 130.618 1.00 0.00 627 ALA A CA 1
ATOM 28951 C C . ALA D 1 627 ? 112.803 -86.030 130.506 1.00 0.00 627 ALA A C 1
ATOM 28952 O O . ALA D 1 627 ? 111.983 -85.577 129.758 1.00 0.00 627 ALA A O 1
ATOM 28959 N N . GLU D 1 628 ? 113.647 -85.310 131.167 1.00 0.00 628 GLU A N 1
ATOM 28960 C CA . GLU D 1 628 ? 113.812 -83.887 131.159 1.00 0.00 628 GLU A CA 1
ATOM 28961 C C . GLU D 1 628 ? 115.085 -83.480 130.491 1.00 0.00 628 GLU A C 1
ATOM 28962 O O . GLU D 1 628 ? 116.108 -84.166 130.583 1.00 0.00 628 GLU A O 1
ATOM 28974 N N . GLU D 1 629 ? 115.073 -82.288 129.845 1.00 0.00 629 GLU A N 1
ATOM 28975 C CA . GLU D 1 629 ? 116.230 -81.697 129.139 1.00 0.00 629 GLU A CA 1
ATOM 28976 C C . GLU D 1 629 ? 116.743 -80.568 129.979 1.00 0.00 629 GLU A C 1
ATOM 28977 O O . GLU D 1 629 ? 116.016 -80.226 130.911 1.00 0.00 629 GLU A O 1
ATOM 28989 N N . LYS D 1 630 ? 118.059 -80.228 129.833 1.00 0.00 630 LYS A N 1
ATOM 28990 C CA . LYS D 1 630 ? 118.878 -79.449 130.685 1.00 0.00 630 LYS A CA 1
ATOM 28991 C C . LYS D 1 630 ? 118.451 -78.015 130.732 1.00 0.00 630 LYS A C 1
ATOM 28992 O O . LYS D 1 630 ? 117.829 -77.478 129.791 1.00 0.00 630 LYS A O 1
ATOM 29011 N N . GLY D 1 631 ? 118.826 -77.320 131.849 1.00 0.00 631 GLY A N 1
ATOM 29012 C CA . GLY D 1 631 ? 118.571 -75.922 132.064 1.00 0.00 631 GLY A CA 1
ATOM 29013 C C . GLY D 1 631 ? 117.227 -75.802 132.811 1.00 0.00 631 GLY A C 1
ATOM 29014 O O . GLY D 1 631 ? 116.442 -76.731 132.914 1.00 0.00 631 GLY A O 1
ATOM 29018 N N . GLY D 1 632 ? 116.946 -74.543 133.200 1.00 0.00 632 GLY A N 1
ATOM 29019 C CA . GLY D 1 632 ? 115.711 -74.007 133.803 1.00 0.00 632 GLY A CA 1
ATOM 29020 C C . GLY D 1 632 ? 116.109 -73.712 135.264 1.00 0.00 632 GLY A C 1
ATOM 29021 O O . GLY D 1 632 ? 116.597 -74.574 136.035 1.00 0.00 632 GLY A O 1
ATOM 29025 N N . GLY D 1 633 ? 115.972 -72.390 135.612 1.00 0.00 633 GLY A N 1
ATOM 29026 C CA . GLY D 1 633 ? 116.361 -72.030 136.925 1.00 0.00 633 GLY A CA 1
ATOM 29027 C C . GLY D 1 633 ? 115.701 -70.726 137.109 1.00 0.00 633 GLY A C 1
ATOM 29028 O O . GLY D 1 633 ? 115.619 -69.971 136.184 1.00 0.00 633 GLY A O 1
ATOM 29032 N N . GLY D 1 634 ? 115.430 -70.426 138.380 1.00 0.00 634 GLY A N 1
ATOM 29033 C CA . GLY D 1 634 ? 114.912 -69.172 138.758 1.00 0.00 634 GLY A CA 1
ATOM 29034 C C . GLY D 1 634 ? 113.377 -69.398 138.768 1.00 0.00 634 GLY A C 1
ATOM 29035 O O . GLY D 1 634 ? 112.747 -69.937 139.639 1.00 0.00 634 GLY A O 1
ATOM 29039 N N . LYS D 1 635 ? 112.793 -68.969 137.622 1.00 0.00 635 LYS A N 1
ATOM 29040 C CA . LYS D 1 635 ? 111.380 -69.153 137.309 1.00 0.00 635 LYS A CA 1
ATOM 29041 C C . LYS D 1 635 ? 111.145 -68.783 135.785 1.00 0.00 635 LYS A C 1
ATOM 29042 O O . LYS D 1 635 ? 110.024 -68.698 135.328 1.00 0.00 635 LYS A O 1
ATOM 29061 N N . GLY D 1 636 ? 112.210 -68.471 135.035 1.00 0.00 636 GLY A N 1
ATOM 29062 C CA . GLY D 1 636 ? 112.284 -68.014 133.677 1.00 0.00 636 GLY A CA 1
ATOM 29063 C C . GLY D 1 636 ? 112.167 -69.239 132.764 1.00 0.00 636 GLY A C 1
ATOM 29064 O O . GLY D 1 636 ? 111.739 -70.332 133.134 1.00 0.00 636 GLY A O 1
ATOM 29068 N N . GLY D 1 637 ? 112.521 -68.940 131.502 1.00 0.00 637 GLY A N 1
ATOM 29069 C CA . GLY D 1 637 ? 112.590 -69.824 130.408 1.00 0.00 637 GLY A CA 1
ATOM 29070 C C . GLY D 1 637 ? 111.368 -69.668 129.455 1.00 0.00 637 GLY A C 1
ATOM 29071 O O . GLY D 1 637 ? 110.695 -68.639 129.396 1.00 0.00 637 GLY A O 1
ATOM 29075 N N . GLY D 1 638 ? 111.339 -70.656 128.542 1.00 0.00 638 GLY A N 1
ATOM 29076 C CA . GLY D 1 638 ? 110.426 -70.461 127.437 1.00 0.00 638 GLY A CA 1
ATOM 29077 C C . GLY D 1 638 ? 110.008 -71.886 126.998 1.00 0.00 638 GLY A C 1
ATOM 29078 O O . GLY D 1 638 ? 109.434 -72.089 125.915 1.00 0.00 638 GLY A O 1
ATOM 29082 N N . GLY D 1 639 ? 110.200 -72.841 127.888 1.00 0.00 639 GLY A N 1
ATOM 29083 C CA . GLY D 1 639 ? 109.746 -74.258 127.797 1.00 0.00 639 GLY A CA 1
ATOM 29084 C C . GLY D 1 639 ? 110.533 -75.060 126.751 1.00 0.00 639 GLY A C 1
ATOM 29085 O O . GLY D 1 639 ? 111.151 -74.421 125.921 1.00 0.00 639 GLY A O 1
ATOM 29089 N N . ARG D 1 640 ? 110.513 -76.392 126.932 1.00 0.00 640 ARG A N 1
ATOM 29090 C CA . ARG D 1 640 ? 111.181 -77.347 126.130 1.00 0.00 640 ARG A CA 1
ATOM 29091 C C . ARG D 1 640 ? 110.123 -78.423 125.928 1.00 0.00 640 ARG A C 1
ATOM 29092 O O . ARG D 1 640 ? 109.260 -78.572 126.776 1.00 0.00 640 ARG A O 1
ATOM 29113 N N . LYS D 1 641 ? 110.257 -79.167 124.798 1.00 0.00 641 LYS A N 1
ATOM 29114 C CA . LYS D 1 641 ? 109.364 -80.305 124.343 1.00 0.00 641 LYS A CA 1
ATOM 29115 C C . LYS D 1 641 ? 109.310 -81.426 125.346 1.00 0.00 641 LYS A C 1
ATOM 29116 O O . LYS D 1 641 ? 108.284 -82.028 125.652 1.00 0.00 641 LYS A O 1
ATOM 29135 N N . LYS D 1 642 ? 110.467 -81.772 125.977 1.00 0.00 642 LYS A N 1
ATOM 29136 C CA . LYS D 1 642 ? 110.461 -82.806 126.996 1.00 0.00 642 LYS A CA 1
ATOM 29137 C C . LYS D 1 642 ? 111.086 -82.262 128.264 1.00 0.00 642 LYS A C 1
ATOM 29138 O O . LYS D 1 642 ? 112.196 -81.784 128.248 1.00 0.00 642 LYS A O 1
ATOM 29157 N N . GLY D 1 643 ? 110.267 -82.203 129.300 1.00 0.00 643 GLY A N 1
ATOM 29158 C CA . GLY D 1 643 ? 110.610 -81.395 130.531 1.00 0.00 643 GLY A CA 1
ATOM 29159 C C . GLY D 1 643 ? 110.633 -79.875 130.216 1.00 0.00 643 GLY A C 1
ATOM 29160 O O . GLY D 1 643 ? 110.682 -79.407 129.038 1.00 0.00 643 GLY A O 1
ATOM 29164 N N . ALA D 1 644 ? 110.685 -79.038 131.256 1.00 0.00 644 ALA A N 1
ATOM 29165 C CA . ALA D 1 644 ? 110.931 -77.660 130.977 1.00 0.00 644 ALA A CA 1
ATOM 29166 C C . ALA D 1 644 ? 111.783 -77.067 132.042 1.00 0.00 644 ALA A C 1
ATOM 29167 O O . ALA D 1 644 ? 112.425 -76.018 131.829 1.00 0.00 644 ALA A O 1
ATOM 29174 N N . SER D 1 645 ? 112.060 -77.832 133.055 1.00 0.00 645 SER A N 1
ATOM 29175 C CA . SER D 1 645 ? 113.046 -77.605 134.062 1.00 0.00 645 SER A CA 1
ATOM 29176 C C . SER D 1 645 ? 113.688 -78.935 134.394 1.00 0.00 645 SER A C 1
ATOM 29177 O O . SER D 1 645 ? 113.055 -79.915 134.689 1.00 0.00 645 SER A O 1
ATOM 29185 N N . PHE D 1 646 ? 115.074 -78.939 134.385 1.00 0.00 646 PHE A N 1
ATOM 29186 C CA . PHE D 1 646 ? 115.833 -80.137 134.689 1.00 0.00 646 PHE A CA 1
ATOM 29187 C C . PHE D 1 646 ? 115.802 -80.196 136.215 1.00 0.00 646 PHE A C 1
ATOM 29188 O O . PHE D 1 646 ? 115.789 -81.301 136.791 1.00 0.00 646 PHE A O 1
ATOM 29205 N N . GLN D 1 647 ? 115.768 -79.010 136.882 1.00 0.00 647 GLN A N 1
ATOM 29206 C CA . GLN D 1 647 ? 115.749 -78.844 138.322 1.00 0.00 647 GLN A CA 1
ATOM 29207 C C . GLN D 1 647 ? 114.281 -78.921 138.797 1.00 0.00 647 GLN A C 1
ATOM 29208 O O . GLN D 1 647 ? 113.378 -78.719 137.983 1.00 0.00 647 GLN A O 1
ATOM 29222 N N . THR D 1 648 ? 114.073 -79.126 140.112 1.00 0.00 648 THR A N 1
ATOM 29223 C CA . THR D 1 648 ? 112.720 -79.109 140.704 1.00 0.00 648 THR A CA 1
ATOM 29224 C C . THR D 1 648 ? 112.331 -77.633 140.688 1.00 0.00 648 THR A C 1
ATOM 29225 O O . THR D 1 648 ? 113.213 -76.811 140.844 1.00 0.00 648 THR A O 1
ATOM 29236 N N . VAL D 1 649 ? 110.996 -77.294 140.555 1.00 0.00 649 VAL A N 1
ATOM 29237 C CA . VAL D 1 649 ? 110.515 -75.929 140.629 1.00 0.00 649 VAL A CA 1
ATOM 29238 C C . VAL D 1 649 ? 110.612 -75.380 142.041 1.00 0.00 649 VAL A C 1
ATOM 29239 O O . VAL D 1 649 ? 110.950 -74.189 142.274 1.00 0.00 649 VAL A O 1
ATOM 29252 N N . SER D 1 650 ? 110.338 -76.229 143.075 1.00 0.00 650 SER A N 1
ATOM 29253 C CA . SER D 1 650 ? 110.292 -76.001 144.477 1.00 0.00 650 SER A CA 1
ATOM 29254 C C . SER D 1 650 ? 111.612 -75.734 145.130 1.00 0.00 650 SER A C 1
ATOM 29255 O O . SER D 1 650 ? 111.719 -75.168 146.214 1.00 0.00 650 SER A O 1
ATOM 29263 N N . ALA D 1 651 ? 112.692 -76.151 144.472 1.00 0.00 651 ALA A N 1
ATOM 29264 C CA . ALA D 1 651 ? 114.022 -75.916 144.962 1.00 0.00 651 ALA A CA 1
ATOM 29265 C C . ALA D 1 651 ? 114.530 -74.550 144.505 1.00 0.00 651 ALA A C 1
ATOM 29266 O O . ALA D 1 651 ? 115.338 -73.824 145.083 1.00 0.00 651 ALA A O 1
ATOM 29273 N N . LEU D 1 652 ? 113.909 -74.030 143.378 1.00 0.00 652 LEU A N 1
ATOM 29274 C CA . LEU D 1 652 ? 114.058 -72.672 142.915 1.00 0.00 652 LEU A CA 1
ATOM 29275 C C . LEU D 1 652 ? 113.306 -71.732 143.823 1.00 0.00 652 LEU A C 1
ATOM 29276 O O . LEU D 1 652 ? 113.826 -70.644 144.016 1.00 0.00 652 LEU A O 1
ATOM 29292 N N . TYR D 1 653 ? 112.226 -72.208 144.359 1.00 0.00 653 TYR A N 1
ATOM 29293 C CA . TYR D 1 653 ? 111.548 -71.466 145.338 1.00 0.00 653 TYR A CA 1
ATOM 29294 C C . TYR D 1 653 ? 112.275 -71.491 146.696 1.00 0.00 653 TYR A C 1
ATOM 29295 O O . TYR D 1 653 ? 111.980 -70.649 147.547 1.00 0.00 653 TYR A O 1
ATOM 29313 N N . ARG D 1 654 ? 113.178 -72.525 146.973 1.00 0.00 654 ARG A N 1
ATOM 29314 C CA . ARG D 1 654 ? 113.862 -72.703 148.249 1.00 0.00 654 ARG A CA 1
ATOM 29315 C C . ARG D 1 654 ? 114.890 -71.570 148.354 1.00 0.00 654 ARG A C 1
ATOM 29316 O O . ARG D 1 654 ? 115.159 -71.126 149.433 1.00 0.00 654 ARG A O 1
ATOM 29337 N N . GLU D 1 655 ? 115.421 -71.143 147.202 1.00 0.00 655 GLU A N 1
ATOM 29338 C CA . GLU D 1 655 ? 116.323 -70.099 147.175 1.00 0.00 655 GLU A CA 1
ATOM 29339 C C . GLU D 1 655 ? 115.801 -68.737 147.643 1.00 0.00 655 GLU A C 1
ATOM 29340 O O . GLU D 1 655 ? 116.455 -67.961 148.306 1.00 0.00 655 GLU A O 1
ATOM 29352 N N . GLN D 1 656 ? 114.473 -68.526 147.296 1.00 0.00 656 GLN A N 1
ATOM 29353 C CA . GLN D 1 656 ? 113.773 -67.397 147.856 1.00 0.00 656 GLN A CA 1
ATOM 29354 C C . GLN D 1 656 ? 113.495 -67.509 149.380 1.00 0.00 656 GLN A C 1
ATOM 29355 O O . GLN D 1 656 ? 113.427 -66.409 149.995 1.00 0.00 656 GLN A O 1
ATOM 29369 N N . LEU D 1 657 ? 113.255 -68.678 150.006 1.00 0.00 657 LEU A N 1
ATOM 29370 C CA . LEU D 1 657 ? 112.982 -68.866 151.424 1.00 0.00 657 LEU A CA 1
ATOM 29371 C C . LEU D 1 657 ? 114.260 -68.735 152.278 1.00 0.00 657 LEU A C 1
ATOM 29372 O O . LEU D 1 657 ? 114.268 -68.284 153.420 1.00 0.00 657 LEU A O 1
ATOM 29388 N N . ASN D 1 658 ? 115.493 -69.119 151.733 1.00 0.00 658 ASN A N 1
ATOM 29389 C CA . ASN D 1 658 ? 116.747 -68.910 152.447 1.00 0.00 658 ASN A CA 1
ATOM 29390 C C . ASN D 1 658 ? 117.124 -67.391 152.571 1.00 0.00 658 ASN A C 1
ATOM 29391 O O . ASN D 1 658 ? 117.709 -66.908 153.504 1.00 0.00 658 ASN A O 1
ATOM 29402 N N . ARG D 1 659 ? 116.648 -66.703 151.506 1.00 0.00 659 ARG A N 1
ATOM 29403 C CA . ARG D 1 659 ? 116.772 -65.283 151.341 1.00 0.00 659 ARG A CA 1
ATOM 29404 C C . ARG D 1 659 ? 115.755 -64.468 152.041 1.00 0.00 659 ARG A C 1
ATOM 29405 O O . ARG D 1 659 ? 116.131 -63.474 152.745 1.00 0.00 659 ARG A O 1
ATOM 29426 N N . LEU D 1 660 ? 114.503 -64.917 152.143 1.00 0.00 660 LEU A N 1
ATOM 29427 C CA . LEU D 1 660 ? 113.404 -64.267 152.927 1.00 0.00 660 LEU A CA 1
ATOM 29428 C C . LEU D 1 660 ? 113.640 -64.292 154.414 1.00 0.00 660 LEU A C 1
ATOM 29429 O O . LEU D 1 660 ? 113.295 -63.351 155.034 1.00 0.00 660 LEU A O 1
ATOM 29445 N N . MET D 1 661 ? 114.308 -65.326 154.959 1.00 0.00 661 MET A N 1
ATOM 29446 C CA . MET D 1 661 ? 114.702 -65.468 156.298 1.00 0.00 661 MET A CA 1
ATOM 29447 C C . MET D 1 661 ? 115.796 -64.570 156.705 1.00 0.00 661 MET A C 1
ATOM 29448 O O . MET D 1 661 ? 115.793 -64.057 157.806 1.00 0.00 661 MET A O 1
ATOM 29462 N N . ALA D 1 662 ? 116.798 -64.378 155.741 1.00 0.00 662 ALA A N 1
ATOM 29463 C CA . ALA D 1 662 ? 117.943 -63.514 156.007 1.00 0.00 662 ALA A CA 1
ATOM 29464 C C . ALA D 1 662 ? 117.488 -62.073 155.898 1.00 0.00 662 ALA A C 1
ATOM 29465 O O . ALA D 1 662 ? 118.007 -61.208 156.614 1.00 0.00 662 ALA A O 1
ATOM 29472 N N . SER D 1 663 ? 116.443 -61.708 155.029 1.00 0.00 663 SER A N 1
ATOM 29473 C CA . SER D 1 663 ? 115.861 -60.421 154.923 1.00 0.00 663 SER A CA 1
ATOM 29474 C C . SER D 1 663 ? 114.929 -60.033 156.089 1.00 0.00 663 SER A C 1
ATOM 29475 O O . SER D 1 663 ? 114.623 -58.866 156.290 1.00 0.00 663 SER A O 1
ATOM 29483 N N . LEU D 1 664 ? 114.462 -60.991 156.930 1.00 0.00 664 LEU A N 1
ATOM 29484 C CA . LEU D 1 664 ? 113.638 -60.673 158.152 1.00 0.00 664 LEU A CA 1
ATOM 29485 C C . LEU D 1 664 ? 114.537 -60.464 159.364 1.00 0.00 664 LEU A C 1
ATOM 29486 O O . LEU D 1 664 ? 114.008 -60.027 160.377 1.00 0.00 664 LEU A O 1
ATOM 29502 N N . HIS D 1 665 ? 115.835 -60.690 159.255 1.00 0.00 665 HIS A N 1
ATOM 29503 C CA . HIS D 1 665 ? 116.855 -60.389 160.239 1.00 0.00 665 HIS A CA 1
ATOM 29504 C C . HIS D 1 665 ? 117.439 -59.095 159.739 1.00 0.00 665 HIS A C 1
ATOM 29505 O O . HIS D 1 665 ? 118.279 -58.504 160.413 1.00 0.00 665 HIS A O 1
ATOM 29519 N N . SER D 1 666 ? 116.999 -58.605 158.538 1.00 0.00 666 SER A N 1
ATOM 29520 C CA . SER D 1 666 ? 117.388 -57.390 157.930 1.00 0.00 666 SER A CA 1
ATOM 29521 C C . SER D 1 666 ? 116.214 -56.385 157.987 1.00 0.00 666 SER A C 1
ATOM 29522 O O . SER D 1 666 ? 116.179 -55.376 157.302 1.00 0.00 666 SER A O 1
ATOM 29530 N N . THR D 1 667 ? 115.258 -56.734 158.781 1.00 0.00 667 THR A N 1
ATOM 29531 C CA . THR D 1 667 ? 114.059 -55.945 158.932 1.00 0.00 667 THR A CA 1
ATOM 29532 C C . THR D 1 667 ? 113.650 -56.078 160.323 1.00 0.00 667 THR A C 1
ATOM 29533 O O . THR D 1 667 ? 114.093 -57.009 160.968 1.00 0.00 667 THR A O 1
ATOM 29544 N N . GLN D 1 668 ? 112.720 -55.224 160.836 1.00 0.00 668 GLN A N 1
ATOM 29545 C CA . GLN D 1 668 ? 112.074 -55.262 162.121 1.00 0.00 668 GLN A CA 1
ATOM 29546 C C . GLN D 1 668 ? 110.671 -55.667 161.746 1.00 0.00 668 GLN A C 1
ATOM 29547 O O . GLN D 1 668 ? 109.893 -54.770 161.440 1.00 0.00 668 GLN A O 1
ATOM 29561 N N . PRO D 1 669 ? 110.283 -56.878 161.915 1.00 0.00 669 PRO A N 1
ATOM 29562 C CA . PRO D 1 669 ? 108.938 -57.278 161.625 1.00 0.00 669 PRO A CA 1
ATOM 29563 C C . PRO D 1 669 ? 107.837 -56.916 162.592 1.00 0.00 669 PRO A C 1
ATOM 29564 O O . PRO D 1 669 ? 107.944 -57.302 163.733 1.00 0.00 669 PRO A O 1
ATOM 29575 N N . HIS D 1 670 ? 106.747 -56.315 162.037 1.00 0.00 670 HIS A N 1
ATOM 29576 C CA . HIS D 1 670 ? 105.434 -56.073 162.634 1.00 0.00 670 HIS A CA 1
ATOM 29577 C C . HIS D 1 670 ? 104.468 -57.023 161.893 1.00 0.00 670 HIS A C 1
ATOM 29578 O O . HIS D 1 670 ? 104.358 -57.007 160.678 1.00 0.00 670 HIS A O 1
ATOM 29592 N N . PHE D 1 671 ? 103.773 -57.911 162.666 1.00 0.00 671 PHE A N 1
ATOM 29593 C CA . PHE D 1 671 ? 102.912 -58.859 162.127 1.00 0.00 671 PHE A CA 1
ATOM 29594 C C . PHE D 1 671 ? 101.522 -58.473 162.170 1.00 0.00 671 PHE A C 1
ATOM 29595 O O . PHE D 1 671 ? 101.156 -57.604 162.922 1.00 0.00 671 PHE A O 1
ATOM 29612 N N . VAL D 1 672 ? 100.657 -59.124 161.323 1.00 0.00 672 VAL A N 1
ATOM 29613 C CA . VAL D 1 672 ? 99.194 -58.941 161.350 1.00 0.00 672 VAL A CA 1
ATOM 29614 C C . VAL D 1 672 ? 98.679 -60.325 161.509 1.00 0.00 672 VAL A C 1
ATOM 29615 O O . VAL D 1 672 ? 98.800 -61.177 160.622 1.00 0.00 672 VAL A O 1
ATOM 29628 N N . ARG D 1 673 ? 98.095 -60.691 162.633 1.00 0.00 673 ARG A N 1
ATOM 29629 C CA . ARG D 1 673 ? 97.631 -61.996 162.902 1.00 0.00 673 ARG A CA 1
ATOM 29630 C C . ARG D 1 673 ? 96.275 -62.187 162.331 1.00 0.00 673 ARG A C 1
ATOM 29631 O O . ARG D 1 673 ? 95.347 -61.381 162.452 1.00 0.00 673 ARG A O 1
ATOM 29652 N N . CYS D 1 674 ? 95.991 -63.322 161.613 1.00 0.00 674 CYS A N 1
ATOM 29653 C CA . CYS D 1 674 ? 94.689 -63.609 161.106 1.00 0.00 674 CYS A CA 1
ATOM 29654 C C . CYS D 1 674 ? 94.386 -64.879 161.880 1.00 0.00 674 CYS A C 1
ATOM 29655 O O . CYS D 1 674 ? 95.207 -65.738 161.973 1.00 0.00 674 CYS A O 1
ATOM 29663 N N . ILE D 1 675 ? 93.145 -64.949 162.478 1.00 0.00 675 ILE A N 1
ATOM 29664 C CA . ILE D 1 675 ? 92.826 -66.148 163.246 1.00 0.00 675 ILE A CA 1
ATOM 29665 C C . ILE D 1 675 ? 91.475 -66.586 162.586 1.00 0.00 675 ILE A C 1
ATOM 29666 O O . ILE D 1 675 ? 90.812 -65.751 161.926 1.00 0.00 675 ILE A O 1
ATOM 29682 N N . ILE D 1 676 ? 91.226 -67.955 162.615 1.00 0.00 676 ILE A N 1
ATOM 29683 C CA . ILE D 1 676 ? 90.181 -68.563 161.897 1.00 0.00 676 ILE A CA 1
ATOM 29684 C C . ILE D 1 676 ? 88.853 -68.063 162.468 1.00 0.00 676 ILE A C 1
ATOM 29685 O O . ILE D 1 676 ? 88.751 -68.163 163.716 1.00 0.00 676 ILE A O 1
ATOM 29701 N N . PRO D 1 677 ? 87.837 -67.691 161.769 1.00 0.00 677 PRO A N 1
ATOM 29702 C CA . PRO D 1 677 ? 86.563 -67.409 162.340 1.00 0.00 677 PRO A CA 1
ATOM 29703 C C . PRO D 1 677 ? 85.940 -68.650 162.905 1.00 0.00 677 PRO A C 1
ATOM 29704 O O . PRO D 1 677 ? 85.578 -68.649 164.089 1.00 0.00 677 PRO A O 1
ATOM 29715 N N . ASN D 1 678 ? 85.804 -69.681 162.134 1.00 0.00 678 ASN A N 1
ATOM 29716 C CA . ASN D 1 678 ? 85.183 -70.865 162.610 1.00 0.00 678 ASN A CA 1
ATOM 29717 C C . ASN D 1 678 ? 85.481 -71.862 161.551 1.00 0.00 678 ASN A C 1
ATOM 29718 O O . ASN D 1 678 ? 85.905 -71.532 160.450 1.00 0.00 678 ASN A O 1
ATOM 29729 N N . GLU D 1 679 ? 85.370 -73.200 161.900 1.00 0.00 679 GLU A N 1
ATOM 29730 C CA . GLU D 1 679 ? 85.776 -74.204 160.975 1.00 0.00 679 GLU A CA 1
ATOM 29731 C C . GLU D 1 679 ? 84.562 -74.912 160.354 1.00 0.00 679 GLU A C 1
ATOM 29732 O O . GLU D 1 679 ? 84.685 -75.940 159.721 1.00 0.00 679 GLU A O 1
ATOM 29744 N N . LEU D 1 680 ? 83.361 -74.312 160.564 1.00 0.00 680 LEU A N 1
ATOM 29745 C CA . LEU D 1 680 ? 82.102 -74.741 160.102 1.00 0.00 680 LEU A CA 1
ATOM 29746 C C . LEU D 1 680 ? 81.685 -73.811 158.986 1.00 0.00 680 LEU A C 1
ATOM 29747 O O . LEU D 1 680 ? 80.512 -73.924 158.502 1.00 0.00 680 LEU A O 1
ATOM 29763 N N . LYS D 1 681 ? 82.526 -72.806 158.578 1.00 0.00 681 LYS A N 1
ATOM 29764 C CA . LYS D 1 681 ? 82.221 -71.783 157.609 1.00 0.00 681 LYS A CA 1
ATOM 29765 C C . LYS D 1 681 ? 80.951 -70.974 157.954 1.00 0.00 681 LYS A C 1
ATOM 29766 O O . LYS D 1 681 ? 80.383 -71.122 159.018 1.00 0.00 681 LYS A O 1
ATOM 29785 N N . GLN D 1 682 ? 80.501 -70.152 156.952 1.00 0.00 682 GLN A N 1
ATOM 29786 C CA . GLN D 1 682 ? 79.311 -69.313 156.853 1.00 0.00 682 GLN A CA 1
ATOM 29787 C C . GLN D 1 682 ? 79.630 -68.133 157.769 1.00 0.00 682 GLN A C 1
ATOM 29788 O O . GLN D 1 682 ? 79.568 -68.240 158.981 1.00 0.00 682 GLN A O 1
ATOM 29802 N N . PRO D 1 683 ? 79.830 -66.932 157.235 1.00 0.00 683 PRO A N 1
ATOM 29803 C CA . PRO D 1 683 ? 80.036 -65.653 158.013 1.00 0.00 683 PRO A CA 1
ATOM 29804 C C . PRO D 1 683 ? 78.929 -65.255 158.991 1.00 0.00 683 PRO A C 1
ATOM 29805 O O . PRO D 1 683 ? 77.715 -65.356 158.642 1.00 0.00 683 PRO A O 1
ATOM 29816 N N . GLY D 1 684 ? 79.320 -64.793 160.203 1.00 0.00 684 GLY A N 1
ATOM 29817 C CA . GLY D 1 684 ? 78.349 -64.305 161.167 1.00 0.00 684 GLY A CA 1
ATOM 29818 C C . GLY D 1 684 ? 78.045 -65.404 162.119 1.00 0.00 684 GLY A C 1
ATOM 29819 O O . GLY D 1 684 ? 76.957 -65.463 162.645 1.00 0.00 684 GLY A O 1
ATOM 29823 N N . VAL D 1 685 ? 79.044 -66.315 162.299 1.00 0.00 685 VAL A N 1
ATOM 29824 C CA . VAL D 1 685 ? 79.026 -67.439 163.189 1.00 0.00 685 VAL A CA 1
ATOM 29825 C C . VAL D 1 685 ? 80.464 -67.421 163.446 1.00 0.00 685 VAL A C 1
ATOM 29826 O O . VAL D 1 685 ? 81.243 -67.574 162.537 1.00 0.00 685 VAL A O 1
ATOM 29839 N N . ILE D 1 686 ? 80.817 -67.200 164.806 1.00 0.00 686 ILE A N 1
ATOM 29840 C CA . ILE D 1 686 ? 82.183 -67.295 165.260 1.00 0.00 686 ILE A CA 1
ATOM 29841 C C . ILE D 1 686 ? 82.075 -68.248 166.413 1.00 0.00 686 ILE A C 1
ATOM 29842 O O . ILE D 1 686 ? 81.353 -67.894 167.349 1.00 0.00 686 ILE A O 1
ATOM 29858 N N . ASP D 1 687 ? 82.722 -69.395 166.417 1.00 0.00 687 ASP A N 1
ATOM 29859 C CA . ASP D 1 687 ? 82.662 -70.382 167.441 1.00 0.00 687 ASP A CA 1
ATOM 29860 C C . ASP D 1 687 ? 84.108 -70.350 167.805 1.00 0.00 687 ASP A C 1
ATOM 29861 O O . ASP D 1 687 ? 85.022 -70.694 167.056 1.00 0.00 687 ASP A O 1
ATOM 29870 N N . SER D 1 688 ? 84.305 -69.782 169.029 1.00 0.00 688 SER A N 1
ATOM 29871 C CA . SER D 1 688 ? 85.560 -69.414 169.651 1.00 0.00 688 SER A CA 1
ATOM 29872 C C . SER D 1 688 ? 86.265 -70.624 170.157 1.00 0.00 688 SER A C 1
ATOM 29873 O O . SER D 1 688 ? 87.473 -70.569 170.477 1.00 0.00 688 SER A O 1
ATOM 29881 N N . GLY D 1 689 ? 85.598 -71.759 170.331 1.00 0.00 689 GLY A N 1
ATOM 29882 C CA . GLY D 1 689 ? 86.167 -73.036 170.782 1.00 0.00 689 GLY A CA 1
ATOM 29883 C C . GLY D 1 689 ? 87.114 -73.641 169.739 1.00 0.00 689 GLY A C 1
ATOM 29884 O O . GLY D 1 689 ? 88.193 -74.132 170.100 1.00 0.00 689 GLY A O 1
ATOM 29888 N N . LEU D 1 690 ? 86.696 -73.559 168.477 1.00 0.00 690 LEU A N 1
ATOM 29889 C CA . LEU D 1 690 ? 87.426 -74.048 167.295 1.00 0.00 690 LEU A CA 1
ATOM 29890 C C . LEU D 1 690 ? 88.666 -73.170 167.036 1.00 0.00 690 LEU A C 1
ATOM 29891 O O . LEU D 1 690 ? 89.731 -73.649 166.613 1.00 0.00 690 LEU A O 1
ATOM 29907 N N . VAL D 1 691 ? 88.518 -71.818 167.317 1.00 0.00 691 VAL A N 1
ATOM 29908 C CA . VAL D 1 691 ? 89.551 -70.753 167.260 1.00 0.00 691 VAL A CA 1
ATOM 29909 C C . VAL D 1 691 ? 90.616 -70.907 168.348 1.00 0.00 691 VAL A C 1
ATOM 29910 O O . VAL D 1 691 ? 91.852 -70.668 168.229 1.00 0.00 691 VAL A O 1
ATOM 29923 N N . MET D 1 692 ? 90.166 -71.292 169.551 1.00 0.00 692 MET A N 1
ATOM 29924 C CA . MET D 1 692 ? 90.896 -71.478 170.797 1.00 0.00 692 MET A CA 1
ATOM 29925 C C . MET D 1 692 ? 91.891 -72.548 170.609 1.00 0.00 692 MET A C 1
ATOM 29926 O O . MET D 1 692 ? 92.945 -72.417 171.151 1.00 0.00 692 MET A O 1
ATOM 29940 N N . HIS D 1 693 ? 91.558 -73.597 169.760 1.00 0.00 693 HIS A N 1
ATOM 29941 C CA . HIS D 1 693 ? 92.372 -74.755 169.409 1.00 0.00 693 HIS A CA 1
ATOM 29942 C C . HIS D 1 693 ? 93.507 -74.369 168.438 1.00 0.00 693 HIS A C 1
ATOM 29943 O O . HIS D 1 693 ? 94.619 -74.928 168.428 1.00 0.00 693 HIS A O 1
ATOM 29957 N N . GLN D 1 694 ? 93.224 -73.326 167.639 1.00 0.00 694 GLN A N 1
ATOM 29958 C CA . GLN D 1 694 ? 94.199 -72.831 166.768 1.00 0.00 694 GLN A CA 1
ATOM 29959 C C . GLN D 1 694 ? 95.022 -71.855 167.389 1.00 0.00 694 GLN A C 1
ATOM 29960 O O . GLN D 1 694 ? 96.156 -71.588 166.880 1.00 0.00 694 GLN A O 1
ATOM 29974 N N . LEU D 1 695 ? 94.577 -71.268 168.483 1.00 0.00 695 LEU A N 1
ATOM 29975 C CA . LEU D 1 695 ? 95.290 -70.293 169.270 1.00 0.00 695 LEU A CA 1
ATOM 29976 C C . LEU D 1 695 ? 96.183 -70.967 170.272 1.00 0.00 695 LEU A C 1
ATOM 29977 O O . LEU D 1 695 ? 96.878 -70.239 171.012 1.00 0.00 695 LEU A O 1
ATOM 29993 N N . THR D 1 696 ? 96.189 -72.341 170.343 1.00 0.00 696 THR A N 1
ATOM 29994 C CA . THR D 1 696 ? 96.981 -73.093 171.288 1.00 0.00 696 THR A CA 1
ATOM 29995 C C . THR D 1 696 ? 98.097 -73.806 170.514 1.00 0.00 696 THR A C 1
ATOM 29996 O O . THR D 1 696 ? 99.213 -73.864 171.008 1.00 0.00 696 THR A O 1
ATOM 30007 N N . CYS D 1 697 ? 97.735 -74.409 169.343 1.00 0.00 697 CYS A N 1
ATOM 30008 C CA . CYS D 1 697 ? 98.728 -75.183 168.568 1.00 0.00 697 CYS A CA 1
ATOM 30009 C C . CYS D 1 697 ? 99.720 -74.230 167.816 1.00 0.00 697 CYS A C 1
ATOM 30010 O O . CYS D 1 697 ? 100.897 -74.609 167.763 1.00 0.00 697 CYS A O 1
ATOM 30018 N N . ASN D 1 698 ? 99.300 -73.027 167.339 1.00 0.00 698 ASN A N 1
ATOM 30019 C CA . ASN D 1 698 ? 100.311 -72.261 166.677 1.00 0.00 698 ASN A CA 1
ATOM 30020 C C . ASN D 1 698 ? 101.138 -71.609 167.713 1.00 0.00 698 ASN A C 1
ATOM 30021 O O . ASN D 1 698 ? 102.325 -71.321 167.432 1.00 0.00 698 ASN A O 1
ATOM 30032 N N . GLY D 1 699 ? 100.633 -71.458 168.948 1.00 0.00 699 GLY A N 1
ATOM 30033 C CA . GLY D 1 699 ? 101.443 -70.914 170.013 1.00 0.00 699 GLY A CA 1
ATOM 30034 C C . GLY D 1 699 ? 101.238 -69.445 170.099 1.00 0.00 699 GLY A C 1
ATOM 30035 O O . GLY D 1 699 ? 102.187 -68.696 170.289 1.00 0.00 699 GLY A O 1
ATOM 30039 N N . VAL D 1 700 ? 99.968 -68.974 169.921 1.00 0.00 700 VAL A N 1
ATOM 30040 C CA . VAL D 1 700 ? 99.658 -67.559 169.959 1.00 0.00 700 VAL A CA 1
ATOM 30041 C C . VAL D 1 700 ? 99.485 -67.144 171.443 1.00 0.00 700 VAL A C 1
ATOM 30042 O O . VAL D 1 700 ? 99.793 -66.006 171.771 1.00 0.00 700 VAL A O 1
ATOM 30055 N N . LEU D 1 701 ? 99.015 -68.030 172.283 1.00 0.00 701 LEU A N 1
ATOM 30056 C CA . LEU D 1 701 ? 98.754 -67.786 173.714 1.00 0.00 701 LEU A CA 1
ATOM 30057 C C . LEU D 1 701 ? 100.008 -67.559 174.541 1.00 0.00 701 LEU A C 1
ATOM 30058 O O . LEU D 1 701 ? 100.113 -66.640 175.389 1.00 0.00 701 LEU A O 1
ATOM 30074 N N . GLU D 1 702 ? 101.102 -68.290 174.189 1.00 0.00 702 GLU A N 1
ATOM 30075 C CA . GLU D 1 702 ? 102.475 -68.134 174.664 1.00 0.00 702 GLU A CA 1
ATOM 30076 C C . GLU D 1 702 ? 103.063 -66.876 174.109 1.00 0.00 702 GLU A C 1
ATOM 30077 O O . GLU D 1 702 ? 103.995 -66.365 174.727 1.00 0.00 702 GLU A O 1
ATOM 30089 N N . GLY D 1 703 ? 102.544 -66.464 172.960 1.00 0.00 703 GLY A N 1
ATOM 30090 C CA . GLY D 1 703 ? 102.811 -65.289 172.214 1.00 0.00 703 GLY A CA 1
ATOM 30091 C C . GLY D 1 703 ? 102.218 -64.023 172.865 1.00 0.00 703 GLY A C 1
ATOM 30092 O O . GLY D 1 703 ? 102.751 -62.888 172.734 1.00 0.00 703 GLY A O 1
ATOM 30096 N N . ILE D 1 704 ? 101.210 -64.172 173.750 1.00 0.00 704 ILE A N 1
ATOM 30097 C CA . ILE D 1 704 ? 100.647 -63.079 174.524 1.00 0.00 704 ILE A CA 1
ATOM 30098 C C . ILE D 1 704 ? 101.381 -62.883 175.748 1.00 0.00 704 ILE A C 1
ATOM 30099 O O . ILE D 1 704 ? 101.546 -61.764 176.180 1.00 0.00 704 ILE A O 1
ATOM 30115 N N . ARG D 1 705 ? 101.830 -64.059 176.349 1.00 0.00 705 ARG A N 1
ATOM 30116 C CA . ARG D 1 705 ? 102.512 -64.211 177.593 1.00 0.00 705 ARG A CA 1
ATOM 30117 C C . ARG D 1 705 ? 103.883 -63.712 177.637 1.00 0.00 705 ARG A C 1
ATOM 30118 O O . ARG D 1 705 ? 104.368 -63.151 178.607 1.00 0.00 705 ARG A O 1
ATOM 30139 N N . ILE D 1 706 ? 104.564 -63.851 176.470 1.00 0.00 706 ILE A N 1
ATOM 30140 C CA . ILE D 1 706 ? 105.898 -63.361 176.086 1.00 0.00 706 ILE A CA 1
ATOM 30141 C C . ILE D 1 706 ? 105.977 -61.935 175.719 1.00 0.00 706 ILE A C 1
ATOM 30142 O O . ILE D 1 706 ? 107.035 -61.319 175.627 1.00 0.00 706 ILE A O 1
ATOM 30158 N N . CYS D 1 707 ? 104.855 -61.278 175.377 1.00 0.00 707 CYS A N 1
ATOM 30159 C CA . CYS D 1 707 ? 104.883 -59.896 174.878 1.00 0.00 707 CYS A CA 1
ATOM 30160 C C . CYS D 1 707 ? 104.853 -59.050 176.170 1.00 0.00 707 CYS A C 1
ATOM 30161 O O . CYS D 1 707 ? 105.179 -57.905 176.198 1.00 0.00 707 CYS A O 1
ATOM 30169 N N . ARG D 1 708 ? 104.470 -59.628 177.316 1.00 0.00 708 ARG A N 1
ATOM 30170 C CA . ARG D 1 708 ? 104.489 -58.936 178.588 1.00 0.00 708 ARG A CA 1
ATOM 30171 C C . ARG D 1 708 ? 105.793 -58.900 179.282 1.00 0.00 708 ARG A C 1
ATOM 30172 O O . ARG D 1 708 ? 106.205 -57.855 179.830 1.00 0.00 708 ARG A O 1
ATOM 30193 N N . LYS D 1 709 ? 106.555 -60.018 179.427 1.00 0.00 709 LYS A N 1
ATOM 30194 C CA . LYS D 1 709 ? 107.782 -60.096 180.107 1.00 0.00 709 LYS A CA 1
ATOM 30195 C C . LYS D 1 709 ? 108.941 -59.641 179.230 1.00 0.00 709 LYS A C 1
ATOM 30196 O O . LYS D 1 709 ? 109.835 -58.850 179.570 1.00 0.00 709 LYS A O 1
ATOM 30215 N N . GLY D 1 710 ? 108.878 -60.253 178.034 1.00 0.00 710 GLY A N 1
ATOM 30216 C CA . GLY D 1 710 ? 109.837 -60.009 176.913 1.00 0.00 710 GLY A CA 1
ATOM 30217 C C . GLY D 1 710 ? 109.189 -59.101 175.997 1.00 0.00 710 GLY A C 1
ATOM 30218 O O . GLY D 1 710 ? 108.034 -58.793 176.121 1.00 0.00 710 GLY A O 1
ATOM 30222 N N . PHE D 1 711 ? 109.884 -58.569 174.947 1.00 0.00 711 PHE A N 1
ATOM 30223 C CA . PHE D 1 711 ? 109.367 -57.671 173.951 1.00 0.00 711 PHE A CA 1
ATOM 30224 C C . PHE D 1 711 ? 109.990 -57.903 172.522 1.00 0.00 711 PHE A C 1
ATOM 30225 O O . PHE D 1 711 ? 111.223 -58.040 172.438 1.00 0.00 711 PHE A O 1
ATOM 30242 N N . PRO D 1 712 ? 109.227 -57.976 171.463 1.00 0.00 712 PRO A N 1
ATOM 30243 C CA . PRO D 1 712 ? 109.687 -58.319 170.082 1.00 0.00 712 PRO A CA 1
ATOM 30244 C C . PRO D 1 712 ? 110.388 -57.120 169.472 1.00 0.00 712 PRO A C 1
ATOM 30245 O O . PRO D 1 712 ? 111.461 -57.376 168.898 1.00 0.00 712 PRO A O 1
ATOM 30256 N N . ASN D 1 713 ? 109.763 -55.880 169.437 1.00 0.00 713 ASN A N 1
ATOM 30257 C CA . ASN D 1 713 ? 110.210 -54.723 168.710 1.00 0.00 713 ASN A CA 1
ATOM 30258 C C . ASN D 1 713 ? 111.336 -54.129 169.486 1.00 0.00 713 ASN A C 1
ATOM 30259 O O . ASN D 1 713 ? 111.466 -54.352 170.707 1.00 0.00 713 ASN A O 1
ATOM 30270 N N . ARG D 1 714 ? 112.296 -53.511 168.752 1.00 0.00 714 ARG A N 1
ATOM 30271 C CA . ARG D 1 714 ? 113.594 -53.135 169.244 1.00 0.00 714 ARG A CA 1
ATOM 30272 C C . ARG D 1 714 ? 113.801 -51.912 168.532 1.00 0.00 714 ARG A C 1
ATOM 30273 O O . ARG D 1 714 ? 113.678 -51.833 167.316 1.00 0.00 714 ARG A O 1
ATOM 30294 N N . MET D 1 715 ? 114.034 -50.856 169.405 1.00 0.00 715 MET A N 1
ATOM 30295 C CA . MET D 1 715 ? 114.255 -49.473 169.088 1.00 0.00 715 MET A CA 1
ATOM 30296 C C . MET D 1 715 ? 115.499 -49.101 169.766 1.00 0.00 715 MET A C 1
ATOM 30297 O O . MET D 1 715 ? 116.280 -49.960 170.148 1.00 0.00 715 MET A O 1
ATOM 30311 N N . VAL D 1 716 ? 115.672 -47.786 169.914 1.00 0.00 716 VAL A N 1
ATOM 30312 C CA . VAL D 1 716 ? 116.899 -47.216 170.442 1.00 0.00 716 VAL A CA 1
ATOM 30313 C C . VAL D 1 716 ? 116.352 -46.221 171.450 1.00 0.00 716 VAL A C 1
ATOM 30314 O O . VAL D 1 716 ? 115.201 -45.798 171.337 1.00 0.00 716 VAL A O 1
ATOM 30327 N N . TYR D 1 717 ? 117.237 -45.793 172.391 1.00 0.00 717 TYR A N 1
ATOM 30328 C CA . TYR D 1 717 ? 116.976 -44.837 173.459 1.00 0.00 717 TYR A CA 1
ATOM 30329 C C . TYR D 1 717 ? 116.828 -43.478 172.886 1.00 0.00 717 TYR A C 1
ATOM 30330 O O . TYR D 1 717 ? 115.822 -42.868 173.324 1.00 0.00 717 TYR A O 1
ATOM 30348 N N . PRO D 1 718 ? 117.632 -42.936 172.043 1.00 0.00 718 PRO A N 1
ATOM 30349 C CA . PRO D 1 718 ? 117.515 -41.615 171.460 1.00 0.00 718 PRO A CA 1
ATOM 30350 C C . PRO D 1 718 ? 116.674 -41.691 170.262 1.00 0.00 718 PRO A C 1
ATOM 30351 O O . PRO D 1 718 ? 117.148 -42.016 169.157 1.00 0.00 718 PRO A O 1
ATOM 30362 N N . ASP D 1 719 ? 115.403 -41.403 170.546 1.00 0.00 719 ASP A N 1
ATOM 30363 C CA . ASP D 1 719 ? 114.267 -41.382 169.673 1.00 0.00 719 ASP A CA 1
ATOM 30364 C C . ASP D 1 719 ? 113.159 -40.720 170.401 1.00 0.00 719 ASP A C 1
ATOM 30365 O O . ASP D 1 719 ? 112.123 -40.510 169.716 1.00 0.00 719 ASP A O 1
ATOM 30374 N N . PHE D 1 720 ? 113.372 -40.352 171.672 1.00 0.00 720 PHE A N 1
ATOM 30375 C CA . PHE D 1 720 ? 112.484 -39.660 172.474 1.00 0.00 720 PHE A CA 1
ATOM 30376 C C . PHE D 1 720 ? 113.114 -38.235 172.505 1.00 0.00 720 PHE A C 1
ATOM 30377 O O . PHE D 1 720 ? 112.447 -37.244 172.923 1.00 0.00 720 PHE A O 1
ATOM 30394 N N . LYS D 1 721 ? 114.373 -38.227 172.029 1.00 0.00 721 LYS A N 1
ATOM 30395 C CA . LYS D 1 721 ? 115.201 -37.043 171.961 1.00 0.00 721 LYS A CA 1
ATOM 30396 C C . LYS D 1 721 ? 115.186 -36.534 170.614 1.00 0.00 721 LYS A C 1
ATOM 30397 O O . LYS D 1 721 ? 115.958 -35.654 170.237 1.00 0.00 721 LYS A O 1
ATOM 30416 N N . GLN D 1 722 ? 114.343 -37.158 169.706 1.00 0.00 722 GLN A N 1
ATOM 30417 C CA . GLN D 1 722 ? 114.274 -36.840 168.288 1.00 0.00 722 GLN A CA 1
ATOM 30418 C C . GLN D 1 722 ? 113.349 -37.797 167.690 1.00 0.00 722 GLN A C 1
ATOM 30419 O O . GLN D 1 722 ? 113.578 -39.016 167.502 1.00 0.00 722 GLN A O 1
ATOM 30433 N N . ARG D 1 723 ? 112.211 -37.157 167.258 1.00 0.00 723 ARG A N 1
ATOM 30434 C CA . ARG D 1 723 ? 111.104 -37.703 166.456 1.00 0.00 723 ARG A CA 1
ATOM 30435 C C . ARG D 1 723 ? 109.825 -36.908 166.768 1.00 0.00 723 ARG A C 1
ATOM 30436 O O . ARG D 1 723 ? 109.050 -36.495 165.893 1.00 0.00 723 ARG A O 1
ATOM 30457 N N . TYR D 1 724 ? 109.797 -36.554 168.091 1.00 0.00 724 TYR A N 1
ATOM 30458 C CA . TYR D 1 724 ? 108.899 -35.724 168.766 1.00 0.00 724 TYR A CA 1
ATOM 30459 C C . TYR D 1 724 ? 109.266 -34.306 168.367 1.00 0.00 724 TYR A C 1
ATOM 30460 O O . TYR D 1 724 ? 110.109 -34.040 167.533 1.00 0.00 724 TYR A O 1
ATOM 30478 N N . THR D 1 725 ? 108.423 -33.485 168.999 1.00 0.00 725 THR A N 1
ATOM 30479 C CA . THR D 1 725 ? 108.466 -32.050 168.742 1.00 0.00 725 THR A CA 1
ATOM 30480 C C . THR D 1 725 ? 107.800 -31.408 169.896 1.00 0.00 725 THR A C 1
ATOM 30481 O O . THR D 1 725 ? 107.667 -30.206 170.007 1.00 0.00 725 THR A O 1
ATOM 30492 N N . ILE D 1 726 ? 107.416 -32.238 170.845 1.00 0.00 726 ILE A N 1
ATOM 30493 C CA . ILE D 1 726 ? 106.844 -31.847 172.175 1.00 0.00 726 ILE A CA 1
ATOM 30494 C C . ILE D 1 726 ? 107.718 -32.543 173.302 1.00 0.00 726 ILE A C 1
ATOM 30495 O O . ILE D 1 726 ? 108.335 -31.870 174.114 1.00 0.00 726 ILE A O 1
ATOM 30511 N N . LEU D 1 727 ? 107.832 -33.897 173.261 1.00 0.00 727 LEU A N 1
ATOM 30512 C CA . LEU D 1 727 ? 108.851 -34.619 174.245 1.00 0.00 727 LEU A CA 1
ATOM 30513 C C . LEU D 1 727 ? 110.279 -34.455 173.824 1.00 0.00 727 LEU A C 1
ATOM 30514 O O . LEU D 1 727 ? 111.220 -34.795 174.604 1.00 0.00 727 LEU A O 1
ATOM 30530 N N . ALA D 1 728 ? 110.477 -33.737 172.708 1.00 0.00 728 ALA A N 1
ATOM 30531 C CA . ALA D 1 728 ? 111.683 -33.198 172.181 1.00 0.00 728 ALA A CA 1
ATOM 30532 C C . ALA D 1 728 ? 111.497 -31.727 172.297 1.00 0.00 728 ALA A C 1
ATOM 30533 O O . ALA D 1 728 ? 110.690 -31.237 173.124 1.00 0.00 728 ALA A O 1
ATOM 30540 N N . ALA D 1 729 ? 112.231 -30.927 171.399 1.00 0.00 729 ALA A N 1
ATOM 30541 C CA . ALA D 1 729 ? 112.183 -29.504 171.242 1.00 0.00 729 ALA A CA 1
ATOM 30542 C C . ALA D 1 729 ? 112.625 -28.796 172.527 1.00 0.00 729 ALA A C 1
ATOM 30543 O O . ALA D 1 729 ? 113.285 -29.374 173.342 1.00 0.00 729 ALA A O 1
ATOM 30550 N N . SER D 1 730 ? 112.283 -27.557 172.689 1.00 0.00 730 SER A N 1
ATOM 30551 C CA . SER D 1 730 ? 112.616 -26.710 173.814 1.00 0.00 730 SER A CA 1
ATOM 30552 C C . SER D 1 730 ? 111.517 -26.947 174.864 1.00 0.00 730 SER A C 1
ATOM 30553 O O . SER D 1 730 ? 111.631 -26.572 176.022 1.00 0.00 730 SER A O 1
ATOM 30561 N N . ALA D 1 731 ? 110.390 -27.532 174.419 1.00 0.00 731 ALA A N 1
ATOM 30562 C CA . ALA D 1 731 ? 109.225 -27.762 175.289 1.00 0.00 731 ALA A CA 1
ATOM 30563 C C . ALA D 1 731 ? 109.460 -28.750 176.388 1.00 0.00 731 ALA A C 1
ATOM 30564 O O . ALA D 1 731 ? 109.100 -28.425 177.511 1.00 0.00 731 ALA A O 1
ATOM 30571 N N . VAL D 1 732 ? 110.152 -29.847 176.092 1.00 0.00 732 VAL A N 1
ATOM 30572 C CA . VAL D 1 732 ? 110.568 -30.839 177.051 1.00 0.00 732 VAL A CA 1
ATOM 30573 C C . VAL D 1 732 ? 112.024 -30.992 176.815 1.00 0.00 732 VAL A C 1
ATOM 30574 O O . VAL D 1 732 ? 112.376 -31.135 175.629 1.00 0.00 732 VAL A O 1
ATOM 30587 N N . PRO D 1 733 ? 113.001 -31.043 177.679 1.00 0.00 733 PRO A N 1
ATOM 30588 C CA . PRO D 1 733 ? 114.457 -31.158 177.458 1.00 0.00 733 PRO A CA 1
ATOM 30589 C C . PRO D 1 733 ? 114.797 -32.431 176.790 1.00 0.00 733 PRO A C 1
ATOM 30590 O O . PRO D 1 733 ? 114.316 -33.430 177.275 1.00 0.00 733 PRO A O 1
ATOM 30601 N N . LYS D 1 734 ? 115.698 -32.408 175.789 1.00 0.00 734 LYS A N 1
ATOM 30602 C CA . LYS D 1 734 ? 116.313 -33.524 175.128 1.00 0.00 734 LYS A CA 1
ATOM 30603 C C . LYS D 1 734 ? 117.774 -33.306 175.314 1.00 0.00 734 LYS A C 1
ATOM 30604 O O . LYS D 1 734 ? 118.249 -32.222 175.033 1.00 0.00 734 LYS A O 1
ATOM 30623 N N . GLY D 1 735 ? 118.528 -34.345 175.748 1.00 0.00 735 GLY A N 1
ATOM 30624 C CA . GLY D 1 735 ? 119.846 -34.129 175.915 1.00 0.00 735 GLY A CA 1
ATOM 30625 C C . GLY D 1 735 ? 120.331 -33.611 177.248 1.00 0.00 735 GLY A C 1
ATOM 30626 O O . GLY D 1 735 ? 121.482 -33.344 177.423 1.00 0.00 735 GLY A O 1
ATOM 30630 N N . PHE D 1 736 ? 119.439 -33.343 178.233 1.00 0.00 736 PHE A N 1
ATOM 30631 C CA . PHE D 1 736 ? 119.746 -32.704 179.521 1.00 0.00 736 PHE A CA 1
ATOM 30632 C C . PHE D 1 736 ? 119.046 -33.491 180.625 1.00 0.00 736 PHE A C 1
ATOM 30633 O O . PHE D 1 736 ? 119.169 -33.162 181.771 1.00 0.00 736 PHE A O 1
ATOM 30650 N N . VAL D 1 737 ? 118.366 -34.541 180.158 1.00 0.00 737 VAL A N 1
ATOM 30651 C CA . VAL D 1 737 ? 117.662 -35.505 180.934 1.00 0.00 737 VAL A CA 1
ATOM 30652 C C . VAL D 1 737 ? 117.941 -36.778 180.221 1.00 0.00 737 VAL A C 1
ATOM 30653 O O . VAL D 1 737 ? 118.155 -36.801 178.973 1.00 0.00 737 VAL A O 1
ATOM 30666 N N . ASP D 1 738 ? 118.033 -37.831 181.027 1.00 0.00 738 ASP A N 1
ATOM 30667 C CA . ASP D 1 738 ? 118.277 -39.256 180.573 1.00 0.00 738 ASP A CA 1
ATOM 30668 C C . ASP D 1 738 ? 117.212 -39.650 179.581 1.00 0.00 738 ASP A C 1
ATOM 30669 O O . ASP D 1 738 ? 116.022 -39.314 179.816 1.00 0.00 738 ASP A O 1
ATOM 30678 N N . ALA D 1 739 ? 117.614 -40.373 178.502 1.00 0.00 739 ALA A N 1
ATOM 30679 C CA . ALA D 1 739 ? 116.739 -40.801 177.487 1.00 0.00 739 ALA A CA 1
ATOM 30680 C C . ALA D 1 739 ? 115.854 -41.941 177.862 1.00 0.00 739 ALA A C 1
ATOM 30681 O O . ALA D 1 739 ? 114.865 -42.251 177.201 1.00 0.00 739 ALA A O 1
ATOM 30688 N N . LYS D 1 740 ? 116.188 -42.551 179.037 1.00 0.00 740 LYS A N 1
ATOM 30689 C CA . LYS D 1 740 ? 115.451 -43.599 179.620 1.00 0.00 740 LYS A CA 1
ATOM 30690 C C . LYS D 1 740 ? 114.416 -42.937 180.529 1.00 0.00 740 LYS A C 1
ATOM 30691 O O . LYS D 1 740 ? 113.349 -43.473 180.668 1.00 0.00 740 LYS A O 1
ATOM 30710 N N . LYS D 1 741 ? 114.721 -41.795 181.179 1.00 0.00 741 LYS A N 1
ATOM 30711 C CA . LYS D 1 741 ? 113.963 -41.037 182.186 1.00 0.00 741 LYS A CA 1
ATOM 30712 C C . LYS D 1 741 ? 112.709 -40.373 181.645 1.00 0.00 741 LYS A C 1
ATOM 30713 O O . LYS D 1 741 ? 111.809 -40.285 182.381 1.00 0.00 741 LYS A O 1
ATOM 30732 N N . VAL D 1 742 ? 112.660 -40.020 180.313 1.00 0.00 742 VAL A N 1
ATOM 30733 C CA . VAL D 1 742 ? 111.440 -39.525 179.730 1.00 0.00 742 VAL A CA 1
ATOM 30734 C C . VAL D 1 742 ? 110.341 -40.488 179.621 1.00 0.00 742 VAL A C 1
ATOM 30735 O O . VAL D 1 742 ? 109.189 -40.155 179.896 1.00 0.00 742 VAL A O 1
ATOM 30748 N N . THR D 1 743 ? 110.719 -41.738 179.172 1.00 0.00 743 THR A N 1
ATOM 30749 C CA . THR D 1 743 ? 109.820 -42.804 178.881 1.00 0.00 743 THR A CA 1
ATOM 30750 C C . THR D 1 743 ? 109.136 -43.262 180.147 1.00 0.00 743 THR A C 1
ATOM 30751 O O . THR D 1 743 ? 108.000 -43.819 180.063 1.00 0.00 743 THR A O 1
ATOM 30762 N N . GLU D 1 744 ? 109.872 -43.189 181.280 1.00 0.00 744 GLU A N 1
ATOM 30763 C CA . GLU D 1 744 ? 109.555 -43.658 182.609 1.00 0.00 744 GLU A CA 1
ATOM 30764 C C . GLU D 1 744 ? 108.633 -42.744 183.333 1.00 0.00 744 GLU A C 1
ATOM 30765 O O . GLU D 1 744 ? 108.082 -43.186 184.325 1.00 0.00 744 GLU A O 1
ATOM 30777 N N . ALA D 1 745 ? 108.413 -41.513 182.836 1.00 0.00 745 ALA A N 1
ATOM 30778 C CA . ALA D 1 745 ? 107.516 -40.761 183.640 1.00 0.00 745 ALA A CA 1
ATOM 30779 C C . ALA D 1 745 ? 106.091 -40.780 183.135 1.00 0.00 745 ALA A C 1
ATOM 30780 O O . ALA D 1 745 ? 105.211 -40.839 183.972 1.00 0.00 745 ALA A O 1
ATOM 30787 N N . VAL D 1 746 ? 105.851 -40.737 181.792 1.00 0.00 746 VAL A N 1
ATOM 30788 C CA . VAL D 1 746 ? 104.492 -40.799 181.345 1.00 0.00 746 VAL A CA 1
ATOM 30789 C C . VAL D 1 746 ? 103.945 -42.189 181.488 1.00 0.00 746 VAL A C 1
ATOM 30790 O O . VAL D 1 746 ? 102.725 -42.422 181.590 1.00 0.00 746 VAL A O 1
ATOM 30803 N N . LEU D 1 747 ? 104.859 -43.170 181.392 1.00 0.00 747 LEU A N 1
ATOM 30804 C CA . LEU D 1 747 ? 104.356 -44.549 181.400 1.00 0.00 747 LEU A CA 1
ATOM 30805 C C . LEU D 1 747 ? 104.516 -45.151 182.745 1.00 0.00 747 LEU A C 1
ATOM 30806 O O . LEU D 1 747 ? 103.783 -46.133 183.061 1.00 0.00 747 LEU A O 1
ATOM 30822 N N . GLY D 1 748 ? 105.374 -44.530 183.600 1.00 0.00 748 GLY A N 1
ATOM 30823 C CA . GLY D 1 748 ? 105.610 -45.060 184.987 1.00 0.00 748 GLY A CA 1
ATOM 30824 C C . GLY D 1 748 ? 106.845 -45.998 185.010 1.00 0.00 748 GLY A C 1
ATOM 30825 O O . GLY D 1 748 ? 107.456 -46.344 183.979 1.00 0.00 748 GLY A O 1
ATOM 30829 N N . ALA D 1 749 ? 107.248 -46.431 186.205 1.00 0.00 749 ALA A N 1
ATOM 30830 C CA . ALA D 1 749 ? 108.382 -47.286 186.378 1.00 0.00 749 ALA A CA 1
ATOM 30831 C C . ALA D 1 749 ? 107.998 -48.109 187.609 1.00 0.00 749 ALA A C 1
ATOM 30832 O O . ALA D 1 749 ? 108.903 -48.590 188.250 1.00 0.00 749 ALA A O 1
ATOM 30839 N N . ILE D 1 750 ? 106.717 -48.299 187.891 1.00 0.00 750 ILE A N 1
ATOM 30840 C CA . ILE D 1 750 ? 106.234 -49.139 188.984 1.00 0.00 750 ILE A CA 1
ATOM 30841 C C . ILE D 1 750 ? 106.082 -50.631 188.553 1.00 0.00 750 ILE A C 1
ATOM 30842 O O . ILE D 1 750 ? 105.033 -51.108 188.199 1.00 0.00 750 ILE A O 1
ATOM 30858 N N . GLN D 1 751 ? 107.244 -51.322 188.412 1.00 0.00 751 GLN A N 1
ATOM 30859 C CA . GLN D 1 751 ? 107.363 -52.736 187.882 1.00 0.00 751 GLN A CA 1
ATOM 30860 C C . GLN D 1 751 ? 106.804 -52.680 186.513 1.00 0.00 751 GLN A C 1
ATOM 30861 O O . GLN D 1 751 ? 105.732 -53.255 186.262 1.00 0.00 751 GLN A O 1
ATOM 30875 N N . LEU D 1 752 ? 107.452 -51.893 185.685 1.00 0.00 752 LEU A N 1
ATOM 30876 C CA . LEU D 1 752 ? 107.141 -51.626 184.292 1.00 0.00 752 LEU A CA 1
ATOM 30877 C C . LEU D 1 752 ? 108.400 -51.527 183.545 1.00 0.00 752 LEU A C 1
ATOM 30878 O O . LEU D 1 752 ? 108.446 -51.189 182.381 1.00 0.00 752 LEU A O 1
ATOM 30894 N N . ASP D 1 753 ? 109.528 -51.843 184.276 1.00 0.00 753 ASP A N 1
ATOM 30895 C CA . ASP D 1 753 ? 110.920 -51.897 183.867 1.00 0.00 753 ASP A CA 1
ATOM 30896 C C . ASP D 1 753 ? 111.259 -53.305 183.426 1.00 0.00 753 ASP A C 1
ATOM 30897 O O . ASP D 1 753 ? 112.418 -53.587 183.088 1.00 0.00 753 ASP A O 1
ATOM 30906 N N . ALA D 1 754 ? 110.244 -54.194 183.255 1.00 0.00 754 ALA A N 1
ATOM 30907 C CA . ALA D 1 754 ? 110.319 -55.560 182.670 1.00 0.00 754 ALA A CA 1
ATOM 30908 C C . ALA D 1 754 ? 108.921 -56.090 182.378 1.00 0.00 754 ALA A C 1
ATOM 30909 O O . ALA D 1 754 ? 108.792 -57.267 182.008 1.00 0.00 754 ALA A O 1
ATOM 30916 N N . ASN D 1 755 ? 107.857 -55.242 182.562 1.00 0.00 755 ASN A N 1
ATOM 30917 C CA . ASN D 1 755 ? 106.474 -55.594 182.278 1.00 0.00 755 ASN A CA 1
ATOM 30918 C C . ASN D 1 755 ? 105.788 -54.701 181.278 1.00 0.00 755 ASN A C 1
ATOM 30919 O O . ASN D 1 755 ? 104.604 -54.870 181.033 1.00 0.00 755 ASN A O 1
ATOM 30930 N N . ASP D 1 756 ? 106.608 -53.775 180.773 1.00 0.00 756 ASP A N 1
ATOM 30931 C CA . ASP D 1 756 ? 106.220 -52.812 179.802 1.00 0.00 756 ASP A CA 1
ATOM 30932 C C . ASP D 1 756 ? 107.288 -52.734 178.804 1.00 0.00 756 ASP A C 1
ATOM 30933 O O . ASP D 1 756 ? 107.010 -52.645 177.624 1.00 0.00 756 ASP A O 1
ATOM 30942 N N . TYR D 1 757 ? 108.587 -52.746 179.224 1.00 0.00 757 TYR A N 1
ATOM 30943 C CA . TYR D 1 757 ? 109.710 -52.674 178.353 1.00 0.00 757 TYR A CA 1
ATOM 30944 C C . TYR D 1 757 ? 110.885 -53.402 178.956 1.00 0.00 757 TYR A C 1
ATOM 30945 O O . TYR D 1 757 ? 111.026 -53.357 180.234 1.00 0.00 757 TYR A O 1
ATOM 30963 N N . ARG D 1 758 ? 111.730 -53.950 178.131 1.00 0.00 758 ARG A N 1
ATOM 30964 C CA . ARG D 1 758 ? 112.924 -54.587 178.553 1.00 0.00 758 ARG A CA 1
ATOM 30965 C C . ARG D 1 758 ? 113.933 -53.515 178.273 1.00 0.00 758 ARG A C 1
ATOM 30966 O O . ARG D 1 758 ? 113.858 -52.871 177.237 1.00 0.00 758 ARG A O 1
ATOM 30987 N N . LEU D 1 759 ? 114.771 -53.259 179.258 1.00 0.00 759 LEU A N 1
ATOM 30988 C CA . LEU D 1 759 ? 115.745 -52.189 179.376 1.00 0.00 759 LEU A CA 1
ATOM 30989 C C . LEU D 1 759 ? 117.094 -52.870 179.121 1.00 0.00 759 LEU A C 1
ATOM 30990 O O . LEU D 1 759 ? 117.590 -53.686 179.879 1.00 0.00 759 LEU A O 1
ATOM 31006 N N . GLY D 1 760 ? 117.688 -52.542 177.993 1.00 0.00 760 GLY A N 1
ATOM 31007 C CA . GLY D 1 760 ? 118.912 -53.058 177.414 1.00 0.00 760 GLY A CA 1
ATOM 31008 C C . GLY D 1 760 ? 119.948 -51.966 177.523 1.00 0.00 760 GLY A C 1
ATOM 31009 O O . GLY D 1 760 ? 119.757 -51.011 178.330 1.00 0.00 760 GLY A O 1
ATOM 31013 N N . ASN D 1 761 ? 121.105 -52.072 176.805 1.00 0.00 761 ASN A N 1
ATOM 31014 C CA . ASN D 1 761 ? 122.238 -51.153 176.759 1.00 0.00 761 ASN A CA 1
ATOM 31015 C C . ASN D 1 761 ? 121.799 -50.006 175.819 1.00 0.00 761 ASN A C 1
ATOM 31016 O O . ASN D 1 761 ? 121.271 -48.974 176.223 1.00 0.00 761 ASN A O 1
ATOM 31027 N N . THR D 1 762 ? 122.129 -50.129 174.524 1.00 0.00 762 THR A N 1
ATOM 31028 C CA . THR D 1 762 ? 121.922 -48.978 173.538 1.00 0.00 762 THR A CA 1
ATOM 31029 C C . THR D 1 762 ? 120.558 -49.087 172.972 1.00 0.00 762 THR A C 1
ATOM 31030 O O . THR D 1 762 ? 120.206 -48.361 172.055 1.00 0.00 762 THR A O 1
ATOM 31041 N N . LYS D 1 763 ? 119.699 -50.049 173.422 1.00 0.00 763 LYS A N 1
ATOM 31042 C CA . LYS D 1 763 ? 118.376 -50.317 172.983 1.00 0.00 763 LYS A CA 1
ATOM 31043 C C . LYS D 1 763 ? 117.375 -50.839 173.968 1.00 0.00 763 LYS A C 1
ATOM 31044 O O . LYS D 1 763 ? 117.514 -51.890 174.641 1.00 0.00 763 LYS A O 1
ATOM 31063 N N . VAL D 1 764 ? 116.264 -50.121 173.897 1.00 0.00 764 VAL A N 1
ATOM 31064 C CA . VAL D 1 764 ? 115.047 -50.476 174.562 1.00 0.00 764 VAL A CA 1
ATOM 31065 C C . VAL D 1 764 ? 114.222 -51.385 173.660 1.00 0.00 764 VAL A C 1
ATOM 31066 O O . VAL D 1 764 ? 114.237 -51.184 172.414 1.00 0.00 764 VAL A O 1
ATOM 31079 N N . PHE D 1 765 ? 113.432 -52.313 174.206 1.00 0.00 765 PHE A N 1
ATOM 31080 C CA . PHE D 1 765 ? 112.550 -53.205 173.475 1.00 0.00 765 PHE A CA 1
ATOM 31081 C C . PHE D 1 765 ? 111.209 -52.879 173.895 1.00 0.00 765 PHE A C 1
ATOM 31082 O O . PHE D 1 765 ? 110.991 -52.939 175.099 1.00 0.00 765 PHE A O 1
ATOM 31099 N N . PHE D 1 766 ? 110.331 -52.435 172.941 1.00 0.00 766 PHE A N 1
ATOM 31100 C CA . PHE D 1 766 ? 108.948 -51.951 173.057 1.00 0.00 766 PHE A CA 1
ATOM 31101 C C . PHE D 1 766 ? 108.088 -52.904 172.325 1.00 0.00 766 PHE A C 1
ATOM 31102 O O . PHE D 1 766 ? 108.663 -53.648 171.506 1.00 0.00 766 PHE A O 1
ATOM 31119 N N . ARG D 1 767 ? 106.790 -52.957 172.494 1.00 0.00 767 ARG A N 1
ATOM 31120 C CA . ARG D 1 767 ? 105.809 -53.787 171.802 1.00 0.00 767 ARG A CA 1
ATOM 31121 C C . ARG D 1 767 ? 105.775 -53.256 170.339 1.00 0.00 767 ARG A C 1
ATOM 31122 O O . ARG D 1 767 ? 105.775 -53.978 169.364 1.00 0.00 767 ARG A O 1
ATOM 31143 N N . ALA D 1 768 ? 105.786 -51.910 170.286 1.00 0.00 768 ALA A N 1
ATOM 31144 C CA . ALA D 1 768 ? 105.815 -51.023 169.116 1.00 0.00 768 ALA A CA 1
ATOM 31145 C C . ALA D 1 768 ? 104.470 -50.317 169.098 1.00 0.00 768 ALA A C 1
ATOM 31146 O O . ALA D 1 768 ? 104.006 -49.678 168.167 1.00 0.00 768 ALA A O 1
ATOM 31153 N N . GLY D 1 769 ? 103.759 -50.394 170.293 1.00 0.00 769 GLY A N 1
ATOM 31154 C CA . GLY D 1 769 ? 102.538 -49.679 170.535 1.00 0.00 769 GLY A CA 1
ATOM 31155 C C . GLY D 1 769 ? 102.641 -48.958 171.807 1.00 0.00 769 GLY A C 1
ATOM 31156 O O . GLY D 1 769 ? 101.735 -48.183 172.206 1.00 0.00 769 GLY A O 1
ATOM 31160 N N . VAL D 1 770 ? 103.853 -49.074 172.486 1.00 0.00 770 VAL A N 1
ATOM 31161 C CA . VAL D 1 770 ? 104.222 -48.429 173.679 1.00 0.00 770 VAL A CA 1
ATOM 31162 C C . VAL D 1 770 ? 104.551 -46.981 173.260 1.00 0.00 770 VAL A C 1
ATOM 31163 O O . VAL D 1 770 ? 104.273 -45.988 173.915 1.00 0.00 770 VAL A O 1
ATOM 31176 N N . LEU D 1 771 ? 105.049 -46.838 172.019 1.00 0.00 771 LEU A N 1
ATOM 31177 C CA . LEU D 1 771 ? 105.315 -45.627 171.332 1.00 0.00 771 LEU A CA 1
ATOM 31178 C C . LEU D 1 771 ? 104.099 -44.801 171.005 1.00 0.00 771 LEU A C 1
ATOM 31179 O O . LEU D 1 771 ? 104.291 -43.575 171.060 1.00 0.00 771 LEU A O 1
ATOM 31195 N N . GLY D 1 772 ? 102.954 -45.395 170.740 1.00 0.00 772 GLY A N 1
ATOM 31196 C CA . GLY D 1 772 ? 101.723 -44.698 170.444 1.00 0.00 772 GLY A CA 1
ATOM 31197 C C . GLY D 1 772 ? 101.196 -43.872 171.624 1.00 0.00 772 GLY A C 1
ATOM 31198 O O . GLY D 1 772 ? 100.679 -42.742 171.381 1.00 0.00 772 GLY A O 1
ATOM 31202 N N . ARG D 1 773 ? 101.367 -44.388 172.849 1.00 0.00 773 ARG A N 1
ATOM 31203 C CA . ARG D 1 773 ? 100.904 -43.685 174.051 1.00 0.00 773 ARG A CA 1
ATOM 31204 C C . ARG D 1 773 ? 101.731 -42.513 174.332 1.00 0.00 773 ARG A C 1
ATOM 31205 O O . ARG D 1 773 ? 101.275 -41.516 174.791 1.00 0.00 773 ARG A O 1
ATOM 31226 N N . LEU D 1 774 ? 103.033 -42.623 174.111 1.00 0.00 774 LEU A N 1
ATOM 31227 C CA . LEU D 1 774 ? 103.979 -41.582 174.347 1.00 0.00 774 LEU A CA 1
ATOM 31228 C C . LEU D 1 774 ? 103.726 -40.372 173.358 1.00 0.00 774 LEU A C 1
ATOM 31229 O O . LEU D 1 774 ? 103.848 -39.217 173.714 1.00 0.00 774 LEU A O 1
ATOM 31245 N N . GLU D 1 775 ? 103.433 -40.742 172.128 1.00 0.00 775 GLU A N 1
ATOM 31246 C CA . GLU D 1 775 ? 103.110 -39.858 171.067 1.00 0.00 775 GLU A CA 1
ATOM 31247 C C . GLU D 1 775 ? 101.691 -39.233 171.194 1.00 0.00 775 GLU A C 1
ATOM 31248 O O . GLU D 1 775 ? 101.342 -38.243 170.554 1.00 0.00 775 GLU A O 1
ATOM 31260 N N . GLU D 1 776 ? 100.772 -39.877 172.091 1.00 0.00 776 GLU A N 1
ATOM 31261 C CA . GLU D 1 776 ? 99.397 -39.522 172.279 1.00 0.00 776 GLU A CA 1
ATOM 31262 C C . GLU D 1 776 ? 99.332 -38.186 172.910 1.00 0.00 776 GLU A C 1
ATOM 31263 O O . GLU D 1 776 ? 98.510 -37.382 172.494 1.00 0.00 776 GLU A O 1
ATOM 31275 N N . MET D 1 777 ? 100.245 -37.872 173.910 1.00 0.00 777 MET A N 1
ATOM 31276 C CA . MET D 1 777 ? 100.423 -36.555 174.572 1.00 0.00 777 MET A CA 1
ATOM 31277 C C . MET D 1 777 ? 100.907 -35.532 173.637 1.00 0.00 777 MET A C 1
ATOM 31278 O O . MET D 1 777 ? 100.671 -34.325 173.875 1.00 0.00 777 MET A O 1
ATOM 31292 N N . ARG D 1 778 ? 101.760 -35.959 172.660 1.00 0.00 778 ARG A N 1
ATOM 31293 C CA . ARG D 1 778 ? 102.420 -35.085 171.830 1.00 0.00 778 ARG A CA 1
ATOM 31294 C C . ARG D 1 778 ? 101.512 -34.391 170.876 1.00 0.00 778 ARG A C 1
ATOM 31295 O O . ARG D 1 778 ? 101.726 -33.253 170.613 1.00 0.00 778 ARG A O 1
ATOM 31316 N N . ASP D 1 779 ? 100.529 -35.117 170.352 1.00 0.00 779 ASP A N 1
ATOM 31317 C CA . ASP D 1 779 ? 99.704 -34.504 169.368 1.00 0.00 779 ASP A CA 1
ATOM 31318 C C . ASP D 1 779 ? 98.701 -33.644 169.900 1.00 0.00 779 ASP A C 1
ATOM 31319 O O . ASP D 1 779 ? 97.984 -32.919 169.134 1.00 0.00 779 ASP A O 1
ATOM 31328 N N . ASP D 1 780 ? 98.578 -33.678 171.194 1.00 0.00 780 ASP A N 1
ATOM 31329 C CA . ASP D 1 780 ? 97.568 -32.744 171.849 1.00 0.00 780 ASP A CA 1
ATOM 31330 C C . ASP D 1 780 ? 97.884 -31.274 171.710 1.00 0.00 780 ASP A C 1
ATOM 31331 O O . ASP D 1 780 ? 96.990 -30.585 171.316 1.00 0.00 780 ASP A O 1
ATOM 31340 N N . ARG D 1 781 ? 99.117 -30.857 172.013 1.00 0.00 781 ARG A N 1
ATOM 31341 C CA . ARG D 1 781 ? 99.589 -29.513 171.875 1.00 0.00 781 ARG A CA 1
ATOM 31342 C C . ARG D 1 781 ? 99.750 -29.086 170.385 1.00 0.00 781 ARG A C 1
ATOM 31343 O O . ARG D 1 781 ? 99.644 -27.892 170.075 1.00 0.00 781 ARG A O 1
ATOM 31364 N N . LEU D 1 782 ? 100.042 -30.031 169.519 1.00 0.00 782 LEU A N 1
ATOM 31365 C CA . LEU D 1 782 ? 100.300 -29.936 168.098 1.00 0.00 782 LEU A CA 1
ATOM 31366 C C . LEU D 1 782 ? 99.007 -29.762 167.257 1.00 0.00 782 LEU A C 1
ATOM 31367 O O . LEU D 1 782 ? 99.086 -29.588 166.057 1.00 0.00 782 LEU A O 1
ATOM 31383 N N . GLY D 1 783 ? 97.793 -29.874 167.903 1.00 0.00 783 GLY A N 1
ATOM 31384 C CA . GLY D 1 783 ? 96.538 -29.810 167.331 1.00 0.00 783 GLY A CA 1
ATOM 31385 C C . GLY D 1 783 ? 96.113 -28.671 166.269 1.00 0.00 783 GLY A C 1
ATOM 31386 O O . GLY D 1 783 ? 95.596 -29.013 165.221 1.00 0.00 783 GLY A O 1
ATOM 31390 N N . LYS D 1 784 ? 96.501 -27.438 166.598 1.00 0.00 784 LYS A N 1
ATOM 31391 C CA . LYS D 1 784 ? 96.381 -26.293 165.802 1.00 0.00 784 LYS A CA 1
ATOM 31392 C C . LYS D 1 784 ? 97.810 -25.974 165.348 1.00 0.00 784 LYS A C 1
ATOM 31393 O O . LYS D 1 784 ? 98.750 -26.162 166.064 1.00 0.00 784 LYS A O 1
ATOM 31412 N N . ILE D 1 785 ? 97.961 -25.651 164.055 1.00 0.00 785 ILE A N 1
ATOM 31413 C CA . ILE D 1 785 ? 99.302 -25.575 163.463 1.00 0.00 785 ILE A CA 1
ATOM 31414 C C . ILE D 1 785 ? 99.282 -24.193 162.725 1.00 0.00 785 ILE A C 1
ATOM 31415 O O . ILE D 1 785 ? 98.956 -24.170 161.571 1.00 0.00 785 ILE A O 1
ATOM 31431 N N . VAL D 1 786 ? 99.698 -23.072 163.275 1.00 0.00 786 VAL A N 1
ATOM 31432 C CA . VAL D 1 786 ? 99.985 -22.947 164.718 1.00 0.00 786 VAL A CA 1
ATOM 31433 C C . VAL D 1 786 ? 99.470 -21.576 164.903 1.00 0.00 786 VAL A C 1
ATOM 31434 O O . VAL D 1 786 ? 99.690 -20.671 164.111 1.00 0.00 786 VAL A O 1
ATOM 31447 N N . THR D 1 787 ? 98.623 -21.474 165.962 1.00 0.00 787 THR A N 1
ATOM 31448 C CA . THR D 1 787 ? 97.980 -20.232 166.273 1.00 0.00 787 THR A CA 1
ATOM 31449 C C . THR D 1 787 ? 98.863 -19.283 167.061 1.00 0.00 787 THR A C 1
ATOM 31450 O O . THR D 1 787 ? 98.559 -18.072 166.981 1.00 0.00 787 THR A O 1
ATOM 31461 N N . TRP D 1 788 ? 99.842 -19.783 167.839 1.00 0.00 788 TRP A N 1
ATOM 31462 C CA . TRP D 1 788 ? 100.744 -19.012 168.689 1.00 0.00 788 TRP A CA 1
ATOM 31463 C C . TRP D 1 788 ? 101.712 -18.177 167.775 1.00 0.00 788 TRP A C 1
ATOM 31464 O O . TRP D 1 788 ? 102.000 -17.045 168.080 1.00 0.00 788 TRP A O 1
ATOM 31485 N N . LEU D 1 789 ? 102.284 -18.810 166.698 1.00 0.00 789 LEU A N 1
ATOM 31486 C CA . LEU D 1 789 ? 103.304 -18.271 165.814 1.00 0.00 789 LEU A CA 1
ATOM 31487 C C . LEU D 1 789 ? 102.709 -17.180 164.904 1.00 0.00 789 LEU A C 1
ATOM 31488 O O . LEU D 1 789 ? 103.454 -16.264 164.524 1.00 0.00 789 LEU A O 1
ATOM 31504 N N . GLN D 1 790 ? 101.375 -17.081 164.579 1.00 0.00 790 GLN A N 1
ATOM 31505 C CA . GLN D 1 790 ? 100.767 -16.076 163.695 1.00 0.00 790 GLN A CA 1
ATOM 31506 C C . GLN D 1 790 ? 100.737 -14.748 164.362 1.00 0.00 790 GLN A C 1
ATOM 31507 O O . GLN D 1 790 ? 100.770 -13.694 163.759 1.00 0.00 790 GLN A O 1
ATOM 31521 N N . ALA D 1 791 ? 100.771 -14.745 165.721 1.00 0.00 791 ALA A N 1
ATOM 31522 C CA . ALA D 1 791 ? 100.889 -13.451 166.416 1.00 0.00 791 ALA A CA 1
ATOM 31523 C C . ALA D 1 791 ? 102.316 -12.870 166.344 1.00 0.00 791 ALA A C 1
ATOM 31524 O O . ALA D 1 791 ? 102.441 -11.684 166.336 1.00 0.00 791 ALA A O 1
ATOM 31531 N N . TRP D 1 792 ? 103.409 -13.718 166.281 1.00 0.00 792 TRP A N 1
ATOM 31532 C CA . TRP D 1 792 ? 104.761 -13.279 166.095 1.00 0.00 792 TRP A CA 1
ATOM 31533 C C . TRP D 1 792 ? 104.971 -12.758 164.701 1.00 0.00 792 TRP A C 1
ATOM 31534 O O . TRP D 1 792 ? 105.866 -12.001 164.381 1.00 0.00 792 TRP A O 1
ATOM 31555 N N . ILE D 1 793 ? 104.129 -13.186 163.750 1.00 0.00 793 ILE A N 1
ATOM 31556 C CA . ILE D 1 793 ? 104.223 -12.754 162.353 1.00 0.00 793 ILE A CA 1
ATOM 31557 C C . ILE D 1 793 ? 103.906 -11.370 162.287 1.00 0.00 793 ILE A C 1
ATOM 31558 O O . ILE D 1 793 ? 104.516 -10.577 161.604 1.00 0.00 793 ILE A O 1
ATOM 31574 N N . ARG D 1 794 ? 102.848 -10.919 163.062 1.00 0.00 794 ARG A N 1
ATOM 31575 C CA . ARG D 1 794 ? 102.388 -9.581 163.104 1.00 0.00 794 ARG A CA 1
ATOM 31576 C C . ARG D 1 794 ? 103.290 -8.794 164.052 1.00 0.00 794 ARG A C 1
ATOM 31577 O O . ARG D 1 794 ? 103.135 -7.533 164.065 1.00 0.00 794 ARG A O 1
ATOM 31598 N N . TRP D 1 795 ? 104.246 -9.348 164.848 1.00 0.00 795 TRP A N 1
ATOM 31599 C CA . TRP D 1 795 ? 105.105 -8.580 165.754 1.00 0.00 795 TRP A CA 1
ATOM 31600 C C . TRP D 1 795 ? 106.007 -7.568 165.080 1.00 0.00 795 TRP A C 1
ATOM 31601 O O . TRP D 1 795 ? 105.982 -6.374 165.454 1.00 0.00 795 TRP A O 1
ATOM 31622 N N . TYR D 1 796 ? 106.770 -8.105 164.146 1.00 0.00 796 TYR A N 1
ATOM 31623 C CA . TYR D 1 796 ? 107.813 -7.439 163.402 1.00 0.00 796 TYR A CA 1
ATOM 31624 C C . TYR D 1 796 ? 107.246 -6.561 162.310 1.00 0.00 796 TYR A C 1
ATOM 31625 O O . TYR D 1 796 ? 108.054 -5.840 161.674 1.00 0.00 796 TYR A O 1
ATOM 31643 N N . LEU D 1 797 ? 105.968 -6.618 162.050 1.00 0.00 797 LEU A N 1
ATOM 31644 C CA . LEU D 1 797 ? 105.474 -5.773 161.008 1.00 0.00 797 LEU A CA 1
ATOM 31645 C C . LEU D 1 797 ? 104.970 -4.428 161.604 1.00 0.00 797 LEU A C 1
ATOM 31646 O O . LEU D 1 797 ? 105.041 -3.394 160.954 1.00 0.00 797 LEU A O 1
ATOM 31662 N N . SER D 1 798 ? 104.329 -4.520 162.786 1.00 0.00 798 SER A N 1
ATOM 31663 C CA . SER D 1 798 ? 103.745 -3.328 163.351 1.00 0.00 798 SER A CA 1
ATOM 31664 C C . SER D 1 798 ? 104.805 -2.419 163.951 1.00 0.00 798 SER A C 1
ATOM 31665 O O . SER D 1 798 ? 104.610 -1.215 163.876 1.00 0.00 798 SER A O 1
ATOM 31673 N N . LYS D 1 799 ? 105.907 -3.003 164.490 1.00 0.00 799 LYS A N 1
ATOM 31674 C CA . LYS D 1 799 ? 106.921 -2.276 165.087 1.00 0.00 799 LYS A CA 1
ATOM 31675 C C . LYS D 1 799 ? 107.873 -1.745 164.093 1.00 0.00 799 LYS A C 1
ATOM 31676 O O . LYS D 1 799 ? 108.581 -0.795 164.420 1.00 0.00 799 LYS A O 1
ATOM 31695 N N . LYS D 1 800 ? 107.953 -2.275 162.890 1.00 0.00 800 LYS A N 1
ATOM 31696 C CA . LYS D 1 800 ? 108.874 -1.787 161.881 1.00 0.00 800 LYS A CA 1
ATOM 31697 C C . LYS D 1 800 ? 108.241 -0.560 161.200 1.00 0.00 800 LYS A C 1
ATOM 31698 O O . LYS D 1 800 ? 108.871 0.461 160.920 1.00 0.00 800 LYS A O 1
ATOM 31717 N N . GLU D 1 801 ? 106.924 -0.658 160.977 1.00 0.00 801 GLU A N 1
ATOM 31718 C CA . GLU D 1 801 ? 106.140 0.434 160.444 1.00 0.00 801 GLU A CA 1
ATOM 31719 C C . GLU D 1 801 ? 105.869 1.556 161.415 1.00 0.00 801 GLU A C 1
ATOM 31720 O O . GLU D 1 801 ? 105.478 2.704 161.072 1.00 0.00 801 GLU A O 1
ATOM 31732 N N . PHE D 1 802 ? 106.027 1.253 162.731 1.00 0.00 802 PHE A N 1
ATOM 31733 C CA . PHE D 1 802 ? 105.785 2.140 163.824 1.00 0.00 802 PHE A CA 1
ATOM 31734 C C . PHE D 1 802 ? 106.868 3.133 163.875 1.00 0.00 802 PHE A C 1
ATOM 31735 O O . PHE D 1 802 ? 106.679 4.182 164.535 1.00 0.00 802 PHE A O 1
ATOM 31752 N N . LYS D 1 803 ? 107.948 2.938 163.186 1.00 0.00 803 LYS A N 1
ATOM 31753 C CA . LYS D 1 803 ? 109.011 3.871 162.908 1.00 0.00 803 LYS A CA 1
ATOM 31754 C C . LYS D 1 803 ? 108.598 5.205 162.104 1.00 0.00 803 LYS A C 1
ATOM 31755 O O . LYS D 1 803 ? 109.141 6.267 162.316 1.00 0.00 803 LYS A O 1
ATOM 31774 N N . LYS D 1 804 ? 107.711 5.047 161.155 1.00 0.00 804 LYS A N 1
ATOM 31775 C CA . LYS D 1 804 ? 107.086 6.020 160.252 1.00 0.00 804 LYS A CA 1
ATOM 31776 C C . LYS D 1 804 ? 106.157 6.813 161.077 1.00 0.00 804 LYS A C 1
ATOM 31777 O O . LYS D 1 804 ? 105.828 7.952 160.880 1.00 0.00 804 LYS A O 1
ATOM 31796 N N . LEU D 1 805 ? 105.651 6.135 162.116 1.00 0.00 805 LEU A N 1
ATOM 31797 C CA . LEU D 1 805 ? 104.701 6.746 163.015 1.00 0.00 805 LEU A CA 1
ATOM 31798 C C . LEU D 1 805 ? 105.358 7.395 164.154 1.00 0.00 805 LEU A C 1
ATOM 31799 O O . LEU D 1 805 ? 104.726 8.134 164.876 1.00 0.00 805 LEU A O 1
ATOM 31815 N N . GLN D 1 806 ? 106.634 7.049 164.415 1.00 0.00 806 GLN A N 1
ATOM 31816 C CA . GLN D 1 806 ? 107.372 7.513 165.599 1.00 0.00 806 GLN A CA 1
ATOM 31817 C C . GLN D 1 806 ? 107.955 8.847 165.186 1.00 0.00 806 GLN A C 1
ATOM 31818 O O . GLN D 1 806 ? 107.969 9.828 165.986 1.00 0.00 806 GLN A O 1
ATOM 31832 N N . GLU D 1 807 ? 108.314 9.033 163.941 1.00 0.00 807 GLU A N 1
ATOM 31833 C CA . GLU D 1 807 ? 108.752 10.386 163.511 1.00 0.00 807 GLU A CA 1
ATOM 31834 C C . GLU D 1 807 ? 107.578 11.324 163.276 1.00 0.00 807 GLU A C 1
ATOM 31835 O O . GLU D 1 807 ? 107.744 12.505 162.976 1.00 0.00 807 GLU A O 1
ATOM 31847 N N . GLN D 1 808 ? 106.346 10.796 163.361 1.00 0.00 808 GLN A N 1
ATOM 31848 C CA . GLN D 1 808 ? 105.098 11.539 163.221 1.00 0.00 808 GLN A CA 1
ATOM 31849 C C . GLN D 1 808 ? 104.649 12.111 164.524 1.00 0.00 808 GLN A C 1
ATOM 31850 O O . GLN D 1 808 ? 103.761 12.989 164.578 1.00 0.00 808 GLN A O 1
ATOM 31864 N N . ARG D 1 809 ? 105.227 11.673 165.656 1.00 0.00 809 ARG A N 1
ATOM 31865 C CA . ARG D 1 809 ? 104.907 12.168 167.033 1.00 0.00 809 ARG A CA 1
ATOM 31866 C C . ARG D 1 809 ? 105.350 13.641 167.212 1.00 0.00 809 ARG A C 1
ATOM 31867 O O . ARG D 1 809 ? 104.652 14.403 167.865 1.00 0.00 809 ARG A O 1
ATOM 31888 N N . VAL D 1 810 ? 106.495 14.013 166.667 1.00 0.00 810 VAL A N 1
ATOM 31889 C CA . VAL D 1 810 ? 106.846 15.372 166.766 1.00 0.00 810 VAL A CA 1
ATOM 31890 C C . VAL D 1 810 ? 106.116 16.189 165.669 1.00 0.00 810 VAL A C 1
ATOM 31891 O O . VAL D 1 810 ? 106.064 17.395 165.760 1.00 0.00 810 VAL A O 1
ATOM 31904 N N . ALA D 1 811 ? 105.670 15.620 164.535 1.00 0.00 811 ALA A N 1
ATOM 31905 C CA . ALA D 1 811 ? 105.168 16.262 163.365 1.00 0.00 811 ALA A CA 1
ATOM 31906 C C . ALA D 1 811 ? 103.738 16.760 163.596 1.00 0.00 811 ALA A C 1
ATOM 31907 O O . ALA D 1 811 ? 103.326 17.674 162.950 1.00 0.00 811 ALA A O 1
ATOM 31914 N N . LEU D 1 812 ? 102.992 16.097 164.537 1.00 0.00 812 LEU A N 1
ATOM 31915 C CA . LEU D 1 812 ? 101.649 16.317 164.911 1.00 0.00 812 LEU A CA 1
ATOM 31916 C C . LEU D 1 812 ? 101.511 17.539 165.674 1.00 0.00 812 LEU A C 1
ATOM 31917 O O . LEU D 1 812 ? 100.513 18.239 165.549 1.00 0.00 812 LEU A O 1
ATOM 31933 N N . LEU D 1 813 ? 102.555 17.886 166.420 1.00 0.00 813 LEU A N 1
ATOM 31934 C CA . LEU D 1 813 ? 102.745 19.099 167.221 1.00 0.00 813 LEU A CA 1
ATOM 31935 C C . LEU D 1 813 ? 103.043 20.267 166.315 1.00 0.00 813 LEU A C 1
ATOM 31936 O O . LEU D 1 813 ? 102.904 21.359 166.852 1.00 0.00 813 LEU A O 1
ATOM 31952 N N . VAL D 1 814 ? 103.472 20.075 165.056 1.00 0.00 814 VAL A N 1
ATOM 31953 C CA . VAL D 1 814 ? 103.752 21.184 164.185 1.00 0.00 814 VAL A CA 1
ATOM 31954 C C . VAL D 1 814 ? 102.504 21.562 163.371 1.00 0.00 814 VAL A C 1
ATOM 31955 O O . VAL D 1 814 ? 102.183 22.736 163.238 1.00 0.00 814 VAL A O 1
ATOM 31968 N N . ILE D 1 815 ? 101.726 20.513 162.946 1.00 0.00 815 ILE A N 1
ATOM 31969 C CA . ILE D 1 815 ? 100.517 20.824 162.191 1.00 0.00 815 ILE A CA 1
ATOM 31970 C C . ILE D 1 815 ? 99.417 21.444 163.062 1.00 0.00 815 ILE A C 1
ATOM 31971 O O . ILE D 1 815 ? 98.566 22.154 162.614 1.00 0.00 815 ILE A O 1
ATOM 31987 N N . GLN D 1 816 ? 99.422 21.241 164.391 1.00 0.00 816 GLN A N 1
ATOM 31988 C CA . GLN D 1 816 ? 98.395 21.789 165.275 1.00 0.00 816 GLN A CA 1
ATOM 31989 C C . GLN D 1 816 ? 98.586 23.261 165.501 1.00 0.00 816 GLN A C 1
ATOM 31990 O O . GLN D 1 816 ? 97.648 23.915 165.866 1.00 0.00 816 GLN A O 1
ATOM 32004 N N . ARG D 1 817 ? 99.811 23.878 165.403 1.00 0.00 817 ARG A N 1
ATOM 32005 C CA . ARG D 1 817 ? 100.066 25.239 165.653 1.00 0.00 817 ARG A CA 1
ATOM 32006 C C . ARG D 1 817 ? 99.831 26.053 164.372 1.00 0.00 817 ARG A C 1
ATOM 32007 O O . ARG D 1 817 ? 99.481 27.193 164.357 1.00 0.00 817 ARG A O 1
ATOM 32028 N N . ASN D 1 818 ? 100.047 25.350 163.259 1.00 0.00 818 ASN A N 1
ATOM 32029 C CA . ASN D 1 818 ? 99.979 25.757 161.924 1.00 0.00 818 ASN A CA 1
ATOM 32030 C C . ASN D 1 818 ? 98.562 25.911 161.425 1.00 0.00 818 ASN A C 1
ATOM 32031 O O . ASN D 1 818 ? 98.240 26.794 160.644 1.00 0.00 818 ASN A O 1
ATOM 32042 N N . LEU D 1 819 ? 97.645 25.094 161.964 1.00 0.00 819 LEU A N 1
ATOM 32043 C CA . LEU D 1 819 ? 96.247 25.235 161.674 1.00 0.00 819 LEU A CA 1
ATOM 32044 C C . LEU D 1 819 ? 95.638 26.412 162.311 1.00 0.00 819 LEU A C 1
ATOM 32045 O O . LEU D 1 819 ? 94.675 27.034 161.836 1.00 0.00 819 LEU A O 1
ATOM 32061 N N . ARG D 1 820 ? 96.225 26.797 163.469 1.00 0.00 820 ARG A N 1
ATOM 32062 C CA . ARG D 1 820 ? 95.777 28.024 164.178 1.00 0.00 820 ARG A CA 1
ATOM 32063 C C . ARG D 1 820 ? 96.249 29.225 163.432 1.00 0.00 820 ARG A C 1
ATOM 32064 O O . ARG D 1 820 ? 95.503 30.242 163.479 1.00 0.00 820 ARG A O 1
ATOM 32085 N N . LYS D 1 821 ? 97.435 29.255 162.827 1.00 0.00 821 LYS A N 1
ATOM 32086 C CA . LYS D 1 821 ? 98.132 30.226 162.025 1.00 0.00 821 LYS A CA 1
ATOM 32087 C C . LYS D 1 821 ? 97.543 30.251 160.649 1.00 0.00 821 LYS A C 1
ATOM 32088 O O . LYS D 1 821 ? 97.873 31.220 159.927 1.00 0.00 821 LYS A O 1
ATOM 32107 N N . PHE D 1 822 ? 96.646 29.319 160.274 1.00 0.00 822 PHE A N 1
ATOM 32108 C CA . PHE D 1 822 ? 95.964 29.401 159.012 1.00 0.00 822 PHE A CA 1
ATOM 32109 C C . PHE D 1 822 ? 94.917 30.445 159.016 1.00 0.00 822 PHE A C 1
ATOM 32110 O O . PHE D 1 822 ? 94.567 30.964 157.942 1.00 0.00 822 PHE A O 1
ATOM 32127 N N . LEU D 1 823 ? 94.382 30.798 160.234 1.00 0.00 823 LEU A N 1
ATOM 32128 C CA . LEU D 1 823 ? 93.373 31.779 160.434 1.00 0.00 823 LEU A CA 1
ATOM 32129 C C . LEU D 1 823 ? 94.014 33.023 161.036 1.00 0.00 823 LEU A C 1
ATOM 32130 O O . LEU D 1 823 ? 93.479 34.136 160.872 1.00 0.00 823 LEU A O 1
ATOM 32146 N N . THR D 1 824 ? 95.132 32.906 161.799 1.00 0.00 824 THR A N 1
ATOM 32147 C CA . THR D 1 824 ? 95.717 34.095 162.421 1.00 0.00 824 THR A CA 1
ATOM 32148 C C . THR D 1 824 ? 96.241 35.070 161.321 1.00 0.00 824 THR A C 1
ATOM 32149 O O . THR D 1 824 ? 96.163 36.277 161.416 1.00 0.00 824 THR A O 1
ATOM 32160 N N . LEU D 1 825 ? 96.959 34.572 160.282 1.00 0.00 825 LEU A N 1
ATOM 32161 C CA . LEU D 1 825 ? 97.668 35.275 159.246 1.00 0.00 825 LEU A CA 1
ATOM 32162 C C . LEU D 1 825 ? 96.670 35.734 158.125 1.00 0.00 825 LEU A C 1
ATOM 32163 O O . LEU D 1 825 ? 97.070 36.224 157.049 1.00 0.00 825 LEU A O 1
ATOM 32179 N N . ARG D 1 826 ? 95.325 35.556 158.359 1.00 0.00 826 ARG A N 1
ATOM 32180 C CA . ARG D 1 826 ? 94.182 35.866 157.520 1.00 0.00 826 ARG A CA 1
ATOM 32181 C C . ARG D 1 826 ? 93.394 36.915 158.151 1.00 0.00 826 ARG A C 1
ATOM 32182 O O . ARG D 1 826 ? 92.260 37.208 157.749 1.00 0.00 826 ARG A O 1
ATOM 32203 N N . ASN D 1 827 ? 94.036 37.589 159.124 1.00 0.00 827 ASN A N 1
ATOM 32204 C CA . ASN D 1 827 ? 93.547 38.669 159.883 1.00 0.00 827 ASN A CA 1
ATOM 32205 C C . ASN D 1 827 ? 94.760 39.616 160.021 1.00 0.00 827 ASN A C 1
ATOM 32206 O O . ASN D 1 827 ? 94.651 40.758 160.447 1.00 0.00 827 ASN A O 1
ATOM 32217 N N . TRP D 1 828 ? 95.955 39.053 159.646 1.00 0.00 828 TRP A N 1
ATOM 32218 C CA . TRP D 1 828 ? 97.225 39.664 159.739 1.00 0.00 828 TRP A CA 1
ATOM 32219 C C . TRP D 1 828 ? 98.034 39.481 158.480 1.00 0.00 828 TRP A C 1
ATOM 32220 O O . TRP D 1 828 ? 99.216 39.158 158.518 1.00 0.00 828 TRP A O 1
ATOM 32241 N N . LEU D 1 829 ? 97.372 39.682 157.293 1.00 0.00 829 LEU A N 1
ATOM 32242 C CA . LEU D 1 829 ? 97.816 39.418 155.942 1.00 0.00 829 LEU A CA 1
ATOM 32243 C C . LEU D 1 829 ? 98.866 40.503 155.571 1.00 0.00 829 LEU A C 1
ATOM 32244 O O . LEU D 1 829 ? 98.916 41.472 156.352 1.00 0.00 829 LEU A O 1
ATOM 32260 N N . TRP D 1 830 ? 99.733 40.179 154.599 1.00 0.00 830 TRP A N 1
ATOM 32261 C CA . TRP D 1 830 ? 100.895 40.943 154.211 1.00 0.00 830 TRP A CA 1
ATOM 32262 C C . TRP D 1 830 ? 102.015 40.324 155.042 1.00 0.00 830 TRP A C 1
ATOM 32263 O O . TRP D 1 830 ? 102.581 40.959 155.899 1.00 0.00 830 TRP A O 1
ATOM 32284 N N . TYR D 1 831 ? 102.123 39.010 154.689 1.00 0.00 831 TYR A N 1
ATOM 32285 C CA . TYR D 1 831 ? 103.031 38.103 155.418 1.00 0.00 831 TYR A CA 1
ATOM 32286 C C . TYR D 1 831 ? 103.364 36.976 154.477 1.00 0.00 831 TYR A C 1
ATOM 32287 O O . TYR D 1 831 ? 104.134 36.129 154.794 1.00 0.00 831 TYR A O 1
ATOM 32305 N N . LYS D 1 832 ? 102.822 37.080 153.278 1.00 0.00 832 LYS A N 1
ATOM 32306 C CA . LYS D 1 832 ? 103.002 36.182 152.144 1.00 0.00 832 LYS A CA 1
ATOM 32307 C C . LYS D 1 832 ? 103.103 37.120 150.953 1.00 0.00 832 LYS A C 1
ATOM 32308 O O . LYS D 1 832 ? 102.793 38.298 151.062 1.00 0.00 832 LYS A O 1
ATOM 32327 N N . LEU D 1 833 ? 103.604 36.509 149.885 1.00 0.00 833 LEU A N 1
ATOM 32328 C CA . LEU D 1 833 ? 103.892 37.166 148.605 1.00 0.00 833 LEU A CA 1
ATOM 32329 C C . LEU D 1 833 ? 105.078 36.329 148.237 1.00 0.00 833 LEU A C 1
ATOM 32330 O O . LEU D 1 833 ? 106.018 36.349 148.980 1.00 0.00 833 LEU A O 1
ATOM 32346 N N . TYR D 1 834 ? 105.022 35.715 147.072 1.00 0.00 834 TYR A N 1
ATOM 32347 C CA . TYR D 1 834 ? 106.061 34.842 146.582 1.00 0.00 834 TYR A CA 1
ATOM 32348 C C . TYR D 1 834 ? 105.832 34.987 145.065 1.00 0.00 834 TYR A C 1
ATOM 32349 O O . TYR D 1 834 ? 104.868 35.519 144.581 1.00 0.00 834 TYR A O 1
ATOM 32367 N N . ILE D 1 835 ? 106.796 34.474 144.282 1.00 0.00 835 ILE A N 1
ATOM 32368 C CA . ILE D 1 835 ? 106.863 34.615 142.856 1.00 0.00 835 ILE A CA 1
ATOM 32369 C C . ILE D 1 835 ? 105.550 34.185 142.197 1.00 0.00 835 ILE A C 1
ATOM 32370 O O . ILE D 1 835 ? 105.037 33.098 142.481 1.00 0.00 835 ILE A O 1
ATOM 32386 N N . LYS D 1 836 ? 104.974 34.931 141.293 1.00 0.00 836 LYS A N 1
ATOM 32387 C CA . LYS D 1 836 ? 103.901 34.597 140.392 1.00 0.00 836 LYS A CA 1
ATOM 32388 C C . LYS D 1 836 ? 103.988 35.812 139.470 1.00 0.00 836 LYS A C 1
ATOM 32389 O O . LYS D 1 836 ? 105.156 36.235 139.266 1.00 0.00 836 LYS A O 1
ATOM 32408 N N . VAL D 1 837 ? 102.866 36.279 138.961 1.00 0.00 837 VAL A N 1
ATOM 32409 C CA . VAL D 1 837 ? 102.766 37.416 138.120 1.00 0.00 837 VAL A CA 1
ATOM 32410 C C . VAL D 1 837 ? 102.357 38.717 138.865 1.00 0.00 837 VAL A C 1
ATOM 32411 O O . VAL D 1 837 ? 102.590 39.831 138.327 1.00 0.00 837 VAL A O 1
ATOM 32424 N N . LYS D 1 838 ? 101.834 38.684 140.140 1.00 0.00 838 LYS A N 1
ATOM 32425 C CA . LYS D 1 838 ? 101.388 39.907 140.865 1.00 0.00 838 LYS A CA 1
ATOM 32426 C C . LYS D 1 838 ? 102.478 40.746 141.474 1.00 0.00 838 LYS A C 1
ATOM 32427 O O . LYS D 1 838 ? 102.104 41.902 141.545 1.00 0.00 838 LYS A O 1
ATOM 32446 N N . PRO D 1 839 ? 103.725 40.444 141.887 1.00 0.00 839 PRO A N 1
ATOM 32447 C CA . PRO D 1 839 ? 104.632 41.408 142.554 1.00 0.00 839 PRO A CA 1
ATOM 32448 C C . PRO D 1 839 ? 105.014 42.679 141.814 1.00 0.00 839 PRO A C 1
ATOM 32449 O O . PRO D 1 839 ? 104.903 42.678 140.595 1.00 0.00 839 PRO A O 1
ATOM 32460 N N . LEU D 1 840 ? 105.438 43.722 142.581 1.00 0.00 840 LEU A N 1
ATOM 32461 C CA . LEU D 1 840 ? 105.974 44.913 142.019 1.00 0.00 840 LEU A CA 1
ATOM 32462 C C . LEU D 1 840 ? 107.478 45.162 142.359 1.00 0.00 840 LEU A C 1
ATOM 32478 N N . MET E 2 1 ? 111.799 -10.598 178.448 1.00 0.00 1 MET C N 1
ATOM 32479 C CA . MET E 2 1 ? 110.783 -10.043 179.406 1.00 0.00 1 MET C CA 1
ATOM 32480 C C . MET E 2 1 ? 110.017 -11.146 180.145 1.00 0.00 1 MET C C 1
ATOM 32481 O O . MET E 2 1 ? 109.783 -12.210 179.589 1.00 0.00 1 MET C O 1
ATOM 32497 N N . ALA E 2 2 ? 109.549 -10.673 181.310 1.00 0.00 2 ALA C N 1
ATOM 32498 C CA . ALA E 2 2 ? 108.709 -11.507 182.144 1.00 0.00 2 ALA C CA 1
ATOM 32499 C C . ALA E 2 2 ? 108.170 -10.613 183.234 1.00 0.00 2 ALA C C 1
ATOM 32500 O O . ALA E 2 2 ? 107.552 -11.080 184.177 1.00 0.00 2 ALA C O 1
ATOM 32507 N N . ASP E 2 3 ? 108.472 -9.281 183.136 1.00 0.00 3 ASP C N 1
ATOM 32508 C CA . ASP E 2 3 ? 108.025 -8.311 184.116 1.00 0.00 3 ASP C CA 1
ATOM 32509 C C . ASP E 2 3 ? 108.177 -6.954 183.483 1.00 0.00 3 ASP C C 1
ATOM 32510 O O . ASP E 2 3 ? 109.036 -6.768 182.574 1.00 0.00 3 ASP C O 1
ATOM 32519 N N . LEU E 2 4 ? 107.342 -5.949 183.917 1.00 0.00 4 LEU C N 1
ATOM 32520 C CA . LEU E 2 4 ? 107.397 -4.570 183.409 1.00 0.00 4 LEU C CA 1
ATOM 32521 C C . LEU E 2 4 ? 108.758 -4.045 183.853 1.00 0.00 4 LEU C C 1
ATOM 32522 O O . LEU E 2 4 ? 109.200 -4.258 184.975 1.00 0.00 4 LEU C O 1
ATOM 32538 N N . LYS E 2 5 ? 109.360 -3.240 182.901 1.00 0.00 5 LYS C N 1
ATOM 32539 C CA . LYS E 2 5 ? 110.646 -2.545 183.131 1.00 0.00 5 LYS C CA 1
ATOM 32540 C C . LYS E 2 5 ? 110.254 -1.100 183.178 1.00 0.00 5 LYS C C 1
ATOM 32541 O O . LYS E 2 5 ? 109.154 -0.773 182.690 1.00 0.00 5 LYS C O 1
ATOM 32560 N N . ALA E 2 6 ? 111.148 -0.221 183.754 1.00 0.00 6 ALA C N 1
ATOM 32561 C CA . ALA E 2 6 ? 110.868 1.210 183.944 1.00 0.00 6 ALA C CA 1
ATOM 32562 C C . ALA E 2 6 ? 110.945 1.983 182.693 1.00 0.00 6 ALA C C 1
ATOM 32563 O O . ALA E 2 6 ? 110.405 3.069 182.606 1.00 0.00 6 ALA C O 1
ATOM 32570 N N . ALA E 2 7 ? 111.706 1.472 181.688 1.00 0.00 7 ALA C N 1
ATOM 32571 C CA . ALA E 2 7 ? 111.946 2.118 180.411 1.00 0.00 7 ALA C CA 1
ATOM 32572 C C . ALA E 2 7 ? 110.763 1.789 179.551 1.00 0.00 7 ALA C C 1
ATOM 32573 O O . ALA E 2 7 ? 110.540 2.556 178.588 1.00 0.00 7 ALA C O 1
ATOM 32580 N N . GLU E 2 8 ? 109.964 0.714 179.785 1.00 0.00 8 GLU C N 1
ATOM 32581 C CA . GLU E 2 8 ? 108.831 0.412 178.877 1.00 0.00 8 GLU C CA 1
ATOM 32582 C C . GLU E 2 8 ? 107.723 1.385 179.167 1.00 0.00 8 GLU C C 1
ATOM 32583 O O . GLU E 2 8 ? 106.883 1.639 178.262 1.00 0.00 8 GLU C O 1
ATOM 32595 N N . VAL E 2 9 ? 107.701 1.985 180.408 1.00 0.00 9 VAL C N 1
ATOM 32596 C CA . VAL E 2 9 ? 106.730 3.064 180.785 1.00 0.00 9 VAL C CA 1
ATOM 32597 C C . VAL E 2 9 ? 107.242 4.346 180.095 1.00 0.00 9 VAL C C 1
ATOM 32598 O O . VAL E 2 9 ? 106.434 5.192 179.695 1.00 0.00 9 VAL C O 1
ATOM 32611 N N . GLU E 2 10 ? 108.557 4.579 180.077 1.00 0.00 10 GLU C N 1
ATOM 32612 C CA . GLU E 2 10 ? 109.150 5.845 179.573 1.00 0.00 10 GLU C CA 1
ATOM 32613 C C . GLU E 2 10 ? 109.000 5.862 178.083 1.00 0.00 10 GLU C C 1
ATOM 32614 O O . GLU E 2 10 ? 108.844 6.954 177.497 1.00 0.00 10 GLU C O 1
ATOM 32626 N N . LYS E 2 11 ? 108.969 4.629 177.398 1.00 0.00 11 LYS C N 1
ATOM 32627 C CA . LYS E 2 11 ? 108.763 4.420 175.985 1.00 0.00 11 LYS C CA 1
ATOM 32628 C C . LYS E 2 11 ? 107.332 4.711 175.608 1.00 0.00 11 LYS C C 1
ATOM 32629 O O . LYS E 2 11 ? 107.059 5.095 174.485 1.00 0.00 11 LYS C O 1
ATOM 32648 N N . ALA E 2 12 ? 106.367 4.300 176.487 1.00 0.00 12 ALA C N 1
ATOM 32649 C CA . ALA E 2 12 ? 104.945 4.345 176.269 1.00 0.00 12 ALA C CA 1
ATOM 32650 C C . ALA E 2 12 ? 104.369 5.717 176.436 1.00 0.00 12 ALA C C 1
ATOM 32651 O O . ALA E 2 12 ? 103.304 6.023 175.914 1.00 0.00 12 ALA C O 1
ATOM 32658 N N . ARG E 2 13 ? 105.061 6.624 177.158 1.00 0.00 13 ARG C N 1
ATOM 32659 C CA . ARG E 2 13 ? 104.635 8.018 177.275 1.00 0.00 13 ARG C CA 1
ATOM 32660 C C . ARG E 2 13 ? 104.902 8.819 175.976 1.00 0.00 13 ARG C C 1
ATOM 32661 O O . ARG E 2 13 ? 104.150 9.722 175.590 1.00 0.00 13 ARG C O 1
ATOM 32682 N N . GLU E 2 14 ? 106.041 8.431 175.301 1.00 0.00 14 GLU C N 1
ATOM 32683 C CA . GLU E 2 14 ? 106.453 8.990 174.078 1.00 0.00 14 GLU C CA 1
ATOM 32684 C C . GLU E 2 14 ? 105.615 8.619 172.966 1.00 0.00 14 GLU C C 1
ATOM 32685 O O . GLU E 2 14 ? 105.340 9.452 172.087 1.00 0.00 14 GLU C O 1
ATOM 32697 N N . HIS E 2 15 ? 105.230 7.322 172.890 1.00 0.00 15 HIS C N 1
ATOM 32698 C CA . HIS E 2 15 ? 104.524 6.668 171.803 1.00 0.00 15 HIS C CA 1
ATOM 32699 C C . HIS E 2 15 ? 103.025 6.903 171.956 1.00 0.00 15 HIS C C 1
ATOM 32700 O O . HIS E 2 15 ? 102.217 6.540 171.089 1.00 0.00 15 HIS C O 1
ATOM 32714 N N . PHE E 2 16 ? 102.570 7.592 173.056 1.00 0.00 16 PHE C N 1
ATOM 32715 C CA . PHE E 2 16 ? 101.179 8.018 173.383 1.00 0.00 16 PHE C CA 1
ATOM 32716 C C . PHE E 2 16 ? 100.708 9.122 172.513 1.00 0.00 16 PHE C C 1
ATOM 32717 O O . PHE E 2 16 ? 99.577 9.199 172.134 1.00 0.00 16 PHE C O 1
ATOM 32734 N N . GLU E 2 17 ? 101.679 10.019 172.232 1.00 0.00 17 GLU C N 1
ATOM 32735 C CA . GLU E 2 17 ? 101.469 11.151 171.319 1.00 0.00 17 GLU C CA 1
ATOM 32736 C C . GLU E 2 17 ? 101.405 10.825 169.914 1.00 0.00 17 GLU C C 1
ATOM 32737 O O . GLU E 2 17 ? 101.028 11.606 169.037 1.00 0.00 17 GLU C O 1
ATOM 32749 N N . ILE E 2 18 ? 101.782 9.559 169.543 1.00 0.00 18 ILE C N 1
ATOM 32750 C CA . ILE E 2 18 ? 101.681 9.060 168.120 1.00 0.00 18 ILE C CA 1
ATOM 32751 C C . ILE E 2 18 ? 100.221 8.696 167.725 1.00 0.00 18 ILE C C 1
ATOM 32752 O O . ILE E 2 18 ? 99.774 8.943 166.561 1.00 0.00 18 ILE C O 1
ATOM 32768 N N . TYR E 2 19 ? 99.616 7.968 168.645 1.00 0.00 19 TYR C N 1
ATOM 32769 C CA . TYR E 2 19 ? 98.325 7.262 168.549 1.00 0.00 19 TYR C CA 1
ATOM 32770 C C . TYR E 2 19 ? 97.158 8.185 168.388 1.00 0.00 19 TYR C C 1
ATOM 32771 O O . TYR E 2 19 ? 96.173 7.834 167.756 1.00 0.00 19 TYR C O 1
ATOM 32789 N N . ASP E 2 20 ? 97.262 9.451 168.923 1.00 0.00 20 ASP C N 1
ATOM 32790 C CA . ASP E 2 20 ? 96.232 10.422 168.796 1.00 0.00 20 ASP C CA 1
ATOM 32791 C C . ASP E 2 20 ? 96.828 11.446 167.864 1.00 0.00 20 ASP C C 1
ATOM 32792 O O . ASP E 2 20 ? 97.952 11.929 168.042 1.00 0.00 20 ASP C O 1
ATOM 32801 N N . TRP E 2 21 ? 96.140 11.740 166.794 1.00 0.00 21 TRP C N 1
ATOM 32802 C CA . TRP E 2 21 ? 96.529 12.570 165.699 1.00 0.00 21 TRP C CA 1
ATOM 32803 C C . TRP E 2 21 ? 96.029 13.891 166.178 1.00 0.00 21 TRP C C 1
ATOM 32804 O O . TRP E 2 21 ? 94.835 14.148 166.004 1.00 0.00 21 TRP C O 1
ATOM 32825 N N . GLU E 2 22 ? 96.911 14.676 166.827 1.00 0.00 22 GLU C N 1
ATOM 32826 C CA . GLU E 2 22 ? 96.818 15.946 167.479 1.00 0.00 22 GLU C CA 1
ATOM 32827 C C . GLU E 2 22 ? 98.140 16.173 168.241 1.00 0.00 22 GLU C C 1
ATOM 32828 O O . GLU E 2 22 ? 98.563 17.285 168.491 1.00 0.00 22 GLU C O 1
ATOM 32840 N N . GLY E 2 23 ? 98.770 15.078 168.665 1.00 0.00 23 GLY C N 1
ATOM 32841 C CA . GLY E 2 23 ? 100.028 14.917 169.428 1.00 0.00 23 GLY C CA 1
ATOM 32842 C C . GLY E 2 23 ? 99.772 14.891 170.903 1.00 0.00 23 GLY C C 1
ATOM 32843 O O . GLY E 2 23 ? 100.561 15.245 171.784 1.00 0.00 23 GLY C O 1
ATOM 32847 N N . GLU E 2 24 ? 98.532 14.435 171.238 1.00 0.00 24 GLU C N 1
ATOM 32848 C CA . GLU E 2 24 ? 98.032 14.390 172.582 1.00 0.00 24 GLU C CA 1
ATOM 32849 C C . GLU E 2 24 ? 98.082 12.994 173.097 1.00 0.00 24 GLU C C 1
ATOM 32850 O O . GLU E 2 24 ? 99.233 12.516 173.165 1.00 0.00 24 GLU C O 1
ATOM 32862 N N . GLY E 2 25 ? 96.928 12.269 173.396 1.00 0.00 25 GLY C N 1
ATOM 32863 C CA . GLY E 2 25 ? 97.013 10.884 173.885 1.00 0.00 25 GLY C CA 1
ATOM 32864 C C . GLY E 2 25 ? 95.727 10.316 173.862 1.00 0.00 25 GLY C C 1
ATOM 32865 O O . GLY E 2 25 ? 94.786 11.043 174.214 1.00 0.00 25 GLY C O 1
ATOM 32869 N N . LYS E 2 26 ? 95.684 9.050 173.525 1.00 0.00 26 LYS C N 1
ATOM 32870 C CA . LYS E 2 26 ? 94.491 8.240 173.397 1.00 0.00 26 LYS C CA 1
ATOM 32871 C C . LYS E 2 26 ? 94.914 7.241 172.364 1.00 0.00 26 LYS C C 1
ATOM 32872 O O . LYS E 2 26 ? 95.110 7.582 171.202 1.00 0.00 26 LYS C O 1
ATOM 32891 N N . ILE E 2 27 ? 95.138 6.004 172.827 1.00 0.00 27 ILE C N 1
ATOM 32892 C CA . ILE E 2 27 ? 95.617 4.816 172.222 1.00 0.00 27 ILE C CA 1
ATOM 32893 C C . ILE E 2 27 ? 94.436 4.315 171.340 1.00 0.00 27 ILE C C 1
ATOM 32894 O O . ILE E 2 27 ? 93.416 4.021 171.931 1.00 0.00 27 ILE C O 1
ATOM 32910 N N . ASP E 2 28 ? 94.711 4.179 169.953 1.00 0.00 28 ASP C N 1
ATOM 32911 C CA . ASP E 2 28 ? 93.730 3.622 168.982 1.00 0.00 28 ASP C CA 1
ATOM 32912 C C . ASP E 2 28 ? 93.742 2.166 169.145 1.00 0.00 28 ASP C C 1
ATOM 32913 O O . ASP E 2 28 ? 94.734 1.642 169.666 1.00 0.00 28 ASP C O 1
ATOM 32922 N N . ALA E 2 29 ? 92.639 1.461 168.890 1.00 0.00 29 ALA C N 1
ATOM 32923 C CA . ALA E 2 29 ? 92.537 0.010 169.206 1.00 0.00 29 ALA C CA 1
ATOM 32924 C C . ALA E 2 29 ? 93.539 -1.000 168.479 1.00 0.00 29 ALA C C 1
ATOM 32925 O O . ALA E 2 29 ? 94.178 -1.915 169.096 1.00 0.00 29 ALA C O 1
ATOM 32932 N N . ARG E 2 30 ? 93.790 -0.730 167.111 1.00 0.00 30 ARG C N 1
ATOM 32933 C CA . ARG E 2 30 ? 94.811 -1.442 166.346 1.00 0.00 30 ARG C CA 1
ATOM 32934 C C . ARG E 2 30 ? 96.183 -1.003 166.741 1.00 0.00 30 ARG C C 1
ATOM 32935 O O . ARG E 2 30 ? 97.120 -1.773 166.655 1.00 0.00 30 ARG C O 1
ATOM 32956 N N . ASP E 2 31 ? 96.291 0.252 167.131 1.00 0.00 31 ASP C N 1
ATOM 32957 C CA . ASP E 2 31 ? 97.560 0.824 167.601 1.00 0.00 31 ASP C CA 1
ATOM 32958 C C . ASP E 2 31 ? 97.760 0.580 169.085 1.00 0.00 31 ASP C C 1
ATOM 32959 O O . ASP E 2 31 ? 98.755 0.863 169.662 1.00 0.00 31 ASP C O 1
ATOM 32968 N N . LEU E 2 32 ? 96.854 -0.177 169.725 1.00 0.00 32 LEU C N 1
ATOM 32969 C CA . LEU E 2 32 ? 96.944 -0.786 171.003 1.00 0.00 32 LEU C CA 1
ATOM 32970 C C . LEU E 2 32 ? 97.909 -1.941 170.919 1.00 0.00 32 LEU C C 1
ATOM 32971 O O . LEU E 2 32 ? 98.671 -2.159 171.812 1.00 0.00 32 LEU C O 1
ATOM 32987 N N . GLY E 2 33 ? 97.780 -2.739 169.806 1.00 0.00 33 GLY C N 1
ATOM 32988 C CA . GLY E 2 33 ? 98.544 -3.897 169.619 1.00 0.00 33 GLY C CA 1
ATOM 32989 C C . GLY E 2 33 ? 99.868 -3.444 169.147 1.00 0.00 33 GLY C C 1
ATOM 32990 O O . GLY E 2 33 ? 100.824 -4.179 169.307 1.00 0.00 33 GLY C O 1
ATOM 32994 N N . ASP E 2 34 ? 100.051 -2.283 168.453 1.00 0.00 34 ASP C N 1
ATOM 32995 C CA . ASP E 2 34 ? 101.304 -1.876 167.896 1.00 0.00 34 ASP C CA 1
ATOM 32996 C C . ASP E 2 34 ? 102.184 -1.366 169.070 1.00 0.00 34 ASP C C 1
ATOM 32997 O O . ASP E 2 34 ? 103.374 -1.537 168.932 1.00 0.00 34 ASP C O 1
ATOM 33006 N N . LEU E 2 35 ? 101.504 -0.832 170.125 1.00 0.00 35 LEU C N 1
ATOM 33007 C CA . LEU E 2 35 ? 102.258 -0.488 171.313 1.00 0.00 35 LEU C CA 1
ATOM 33008 C C . LEU E 2 35 ? 102.688 -1.700 172.093 1.00 0.00 35 LEU C C 1
ATOM 33009 O O . LEU E 2 35 ? 103.759 -1.692 172.702 1.00 0.00 35 LEU C O 1
ATOM 33025 N N . LEU E 2 36 ? 101.908 -2.792 172.126 1.00 0.00 36 LEU C N 1
ATOM 33026 C CA . LEU E 2 36 ? 102.352 -3.917 172.864 1.00 0.00 36 LEU C CA 1
ATOM 33027 C C . LEU E 2 36 ? 103.415 -4.611 172.103 1.00 0.00 36 LEU C C 1
ATOM 33028 O O . LEU E 2 36 ? 104.370 -5.146 172.695 1.00 0.00 36 LEU C O 1
ATOM 33044 N N . ARG E 2 37 ? 103.391 -4.593 170.722 1.00 0.00 37 ARG C N 1
ATOM 33045 C CA . ARG E 2 37 ? 104.378 -5.168 169.858 1.00 0.00 37 ARG C CA 1
ATOM 33046 C C . ARG E 2 37 ? 105.708 -4.417 169.790 1.00 0.00 37 ARG C C 1
ATOM 33047 O O . ARG E 2 37 ? 106.732 -4.954 169.346 1.00 0.00 37 ARG C O 1
ATOM 33068 N N . SER E 2 38 ? 105.762 -3.149 170.265 1.00 0.00 38 SER C N 1
ATOM 33069 C CA . SER E 2 38 ? 106.937 -2.303 170.314 1.00 0.00 38 SER C CA 1
ATOM 33070 C C . SER E 2 38 ? 107.312 -2.235 171.747 1.00 0.00 38 SER C C 1
ATOM 33071 O O . SER E 2 38 ? 107.898 -1.196 172.190 1.00 0.00 38 SER C O 1
ATOM 33079 N N . LEU E 2 39 ? 107.054 -3.308 172.507 1.00 0.00 39 LEU C N 1
ATOM 33080 C CA . LEU E 2 39 ? 107.363 -3.403 173.952 1.00 0.00 39 LEU C CA 1
ATOM 33081 C C . LEU E 2 39 ? 107.447 -4.861 174.289 1.00 0.00 39 LEU C C 1
ATOM 33082 O O . LEU E 2 39 ? 107.585 -5.225 175.454 1.00 0.00 39 LEU C O 1
ATOM 33098 N N . ASP E 2 40 ? 107.565 -5.697 173.241 1.00 0.00 40 ASP C N 1
ATOM 33099 C CA . ASP E 2 40 ? 107.889 -7.139 173.364 1.00 0.00 40 ASP C CA 1
ATOM 33100 C C . ASP E 2 40 ? 106.785 -7.922 173.945 1.00 0.00 40 ASP C C 1
ATOM 33101 O O . ASP E 2 40 ? 107.074 -8.566 174.947 1.00 0.00 40 ASP C O 1
ATOM 33110 N N . CYS E 2 41 ? 105.564 -7.794 173.435 1.00 0.00 41 CYS C N 1
ATOM 33111 C CA . CYS E 2 41 ? 104.468 -8.479 174.018 1.00 0.00 41 CYS C CA 1
ATOM 33112 C C . CYS E 2 41 ? 103.659 -8.642 172.804 1.00 0.00 41 CYS C C 1
ATOM 33113 O O . CYS E 2 41 ? 103.462 -7.633 172.112 1.00 0.00 41 CYS C O 1
ATOM 33121 N N . LYS E 2 42 ? 103.372 -9.951 172.369 1.00 0.00 42 LYS C N 1
ATOM 33122 C CA . LYS E 2 42 ? 102.819 -10.170 171.044 1.00 0.00 42 LYS C CA 1
ATOM 33123 C C . LYS E 2 42 ? 101.770 -11.235 171.100 1.00 0.00 42 LYS C C 1
ATOM 33124 O O . LYS E 2 42 ? 101.957 -12.191 170.420 1.00 0.00 42 LYS C O 1
ATOM 33143 N N . PRO E 2 43 ? 100.792 -11.018 171.964 1.00 0.00 43 PRO C N 1
ATOM 33144 C CA . PRO E 2 43 ? 99.670 -11.997 172.102 1.00 0.00 43 PRO C CA 1
ATOM 33145 C C . PRO E 2 43 ? 98.879 -12.285 170.860 1.00 0.00 43 PRO C C 1
ATOM 33146 O O . PRO E 2 43 ? 98.906 -11.492 169.880 1.00 0.00 43 PRO C O 1
ATOM 33157 N N . THR E 2 44 ? 98.067 -13.359 170.963 1.00 0.00 44 THR C N 1
ATOM 33158 C CA . THR E 2 44 ? 97.115 -13.719 169.992 1.00 0.00 44 THR C CA 1
ATOM 33159 C C . THR E 2 44 ? 95.887 -12.880 170.274 1.00 0.00 44 THR C C 1
ATOM 33160 O O . THR E 2 44 ? 95.689 -12.007 171.110 1.00 0.00 44 THR C O 1
ATOM 33171 N N . LEU E 2 45 ? 94.847 -13.125 169.381 1.00 0.00 45 LEU C N 1
ATOM 33172 C CA . LEU E 2 45 ? 93.576 -12.432 169.383 1.00 0.00 45 LEU C CA 1
ATOM 33173 C C . LEU E 2 45 ? 92.650 -13.015 170.477 1.00 0.00 45 LEU C C 1
ATOM 33174 O O . LEU E 2 45 ? 91.683 -12.416 170.943 1.00 0.00 45 LEU C O 1
ATOM 33190 N N . ALA E 2 46 ? 93.021 -14.204 170.956 1.00 0.00 46 ALA C N 1
ATOM 33191 C CA . ALA E 2 46 ? 92.337 -14.897 171.990 1.00 0.00 46 ALA C CA 1
ATOM 33192 C C . ALA E 2 46 ? 93.062 -14.618 173.302 1.00 0.00 46 ALA C C 1
ATOM 33193 O O . ALA E 2 46 ? 92.435 -14.615 174.388 1.00 0.00 46 ALA C O 1
ATOM 33200 N N . MET E 2 47 ? 94.379 -14.290 173.317 1.00 0.00 47 MET C N 1
ATOM 33201 C CA . MET E 2 47 ? 95.120 -13.851 174.528 1.00 0.00 47 MET C CA 1
ATOM 33202 C C . MET E 2 47 ? 94.825 -12.350 174.836 1.00 0.00 47 MET C C 1
ATOM 33203 O O . MET E 2 47 ? 95.077 -11.823 175.916 1.00 0.00 47 MET C O 1
ATOM 33217 N N . VAL E 2 48 ? 94.392 -11.579 173.826 1.00 0.00 48 VAL C N 1
ATOM 33218 C CA . VAL E 2 48 ? 94.149 -10.098 173.898 1.00 0.00 48 VAL C CA 1
ATOM 33219 C C . VAL E 2 48 ? 92.912 -9.850 174.647 1.00 0.00 48 VAL C C 1
ATOM 33220 O O . VAL E 2 48 ? 92.811 -8.960 175.476 1.00 0.00 48 VAL C O 1
ATOM 33233 N N . LYS E 2 49 ? 91.919 -10.789 174.310 1.00 0.00 49 LYS C N 1
ATOM 33234 C CA . LYS E 2 49 ? 90.649 -10.834 174.973 1.00 0.00 49 LYS C CA 1
ATOM 33235 C C . LYS E 2 49 ? 90.687 -11.243 176.423 1.00 0.00 49 LYS C C 1
ATOM 33236 O O . LYS E 2 49 ? 89.893 -10.774 177.257 1.00 0.00 49 LYS C O 1
ATOM 33255 N N . LYS E 2 50 ? 91.693 -12.063 176.848 1.00 0.00 50 LYS C N 1
ATOM 33256 C CA . LYS E 2 50 ? 92.023 -12.421 178.213 1.00 0.00 50 LYS C CA 1
ATOM 33257 C C . LYS E 2 50 ? 92.631 -11.300 178.947 1.00 0.00 50 LYS C C 1
ATOM 33258 O O . LYS E 2 50 ? 92.352 -11.208 180.133 1.00 0.00 50 LYS C O 1
ATOM 33277 N N . ASN E 2 51 ? 93.540 -10.458 178.348 1.00 0.00 51 ASN C N 1
ATOM 33278 C CA . ASN E 2 51 ? 94.094 -9.353 179.034 1.00 0.00 51 ASN C CA 1
ATOM 33279 C C . ASN E 2 51 ? 93.188 -8.163 179.172 1.00 0.00 51 ASN C C 1
ATOM 33280 O O . ASN E 2 51 ? 93.154 -7.471 180.230 1.00 0.00 51 ASN C O 1
ATOM 33291 N N . GLY E 2 52 ? 92.319 -8.103 178.170 1.00 0.00 52 GLY C N 1
ATOM 33292 C CA . GLY E 2 52 ? 91.187 -7.189 178.015 1.00 0.00 52 GLY C CA 1
ATOM 33293 C C . GLY E 2 52 ? 91.472 -6.008 177.146 1.00 0.00 52 GLY C C 1
ATOM 33294 O O . GLY E 2 52 ? 90.870 -4.950 177.294 1.00 0.00 52 GLY C O 1
ATOM 33298 N N . GLY E 2 53 ? 92.483 -6.149 176.269 1.00 0.00 53 GLY C N 1
ATOM 33299 C CA . GLY E 2 53 ? 92.978 -5.090 175.388 1.00 0.00 53 GLY C CA 1
ATOM 33300 C C . GLY E 2 53 ? 92.448 -5.114 174.011 1.00 0.00 53 GLY C C 1
ATOM 33301 O O . GLY E 2 53 ? 91.304 -5.537 173.754 1.00 0.00 53 GLY C O 1
ATOM 33305 N N . SER E 2 54 ? 93.320 -4.758 173.033 1.00 0.00 54 SER C N 1
ATOM 33306 C CA . SER E 2 54 ? 93.007 -4.824 171.648 1.00 0.00 54 SER C CA 1
ATOM 33307 C C . SER E 2 54 ? 94.231 -4.902 170.754 1.00 0.00 54 SER C C 1
ATOM 33308 O O . SER E 2 54 ? 95.302 -4.628 171.316 1.00 0.00 54 SER C O 1
ATOM 33316 N N . ASP E 2 55 ? 94.066 -5.252 169.480 1.00 0.00 55 ASP C N 1
ATOM 33317 C CA . ASP E 2 55 ? 95.226 -5.384 168.556 1.00 0.00 55 ASP C CA 1
ATOM 33318 C C . ASP E 2 55 ? 94.684 -5.072 167.174 1.00 0.00 55 ASP C C 1
ATOM 33319 O O . ASP E 2 55 ? 95.483 -5.160 166.222 1.00 0.00 55 ASP C O 1
ATOM 33328 N N . LYS E 2 56 ? 93.347 -4.834 167.076 1.00 0.00 56 LYS C N 1
ATOM 33329 C CA . LYS E 2 56 ? 92.694 -4.534 165.849 1.00 0.00 56 LYS C CA 1
ATOM 33330 C C . LYS E 2 56 ? 91.648 -3.438 166.017 1.00 0.00 56 LYS C C 1
ATOM 33331 O O . LYS E 2 56 ? 91.250 -3.068 167.131 1.00 0.00 56 LYS C O 1
ATOM 33350 N N . ARG E 2 57 ? 91.338 -2.874 164.813 1.00 0.00 57 ARG C N 1
ATOM 33351 C CA . ARG E 2 57 ? 90.466 -1.741 164.740 1.00 0.00 57 ARG C CA 1
ATOM 33352 C C . ARG E 2 57 ? 89.014 -2.177 165.111 1.00 0.00 57 ARG C C 1
ATOM 33353 O O . ARG E 2 57 ? 88.493 -3.110 164.532 1.00 0.00 57 ARG C O 1
ATOM 33374 N N . GLY E 2 58 ? 88.275 -1.401 165.976 1.00 0.00 58 GLY C N 1
ATOM 33375 C CA . GLY E 2 58 ? 86.908 -1.626 166.262 1.00 0.00 58 GLY C CA 1
ATOM 33376 C C . GLY E 2 58 ? 86.626 -2.271 167.584 1.00 0.00 58 GLY C C 1
ATOM 33377 O O . GLY E 2 58 ? 85.476 -2.398 168.022 1.00 0.00 58 GLY C O 1
ATOM 33381 N N . GLU E 2 59 ? 87.748 -2.549 168.210 1.00 0.00 59 GLU C N 1
ATOM 33382 C CA . GLU E 2 59 ? 87.784 -3.143 169.522 1.00 0.00 59 GLU C CA 1
ATOM 33383 C C . GLU E 2 59 ? 87.871 -2.013 170.651 1.00 0.00 59 GLU C C 1
ATOM 33384 O O . GLU E 2 59 ? 87.746 -0.829 170.270 1.00 0.00 59 GLU C O 1
ATOM 33396 N N . LYS E 2 60 ? 88.006 -2.278 172.028 1.00 0.00 60 LYS C N 1
ATOM 33397 C CA . LYS E 2 60 ? 87.986 -1.186 172.999 1.00 0.00 60 LYS C CA 1
ATOM 33398 C C . LYS E 2 60 ? 89.227 -0.386 172.856 1.00 0.00 60 LYS C C 1
ATOM 33399 O O . LYS E 2 60 ? 90.261 -0.907 172.555 1.00 0.00 60 LYS C O 1
ATOM 33418 N N . LYS E 2 61 ? 89.062 0.927 173.170 1.00 0.00 61 LYS C N 1
ATOM 33419 C CA . LYS E 2 61 ? 90.175 1.820 173.143 1.00 0.00 61 LYS C CA 1
ATOM 33420 C C . LYS E 2 61 ? 90.343 2.243 174.545 1.00 0.00 61 LYS C C 1
ATOM 33421 O O . LYS E 2 61 ? 89.470 2.171 175.364 1.00 0.00 61 LYS C O 1
ATOM 33440 N N . LEU E 2 62 ? 91.552 2.659 174.922 1.00 0.00 62 LEU C N 1
ATOM 33441 C CA . LEU E 2 62 ? 91.926 2.948 176.261 1.00 0.00 62 LEU C CA 1
ATOM 33442 C C . LEU E 2 62 ? 92.886 4.116 176.231 1.00 0.00 62 LEU C C 1
ATOM 33443 O O . LEU E 2 62 ? 93.170 4.613 175.155 1.00 0.00 62 LEU C O 1
ATOM 33459 N N . THR E 2 63 ? 93.335 4.536 177.439 1.00 0.00 63 THR C N 1
ATOM 33460 C CA . THR E 2 63 ? 94.212 5.632 177.654 1.00 0.00 63 THR C CA 1
ATOM 33461 C C . THR E 2 63 ? 95.424 4.927 178.186 1.00 0.00 63 THR C C 1
ATOM 33462 O O . THR E 2 63 ? 95.503 3.675 178.289 1.00 0.00 63 THR C O 1
ATOM 33473 N N . LEU E 2 64 ? 96.564 5.634 178.414 1.00 0.00 64 LEU C N 1
ATOM 33474 C CA . LEU E 2 64 ? 97.788 4.921 178.761 1.00 0.00 64 LEU C CA 1
ATOM 33475 C C . LEU E 2 64 ? 97.830 4.290 180.178 1.00 0.00 64 LEU C C 1
ATOM 33476 O O . LEU E 2 64 ? 98.516 3.364 180.438 1.00 0.00 64 LEU C O 1
ATOM 33492 N N . GLU E 2 65 ? 97.010 4.872 181.103 1.00 0.00 65 GLU C N 1
ATOM 33493 C CA . GLU E 2 65 ? 96.810 4.410 182.490 1.00 0.00 65 GLU C CA 1
ATOM 33494 C C . GLU E 2 65 ? 96.254 3.051 182.491 1.00 0.00 65 GLU C C 1
ATOM 33495 O O . GLU E 2 65 ? 96.617 2.235 183.315 1.00 0.00 65 GLU C O 1
ATOM 33507 N N . GLU E 2 66 ? 95.351 2.908 181.569 1.00 0.00 66 GLU C N 1
ATOM 33508 C CA . GLU E 2 66 ? 94.454 1.741 181.404 1.00 0.00 66 GLU C CA 1
ATOM 33509 C C . GLU E 2 66 ? 95.116 0.681 180.657 1.00 0.00 66 GLU C C 1
ATOM 33510 O O . GLU E 2 66 ? 94.587 -0.474 180.642 1.00 0.00 66 GLU C O 1
ATOM 33522 N N . PHE E 2 67 ? 96.284 1.011 180.025 1.00 0.00 67 PHE C N 1
ATOM 33523 C CA . PHE E 2 67 ? 97.027 0.163 179.226 1.00 0.00 67 PHE C CA 1
ATOM 33524 C C . PHE E 2 67 ? 97.928 -0.718 180.131 1.00 0.00 67 PHE C C 1
ATOM 33525 O O . PHE E 2 67 ? 98.407 -1.754 179.719 1.00 0.00 67 PHE C O 1
ATOM 33542 N N . LEU E 2 68 ? 98.306 -0.243 181.375 1.00 0.00 68 LEU C N 1
ATOM 33543 C CA . LEU E 2 68 ? 99.281 -0.928 182.257 1.00 0.00 68 LEU C CA 1
ATOM 33544 C C . LEU E 2 68 ? 98.799 -2.301 182.828 1.00 0.00 68 LEU C C 1
ATOM 33545 O O . LEU E 2 68 ? 99.647 -3.176 182.886 1.00 0.00 68 LEU C O 1
ATOM 33561 N N . PRO E 2 69 ? 97.591 -2.575 183.358 1.00 0.00 69 PRO C N 1
ATOM 33562 C CA . PRO E 2 69 ? 97.133 -3.878 183.745 1.00 0.00 69 PRO C CA 1
ATOM 33563 C C . PRO E 2 69 ? 96.972 -4.854 182.583 1.00 0.00 69 PRO C C 1
ATOM 33564 O O . PRO E 2 69 ? 97.012 -6.041 182.761 1.00 0.00 69 PRO C O 1
ATOM 33575 N N . ILE E 2 70 ? 96.744 -4.316 181.380 1.00 0.00 70 ILE C N 1
ATOM 33576 C CA . ILE E 2 70 ? 96.489 -5.135 180.163 1.00 0.00 70 ILE C CA 1
ATOM 33577 C C . ILE E 2 70 ? 97.913 -5.717 179.759 1.00 0.00 70 ILE C C 1
ATOM 33578 O O . ILE E 2 70 ? 98.013 -6.907 179.529 1.00 0.00 70 ILE C O 1
ATOM 33594 N N . PHE E 2 71 ? 98.868 -4.766 179.797 1.00 0.00 71 PHE C N 1
ATOM 33595 C CA . PHE E 2 71 ? 100.260 -5.041 179.420 1.00 0.00 71 PHE C CA 1
ATOM 33596 C C . PHE E 2 71 ? 100.962 -5.981 180.355 1.00 0.00 71 PHE C C 1
ATOM 33597 O O . PHE E 2 71 ? 101.791 -6.766 179.945 1.00 0.00 71 PHE C O 1
ATOM 33614 N N . SER E 2 72 ? 100.564 -5.886 181.617 1.00 0.00 72 SER C N 1
ATOM 33615 C CA . SER E 2 72 ? 101.097 -6.701 182.709 1.00 0.00 72 SER C CA 1
ATOM 33616 C C . SER E 2 72 ? 100.567 -8.154 182.694 1.00 0.00 72 SER C C 1
ATOM 33617 O O . SER E 2 72 ? 101.173 -9.028 183.303 1.00 0.00 72 SER C O 1
ATOM 33625 N N . GLN E 2 73 ? 99.379 -8.465 181.997 1.00 0.00 73 GLN C N 1
ATOM 33626 C CA . GLN E 2 73 ? 98.840 -9.795 181.981 1.00 0.00 73 GLN C CA 1
ATOM 33627 C C . GLN E 2 73 ? 99.588 -10.691 180.968 1.00 0.00 73 GLN C C 1
ATOM 33628 O O . GLN E 2 73 ? 99.696 -11.912 181.221 1.00 0.00 73 GLN C O 1
ATOM 33642 N N . ILE E 2 74 ? 100.111 -10.105 179.887 1.00 0.00 74 ILE C N 1
ATOM 33643 C CA . ILE E 2 74 ? 100.868 -10.779 178.934 1.00 0.00 74 ILE C CA 1
ATOM 33644 C C . ILE E 2 74 ? 102.234 -11.192 179.486 1.00 0.00 74 ILE C C 1
ATOM 33645 O O . ILE E 2 74 ? 102.822 -12.210 179.078 1.00 0.00 74 ILE C O 1
ATOM 33661 N N . LYS E 2 75 ? 102.775 -10.370 180.461 1.00 0.00 75 LYS C N 1
ATOM 33662 C CA . LYS E 2 75 ? 104.016 -10.644 181.016 1.00 0.00 75 LYS C CA 1
ATOM 33663 C C . LYS E 2 75 ? 103.984 -11.892 181.884 1.00 0.00 75 LYS C C 1
ATOM 33664 O O . LYS E 2 75 ? 104.924 -12.673 181.913 1.00 0.00 75 LYS C O 1
ATOM 33683 N N . LYS E 2 76 ? 102.837 -12.149 182.528 1.00 0.00 76 LYS C N 1
ATOM 33684 C CA . LYS E 2 76 ? 102.620 -13.306 183.369 1.00 0.00 76 LYS C CA 1
ATOM 33685 C C . LYS E 2 76 ? 102.355 -14.642 182.661 1.00 0.00 76 LYS C C 1
ATOM 33686 O O . LYS E 2 76 ? 102.316 -15.751 183.200 1.00 0.00 76 LYS C O 1
ATOM 33705 N N . GLU E 2 77 ? 102.001 -14.438 181.352 1.00 0.00 77 GLU C N 1
ATOM 33706 C CA . GLU E 2 77 ? 101.581 -15.544 180.538 1.00 0.00 77 GLU C CA 1
ATOM 33707 C C . GLU E 2 77 ? 102.644 -15.642 179.378 1.00 0.00 77 GLU C C 1
ATOM 33708 O O . GLU E 2 77 ? 103.726 -15.064 179.547 1.00 0.00 77 GLU C O 1
ATOM 33720 N N . LYS E 2 78 ? 102.304 -16.356 178.241 1.00 0.00 78 LYS C N 1
ATOM 33721 C CA . LYS E 2 78 ? 103.202 -16.460 177.205 1.00 0.00 78 LYS C CA 1
ATOM 33722 C C . LYS E 2 78 ? 103.286 -15.266 176.398 1.00 0.00 78 LYS C C 1
ATOM 33723 O O . LYS E 2 78 ? 102.527 -14.307 176.521 1.00 0.00 78 LYS C O 1
ATOM 33742 N N . GLU E 2 79 ? 104.188 -15.372 175.395 1.00 0.00 79 GLU C N 1
ATOM 33743 C CA . GLU E 2 79 ? 104.456 -14.422 174.313 1.00 0.00 79 GLU C CA 1
ATOM 33744 C C . GLU E 2 79 ? 105.026 -13.060 174.632 1.00 0.00 79 GLU C C 1
ATOM 33745 O O . GLU E 2 79 ? 104.476 -12.044 174.472 1.00 0.00 79 GLU C O 1
ATOM 33757 N N . VAL E 2 80 ? 106.327 -13.123 175.111 1.00 0.00 80 VAL C N 1
ATOM 33758 C CA . VAL E 2 80 ? 107.114 -11.996 175.429 1.00 0.00 80 VAL C CA 1
ATOM 33759 C C . VAL E 2 80 ? 108.472 -12.296 174.981 1.00 0.00 80 VAL C C 1
ATOM 33760 O O . VAL E 2 80 ? 109.393 -11.459 175.141 1.00 0.00 80 VAL C O 1
ATOM 33773 N N . GLY E 2 81 ? 108.599 -13.468 174.341 1.00 0.00 81 GLY C N 1
ATOM 33774 C CA . GLY E 2 81 ? 109.731 -14.042 173.699 1.00 0.00 81 GLY C CA 1
ATOM 33775 C C . GLY E 2 81 ? 110.002 -15.405 174.192 1.00 0.00 81 GLY C C 1
ATOM 33776 O O . GLY E 2 81 ? 110.925 -16.026 173.617 1.00 0.00 81 GLY C O 1
ATOM 33780 N N . THR E 2 82 ? 109.191 -15.984 175.111 1.00 0.00 82 THR C N 1
ATOM 33781 C CA . THR E 2 82 ? 109.193 -17.361 175.560 1.00 0.00 82 THR C CA 1
ATOM 33782 C C . THR E 2 82 ? 108.981 -18.344 174.454 1.00 0.00 82 THR C C 1
ATOM 33783 O O . THR E 2 82 ? 108.437 -17.921 173.415 1.00 0.00 82 THR C O 1
ATOM 33794 N N . LEU E 2 83 ? 109.472 -19.614 174.653 1.00 0.00 83 LEU C N 1
ATOM 33795 C CA . LEU E 2 83 ? 109.463 -20.784 173.732 1.00 0.00 83 LEU C CA 1
ATOM 33796 C C . LEU E 2 83 ? 108.634 -21.787 174.313 1.00 0.00 83 LEU C C 1
ATOM 33797 O O . LEU E 2 83 ? 108.804 -22.251 175.405 1.00 0.00 83 LEU C O 1
ATOM 33813 N N . GLU E 2 84 ? 107.613 -22.209 173.543 1.00 0.00 84 GLU C N 1
ATOM 33814 C CA . GLU E 2 84 ? 106.617 -23.228 173.770 1.00 0.00 84 GLU C CA 1
ATOM 33815 C C . GLU E 2 84 ? 105.570 -22.981 172.827 1.00 0.00 84 GLU C C 1
ATOM 33816 O O . GLU E 2 84 ? 104.895 -21.964 172.873 1.00 0.00 84 GLU C O 1
ATOM 33828 N N . ASP E 2 85 ? 105.466 -24.001 171.915 1.00 0.00 85 ASP C N 1
ATOM 33829 C CA . ASP E 2 85 ? 104.497 -24.121 170.863 1.00 0.00 85 ASP C CA 1
ATOM 33830 C C . ASP E 2 85 ? 104.600 -23.094 169.740 1.00 0.00 85 ASP C C 1
ATOM 33831 O O . ASP E 2 85 ? 103.646 -22.411 169.305 1.00 0.00 85 ASP C O 1
ATOM 33840 N N . PHE E 2 86 ? 105.874 -22.941 169.220 1.00 0.00 86 PHE C N 1
ATOM 33841 C CA . PHE E 2 86 ? 106.207 -22.003 168.187 1.00 0.00 86 PHE C CA 1
ATOM 33842 C C . PHE E 2 86 ? 106.776 -22.927 167.146 1.00 0.00 86 PHE C C 1
ATOM 33843 O O . PHE E 2 86 ? 105.981 -23.292 166.241 1.00 0.00 86 PHE C O 1
ATOM 33860 N N . MET E 2 87 ? 108.106 -23.299 167.251 1.00 0.00 87 MET C N 1
ATOM 33861 C CA . MET E 2 87 ? 108.843 -24.280 166.567 1.00 0.00 87 MET C CA 1
ATOM 33862 C C . MET E 2 87 ? 108.791 -25.586 167.383 1.00 0.00 87 MET C C 1
ATOM 33863 O O . MET E 2 87 ? 109.312 -26.567 166.892 1.00 0.00 87 MET C O 1
ATOM 33877 N N . GLU E 2 88 ? 107.948 -25.628 168.415 1.00 0.00 88 GLU C N 1
ATOM 33878 C CA . GLU E 2 88 ? 107.549 -26.821 169.050 1.00 0.00 88 GLU C CA 1
ATOM 33879 C C . GLU E 2 88 ? 106.122 -27.159 168.570 1.00 0.00 88 GLU C C 1
ATOM 33880 O O . GLU E 2 88 ? 105.631 -28.277 168.770 1.00 0.00 88 GLU C O 1
ATOM 33892 N N . GLY E 2 89 ? 105.460 -26.157 167.861 1.00 0.00 89 GLY C N 1
ATOM 33893 C CA . GLY E 2 89 ? 104.055 -26.418 167.438 1.00 0.00 89 GLY C CA 1
ATOM 33894 C C . GLY E 2 89 ? 103.970 -26.976 166.102 1.00 0.00 89 GLY C C 1
ATOM 33895 O O . GLY E 2 89 ? 102.885 -27.334 165.595 1.00 0.00 89 GLY C O 1
ATOM 33899 N N . LEU E 2 90 ? 105.158 -27.072 165.357 1.00 0.00 90 LEU C N 1
ATOM 33900 C CA . LEU E 2 90 ? 105.146 -27.503 163.963 1.00 0.00 90 LEU C CA 1
ATOM 33901 C C . LEU E 2 90 ? 105.565 -28.988 163.969 1.00 0.00 90 LEU C C 1
ATOM 33902 O O . LEU E 2 90 ? 106.133 -29.468 164.986 1.00 0.00 90 LEU C O 1
ATOM 33918 N N . LYS E 2 91 ? 105.323 -29.695 162.811 1.00 0.00 91 LYS C N 1
ATOM 33919 C CA . LYS E 2 91 ? 105.646 -31.032 162.427 1.00 0.00 91 LYS C CA 1
ATOM 33920 C C . LYS E 2 91 ? 104.810 -32.118 163.073 1.00 0.00 91 LYS C C 1
ATOM 33921 O O . LYS E 2 91 ? 104.656 -32.086 164.307 1.00 0.00 91 LYS C O 1
ATOM 33940 N N . VAL E 2 92 ? 104.231 -33.055 162.284 1.00 0.00 92 VAL C N 1
ATOM 33941 C CA . VAL E 2 92 ? 103.380 -34.147 162.688 1.00 0.00 92 VAL C CA 1
ATOM 33942 C C . VAL E 2 92 ? 103.103 -35.058 161.462 1.00 0.00 92 VAL C C 1
ATOM 33943 O O . VAL E 2 92 ? 102.553 -36.088 161.518 1.00 0.00 92 VAL C O 1
ATOM 33956 N N . TYR E 2 93 ? 103.659 -34.592 160.313 1.00 0.00 93 TYR C N 1
ATOM 33957 C CA . TYR E 2 93 ? 103.595 -35.402 159.116 1.00 0.00 93 TYR C CA 1
ATOM 33958 C C . TYR E 2 93 ? 104.816 -36.244 158.933 1.00 0.00 93 TYR C C 1
ATOM 33959 O O . TYR E 2 93 ? 104.903 -37.071 158.012 1.00 0.00 93 TYR C O 1
ATOM 33977 N N . ASP E 2 94 ? 105.873 -36.024 159.872 1.00 0.00 94 ASP C N 1
ATOM 33978 C CA . ASP E 2 94 ? 107.156 -36.681 159.869 1.00 0.00 94 ASP C CA 1
ATOM 33979 C C . ASP E 2 94 ? 107.290 -37.274 161.227 1.00 0.00 94 ASP C C 1
ATOM 33980 O O . ASP E 2 94 ? 107.073 -36.614 162.229 1.00 0.00 94 ASP C O 1
ATOM 33989 N N . LYS E 2 95 ? 107.697 -38.566 161.237 1.00 0.00 95 LYS C N 1
ATOM 33990 C CA . LYS E 2 95 ? 107.989 -39.357 162.485 1.00 0.00 95 LYS C CA 1
ATOM 33991 C C . LYS E 2 95 ? 109.394 -39.499 162.613 1.00 0.00 95 LYS C C 1
ATOM 33992 O O . LYS E 2 95 ? 109.953 -39.957 163.617 1.00 0.00 95 LYS C O 1
ATOM 34011 N N . ALA E 2 96 ? 110.107 -38.867 161.707 1.00 0.00 96 ALA C N 1
ATOM 34012 C CA . ALA E 2 96 ? 111.487 -38.562 161.810 1.00 0.00 96 ALA C CA 1
ATOM 34013 C C . ALA E 2 96 ? 111.605 -37.132 162.244 1.00 0.00 96 ALA C C 1
ATOM 34014 O O . ALA E 2 96 ? 110.847 -36.265 161.830 1.00 0.00 96 ALA C O 1
ATOM 34021 N N . GLU E 2 97 ? 112.661 -36.869 163.009 1.00 0.00 97 GLU C N 1
ATOM 34022 C CA . GLU E 2 97 ? 113.134 -35.533 163.452 1.00 0.00 97 GLU C CA 1
ATOM 34023 C C . GLU E 2 97 ? 114.498 -35.396 162.927 1.00 0.00 97 GLU C C 1
ATOM 34024 O O . GLU E 2 97 ? 115.458 -35.933 163.518 1.00 0.00 97 GLU C O 1
ATOM 34036 N N . ASN E 2 98 ? 114.601 -34.584 161.843 1.00 0.00 98 ASN C N 1
ATOM 34037 C CA . ASN E 2 98 ? 115.887 -34.202 161.244 1.00 0.00 98 ASN C CA 1
ATOM 34038 C C . ASN E 2 98 ? 116.095 -32.668 161.303 1.00 0.00 98 ASN C C 1
ATOM 34039 O O . ASN E 2 98 ? 117.119 -32.106 160.884 1.00 0.00 98 ASN C O 1
ATOM 34050 N N . GLY E 2 99 ? 115.000 -32.032 161.885 1.00 0.00 99 GLY C N 1
ATOM 34051 C CA . GLY E 2 99 ? 114.775 -30.639 162.119 1.00 0.00 99 GLY C CA 1
ATOM 34052 C C . GLY E 2 99 ? 114.091 -30.195 160.842 1.00 0.00 99 GLY C C 1
ATOM 34053 O O . GLY E 2 99 ? 114.089 -29.047 160.495 1.00 0.00 99 GLY C O 1
ATOM 34057 N N . THR E 2 100 ? 113.555 -31.187 160.086 1.00 0.00 100 THR C N 1
ATOM 34058 C CA . THR E 2 100 ? 112.843 -30.872 158.805 1.00 0.00 100 THR C CA 1
ATOM 34059 C C . THR E 2 100 ? 111.451 -31.528 158.821 1.00 0.00 100 THR C C 1
ATOM 34060 O O . THR E 2 100 ? 111.228 -32.449 159.489 1.00 0.00 100 THR C O 1
ATOM 34071 N N . MET E 2 101 ? 110.527 -30.981 157.939 1.00 0.00 101 MET C N 1
ATOM 34072 C CA . MET E 2 101 ? 109.168 -31.385 157.615 1.00 0.00 101 MET C CA 1
ATOM 34073 C C . MET E 2 101 ? 109.038 -31.135 156.100 1.00 0.00 101 MET C C 1
ATOM 34074 O O . MET E 2 101 ? 110.003 -30.655 155.478 1.00 0.00 101 MET C O 1
ATOM 34088 N N . LEU E 2 102 ? 107.838 -31.439 155.520 1.00 0.00 102 LEU C N 1
ATOM 34089 C CA . LEU E 2 102 ? 107.650 -31.400 154.057 1.00 0.00 102 LEU C CA 1
ATOM 34090 C C . LEU E 2 102 ? 107.312 -29.978 153.614 1.00 0.00 102 LEU C C 1
ATOM 34091 O O . LEU E 2 102 ? 106.758 -29.213 154.413 1.00 0.00 102 LEU C O 1
ATOM 34107 N N . ALA E 2 103 ? 107.722 -29.692 152.406 1.00 0.00 103 ALA C N 1
ATOM 34108 C CA . ALA E 2 103 ? 107.553 -28.316 151.862 1.00 0.00 103 ALA C CA 1
ATOM 34109 C C . ALA E 2 103 ? 106.036 -28.027 151.679 1.00 0.00 103 ALA C C 1
ATOM 34110 O O . ALA E 2 103 ? 105.465 -26.965 151.995 1.00 0.00 103 ALA C O 1
ATOM 34117 N N . ALA E 2 104 ? 105.349 -29.049 151.133 1.00 0.00 104 ALA C N 1
ATOM 34118 C CA . ALA E 2 104 ? 103.967 -28.927 150.856 1.00 0.00 104 ALA C CA 1
ATOM 34119 C C . ALA E 2 104 ? 103.115 -28.796 152.114 1.00 0.00 104 ALA C C 1
ATOM 34120 O O . ALA E 2 104 ? 102.031 -28.241 152.129 1.00 0.00 104 ALA C O 1
ATOM 34127 N N . GLU E 2 105 ? 103.632 -29.392 153.266 1.00 0.00 105 GLU C N 1
ATOM 34128 C CA . GLU E 2 105 ? 102.925 -29.443 154.504 1.00 0.00 105 GLU C CA 1
ATOM 34129 C C . GLU E 2 105 ? 103.530 -28.387 155.467 1.00 0.00 105 GLU C C 1
ATOM 34130 O O . GLU E 2 105 ? 103.525 -28.499 156.698 1.00 0.00 105 GLU C O 1
ATOM 34142 N N . LEU E 2 106 ? 104.089 -27.275 154.883 1.00 0.00 106 LEU C N 1
ATOM 34143 C CA . LEU E 2 106 ? 104.733 -26.146 155.536 1.00 0.00 106 LEU C CA 1
ATOM 34144 C C . LEU E 2 106 ? 104.329 -24.947 154.809 1.00 0.00 106 LEU C C 1
ATOM 34145 O O . LEU E 2 106 ? 104.997 -23.939 154.743 1.00 0.00 106 LEU C O 1
ATOM 34161 N N . ALA E 2 107 ? 103.097 -24.948 154.276 1.00 0.00 107 ALA C N 1
ATOM 34162 C CA . ALA E 2 107 ? 102.624 -23.753 153.683 1.00 0.00 107 ALA C CA 1
ATOM 34163 C C . ALA E 2 107 ? 101.149 -23.862 153.491 1.00 0.00 107 ALA C C 1
ATOM 34164 O O . ALA E 2 107 ? 100.552 -22.870 153.193 1.00 0.00 107 ALA C O 1
ATOM 34171 N N . HIS E 2 108 ? 100.510 -25.023 153.753 1.00 0.00 108 HIS C N 1
ATOM 34172 C CA . HIS E 2 108 ? 99.090 -25.176 153.628 1.00 0.00 108 HIS C CA 1
ATOM 34173 C C . HIS E 2 108 ? 98.557 -25.918 154.826 1.00 0.00 108 HIS C C 1
ATOM 34174 O O . HIS E 2 108 ? 97.629 -26.743 154.791 1.00 0.00 108 HIS C O 1
ATOM 34188 N N . VAL E 2 109 ? 99.117 -25.605 156.012 1.00 0.00 109 VAL C N 1
ATOM 34189 C CA . VAL E 2 109 ? 98.709 -26.213 157.235 1.00 0.00 109 VAL C CA 1
ATOM 34190 C C . VAL E 2 109 ? 98.547 -24.943 158.147 1.00 0.00 109 VAL C C 1
ATOM 34191 O O . VAL E 2 109 ? 97.863 -25.020 159.168 1.00 0.00 109 VAL C O 1
ATOM 34204 N N . LEU E 2 110 ? 99.119 -23.811 157.724 1.00 0.00 110 LEU C N 1
ATOM 34205 C CA . LEU E 2 110 ? 98.992 -22.549 158.368 1.00 0.00 110 LEU C CA 1
ATOM 34206 C C . LEU E 2 110 ? 97.863 -21.866 157.748 1.00 0.00 110 LEU C C 1
ATOM 34207 O O . LEU E 2 110 ? 97.371 -20.839 158.269 1.00 0.00 110 LEU C O 1
ATOM 34223 N N . LEU E 2 111 ? 97.374 -22.479 156.647 1.00 0.00 111 LEU C N 1
ATOM 34224 C CA . LEU E 2 111 ? 96.303 -21.992 155.919 1.00 0.00 111 LEU C CA 1
ATOM 34225 C C . LEU E 2 111 ? 95.132 -22.835 156.060 1.00 0.00 111 LEU C C 1
ATOM 34226 O O . LEU E 2 111 ? 94.113 -22.386 155.554 1.00 0.00 111 LEU C O 1
ATOM 34242 N N . SER E 2 112 ? 95.192 -23.996 156.712 1.00 0.00 112 SER C N 1
ATOM 34243 C CA . SER E 2 112 ? 94.124 -25.018 156.911 1.00 0.00 112 SER C CA 1
ATOM 34244 C C . SER E 2 112 ? 94.000 -25.316 158.368 1.00 0.00 112 SER C C 1
ATOM 34245 O O . SER E 2 112 ? 93.086 -26.042 158.861 1.00 0.00 112 SER C O 1
ATOM 34253 N N . LEU E 2 113 ? 94.842 -24.744 159.234 1.00 0.00 113 LEU C N 1
ATOM 34254 C CA . LEU E 2 113 ? 94.705 -24.738 160.672 1.00 0.00 113 LEU C CA 1
ATOM 34255 C C . LEU E 2 113 ? 95.342 -23.381 160.902 1.00 0.00 113 LEU C C 1
ATOM 34256 O O . LEU E 2 113 ? 95.798 -22.678 159.990 1.00 0.00 113 LEU C O 1
ATOM 34272 N N . GLY E 2 114 ? 95.440 -22.929 162.126 1.00 0.00 114 GLY C N 1
ATOM 34273 C CA . GLY E 2 114 ? 96.067 -21.718 162.524 1.00 0.00 114 GLY C CA 1
ATOM 34274 C C . GLY E 2 114 ? 95.009 -20.614 162.572 1.00 0.00 114 GLY C C 1
ATOM 34275 O O . GLY E 2 114 ? 93.821 -20.883 162.352 1.00 0.00 114 GLY C O 1
ATOM 34279 N N . GLU E 2 115 ? 95.451 -19.292 162.900 1.00 0.00 115 GLU C N 1
ATOM 34280 C CA . GLU E 2 115 ? 94.518 -18.156 162.941 1.00 0.00 115 GLU C CA 1
ATOM 34281 C C . GLU E 2 115 ? 94.352 -17.751 161.502 1.00 0.00 115 GLU C C 1
ATOM 34282 O O . GLU E 2 115 ? 93.300 -17.160 161.214 1.00 0.00 115 GLU C O 1
ATOM 34294 N N . ARG E 2 116 ? 95.263 -18.136 160.606 1.00 0.00 116 ARG C N 1
ATOM 34295 C CA . ARG E 2 116 ? 95.350 -18.013 159.158 1.00 0.00 116 ARG C CA 1
ATOM 34296 C C . ARG E 2 116 ? 95.687 -16.638 158.614 1.00 0.00 116 ARG C C 1
ATOM 34297 O O . ARG E 2 116 ? 94.973 -15.625 158.728 1.00 0.00 116 ARG C O 1
ATOM 34318 N N . LEU E 2 117 ? 96.955 -16.572 158.042 1.00 0.00 117 LEU C N 1
ATOM 34319 C CA . LEU E 2 117 ? 97.519 -15.349 157.563 1.00 0.00 117 LEU C CA 1
ATOM 34320 C C . LEU E 2 117 ? 98.069 -15.555 156.268 1.00 0.00 117 LEU C C 1
ATOM 34321 O O . LEU E 2 117 ? 98.203 -16.694 155.797 1.00 0.00 117 LEU C O 1
ATOM 34337 N N . THR E 2 118 ? 98.386 -14.489 155.631 1.00 0.00 118 THR C N 1
ATOM 34338 C CA . THR E 2 118 ? 98.861 -14.230 154.325 1.00 0.00 118 THR C CA 1
ATOM 34339 C C . THR E 2 118 ? 99.674 -15.390 153.588 1.00 0.00 118 THR C C 1
ATOM 34340 O O . THR E 2 118 ? 100.454 -16.143 154.194 1.00 0.00 118 THR C O 1
ATOM 34351 N N . ASP E 2 119 ? 99.524 -15.547 152.211 1.00 0.00 119 ASP C N 1
ATOM 34352 C CA . ASP E 2 119 ? 100.271 -16.621 151.536 1.00 0.00 119 ASP C CA 1
ATOM 34353 C C . ASP E 2 119 ? 101.720 -16.254 151.371 1.00 0.00 119 ASP C C 1
ATOM 34354 O O . ASP E 2 119 ? 102.539 -17.129 151.043 1.00 0.00 119 ASP C O 1
ATOM 34363 N N . ILE E 2 120 ? 102.053 -14.973 151.586 1.00 0.00 120 ILE C N 1
ATOM 34364 C CA . ILE E 2 120 ? 103.411 -14.413 151.453 1.00 0.00 120 ILE C CA 1
ATOM 34365 C C . ILE E 2 120 ? 104.248 -14.841 152.633 1.00 0.00 120 ILE C C 1
ATOM 34366 O O . ILE E 2 120 ? 105.432 -15.186 152.423 1.00 0.00 120 ILE C O 1
ATOM 34382 N N . GLU E 2 121 ? 103.685 -14.869 153.848 1.00 0.00 121 GLU C N 1
ATOM 34383 C CA . GLU E 2 121 ? 104.267 -15.307 155.105 1.00 0.00 121 GLU C CA 1
ATOM 34384 C C . GLU E 2 121 ? 104.455 -16.793 155.207 1.00 0.00 121 GLU C C 1
ATOM 34385 O O . GLU E 2 121 ? 105.344 -17.285 155.850 1.00 0.00 121 GLU C O 1
ATOM 34397 N N . CYS E 2 122 ? 103.551 -17.520 154.421 1.00 0.00 122 CYS C N 1
ATOM 34398 C CA . CYS E 2 122 ? 103.605 -18.978 154.272 1.00 0.00 122 CYS C CA 1
ATOM 34399 C C . CYS E 2 122 ? 104.801 -19.405 153.407 1.00 0.00 122 CYS C C 1
ATOM 34400 O O . CYS E 2 122 ? 105.340 -20.487 153.608 1.00 0.00 122 CYS C O 1
ATOM 34408 N N . GLU E 2 123 ? 105.165 -18.446 152.562 1.00 0.00 123 GLU C N 1
ATOM 34409 C CA . GLU E 2 123 ? 106.325 -18.487 151.710 1.00 0.00 123 GLU C CA 1
ATOM 34410 C C . GLU E 2 123 ? 107.630 -17.994 152.463 1.00 0.00 123 GLU C C 1
ATOM 34411 O O . GLU E 2 123 ? 108.656 -18.539 152.111 1.00 0.00 123 GLU C O 1
ATOM 34423 N N . GLU E 2 124 ? 107.520 -17.163 153.583 1.00 0.00 124 GLU C N 1
ATOM 34424 C CA . GLU E 2 124 ? 108.694 -16.845 154.327 1.00 0.00 124 GLU C CA 1
ATOM 34425 C C . GLU E 2 124 ? 109.124 -18.022 155.200 1.00 0.00 124 GLU C C 1
ATOM 34426 O O . GLU E 2 124 ? 110.336 -18.075 155.367 1.00 0.00 124 GLU C O 1
ATOM 34438 N N . ILE E 2 125 ? 108.255 -18.881 155.744 1.00 0.00 125 ILE C N 1
ATOM 34439 C CA . ILE E 2 125 ? 108.715 -19.966 156.578 1.00 0.00 125 ILE C CA 1
ATOM 34440 C C . ILE E 2 125 ? 109.472 -21.013 155.717 1.00 0.00 125 ILE C C 1
ATOM 34441 O O . ILE E 2 125 ? 110.466 -21.568 156.174 1.00 0.00 125 ILE C O 1
ATOM 34457 N N . MET E 2 126 ? 109.097 -21.070 154.438 1.00 0.00 126 MET C N 1
ATOM 34458 C CA . MET E 2 126 ? 109.853 -21.825 153.499 1.00 0.00 126 MET C CA 1
ATOM 34459 C C . MET E 2 126 ? 111.110 -21.130 153.029 1.00 0.00 126 MET C C 1
ATOM 34460 O O . MET E 2 126 ? 111.991 -21.858 152.693 1.00 0.00 126 MET C O 1
ATOM 34474 N N . ARG E 2 127 ? 111.175 -19.741 152.986 1.00 0.00 127 ARG C N 1
ATOM 34475 C CA . ARG E 2 127 ? 112.347 -19.127 152.483 1.00 0.00 127 ARG C CA 1
ATOM 34476 C C . ARG E 2 127 ? 113.568 -19.052 153.435 1.00 0.00 127 ARG C C 1
ATOM 34477 O O . ARG E 2 127 ? 114.709 -19.011 152.964 1.00 0.00 127 ARG C O 1
ATOM 34498 N N . VAL E 2 128 ? 113.354 -18.932 154.738 1.00 0.00 128 VAL C N 1
ATOM 34499 C CA . VAL E 2 128 ? 114.455 -18.691 155.696 1.00 0.00 128 VAL C CA 1
ATOM 34500 C C . VAL E 2 128 ? 115.293 -19.926 155.787 1.00 0.00 128 VAL C C 1
ATOM 34501 O O . VAL E 2 128 ? 116.523 -19.880 155.905 1.00 0.00 128 VAL C O 1
ATOM 34514 N N . CYS E 2 129 ? 114.588 -21.105 155.731 1.00 0.00 129 CYS C N 1
ATOM 34515 C CA . CYS E 2 129 ? 115.268 -22.387 155.837 1.00 0.00 129 CYS C CA 1
ATOM 34516 C C . CYS E 2 129 ? 115.896 -22.898 154.543 1.00 0.00 129 CYS C C 1
ATOM 34517 O O . CYS E 2 129 ? 115.502 -22.571 153.371 1.00 0.00 129 CYS C O 1
ATOM 34525 N N . ASP E 2 130 ? 116.848 -23.873 154.660 1.00 0.00 130 ASP C N 1
ATOM 34526 C CA . ASP E 2 130 ? 117.507 -24.621 153.581 1.00 0.00 130 ASP C CA 1
ATOM 34527 C C . ASP E 2 130 ? 116.553 -25.401 152.774 1.00 0.00 130 ASP C C 1
ATOM 34528 O O . ASP E 2 130 ? 115.521 -25.975 153.175 1.00 0.00 130 ASP C O 1
ATOM 34537 N N . GLU E 2 131 ? 117.002 -25.520 151.466 1.00 0.00 131 GLU C N 1
ATOM 34538 C CA . GLU E 2 131 ? 116.379 -26.276 150.429 1.00 0.00 131 GLU C CA 1
ATOM 34539 C C . GLU E 2 131 ? 117.299 -27.329 149.782 1.00 0.00 131 GLU C C 1
ATOM 34540 O O . GLU E 2 131 ? 118.427 -27.066 149.454 1.00 0.00 131 GLU C O 1
ATOM 34552 N N . ASP E 2 132 ? 116.708 -28.543 149.628 1.00 0.00 132 ASP C N 1
ATOM 34553 C CA . ASP E 2 132 ? 117.265 -29.768 149.076 1.00 0.00 132 ASP C CA 1
ATOM 34554 C C . ASP E 2 132 ? 116.227 -30.347 148.275 1.00 0.00 132 ASP C C 1
ATOM 34555 O O . ASP E 2 132 ? 115.106 -29.818 148.273 1.00 0.00 132 ASP C O 1
ATOM 34564 N N . ASP E 2 133 ? 116.490 -31.373 147.473 1.00 0.00 133 ASP C N 1
ATOM 34565 C CA . ASP E 2 133 ? 115.536 -31.916 146.549 1.00 0.00 133 ASP C CA 1
ATOM 34566 C C . ASP E 2 133 ? 115.113 -33.241 147.128 1.00 0.00 133 ASP C C 1
ATOM 34567 O O . ASP E 2 133 ? 114.689 -34.068 146.309 1.00 0.00 133 ASP C O 1
ATOM 34576 N N . ASP E 2 134 ? 115.275 -33.467 148.419 1.00 0.00 134 ASP C N 1
ATOM 34577 C CA . ASP E 2 134 ? 114.953 -34.720 149.074 1.00 0.00 134 ASP C CA 1
ATOM 34578 C C . ASP E 2 134 ? 113.576 -34.515 149.708 1.00 0.00 134 ASP C C 1
ATOM 34579 O O . ASP E 2 134 ? 112.914 -35.476 150.137 1.00 0.00 134 ASP C O 1
ATOM 34588 N N . GLY E 2 135 ? 113.089 -33.221 149.750 1.00 0.00 135 GLY C N 1
ATOM 34589 C CA . GLY E 2 135 ? 111.728 -32.831 150.219 1.00 0.00 135 GLY C CA 1
ATOM 34590 C C . GLY E 2 135 ? 111.846 -32.529 151.665 1.00 0.00 135 GLY C C 1
ATOM 34591 O O . GLY E 2 135 ? 110.909 -32.849 152.405 1.00 0.00 135 GLY C O 1
ATOM 34595 N N . PHE E 2 136 ? 113.002 -32.055 152.103 1.00 0.00 136 PHE C N 1
ATOM 34596 C CA . PHE E 2 136 ? 113.268 -31.792 153.544 1.00 0.00 136 PHE C CA 1
ATOM 34597 C C . PHE E 2 136 ? 113.630 -30.324 153.731 1.00 0.00 136 PHE C C 1
ATOM 34598 O O . PHE E 2 136 ? 114.759 -29.930 153.361 1.00 0.00 136 PHE C O 1
ATOM 34615 N N . LEU E 2 137 ? 112.644 -29.508 154.276 1.00 0.00 137 LEU C N 1
ATOM 34616 C CA . LEU E 2 137 ? 112.680 -28.095 154.540 1.00 0.00 137 LEU C CA 1
ATOM 34617 C C . LEU E 2 137 ? 112.589 -27.978 156.078 1.00 0.00 137 LEU C C 1
ATOM 34618 O O . LEU E 2 137 ? 111.714 -28.581 156.701 1.00 0.00 137 LEU C O 1
ATOM 34634 N N . LYS E 2 138 ? 113.547 -27.214 156.647 1.00 0.00 138 LYS C N 1
ATOM 34635 C CA . LYS E 2 138 ? 113.633 -27.041 158.087 1.00 0.00 138 LYS C CA 1
ATOM 34636 C C . LYS E 2 138 ? 112.533 -26.079 158.554 1.00 0.00 138 LYS C C 1
ATOM 34637 O O . LYS E 2 138 ? 112.107 -25.266 157.792 1.00 0.00 138 LYS C O 1
ATOM 34656 N N . TYR E 2 139 ? 112.063 -26.115 159.793 1.00 0.00 139 TYR C N 1
ATOM 34657 C CA . TYR E 2 139 ? 110.925 -25.390 160.385 1.00 0.00 139 TYR C CA 1
ATOM 34658 C C . TYR E 2 139 ? 111.494 -24.531 161.497 1.00 0.00 139 TYR C C 1
ATOM 34659 O O . TYR E 2 139 ? 110.827 -23.562 161.923 1.00 0.00 139 TYR C O 1
ATOM 34677 N N . GLU E 2 140 ? 112.602 -24.961 162.118 1.00 0.00 140 GLU C N 1
ATOM 34678 C CA . GLU E 2 140 ? 113.128 -24.488 163.363 1.00 0.00 140 GLU C CA 1
ATOM 34679 C C . GLU E 2 140 ? 113.951 -23.158 163.137 1.00 0.00 140 GLU C C 1
ATOM 34680 O O . GLU E 2 140 ? 114.007 -22.340 164.053 1.00 0.00 140 GLU C O 1
ATOM 34692 N N . PRO E 2 141 ? 114.564 -22.831 161.953 1.00 0.00 141 PRO C N 1
ATOM 34693 C CA . PRO E 2 141 ? 115.153 -21.499 161.788 1.00 0.00 141 PRO C CA 1
ATOM 34694 C C . PRO E 2 141 ? 114.353 -20.248 161.601 1.00 0.00 141 PRO C C 1
ATOM 34695 O O . PRO E 2 141 ? 114.912 -19.230 161.896 1.00 0.00 141 PRO C O 1
ATOM 34706 N N . PHE E 2 142 ? 113.083 -20.294 161.090 1.00 0.00 142 PHE C N 1
ATOM 34707 C CA . PHE E 2 142 ? 112.274 -19.159 160.844 1.00 0.00 142 PHE C CA 1
ATOM 34708 C C . PHE E 2 142 ? 111.832 -18.601 162.167 1.00 0.00 142 PHE C C 1
ATOM 34709 O O . PHE E 2 142 ? 111.611 -17.402 162.245 1.00 0.00 142 PHE C O 1
ATOM 34726 N N . VAL E 2 143 ? 111.763 -19.417 163.206 1.00 0.00 143 VAL C N 1
ATOM 34727 C CA . VAL E 2 143 ? 111.359 -19.018 164.484 1.00 0.00 143 VAL C CA 1
ATOM 34728 C C . VAL E 2 143 ? 112.443 -18.255 165.221 1.00 0.00 143 VAL C C 1
ATOM 34729 O O . VAL E 2 143 ? 112.212 -17.244 165.859 1.00 0.00 143 VAL C O 1
ATOM 34742 N N . LYS E 2 144 ? 113.770 -18.696 165.140 1.00 0.00 144 LYS C N 1
ATOM 34743 C CA . LYS E 2 144 ? 114.896 -18.088 165.675 1.00 0.00 144 LYS C CA 1
ATOM 34744 C C . LYS E 2 144 ? 115.297 -16.787 165.015 1.00 0.00 144 LYS C C 1
ATOM 34745 O O . LYS E 2 144 ? 115.969 -15.939 165.599 1.00 0.00 144 LYS C O 1
ATOM 34764 N N . THR E 2 145 ? 114.762 -16.605 163.824 1.00 0.00 145 THR C N 1
ATOM 34765 C CA . THR E 2 145 ? 114.951 -15.449 163.053 1.00 0.00 145 THR C CA 1
ATOM 34766 C C . THR E 2 145 ? 114.202 -14.298 163.745 1.00 0.00 145 THR C C 1
ATOM 34767 O O . THR E 2 145 ? 114.656 -13.220 164.021 1.00 0.00 145 THR C O 1
ATOM 34778 N N . ILE E 2 146 ? 112.953 -14.628 164.280 1.00 0.00 146 ILE C N 1
ATOM 34779 C CA . ILE E 2 146 ? 112.047 -13.873 165.124 1.00 0.00 146 ILE C CA 1
ATOM 34780 C C . ILE E 2 146 ? 112.630 -13.615 166.408 1.00 0.00 146 ILE C C 1
ATOM 34781 O O . ILE E 2 146 ? 112.415 -12.513 166.950 1.00 0.00 146 ILE C O 1
ATOM 34797 N N . ILE E 2 147 ? 113.459 -14.550 166.997 1.00 0.00 147 ILE C N 1
ATOM 34798 C CA . ILE E 2 147 ? 114.177 -14.265 168.272 1.00 0.00 147 ILE C CA 1
ATOM 34799 C C . ILE E 2 147 ? 115.178 -13.191 168.043 1.00 0.00 147 ILE C C 1
ATOM 34800 O O . ILE E 2 147 ? 115.380 -12.368 168.918 1.00 0.00 147 ILE C O 1
ATOM 34816 N N . ALA E 2 148 ? 115.852 -13.138 166.824 1.00 0.00 148 ALA C N 1
ATOM 34817 C CA . ALA E 2 148 ? 116.878 -12.166 166.447 1.00 0.00 148 ALA C CA 1
ATOM 34818 C C . ALA E 2 148 ? 116.207 -10.808 166.410 1.00 0.00 148 ALA C C 1
ATOM 34819 O O . ALA E 2 148 ? 116.573 -9.911 167.191 1.00 0.00 148 ALA C O 1
ATOM 34826 N N . GLY E 2 149 ? 115.103 -10.747 165.597 1.00 0.00 149 GLY C N 1
ATOM 34827 C CA . GLY E 2 149 ? 114.120 -9.668 165.586 1.00 0.00 149 GLY C CA 1
ATOM 34828 C C . GLY E 2 149 ? 114.615 -8.368 164.935 1.00 0.00 149 GLY C C 1
ATOM 34829 O O . GLY E 2 149 ? 115.809 -8.324 164.722 1.00 0.00 149 GLY C O 1
ATOM 34833 N N . PRO E 2 150 ? 113.723 -7.353 164.687 1.00 0.00 150 PRO C N 1
ATOM 34834 C CA . PRO E 2 150 ? 114.138 -6.113 164.120 1.00 0.00 150 PRO C CA 1
ATOM 34835 C C . PRO E 2 150 ? 114.836 -5.356 165.247 1.00 0.00 150 PRO C C 1
ATOM 34836 O O . PRO E 2 150 ? 115.980 -4.909 165.148 1.00 0.00 150 PRO C O 1
ATOM 34847 N N . PHE E 2 151 ? 114.167 -5.492 166.380 1.00 0.00 151 PHE C N 1
ATOM 34848 C CA . PHE E 2 151 ? 114.709 -5.154 167.656 1.00 0.00 151 PHE C CA 1
ATOM 34849 C C . PHE E 2 151 ? 114.279 -6.224 168.666 1.00 0.00 151 PHE C C 1
ATOM 34850 O O . PHE E 2 151 ? 113.093 -6.381 169.018 1.00 0.00 151 PHE C O 1
ATOM 34867 N N . PRO E 2 152 ? 115.290 -7.008 169.178 1.00 0.00 152 PRO C N 1
ATOM 34868 C CA . PRO E 2 152 ? 115.170 -7.946 170.282 1.00 0.00 152 PRO C CA 1
ATOM 34869 C C . PRO E 2 152 ? 114.574 -7.249 171.474 1.00 0.00 152 PRO C C 1
ATOM 34870 O O . PRO E 2 152 ? 113.788 -7.887 172.214 1.00 0.00 152 PRO C O 1
ATOM 34881 N N . ASP E 2 153 ? 114.858 -5.952 171.635 1.00 0.00 153 ASP C N 1
ATOM 34882 C CA . ASP E 2 153 ? 114.398 -5.109 172.683 1.00 0.00 153 ASP C CA 1
ATOM 34883 C C . ASP E 2 153 ? 113.208 -4.342 172.317 1.00 0.00 153 ASP C C 1
ATOM 34884 O O . ASP E 2 153 ? 112.428 -4.686 171.429 1.00 0.00 153 ASP C O 1
ATOM 34893 N N . GLU E 2 154 ? 113.011 -3.231 173.059 1.00 0.00 154 GLU C N 1
ATOM 34894 C CA . GLU E 2 154 ? 111.943 -2.334 172.973 1.00 0.00 154 GLU C CA 1
ATOM 34895 C C . GLU E 2 154 ? 112.092 -1.498 171.678 1.00 0.00 154 GLU C C 1
ATOM 34896 O O . GLU E 2 154 ? 112.955 -0.613 171.649 1.00 0.00 154 GLU C O 1
ATOM 34908 N N . GLY E 2 155 ? 111.184 -1.721 170.743 1.00 0.00 155 GLY C N 1
ATOM 34909 C CA . GLY E 2 155 ? 111.072 -0.976 169.525 1.00 0.00 155 GLY C CA 1
ATOM 34910 C C . GLY E 2 155 ? 111.109 0.490 169.696 1.00 0.00 155 GLY C C 1
ATOM 34911 O O . GLY E 2 155 ? 110.739 1.019 170.752 1.00 0.00 155 GLY C O 1
ATOM 34915 N N . LYS E 2 156 ? 111.508 1.103 168.579 1.00 0.00 156 LYS C N 1
ATOM 34916 C CA . LYS E 2 156 ? 111.582 2.470 168.417 1.00 0.00 156 LYS C CA 1
ATOM 34917 C C . LYS E 2 156 ? 111.507 2.829 166.894 1.00 0.00 156 LYS C C 1
ATOM 34918 O O . LYS E 2 156 ? 112.444 2.334 166.196 1.00 0.00 156 LYS C O 1
ATOM 34938 N N . MET F 3 1 ? 125.092 67.334 140.419 1.00 0.00 1 MET E N 1
ATOM 34939 C CA . MET F 3 1 ? 125.795 66.126 140.567 1.00 0.00 1 MET E CA 1
ATOM 34940 C C . MET F 3 1 ? 126.987 66.283 141.483 1.00 0.00 1 MET E C 1
ATOM 34941 O O . MET F 3 1 ? 127.011 67.203 142.289 1.00 0.00 1 MET E O 1
ATOM 34957 N N . GLY F 3 2 ? 128.037 65.390 141.419 1.00 0.00 2 GLY E N 1
ATOM 34958 C CA . GLY F 3 2 ? 129.163 65.556 142.257 1.00 0.00 2 GLY E CA 1
ATOM 34959 C C . GLY F 3 2 ? 129.046 65.205 143.741 1.00 0.00 2 GLY E C 1
ATOM 34960 O O . GLY F 3 2 ? 128.635 64.097 144.093 1.00 0.00 2 GLY E O 1
ATOM 34964 N N . ASP F 3 3 ? 129.427 66.149 144.626 1.00 0.00 3 ASP E N 1
ATOM 34965 C CA . ASP F 3 3 ? 129.322 65.953 146.091 1.00 0.00 3 ASP E CA 1
ATOM 34966 C C . ASP F 3 3 ? 127.965 66.411 146.522 1.00 0.00 3 ASP E C 1
ATOM 34967 O O . ASP F 3 3 ? 127.505 66.099 147.646 1.00 0.00 3 ASP E O 1
ATOM 34976 N N . GLU F 3 4 ? 127.322 67.103 145.565 1.00 0.00 4 GLU E N 1
ATOM 34977 C CA . GLU F 3 4 ? 126.019 67.679 145.776 1.00 0.00 4 GLU E CA 1
ATOM 34978 C C . GLU F 3 4 ? 125.095 66.740 144.955 1.00 0.00 4 GLU E C 1
ATOM 34979 O O . GLU F 3 4 ? 123.918 67.008 144.666 1.00 0.00 4 GLU E O 1
ATOM 34991 N N . GLU F 3 5 ? 125.585 65.474 144.616 1.00 0.00 5 GLU E N 1
ATOM 34992 C CA . GLU F 3 5 ? 124.690 64.508 143.918 1.00 0.00 5 GLU E CA 1
ATOM 34993 C C . GLU F 3 5 ? 123.719 63.990 144.886 1.00 0.00 5 GLU E C 1
ATOM 34994 O O . GLU F 3 5 ? 122.555 63.739 144.657 1.00 0.00 5 GLU E O 1
ATOM 35006 N N . LYS F 3 6 ? 124.287 63.840 146.149 1.00 0.00 6 LYS E N 1
ATOM 35007 C CA . LYS F 3 6 ? 123.562 63.321 147.343 1.00 0.00 6 LYS E CA 1
ATOM 35008 C C . LYS F 3 6 ? 122.491 64.309 147.849 1.00 0.00 6 LYS E C 1
ATOM 35009 O O . LYS F 3 6 ? 121.420 63.988 148.366 1.00 0.00 6 LYS E O 1
ATOM 35028 N N . LYS F 3 7 ? 122.819 65.601 147.665 1.00 0.00 7 LYS E N 1
ATOM 35029 C CA . LYS F 3 7 ? 122.075 66.773 148.157 1.00 0.00 7 LYS E CA 1
ATOM 35030 C C . LYS F 3 7 ? 120.924 67.028 147.246 1.00 0.00 7 LYS E C 1
ATOM 35031 O O . LYS F 3 7 ? 120.004 67.756 147.601 1.00 0.00 7 LYS E O 1
ATOM 35050 N N . GLU F 3 8 ? 120.893 66.384 145.992 1.00 0.00 8 GLU E N 1
ATOM 35051 C CA . GLU F 3 8 ? 119.743 66.618 145.095 1.00 0.00 8 GLU E CA 1
ATOM 35052 C C . GLU F 3 8 ? 118.906 65.434 145.164 1.00 0.00 8 GLU E C 1
ATOM 35053 O O . GLU F 3 8 ? 117.698 65.566 144.825 1.00 0.00 8 GLU E O 1
ATOM 35065 N N . LYS F 3 9 ? 119.440 64.302 145.607 1.00 0.00 9 LYS E N 1
ATOM 35066 C CA . LYS F 3 9 ? 118.675 63.085 145.674 1.00 0.00 9 LYS E CA 1
ATOM 35067 C C . LYS F 3 9 ? 117.681 63.081 146.842 1.00 0.00 9 LYS E C 1
ATOM 35068 O O . LYS F 3 9 ? 116.672 62.361 146.851 1.00 0.00 9 LYS E O 1
ATOM 35087 N N . LYS F 3 10 ? 117.839 63.984 147.860 1.00 0.00 10 LYS E N 1
ATOM 35088 C CA . LYS F 3 10 ? 116.845 64.053 148.880 1.00 0.00 10 LYS E CA 1
ATOM 35089 C C . LYS F 3 10 ? 115.634 64.807 148.380 1.00 0.00 10 LYS E C 1
ATOM 35090 O O . LYS F 3 10 ? 114.632 64.750 149.091 1.00 0.00 10 LYS E O 1
ATOM 35109 N N . LYS F 3 11 ? 115.709 65.521 147.193 1.00 0.00 11 LYS E N 1
ATOM 35110 C CA . LYS F 3 11 ? 114.706 66.395 146.614 1.00 0.00 11 LYS E CA 1
ATOM 35111 C C . LYS F 3 11 ? 114.066 65.596 145.403 1.00 0.00 11 LYS E C 1
ATOM 35112 O O . LYS F 3 11 ? 113.136 66.038 144.761 1.00 0.00 11 LYS E O 1
ATOM 35131 N N . LYS F 3 12 ? 114.700 64.401 145.095 1.00 0.00 12 LYS E N 1
ATOM 35132 C CA . LYS F 3 12 ? 114.253 63.550 144.007 1.00 0.00 12 LYS E CA 1
ATOM 35133 C C . LYS F 3 12 ? 113.417 62.431 144.603 1.00 0.00 12 LYS E C 1
ATOM 35134 O O . LYS F 3 12 ? 112.396 62.031 144.014 1.00 0.00 12 LYS E O 1
ATOM 35153 N N . SER F 3 13 ? 113.754 61.996 145.816 1.00 0.00 13 SER E N 1
ATOM 35154 C CA . SER F 3 13 ? 113.061 60.931 146.390 1.00 0.00 13 SER E CA 1
ATOM 35155 C C . SER F 3 13 ? 113.140 61.348 147.814 1.00 0.00 13 SER E C 1
ATOM 35156 O O . SER F 3 13 ? 114.061 61.985 148.305 1.00 0.00 13 SER E O 1
ATOM 35164 N N . LYS F 3 14 ? 111.927 61.215 148.483 1.00 0.00 14 LYS E N 1
ATOM 35165 C CA . LYS F 3 14 ? 111.689 61.913 149.739 1.00 0.00 14 LYS E CA 1
ATOM 35166 C C . LYS F 3 14 ? 110.592 61.319 150.630 1.00 0.00 14 LYS E C 1
ATOM 35167 O O . LYS F 3 14 ? 110.014 61.984 151.467 1.00 0.00 14 LYS E O 1
ATOM 35186 N N . LYS F 3 15 ? 110.339 60.041 150.461 1.00 0.00 15 LYS E N 1
ATOM 35187 C CA . LYS F 3 15 ? 109.460 59.237 151.207 1.00 0.00 15 LYS E CA 1
ATOM 35188 C C . LYS F 3 15 ? 110.307 58.445 152.186 1.00 0.00 15 LYS E C 1
ATOM 35189 O O . LYS F 3 15 ? 109.775 57.531 152.878 1.00 0.00 15 LYS E O 1
ATOM 35208 N N . LYS F 3 16 ? 111.596 58.671 152.261 1.00 0.00 16 LYS E N 1
ATOM 35209 C CA . LYS F 3 16 ? 112.440 57.937 153.115 1.00 0.00 16 LYS E CA 1
ATOM 35210 C C . LYS F 3 16 ? 113.783 58.572 153.195 1.00 0.00 16 LYS E C 1
ATOM 35211 O O . LYS F 3 16 ? 114.546 58.204 154.119 1.00 0.00 16 LYS E O 1
ATOM 35230 N N . SER F 3 17 ? 113.944 59.613 152.324 1.00 0.00 17 SER E N 1
ATOM 35231 C CA . SER F 3 17 ? 115.154 60.428 152.430 1.00 0.00 17 SER E CA 1
ATOM 35232 C C . SER F 3 17 ? 114.828 61.643 153.352 1.00 0.00 17 SER E C 1
ATOM 35233 O O . SER F 3 17 ? 115.686 62.487 153.613 1.00 0.00 17 SER E O 1
ATOM 35241 N N . GLU F 3 18 ? 113.589 61.838 153.982 1.00 0.00 18 GLU E N 1
ATOM 35242 C CA . GLU F 3 18 ? 113.332 62.925 154.882 1.00 0.00 18 GLU E CA 1
ATOM 35243 C C . GLU F 3 18 ? 112.894 62.346 156.162 1.00 0.00 18 GLU E C 1
ATOM 35244 O O . GLU F 3 18 ? 112.290 62.960 157.035 1.00 0.00 18 GLU E O 1
ATOM 35256 N N . GLU F 3 19 ? 113.166 61.030 156.300 1.00 0.00 19 GLU E N 1
ATOM 35257 C CA . GLU F 3 19 ? 112.755 60.244 157.399 1.00 0.00 19 GLU E CA 1
ATOM 35258 C C . GLU F 3 19 ? 114.025 59.607 157.998 1.00 0.00 19 GLU E C 1
ATOM 35259 O O . GLU F 3 19 ? 114.192 59.528 159.223 1.00 0.00 19 GLU E O 1
ATOM 35271 N N . GLU F 3 20 ? 115.037 59.274 157.116 1.00 0.00 20 GLU E N 1
ATOM 35272 C CA . GLU F 3 20 ? 116.329 58.813 157.559 1.00 0.00 20 GLU E CA 1
ATOM 35273 C C . GLU F 3 20 ? 117.372 59.282 156.591 1.00 0.00 20 GLU E C 1
ATOM 35274 O O . GLU F 3 20 ? 117.212 59.053 155.384 1.00 0.00 20 GLU E O 1
ATOM 35286 N N . GLY F 3 21 ? 118.451 59.924 157.054 1.00 0.00 21 GLY E N 1
ATOM 35287 C CA . GLY F 3 21 ? 119.505 60.377 156.215 1.00 0.00 21 GLY E CA 1
ATOM 35288 C C . GLY F 3 21 ? 120.820 59.719 156.518 1.00 0.00 21 GLY E C 1
ATOM 35289 O O . GLY F 3 21 ? 120.875 58.702 157.228 1.00 0.00 21 GLY E O 1
ATOM 35293 N N . GLY F 3 22 ? 121.951 60.192 155.967 1.00 0.00 22 GLY E N 1
ATOM 35294 C CA . GLY F 3 22 ? 123.321 59.747 155.987 1.00 0.00 22 GLY E CA 1
ATOM 35295 C C . GLY F 3 22 ? 123.880 59.890 157.436 1.00 0.00 22 GLY E C 1
ATOM 35296 O O . GLY F 3 22 ? 123.248 60.555 158.275 1.00 0.00 22 GLY E O 1
ATOM 35300 N N . ASP F 3 23 ? 125.011 59.139 157.656 1.00 0.00 23 ASP E N 1
ATOM 35301 C CA . ASP F 3 23 ? 125.622 59.077 158.975 1.00 0.00 23 ASP E CA 1
ATOM 35302 C C . ASP F 3 23 ? 127.105 59.481 158.790 1.00 0.00 23 ASP E C 1
ATOM 35303 O O . ASP F 3 23 ? 127.893 59.403 159.679 1.00 0.00 23 ASP E O 1
ATOM 35312 N N . ALA F 3 24 ? 127.483 59.926 157.544 1.00 0.00 24 ALA E N 1
ATOM 35313 C CA . ALA F 3 24 ? 128.779 60.333 157.303 1.00 0.00 24 ALA E CA 1
ATOM 35314 C C . ALA F 3 24 ? 128.750 61.526 156.447 1.00 0.00 24 ALA E C 1
ATOM 35315 O O . ALA F 3 24 ? 129.843 61.893 155.994 1.00 0.00 24 ALA E O 1
ATOM 35322 N N . ALA F 3 25 ? 127.479 62.097 156.283 1.00 0.00 25 ALA E N 1
ATOM 35323 C CA . ALA F 3 25 ? 127.443 63.260 155.438 1.00 0.00 25 ALA E CA 1
ATOM 35324 C C . ALA F 3 25 ? 125.997 63.228 155.014 1.00 0.00 25 ALA E C 1
ATOM 35325 O O . ALA F 3 25 ? 125.646 62.161 154.530 1.00 0.00 25 ALA E O 1
ATOM 35332 N N . PRO F 3 26 ? 125.155 64.270 155.094 1.00 0.00 26 PRO E N 1
ATOM 35333 C CA . PRO F 3 26 ? 123.749 64.268 154.648 1.00 0.00 26 PRO E CA 1
ATOM 35334 C C . PRO F 3 26 ? 123.626 63.718 153.202 1.00 0.00 26 PRO E C 1
ATOM 35335 O O . PRO F 3 26 ? 124.224 64.247 152.245 1.00 0.00 26 PRO E O 1
ATOM 35346 N N . ALA F 3 27 ? 122.878 62.614 153.127 1.00 0.00 27 ALA E N 1
ATOM 35347 C CA . ALA F 3 27 ? 122.626 61.896 151.922 1.00 0.00 27 ALA E CA 1
ATOM 35348 C C . ALA F 3 27 ? 121.332 61.189 152.179 1.00 0.00 27 ALA E C 1
ATOM 35349 O O . ALA F 3 27 ? 120.820 61.319 153.326 1.00 0.00 27 ALA E O 1
ATOM 35356 N N . PRO F 3 28 ? 120.737 60.453 151.274 1.00 0.00 28 PRO E N 1
ATOM 35357 C CA . PRO F 3 28 ? 119.541 59.678 151.476 1.00 0.00 28 PRO E CA 1
ATOM 35358 C C . PRO F 3 28 ? 119.827 58.552 152.541 1.00 0.00 28 PRO E C 1
ATOM 35359 O O . PRO F 3 28 ? 120.954 58.652 153.056 1.00 0.00 28 PRO E O 1
ATOM 35370 N N . PRO F 3 29 ? 118.942 57.654 153.022 1.00 0.00 29 PRO E N 1
ATOM 35371 C CA . PRO F 3 29 ? 119.248 56.725 154.105 1.00 0.00 29 PRO E CA 1
ATOM 35372 C C . PRO F 3 29 ? 120.663 56.164 154.318 1.00 0.00 29 PRO E C 1
ATOM 35373 O O . PRO F 3 29 ? 121.162 56.446 155.448 1.00 0.00 29 PRO E O 1
ATOM 35384 N N . PRO F 3 30 ? 121.418 55.551 153.375 1.00 0.00 30 PRO E N 1
ATOM 35385 C CA . PRO F 3 30 ? 122.782 55.169 153.573 1.00 0.00 30 PRO E CA 1
ATOM 35386 C C . PRO F 3 30 ? 123.710 56.246 153.934 1.00 0.00 30 PRO E C 1
ATOM 35387 O O . PRO F 3 30 ? 123.356 57.427 153.757 1.00 0.00 30 PRO E O 1
ATOM 35398 N N . PRO F 3 31 ? 124.884 56.003 154.640 1.00 0.00 31 PRO E N 1
ATOM 35399 C CA . PRO F 3 31 ? 125.825 57.016 155.099 1.00 0.00 31 PRO E CA 1
ATOM 35400 C C . PRO F 3 31 ? 126.225 58.032 154.169 1.00 0.00 31 PRO E C 1
ATOM 35401 O O . PRO F 3 31 ? 126.510 59.107 154.652 1.00 0.00 31 PRO E O 1
ATOM 35412 N N . LYS F 3 32 ? 126.260 57.777 152.838 1.00 0.00 32 LYS E N 1
ATOM 35413 C CA . LYS F 3 32 ? 126.595 58.814 151.868 1.00 0.00 32 LYS E CA 1
ATOM 35414 C C . LYS F 3 32 ? 125.987 58.671 150.488 1.00 0.00 32 LYS E C 1
ATOM 35415 O O . LYS F 3 32 ? 125.934 59.692 149.814 1.00 0.00 32 LYS E O 1
ATOM 35434 N N . PRO F 3 33 ? 125.682 57.455 149.946 1.00 0.00 33 PRO E N 1
ATOM 35435 C CA . PRO F 3 33 ? 125.210 57.222 148.583 1.00 0.00 33 PRO E CA 1
ATOM 35436 C C . PRO F 3 33 ? 124.143 58.102 147.980 1.00 0.00 33 PRO E C 1
ATOM 35437 O O . PRO F 3 33 ? 123.097 58.281 148.616 1.00 0.00 33 PRO E O 1
ATOM 35448 N N . PRO F 3 34 ? 124.371 58.631 146.786 1.00 0.00 34 PRO E N 1
ATOM 35449 C CA . PRO F 3 34 ? 123.354 59.380 146.106 1.00 0.00 34 PRO E CA 1
ATOM 35450 C C . PRO F 3 34 ? 122.198 58.554 145.625 1.00 0.00 34 PRO E C 1
ATOM 35451 O O . PRO F 3 34 ? 121.059 58.857 145.917 1.00 0.00 34 PRO E O 1
ATOM 35462 N N . SER F 3 35 ? 122.477 57.410 144.951 1.00 0.00 35 SER E N 1
ATOM 35463 C CA . SER F 3 35 ? 121.558 56.378 144.407 1.00 0.00 35 SER E CA 1
ATOM 35464 C C . SER F 3 35 ? 121.944 54.994 145.047 1.00 0.00 35 SER E C 1
ATOM 35465 O O . SER F 3 35 ? 123.114 54.847 145.388 1.00 0.00 35 SER E O 1
ATOM 35473 N N . GLN F 3 36 ? 120.957 54.072 145.247 1.00 0.00 36 GLN E N 1
ATOM 35474 C CA . GLN F 3 36 ? 121.248 52.785 145.825 1.00 0.00 36 GLN E CA 1
ATOM 35475 C C . GLN F 3 36 ? 120.061 51.905 145.558 1.00 0.00 36 GLN E C 1
ATOM 35476 O O . GLN F 3 36 ? 119.725 50.977 146.335 1.00 0.00 36 GLN E O 1
ATOM 35490 N N . LYS F 3 37 ? 119.422 52.193 144.386 1.00 0.00 37 LYS E N 1
ATOM 35491 C CA . LYS F 3 37 ? 118.270 51.591 143.763 1.00 0.00 37 LYS E CA 1
ATOM 35492 C C . LYS F 3 37 ? 117.259 51.163 144.732 1.00 0.00 37 LYS E C 1
ATOM 35493 O O . LYS F 3 37 ? 117.052 51.882 145.687 1.00 0.00 37 LYS E O 1
ATOM 35512 N N . ARG F 3 38 ? 116.593 49.990 144.507 1.00 0.00 38 ARG E N 1
ATOM 35513 C CA . ARG F 3 38 ? 115.517 49.520 145.331 1.00 0.00 38 ARG E CA 1
ATOM 35514 C C . ARG F 3 38 ? 116.052 48.593 146.442 1.00 0.00 38 ARG E C 1
ATOM 35515 O O . ARG F 3 38 ? 115.341 47.708 146.972 1.00 0.00 38 ARG E O 1
ATOM 35536 N N . ARG F 3 39 ? 117.323 48.718 146.776 1.00 0.00 39 ARG E N 1
ATOM 35537 C CA . ARG F 3 39 ? 118.082 47.954 147.796 1.00 0.00 39 ARG E CA 1
ATOM 35538 C C . ARG F 3 39 ? 117.548 48.131 149.193 1.00 0.00 39 ARG E C 1
ATOM 35539 O O . ARG F 3 39 ? 116.863 49.103 149.441 1.00 0.00 39 ARG E O 1
ATOM 35560 N N . ALA F 3 40 ? 117.835 47.198 150.144 1.00 0.00 40 ALA E N 1
ATOM 35561 C CA . ALA F 3 40 ? 117.493 47.298 151.581 1.00 0.00 40 ALA E CA 1
ATOM 35562 C C . ALA F 3 40 ? 118.431 48.262 152.149 1.00 0.00 40 ALA E C 1
ATOM 35563 O O . ALA F 3 40 ? 118.206 48.661 153.296 1.00 0.00 40 ALA E O 1
ATOM 35570 N N . GLN F 3 41 ? 119.385 48.799 151.470 1.00 0.00 41 GLN E N 1
ATOM 35571 C CA . GLN F 3 41 ? 120.316 49.843 151.813 1.00 0.00 41 GLN E CA 1
ATOM 35572 C C . GLN F 3 41 ? 121.098 49.475 153.022 1.00 0.00 41 GLN E C 1
ATOM 35573 O O . GLN F 3 41 ? 121.419 48.299 153.187 1.00 0.00 41 GLN E O 1
ATOM 35587 N N . ARG F 3 42 ? 121.355 50.534 153.858 1.00 0.00 42 ARG E N 1
ATOM 35588 C CA . ARG F 3 42 ? 122.123 50.445 155.107 1.00 0.00 42 ARG E CA 1
ATOM 35589 C C . ARG F 3 42 ? 121.731 49.313 156.044 1.00 0.00 42 ARG E C 1
ATOM 35590 O O . ARG F 3 42 ? 120.561 49.214 156.273 1.00 0.00 42 ARG E O 1
ATOM 35611 N N . SER F 3 43 ? 122.662 48.467 156.645 1.00 0.00 43 SER E N 1
ATOM 35612 C CA . SER F 3 43 ? 122.459 47.387 157.566 1.00 0.00 43 SER E CA 1
ATOM 35613 C C . SER F 3 43 ? 121.591 46.309 156.910 1.00 0.00 43 SER E C 1
ATOM 35614 O O . SER F 3 43 ? 121.371 46.316 155.716 1.00 0.00 43 SER E O 1
ATOM 35622 N N . GLY F 3 44 ? 121.029 45.357 157.752 1.00 0.00 44 GLY E N 1
ATOM 35623 C CA . GLY F 3 44 ? 120.140 44.309 157.282 1.00 0.00 44 GLY E CA 1
ATOM 35624 C C . GLY F 3 44 ? 118.765 44.894 157.407 1.00 0.00 44 GLY E C 1
ATOM 35625 O O . GLY F 3 44 ? 118.491 46.052 157.853 1.00 0.00 44 GLY E O 1
ATOM 35629 N N . SER F 3 45 ? 117.842 44.007 157.018 1.00 0.00 45 SER E N 1
ATOM 35630 C CA . SER F 3 45 ? 116.414 44.338 157.116 1.00 0.00 45 SER E CA 1
ATOM 35631 C C . SER F 3 45 ? 115.678 43.004 157.132 1.00 0.00 45 SER E C 1
ATOM 35632 O O . SER F 3 45 ? 114.452 42.884 157.421 1.00 0.00 45 SER E O 1
ATOM 35640 N N . ASN F 3 46 ? 116.442 41.913 156.809 1.00 0.00 46 ASN E N 1
ATOM 35641 C CA . ASN F 3 46 ? 115.987 40.551 156.718 1.00 0.00 46 ASN E CA 1
ATOM 35642 C C . ASN F 3 46 ? 117.262 39.797 156.395 1.00 0.00 46 ASN E C 1
ATOM 35643 O O . ASN F 3 46 ? 118.133 40.145 155.626 1.00 0.00 46 ASN E O 1
ATOM 35654 N N . VAL F 3 47 ? 117.367 38.543 156.975 1.00 0.00 47 VAL E N 1
ATOM 35655 C CA . VAL F 3 47 ? 118.475 37.649 156.783 1.00 0.00 47 VAL E CA 1
ATOM 35656 C C . VAL F 3 47 ? 118.010 36.293 156.261 1.00 0.00 47 VAL E C 1
ATOM 35657 O O . VAL F 3 47 ? 118.627 35.256 156.504 1.00 0.00 47 VAL E O 1
ATOM 35670 N N . PHE F 3 48 ? 116.796 36.246 155.656 1.00 0.00 48 PHE E N 1
ATOM 35671 C CA . PHE F 3 48 ? 116.128 35.131 155.169 1.00 0.00 48 PHE E CA 1
ATOM 35672 C C . PHE F 3 48 ? 116.013 34.054 156.236 1.00 0.00 48 PHE E C 1
ATOM 35673 O O . PHE F 3 48 ? 116.326 34.201 157.423 1.00 0.00 48 PHE E O 1
ATOM 35690 N N . ALA F 3 49 ? 115.402 32.914 155.891 1.00 0.00 49 ALA E N 1
ATOM 35691 C CA . ALA F 3 49 ? 115.060 31.772 156.740 1.00 0.00 49 ALA E CA 1
ATOM 35692 C C . ALA F 3 49 ? 114.015 32.197 157.805 1.00 0.00 49 ALA E C 1
ATOM 35693 O O . ALA F 3 49 ? 114.112 31.713 158.919 1.00 0.00 49 ALA E O 1
ATOM 35700 N N . MET F 3 50 ? 112.980 33.012 157.413 1.00 0.00 50 MET E N 1
ATOM 35701 C CA . MET F 3 50 ? 111.879 33.333 158.345 1.00 0.00 50 MET E CA 1
ATOM 35702 C C . MET F 3 50 ? 110.503 33.278 157.771 1.00 0.00 50 MET E C 1
ATOM 35703 O O . MET F 3 50 ? 109.562 33.057 158.530 1.00 0.00 50 MET E O 1
ATOM 35717 N N . PHE F 3 51 ? 110.308 33.317 156.430 1.00 0.00 51 PHE E N 1
ATOM 35718 C CA . PHE F 3 51 ? 109.020 33.122 155.783 1.00 0.00 51 PHE E CA 1
ATOM 35719 C C . PHE F 3 51 ? 109.241 33.138 154.296 1.00 0.00 51 PHE E C 1
ATOM 35720 O O . PHE F 3 51 ? 108.301 32.858 153.578 1.00 0.00 51 PHE E O 1
ATOM 35737 N N . THR F 3 52 ? 110.423 33.556 153.853 1.00 0.00 52 THR E N 1
ATOM 35738 C CA . THR F 3 52 ? 110.632 33.807 152.385 1.00 0.00 52 THR E CA 1
ATOM 35739 C C . THR F 3 52 ? 112.132 33.659 152.189 1.00 0.00 52 THR E C 1
ATOM 35740 O O . THR F 3 52 ? 112.940 33.714 153.101 1.00 0.00 52 THR E O 1
ATOM 35751 N N . GLN F 3 53 ? 112.608 33.320 150.972 1.00 0.00 53 GLN E N 1
ATOM 35752 C CA . GLN F 3 53 ? 113.985 33.000 150.656 1.00 0.00 53 GLN E CA 1
ATOM 35753 C C . GLN F 3 53 ? 114.200 33.486 149.239 1.00 0.00 53 GLN E C 1
ATOM 35754 O O . GLN F 3 53 ? 115.315 33.298 148.737 1.00 0.00 53 GLN E O 1
ATOM 35768 N N . HIS F 3 54 ? 113.230 33.998 148.478 1.00 0.00 54 HIS E N 1
ATOM 35769 C CA . HIS F 3 54 ? 113.397 34.169 147.119 1.00 0.00 54 HIS E CA 1
ATOM 35770 C C . HIS F 3 54 ? 112.538 35.188 146.477 1.00 0.00 54 HIS E C 1
ATOM 35771 O O . HIS F 3 54 ? 112.292 35.233 145.244 1.00 0.00 54 HIS E O 1
ATOM 35785 N N . GLN F 3 55 ? 112.081 36.108 147.369 1.00 0.00 55 GLN E N 1
ATOM 35786 C CA . GLN F 3 55 ? 111.106 37.167 147.115 1.00 0.00 55 GLN E CA 1
ATOM 35787 C C . GLN F 3 55 ? 111.508 38.224 148.074 1.00 0.00 55 GLN E C 1
ATOM 35788 O O . GLN F 3 55 ? 111.723 37.963 149.285 1.00 0.00 55 GLN E O 1
ATOM 35802 N N . VAL F 3 56 ? 111.477 39.487 147.638 1.00 0.00 56 VAL E N 1
ATOM 35803 C CA . VAL F 3 56 ? 111.665 40.681 148.406 1.00 0.00 56 VAL E CA 1
ATOM 35804 C C . VAL F 3 56 ? 110.713 41.785 147.837 1.00 0.00 56 VAL E C 1
ATOM 35805 O O . VAL F 3 56 ? 110.421 41.725 146.644 1.00 0.00 56 VAL E O 1
ATOM 35818 N N . GLN F 3 57 ? 110.215 42.720 148.664 1.00 0.00 57 GLN E N 1
ATOM 35819 C CA . GLN F 3 57 ? 109.262 43.692 148.180 1.00 0.00 57 GLN E CA 1
ATOM 35820 C C . GLN F 3 57 ? 109.873 44.889 148.887 1.00 0.00 57 GLN E C 1
ATOM 35821 O O . GLN F 3 57 ? 110.618 44.744 149.866 1.00 0.00 57 GLN E O 1
ATOM 35835 N N . GLU F 3 58 ? 109.485 46.123 148.396 1.00 0.00 58 GLU E N 1
ATOM 35836 C CA . GLU F 3 58 ? 109.968 47.389 148.818 1.00 0.00 58 GLU E CA 1
ATOM 35837 C C . GLU F 3 58 ? 109.229 47.845 149.938 1.00 0.00 58 GLU E C 1
ATOM 35838 O O . GLU F 3 58 ? 109.104 49.059 150.099 1.00 0.00 58 GLU E O 1
ATOM 35850 N N . PHE F 3 59 ? 108.605 46.907 150.677 1.00 0.00 59 PHE E N 1
ATOM 35851 C CA . PHE F 3 59 ? 108.278 47.257 151.981 1.00 0.00 59 PHE E CA 1
ATOM 35852 C C . PHE F 3 59 ? 108.267 46.083 152.873 1.00 0.00 59 PHE E C 1
ATOM 35853 O O . PHE F 3 59 ? 107.940 46.076 154.030 1.00 0.00 59 PHE E O 1
ATOM 35870 N N . LYS F 3 60 ? 108.552 44.918 152.251 1.00 0.00 60 LYS E N 1
ATOM 35871 C CA . LYS F 3 60 ? 108.725 43.622 152.921 1.00 0.00 60 LYS E CA 1
ATOM 35872 C C . LYS F 3 60 ? 110.012 43.612 153.661 1.00 0.00 60 LYS E C 1
ATOM 35873 O O . LYS F 3 60 ? 110.106 43.274 154.833 1.00 0.00 60 LYS E O 1
ATOM 35892 N N . GLU F 3 61 ? 111.079 44.138 153.003 1.00 0.00 61 GLU E N 1
ATOM 35893 C CA . GLU F 3 61 ? 112.440 44.077 153.516 1.00 0.00 61 GLU E CA 1
ATOM 35894 C C . GLU F 3 61 ? 113.388 45.021 152.901 1.00 0.00 61 GLU E C 1
ATOM 35895 O O . GLU F 3 61 ? 114.611 44.881 153.067 1.00 0.00 61 GLU E O 1
ATOM 35907 N N . ALA F 3 62 ? 112.888 46.011 152.176 1.00 0.00 62 ALA E N 1
ATOM 35908 C CA . ALA F 3 62 ? 113.722 46.908 151.404 1.00 0.00 62 ALA E CA 1
ATOM 35909 C C . ALA F 3 62 ? 113.013 48.214 151.209 1.00 0.00 62 ALA E C 1
ATOM 35910 O O . ALA F 3 62 ? 111.965 48.438 151.724 1.00 0.00 62 ALA E O 1
ATOM 35917 N N . PHE F 3 63 ? 113.687 49.137 150.574 1.00 0.00 63 PHE E N 1
ATOM 35918 C CA . PHE F 3 63 ? 113.340 50.473 150.304 1.00 0.00 63 PHE E CA 1
ATOM 35919 C C . PHE F 3 63 ? 113.002 50.607 148.766 1.00 0.00 63 PHE E C 1
ATOM 35920 O O . PHE F 3 63 ? 113.440 49.832 147.951 1.00 0.00 63 PHE E O 1
ATOM 35937 N N . GLN F 3 64 ? 112.269 51.705 148.427 1.00 0.00 64 GLN E N 1
ATOM 35938 C CA . GLN F 3 64 ? 112.066 52.255 147.127 1.00 0.00 64 GLN E CA 1
ATOM 35939 C C . GLN F 3 64 ? 113.346 53.114 146.731 1.00 0.00 64 GLN E C 1
ATOM 35940 O O . GLN F 3 64 ? 114.191 53.528 147.545 1.00 0.00 64 GLN E O 1
ATOM 35954 N N . LEU F 3 65 ? 113.369 53.452 145.380 1.00 0.00 65 LEU E N 1
ATOM 35955 C CA . LEU F 3 65 ? 114.261 54.232 144.611 1.00 0.00 65 LEU E CA 1
ATOM 35956 C C . LEU F 3 65 ? 114.612 55.544 145.276 1.00 0.00 65 LEU E C 1
ATOM 35957 O O . LEU F 3 65 ? 113.738 56.380 145.189 1.00 0.00 65 LEU E O 1
ATOM 35973 N N . ILE F 3 66 ? 115.901 55.735 145.727 1.00 0.00 66 ILE E N 1
ATOM 35974 C CA . ILE F 3 66 ? 116.331 56.991 146.254 1.00 0.00 66 ILE E CA 1
ATOM 35975 C C . ILE F 3 66 ? 116.958 57.707 145.054 1.00 0.00 66 ILE E C 1
ATOM 35976 O O . ILE F 3 66 ? 117.787 58.596 145.212 1.00 0.00 66 ILE E O 1
ATOM 35992 N N . ASP F 3 67 ? 116.572 57.222 143.770 1.00 0.00 67 ASP E N 1
ATOM 35993 C CA . ASP F 3 67 ? 117.404 57.567 142.607 1.00 0.00 67 ASP E CA 1
ATOM 35994 C C . ASP F 3 67 ? 116.725 58.756 142.026 1.00 0.00 67 ASP E C 1
ATOM 35995 O O . ASP F 3 67 ? 115.700 59.313 142.544 1.00 0.00 67 ASP E O 1
ATOM 36004 N N . GLN F 3 68 ? 117.279 59.180 140.848 1.00 0.00 68 GLN E N 1
ATOM 36005 C CA . GLN F 3 68 ? 116.823 60.361 140.045 1.00 0.00 68 GLN E CA 1
ATOM 36006 C C . GLN F 3 68 ? 115.765 59.819 139.120 1.00 0.00 68 GLN E C 1
ATOM 36007 O O . GLN F 3 68 ? 115.324 60.552 138.256 1.00 0.00 68 GLN E O 1
ATOM 36021 N N . ASP F 3 69 ? 115.300 58.587 139.366 1.00 0.00 69 ASP E N 1
ATOM 36022 C CA . ASP F 3 69 ? 114.223 57.915 138.665 1.00 0.00 69 ASP E CA 1
ATOM 36023 C C . ASP F 3 69 ? 112.956 58.084 139.498 1.00 0.00 69 ASP E C 1
ATOM 36024 O O . ASP F 3 69 ? 112.128 57.204 139.460 1.00 0.00 69 ASP E O 1
ATOM 36033 N N . LYS F 3 70 ? 112.903 59.153 140.345 1.00 0.00 70 LYS E N 1
ATOM 36034 C CA . LYS F 3 70 ? 111.863 59.601 141.252 1.00 0.00 70 LYS E CA 1
ATOM 36035 C C . LYS F 3 70 ? 111.428 58.503 142.142 1.00 0.00 70 LYS E C 1
ATOM 36036 O O . LYS F 3 70 ? 112.184 57.560 142.295 1.00 0.00 70 LYS E O 1
ATOM 36055 N N . ASP F 3 71 ? 110.361 58.631 142.820 1.00 0.00 71 ASP E N 1
ATOM 36056 C CA . ASP F 3 71 ? 109.797 57.736 143.792 1.00 0.00 71 ASP E CA 1
ATOM 36057 C C . ASP F 3 71 ? 109.477 56.474 143.069 1.00 0.00 71 ASP E C 1
ATOM 36058 O O . ASP F 3 71 ? 108.987 56.448 141.940 1.00 0.00 71 ASP E O 1
ATOM 36067 N N . GLY F 3 72 ? 109.604 55.312 143.841 1.00 0.00 72 GLY E N 1
ATOM 36068 C CA . GLY F 3 72 ? 109.211 53.986 143.462 1.00 0.00 72 GLY E CA 1
ATOM 36069 C C . GLY F 3 72 ? 108.035 53.411 144.226 1.00 0.00 72 GLY E C 1
ATOM 36070 O O . GLY F 3 72 ? 107.728 52.264 143.933 1.00 0.00 72 GLY E O 1
ATOM 36074 N N . PHE F 3 73 ? 107.493 54.159 145.245 1.00 0.00 73 PHE E N 1
ATOM 36075 C CA . PHE F 3 73 ? 106.464 53.852 146.241 1.00 0.00 73 PHE E CA 1
ATOM 36076 C C . PHE F 3 73 ? 105.560 52.736 145.772 1.00 0.00 73 PHE E C 1
ATOM 36077 O O . PHE F 3 73 ? 104.938 52.825 144.740 1.00 0.00 73 PHE E O 1
ATOM 36094 N N . ILE F 3 74 ? 105.399 51.730 146.645 1.00 0.00 74 ILE E N 1
ATOM 36095 C CA . ILE F 3 74 ? 104.465 50.691 146.475 1.00 0.00 74 ILE E CA 1
ATOM 36096 C C . ILE F 3 74 ? 103.451 50.853 147.577 1.00 0.00 74 ILE E C 1
ATOM 36097 O O . ILE F 3 74 ? 103.721 50.582 148.728 1.00 0.00 74 ILE E O 1
ATOM 36113 N N . SER F 3 75 ? 102.177 51.220 147.219 1.00 0.00 75 SER E N 1
ATOM 36114 C CA . SER F 3 75 ? 101.053 51.434 148.196 1.00 0.00 75 SER E CA 1
ATOM 36115 C C . SER F 3 75 ? 100.588 50.219 148.852 1.00 0.00 75 SER E C 1
ATOM 36116 O O . SER F 3 75 ? 101.005 49.105 148.490 1.00 0.00 75 SER E O 1
ATOM 36124 N N . LYS F 3 76 ? 99.698 50.300 149.892 1.00 0.00 76 LYS E N 1
ATOM 36125 C CA . LYS F 3 76 ? 99.117 49.249 150.594 1.00 0.00 76 LYS E CA 1
ATOM 36126 C C . LYS F 3 76 ? 97.729 49.012 149.956 1.00 0.00 76 LYS E C 1
ATOM 36127 O O . LYS F 3 76 ? 97.063 48.024 150.144 1.00 0.00 76 LYS E O 1
ATOM 36146 N N . ASN F 3 77 ? 97.360 49.910 148.959 1.00 0.00 77 ASN E N 1
ATOM 36147 C CA . ASN F 3 77 ? 96.238 49.923 148.041 1.00 0.00 77 ASN E CA 1
ATOM 36148 C C . ASN F 3 77 ? 96.626 49.128 146.815 1.00 0.00 77 ASN E C 1
ATOM 36149 O O . ASN F 3 77 ? 95.812 48.819 145.947 1.00 0.00 77 ASN E O 1
ATOM 36160 N N . ASP F 3 78 ? 97.890 48.646 146.686 1.00 0.00 78 ASP E N 1
ATOM 36161 C CA . ASP F 3 78 ? 98.324 47.762 145.715 1.00 0.00 78 ASP E CA 1
ATOM 36162 C C . ASP F 3 78 ? 98.146 46.320 146.189 1.00 0.00 78 ASP E C 1
ATOM 36163 O O . ASP F 3 78 ? 98.011 45.424 145.376 1.00 0.00 78 ASP E O 1
ATOM 36172 N N . ILE F 3 79 ? 98.183 46.172 147.543 1.00 0.00 79 ILE E N 1
ATOM 36173 C CA . ILE F 3 79 ? 98.038 44.854 148.240 1.00 0.00 79 ILE E CA 1
ATOM 36174 C C . ILE F 3 79 ? 96.586 44.417 148.185 1.00 0.00 79 ILE E C 1
ATOM 36175 O O . ILE F 3 79 ? 96.304 43.242 147.974 1.00 0.00 79 ILE E O 1
ATOM 36191 N N . ARG F 3 80 ? 95.737 45.450 148.243 1.00 0.00 80 ARG E N 1
ATOM 36192 C CA . ARG F 3 80 ? 94.294 45.386 148.077 1.00 0.00 80 ARG E CA 1
ATOM 36193 C C . ARG F 3 80 ? 93.925 45.087 146.604 1.00 0.00 80 ARG E C 1
ATOM 36194 O O . ARG F 3 80 ? 92.927 44.440 146.266 1.00 0.00 80 ARG E O 1
ATOM 36215 N N . ALA F 3 81 ? 94.842 45.490 145.677 1.00 0.00 81 ALA E N 1
ATOM 36216 C CA . ALA F 3 81 ? 94.705 45.194 144.283 1.00 0.00 81 ALA E CA 1
ATOM 36217 C C . ALA F 3 81 ? 95.346 43.836 143.943 1.00 0.00 81 ALA E C 1
ATOM 36218 O O . ALA F 3 81 ? 95.690 43.685 142.768 1.00 0.00 81 ALA E O 1
ATOM 36225 N N . THR F 3 82 ? 95.518 42.890 144.893 1.00 0.00 82 THR E N 1
ATOM 36226 C CA . THR F 3 82 ? 96.140 41.654 144.579 1.00 0.00 82 THR E CA 1
ATOM 36227 C C . THR F 3 82 ? 95.026 40.656 144.959 1.00 0.00 82 THR E C 1
ATOM 36228 O O . THR F 3 82 ? 94.855 39.679 144.269 1.00 0.00 82 THR E O 1
ATOM 36239 N N . PHE F 3 83 ? 94.322 40.926 146.104 1.00 0.00 83 PHE E N 1
ATOM 36240 C CA . PHE F 3 83 ? 93.321 40.071 146.694 1.00 0.00 83 PHE E CA 1
ATOM 36241 C C . PHE F 3 83 ? 92.059 40.186 145.756 1.00 0.00 83 PHE E C 1
ATOM 36242 O O . PHE F 3 83 ? 91.263 39.230 145.731 1.00 0.00 83 PHE E O 1
ATOM 36259 N N . ASP F 3 84 ? 91.946 41.323 144.973 1.00 0.00 84 ASP E N 1
ATOM 36260 C CA . ASP F 3 84 ? 90.883 41.590 143.961 1.00 0.00 84 ASP E CA 1
ATOM 36261 C C . ASP F 3 84 ? 90.989 40.665 142.756 1.00 0.00 84 ASP E C 1
ATOM 36262 O O . ASP F 3 84 ? 89.901 40.403 142.157 1.00 0.00 84 ASP E O 1
ATOM 36271 N N . SER F 3 85 ? 92.266 40.205 142.438 1.00 0.00 85 SER E N 1
ATOM 36272 C CA . SER F 3 85 ? 92.634 39.290 141.369 1.00 0.00 85 SER E CA 1
ATOM 36273 C C . SER F 3 85 ? 93.272 38.101 142.075 1.00 0.00 85 SER E C 1
ATOM 36274 O O . SER F 3 85 ? 92.774 37.565 143.039 1.00 0.00 85 SER E O 1
ATOM 36282 N N . LEU F 3 86 ? 94.392 37.665 141.475 1.00 0.00 86 LEU E N 1
ATOM 36283 C CA . LEU F 3 86 ? 95.159 36.505 141.750 1.00 0.00 86 LEU E CA 1
ATOM 36284 C C . LEU F 3 86 ? 95.841 36.627 143.001 1.00 0.00 86 LEU E C 1
ATOM 36285 O O . LEU F 3 86 ? 96.477 37.650 143.181 1.00 0.00 86 LEU E O 1
ATOM 36301 N N . GLY F 3 87 ? 95.640 35.691 143.881 1.00 0.00 87 GLY E N 1
ATOM 36302 C CA . GLY F 3 87 ? 96.116 35.690 145.268 1.00 0.00 87 GLY E CA 1
ATOM 36303 C C . GLY F 3 87 ? 94.990 35.206 146.078 1.00 0.00 87 GLY E C 1
ATOM 36304 O O . GLY F 3 87 ? 94.013 34.657 145.533 1.00 0.00 87 GLY E O 1
ATOM 36308 N N . ARG F 3 88 ? 95.016 35.417 147.424 1.00 0.00 88 ARG E N 1
ATOM 36309 C CA . ARG F 3 88 ? 94.042 35.078 148.374 1.00 0.00 88 ARG E CA 1
ATOM 36310 C C . ARG F 3 88 ? 92.762 35.749 147.954 1.00 0.00 88 ARG E C 1
ATOM 36311 O O . ARG F 3 88 ? 92.709 36.793 147.406 1.00 0.00 88 ARG E O 1
ATOM 36332 N N . LEU F 3 89 ? 91.560 35.042 148.150 1.00 0.00 89 LEU E N 1
ATOM 36333 C CA . LEU F 3 89 ? 90.245 35.448 147.699 1.00 0.00 89 LEU E CA 1
ATOM 36334 C C . LEU F 3 89 ? 89.849 36.878 147.983 1.00 0.00 89 LEU E C 1
ATOM 36335 O O . LEU F 3 89 ? 90.256 37.408 148.994 1.00 0.00 89 LEU E O 1
ATOM 36351 N N . CYS F 3 90 ? 89.014 37.463 147.185 1.00 0.00 90 CYS E N 1
ATOM 36352 C CA . CYS F 3 90 ? 88.500 38.750 147.448 1.00 0.00 90 CYS E CA 1
ATOM 36353 C C . CYS F 3 90 ? 87.619 38.830 148.664 1.00 0.00 90 CYS E C 1
ATOM 36354 O O . CYS F 3 90 ? 86.463 38.312 148.664 1.00 0.00 90 CYS E O 1
ATOM 36362 N N . THR F 3 91 ? 88.201 39.414 149.707 1.00 0.00 91 THR E N 1
ATOM 36363 C CA . THR F 3 91 ? 87.464 39.530 150.964 1.00 0.00 91 THR E CA 1
ATOM 36364 C C . THR F 3 91 ? 87.833 40.913 151.480 1.00 0.00 91 THR E C 1
ATOM 36365 O O . THR F 3 91 ? 88.859 41.479 151.147 1.00 0.00 91 THR E O 1
ATOM 36376 N N . GLU F 3 92 ? 86.887 41.555 152.121 1.00 0.00 92 GLU E N 1
ATOM 36377 C CA . GLU F 3 92 ? 86.821 43.001 152.458 1.00 0.00 92 GLU E CA 1
ATOM 36378 C C . GLU F 3 92 ? 87.500 43.250 153.779 1.00 0.00 92 GLU E C 1
ATOM 36379 O O . GLU F 3 92 ? 88.056 44.314 153.971 1.00 0.00 92 GLU E O 1
ATOM 36391 N N . GLN F 3 93 ? 87.486 42.198 154.609 1.00 0.00 93 GLN E N 1
ATOM 36392 C CA . GLN F 3 93 ? 88.125 42.119 155.908 1.00 0.00 93 GLN E CA 1
ATOM 36393 C C . GLN F 3 93 ? 89.626 41.973 155.759 1.00 0.00 93 GLN E C 1
ATOM 36394 O O . GLN F 3 93 ? 90.387 42.359 156.665 1.00 0.00 93 GLN E O 1
ATOM 36408 N N . GLU F 3 94 ? 90.120 41.436 154.594 1.00 0.00 94 GLU E N 1
ATOM 36409 C CA . GLU F 3 94 ? 91.572 41.342 154.353 1.00 0.00 94 GLU E CA 1
ATOM 36410 C C . GLU F 3 94 ? 91.963 42.804 154.004 1.00 0.00 94 GLU E C 1
ATOM 36411 O O . GLU F 3 94 ? 93.140 43.156 154.179 1.00 0.00 94 GLU E O 1
ATOM 36423 N N . LEU F 3 95 ? 91.073 43.697 153.437 1.00 0.00 95 LEU E N 1
ATOM 36424 C CA . LEU F 3 95 ? 91.473 45.082 153.114 1.00 0.00 95 LEU E CA 1
ATOM 36425 C C . LEU F 3 95 ? 91.503 45.902 154.374 1.00 0.00 95 LEU E C 1
ATOM 36426 O O . LEU F 3 95 ? 92.192 46.912 154.479 1.00 0.00 95 LEU E O 1
ATOM 36442 N N . ASP F 3 96 ? 90.830 45.350 155.448 1.00 0.00 96 ASP E N 1
ATOM 36443 C CA . ASP F 3 96 ? 90.865 45.821 156.764 1.00 0.00 96 ASP E CA 1
ATOM 36444 C C . ASP F 3 96 ? 92.016 45.248 157.478 1.00 0.00 96 ASP E C 1
ATOM 36445 O O . ASP F 3 96 ? 92.465 45.792 158.474 1.00 0.00 96 ASP E O 1
ATOM 36454 N N . SER F 3 97 ? 92.580 44.123 156.987 1.00 0.00 97 SER E N 1
ATOM 36455 C CA . SER F 3 97 ? 93.769 43.529 157.605 1.00 0.00 97 SER E CA 1
ATOM 36456 C C . SER F 3 97 ? 94.955 44.388 157.225 1.00 0.00 97 SER E C 1
ATOM 36457 O O . SER F 3 97 ? 95.934 44.484 157.963 1.00 0.00 97 SER E O 1
ATOM 36465 N N . MET F 3 98 ? 94.876 45.125 156.060 1.00 0.00 98 MET E N 1
ATOM 36466 C CA . MET F 3 98 ? 95.875 46.057 155.654 1.00 0.00 98 MET E CA 1
ATOM 36467 C C . MET F 3 98 ? 95.943 47.227 156.528 1.00 0.00 98 MET E C 1
ATOM 36468 O O . MET F 3 98 ? 97.045 47.714 156.714 1.00 0.00 98 MET E O 1
ATOM 36482 N N . VAL F 3 99 ? 94.808 47.763 157.133 1.00 0.00 99 VAL E N 1
ATOM 36483 C CA . VAL F 3 99 ? 94.771 48.874 158.066 1.00 0.00 99 VAL E CA 1
ATOM 36484 C C . VAL F 3 99 ? 95.366 48.379 159.408 1.00 0.00 99 VAL E C 1
ATOM 36485 O O . VAL F 3 99 ? 96.070 49.042 160.173 1.00 0.00 99 VAL E O 1
ATOM 36498 N N . ALA F 3 100 ? 95.136 47.084 159.673 1.00 0.00 100 ALA E N 1
ATOM 36499 C CA . ALA F 3 100 ? 95.662 46.418 160.868 1.00 0.00 100 ALA E CA 1
ATOM 36500 C C . ALA F 3 100 ? 97.174 46.261 160.841 1.00 0.00 100 ALA E C 1
ATOM 36501 O O . ALA F 3 100 ? 97.737 45.926 161.886 1.00 0.00 100 ALA E O 1
ATOM 36508 N N . GLU F 3 101 ? 97.858 46.440 159.666 1.00 0.00 101 GLU E N 1
ATOM 36509 C CA . GLU F 3 101 ? 99.332 46.332 159.697 1.00 0.00 101 GLU E CA 1
ATOM 36510 C C . GLU F 3 101 ? 99.956 47.667 159.864 1.00 0.00 101 GLU E C 1
ATOM 36511 O O . GLU F 3 101 ? 100.910 47.785 160.602 1.00 0.00 101 GLU E O 1
ATOM 36523 N N . ALA F 3 102 ? 99.261 48.697 159.331 1.00 0.00 102 ALA E N 1
ATOM 36524 C CA . ALA F 3 102 ? 99.441 50.098 159.639 1.00 0.00 102 ALA E CA 1
ATOM 36525 C C . ALA F 3 102 ? 98.418 50.825 158.743 1.00 0.00 102 ALA E C 1
ATOM 36526 O O . ALA F 3 102 ? 98.239 50.424 157.570 1.00 0.00 102 ALA E O 1
ATOM 36533 N N . PRO F 3 103 ? 97.606 51.767 159.154 1.00 0.00 103 PRO E N 1
ATOM 36534 C CA . PRO F 3 103 ? 96.516 52.462 158.444 1.00 0.00 103 PRO E CA 1
ATOM 36535 C C . PRO F 3 103 ? 96.891 52.867 157.034 1.00 0.00 103 PRO E C 1
ATOM 36536 O O . PRO F 3 103 ? 97.927 53.496 156.844 1.00 0.00 103 PRO E O 1
ATOM 36547 N N . GLY F 3 104 ? 95.959 52.625 156.055 1.00 0.00 104 GLY E N 1
ATOM 36548 C CA . GLY F 3 104 ? 95.977 53.108 154.690 1.00 0.00 104 GLY E CA 1
ATOM 36549 C C . GLY F 3 104 ? 97.273 52.814 154.028 1.00 0.00 104 GLY E C 1
ATOM 36550 O O . GLY F 3 104 ? 98.034 51.926 154.427 1.00 0.00 104 GLY E O 1
ATOM 36554 N N . PRO F 3 105 ? 97.567 53.573 152.981 1.00 0.00 105 PRO E N 1
ATOM 36555 C CA . PRO F 3 105 ? 98.864 53.358 152.265 1.00 0.00 105 PRO E CA 1
ATOM 36556 C C . PRO F 3 105 ? 99.878 54.108 153.188 1.00 0.00 105 PRO E C 1
ATOM 36557 O O . PRO F 3 105 ? 99.465 55.137 153.745 1.00 0.00 105 PRO E O 1
ATOM 36568 N N . ILE F 3 106 ? 101.107 53.622 153.370 1.00 0.00 106 ILE E N 1
ATOM 36569 C CA . ILE F 3 106 ? 101.975 54.256 154.291 1.00 0.00 106 ILE E CA 1
ATOM 36570 C C . ILE F 3 106 ? 103.390 54.057 153.803 1.00 0.00 106 ILE E C 1
ATOM 36571 O O . ILE F 3 106 ? 103.808 52.953 153.560 1.00 0.00 106 ILE E O 1
ATOM 36587 N N . ASN F 3 107 ? 104.137 55.212 153.879 1.00 0.00 107 ASN E N 1
ATOM 36588 C CA . ASN F 3 107 ? 105.560 55.452 153.737 1.00 0.00 107 ASN E CA 1
ATOM 36589 C C . ASN F 3 107 ? 106.333 54.450 154.521 1.00 0.00 107 ASN E C 1
ATOM 36590 O O . ASN F 3 107 ? 105.899 53.838 155.496 1.00 0.00 107 ASN E O 1
ATOM 36601 N N . PHE F 3 108 ? 107.558 54.145 154.107 1.00 0.00 108 PHE E N 1
ATOM 36602 C CA . PHE F 3 108 ? 108.241 53.020 154.806 1.00 0.00 108 PHE E CA 1
ATOM 36603 C C . PHE F 3 108 ? 109.724 53.327 154.986 1.00 0.00 108 PHE E C 1
ATOM 36604 O O . PHE F 3 108 ? 110.339 53.876 154.080 1.00 0.00 108 PHE E O 1
ATOM 36621 N N . THR F 3 109 ? 110.274 52.960 156.126 1.00 0.00 109 THR E N 1
ATOM 36622 C CA . THR F 3 109 ? 111.647 53.204 156.518 1.00 0.00 109 THR E CA 1
ATOM 36623 C C . THR F 3 109 ? 111.900 52.157 157.643 1.00 0.00 109 THR E C 1
ATOM 36624 O O . THR F 3 109 ? 112.883 51.389 157.649 1.00 0.00 109 THR E O 1
ATOM 36635 N N . MET F 3 110 ? 110.996 52.130 158.642 1.00 0.00 110 MET E N 1
ATOM 36636 C CA . MET F 3 110 ? 111.081 51.298 159.874 1.00 0.00 110 MET E CA 1
ATOM 36637 C C . MET F 3 110 ? 109.880 50.478 159.932 1.00 0.00 110 MET E C 1
ATOM 36638 O O . MET F 3 110 ? 109.446 50.123 160.983 1.00 0.00 110 MET E O 1
ATOM 36652 N N . PHE F 3 111 ? 109.257 50.180 158.774 1.00 0.00 111 PHE E N 1
ATOM 36653 C CA . PHE F 3 111 ? 108.095 49.370 158.604 1.00 0.00 111 PHE E CA 1
ATOM 36654 C C . PHE F 3 111 ? 108.426 48.148 157.820 1.00 0.00 111 PHE E C 1
ATOM 36655 O O . PHE F 3 111 ? 107.932 47.005 157.945 1.00 0.00 111 PHE E O 1
ATOM 36672 N N . LEU F 3 112 ? 109.418 48.451 156.921 1.00 0.00 112 LEU E N 1
ATOM 36673 C CA . LEU F 3 112 ? 110.091 47.455 156.051 1.00 0.00 112 LEU E CA 1
ATOM 36674 C C . LEU F 3 112 ? 110.983 46.610 156.932 1.00 0.00 112 LEU E C 1
ATOM 36675 O O . LEU F 3 112 ? 111.340 45.505 156.539 1.00 0.00 112 LEU E O 1
ATOM 36691 N N . THR F 3 113 ? 111.395 47.066 158.115 1.00 0.00 113 THR E N 1
ATOM 36692 C CA . THR F 3 113 ? 112.248 46.332 159.007 1.00 0.00 113 THR E CA 1
ATOM 36693 C C . THR F 3 113 ? 111.496 45.408 159.920 1.00 0.00 113 THR E C 1
ATOM 36694 O O . THR F 3 113 ? 111.924 44.297 160.204 1.00 0.00 113 THR E O 1
ATOM 36705 N N . ILE F 3 114 ? 110.274 45.886 160.367 1.00 0.00 114 ILE E N 1
ATOM 36706 C CA . ILE F 3 114 ? 109.379 45.221 161.294 1.00 0.00 114 ILE E CA 1
ATOM 36707 C C . ILE F 3 114 ? 108.953 43.954 160.678 1.00 0.00 114 ILE E C 1
ATOM 36708 O O . ILE F 3 114 ? 109.141 42.884 161.307 1.00 0.00 114 ILE E O 1
ATOM 36724 N N . PHE F 3 115 ? 108.327 44.019 159.451 1.00 0.00 115 PHE E N 1
ATOM 36725 C CA . PHE F 3 115 ? 107.906 42.851 158.717 1.00 0.00 115 PHE E CA 1
ATOM 36726 C C . PHE F 3 115 ? 109.046 42.079 158.209 1.00 0.00 115 PHE E C 1
ATOM 36727 O O . PHE F 3 115 ? 109.011 40.851 158.170 1.00 0.00 115 PHE E O 1
ATOM 36744 N N . GLY F 3 116 ? 110.203 42.711 157.858 1.00 0.00 116 GLY E N 1
ATOM 36745 C CA . GLY F 3 116 ? 111.403 41.962 157.376 1.00 0.00 116 GLY E CA 1
ATOM 36746 C C . GLY F 3 116 ? 112.154 41.082 158.362 1.00 0.00 116 GLY E C 1
ATOM 36747 O O . GLY F 3 116 ? 112.885 40.168 158.002 1.00 0.00 116 GLY E O 1
ATOM 36751 N N . ASP F 3 117 ? 111.935 41.352 159.624 1.00 0.00 117 ASP E N 1
ATOM 36752 C CA . ASP F 3 117 ? 112.452 40.647 160.801 1.00 0.00 117 ASP E CA 1
ATOM 36753 C C . ASP F 3 117 ? 111.337 39.911 161.591 1.00 0.00 117 ASP E C 1
ATOM 36754 O O . ASP F 3 117 ? 111.599 39.336 162.649 1.00 0.00 117 ASP E O 1
ATOM 36763 N N . ARG F 3 118 ? 110.038 39.917 161.068 1.00 0.00 118 ARG E N 1
ATOM 36764 C CA . ARG F 3 118 ? 108.861 39.298 161.584 1.00 0.00 118 ARG E CA 1
ATOM 36765 C C . ARG F 3 118 ? 108.911 37.867 161.181 1.00 0.00 118 ARG E C 1
ATOM 36766 O O . ARG F 3 118 ? 108.906 37.573 159.975 1.00 0.00 118 ARG E O 1
ATOM 36787 N N . ILE F 3 119 ? 108.895 37.032 162.209 1.00 0.00 119 ILE E N 1
ATOM 36788 C CA . ILE F 3 119 ? 108.990 35.587 162.086 1.00 0.00 119 ILE E CA 1
ATOM 36789 C C . ILE F 3 119 ? 107.688 35.147 162.817 1.00 0.00 119 ILE E C 1
ATOM 36790 O O . ILE F 3 119 ? 107.340 33.948 162.862 1.00 0.00 119 ILE E O 1
ATOM 36806 N N . ALA F 3 120 ? 106.798 36.042 163.355 1.00 0.00 120 ALA E N 1
ATOM 36807 C CA . ALA F 3 120 ? 105.499 35.713 163.983 1.00 0.00 120 ALA E CA 1
ATOM 36808 C C . ALA F 3 120 ? 104.599 35.006 163.109 1.00 0.00 120 ALA E C 1
ATOM 36809 O O . ALA F 3 120 ? 104.562 35.376 161.916 1.00 0.00 120 ALA E O 1
ATOM 36816 N N . GLY F 3 121 ? 103.797 34.009 163.555 1.00 0.00 121 GLY E N 1
ATOM 36817 C CA . GLY F 3 121 ? 102.961 33.172 162.729 1.00 0.00 121 GLY E CA 1
ATOM 36818 C C . GLY F 3 121 ? 103.793 31.944 162.297 1.00 0.00 121 GLY E C 1
ATOM 36819 O O . GLY F 3 121 ? 104.754 31.547 162.952 1.00 0.00 121 GLY E O 1
ATOM 36823 N N . THR F 3 122 ? 103.423 31.370 161.118 1.00 0.00 122 THR E N 1
ATOM 36824 C CA . THR F 3 122 ? 104.126 30.330 160.389 1.00 0.00 122 THR E CA 1
ATOM 36825 C C . THR F 3 122 ? 105.568 30.831 160.095 1.00 0.00 122 THR E C 1
ATOM 36826 O O . THR F 3 122 ? 105.784 31.969 159.905 1.00 0.00 122 THR E O 1
ATOM 36837 N N . ASP F 3 123 ? 106.521 29.953 160.206 1.00 0.00 123 ASP E N 1
ATOM 36838 C CA . ASP F 3 123 ? 107.906 30.143 160.193 1.00 0.00 123 ASP E CA 1
ATOM 36839 C C . ASP F 3 123 ? 108.314 30.006 158.778 1.00 0.00 123 ASP E C 1
ATOM 36840 O O . ASP F 3 123 ? 107.543 30.295 157.904 1.00 0.00 123 ASP E O 1
ATOM 36849 N N . GLU F 3 124 ? 109.606 29.599 158.594 1.00 0.00 124 GLU E N 1
ATOM 36850 C CA . GLU F 3 124 ? 110.427 29.387 157.464 1.00 0.00 124 GLU E CA 1
ATOM 36851 C C . GLU F 3 124 ? 109.767 28.441 156.562 1.00 0.00 124 GLU E C 1
ATOM 36852 O O . GLU F 3 124 ? 108.994 27.554 156.987 1.00 0.00 124 GLU E O 1
ATOM 36864 N N . GLU F 3 125 ? 109.963 28.547 155.186 1.00 0.00 125 GLU E N 1
ATOM 36865 C CA . GLU F 3 125 ? 109.308 27.703 154.267 1.00 0.00 125 GLU E CA 1
ATOM 36866 C C . GLU F 3 125 ? 109.820 26.280 154.343 1.00 0.00 125 GLU E C 1
ATOM 36867 O O . GLU F 3 125 ? 108.988 25.359 154.365 1.00 0.00 125 GLU E O 1
ATOM 36879 N N . ASP F 3 126 ? 111.101 25.996 154.447 1.00 0.00 126 ASP E N 1
ATOM 36880 C CA . ASP F 3 126 ? 111.454 24.638 154.639 1.00 0.00 126 ASP E CA 1
ATOM 36881 C C . ASP F 3 126 ? 111.186 24.099 156.044 1.00 0.00 126 ASP E C 1
ATOM 36882 O O . ASP F 3 126 ? 110.989 22.891 156.240 1.00 0.00 126 ASP E O 1
ATOM 36891 N N . VAL F 3 127 ? 111.099 24.929 157.091 1.00 0.00 127 VAL E N 1
ATOM 36892 C CA . VAL F 3 127 ? 110.811 24.492 158.421 1.00 0.00 127 VAL E CA 1
ATOM 36893 C C . VAL F 3 127 ? 109.363 24.058 158.614 1.00 0.00 127 VAL E C 1
ATOM 36894 O O . VAL F 3 127 ? 109.064 23.065 159.288 1.00 0.00 127 VAL E O 1
ATOM 36907 N N . ILE F 3 128 ? 108.406 24.798 158.058 1.00 0.00 128 ILE E N 1
ATOM 36908 C CA . ILE F 3 128 ? 107.014 24.556 158.124 1.00 0.00 128 ILE E CA 1
ATOM 36909 C C . ILE F 3 128 ? 106.662 23.352 157.283 1.00 0.00 128 ILE E C 1
ATOM 36910 O O . ILE F 3 128 ? 105.794 22.570 157.712 1.00 0.00 128 ILE E O 1
ATOM 36926 N N . VAL F 3 129 ? 107.288 23.152 156.080 1.00 0.00 129 VAL E N 1
ATOM 36927 C CA . VAL F 3 129 ? 107.007 22.114 155.157 1.00 0.00 129 VAL E CA 1
ATOM 36928 C C . VAL F 3 129 ? 107.380 20.821 155.685 1.00 0.00 129 VAL E C 1
ATOM 36929 O O . VAL F 3 129 ? 106.730 19.787 155.624 1.00 0.00 129 VAL E O 1
ATOM 36942 N N . ASN F 3 130 ? 108.602 20.797 156.280 1.00 0.00 130 ASN E N 1
ATOM 36943 C CA . ASN F 3 130 ? 109.198 19.567 156.857 1.00 0.00 130 ASN E CA 1
ATOM 36944 C C . ASN F 3 130 ? 108.579 19.310 158.228 1.00 0.00 130 ASN E C 1
ATOM 36945 O O . ASN F 3 130 ? 108.500 20.179 159.068 1.00 0.00 130 ASN E O 1
ATOM 36956 N N . ALA F 3 131 ? 108.042 18.177 158.523 1.00 0.00 131 ALA E N 1
ATOM 36957 C CA . ALA F 3 131 ? 107.465 17.848 159.788 1.00 0.00 131 ALA E CA 1
ATOM 36958 C C . ALA F 3 131 ? 107.206 16.377 159.698 1.00 0.00 131 ALA E C 1
ATOM 36959 O O . ALA F 3 131 ? 107.803 15.682 160.499 1.00 0.00 131 ALA E O 1
ATOM 36966 N N . PHE F 3 132 ? 106.450 15.928 158.714 1.00 0.00 132 PHE E N 1
ATOM 36967 C CA . PHE F 3 132 ? 106.262 14.593 158.391 1.00 0.00 132 PHE E CA 1
ATOM 36968 C C . PHE F 3 132 ? 107.107 14.158 157.259 1.00 0.00 132 PHE E C 1
ATOM 36969 O O . PHE F 3 132 ? 106.926 13.059 156.756 1.00 0.00 132 PHE E O 1
ATOM 36986 N N . ASN F 3 133 ? 108.087 14.970 156.786 1.00 0.00 133 ASN E N 1
ATOM 36987 C CA . ASN F 3 133 ? 108.954 14.618 155.679 1.00 0.00 133 ASN E CA 1
ATOM 36988 C C . ASN F 3 133 ? 110.324 14.004 156.183 1.00 0.00 133 ASN E C 1
ATOM 36989 O O . ASN F 3 133 ? 111.249 13.850 155.424 1.00 0.00 133 ASN E O 1
ATOM 37000 N N . LEU F 3 134 ? 110.321 13.601 157.480 1.00 0.00 134 LEU E N 1
ATOM 37001 C CA . LEU F 3 134 ? 111.417 12.970 158.050 1.00 0.00 134 LEU E CA 1
ATOM 37002 C C . LEU F 3 134 ? 111.280 11.462 157.969 1.00 0.00 134 LEU E C 1
ATOM 37003 O O . LEU F 3 134 ? 112.183 10.750 158.361 1.00 0.00 134 LEU E O 1
ATOM 37019 N N . PHE F 3 135 ? 110.118 11.026 157.436 1.00 0.00 135 PHE E N 1
ATOM 37020 C CA . PHE F 3 135 ? 109.709 9.637 157.224 1.00 0.00 135 PHE E CA 1
ATOM 37021 C C . PHE F 3 135 ? 108.932 9.805 155.976 1.00 0.00 135 PHE E C 1
ATOM 37022 O O . PHE F 3 135 ? 108.702 10.887 155.520 1.00 0.00 135 PHE E O 1
ATOM 37039 N N . ASP F 3 136 ? 108.525 8.763 155.253 1.00 0.00 136 ASP E N 1
ATOM 37040 C CA . ASP F 3 136 ? 107.872 9.017 153.969 1.00 0.00 136 ASP E CA 1
ATOM 37041 C C . ASP F 3 136 ? 106.921 7.807 153.885 1.00 0.00 136 ASP E C 1
ATOM 37042 O O . ASP F 3 136 ? 107.178 6.627 154.124 1.00 0.00 136 ASP E O 1
ATOM 37051 N N . GLU F 3 137 ? 105.676 8.188 153.430 1.00 0.00 137 GLU E N 1
ATOM 37052 C CA . GLU F 3 137 ? 104.699 7.148 153.167 1.00 0.00 137 GLU E CA 1
ATOM 37053 C C . GLU F 3 137 ? 103.787 8.026 152.430 1.00 0.00 137 GLU E C 1
ATOM 37054 O O . GLU F 3 137 ? 103.000 8.826 152.929 1.00 0.00 137 GLU E O 1
ATOM 37066 N N . GLY F 3 138 ? 103.866 8.062 151.077 1.00 0.00 138 GLY E N 1
ATOM 37067 C CA . GLY F 3 138 ? 103.095 8.924 150.130 1.00 0.00 138 GLY E CA 1
ATOM 37068 C C . GLY F 3 138 ? 103.614 10.293 149.893 1.00 0.00 138 GLY E C 1
ATOM 37069 O O . GLY F 3 138 ? 102.942 11.167 149.409 1.00 0.00 138 GLY E O 1
ATOM 37073 N N . GLU F 3 139 ? 104.874 10.418 150.379 1.00 0.00 139 GLU E N 1
ATOM 37074 C CA . GLU F 3 139 ? 105.709 11.634 150.359 1.00 0.00 139 GLU E CA 1
ATOM 37075 C C . GLU F 3 139 ? 105.571 12.346 151.703 1.00 0.00 139 GLU E C 1
ATOM 37076 O O . GLU F 3 139 ? 105.495 13.562 151.795 1.00 0.00 139 GLU E O 1
ATOM 37088 N N . GLY F 3 140 ? 105.427 11.563 152.793 1.00 0.00 140 GLY E N 1
ATOM 37089 C CA . GLY F 3 140 ? 105.186 12.183 154.113 1.00 0.00 140 GLY E CA 1
ATOM 37090 C C . GLY F 3 140 ? 103.725 12.185 154.140 1.00 0.00 140 GLY E C 1
ATOM 37091 O O . GLY F 3 140 ? 103.070 12.412 153.116 1.00 0.00 140 GLY E O 1
ATOM 37095 N N . LYS F 3 141 ? 103.085 11.931 155.357 1.00 0.00 141 LYS E N 1
ATOM 37096 C CA . LYS F 3 141 ? 101.613 12.022 155.446 1.00 0.00 141 LYS E CA 1
ATOM 37097 C C . LYS F 3 141 ? 101.321 12.428 156.823 1.00 0.00 141 LYS E C 1
ATOM 37098 O O . LYS F 3 141 ? 102.043 12.326 157.807 1.00 0.00 141 LYS E O 1
ATOM 37117 N N . CYS F 3 142 ? 100.002 12.752 157.041 1.00 0.00 142 CYS E N 1
ATOM 37118 C CA . CYS F 3 142 ? 99.401 12.813 158.375 1.00 0.00 142 CYS E CA 1
ATOM 37119 C C . CYS F 3 142 ? 98.179 11.938 158.102 1.00 0.00 142 CYS E C 1
ATOM 37120 O O . CYS F 3 142 ? 97.363 12.139 157.207 1.00 0.00 142 CYS E O 1
ATOM 37128 N N . LYS F 3 143 ? 97.895 10.839 158.908 1.00 0.00 143 LYS E N 1
ATOM 37129 C CA . LYS F 3 143 ? 96.622 10.068 158.739 1.00 0.00 143 LYS E CA 1
ATOM 37130 C C . LYS F 3 143 ? 95.405 10.927 158.795 1.00 0.00 143 LYS E C 1
ATOM 37131 O O . LYS F 3 143 ? 95.151 11.550 159.816 1.00 0.00 143 LYS E O 1
ATOM 37150 N N . GLU F 3 144 ? 94.673 11.005 157.658 1.00 0.00 144 GLU E N 1
ATOM 37151 C CA . GLU F 3 144 ? 93.574 11.911 157.375 1.00 0.00 144 GLU E CA 1
ATOM 37152 C C . GLU F 3 144 ? 92.377 11.619 158.225 1.00 0.00 144 GLU E C 1
ATOM 37153 O O . GLU F 3 144 ? 91.620 12.501 158.613 1.00 0.00 144 GLU E O 1
ATOM 37165 N N . GLU F 3 145 ? 92.049 10.314 158.534 1.00 0.00 145 GLU E N 1
ATOM 37166 C CA . GLU F 3 145 ? 90.900 9.889 159.236 1.00 0.00 145 GLU E CA 1
ATOM 37167 C C . GLU F 3 145 ? 90.977 10.132 160.713 1.00 0.00 145 GLU E C 1
ATOM 37168 O O . GLU F 3 145 ? 89.938 10.434 161.361 1.00 0.00 145 GLU E O 1
ATOM 37180 N N . THR F 3 146 ? 92.169 10.052 161.307 1.00 0.00 146 THR E N 1
ATOM 37181 C CA . THR F 3 146 ? 92.341 10.267 162.716 1.00 0.00 146 THR E CA 1
ATOM 37182 C C . THR F 3 146 ? 92.393 11.725 163.172 1.00 0.00 146 THR E C 1
ATOM 37183 O O . THR F 3 146 ? 92.242 12.115 164.328 1.00 0.00 146 THR E O 1
ATOM 37194 N N . LEU F 3 147 ? 92.653 12.679 162.188 1.00 0.00 147 LEU E N 1
ATOM 37195 C CA . LEU F 3 147 ? 92.895 14.054 162.507 1.00 0.00 147 LEU E CA 1
ATOM 37196 C C . LEU F 3 147 ? 91.660 14.847 162.429 1.00 0.00 147 LEU E C 1
ATOM 37197 O O . LEU F 3 147 ? 91.463 15.898 163.009 1.00 0.00 147 LEU E O 1
ATOM 37213 N N . LYS F 3 148 ? 90.729 14.310 161.637 1.00 0.00 148 LYS E N 1
ATOM 37214 C CA . LYS F 3 148 ? 89.416 15.060 161.481 1.00 0.00 148 LYS E CA 1
ATOM 37215 C C . LYS F 3 148 ? 88.546 15.056 162.657 1.00 0.00 148 LYS E C 1
ATOM 37216 O O . LYS F 3 148 ? 87.813 16.045 162.825 1.00 0.00 148 LYS E O 1
ATOM 37235 N N . ARG F 3 149 ? 88.525 13.906 163.439 1.00 0.00 149 ARG E N 1
ATOM 37236 C CA . ARG F 3 149 ? 87.705 13.554 164.607 1.00 0.00 149 ARG E CA 1
ATOM 37237 C C . ARG F 3 149 ? 88.374 14.167 165.770 1.00 0.00 149 ARG E C 1
ATOM 37238 O O . ARG F 3 149 ? 87.790 14.151 166.815 1.00 0.00 149 ARG E O 1
ATOM 37259 N N . SER F 3 150 ? 89.605 14.750 165.619 1.00 0.00 150 SER E N 1
ATOM 37260 C CA . SER F 3 150 ? 90.288 15.322 166.628 1.00 0.00 150 SER E CA 1
ATOM 37261 C C . SER F 3 150 ? 90.207 16.814 166.407 1.00 0.00 150 SER E C 1
ATOM 37262 O O . SER F 3 150 ? 90.803 17.592 167.165 1.00 0.00 150 SER E O 1
ATOM 37270 N N . LEU F 3 151 ? 89.463 17.224 165.302 1.00 0.00 151 LEU E N 1
ATOM 37271 C CA . LEU F 3 151 ? 89.186 18.539 164.859 1.00 0.00 151 LEU E CA 1
ATOM 37272 C C . LEU F 3 151 ? 87.728 18.732 164.649 1.00 0.00 151 LEU E C 1
ATOM 37273 O O . LEU F 3 151 ? 87.326 19.444 163.664 1.00 0.00 151 LEU E O 1
ATOM 37289 N N . THR F 3 152 ? 86.923 18.154 165.541 1.00 0.00 152 THR E N 1
ATOM 37290 C CA . THR F 3 152 ? 85.487 18.359 165.519 1.00 0.00 152 THR E CA 1
ATOM 37291 C C . THR F 3 152 ? 84.908 17.909 166.834 1.00 0.00 152 THR E C 1
ATOM 37292 O O . THR F 3 152 ? 83.776 18.357 167.109 1.00 0.00 152 THR E O 1
ATOM 37303 N N . THR F 3 153 ? 85.665 17.193 167.688 1.00 0.00 153 THR E N 1
ATOM 37304 C CA . THR F 3 153 ? 85.242 16.814 169.028 1.00 0.00 153 THR E CA 1
ATOM 37305 C C . THR F 3 153 ? 86.016 17.711 169.988 1.00 0.00 153 THR E C 1
ATOM 37306 O O . THR F 3 153 ? 85.622 17.961 171.116 1.00 0.00 153 THR E O 1
ATOM 37317 N N . TRP F 3 154 ? 87.143 18.231 169.515 1.00 0.00 154 TRP E N 1
ATOM 37318 C CA . TRP F 3 154 ? 87.976 19.090 170.301 1.00 0.00 154 TRP E CA 1
ATOM 37319 C C . TRP F 3 154 ? 88.728 19.813 169.264 1.00 0.00 154 TRP E C 1
ATOM 37320 O O . TRP F 3 154 ? 88.515 19.581 168.081 1.00 0.00 154 TRP E O 1
ATOM 37341 N N . GLY F 3 155 ? 89.663 20.739 169.675 1.00 0.00 155 GLY E N 1
ATOM 37342 C CA . GLY F 3 155 ? 90.441 21.518 168.730 1.00 0.00 155 GLY E CA 1
ATOM 37343 C C . GLY F 3 155 ? 89.593 22.457 167.900 1.00 0.00 155 GLY E C 1
ATOM 37344 O O . GLY F 3 155 ? 88.460 22.786 168.329 1.00 0.00 155 GLY E O 1
ATOM 37348 N N . GLU F 3 156 ? 90.033 22.867 166.711 1.00 0.00 156 GLU E N 1
ATOM 37349 C CA . GLU F 3 156 ? 89.277 23.742 165.825 1.00 0.00 156 GLU E CA 1
ATOM 37350 C C . GLU F 3 156 ? 88.069 23.012 165.246 1.00 0.00 156 GLU E C 1
ATOM 37351 O O . GLU F 3 156 ? 88.103 21.828 165.083 1.00 0.00 156 GLU E O 1
ATOM 37363 N N . LYS F 3 157 ? 86.937 23.664 165.027 1.00 0.00 157 LYS E N 1
ATOM 37364 C CA . LYS F 3 157 ? 85.752 23.021 164.605 1.00 0.00 157 LYS E CA 1
ATOM 37365 C C . LYS F 3 157 ? 85.681 23.220 163.131 1.00 0.00 157 LYS E C 1
ATOM 37366 O O . LYS F 3 157 ? 85.291 24.256 162.713 1.00 0.00 157 LYS E O 1
ATOM 37385 N N . PHE F 3 158 ? 85.965 22.138 162.346 1.00 0.00 158 PHE E N 1
ATOM 37386 C CA . PHE F 3 158 ? 85.755 22.165 160.959 1.00 0.00 158 PHE E CA 1
ATOM 37387 C C . PHE F 3 158 ? 84.911 20.946 160.759 1.00 0.00 158 PHE E C 1
ATOM 37388 O O . PHE F 3 158 ? 85.238 19.891 161.304 1.00 0.00 158 PHE E O 1
ATOM 37405 N N . SER F 3 159 ? 83.811 21.124 159.986 1.00 0.00 159 SER E N 1
ATOM 37406 C CA . SER F 3 159 ? 82.835 20.101 159.620 1.00 0.00 159 SER E CA 1
ATOM 37407 C C . SER F 3 159 ? 83.481 18.944 158.879 1.00 0.00 159 SER E C 1
ATOM 37408 O O . SER F 3 159 ? 84.692 18.818 158.772 1.00 0.00 159 SER E O 1
ATOM 37416 N N . GLN F 3 160 ? 82.673 17.971 158.347 1.00 0.00 160 GLN E N 1
ATOM 37417 C CA . GLN F 3 160 ? 83.318 16.892 157.659 1.00 0.00 160 GLN E CA 1
ATOM 37418 C C . GLN F 3 160 ? 83.439 17.150 156.103 1.00 0.00 160 GLN E C 1
ATOM 37419 O O . GLN F 3 160 ? 83.617 16.236 155.294 1.00 0.00 160 GLN E O 1
ATOM 37433 N N . ASP F 3 161 ? 83.426 18.475 155.722 1.00 0.00 161 ASP E N 1
ATOM 37434 C CA . ASP F 3 161 ? 83.549 18.765 154.311 1.00 0.00 161 ASP E CA 1
ATOM 37435 C C . ASP F 3 161 ? 84.473 19.942 154.348 1.00 0.00 161 ASP E C 1
ATOM 37436 O O . ASP F 3 161 ? 85.054 20.279 153.263 1.00 0.00 161 ASP E O 1
ATOM 37445 N N . GLU F 3 162 ? 84.668 20.553 155.519 1.00 0.00 162 GLU E N 1
ATOM 37446 C CA . GLU F 3 162 ? 85.575 21.599 155.840 1.00 0.00 162 GLU E CA 1
ATOM 37447 C C . GLU F 3 162 ? 86.942 20.991 156.215 1.00 0.00 162 GLU E C 1
ATOM 37448 O O . GLU F 3 162 ? 87.839 21.809 156.403 1.00 0.00 162 GLU E O 1
ATOM 37460 N N . VAL F 3 163 ? 87.122 19.680 156.426 1.00 0.00 163 VAL E N 1
ATOM 37461 C CA . VAL F 3 163 ? 88.324 19.064 156.800 1.00 0.00 163 VAL E CA 1
ATOM 37462 C C . VAL F 3 163 ? 88.805 18.562 155.385 1.00 0.00 163 VAL E C 1
ATOM 37463 O O . VAL F 3 163 ? 89.903 18.014 155.169 1.00 0.00 163 VAL E O 1
ATOM 37476 N N . GLU F 3 164 ? 87.984 18.824 154.311 1.00 0.00 164 GLU E N 1
ATOM 37477 C CA . GLU F 3 164 ? 88.302 18.477 152.911 1.00 0.00 164 GLU E CA 1
ATOM 37478 C C . GLU F 3 164 ? 88.589 19.781 152.132 1.00 0.00 164 GLU E C 1
ATOM 37479 O O . GLU F 3 164 ? 89.198 19.769 151.068 1.00 0.00 164 GLU E O 1
ATOM 37491 N N . GLU F 3 165 ? 88.084 20.922 152.714 1.00 0.00 165 GLU E N 1
ATOM 37492 C CA . GLU F 3 165 ? 88.106 22.271 152.127 1.00 0.00 165 GLU E CA 1
ATOM 37493 C C . GLU F 3 165 ? 88.830 23.283 153.033 1.00 0.00 165 GLU E C 1
ATOM 37494 O O . GLU F 3 165 ? 88.574 24.442 152.778 1.00 0.00 165 GLU E O 1
ATOM 37506 N N . ALA F 3 166 ? 89.632 22.903 154.018 1.00 0.00 166 ALA E N 1
ATOM 37507 C CA . ALA F 3 166 ? 90.341 23.809 154.817 1.00 0.00 166 ALA E CA 1
ATOM 37508 C C . ALA F 3 166 ? 91.358 23.105 155.721 1.00 0.00 166 ALA E C 1
ATOM 37509 O O . ALA F 3 166 ? 91.852 23.700 156.732 1.00 0.00 166 ALA E O 1
ATOM 37516 N N . LEU F 3 167 ? 91.759 21.924 155.261 1.00 0.00 167 LEU E N 1
ATOM 37517 C CA . LEU F 3 167 ? 92.784 21.147 155.934 1.00 0.00 167 LEU E CA 1
ATOM 37518 C C . LEU F 3 167 ? 93.360 20.176 155.021 1.00 0.00 167 LEU E C 1
ATOM 37519 O O . LEU F 3 167 ? 94.322 19.521 155.389 1.00 0.00 167 LEU E O 1
ATOM 37535 N N . SER F 3 168 ? 92.765 20.124 153.776 1.00 0.00 168 SER E N 1
ATOM 37536 C CA . SER F 3 168 ? 93.148 19.203 152.763 1.00 0.00 168 SER E CA 1
ATOM 37537 C C . SER F 3 168 ? 93.012 19.952 151.394 1.00 0.00 168 SER E C 1
ATOM 37538 O O . SER F 3 168 ? 92.107 20.854 151.218 1.00 0.00 168 SER E O 1
ATOM 37546 N N . GLU F 3 169 ? 93.838 19.404 150.468 1.00 0.00 169 GLU E N 1
ATOM 37547 C CA . GLU F 3 169 ? 93.859 19.676 149.021 1.00 0.00 169 GLU E CA 1
ATOM 37548 C C . GLU F 3 169 ? 94.800 18.562 148.433 1.00 0.00 169 GLU E C 1
ATOM 37549 O O . GLU F 3 169 ? 95.171 18.591 147.251 1.00 0.00 169 GLU E O 1
ATOM 37561 N N . ALA F 3 170 ? 95.121 17.567 149.272 1.00 0.00 170 ALA E N 1
ATOM 37562 C CA . ALA F 3 170 ? 95.936 16.364 148.859 1.00 0.00 170 ALA E CA 1
ATOM 37563 C C . ALA F 3 170 ? 95.078 15.155 149.002 1.00 0.00 170 ALA E C 1
ATOM 37564 O O . ALA F 3 170 ? 94.318 15.019 149.913 1.00 0.00 170 ALA E O 1
ATOM 37571 N N . PRO F 3 171 ? 95.156 14.183 148.069 1.00 0.00 171 PRO E N 1
ATOM 37572 C CA . PRO F 3 171 ? 94.342 12.907 148.148 1.00 0.00 171 PRO E CA 1
ATOM 37573 C C . PRO F 3 171 ? 95.204 11.990 149.069 1.00 0.00 171 PRO E C 1
ATOM 37574 O O . PRO F 3 171 ? 96.434 12.060 149.180 1.00 0.00 171 PRO E O 1
ATOM 37585 N N . ILE F 3 172 ? 94.466 11.033 149.701 1.00 0.00 172 ILE E N 1
ATOM 37586 C CA . ILE F 3 172 ? 95.021 10.067 150.591 1.00 0.00 172 ILE E CA 1
ATOM 37587 C C . ILE F 3 172 ? 96.011 9.293 149.820 1.00 0.00 172 ILE E C 1
ATOM 37588 O O . ILE F 3 172 ? 95.674 8.836 148.715 1.00 0.00 172 ILE E O 1
ATOM 37604 N N . ASP F 3 173 ? 97.275 9.235 150.326 1.00 0.00 173 ASP E N 1
ATOM 37605 C CA . ASP F 3 173 ? 98.362 8.603 149.652 1.00 0.00 173 ASP E CA 1
ATOM 37606 C C . ASP F 3 173 ? 99.289 8.201 150.788 1.00 0.00 173 ASP E C 1
ATOM 37607 O O . ASP F 3 173 ? 99.969 9.037 151.360 1.00 0.00 173 ASP E O 1
ATOM 37616 N N . GLY F 3 174 ? 99.351 6.944 151.195 1.00 0.00 174 GLY E N 1
ATOM 37617 C CA . GLY F 3 174 ? 100.241 6.477 152.274 1.00 0.00 174 GLY E CA 1
ATOM 37618 C C . GLY F 3 174 ? 99.521 6.237 153.563 1.00 0.00 174 GLY E C 1
ATOM 37619 O O . GLY F 3 174 ? 100.160 6.221 154.681 1.00 0.00 174 GLY E O 1
ATOM 37623 N N . ASN F 3 175 ? 98.095 6.137 153.416 1.00 0.00 175 ASN E N 1
ATOM 37624 C CA . ASN F 3 175 ? 97.154 6.048 154.510 1.00 0.00 175 ASN E CA 1
ATOM 37625 C C . ASN F 3 175 ? 97.139 7.359 155.282 1.00 0.00 175 ASN E C 1
ATOM 37626 O O . ASN F 3 175 ? 97.180 7.569 156.498 1.00 0.00 175 ASN E O 1
ATOM 37637 N N . GLY F 3 176 ? 97.012 8.412 154.464 1.00 0.00 176 GLY E N 1
ATOM 37638 C CA . GLY F 3 176 ? 96.871 9.795 154.932 1.00 0.00 176 GLY E CA 1
ATOM 37639 C C . GLY F 3 176 ? 97.174 10.727 153.750 1.00 0.00 176 GLY E C 1
ATOM 37640 O O . GLY F 3 176 ? 97.926 10.322 152.868 1.00 0.00 176 GLY E O 1
ATOM 37644 N N . LEU F 3 177 ? 96.582 11.953 153.829 1.00 0.00 177 LEU E N 1
ATOM 37645 C CA . LEU F 3 177 ? 96.848 12.946 152.847 1.00 0.00 177 LEU E CA 1
ATOM 37646 C C . LEU F 3 177 ? 98.222 13.375 153.019 1.00 0.00 177 LEU E C 1
ATOM 37647 O O . LEU F 3 177 ? 98.801 13.320 154.083 1.00 0.00 177 LEU E O 1
ATOM 37663 N N . ILE F 3 178 ? 98.747 13.855 151.855 1.00 0.00 178 ILE E N 1
ATOM 37664 C CA . ILE F 3 178 ? 100.057 14.347 151.776 1.00 0.00 178 ILE E CA 1
ATOM 37665 C C . ILE F 3 178 ? 100.128 15.576 152.598 1.00 0.00 178 ILE E C 1
ATOM 37666 O O . ILE F 3 178 ? 99.355 16.553 152.472 1.00 0.00 178 ILE E O 1
ATOM 37682 N N . ASP F 3 179 ? 101.151 15.523 153.478 1.00 0.00 179 ASP E N 1
ATOM 37683 C CA . ASP F 3 179 ? 101.396 16.623 154.349 1.00 0.00 179 ASP E CA 1
ATOM 37684 C C . ASP F 3 179 ? 101.993 17.834 153.657 1.00 0.00 179 ASP E C 1
ATOM 37685 O O . ASP F 3 179 ? 101.889 18.882 154.327 1.00 0.00 179 ASP E O 1
ATOM 37694 N N . ILE F 3 180 ? 102.635 17.684 152.452 1.00 0.00 180 ILE E N 1
ATOM 37695 C CA . ILE F 3 180 ? 103.340 18.745 151.767 1.00 0.00 180 ILE E CA 1
ATOM 37696 C C . ILE F 3 180 ? 102.382 19.774 151.321 1.00 0.00 180 ILE E C 1
ATOM 37697 O O . ILE F 3 180 ? 102.601 20.943 151.584 1.00 0.00 180 ILE E O 1
ATOM 37713 N N . LYS F 3 181 ? 101.302 19.345 150.655 1.00 0.00 181 LYS E N 1
ATOM 37714 C CA . LYS F 3 181 ? 100.254 20.179 150.062 1.00 0.00 181 LYS E CA 1
ATOM 37715 C C . LYS F 3 181 ? 99.407 20.697 151.119 1.00 0.00 181 LYS E C 1
ATOM 37716 O O . LYS F 3 181 ? 98.852 21.792 151.032 1.00 0.00 181 LYS E O 1
ATOM 37735 N N . LYS F 3 182 ? 99.228 20.055 152.275 1.00 0.00 182 LYS E N 1
ATOM 37736 C CA . LYS F 3 182 ? 98.461 20.622 153.457 1.00 0.00 182 LYS E CA 1
ATOM 37737 C C . LYS F 3 182 ? 99.174 21.764 154.074 1.00 0.00 182 LYS E C 1
ATOM 37738 O O . LYS F 3 182 ? 98.569 22.789 154.410 1.00 0.00 182 LYS E O 1
ATOM 37757 N N . PHE F 3 183 ? 100.573 21.705 154.147 1.00 0.00 183 PHE E N 1
ATOM 37758 C CA . PHE F 3 183 ? 101.301 22.820 154.626 1.00 0.00 183 PHE E CA 1
ATOM 37759 C C . PHE F 3 183 ? 101.354 23.952 153.702 1.00 0.00 183 PHE E C 1
ATOM 37760 O O . PHE F 3 183 ? 101.723 25.063 154.107 1.00 0.00 183 PHE E O 1
ATOM 37777 N N . ALA F 3 184 ? 101.111 23.709 152.427 1.00 0.00 184 ALA E N 1
ATOM 37778 C CA . ALA F 3 184 ? 101.197 24.667 151.360 1.00 0.00 184 ALA E CA 1
ATOM 37779 C C . ALA F 3 184 ? 100.097 25.701 151.492 1.00 0.00 184 ALA E C 1
ATOM 37780 O O . ALA F 3 184 ? 100.357 26.903 151.319 1.00 0.00 184 ALA E O 1
ATOM 37787 N N . GLN F 3 185 ? 98.831 25.337 151.731 1.00 0.00 185 GLN E N 1
ATOM 37788 C CA . GLN F 3 185 ? 97.782 26.372 151.764 1.00 0.00 185 GLN E CA 1
ATOM 37789 C C . GLN F 3 185 ? 97.972 27.244 153.001 1.00 0.00 185 GLN E C 1
ATOM 37790 O O . GLN F 3 185 ? 97.630 28.442 152.964 1.00 0.00 185 GLN E O 1
ATOM 37804 N N . ILE F 3 186 ? 98.609 26.793 154.138 1.00 0.00 186 ILE E N 1
ATOM 37805 C CA . ILE F 3 186 ? 98.929 27.580 155.283 1.00 0.00 186 ILE E CA 1
ATOM 37806 C C . ILE F 3 186 ? 100.008 28.587 155.015 1.00 0.00 186 ILE E C 1
ATOM 37807 O O . ILE F 3 186 ? 100.017 29.687 155.486 1.00 0.00 186 ILE E O 1
ATOM 37823 N N . LEU F 3 187 ? 101.004 28.172 154.224 1.00 0.00 187 LEU E N 1
ATOM 37824 C CA . LEU F 3 187 ? 102.181 29.019 154.002 1.00 0.00 187 LEU E CA 1
ATOM 37825 C C . LEU F 3 187 ? 102.786 28.661 152.730 1.00 0.00 187 LEU E C 1
ATOM 37826 O O . LEU F 3 187 ? 102.946 27.489 152.541 1.00 0.00 187 LEU E O 1
ATOM 37842 N N . THR F 3 188 ? 103.044 29.651 151.891 1.00 0.00 188 THR E N 1
ATOM 37843 C CA . THR F 3 188 ? 103.667 29.502 150.523 1.00 0.00 188 THR E CA 1
ATOM 37844 C C . THR F 3 188 ? 102.923 28.477 149.617 1.00 0.00 188 THR E C 1
ATOM 37845 O O . THR F 3 188 ? 102.767 27.318 149.902 1.00 0.00 188 THR E O 1
ATOM 37856 N N . LYS F 3 189 ? 102.623 28.930 148.398 1.00 0.00 189 LYS E N 1
ATOM 37857 C CA . LYS F 3 189 ? 101.981 28.083 147.422 1.00 0.00 189 LYS E CA 1
ATOM 37858 C C . LYS F 3 189 ? 100.603 27.582 147.775 1.00 0.00 189 LYS E C 1
ATOM 37859 O O . LYS F 3 189 ? 100.329 26.409 147.709 1.00 0.00 189 LYS E O 1
ATOM 37878 N N . GLY F 3 190 ? 99.783 28.569 148.112 1.00 0.00 190 GLY E N 1
ATOM 37879 C CA . GLY F 3 190 ? 98.408 28.352 148.443 1.00 0.00 190 GLY E CA 1
ATOM 37880 C C . GLY F 3 190 ? 98.005 29.331 149.531 1.00 0.00 190 GLY E C 1
ATOM 37881 O O . GLY F 3 190 ? 96.820 29.750 149.586 1.00 0.00 190 GLY E O 1
ATOM 37885 N N . ALA F 3 191 ? 99.026 29.873 150.278 1.00 0.00 191 ALA E N 1
ATOM 37886 C CA . ALA F 3 191 ? 98.816 30.982 151.163 1.00 0.00 191 ALA E CA 1
ATOM 37887 C C . ALA F 3 191 ? 99.184 32.192 150.405 1.00 0.00 191 ALA E C 1
ATOM 37888 O O . ALA F 3 191 ? 98.921 33.306 150.871 1.00 0.00 191 ALA E O 1
ATOM 37895 N N . GLU F 3 192 ? 99.860 32.051 149.249 1.00 0.00 192 GLU E N 1
ATOM 37896 C CA . GLU F 3 192 ? 100.266 33.188 148.485 1.00 0.00 192 GLU E CA 1
ATOM 37897 C C . GLU F 3 192 ? 99.001 33.569 147.665 1.00 0.00 192 GLU E C 1
ATOM 37898 O O . GLU F 3 192 ? 98.101 32.733 147.520 1.00 0.00 192 GLU E O 1
ATOM 37910 N N . GLU F 3 193 ? 98.721 34.841 147.339 1.00 0.00 193 GLU E N 1
ATOM 37911 C CA . GLU F 3 193 ? 99.634 35.956 147.418 1.00 0.00 193 GLU E CA 1
ATOM 37912 C C . GLU F 3 193 ? 98.950 36.946 148.373 1.00 0.00 193 GLU E C 1
ATOM 37913 O O . GLU F 3 193 ? 97.723 37.221 148.269 1.00 0.00 193 GLU E O 1
ATOM 37925 N N . GLU F 3 194 ? 99.639 37.556 149.377 1.00 0.00 194 GLU E N 1
ATOM 37926 C CA . GLU F 3 194 ? 99.076 38.547 150.329 1.00 0.00 194 GLU E CA 1
ATOM 37927 C C . GLU F 3 194 ? 99.722 39.945 149.998 1.00 0.00 194 GLU E C 1
ATOM 37928 O O . GLU F 3 194 ? 99.855 40.740 150.920 1.00 0.00 194 GLU E O 1
ATOM 37940 N N . GLY F 3 195 ? 100.088 40.139 148.690 1.00 0.00 195 GLY E N 1
ATOM 37941 C CA . GLY F 3 195 ? 100.808 41.292 148.158 1.00 0.00 195 GLY E CA 1
ATOM 37942 C C . GLY F 3 195 ? 101.934 42.033 148.815 1.00 0.00 195 GLY E C 1
ATOM 37943 O O . GLY F 3 195 ? 102.264 41.660 149.891 1.00 0.00 195 GLY E O 1
ATOM 37947 N N . ALA F 3 196 ? 102.552 43.055 148.204 1.00 0.00 196 ALA E N 1
ATOM 37948 C CA . ALA F 3 196 ? 102.105 43.613 146.910 1.00 0.00 196 ALA E CA 1
ATOM 37949 C C . ALA F 3 196 ? 102.619 42.784 145.698 1.00 0.00 196 ALA E C 1
ATOM 37950 O O . ALA F 3 196 ? 101.854 42.156 144.887 1.00 0.00 196 ALA E O 1
#

Sequence (2384 aa):
MAEDPDPTEYLYISMEQKRKDQTKPYDGKKMVWVADEKEGYLLGLIKSTQGDICTVDIEGQESRQVKKDLLQQVNPPKYEKCEDMSNLTYLNDASVLHNLKQRYYANLIYTYSGLFCVAINPYKRFPIYTNRTVQIYKGRRRTEVPPHLFAISDGAYSAMLANRENQSMLITGESGAGKTENTKKVIAYYANVGAATPKPGKEAPTKEKKATLEDQVVQTNPVLEAFGNAKTVRNDNSSRFGKFIRIHFGPMGKLAGADIETYLLEKARVISQQTLERSYHIFYQLMSGGIENLKADLLLSDDIYDYHFVSQGKIEIPGVDDAEELRLTDTAFDILGFSHEYKTDVYKITASCMHLGEMKFKQRPREEQAEADGTEEGERVAHLLGVNAADLYKNLVKPKIKVGNEMVTQGRNATQVSYSVGGLAKAMFDRTFKWLVKRLNETLDTKQKRQYFIGVLDIAGFEIFDYNGFEQLCINFTNEKLQQFFNHHMFVLEQEEYKREGIDWVFIDFGLDLAACIELIEKPMGILSILEEESMFPKATDKSFQDKLNANHLGKSPNFVKPKPPKPGQQEAHFSIAHYAGTVPYNITGWLEKNKDPVNDTVVDQFKKGSNKLVQEIFEDHPGLGAEEKGGGGKGGGGRKKGASFQTVSALYREQLNRLMASLHSTQPHFVRCIIPNELKQPGVIDSGLVMHQLTCNGVLEGIRICRKGFPNRMVYPDFKQRYTILAASAVPKGFVDAKKVTEAVLGAIQLDANDYRLGNTKVFFRAGVLGRLEEMRDDRLGKIVTWLQAWIRWYLSKKEFKKLQEQRVALLVIQRNLRKFLTLRNWLWYKLYIKVKPLMADLKAAEVEKAREHFEIYDWEGEGKIDARDLGDLLRSLDCKPTLAMVKKNGGSDKRGEKKLTLEEFLPIFSQIKKEKEVGTLEDFMEGLKVYDKAENGTMLAAELAHVLLSLGERLTDIECEEIMRVCDEDDDGFLKYEPFVKTIIAGPFPDEGKMGDEEKKEKKKKSKKKSEEEGGDAAPAPPPPKPPSQKRRAQRSGSNVFAMFTQHQVQEFKEAFQLIDQDKDGFISKNDIRATFDSLGRLCTEQELDSMVAEAPGPINFTMFLTIFGDRIAGTDEEDVIVNAFNLFDEGEGKCKEETLKRSLTTWGEKFSQDEVEEALSEAPIDGNGLIDIKKFAQILTKGAEEEGAMAEDPDPTEYLYISMEQKRKDQTKPYDGKKMVWVADEKEGYLLGLIKSTQGDICTVDIEGQESRQVKKDLLQQVNPPKYEKCEDMSNLTYLNDASVLHNLKQRYYANLIYTYSGLFCVAINPYKRFPIYTNRTVQIYKGRRRTEVPPHLFAISDGAYSAMLANRENQSMLITGESGAGKTENTKKVIAYYANVGAATPKPGKEAPTKEKKATLEDQVVQTNPVLEAFGNAKTVRNDNSSRFGKFIRIHFGPMGKLAGADIETYLLEKARVISQQTLERSYHIFYQLMSGGIENLKADLLLSDDIYDYHFVSQGKIEIPGVDDAEELRLTDTAFDILGFSHEYKTDVYKITASCMHLGEMKFKQRPREEQAEADGTEEGERVAHLLGVNAADLYKNLVKPKIKVGNEMVTQGRNATQVSYSVGGLAKAMFDRTFKWLVKRLNETLDTKQKRQYFIGVLDIAGFEIFDYNGFEQLCINFTNEKLQQFFNHHMFVLEQEEYKREGIDWVFIDFGLDLAACIELIEKPMGILSILEEESMFPKATDKSFQDKLNANHLGKSPNFVKPKPPKPGQQEAHFSIAHYAGTVPYNITGWLEKNKDPVNDTVVDQFKKGSNKLVQEIFEDHPGLGAEEKGGGGKGGGGRKKGASFQTVSALYREQLNRLMASLHSTQPHFVRCIIPNELKQPGVIDSGLVMHQLTCNGVLEGIRICRKGFPNRMVYPDFKQRYTILAASAVPKGFVDAKKVTEAVLGAIQLDANDYRLGNTKVFFRAGVLGRLEEMRDDRLGKIVTWLQAWIRWYLSKKEFKKLQEQRVALLVIQRNLRKFLTLRNWLWYKLYIKVKPLMADLKAAEVEKAREHFEIYDWEGEGKIDARDLGDLLRSLDCKPTLAMVKKNGGSDKRGEKKLTLEEFLPIFSQIKKEKEVGTLEDFMEGLKVYDKAENGTMLAAELAHVLLSLGERLTDIECEEIMRVCDEDDDGFLKYEPFVKTIIAGPFPDEGKMGDEEKKEKKKKSKKKSEEEGGDAAPAPPPPKPPSQKRRAQRSGSNVFAMFTQHQVQEFKEAFQLIDQDKDGFISKNDIRATFDSLGRLCTEQELDSMVAEAPGPINFTMFLTIFGDRIAGTDEEDVIVNAFNLFDEGEGKCKEETLKRSLTTWGEKFSQDEVEEALSEAPIDGNGLIDIKKFAQILTKGAEEEGA

Nearest PDB structures (foldseek):
  6so3-assembly1_C  TM=1.006E+00  e=4.929E-28  Lethocerus indicus
  3jbh-assembly1_C-1  TM=7.638E-01  e=1.196E-16  Aphonopelma
  3jbh-assembly1_D-1  TM=7.159E-01  e=6.312E-17  Aphonopelma
  6so3-assembly1_D  TM=4.921E-01  e=9.826E-18  Lethocerus indicus
  3i5g-assembly1_C  TM=7.759E-01  e=2.363E-09  Todarodes pacificus

Foldseek 3Di:
DQLFADDDFFLFFDFDDFLFDVQVVDWFDQKWWDADPVFFIAIWGFPDDPDQWTFTAGPNGDTDIHGPPRTWGDDTCSLARFLDPQLDLTFAQVNVQVSQLNSLVRSHFWAQNFLFTEGAFLFDDTDLQDPLNLVQLLDAFDRSQGRQLSQLLSQLLQQCLQPVDAFAEEEAEAAQEAQLSSVLVSLSSLLSNDDDDADLVRDPDDDSPDDLQSVLQNLVSLLLQQQQFWQALSHGSFRAFWKKWKWFAFSSSHTQFIQMDTFAGDLFLLLAHDPRTAHGLNQLLCQPQPDPVLCVQLVHHNDPPLFGSGDDDDADGPPDDSNVSNVSNLVSCVSLVHDPVLVSLLVLLLNLSRLLGPDWFQQPDDPNARFHPDAPSQQSNCVSLVHHSVLLRRQQQFDQAQAVHHTDTDDAHGVRSSSSSSLLSSVSSRQLVNLPSNVSSVSRPGGPGDGYIHMYIDQYRQDADLADAPSSVLSVVVLLLSLVLVLLQLQPLVVVVCVVQVWDDDRDGDDDFQWDLADLALPLVLVDDLLFQVQLYPPRAVVVRLVSCCRRTDDRHDLKAHWDFDPPDHGCIAIGHAHLDDGHNYGSPPSRCQLVTRRWQVSNLCSCDDDVCPSVSSRDDAQARNHAQADEDDEATRPVVHHRPRHRVSSVSSHCSSVVSVVVSPRHDSYYHYFNQGSSSDRSGGDRSRSSSSCVSSVRRSSSNRSVVRFSRKRAPLVLLPLLPDPDDDPQDNDQDWPCVNVCCSQPVPDAGDHWWIIGNRITTTGGGRIRSVSVVCVVVDDPPVVVVVVVVSVVSNQPSVVCNHCNVVVVVVVVVCVVQVVPVVDDPDDPDPDDDPPD/DDADDPVLVVLLVLLQVVQDDPVPQKHFQQSLPVSLVLSQLPDDPVLSVVLVGDPDDGDDIDHVVSSVVSVNVSNPRGDSDDLVVQVVVQLVDDDPNQSKDFLLRVLVVQQVDDPGDDPVVSCVSNVQQPDDPGGIDHSPVVSVCVSVDPPSDDPD/DDPVVQLVCLCVVPDPPQNFCAQSGTFGHDPDDPPCNCLNFAFDFDWDDAPPDVVSCVCVQQDCQLAVDPQWQDDFCSQLPRCQAQALHHDHGCNQQSVQLAVGRDGSVRVRSNLRSNCGGGLHPPFDQPPQCPPVVNPDFRALPVVLVCQVPHGDHGDNVVSVQQQVFFPDPPRHQGSRCSRNVSVDTGGDDGHD/DQADDPLQPPPDDHQDCVPDNVNNDDDFDDAWWWFFQPWFTADWDFPDPPWQQTWIQGVPDGTGRDDLLQTAIADPRVLAQDALNLLDRHQHPHNLVVSQLVVVVVVAFWGHLHLATAGAALQDDDVVLDLQVLLVCQLLAQDDHRGDLLNSLRLQLQLCVFFVFFAAEAAFAAWLGHQLSSVLSNLSSLQDPLQNDPGDDSYHDPPDDDDGLSSLVSLLSLQLCLLFWQKALFAGITGQFKWKKWFAAAPVSHGFFIAIDGFFRFLDAQQAAFAQAGGHLSLCLCVVHDDVVLLPVLPDDADAPPDDPDQPRVAHHPDDDRNPSVVSNPVSCVSLVNDPVNVVLLSNLSVLLPQLAHCPPGHDPQACEGHHPPCRFSVSNCVWAVDDDPLRDPVLSQPWFDQALDTDDFFDDSSRRYLLQWFLSSLLSRLSSVVSSVRSRVRRHPDDDDPDIHTYIDAHRAHAGQADAPTSPRRLLLSLLVLQCLQALLFPVQLVQCVVQVHPLHHDADDQHHHCLLLDLCRVQQQNNLLQVQLQARGQPLQVSLVSSQVHDDDRAQRYWHAAARDDDHHDDWAATGRQADTHTYDSGHHCSSQLGHNSNDAFQQSSAIPDPSSQQSRAATAHHHDDDADGAQPGGRADRGHRYSGGVVVSSSVVVVVVSVVCVSHQYRYHYYFGQASNYDPPGRTCSRRSRSCSRSSVSSSSNSCFQTASGKRFLCSLCPPACCSHPPNNDRPPDGSVVSLCPVVHDPVCCRRAWPDGDRMIGGSSSSVSSSCSVRVVQVVDVDDVVVVVVVVVVCVVVCVVVVVCVVVVVVVVVVVVVVVVCVVVPPPDDDDDPPDD/DLADDPVLLVVLVCCQLVCDVVRHGWHAQLSLQVSLVLAQQHDDQVLLVVLPGHNDHPGDIDTSVVSVSSSGSSSNDDGSLDDDCQLVVDDDQDPDPPLWDFLVCQQCVCCVDPVHDDSVVSVVQQVQFDDDPVRTTHRPVVSVVVCVNPDVHRHD/DPQCLQVCLCVQEPLQQVVAAAPCHGGRRHNRDSWDAFAQHPDWLAPAQQADDPDADCQQTTHHTSYNVGTPFDWLVVLLVCCPDPWPHNDPVLNVVSVVLPRGTGRHHCRNNCNRHDSPDPTGLVVLQPDQCVDAQQNGFDQLVVVVCCCCVDNPNADPCRCCVPQDPADQTRNGGDSNVSSCCRGPPNNDDSDD

Solvent-accessible surface area: 77963 Å² total; per-residue (Å²): 70,83,47,43,3,52,97,52,2,134,46,14,2,60,18,132,63,43,9,20,75,105,0,104,121,132,57,25,106,160,79,0,16,1,14,26,134,177,87,1,8,58,70,4,64,51,122,59,89,109,54,119,65,7,29,0,40,9,126,43,155,59,83,46,135,5,123,126,125,53,9,17,31,38,5,5,34,19,0,60,31,0,0,0,0,1,6,0,46,34,45,16,7,0,1,2,3,25,0,0,79,39,0,27,152,0,77,3,1,5,1,1,1,0,0,0,3,2,0,0,0,0,22,72,67,4,36,36,147,63,61,60,0,0,30,0,0,0,6,1,2,1,2,1,0,2,3,0,2,2,0,3,0,5,0,0,9,6,0,5,2,10,33,70,129,46,5,1,1,7,6,2,1,2,3,0,0,1,0,1,1,0,2,25,2,1,0,2,3,1,12,9,4,1,4,4,55,10,56,65,1,1,73,32,93,12,8,90,173,96,35,90,42,7,62,22,1,38,23,6,0,8,3,8,15,1,0,0,0,0,2,2,50,38,0,1,11,0,2,0,1,1,1,16,3,84,0,10,5,1,1,1,1,28,0,0,1,0,27,4,66,5,2,5,2,2,7,1,0,0,0,26,38,54,115,82,1,8,1,0,13,2,0,10,5,0,6,63,0,12,86,157,104,25,46,64,94,3,79,22,38,80,90,51,132,70,4,69,2,0,18,52,28,94,39,130,9,42,62,15,60,9,24,108,42,4,116,71,5,31,63,0,2,88,72,4,62,30,38,143,88,47,27,52,34,2,5,67,18,3,0,0,0,0,1,0,1,83,4,76,111,14,49,102,74,109,50,69,0,0,0,0,99,14,71,144,60,0,86,42,0,6,133,8,8,21,2,62,21,18,2,6,2,0,2,5,1,7,2,0,5,0,46,14,8,1,0,14,0,69,57,19,118,32,96,80,1,12,34,0,2,0,0,2,0,2,0,3,4,3,11,2,0,27,18,0,6,68,73,13,19,118,66,5,85,64,18,154,45,23,116,56,62,0,2,2,4,4,1,2,1,1,0,58,36,114,20,1,1,3,6,1,0,0,0,3,1,0,2,1,2,6,0,43,4,0,7,41,0,0,12,47,16,0,9,54,9,1,98,160,38,42,1,68,46,103,85,81,76,72,74,53,87,7,2,40,16,15,72,31,91,60,135,45,3,18,92,4,1,17,0,0,64,68,0,6,34,71,121,12,65,2,56,38,0,6,97,61,0,48,76,21,1,49,58,115,9,77,62,15,67,145,26,167,41,54,140,116,55,94,2,122,1,102,1,1,2,1,3,2,10,23,83,1,49,5,46,1,36,20,0,22,42,0,6,13,1,0,1,0,0,0,1,1,0,0,14,10,0,0,35,59,1,86,35,0,48,5,10,4,76,2,46,5,69,0,0,0,6,0,0,0,3,32,92,1,9,0,0,39,88,19,0,0,0,0,3,1,28,7,9,74,13,8,79,63,1,25,167,23,0,44,75,9,45,84,27,20,0,0,4,0,2,2,1,8,0,1,74,102,0,62,61,55,53,33,50,37,16,44,0,33,52,4,0,82,19,0,6,2,55,29,0,1,59,0,0,92,48,0,4,0,0,0,1,2,4,0,2,9,5,12,14,5,11,0,77,41,76,117,93,33,35,32,20,36,54,46,0,94,147,32,6,84,50,5,5,48,35,53,129,29,81,30,23,2,58,32,24,1,82,43,1,0,0,4,49,0,0,1,2,0,0,13,2,0,39,9,15,88,96,23,33,121,20,16,25,34,8,5,6,5,0,5,21,22,1,1,9,53,25,3,95,42,8,16,31,8,0,0,0,0,1,2,0,0,3,0,0,0,0,0,0,0,0,0,0,0,2,20,1,20,1,61,115,74,2,30,0,20,98,21,74,112,123,81,67,12,36,77,67,0,49,31,22,0,0,7,5,1,28,50,1,73,0,74,1,19,3,0,0,5,0,0,0,0,4,5,1,27,10,23,5,64,43,73,63,0,100,139,26,46,12,8,23,97,103,25,131,104,74,22,27,2,82,95,2,42,90,62,0,38,124,8,4,112,154,17,102,77,23,71,50,110,55,3,34,104,7,10,48,0,4,0,29,55,105,88,0,22,1,1,0,0,4,5,0,8,7,7,0,2,5,19,88,63,2,21,4,0,8,0,6,3,1,3,94,90,32,47,72,116,59,0,11,104,22,104,35,90,77,14,0,100,73,6,62,55,15,18,50,31,5,74,15,108,0,0,42,118,22,1,96,65,34,11,110,127,10,76,34,70,0,3,73,0,59,12,32,75,16,2,0,2,0,3,0,50,56,89,50,5,87,110,0,2,38,1,44,23,98,84,77,88,52,64,111,103,61,113,67,11,8,0,6,21,0,0,0,1,10,0,0,88,71,104,119,9,114,16,69,130,108,45,0,31,45,61,0,7,54,14,0,0,0,35,36,86,2,0,71,11,0,0,57,25,0,1,90,14,22,0,11,52,100,70,0,75,55,1,16,2,31,5,3,21,0,0,0,0,42,49,78,40,67,50,0,0,17,16,0,36,74,35,130,54,54,0,44,0,90,20,0,53,100,0,0,72,72,57,1,2,95,9,40,75,102,0,0,116,47,0,40,48,0,0,0,71,81,64,86,10,0,47,0,50,61,0,0,16,0,6,92,53,20,0,0,3,26,48,0,0,48,37,60,0,26,79,69,0,76,135,119,47,135,16,53,30,100,95,176,70,41,87,96,129,84,161,114,55,138,20,100,39,55,0,0,17,105,170,93,17,28,61,78,3,112,62,100,54,67,86,48,30,35,0,15,0,45,8,89,80,92,85,68,22,124,81,99,0,24,110,1,0,2,0,0,26,50,168,80,2,79,36,47,0,1,0,48,12,48,23,1,1,0,0,0,0,0,8,0,0,28,57,42,14,115,72,53,36,0,1,1,0,0,0,0,0,0,0,0,0,0,11,0,24,96,49,101,25,30,51,72,12,6,3,28,25,7,1,0,54,0,0,20,57,12,68,8,10,0,1,0,0,0,0,0,0,0,0,0,0,2,0,0,0,0,5,0,0,0,0,0,0,0,1,0,0,0,0,0,0,0,0,0,11,8,0,0,13,1,0,6,26,3,9,54,19,7,65,40,30,26,108,78,1,10,95,139,145,80,107,106,56,144,41,42,43,5,12,46,0,0,0,0,1,0,0,1,0,0,0,0,0,11,1,0,9,0,0,0,0,0,0,1,0,0,10,0,0,0,7,79,19,1,68,8,37,0,0,19,4,46,1,0,0,0,1,0,3,0,0,0,0,0,0,55,106,12,10,0,0,0,0,2,0,0,3,19,69,17,35,80,86,108,68,32,59,83,24,91,0,60,19,75,111,51,121,162,59,121,127,42,22,19,19,1,46,33,44,16,84,106,13,19,2,0,26,133,17,0,48,94,0,2,82,85,4,52,10,47,108,133,80,39,42,47,5,19,44,5,0,0,0,0,0,2,1,0,0,10,2,29,57,43,16,126,108,4,109,3,0,2,0,10,48,67,38,77,1,106,1,5,18,84,5,8,31,0,97,33,107,34,32,14,103,45,0,30,123,40,26,2,19,22,26,130,120,77,48,91,6,22,24,49,78,65,0,8,1,1,0,0,0,0,3,1,0,1,0,2,0,4,2,0,9,16,0,31,88,64,1,34,112,61,6,27,118,140,110,120,53,50,1,35,0,0,0,0,0,0,0,2,13,4,68,24,58,4,3,0,0,0,2,0,0,0,2,0,0,0,0,1,0,4,0,1,0,4,20,0,0,0,40,16,0,0,64,0,0,117,51,0,18,2,71,48,79,101,44,65,26,50,62,19,8,28,36,37,0,31,97,102,128,66,0,0,0,0,0,15,4,0,19,93,6,0,54,97,59,58,3,15,0,70,31,0,0,68,85,0,52,80,19,135,21,49,130,13,37,0,24,58,71,0,55,0,0,111,62,68,68,130,77,62,70,7,13,0,4,3,7,1,27,79,5,24,0,1,3,0,0,0,0,2,0,0,2,0,6,3,0,1,42,38,2,70,125,32,0,38,10,57,35,158,69,0,49,68,10,3,14,0,2,0,0,3,5,58,17,58,150,45,24,45,40,68,36,59,49,15,62,102,69,0,0,0,55,73,0,0,1,28,16,0,12,113,20,1,71,84,0,17,58,17,1,46,28,3,0,0,0,0,0,1,0,1,0,0,0,31,101,28,68,66,40,68,6,21,0,1,39,0,11,95,1,1,18,16,3,0,0,0,4,0,2,8,0,0,42,46,0,0,0,0,0,0,0,2,0,0,1,0,0,0,0,0,6,18,0,1,18,16,41,55,0,0,72,52,0,0,3,109,18,6,20,84,70,31,18,44,152,144,41,36,8,29,4,0,0,3,0,0,0,0,2,0,0,0,0,0,0,0,0,41,1,0,54,90,0,8,94,88,3,44,101,1,1,32,75,0,2,0,0,3,18,10,36,71,5,1,105,77,0,99,58,19,7,58,0,46,79,0,0,52,52,0,6,113,2,2,84,50,28,100,78,2,31,86,89,0,1,0,0,0,0,100,99,116,60,39,101,80,74,74,65,110,84,44,0,58,125,48,2,126,51,0,33,24,0,0,1,0,10,5,97,24,58,0,0,0,66,4,0,0,10,0,0,0,0,0,7,0,6,0,8,63,71,13,0,115,145,6,25,0,0,0,67,114,81,43,92,90,24,48,15,140,86,0,52,78,22,2,24,70,0,6,136,59,48,0,9,35,60,48,67,9,0,0,0,0,0,0,2,1,1,0,4,1,1,0,1,0,9,35,61,8,0,14,100,1,4,51,50,35,5,56,118,46,80,87,114,14,4,94,54,0,53,147,68,5,81,125,52,154,70,30,9,11,14,1,1,20,6,0,35,66,5,73,66,24,52,84,95,84,29,0,68,59,0,42,77,0,8,78,54,0,41,154,30,0,87,58,0,2,118,93,43,24,23,113,49,28,83,0,0,1,0,5,43,0,0,0,0,8,121,4,0,0,34,44,36,3,2,79,19,55,10,0,0,46,83,16,50,7,8,0,1,0,1,0,0,20,0,0,71,53,120,47,14,56,11,22,0,90,39,0,48,46,2,1,101,50,101,20,48,131,74,56,123,93,11,48,74,0,0,66,52,20,22,92,19,76,76,62,1,9,106,22,0,25,108,0,0,85,26,84,60,21,0,48,33,14,83,82,4,32,76,8,0,41,118,15,92,44,22,102,0,2,0,38,4,95,6,2,42,61,0,0,57,99,97,38,30,142,20,62,100,86,84,0,79,126,18,3,9,99,8,100,101,66,23,108,0,1,14,0,46,77,0,0,14,18,1,0,16,101,37,0,21,0,0,1,2

Radius of gyration: 53.38 Å; Cα contacts (8 Å, |Δi|>4): 5292; chains: 6; bounding box: 124×170×73 Å